Protein 2XRC (pdb70)

B-factor: mean 49.87, std 14.48, range [16.08, 115.89]

Organism: Homo sapiens (NCBI:txid9606)

Radius of gyration: 74.89 Å; Cα contacts (8 Å, |Δi|>4): 4421; chains: 4; bounding box: 112×272×56 Å

Sequence (1864 aa):
EDLVEKKCLAKKYTHLSCDKVFCQPWQRCIEGTCVCKLPYQCPKNGTAVCATNRRSFPTYCQQKSLECLHPGTKFLNNGTCTAEGKFSVSLKHGNTDSEGIVEVKLVDQDKTMFICKSSWSMREANVACLDLGFQQGADTQRRFKLSDLSINSTECLHVHCRGLETSLAECTFTKRRTMGYQDFADVVCYTQFQCVNGKYISQMKACDGINDCGDQSDELCCKACQGKGFHCKSGVCIPSQYQCNGEVDCITGEDEVGCAMDAERRRIKSLLPKLSCGVDLPWQVAIKDASGITCGGIYIGGCWILTAAHCLRASKTHRYQIWTVIEYVDRIIFHENYNAGTYQNDIALIEMKKDGNKKDCELPRSIPACVPWSPYLFQPNDTCIVSGQWGEVKLISNCSKFYGNRFYEKEMECAGTYSGGPLVCMDANNVTYVWGVVSWPEFPGVYTKVANYFDWISYHVDLVEKKCLAKKYTHLSCDKVFCQPWQRCIEGTCVCKLPYQCPKNGTAVCATNRRSFPTYCQQKSLECLHPGTKFLNNGTCTAEGKFSVSLKHGNTDSEGIVEVKLVDQDKTMFICKSSWSMREANVACLDLGFQQGADTQRRFKLSDLSINSTECLHVHCRGLETSLAECTFTKRRTMGYQDFADVVCYTFFQCVNGKYISQMKACDGINDCGDQSDELCCKACQGKGFHCKSGVCIPSQYQCNGEVDCITGEDEVGCLTADMDAERRRIKSLLPKLSCIVGGKRAQLGDLPWQVAIKDASGITCGGIYIGGCWILTAAHCLRASKTHRYQIWTRIVIEYVDRIIFHENYNAGTYQNDIALIEMKCELPRSIPACVPWSPYLFQPNDTCIVSGWLQWGEVKLISNCSKFYGNRFYEKEMECAGTYDSGGPLVCMDANNVTYVWGVVSWGENCGKPEFPGVYTKVANYFDWISYHVGRPFISQYNVEDLVEKKCLAKKYTHLSCDKVFCQPWQRCIEGTCVCKLPYQCPKNGTAVCATNRRSFPTYCQQKSLECLHPGTKFLNNGTCTAEGKFSVSLKHGNTDSEGIVEVKLVDQDKTMFICKSSWSMREANVACLDLGFQQGADTQRRFKLSDLSCLHVHCRGLETSLAECTFTKRRTMGYQDFADVVCYTDFFQCVNGKYISQMKACDGINDCGDQSDELCCKACQGKGFHCKSGVCIPSQYQCNGEVDCITGEDEVGCAGMDAERRRIKSLLPKLSCGVPWQVAIKDAITCGGIYIGGCWILTAAHCLTHRYQIWTTVRIVIEYVDRIIFHENYNAGTYQNDIALIEMKKDGNKKDCELPRSIPACVPWSPYLFQPNDTCIVSGWLQWGEVKLISNCSKFYGNRFYEKEMECAGTPLVCMDANNVTYVWGVVSWGENEFPGVYTKVANYFDWISYHVLVEKKCLAKKYTHLSCDKVFCQPWQRCIEGTCVCKLPYQCPKNGTAVCATNRRSFPTYCQQKSLECLHPGTKFLNNGTCTAEGKFSVSLKHGNTDSEGIVEVKLVDQDKTMFICKSSWSMREANVACLDLGFQQGADTQRRFKLSECLHVHCRGLETSLAECTFTKRRDFADVVCYTQKFFQCVNGKYISQMKACDGINDCGDQSDELCCKACQGKGFHCKSGVCIPSQYQCNGEVDCITGEDEVGCAGMDAERRRIKSLLPKLSCGVKNGDLPWQVAIKDASGITCGGIYIGGCWILTAAHCLRASKTHRYQIWTTIVIEYVDRIIFHENYNAGTYQNDIALIEMKKDGNKKDCELPPACVPWSPYLFQPNDTCIVSGWGEVKLISNCSKFYGNRFYEKEMECAGTYDGSIDACSGGPLVCMDANNVTYVWGVVSWGENCGKPEFPGVYTKVANYFDWISYHV

Foldseek 3Di:
DCFFDDVCVVVADFCQFQQQWDAFLQWDDAPRGTAGDALVVFDQDAPKFAWQVQDIDRHPSNQVSCCRVPPPTAGAGGHHGDPQFHWDWAAPDDPDRQWHFIKIDRRVHNDIFFAWAPQDDQLLQQLRVLLVPQVFGFDDPDWDDDDDDPQPDQWHKYWDHPRLGNHSNLTDIDTDGDDDPPITDITGRDDDVAHPVGDDDDLLPAFAQDDNGNGPRSFRRTPDHDHQWDAALLRGTHHLVCACPQDQIGPLRVSNFPHCVVVVSSVSVVPDDDDQAQPLQLQWKWKADPVGFIFTWGFADFFKIKFFAPRQVVDPVNWTWIDVPIWGFDDKAADPPQDVPLRFRRMIMTGTPLDPVPDGNDDPDGGHAHEAQHPSNDDFQAWWWWDVVIFTWTWHPPLCQQVNPSADPLFKTFTHGCQRHFTWHAGSVSGIYRQFTQGQPSDTTMTGGRSSCVNVVVVVD/DWFDPVCLVVQDFLQFQQFWDEFQQFDQAPRGTAGDALVVFDQDAPWFAWPVQDIDRHPSNQVSVCRVPPPGAGAARHRGDPDFDWDWDAPPADDHLWHWIWIDHRPDNDIAFAFAVQDAQQLQQQSVLVVPQPQGFARPDWDDDPPDDDDDFWHKYWDGPQQHNHSNLIDIDTPRHDDRHRGHITRGDVCDAHSSGDNHHLLPAQQQDCNRRTQRRFRGGPHHHHQWDADLLRGTHHLVVQCPLDAIGPLRCSNFPHVGDNCVVVSVVSVVVDDDDQFCAADDDPPDDDLLQWKWKADPPGQIATWGAADDQKIKWFQPSQVPDDPSFIWIKRVTDTWGFDDKDADPPQDPVLRFRRIIMTGTPDDDPDGGHAHEAQHPSSHDFQAKKKWDEDNDIFIWTWHDDLCVVPNPSDDPLFKTWTFGCSFITFIWGAGSPRHTHGQFTFRAAAVVHDPPRTGMTGGRSSCPLVVVCPPDDDPRDDDPD/DAFFDPVCLVVQDFQQFPQQWDDFQQWDDDPGGTAGDALVVFDPDADKFAKPVLAIDGHPSNVVSVCRVDPDMFTQGGHRGDDQFDKDWFAPPDPDRQWHFIWIDGRPHPDIFFDWQVQDDLQLQQQRSLLVVQVQGFADPDDDDDPDQDYKYWDDPRQGNHSNLTDIDDDDADDRNITDITGGDPVWDAHSVGHIGHPLPQQAADQNRSRSRSFRRGPHHDYQWGDALLRGTHRPVLALPLDQTGPLRQSPFPNVHSVVRSSVSVVVDDDPPAQLQFWKWWADCDTFTWGFADFQKIKAFQVVDVQWIKIWDDPVIDIWTFPDKAQDPPQDPVLRFSRIIMTGTDDDDVCPGRDDPPDTGAHAAQHPRNDDFQAWKWDDDPVDIFTKTWDPDLCVPVNPSDDPLFKTWIGSCIKHAGSVRHIYSQFHFGAWPVVHTGITGGGNSCVNVVVVVD/DFDPPCVVVQDFQQAPQWWDHFLQFDDDPRGGAGDALVVADQDDAKFAKDVQDIDSHPSNQVRVCRVPPDIFTAATHHDDPDFDKDWAAPPDDPLQKHFTWIDHGPHDDIAFEAQVADDQQLQQQSLQVSPAPQGFAADDWDDDVNYKYWDGLQQGNHSNLIDIDDDPNTDITGTDDDCCPARSSGDHHDPLVAQAAHDNRSRQRRFRGAPHHPDQWDDDLLRGIHHNVQACDQAATTPQRPSNFPNVHNVVVRSVSVVVPDDDDAQAPVVPQQFWKWKADPVGQIATWGAADWQKIKGFAQRQVVDPVSWIWMCRVHDIWGFPDKDQDDPQDDPLRFSRIIMTGTDDDDPPPGDDDCHHHFAQHLSNDDFQAKWAKDDCGIWTWHPDLCVVPNPSDDVLFKTWIWQDPHDDDVCAHIFIWHAGSVRGIHGQFHQGADPCNVPPGRIGMTTGRNSCPNVVVVVD

Nearest PDB structures (foldseek):
  2xrc-assembly3_C  TM=1.002E+00  e=5.896E-100  Homo sapiens
  2xrc-assembly1_A  TM=9.662E-01  e=7.017E-79  Homo sapiens
  2xrc-assembly2_B  TM=9.590E-01  e=3.078E-75  Homo sapiens
  2xrc-assembly4_D  TM=9.545E-01  e=1.823E-73  Homo sapiens
  5o32-assembly1_H  TM=9.735E-01  e=1.118E-42  Homo sapiens

GO terms:
  GO:0030451 regulation of complement activation, alternative pathway (P, IDA)
  GO:0006508 proteolysis (P, IDA)
  GO:0005576 extracellular region (C, EXP)
  GO:0004252 serine-type endopeptidase activity (F, TAS)
  GO:0005515 protein binding (F, IPI)
  GO:0005576 extracellular region (C, TAS)
  GO:0070062 extracellular exosome (C, HDA)
  GO:0005576 extracellular region (C, HDA)

InterPro domains:
  IPR001190 SRCR domain [PF00530] (118-214)
  IPR001190 SRCR domain [PS50287] (114-215)
  IPR001190 SRCR domain [SM00202] (114-215)
  IPR001254 Serine proteases, trypsin domain [PF00089] (340-569)
  IPR001254 Serine proteases, trypsin domain [PS50240] (340-574)
  IPR001254 Serine proteases, trypsin domain [SM00020] (339-569)
  IPR001254 Serine proteases, trypsin domain [cd00190] (340-572)
  IPR001314 Peptidase S1A, chymotrypsin family [PR00722] (366-381)
  IPR001314 Peptidase S1A, chymotrypsin family [PR00722] (425-439)
  IPR001314 Peptidase S1A, chymotrypsin family [PR00722] (518-530)
  IPR002172 Low-density lipoprotein (LDL) receptor class A repeat [PF00057] (226-256)
  IPR002172 Low-density lipoprotein (LDL) receptor class A repeat [PF00057] (258-293)
  IPR002172 Low-density lipoprotein (LDL) receptor class A repeat [PS50068] (213-257)
  IPR002172 Low-density lipoprotein (LDL) receptor class A repeat [PS50068] (258-294)
  IPR002172 Low-density lipoprotein (LDL) receptor class A repeat [SM00192] (220-257)
  IPR002172 Low-density lipoprotein (LDL) receptor class A repeat [SM00192] (258-295)
  IPR002172 Low-density lipoprotein (LDL) receptor class A repeat [cd00112] (224-256)
  IPR002172 Low-density lipoprotein (LDL) receptor class A repeat [cd00112] (259-293)
  IPR002350 Kazal domain [PS51465] (60-108)
  IPR003884 Factor I / membrane attack complex [SM00057] (42-108)

Structure (mmCIF, N/CA/C/O backbone):
data_2XRC
#
_entry.id   2XRC
#
_cell.length_a   71.317
_cell.length_b   234.721
_cell.length_c   40.300
_cell.angle_alpha   89.98
_cell.angle_beta   90.18
_cell.angle_gamma   90.03
#
_symmetry.space_group_name_H-M   'P 1'
#
loop_
_entity.id
_entity.type
_entity.pdbx_description
1 polymer 'HUMAN COMPLEMENT FACTOR I'
2 non-polymer 'CALCIUM ION'
3 non-polymer 2-acetamido-2-deoxy-beta-D-glucopyranose
#
loop_
_atom_site.group_PDB
_atom_site.id
_atom_site.type_symbol
_atom_site.label_atom_id
_atom_site.label_alt_id
_atom_site.label_comp_id
_atom_site.label_asym_id
_atom_site.label_entity_id
_atom_site.label_seq_id
_atom_site.pdbx_PDB_ins_code
_atom_site.Cartn_x
_atom_site.Cartn_y
_atom_site.Cartn_z
_atom_site.occupancy
_atom_site.B_iso_or_equiv
_atom_site.auth_seq_id
_atom_site.auth_comp_id
_atom_site.auth_asym_id
_atom_site.auth_atom_id
_atom_site.pdbx_PDB_model_num
ATOM 1 N N . GLU A 1 8 ? 42.813 144.743 -15.367 1.00 67.20 8 GLU A N 1
ATOM 2 C CA . GLU A 1 8 ? 44.255 144.504 -15.070 1.00 66.09 8 GLU A CA 1
ATOM 3 C C . GLU A 1 8 ? 44.400 143.552 -13.881 1.00 65.68 8 GLU A C 1
ATOM 4 O O . GLU A 1 8 ? 43.961 143.861 -12.772 1.00 63.92 8 GLU A O 1
ATOM 10 N N . ASP A 1 9 ? 45.019 142.400 -14.130 1.00 64.45 9 ASP A N 1
ATOM 11 C CA . ASP A 1 9 ? 45.145 141.331 -13.137 1.00 62.70 9 ASP A CA 1
ATOM 12 C C . ASP A 1 9 ? 46.626 141.016 -12.892 1.00 60.23 9 ASP A C 1
ATOM 13 O O . ASP A 1 9 ? 47.093 139.896 -13.125 1.00 57.85 9 ASP A O 1
ATOM 18 N N . LEU A 1 10 ? 47.360 142.019 -12.421 1.00 57.16 10 LEU A N 1
ATOM 19 C CA . LEU A 1 10 ? 48.791 141.868 -12.151 1.00 56.08 10 LEU A CA 1
ATOM 20 C C . LEU A 1 10 ? 49.056 141.040 -10.896 1.00 54.09 10 LEU A C 1
ATOM 21 O O . LEU A 1 10 ? 49.972 140.216 -10.877 1.00 53.18 10 LEU A O 1
ATOM 26 N N . VAL A 1 11 ? 48.251 141.257 -9.859 1.00 53.17 11 VAL A N 1
ATOM 27 C CA . VAL A 1 11 ? 48.486 140.630 -8.555 1.00 53.24 11 VAL A CA 1
ATOM 28 C C . VAL A 1 11 ? 47.973 139.191 -8.501 1.00 51.46 11 VAL A C 1
ATOM 29 O O . VAL A 1 11 ? 46.890 138.894 -9.000 1.00 50.91 11 VAL A O 1
ATOM 33 N N . GLU A 1 12 ? 48.772 138.310 -7.900 1.00 52.68 12 GLU A N 1
ATOM 34 C CA . GLU A 1 12 ? 48.372 136.929 -7.627 1.00 52.66 12 GLU A CA 1
ATOM 35 C C . GLU A 1 12 ? 47.631 136.867 -6.292 1.00 54.87 12 GLU A C 1
ATOM 36 O O . GLU A 1 12 ? 47.948 137.618 -5.367 1.00 58.01 12 GLU A O 1
ATOM 42 N N . LYS A 1 13 ? 46.659 135.961 -6.198 1.00 56.07 13 LYS A N 1
ATOM 43 C CA . LYS A 1 13 ? 45.792 135.850 -5.019 1.00 57.79 13 LYS A CA 1
ATOM 44 C C . LYS A 1 13 ? 46.192 134.730 -4.056 1.00 57.46 13 LYS A C 1
ATOM 45 O O . LYS A 1 13 ? 45.986 134.847 -2.847 1.00 60.71 13 LYS A O 1
ATOM 51 N N . LYS A 1 14 ? 46.752 133.649 -4.590 1.00 57.45 14 LYS A N 1
ATOM 52 C CA . LYS A 1 14 ? 47.056 132.458 -3.789 1.00 57.74 14 LYS A CA 1
ATOM 53 C C . LYS A 1 14 ? 48.216 132.648 -2.797 1.00 56.84 14 LYS A C 1
ATOM 54 O O . LYS A 1 14 ? 48.313 131.916 -1.809 1.00 58.34 14 LYS A O 1
ATOM 60 N N . CYS A 1 15 ? 49.081 133.625 -3.058 1.00 55.32 15 CYS A N 1
ATOM 61 C CA . CYS A 1 15 ? 50.138 134.004 -2.112 1.00 55.54 15 CYS A CA 1
ATOM 62 C C . CYS A 1 15 ? 49.576 134.741 -0.896 1.00 54.69 15 CYS A C 1
ATOM 63 O O . CYS A 1 15 ? 49.945 134.448 0.243 1.00 55.77 15 CYS A O 1
ATOM 66 N N . LEU A 1 16 ? 48.690 135.704 -1.160 1.00 52.63 16 LEU A N 1
ATOM 67 C CA . LEU A 1 16 ? 48.209 136.666 -0.156 1.00 55.10 16 LEU A CA 1
ATOM 68 C C . LEU A 1 16 ? 47.808 136.058 1.191 1.00 56.46 16 LEU A C 1
ATOM 69 O O . LEU A 1 16 ? 47.812 136.753 2.208 1.00 58.85 16 LEU A O 1
ATOM 74 N N . ALA A 1 17 ? 47.443 134.778 1.190 1.00 55.68 17 ALA A N 1
ATOM 75 C CA . ALA A 1 17 ? 47.184 134.050 2.432 1.00 57.45 17 ALA A CA 1
ATOM 76 C C . ALA A 1 17 ? 48.440 133.948 3.303 1.00 57.73 17 ALA A C 1
ATOM 77 O O . ALA A 1 17 ? 48.363 134.085 4.524 1.00 58.98 17 ALA A O 1
ATOM 79 N N . LYS A 1 18 ? 49.586 133.708 2.669 1.00 57.17 18 LYS A N 1
ATOM 80 C CA . LYS A 1 18 ? 50.856 133.508 3.380 1.00 57.57 18 LYS A CA 1
ATOM 81 C C . LYS A 1 18 ? 51.595 134.815 3.711 1.00 59.35 18 LYS A C 1
ATOM 82 O O . LYS A 1 18 ? 52.597 134.794 4.429 1.00 56.89 18 LYS A O 1
ATOM 88 N N . LYS A 1 19 ? 51.106 135.932 3.169 1.00 60.90 19 LYS A N 1
ATOM 89 C CA . LYS A 1 19 ? 51.538 137.287 3.560 1.00 60.38 19 LYS A CA 1
ATOM 90 C C . LYS A 1 19 ? 53.053 137.471 3.682 1.00 59.06 19 LYS A C 1
ATOM 91 O O . LYS A 1 19 ? 53.593 137.523 4.789 1.00 60.65 19 LYS A O 1
ATOM 97 N N . TYR A 1 20 ? 53.727 137.584 2.540 1.00 58.89 20 TYR A N 1
ATOM 98 C CA . TYR A 1 20 ? 55.182 137.754 2.508 1.00 55.81 20 TYR A CA 1
ATOM 99 C C . TYR A 1 20 ? 55.546 139.229 2.619 1.00 52.18 20 TYR A C 1
ATOM 100 O O . TYR A 1 20 ? 55.187 140.030 1.752 1.00 49.18 20 TYR A O 1
ATOM 109 N N . THR A 1 21 ? 56.257 139.579 3.687 1.00 49.47 21 THR A N 1
ATOM 110 C CA . THR A 1 21 ? 56.796 140.931 3.860 1.00 45.44 21 THR A CA 1
ATOM 111 C C . THR A 1 21 ? 58.287 140.927 3.525 1.00 41.97 21 THR A C 1
ATOM 112 O O . THR A 1 21 ? 58.837 139.905 3.117 1.00 44.17 21 THR A O 1
ATOM 116 N N . HIS A 1 22 ? 58.939 142.070 3.688 1.00 38.44 22 HIS A N 1
ATOM 117 C CA . HIS A 1 22 ? 60.383 142.156 3.483 1.00 37.81 22 HIS A CA 1
ATOM 118 C C . HIS A 1 22 ? 61.179 141.228 4.414 1.00 35.85 22 HIS A C 1
ATOM 119 O O . HIS A 1 22 ? 62.361 140.992 4.170 1.00 38.94 22 HIS A O 1
ATOM 126 N N . LEU A 1 23 ? 60.537 140.708 5.465 1.00 31.94 23 LEU A N 1
ATOM 127 C CA . LEU A 1 23 ? 61.167 139.731 6.360 1.00 30.46 23 LEU A CA 1
ATOM 128 C C . LEU A 1 23 ? 61.038 138.279 5.865 1.00 31.69 23 LEU A C 1
ATOM 129 O O . LEU A 1 23 ? 61.374 137.346 6.595 1.00 31.83 23 LEU A O 1
ATOM 134 N N . SER A 1 24 ? 60.551 138.085 4.641 1.00 32.86 24 SER A N 1
ATOM 135 C CA . SER A 1 24 ? 60.317 136.748 4.092 1.00 33.35 24 SER A CA 1
ATOM 136 C C . SER A 1 24 ? 61.374 136.357 3.057 1.00 35.33 24 SER A C 1
ATOM 137 O O . SER A 1 24 ? 61.419 136.922 1.962 1.00 34.73 24 SER A O 1
ATOM 140 N N . CYS A 1 25 ? 62.208 135.379 3.415 1.00 37.98 25 CYS A N 1
ATOM 141 C CA . CYS A 1 25 ? 63.307 134.903 2.557 1.00 39.75 25 CYS A CA 1
ATOM 142 C C . CYS A 1 25 ? 62.842 134.426 1.185 1.00 40.13 25 CYS A C 1
ATOM 143 O O . CYS A 1 25 ? 63.422 134.793 0.162 1.00 41.74 25 CYS A O 1
ATOM 146 N N . ASP A 1 26 ? 61.804 133.594 1.177 1.00 38.01 26 ASP A N 1
ATOM 147 C CA . ASP A 1 26 ? 61.295 132.982 -0.055 1.00 36.84 26 ASP A CA 1
ATOM 148 C C . ASP A 1 26 ? 61.115 133.979 -1.205 1.00 35.08 26 ASP A C 1
ATOM 149 O O . ASP A 1 26 ? 61.278 133.614 -2.366 1.00 35.17 26 ASP A O 1
ATOM 154 N N . LYS A 1 27 ? 60.795 135.231 -0.876 1.00 33.44 27 LYS A N 1
ATOM 155 C CA . LYS A 1 27 ? 60.567 136.281 -1.877 1.00 31.58 27 LYS A CA 1
ATOM 156 C C . LYS A 1 27 ? 61.608 137.414 -1.899 1.00 30.68 27 LYS A C 1
ATOM 157 O O . LYS A 1 27 ? 61.527 138.301 -2.750 1.00 29.87 27 LYS A O 1
ATOM 163 N N . VAL A 1 28 ? 62.574 137.402 -0.982 1.00 30.55 28 VAL A N 1
ATOM 164 C CA . VAL A 1 28 ? 63.477 138.553 -0.824 1.00 29.83 28 VAL A CA 1
ATOM 165 C C . VAL A 1 28 ? 64.750 138.207 -0.042 1.00 30.28 28 VAL A C 1
ATOM 166 O O . VAL A 1 28 ? 64.782 137.233 0.710 1.00 31.12 28 VAL A O 1
ATOM 170 N N . PHE A 1 29 ? 65.799 139.007 -0.232 1.00 30.08 29 PHE A N 1
ATOM 171 C CA . PHE A 1 29 ? 67.065 138.806 0.483 1.00 29.06 29 PHE A CA 1
ATOM 172 C C . PHE A 1 29 ? 67.028 139.472 1.853 1.00 30.12 29 PHE A C 1
ATOM 173 O O . PHE A 1 29 ? 66.610 140.627 1.979 1.00 30.85 29 PHE A O 1
ATOM 181 N N . CYS A 1 30 ? 67.488 138.749 2.871 1.00 30.41 30 CYS A N 1
ATOM 182 C CA . CYS A 1 30 ? 67.625 139.320 4.203 1.00 31.42 30 CYS A CA 1
ATOM 183 C C . CYS A 1 30 ? 68.761 140.334 4.224 1.00 30.71 30 CYS A C 1
ATOM 184 O O . CYS A 1 30 ? 69.811 140.115 3.614 1.00 34.12 30 CYS A O 1
ATOM 187 N N . GLN A 1 31 ? 68.538 141.440 4.929 1.00 28.50 31 GLN A N 1
ATOM 188 C CA . GLN A 1 31 ? 69.550 142.480 5.109 1.00 25.78 31 GLN A CA 1
ATOM 189 C C . GLN A 1 31 ? 70.772 141.932 5.840 1.00 23.57 31 GLN A C 1
ATOM 190 O O . GLN A 1 31 ? 70.639 141.039 6.672 1.00 24.27 31 GLN A O 1
ATOM 196 N N . PRO A 1 32 ? 71.967 142.475 5.545 1.00 21.38 32 PRO A N 1
ATOM 197 C CA . PRO A 1 32 ? 73.218 141.896 6.059 1.00 20.54 32 PRO A CA 1
ATOM 198 C C . PRO A 1 32 ? 73.327 141.795 7.593 1.00 20.29 32 PRO A C 1
ATOM 199 O O . PRO A 1 32 ? 74.147 141.029 8.104 1.00 20.92 32 PRO A O 1
ATOM 203 N N . TRP A 1 33 ? 72.499 142.542 8.314 1.00 20.08 33 TRP A N 1
ATOM 204 C CA . TRP A 1 33 ? 72.371 142.375 9.777 1.00 19.78 33 TRP A CA 1
ATOM 205 C C . TRP A 1 33 ? 71.222 141.426 10.121 1.00 20.80 33 TRP A C 1
ATOM 206 O O . TRP A 1 33 ? 70.536 141.610 11.127 1.00 22.49 33 TRP A O 1
ATOM 217 N N . GLN A 1 34 ? 71.015 140.418 9.275 1.00 22.07 34 GLN A N 1
ATOM 218 C CA . GLN A 1 34 ? 69.988 139.396 9.489 1.00 22.25 34 GLN A CA 1
ATOM 219 C C . GLN A 1 34 ? 70.453 138.062 8.913 1.00 23.40 34 GLN A C 1
ATOM 220 O O . GLN A 1 34 ? 71.358 138.025 8.086 1.00 23.79 34 GLN A O 1
ATOM 226 N N . ARG A 1 35 ? 69.831 136.974 9.359 1.00 26.49 35 ARG A N 1
ATOM 227 C CA . ARG A 1 35 ? 70.108 135.633 8.825 1.00 29.09 35 ARG A CA 1
ATOM 228 C C . ARG A 1 35 ? 68.807 134.880 8.575 1.00 32.12 35 ARG A C 1
ATOM 229 O O . ARG A 1 35 ? 67.857 134.980 9.350 1.00 34.13 35 ARG A O 1
ATOM 237 N N . CYS A 1 36 ? 68.783 134.133 7.479 1.00 36.58 36 CYS A N 1
ATOM 238 C CA . CYS A 1 36 ? 67.603 133.401 7.049 1.00 38.49 36 CYS A CA 1
ATOM 239 C C . CYS A 1 36 ? 67.441 132.131 7.878 1.00 38.09 36 CYS A C 1
ATOM 240 O O . CYS A 1 36 ? 68.360 131.310 7.957 1.00 38.19 36 CYS A O 1
ATOM 243 N N . ILE A 1 37 ? 66.275 131.990 8.503 1.00 36.45 37 ILE A N 1
ATOM 244 C CA . ILE A 1 37 ? 65.932 130.799 9.281 1.00 35.78 37 ILE A CA 1
ATOM 245 C C . ILE A 1 37 ? 64.431 130.516 9.153 1.00 34.29 37 ILE A C 1
ATOM 246 O O . ILE A 1 37 ? 63.600 131.325 9.570 1.00 32.91 37 ILE A O 1
ATOM 251 N N . GLU A 1 38 ? 64.108 129.371 8.557 1.00 33.66 38 GLU A N 1
ATOM 252 C CA . GLU A 1 38 ? 62.721 128.943 8.326 1.00 32.42 38 GLU A CA 1
ATOM 253 C C . GLU A 1 38 ? 61.904 129.988 7.567 1.00 30.22 38 GLU A C 1
ATOM 254 O O . GLU A 1 38 ? 60.784 130.333 7.960 1.00 30.35 38 GLU A O 1
ATOM 260 N N . GLY A 1 39 ? 62.485 130.497 6.487 1.00 28.40 39 GLY A N 1
ATOM 261 C CA . GLY A 1 39 ? 61.780 131.381 5.562 1.00 28.73 39 GLY A CA 1
ATOM 262 C C . GLY A 1 39 ? 61.608 132.826 6.000 1.00 29.81 39 GLY A C 1
ATOM 263 O O . GLY A 1 39 ? 60.942 133.599 5.309 1.00 29.46 39 GLY A O 1
ATOM 264 N N . THR A 1 40 ? 62.216 133.201 7.126 1.00 31.32 40 THR A N 1
ATOM 265 C CA . THR A 1 40 ? 61.992 134.521 7.723 1.00 31.03 40 THR A CA 1
ATOM 266 C C . THR A 1 40 ? 63.290 135.131 8.240 1.00 31.43 40 THR A C 1
ATOM 267 O O . THR A 1 40 ? 64.107 134.450 8.865 1.00 31.54 40 THR A O 1
ATOM 271 N N . CYS A 1 41 ? 63.461 136.425 7.988 1.00 30.90 41 CYS A N 1
ATOM 272 C CA . CYS A 1 41 ? 64.656 137.143 8.410 1.00 30.98 41 CYS A CA 1
ATOM 273 C C . CYS A 1 41 ? 64.661 137.362 9.928 1.00 31.98 41 CYS A C 1
ATOM 274 O O . CYS A 1 41 ? 63.725 137.924 10.502 1.00 31.08 41 CYS A O 1
ATOM 277 N N . VAL A 1 42 ? 65.731 136.890 10.557 1.00 32.84 42 VAL A N 1
ATOM 278 C CA . VAL A 1 42 ? 65.918 136.946 12.002 1.00 32.19 42 VAL A CA 1
ATOM 279 C C . VAL A 1 42 ? 67.161 137.793 12.275 1.00 33.97 42 VAL A C 1
ATOM 280 O O . VAL A 1 42 ? 67.972 138.007 11.372 1.00 34.45 42 VAL A O 1
ATOM 284 N N . CYS A 1 43 ? 67.298 138.288 13.504 1.00 33.82 43 CYS A N 1
ATOM 285 C CA . CYS A 1 43 ? 68.483 139.045 13.903 1.00 32.90 43 CYS A CA 1
ATOM 286 C C . CYS A 1 43 ? 69.687 138.136 14.078 1.00 31.24 43 CYS A C 1
ATOM 287 O O . CYS A 1 43 ? 69.581 137.090 14.707 1.00 29.42 43 CYS A O 1
ATOM 290 N N . LYS A 1 44 ? 70.830 138.542 13.528 1.00 31.21 44 LYS A N 1
ATOM 291 C CA . LYS A 1 44 ? 72.104 137.925 13.884 1.00 32.31 44 LYS A CA 1
ATOM 292 C C . LYS A 1 44 ? 72.769 138.830 14.922 1.00 33.82 44 LYS A C 1
ATOM 293 O O . LYS A 1 44 ? 72.529 140.033 14.931 1.00 35.58 44 LYS A O 1
ATOM 299 N N . LEU A 1 45 ? 73.579 138.246 15.802 1.00 34.70 45 LEU A N 1
ATOM 300 C CA . LEU A 1 45 ? 74.224 138.999 16.877 1.00 35.58 45 LEU A CA 1
ATOM 301 C C . LEU A 1 45 ? 75.354 139.869 16.310 1.00 36.60 45 LEU A C 1
ATOM 302 O O . LEU A 1 45 ? 76.070 139.429 15.408 1.00 35.42 45 LEU A O 1
ATOM 307 N N . PRO A 1 46 ? 75.528 141.097 16.849 1.00 38.12 46 PRO A N 1
ATOM 308 C CA . PRO A 1 46 ? 76.534 142.070 16.389 1.00 38.64 46 PRO A CA 1
ATOM 309 C C . PRO A 1 46 ? 77.924 141.488 16.097 1.00 39.83 46 PRO A C 1
ATOM 310 O O . PRO A 1 46 ? 78.600 141.949 15.176 1.00 39.44 46 PRO A O 1
ATOM 314 N N . TYR A 1 47 ? 78.338 140.483 16.869 1.00 40.27 47 TYR A N 1
ATOM 315 C CA . TYR A 1 47 ? 79.645 139.843 16.678 1.00 40.35 47 TYR A CA 1
ATOM 316 C C . TYR A 1 47 ? 79.694 138.881 15.484 1.00 40.90 47 TYR A C 1
ATOM 317 O O . TYR A 1 47 ? 80.689 138.183 15.301 1.00 42.19 47 TYR A O 1
ATOM 326 N N . GLN A 1 48 ? 78.626 138.837 14.688 1.00 41.65 48 GLN A N 1
ATOM 327 C CA . GLN A 1 48 ? 78.593 138.045 13.451 1.00 42.60 48 GLN A CA 1
ATOM 328 C C . GLN A 1 48 ? 78.690 138.921 12.198 1.00 43.98 48 GLN A C 1
ATOM 329 O O . GLN A 1 48 ? 78.827 138.405 11.085 1.00 45.07 48 GLN A O 1
ATOM 335 N N . CYS A 1 49 ? 78.607 140.236 12.378 1.00 44.37 49 CYS A N 1
ATOM 336 C CA . CYS A 1 49 ? 78.746 141.179 11.272 1.00 45.39 49 CYS A CA 1
ATOM 337 C C . CYS A 1 49 ? 80.190 141.231 10.761 1.00 45.14 49 CYS A C 1
ATOM 338 O O . CYS A 1 49 ? 81.125 140.988 11.528 1.00 45.21 49 CYS A O 1
ATOM 341 N N . PRO A 1 50 ? 80.375 141.547 9.463 1.00 43.64 50 PRO A N 1
ATOM 342 C CA . PRO A 1 50 ? 81.718 141.775 8.925 1.00 43.72 50 PRO A CA 1
ATOM 343 C C . PRO A 1 50 ? 82.449 142.892 9.673 1.00 43.93 50 PRO A C 1
ATOM 344 O O . PRO A 1 50 ? 81.864 143.943 9.926 1.00 44.69 50 PRO A O 1
ATOM 348 N N . LYS A 1 51 ? 83.713 142.656 10.018 1.00 43.63 51 LYS A N 1
ATOM 349 C CA . LYS A 1 51 ? 84.489 143.598 10.832 1.00 44.67 51 LYS A CA 1
ATOM 350 C C . LYS A 1 51 ? 84.725 144.951 10.159 1.00 46.46 51 LYS A C 1
ATOM 351 O O . LYS A 1 51 ? 84.623 145.993 10.811 1.00 48.33 51 LYS A O 1
ATOM 357 N N . ASN A 1 52 ? 85.051 144.933 8.869 1.00 47.30 52 ASN A N 1
ATOM 358 C CA . ASN A 1 52 ? 85.438 146.160 8.153 1.00 48.33 52 ASN A CA 1
ATOM 359 C C . ASN A 1 52 ? 84.297 147.156 7.943 1.00 46.97 52 ASN A C 1
ATOM 360 O O . ASN A 1 52 ? 83.392 146.927 7.142 1.00 46.75 52 ASN A O 1
ATOM 365 N N . GLY A 1 53 ? 84.362 148.269 8.664 1.00 47.96 53 GLY A N 1
ATOM 366 C CA . GLY A 1 53 ? 83.390 149.348 8.521 1.00 47.51 53 GLY A CA 1
ATOM 367 C C . GLY A 1 53 ? 83.752 150.560 9.359 1.00 48.77 53 GLY A C 1
ATOM 368 O O . GLY A 1 53 ? 84.517 150.454 10.323 1.00 46.33 53 GLY A O 1
ATOM 369 N N . THR A 1 54 ? 83.200 151.712 8.984 1.00 52.27 54 THR A N 1
ATOM 370 C CA . THR A 1 54 ? 83.400 152.964 9.722 1.00 52.28 54 THR A CA 1
ATOM 371 C C . THR A 1 54 ? 82.332 153.134 10.804 1.00 51.96 54 THR A C 1
ATOM 372 O O . THR A 1 54 ? 81.232 152.592 10.693 1.00 54.40 54 THR A O 1
ATOM 376 N N . ALA A 1 55 ? 82.661 153.897 11.842 1.00 51.66 55 ALA A N 1
ATOM 377 C CA . ALA A 1 55 ? 81.821 153.987 13.043 1.00 48.96 55 ALA A CA 1
ATOM 378 C C . ALA A 1 55 ? 80.529 154.775 12.824 1.00 47.30 55 ALA A C 1
ATOM 379 O O . ALA A 1 55 ? 80.444 155.605 11.919 1.00 43.89 55 ALA A O 1
ATOM 381 N N . VAL A 1 56 ? 79.530 154.499 13.666 1.00 45.89 56 VAL A N 1
ATOM 382 C CA . VAL A 1 56 ? 78.226 155.175 13.596 1.00 44.41 56 VAL A CA 1
ATOM 383 C C . VAL A 1 56 ? 77.664 155.501 14.982 1.00 43.52 56 VAL A C 1
ATOM 384 O O . VAL A 1 56 ? 78.148 155.002 15.999 1.00 43.42 56 VAL A O 1
ATOM 388 N N . CYS A 1 57 ? 76.622 156.328 14.991 1.00 42.54 57 CYS A N 1
ATOM 389 C CA . CYS A 1 57 ? 76.028 156.861 16.217 1.00 42.92 57 CYS A CA 1
ATOM 390 C C . CYS A 1 57 ? 74.548 156.470 16.349 1.00 40.22 57 CYS A C 1
ATOM 391 O O . CYS A 1 57 ? 73.764 156.654 15.414 1.00 38.27 57 CYS A O 1
ATOM 394 N N . ALA A 1 58 ? 74.178 155.939 17.514 1.00 38.13 58 ALA A N 1
ATOM 395 C CA . ALA A 1 58 ? 72.780 155.614 17.828 1.00 37.15 58 ALA A CA 1
ATOM 396 C C . ALA A 1 58 ? 72.181 156.653 18.776 1.00 37.63 58 ALA A C 1
ATOM 397 O O . ALA A 1 58 ? 72.895 157.277 19.560 1.00 36.96 58 ALA A O 1
ATOM 399 N N . THR A 1 59 ? 70.859 156.801 18.714 1.00 37.69 59 THR A N 1
ATOM 400 C CA . THR A 1 59 ? 70.134 157.867 19.423 1.00 36.25 59 THR A CA 1
ATOM 401 C C . THR A 1 59 ? 70.374 157.938 20.935 1.00 36.27 59 THR A C 1
ATOM 402 O O . THR A 1 59 ? 70.154 158.989 21.544 1.00 34.64 59 THR A O 1
ATOM 406 N N . ASN A 1 60 ? 70.819 156.829 21.529 1.00 35.48 60 ASN A N 1
ATOM 407 C CA . ASN A 1 60 ? 71.212 156.790 22.949 1.00 34.58 60 ASN A CA 1
ATOM 408 C C . ASN A 1 60 ? 72.660 157.252 23.189 1.00 34.91 60 ASN A C 1
ATOM 409 O O . ASN A 1 60 ? 73.282 156.887 24.187 1.00 33.84 60 ASN A O 1
ATOM 414 N N . ARG A 1 61 ? 73.185 158.049 22.260 1.00 36.66 61 ARG A N 1
ATOM 415 C CA . ARG A 1 61 ? 74.541 158.604 22.326 1.00 38.35 61 ARG A CA 1
ATOM 416 C C . ARG A 1 61 ? 75.648 157.546 22.371 1.00 38.03 61 ARG A C 1
ATOM 417 O O . ARG A 1 61 ? 76.786 157.857 22.724 1.00 37.81 61 ARG A O 1
ATOM 425 N N . ARG A 1 62 ? 75.327 156.313 21.986 1.00 39.10 62 ARG A N 1
ATOM 426 C CA . ARG A 1 62 ? 76.313 155.235 21.980 1.00 39.59 62 ARG A CA 1
ATOM 427 C C . ARG A 1 62 ? 76.946 155.118 20.597 1.00 41.06 62 ARG A C 1
ATOM 428 O O . ARG A 1 62 ? 76.317 155.438 19.589 1.00 42.20 62 ARG A O 1
ATOM 436 N N . SER A 1 63 ? 78.197 154.663 20.568 1.00 42.08 63 SER A N 1
ATOM 437 C CA . SER A 1 63 ? 78.981 154.599 19.340 1.00 42.52 63 SER A CA 1
ATOM 438 C C . SER A 1 63 ? 79.287 153.144 18.992 1.00 43.65 63 SER A C 1
ATOM 439 O O . SER A 1 63 ? 79.584 152.336 19.880 1.00 46.85 63 SER A O 1
ATOM 442 N N . PHE A 1 64 ? 79.210 152.823 17.701 1.00 40.99 64 PHE A N 1
ATOM 443 C CA . PHE A 1 64 ? 79.405 151.456 17.211 1.00 39.10 64 PHE A CA 1
ATOM 444 C C . PHE A 1 64 ? 80.473 151.412 16.111 1.00 39.42 64 PHE A C 1
ATOM 445 O O . PHE A 1 64 ? 80.432 152.228 15.189 1.00 40.68 64 PHE A O 1
ATOM 453 N N . PRO A 1 65 ? 81.427 150.462 16.199 1.00 38.06 65 PRO A N 1
ATOM 454 C CA . PRO A 1 65 ? 82.487 150.363 15.187 1.00 38.40 65 PRO A CA 1
ATOM 455 C C . PRO A 1 65 ? 81.972 150.195 13.754 1.00 40.21 65 PRO A C 1
ATOM 456 O O . PRO A 1 65 ? 82.451 150.876 12.848 1.00 41.76 65 PRO A O 1
ATOM 460 N N . THR A 1 66 ? 81.015 149.292 13.559 1.00 40.36 66 THR A N 1
ATOM 461 C CA . THR A 1 66 ? 80.407 149.075 12.245 1.00 40.77 66 THR A CA 1
ATOM 462 C C . THR A 1 66 ? 78.920 149.428 12.236 1.00 42.36 66 THR A C 1
ATOM 463 O O . THR A 1 66 ? 78.253 149.416 13.277 1.00 43.72 66 THR A O 1
ATOM 467 N N . TYR A 1 67 ? 78.423 149.749 11.044 1.00 41.95 67 TYR A N 1
ATOM 468 C CA . TYR A 1 67 ? 77.015 150.090 10.819 1.00 43.18 67 TYR A CA 1
ATOM 469 C C . TYR A 1 67 ? 76.110 148.860 10.933 1.00 44.56 67 TYR A C 1
ATOM 470 O O . TYR A 1 67 ? 74.977 148.953 11.415 1.00 48.36 67 TYR A O 1
ATOM 479 N N . CYS A 1 68 ? 76.618 147.716 10.483 1.00 42.78 68 CYS A N 1
ATOM 480 C CA . CYS A 1 68 ? 75.936 146.432 10.658 1.00 41.75 68 CYS A CA 1
ATOM 481 C C . CYS A 1 68 ? 75.632 146.188 12.135 1.00 41.46 68 CYS A C 1
ATOM 482 O O . CYS A 1 68 ? 74.492 145.902 12.504 1.00 43.55 68 CYS A O 1
ATOM 485 N N . GLN A 1 69 ? 76.665 146.314 12.967 1.00 38.74 69 GLN A N 1
ATOM 486 C CA . GLN A 1 69 ? 76.561 146.074 14.411 1.00 36.02 69 GLN A CA 1
ATOM 487 C C . GLN A 1 69 ? 75.488 146.922 15.096 1.00 35.59 69 GLN A C 1
ATOM 488 O O . GLN A 1 69 ? 74.822 146.453 16.020 1.00 34.65 69 GLN A O 1
ATOM 494 N N . GLN A 1 70 ? 75.333 148.165 14.649 1.00 33.97 70 GLN A N 1
ATOM 495 C CA . GLN A 1 70 ? 74.289 149.043 15.170 1.00 33.82 70 GLN A CA 1
ATOM 496 C C . GLN A 1 70 ? 72.927 148.475 14.798 1.00 32.16 70 GLN A C 1
ATOM 497 O O . GLN A 1 70 ? 72.102 148.182 15.664 1.00 31.93 70 GLN A O 1
ATOM 503 N N . LYS A 1 71 ? 72.717 148.296 13.498 1.00 31.71 71 LYS A N 1
ATOM 504 C CA . LYS A 1 71 ? 71.464 147.757 12.967 1.00 29.44 71 LYS A CA 1
ATOM 505 C C . LYS A 1 71 ? 71.115 146.366 13.517 1.00 28.29 71 LYS A C 1
ATOM 506 O O . LYS A 1 71 ? 69.945 146.010 13.573 1.00 29.64 71 LYS A O 1
ATOM 512 N N . SER A 1 72 ? 72.115 145.588 13.918 1.00 27.07 72 SER A N 1
ATOM 513 C CA . SER A 1 72 ? 71.863 144.279 14.522 1.00 28.30 72 SER A CA 1
ATOM 514 C C . SER A 1 72 ? 71.443 144.391 15.995 1.00 28.80 72 SER A C 1
ATOM 515 O O . SER A 1 72 ? 70.736 143.525 16.507 1.00 28.33 72 SER A O 1
ATOM 518 N N . LEU A 1 73 ? 71.908 145.441 16.671 1.00 29.91 73 LEU A N 1
ATOM 519 C CA . LEU A 1 73 ? 71.489 145.740 18.040 1.00 30.25 73 LEU A CA 1
ATOM 520 C C . LEU A 1 73 ? 70.077 146.324 18.038 1.00 31.14 73 LEU A C 1
ATOM 521 O O . LEU A 1 73 ? 69.261 145.983 18.892 1.00 31.69 73 LEU A O 1
ATOM 526 N N . GLU A 1 74 ? 69.796 147.211 17.085 1.00 30.94 74 GLU A N 1
ATOM 527 C CA . GLU A 1 74 ? 68.439 147.734 16.898 1.00 30.68 74 GLU A CA 1
ATOM 528 C C . GLU A 1 74 ? 67.469 146.594 16.591 1.00 32.47 74 GLU A C 1
ATOM 529 O O . GLU A 1 74 ? 66.336 146.585 17.072 1.00 34.62 74 GLU A O 1
ATOM 535 N N . CYS A 1 75 ? 67.929 145.641 15.785 1.00 33.40 75 CYS A N 1
ATOM 536 C CA . CYS A 1 75 ? 67.156 144.445 15.451 1.00 34.23 75 CYS A CA 1
ATOM 537 C C . CYS A 1 75 ? 66.776 143.672 16.710 1.00 33.48 75 CYS A C 1
ATOM 538 O O . CYS A 1 75 ? 65.612 143.304 16.899 1.00 35.43 75 CYS A O 1
ATOM 541 N N . LEU A 1 76 ? 67.772 143.425 17.556 1.00 30.57 76 LEU A N 1
ATOM 542 C CA . LEU A 1 76 ? 67.588 142.653 18.783 1.00 29.66 76 LEU A CA 1
ATOM 543 C C . LEU A 1 76 ? 66.944 143.474 19.896 1.00 30.45 76 LEU A C 1
ATOM 544 O O . LEU A 1 76 ? 66.139 142.955 20.671 1.00 30.55 76 LEU A O 1
ATOM 549 N N . HIS A 1 77 ? 67.305 144.751 19.967 1.00 30.34 77 HIS A N 1
ATOM 550 C CA . HIS A 1 77 ? 66.961 145.602 21.102 1.00 29.30 77 HIS A CA 1
ATOM 551 C C . HIS A 1 77 ? 66.251 146.878 20.664 1.00 30.67 77 HIS A C 1
ATOM 552 O O . HIS A 1 77 ? 66.887 147.917 20.543 1.00 33.88 77 HIS A O 1
ATOM 559 N N . PRO A 1 78 ? 64.928 146.805 20.428 1.00 33.55 78 PRO A N 1
ATOM 560 C CA . PRO A 1 78 ? 64.120 147.947 19.991 1.00 34.35 78 PRO A CA 1
ATOM 561 C C . PRO A 1 78 ? 64.293 149.224 20.813 1.00 35.92 78 PRO A C 1
ATOM 562 O O . PRO A 1 78 ? 64.584 149.163 22.009 1.00 39.28 78 PRO A O 1
ATOM 566 N N . GLY A 1 79 ? 64.090 150.364 20.155 1.00 36.83 79 GLY A N 1
ATOM 567 C CA . GLY A 1 79 ? 64.286 151.687 20.756 1.00 37.56 79 GLY A CA 1
ATOM 568 C C . GLY A 1 79 ? 65.537 152.356 20.213 1.00 38.46 79 GLY A C 1
ATOM 569 O O . GLY A 1 79 ? 65.501 153.496 19.745 1.00 36.95 79 GLY A O 1
ATOM 570 N N . THR A 1 80 ? 66.645 151.622 20.266 1.00 39.30 80 THR A N 1
ATOM 571 C CA . THR A 1 80 ? 67.949 152.118 19.825 1.00 38.07 80 THR A CA 1
ATOM 572 C C . THR A 1 80 ? 67.966 152.410 18.317 1.00 36.40 80 THR A C 1
ATOM 573 O O . THR A 1 80 ? 68.294 151.537 17.515 1.00 37.71 80 THR A O 1
ATOM 577 N N . LYS A 1 81 ? 67.608 153.639 17.946 1.00 33.71 81 LYS A N 1
ATOM 578 C CA . LYS A 1 81 ? 67.593 154.077 16.530 1.00 32.77 81 LYS A CA 1
ATOM 579 C C . LYS A 1 81 ? 68.976 154.535 16.041 1.00 31.73 81 LYS A C 1
ATOM 580 O O . LYS A 1 81 ? 69.964 154.422 16.767 1.00 33.67 81 LYS A O 1
ATOM 586 N N . PHE A 1 82 ? 69.031 155.032 14.803 1.00 30.15 82 PHE A N 1
ATOM 587 C CA . PHE A 1 82 ? 70.255 155.571 14.191 1.00 28.25 82 PHE A CA 1
ATOM 588 C C . PHE A 1 82 ? 70.205 157.095 14.202 1.00 29.17 82 PHE A C 1
ATOM 589 O O . PHE A 1 82 ? 69.122 157.693 14.168 1.00 29.21 82 PHE A O 1
ATOM 597 N N . LEU A 1 83 ? 71.382 157.716 14.240 1.00 29.61 83 LEU A N 1
ATOM 598 C CA . LEU A 1 83 ? 71.491 159.164 14.412 1.00 30.21 83 LEU A CA 1
ATOM 599 C C . LEU A 1 83 ? 72.413 159.821 13.386 1.00 31.89 83 LEU A C 1
ATOM 600 O O . LEU A 1 83 ? 72.030 160.794 12.736 1.00 32.63 83 LEU A O 1
ATOM 605 N N . ASN A 1 84 ? 73.624 159.288 13.243 1.00 33.97 84 ASN A N 1
ATOM 606 C CA . ASN A 1 84 ? 74.692 159.982 12.526 1.00 33.63 84 ASN A CA 1
ATOM 607 C C . ASN A 1 84 ? 75.811 159.040 12.099 1.00 33.02 84 ASN A C 1
ATOM 608 O O . ASN A 1 84 ? 76.113 158.072 12.799 1.00 30.63 84 ASN A O 1
ATOM 613 N N . ASN A 1 85 ? 76.418 159.332 10.949 1.00 34.90 85 ASN A N 1
ATOM 614 C CA . ASN A 1 85 ? 77.672 158.685 10.550 1.00 38.11 85 ASN A CA 1
ATOM 615 C C . ASN A 1 85 ? 78.812 159.199 11.427 1.00 37.61 85 ASN A C 1
ATOM 616 O O . ASN A 1 85 ? 78.793 160.350 11.860 1.00 39.18 85 ASN A O 1
ATOM 621 N N . GLY A 1 86 ? 79.798 158.349 11.690 1.00 37.75 86 GLY A N 1
ATOM 622 C CA . GLY A 1 86 ? 80.900 158.704 12.583 1.00 40.20 86 GLY A CA 1
ATOM 623 C C . GLY A 1 86 ? 80.457 158.722 14.036 1.00 42.23 86 GLY A C 1
ATOM 624 O O . GLY A 1 86 ? 79.279 158.524 14.337 1.00 43.58 86 GLY A O 1
ATOM 625 N N . THR A 1 87 ? 81.402 158.970 14.938 1.00 44.40 87 THR A N 1
ATOM 626 C CA . THR A 1 87 ? 81.136 158.936 16.381 1.00 46.00 87 THR A CA 1
ATOM 627 C C . THR A 1 87 ? 80.064 159.944 16.798 1.00 46.30 87 THR A C 1
ATOM 628 O O . THR A 1 87 ? 79.806 160.923 16.093 1.00 44.78 87 THR A O 1
ATOM 632 N N . CYS A 1 88 ? 79.436 159.691 17.943 1.00 47.68 88 CYS A N 1
ATOM 633 C CA . CYS A 1 88 ? 78.422 160.602 18.467 1.00 49.82 88 CYS A CA 1
ATOM 634 C C . CYS A 1 88 ? 79.072 161.892 18.945 1.00 50.88 88 CYS A C 1
ATOM 635 O O . CYS A 1 88 ? 80.073 161.861 19.652 1.00 52.38 88 CYS A O 1
ATOM 638 N N . THR A 1 89 ? 78.506 163.023 18.543 1.00 49.48 89 THR A N 1
ATOM 639 C CA . THR A 1 89 ? 78.848 164.297 19.151 1.00 51.49 89 THR A CA 1
ATOM 640 C C . THR A 1 89 ? 78.072 164.414 20.462 1.00 54.60 89 THR A C 1
ATOM 641 O O . THR A 1 89 ? 77.130 163.657 20.705 1.00 57.16 89 THR A O 1
ATOM 645 N N . ALA A 1 90 ? 78.475 165.355 21.307 1.00 56.94 90 ALA A N 1
ATOM 646 C CA . ALA A 1 90 ? 77.765 165.617 22.556 1.00 56.29 90 ALA A CA 1
ATOM 647 C C . ALA A 1 90 ? 76.489 166.405 22.267 1.00 57.32 90 ALA A C 1
ATOM 648 O O . ALA A 1 90 ? 75.407 166.047 22.737 1.00 57.97 90 ALA A O 1
ATOM 650 N N . GLU A 1 91 ? 76.630 167.468 21.477 1.00 57.12 91 GLU A N 1
ATOM 651 C CA . GLU A 1 91 ? 75.521 168.377 21.173 1.00 56.66 91 GLU A CA 1
ATOM 652 C C . GLU A 1 91 ? 74.560 167.835 20.111 1.00 55.92 91 GLU A C 1
ATOM 653 O O . GLU A 1 91 ? 73.357 168.096 20.175 1.00 53.43 91 GLU A O 1
ATOM 659 N N . GLY A 1 92 ? 75.095 167.095 19.140 1.00 56.10 92 GLY A N 1
ATOM 660 C CA . GLY A 1 92 ? 74.309 166.597 18.007 1.00 52.64 92 GLY A CA 1
ATOM 661 C C . GLY A 1 92 ? 73.112 165.746 18.396 1.00 51.55 92 GLY A C 1
ATOM 662 O O . GLY A 1 92 ? 73.233 164.808 19.185 1.00 49.75 92 GLY A O 1
ATOM 663 N N . LYS A 1 93 ? 71.956 166.085 17.829 1.00 50.23 93 LYS A N 1
ATOM 664 C CA . LYS A 1 93 ? 70.702 165.384 18.097 1.00 50.02 93 LYS A CA 1
ATOM 665 C C . LYS A 1 93 ? 69.736 165.607 16.933 1.00 50.36 93 LYS A C 1
ATOM 666 O O . LYS A 1 93 ? 69.498 166.747 16.530 1.00 54.99 93 LYS A O 1
ATOM 672 N N . PHE A 1 94 ? 69.185 164.515 16.406 1.00 47.17 94 PHE A N 1
ATOM 673 C CA . PHE A 1 94 ? 68.327 164.549 15.217 1.00 45.24 94 PHE A CA 1
ATOM 674 C C . PHE A 1 94 ? 66.868 164.783 15.599 1.00 46.52 94 PHE A C 1
ATOM 675 O O . PHE A 1 94 ? 66.433 164.400 16.690 1.00 47.76 94 PHE A O 1
ATOM 683 N N . SER A 1 95 ? 66.117 165.415 14.699 1.00 46.02 95 SER A N 1
ATOM 684 C CA . SER A 1 95 ? 64.689 165.665 14.918 1.00 45.71 95 SER A CA 1
ATOM 685 C C . SER A 1 95 ? 63.930 165.881 13.609 1.00 45.32 95 SER A C 1
ATOM 686 O O . SER A 1 95 ? 64.392 166.606 12.725 1.00 44.40 95 SER A O 1
ATOM 689 N N . VAL A 1 96 ? 62.767 165.239 13.500 1.00 45.01 96 VAL A N 1
ATOM 690 C CA . VAL A 1 96 ? 61.813 165.486 12.417 1.00 44.23 96 VAL A CA 1
ATOM 691 C C . VAL A 1 96 ? 60.489 165.905 13.042 1.00 43.08 96 VAL A C 1
ATOM 692 O O . VAL A 1 96 ? 60.160 165.469 14.145 1.00 40.64 96 VAL A O 1
ATOM 696 N N . SER A 1 97 ? 59.733 166.748 12.341 1.00 43.87 97 SER A N 1
ATOM 697 C CA . SER A 1 97 ? 58.467 167.259 12.867 1.00 45.04 97 SER A CA 1
ATOM 698 C C . SER A 1 97 ? 57.492 167.685 11.774 1.00 46.29 97 SER A C 1
ATOM 699 O O . SER A 1 97 ? 57.897 168.034 10.663 1.00 44.75 97 SER A O 1
ATOM 702 N N . LEU A 1 98 ? 56.205 167.654 12.116 1.00 48.62 98 LEU A N 1
ATOM 703 C CA . LEU A 1 98 ? 55.131 168.071 11.216 1.00 50.07 98 LEU A CA 1
ATOM 704 C C . LEU A 1 98 ? 54.549 169.396 11.700 1.00 51.44 98 LEU A C 1
ATOM 705 O O . LEU A 1 98 ? 53.833 169.440 12.701 1.00 54.55 98 LEU A O 1
ATOM 710 N N . LYS A 1 99 ? 54.866 170.472 10.988 1.00 53.71 99 LYS A N 1
ATOM 711 C CA . LYS A 1 99 ? 54.400 171.810 11.350 1.00 56.66 99 LYS A CA 1
ATOM 712 C C . LYS A 1 99 ? 53.414 172.354 10.326 1.00 60.60 99 LYS A C 1
ATOM 713 O O . LYS A 1 99 ? 53.378 171.901 9.180 1.00 61.33 99 LYS A O 1
ATOM 719 N N . HIS A 1 100 ? 52.627 173.336 10.764 1.00 64.77 100 HIS A N 1
ATOM 720 C CA . HIS A 1 100 ? 51.537 173.908 9.970 1.00 67.67 100 HIS A CA 1
ATOM 721 C C . HIS A 1 100 ? 50.598 172.805 9.493 1.00 67.44 100 HIS A C 1
ATOM 722 O O . HIS A 1 100 ? 50.584 172.452 8.315 1.00 73.25 100 HIS A O 1
ATOM 729 N N . GLY A 1 101 ? 49.829 172.258 10.430 1.00 65.21 101 GLY A N 1
ATOM 730 C CA . GLY A 1 101 ? 48.941 171.132 10.155 1.00 62.94 101 GLY A CA 1
ATOM 731 C C . GLY A 1 101 ? 47.751 171.100 11.093 1.00 60.82 101 GLY A C 1
ATOM 732 O O . GLY A 1 101 ? 47.873 171.426 12.273 1.00 61.14 101 GLY A O 1
ATOM 733 N N . ASN A 1 102 ? 46.602 170.692 10.564 1.00 60.44 102 ASN A N 1
ATOM 734 C CA . ASN A 1 102 ? 45.355 170.657 11.332 1.00 58.95 102 ASN A CA 1
ATOM 735 C C . ASN A 1 102 ? 45.313 169.519 12.352 1.00 58.71 102 ASN A C 1
ATOM 736 O O . ASN A 1 102 ? 44.553 169.583 13.316 1.00 61.41 102 ASN A O 1
ATOM 741 N N . THR A 1 103 ? 46.122 168.483 12.131 1.00 59.36 103 THR A N 1
ATOM 742 C CA . THR A 1 103 ? 46.218 167.347 13.054 1.00 59.16 103 THR A CA 1
ATOM 743 C C . THR A 1 103 ? 47.673 166.971 13.343 1.00 56.65 103 THR A C 1
ATOM 744 O O . THR A 1 103 ? 48.595 167.443 12.679 1.00 52.50 103 THR A O 1
ATOM 748 N N . ASP A 1 104 ? 47.860 166.109 14.340 1.00 57.05 104 ASP A N 1
ATOM 749 C CA . ASP A 1 104 ? 49.199 165.685 14.775 1.00 57.01 104 ASP A CA 1
ATOM 750 C C . ASP A 1 104 ? 49.894 164.732 13.797 1.00 55.95 104 ASP A C 1
ATOM 751 O O . ASP A 1 104 ? 51.122 164.631 13.796 1.00 57.62 104 ASP A O 1
ATOM 756 N N . SER A 1 105 ? 49.109 164.045 12.969 1.00 53.90 105 SER A N 1
ATOM 757 C CA . SER A 1 105 ? 49.630 163.050 12.027 1.00 51.18 105 SER A CA 1
ATOM 758 C C . SER A 1 105 ? 49.744 163.590 10.591 1.00 49.65 105 SER A C 1
ATOM 759 O O . SER A 1 105 ? 49.633 162.829 9.621 1.00 50.27 105 SER A O 1
ATOM 762 N N . GLU A 1 106 ? 49.980 164.895 10.463 1.00 44.72 106 GLU A N 1
ATOM 763 C CA . GLU A 1 106 ? 50.088 165.548 9.158 1.00 43.20 106 GLU A CA 1
ATOM 764 C C . GLU A 1 106 ? 50.756 166.924 9.262 1.00 43.93 106 GLU A C 1
ATOM 765 O O . GLU A 1 106 ? 50.781 167.536 10.334 1.00 42.83 106 GLU A O 1
ATOM 771 N N . GLY A 1 107 ? 51.282 167.402 8.137 1.00 43.50 107 GLY A N 1
ATOM 772 C CA . GLY A 1 107 ? 51.835 168.752 8.044 1.00 44.55 107 GLY A CA 1
ATOM 773 C C . GLY A 1 107 ? 52.927 168.882 7.001 1.00 45.52 107 GLY A C 1
ATOM 774 O O . GLY A 1 107 ? 53.020 168.074 6.077 1.00 45.21 107 GLY A O 1
ATOM 775 N N . ILE A 1 108 ? 53.743 169.923 7.149 1.00 46.75 108 ILE A N 1
ATOM 776 C CA . ILE A 1 108 ? 54.925 170.124 6.313 1.00 46.28 108 ILE A CA 1
ATOM 777 C C . ILE A 1 108 ? 56.132 169.608 7.088 1.00 47.61 108 ILE A C 1
ATOM 778 O O . ILE A 1 108 ? 56.346 169.996 8.239 1.00 51.07 108 ILE A O 1
ATOM 783 N N . VAL A 1 109 ? 56.912 168.731 6.461 1.00 45.52 109 VAL A N 1
ATOM 784 C CA . VAL A 1 109 ? 58.013 168.057 7.149 1.00 44.46 109 VAL A CA 1
ATOM 785 C C . VAL A 1 109 ? 59.145 169.030 7.449 1.00 44.20 109 VAL A C 1
ATOM 786 O O . VAL A 1 109 ? 59.568 169.784 6.576 1.00 46.94 109 VAL A O 1
ATOM 790 N N . GLU A 1 110 ? 59.616 169.006 8.694 1.00 44.57 110 GLU A N 1
ATOM 791 C CA . GLU A 1 110 ? 60.734 169.835 9.141 1.00 45.54 110 GLU A CA 1
ATOM 792 C C . GLU A 1 110 ? 61.822 168.933 9.691 1.00 45.96 110 GLU A C 1
ATOM 793 O O . GLU A 1 110 ? 61.560 168.129 10.583 1.00 44.39 110 GLU A O 1
ATOM 799 N N . VAL A 1 111 ? 63.038 169.077 9.167 1.00 47.43 111 VAL A N 1
ATOM 800 C CA . VAL A 1 111 ? 64.174 168.260 9.597 1.00 47.52 111 VAL A CA 1
ATOM 801 C C . VAL A 1 111 ? 65.221 169.101 10.331 1.00 48.27 111 VAL A C 1
ATOM 802 O O . VAL A 1 111 ? 65.529 170.224 9.926 1.00 47.01 111 VAL A O 1
ATOM 806 N N . LYS A 1 112 ? 65.751 168.545 11.418 1.00 48.51 112 LYS A N 1
ATOM 807 C CA . LYS A 1 112 ? 66.854 169.154 12.156 1.00 50.01 112 LYS A CA 1
ATOM 808 C C . LYS A 1 112 ? 68.046 168.207 12.080 1.00 51.31 112 LYS A C 1
ATOM 809 O O . LYS A 1 112 ? 68.162 167.271 12.876 1.00 50.50 112 LYS A O 1
ATOM 815 N N . LEU A 1 113 ? 68.918 168.448 11.103 1.00 52.12 113 LEU A N 1
ATOM 816 C CA . LEU A 1 113 ? 70.070 167.579 10.859 1.00 51.82 113 LEU A CA 1
ATOM 817 C C . LEU A 1 113 ? 71.046 167.645 12.027 1.00 52.33 113 LEU A C 1
ATOM 818 O O . LEU A 1 113 ? 71.642 168.687 12.283 1.00 52.04 113 LEU A O 1
ATOM 823 N N . VAL A 1 114 ? 71.195 166.517 12.718 1.00 53.51 114 VAL A N 1
ATOM 824 C CA . VAL A 1 114 ? 72.017 166.392 13.933 1.00 54.15 114 VAL A CA 1
ATOM 825 C C . VAL A 1 114 ? 73.137 167.434 14.072 1.00 56.94 114 VAL A C 1
ATOM 826 O O . VAL A 1 114 ? 73.247 168.088 15.110 1.00 56.46 114 VAL A O 1
ATOM 830 N N . ASP A 1 115 ? 73.948 167.599 13.030 1.00 60.13 115 ASP A N 1
ATOM 831 C CA . ASP A 1 115 ? 75.069 168.547 13.066 1.00 63.07 115 ASP A CA 1
ATOM 832 C C . ASP A 1 115 ? 74.639 170.008 12.896 1.00 65.39 115 ASP A C 1
ATOM 833 O O . ASP A 1 115 ? 75.080 170.878 13.650 1.00 67.85 115 ASP A O 1
ATOM 838 N N . GLN A 1 116 ? 73.790 170.274 11.906 1.00 66.22 116 GLN A N 1
ATOM 839 C CA . GLN A 1 116 ? 73.309 171.636 11.648 1.00 66.25 116 GLN A CA 1
ATOM 840 C C . GLN A 1 116 ? 72.282 172.080 12.695 1.00 68.71 116 GLN A C 1
ATOM 841 O O . GLN A 1 116 ? 71.243 171.439 12.873 1.00 68.50 116 GLN A O 1
ATOM 847 N N . ASP A 1 117 ? 72.581 173.182 13.382 1.00 69.70 117 ASP A N 1
ATOM 848 C CA . ASP A 1 117 ? 71.660 173.769 14.364 1.00 66.70 117 ASP A CA 1
ATOM 849 C C . ASP A 1 117 ? 70.444 174.409 13.691 1.00 64.28 117 ASP A C 1
ATOM 850 O O . ASP A 1 117 ? 69.397 174.582 14.321 1.00 58.39 117 ASP A O 1
ATOM 855 N N . LYS A 1 118 ? 70.597 174.765 12.418 1.00 66.04 118 LYS A N 1
ATOM 856 C CA . LYS A 1 118 ? 69.504 175.328 11.626 1.00 68.03 118 LYS A CA 1
ATOM 857 C C . LYS A 1 118 ? 68.476 174.253 11.268 1.00 67.10 118 LYS A C 1
ATOM 858 O O . LYS A 1 118 ? 68.812 173.073 11.156 1.00 63.94 118 LYS A O 1
ATOM 864 N N . THR A 1 119 ? 67.226 174.682 11.100 1.00 66.57 119 THR A N 1
ATOM 865 C CA . THR A 1 119 ? 66.110 173.789 10.780 1.00 65.42 119 THR A CA 1
ATOM 866 C C . THR A 1 119 ? 65.538 174.146 9.409 1.00 63.74 119 THR A C 1
ATOM 867 O O . THR A 1 119 ? 65.264 175.314 9.134 1.00 64.53 119 THR A O 1
ATOM 871 N N . MET A 1 120 ? 65.353 173.137 8.561 1.00 62.11 120 MET A N 1
ATOM 872 C CA . MET A 1 120 ? 64.901 173.351 7.185 1.00 61.62 120 MET A CA 1
ATOM 873 C C . MET A 1 120 ? 63.775 172.408 6.773 1.00 61.64 120 MET A C 1
ATOM 874 O O . MET A 1 120 ? 63.478 171.433 7.465 1.00 62.38 120 MET A O 1
ATOM 879 N N . PHE A 1 121 ? 63.163 172.723 5.633 1.00 62.12 121 PHE A N 1
ATOM 880 C CA . PHE A 1 121 ? 62.072 171.933 5.062 1.00 64.26 121 PHE A CA 1
ATOM 881 C C . PHE A 1 121 ? 62.574 171.032 3.932 1.00 65.11 121 PHE A C 1
ATOM 882 O O . PHE A 1 121 ? 63.697 171.193 3.450 1.00 67.81 121 PHE A O 1
ATOM 890 N N . ILE A 1 122 ? 61.723 170.096 3.514 1.00 62.82 122 ILE A N 1
ATOM 891 C CA . ILE A 1 122 ? 62.025 169.169 2.417 1.00 61.85 122 ILE A CA 1
ATOM 892 C C . ILE A 1 122 ? 61.339 169.624 1.124 1.00 63.41 122 ILE A C 1
ATOM 893 O O . ILE A 1 122 ? 60.269 170.231 1.170 1.00 65.56 122 ILE A O 1
ATOM 898 N N . CYS A 1 123 ? 61.956 169.328 -0.020 1.00 64.58 123 CYS A N 1
ATOM 899 C CA . CYS A 1 123 ? 61.393 169.673 -1.333 1.00 67.12 123 CYS A CA 1
ATOM 900 C C . CYS A 1 123 ? 60.562 168.520 -1.906 1.00 67.38 123 CYS A C 1
ATOM 901 O O . CYS A 1 123 ? 60.998 167.367 -1.893 1.00 69.43 123 CYS A O 1
ATOM 904 N N . LYS A 1 124 ? 59.378 168.840 -2.430 1.00 66.64 124 LYS A N 1
ATOM 905 C CA . LYS A 1 124 ? 58.419 167.815 -2.880 1.00 66.16 124 LYS A CA 1
ATOM 906 C C . LYS A 1 124 ? 58.702 167.229 -4.269 1.00 66.14 124 LYS A C 1
ATOM 907 O O . LYS A 1 124 ? 58.080 166.239 -4.658 1.00 69.51 124 LYS A O 1
ATOM 913 N N . SER A 1 125 ? 59.630 167.830 -5.009 1.00 62.93 125 SER A N 1
ATOM 914 C CA . SER A 1 125 ? 59.948 167.371 -6.368 1.00 60.04 125 SER A CA 1
ATOM 915 C C . SER A 1 125 ? 60.616 165.990 -6.399 1.00 57.23 125 SER A C 1
ATOM 916 O O . SER A 1 125 ? 60.601 165.319 -7.432 1.00 57.53 125 SER A O 1
ATOM 919 N N . SER A 1 126 ? 61.205 165.576 -5.278 1.00 54.19 126 SER A N 1
ATOM 920 C CA . SER A 1 126 ? 61.812 164.242 -5.155 1.00 51.72 126 SER A CA 1
ATOM 921 C C . SER A 1 126 ? 61.219 163.407 -4.011 1.00 47.78 126 SER A C 1
ATOM 922 O O . SER A 1 126 ? 61.717 162.322 -3.705 1.00 44.91 126 SER A O 1
ATOM 925 N N . TRP A 1 127 ? 60.145 163.905 -3.404 1.00 46.21 127 TRP A N 1
ATOM 926 C CA . TRP A 1 127 ? 59.546 163.283 -2.222 1.00 45.43 127 TRP A CA 1
ATOM 927 C C . TRP A 1 127 ? 58.609 162.151 -2.651 1.00 45.19 127 TRP A C 1
ATOM 928 O O . TRP A 1 127 ? 57.608 162.398 -3.326 1.00 44.95 127 TRP A O 1
ATOM 939 N N . SER A 1 128 ? 58.950 160.919 -2.270 1.00 43.29 128 SER A N 1
ATOM 940 C CA . SER A 1 128 ? 58.146 159.742 -2.609 1.00 43.05 128 SER A CA 1
ATOM 941 C C . SER A 1 128 ? 57.740 158.964 -1.360 1.00 42.31 128 SER A C 1
ATOM 942 O O . SER A 1 128 ? 57.995 159.399 -0.234 1.00 43.04 128 SER A O 1
ATOM 945 N N . MET A 1 129 ? 57.112 157.807 -1.576 1.00 40.16 129 MET A N 1
ATOM 946 C CA . MET A 1 129 ? 56.706 156.916 -0.486 1.00 38.05 129 MET A CA 1
ATOM 947 C C . MET A 1 129 ? 57.897 156.317 0.267 1.00 37.77 129 MET A C 1
ATOM 948 O O . MET A 1 129 ? 57.774 155.975 1.447 1.00 36.56 129 MET A O 1
ATOM 953 N N . ARG A 1 130 ? 59.031 156.173 -0.417 1.00 37.24 130 ARG A N 1
ATOM 954 C CA . ARG A 1 130 ? 60.263 155.691 0.216 1.00 37.94 130 ARG A CA 1
ATOM 955 C C . ARG A 1 130 ? 60.641 156.564 1.410 1.00 37.83 130 ARG A C 1
ATOM 956 O O . ARG A 1 130 ? 60.947 156.065 2.492 1.00 35.37 130 ARG A O 1
ATOM 964 N N . GLU A 1 131 ? 60.615 157.875 1.193 1.00 39.32 131 GLU A N 1
ATOM 965 C CA . GLU A 1 131 ? 60.974 158.843 2.223 1.00 39.29 131 GLU A CA 1
ATOM 966 C C . GLU A 1 131 ? 59.809 159.046 3.189 1.00 39.12 131 GLU A C 1
ATOM 967 O O . GLU A 1 131 ? 59.999 159.077 4.407 1.00 39.61 131 GLU A O 1
ATOM 973 N N . ALA A 1 132 ? 58.608 159.181 2.630 1.00 38.44 132 ALA A N 1
ATOM 974 C CA . ALA A 1 132 ? 57.386 159.394 3.409 1.00 37.35 132 ALA A CA 1
ATOM 975 C C . ALA A 1 132 ? 57.191 158.325 4.487 1.00 38.38 132 ALA A C 1
ATOM 976 O O . ALA A 1 132 ? 57.003 158.651 5.661 1.00 41.35 132 ALA A O 1
ATOM 978 N N . ASN A 1 133 ? 57.244 157.056 4.084 1.00 38.22 133 ASN A N 1
ATOM 979 C CA . ASN A 1 133 ? 57.130 155.935 5.026 1.00 38.22 133 ASN A CA 1
ATOM 980 C C . ASN A 1 133 ? 58.170 156.003 6.139 1.00 37.13 133 ASN A C 1
ATOM 981 O O . ASN A 1 133 ? 57.832 155.893 7.310 1.00 37.38 133 ASN A O 1
ATOM 986 N N . VAL A 1 134 ? 59.432 156.175 5.754 1.00 38.39 134 VAL A N 1
ATOM 987 C CA . VAL A 1 134 ? 60.550 156.290 6.701 1.00 37.70 134 VAL A CA 1
ATOM 988 C C . VAL A 1 134 ? 60.333 157.442 7.685 1.00 38.86 134 VAL A C 1
ATOM 989 O O . VAL A 1 134 ? 60.599 157.308 8.881 1.00 37.94 134 VAL A O 1
ATOM 993 N N . ALA A 1 135 ? 59.842 158.567 7.169 1.00 40.85 135 ALA A N 1
ATOM 994 C CA . ALA A 1 135 ? 59.530 159.737 7.990 1.00 41.12 135 ALA A CA 1
ATOM 995 C C . ALA A 1 135 ? 58.495 159.395 9.061 1.00 42.26 135 ALA A C 1
ATOM 996 O O . ALA A 1 135 ? 58.744 159.574 10.254 1.00 42.79 135 ALA A O 1
ATOM 998 N N . CYS A 1 136 ? 57.338 158.898 8.627 1.00 42.34 136 CYS A N 1
ATOM 999 C CA . CYS A 1 136 ? 56.256 158.533 9.549 1.00 41.78 136 CYS A CA 1
ATOM 1000 C C . CYS A 1 136 ? 56.693 157.458 10.542 1.00 41.04 136 CYS A C 1
ATOM 1001 O O . CYS A 1 136 ? 56.247 157.451 11.693 1.00 39.60 136 CYS A O 1
ATOM 1004 N N . LEU A 1 137 ? 57.570 156.562 10.092 1.00 41.11 137 LEU A N 1
ATOM 1005 C CA . LEU A 1 137 ? 58.016 155.427 10.905 1.00 43.70 137 LEU A CA 1
ATOM 1006 C C . LEU A 1 137 ? 58.778 155.859 12.162 1.00 46.28 137 LEU A C 1
ATOM 1007 O O . LEU A 1 137 ? 58.610 155.253 13.220 1.00 46.99 137 LEU A O 1
ATOM 1012 N N . ASP A 1 138 ? 59.612 156.891 12.042 1.00 49.25 138 ASP A N 1
ATOM 1013 C CA . ASP A 1 138 ? 60.315 157.447 13.210 1.00 51.62 138 ASP A CA 1
ATOM 1014 C C . ASP A 1 138 ? 59.433 158.433 13.981 1.00 49.94 138 ASP A C 1
ATOM 1015 O O . ASP A 1 138 ? 59.693 158.722 15.149 1.00 49.13 138 ASP A O 1
ATOM 1020 N N . LEU A 1 139 ? 58.395 158.944 13.321 1.00 48.40 139 LEU A N 1
ATOM 1021 C CA . LEU A 1 139 ? 57.380 159.777 13.978 1.00 46.14 139 LEU A CA 1
ATOM 1022 C C . LEU A 1 139 ? 56.383 158.967 14.823 1.00 43.33 139 LEU A C 1
ATOM 1023 O O . LEU A 1 139 ? 55.454 159.538 15.393 1.00 43.31 139 LEU A O 1
ATOM 1028 N N . GLY A 1 140 ? 56.566 157.650 14.898 1.00 42.01 140 GLY A N 1
ATOM 1029 C CA . GLY A 1 140 ? 55.736 156.793 15.754 1.00 41.23 140 GLY A CA 1
ATOM 1030 C C . GLY A 1 140 ? 54.712 155.956 15.006 1.00 40.92 140 GLY A C 1
ATOM 1031 O O . GLY A 1 140 ? 54.348 154.871 15.459 1.00 43.25 140 GLY A O 1
ATOM 1032 N N . PHE A 1 141 ? 54.250 156.459 13.862 1.00 39.73 141 PHE A N 1
ATOM 1033 C CA . PHE A 1 141 ? 53.252 155.767 13.042 1.00 38.01 141 PHE A CA 1
ATOM 1034 C C . PHE A 1 141 ? 53.901 154.592 12.303 1.00 37.84 141 PHE A C 1
ATOM 1035 O O . PHE A 1 141 ? 54.651 154.793 11.347 1.00 39.23 141 PHE A O 1
ATOM 1043 N N . GLN A 1 142 ? 53.594 153.368 12.736 1.00 36.73 142 GLN A N 1
ATOM 1044 C CA . GLN A 1 142 ? 54.306 152.168 12.266 1.00 36.32 142 GLN A CA 1
ATOM 1045 C C . GLN A 1 142 ? 53.880 151.673 10.875 1.00 35.59 142 GLN A C 1
ATOM 1046 O O . GLN A 1 142 ? 54.467 150.729 10.350 1.00 36.33 142 GLN A O 1
ATOM 1052 N N . GLN A 1 143 ? 52.870 152.303 10.283 1.00 34.72 143 GLN A N 1
ATOM 1053 C CA . GLN A 1 143 ? 52.334 151.872 8.989 1.00 34.15 143 GLN A CA 1
ATOM 1054 C C . GLN A 1 143 ? 52.795 152.755 7.821 1.00 34.51 143 GLN A C 1
ATOM 1055 O O . GLN A 1 143 ? 52.351 152.576 6.685 1.00 34.30 143 GLN A O 1
ATOM 1061 N N . GLY A 1 144 ? 53.684 153.702 8.099 1.00 33.82 144 GLY A N 1
ATOM 1062 C CA . GLY A 1 144 ? 54.241 154.559 7.060 1.00 32.99 144 GLY A CA 1
ATOM 1063 C C . GLY A 1 144 ? 53.281 155.645 6.621 1.00 32.48 144 GLY A C 1
ATOM 1064 O O . GLY A 1 144 ? 52.365 156.009 7.353 1.00 32.92 144 GLY A O 1
ATOM 1065 N N . ALA A 1 145 ? 53.489 156.149 5.411 1.00 32.95 145 ALA A N 1
ATOM 1066 C CA . ALA A 1 145 ? 52.742 157.295 4.903 1.00 34.49 145 ALA A CA 1
ATOM 1067 C C . ALA A 1 145 ? 51.416 156.884 4.272 1.00 36.98 145 ALA A C 1
ATOM 1068 O O . ALA A 1 145 ? 51.242 155.735 3.840 1.00 37.52 145 ALA A O 1
ATOM 1070 N N . ASP A 1 146 ? 50.487 157.835 4.225 1.00 37.75 146 ASP A N 1
ATOM 1071 C CA . ASP A 1 146 ? 49.238 157.662 3.500 1.00 38.98 146 ASP A CA 1
ATOM 1072 C C . ASP A 1 146 ? 49.479 157.974 2.028 1.00 41.62 146 ASP A C 1
ATOM 1073 O O . ASP A 1 146 ? 50.205 158.908 1.682 1.00 43.14 146 ASP A O 1
ATOM 1078 N N . THR A 1 147 ? 48.851 157.179 1.171 1.00 44.38 147 THR A N 1
ATOM 1079 C CA . THR A 1 147 ? 49.066 157.234 -0.272 1.00 45.08 147 THR A CA 1
ATOM 1080 C C . THR A 1 147 ? 47.929 157.948 -1.005 1.00 47.29 147 THR A C 1
ATOM 1081 O O . THR A 1 147 ? 48.149 158.578 -2.040 1.00 47.03 147 THR A O 1
ATOM 1085 N N . GLN A 1 148 ? 46.718 157.837 -0.462 1.00 49.26 148 GLN A N 1
ATOM 1086 C CA . GLN A 1 148 ? 45.516 158.395 -1.084 1.00 48.79 148 GLN A CA 1
ATOM 1087 C C . GLN A 1 148 ? 45.273 159.832 -0.621 1.00 51.55 148 GLN A C 1
ATOM 1088 O O . GLN A 1 148 ? 44.739 160.653 -1.372 1.00 51.32 148 GLN A O 1
ATOM 1094 N N . ARG A 1 149 ? 45.665 160.126 0.617 1.00 54.92 149 ARG A N 1
ATOM 1095 C CA . ARG A 1 149 ? 45.422 161.437 1.223 1.00 54.48 149 ARG A CA 1
ATOM 1096 C C . ARG A 1 149 ? 46.639 162.356 1.116 1.00 53.58 149 ARG A C 1
ATOM 1097 O O . ARG A 1 149 ? 47.766 161.899 0.915 1.00 49.31 149 ARG A O 1
ATOM 1105 N N . ARG A 1 150 ? 46.383 163.654 1.258 1.00 54.65 150 ARG A N 1
ATOM 1106 C CA . ARG A 1 150 ? 47.386 164.699 1.058 1.00 55.17 150 ARG A CA 1
ATOM 1107 C C . ARG A 1 150 ? 47.228 165.812 2.094 1.00 58.92 150 ARG A C 1
ATOM 1108 O O . ARG A 1 150 ? 46.310 165.786 2.915 1.00 59.27 150 ARG A O 1
ATOM 1116 N N . PHE A 1 151 ? 48.138 166.779 2.054 1.00 62.57 151 PHE A N 1
ATOM 1117 C CA . PHE A 1 151 ? 47.997 168.014 2.824 1.00 66.79 151 PHE A CA 1
ATOM 1118 C C . PHE A 1 151 ? 48.298 169.213 1.922 1.00 70.46 151 PHE A C 1
ATOM 1119 O O . PHE A 1 151 ? 49.457 169.571 1.715 1.00 73.26 151 PHE A O 1
ATOM 1127 N N . LYS A 1 152 ? 47.241 169.824 1.390 1.00 74.80 152 LYS A N 1
ATOM 1128 C CA . LYS A 1 152 ? 47.365 170.924 0.429 1.00 78.65 152 LYS A CA 1
ATOM 1129 C C . LYS A 1 152 ? 47.469 172.277 1.135 1.00 82.84 152 LYS A C 1
ATOM 1130 O O . LYS A 1 152 ? 46.665 172.590 2.015 1.00 86.57 152 LYS A O 1
ATOM 1136 N N . LEU A 1 153 ? 48.457 173.074 0.732 1.00 85.14 153 LEU A N 1
ATOM 1137 C CA . LEU A 1 153 ? 48.720 174.380 1.341 1.00 86.53 153 LEU A CA 1
ATOM 1138 C C . LEU A 1 153 ? 48.131 175.517 0.508 1.00 89.25 153 LEU A C 1
ATOM 1139 O O . LEU A 1 153 ? 47.636 175.299 -0.600 1.00 92.84 153 LEU A O 1
ATOM 1144 N N . SER A 1 154 ? 48.189 176.727 1.060 1.00 92.01 154 SER A N 1
ATOM 1145 C CA . SER A 1 154 ? 47.739 177.940 0.373 1.00 92.21 154 SER A CA 1
ATOM 1146 C C . SER A 1 154 ? 48.683 179.105 0.688 1.00 92.69 154 SER A C 1
ATOM 1147 O O . SER A 1 154 ? 48.294 180.081 1.334 1.00 91.80 154 SER A O 1
ATOM 1150 N N . ASP A 1 155 ? 49.926 178.981 0.222 1.00 92.69 155 ASP A N 1
ATOM 1151 C CA . ASP A 1 155 ? 50.984 179.973 0.468 1.00 92.96 155 ASP A CA 1
ATOM 1152 C C . ASP A 1 155 ? 51.362 179.995 1.960 1.00 93.51 155 ASP A C 1
ATOM 1153 O O . ASP A 1 155 ? 51.128 179.013 2.667 1.00 92.36 155 ASP A O 1
ATOM 1158 N N . LEU A 1 156 ? 51.959 181.098 2.417 1.00 96.11 156 LEU A N 1
ATOM 1159 C CA . LEU A 1 156 ? 52.338 181.308 3.827 1.00 97.43 156 LEU A CA 1
ATOM 1160 C C . LEU A 1 156 ? 53.542 180.449 4.229 1.00 95.18 156 LEU A C 1
ATOM 1161 O O . LEU A 1 156 ? 53.530 179.230 4.060 1.00 97.21 156 LEU A O 1
ATOM 1166 N N . SER A 1 157 ? 54.574 181.105 4.764 1.00 91.58 157 SER A N 1
ATOM 1167 C CA . SER A 1 157 ? 55.866 180.470 5.080 1.00 89.63 157 SER A CA 1
ATOM 1168 C C . SER A 1 157 ? 56.607 179.974 3.830 1.00 86.36 157 SER A C 1
ATOM 1169 O O . SER A 1 157 ? 57.463 179.090 3.919 1.00 82.78 157 SER A O 1
ATOM 1172 N N . ILE A 1 158 ? 56.284 180.561 2.678 1.00 84.40 158 ILE A N 1
ATOM 1173 C CA . ILE A 1 158 ? 56.918 180.217 1.404 1.00 84.22 158 ILE A CA 1
ATOM 1174 C C . ILE A 1 158 ? 57.835 181.370 0.985 1.00 84.79 158 ILE A C 1
ATOM 1175 O O . ILE A 1 158 ? 57.839 181.798 -0.173 1.00 87.65 158 ILE A O 1
ATOM 1180 N N . ASN A 1 159 ? 58.617 181.860 1.943 1.00 82.23 159 ASN A N 1
ATOM 1181 C CA . ASN A 1 159 ? 59.474 183.024 1.740 1.00 80.64 159 ASN A CA 1
ATOM 1182 C C . ASN A 1 159 ? 60.890 182.602 1.366 1.00 81.94 159 ASN A C 1
ATOM 1183 O O . ASN A 1 159 ? 61.401 182.978 0.309 1.00 81.71 159 ASN A O 1
ATOM 1188 N N . SER A 1 160 ? 61.507 181.805 2.233 1.00 82.17 160 SER A N 1
ATOM 1189 C CA . SER A 1 160 ? 62.922 181.456 2.093 1.00 79.14 160 SER A CA 1
ATOM 1190 C C . SER A 1 160 ? 63.198 180.498 0.934 1.00 75.06 160 SER A C 1
ATOM 1191 O O . SER A 1 160 ? 62.301 179.811 0.438 1.00 70.52 160 SER A O 1
ATOM 1194 N N . THR A 1 161 ? 64.463 180.475 0.522 1.00 71.01 161 THR A N 1
ATOM 1195 C CA . THR A 1 161 ? 64.934 179.644 -0.587 1.00 66.07 161 THR A CA 1
ATOM 1196 C C . THR A 1 161 ? 65.482 178.298 -0.104 1.00 66.03 161 THR A C 1
ATOM 1197 O O . THR A 1 161 ? 65.821 177.434 -0.914 1.00 65.54 161 THR A O 1
ATOM 1201 N N . GLU A 1 162 ? 65.570 178.139 1.216 1.00 66.78 162 GLU A N 1
ATOM 1202 C CA . GLU A 1 162 ? 66.075 176.909 1.848 1.00 65.86 162 GLU A CA 1
ATOM 1203 C C . GLU A 1 162 ? 65.328 175.648 1.415 1.00 64.30 162 GLU A C 1
ATOM 1204 O O . GLU A 1 162 ? 64.146 175.698 1.079 1.00 64.63 162 GLU A O 1
ATOM 1210 N N . CYS A 1 163 ? 66.034 174.519 1.445 1.00 65.17 163 CYS A N 1
ATOM 1211 C CA . CYS A 1 163 ? 65.467 173.223 1.064 1.00 62.61 163 CYS A CA 1
ATOM 1212 C C . CYS A 1 163 ? 66.406 172.068 1.394 1.00 58.83 163 CYS A C 1
ATOM 1213 O O . CYS A 1 163 ? 67.626 172.237 1.413 1.00 58.14 163 CYS A O 1
ATOM 1216 N N . LEU A 1 164 ? 65.819 170.897 1.642 1.00 54.94 164 LEU A N 1
ATOM 1217 C CA . LEU A 1 164 ? 66.570 169.652 1.813 1.00 50.87 164 LEU A CA 1
ATOM 1218 C C . LEU A 1 164 ? 65.982 168.539 0.947 1.00 48.36 164 LEU A C 1
ATOM 1219 O O . LEU A 1 164 ? 64.916 168.009 1.258 1.00 47.99 164 LEU A O 1
ATOM 1224 N N . HIS A 1 165 ? 66.673 168.197 -0.140 1.00 45.72 165 HIS A N 1
ATOM 1225 C CA . HIS A 1 165 ? 66.357 166.987 -0.908 1.00 43.47 165 HIS A CA 1
ATOM 1226 C C . HIS A 1 165 ? 66.762 165.790 -0.058 1.00 39.73 165 HIS A C 1
ATOM 1227 O O . HIS A 1 165 ? 67.811 165.813 0.582 1.00 39.86 165 HIS A O 1
ATOM 1234 N N . VAL A 1 166 ? 65.924 164.758 -0.051 1.00 36.77 166 VAL A N 1
ATOM 1235 C CA . VAL A 1 166 ? 66.192 163.532 0.705 1.00 34.59 166 VAL A CA 1
ATOM 1236 C C . VAL A 1 166 ? 65.988 162.329 -0.203 1.00 34.87 166 VAL A C 1
ATOM 1237 O O . VAL A 1 166 ? 65.205 162.398 -1.154 1.00 37.67 166 VAL A O 1
ATOM 1241 N N . HIS A 1 167 ? 66.701 161.240 0.079 1.00 33.75 167 HIS A N 1
ATOM 1242 C CA . HIS A 1 167 ? 66.422 159.946 -0.551 1.00 33.78 167 HIS A CA 1
ATOM 1243 C C . HIS A 1 167 ? 66.680 158.787 0.413 1.00 34.40 167 HIS A C 1
ATOM 1244 O O . HIS A 1 167 ? 67.722 158.729 1.069 1.00 32.69 167 HIS A O 1
ATOM 1251 N N . CYS A 1 168 ? 65.720 157.868 0.471 1.00 35.22 168 CYS A N 1
ATOM 1252 C CA . CYS A 1 168 ? 65.832 156.649 1.267 1.00 36.54 168 CYS A CA 1
ATOM 1253 C C . CYS A 1 168 ? 65.611 155.443 0.369 1.00 35.46 168 CYS A C 1
ATOM 1254 O O . CYS A 1 168 ? 64.937 155.542 -0.658 1.00 36.29 168 CYS A O 1
ATOM 1257 N N . ARG A 1 169 ? 66.187 154.310 0.754 1.00 33.72 169 ARG A N 1
ATOM 1258 C CA . ARG A 1 169 ? 65.860 153.036 0.125 1.00 32.75 169 ARG A CA 1
ATOM 1259 C C . ARG A 1 169 ? 64.362 152.807 0.303 1.00 33.00 169 ARG A C 1
ATOM 1260 O O . ARG A 1 169 ? 63.639 152.615 -0.671 1.00 36.70 169 ARG A O 1
ATOM 1268 N N . GLY A 1 170 ? 63.907 152.861 1.552 1.00 31.51 170 GLY A N 1
ATOM 1269 C CA . GLY A 1 170 ? 62.482 152.752 1.874 1.00 29.93 170 GLY A CA 1
ATOM 1270 C C . GLY A 1 170 ? 62.171 151.881 3.079 1.00 29.34 170 GLY A C 1
ATOM 1271 O O . GLY A 1 170 ? 61.099 152.012 3.676 1.00 28.51 170 GLY A O 1
ATOM 1272 N N . LEU A 1 171 ? 63.093 150.979 3.421 1.00 28.22 171 LEU A N 1
ATOM 1273 C CA . LEU A 1 171 ? 62.928 150.075 4.562 1.00 27.86 171 LEU A CA 1
ATOM 1274 C C . LEU A 1 171 ? 63.626 150.573 5.837 1.00 28.76 171 LEU A C 1
ATOM 1275 O O . LEU A 1 171 ? 63.632 149.870 6.855 1.00 29.56 171 LEU A O 1
ATOM 1280 N N . GLU A 1 172 ? 64.209 151.771 5.788 1.00 28.30 172 GLU A N 1
ATOM 1281 C CA . GLU A 1 172 ? 64.952 152.304 6.930 1.00 28.92 172 GLU A CA 1
ATOM 1282 C C . GLU A 1 172 ? 64.029 152.641 8.106 1.00 28.74 172 GLU A C 1
ATOM 1283 O O . GLU A 1 172 ? 62.875 153.032 7.906 1.00 27.99 172 GLU A O 1
ATOM 1289 N N . THR A 1 173 ? 64.555 152.500 9.323 1.00 28.08 173 THR A N 1
ATOM 1290 C CA . THR A 1 173 ? 63.770 152.737 10.546 1.00 28.46 173 THR A CA 1
ATOM 1291 C C . THR A 1 173 ? 63.959 154.148 11.102 1.00 29.21 173 THR A C 1
ATOM 1292 O O . THR A 1 173 ? 63.614 154.404 12.251 1.00 29.66 173 THR A O 1
ATOM 1296 N N . SER A 1 174 ? 64.495 155.056 10.283 1.00 31.09 174 SER A N 1
ATOM 1297 C CA . SER A 1 174 ? 64.724 156.453 10.680 1.00 30.59 174 SER A CA 1
ATOM 1298 C C . SER A 1 174 ? 65.187 157.299 9.493 1.00 29.92 174 SER A C 1
ATOM 1299 O O . SER A 1 174 ? 65.929 156.818 8.638 1.00 29.89 174 SER A O 1
ATOM 1302 N N . LEU A 1 175 ? 64.760 158.560 9.446 1.00 29.53 175 LEU A N 1
ATOM 1303 C CA . LEU A 1 175 ? 65.240 159.481 8.411 1.00 29.98 175 LEU A CA 1
ATOM 1304 C C . LEU A 1 175 ? 66.735 159.779 8.579 1.00 31.98 175 LEU A C 1
ATOM 1305 O O . LEU A 1 175 ? 67.433 160.059 7.602 1.00 34.49 175 LEU A O 1
ATOM 1310 N N . ALA A 1 176 ? 67.220 159.707 9.815 1.00 31.75 176 ALA A N 1
ATOM 1311 C CA . ALA A 1 176 ? 68.651 159.836 10.099 1.00 31.82 176 ALA A CA 1
ATOM 1312 C C . ALA A 1 176 ? 69.526 158.955 9.196 1.00 32.42 176 ALA A C 1
ATOM 1313 O O . ALA A 1 176 ? 70.612 159.373 8.792 1.00 32.86 176 ALA A O 1
ATOM 1315 N N . GLU A 1 177 ? 69.047 157.747 8.887 1.00 32.93 177 GLU A N 1
ATOM 1316 C CA . GLU A 1 177 ? 69.787 156.781 8.055 1.00 33.11 177 GLU A CA 1
ATOM 1317 C C . GLU A 1 177 ? 69.876 157.181 6.586 1.00 34.28 177 GLU A C 1
ATOM 1318 O O . GLU A 1 177 ? 70.772 156.729 5.876 1.00 36.41 177 GLU A O 1
ATOM 1324 N N . CYS A 1 178 ? 68.942 158.011 6.131 1.00 34.90 178 CYS A N 1
ATOM 1325 C CA . CYS A 1 178 ? 68.848 158.377 4.717 1.00 35.81 178 CYS A CA 1
ATOM 1326 C C . CYS A 1 178 ? 69.941 159.372 4.324 1.00 37.31 178 CYS A C 1
ATOM 1327 O O . CYS A 1 178 ? 70.738 159.795 5.165 1.00 37.50 178 CYS A O 1
ATOM 1330 N N . THR A 1 179 ? 69.975 159.733 3.042 1.00 38.77 179 THR A N 1
ATOM 1331 C CA . THR A 1 179 ? 70.959 160.683 2.515 1.00 39.81 179 THR A CA 1
ATOM 1332 C C . THR A 1 179 ? 70.303 162.030 2.192 1.00 40.33 179 THR A C 1
ATOM 1333 O O . THR A 1 179 ? 69.313 162.084 1.467 1.00 40.64 179 THR A O 1
ATOM 1337 N N . PHE A 1 180 ? 70.864 163.108 2.742 1.00 41.43 180 PHE A N 1
ATOM 1338 C CA . PHE A 1 180 ? 70.353 164.467 2.536 1.00 41.35 180 PHE A CA 1
ATOM 1339 C C . PHE A 1 180 ? 71.298 165.295 1.667 1.00 43.79 180 PHE A C 1
ATOM 1340 O O . PHE A 1 180 ? 72.518 165.174 1.774 1.00 43.23 180 PHE A O 1
ATOM 1348 N N . THR A 1 181 ? 70.719 166.145 0.822 1.00 47.30 181 THR A N 1
ATOM 1349 C CA . THR A 1 181 ? 71.482 167.048 -0.044 1.00 50.81 181 THR A CA 1
ATOM 1350 C C . THR A 1 181 ? 70.693 168.333 -0.293 1.00 52.37 181 THR A C 1
ATOM 1351 O O . THR A 1 181 ? 69.600 168.288 -0.849 1.00 52.01 181 THR A O 1
ATOM 1355 N N . LYS A 1 182 ? 71.240 169.474 0.118 1.00 55.79 182 LYS A N 1
ATOM 1356 C CA . LYS A 1 182 ? 70.592 170.766 -0.137 1.00 56.64 182 LYS A CA 1
ATOM 1357 C C . LYS A 1 182 ? 70.508 171.039 -1.641 1.00 58.07 182 LYS A C 1
ATOM 1358 O O . LYS A 1 182 ? 71.506 170.930 -2.359 1.00 55.26 182 LYS A O 1
ATOM 1364 N N . ARG A 1 183 ? 69.308 171.384 -2.103 1.00 61.55 183 ARG A N 1
ATOM 1365 C CA . ARG A 1 183 ? 69.048 171.637 -3.522 1.00 63.64 183 ARG A CA 1
ATOM 1366 C C . ARG A 1 183 ? 68.697 173.108 -3.727 1.00 65.45 183 ARG A C 1
ATOM 1367 O O . ARG A 1 183 ? 68.401 173.825 -2.768 1.00 65.17 183 ARG A O 1
ATOM 1375 N N . ARG A 1 184 ? 68.733 173.542 -4.983 1.00 69.19 184 ARG A N 1
ATOM 1376 C CA . ARG A 1 184 ? 68.381 174.911 -5.356 1.00 70.78 184 ARG A CA 1
ATOM 1377 C C . ARG A 1 184 ? 66.918 174.932 -5.798 1.00 72.11 184 ARG A C 1
ATOM 1378 O O . ARG A 1 184 ? 66.589 174.525 -6.913 1.00 73.86 184 ARG A O 1
ATOM 1386 N N . THR A 1 185 ? 66.048 175.404 -4.910 1.00 73.16 185 THR A N 1
ATOM 1387 C CA . THR A 1 185 ? 64.600 175.278 -5.087 1.00 74.50 185 THR A CA 1
ATOM 1388 C C . THR A 1 185 ? 64.026 176.234 -6.133 1.00 77.38 185 THR A C 1
ATOM 1389 O O . THR A 1 185 ? 64.320 177.430 -6.124 1.00 76.22 185 THR A O 1
ATOM 1393 N N . MET A 1 186 ? 63.206 175.682 -7.028 1.00 79.65 186 MET A N 1
ATOM 1394 C CA . MET A 1 186 ? 62.419 176.472 -7.973 1.00 81.56 186 MET A CA 1
ATOM 1395 C C . MET A 1 186 ? 61.030 176.705 -7.371 1.00 81.80 186 MET A C 1
ATOM 1396 O O . MET A 1 186 ? 60.810 176.439 -6.189 1.00 82.82 186 MET A O 1
ATOM 1401 N N . GLY A 1 187 ? 60.096 177.206 -8.172 1.00 80.89 187 GLY A N 1
ATOM 1402 C CA . GLY A 1 187 ? 58.723 177.367 -7.707 1.00 78.98 187 GLY A CA 1
ATOM 1403 C C . GLY A 1 187 ? 57.754 177.821 -8.784 1.00 77.99 187 GLY A C 1
ATOM 1404 O O . GLY A 1 187 ? 58.177 178.214 -9.873 1.00 76.84 187 GLY A O 1
ATOM 1405 N N . TYR A 1 188 ? 56.452 177.788 -8.493 1.00 76.47 188 TYR A N 1
ATOM 1406 C CA . TYR A 1 188 ? 55.915 177.388 -7.184 1.00 76.36 188 TYR A CA 1
ATOM 1407 C C . TYR A 1 188 ? 54.877 176.274 -7.355 1.00 76.17 188 TYR A C 1
ATOM 1408 O O . TYR A 1 188 ? 54.325 176.124 -8.446 1.00 76.73 188 TYR A O 1
ATOM 1417 N N . GLN A 1 189 ? 54.596 175.484 -6.315 1.00 74.81 189 GLN A N 1
ATOM 1418 C CA . GLN A 1 189 ? 55.228 175.555 -4.987 1.00 72.42 189 GLN A CA 1
ATOM 1419 C C . GLN A 1 189 ? 56.036 174.276 -4.752 1.00 72.85 189 GLN A C 1
ATOM 1420 O O . GLN A 1 189 ? 55.713 173.220 -5.301 1.00 71.92 189 GLN A O 1
ATOM 1426 N N . ASP A 1 190 ? 57.083 174.377 -3.934 1.00 74.03 190 ASP A N 1
ATOM 1427 C CA . ASP A 1 190 ? 57.987 173.249 -3.691 1.00 71.61 190 ASP A CA 1
ATOM 1428 C C . ASP A 1 190 ? 58.301 173.071 -2.199 1.00 69.90 190 ASP A C 1
ATOM 1429 O O . ASP A 1 190 ? 59.339 173.519 -1.709 1.00 70.83 190 ASP A O 1
ATOM 1434 N N . PHE A 1 191 ? 57.384 172.413 -1.492 1.00 67.26 191 PHE A N 1
ATOM 1435 C CA . PHE A 1 191 ? 57.575 172.033 -0.089 1.00 64.83 191 PHE A CA 1
ATOM 1436 C C . PHE A 1 191 ? 56.909 170.681 0.184 1.00 60.00 191 PHE A C 1
ATOM 1437 O O . PHE A 1 191 ? 55.724 170.499 -0.095 1.00 58.33 191 PHE A O 1
ATOM 1445 N N . ALA A 1 192 ? 57.679 169.747 0.739 1.00 55.55 192 ALA A N 1
ATOM 1446 C CA . ALA A 1 192 ? 57.249 168.354 0.892 1.00 52.39 192 ALA A CA 1
ATOM 1447 C C . ALA A 1 192 ? 56.317 168.150 2.086 1.00 50.34 192 ALA A C 1
ATOM 1448 O O . ALA A 1 192 ? 56.740 168.252 3.236 1.00 49.99 192 ALA A O 1
ATOM 1450 N N . ASP A 1 193 ? 55.053 167.847 1.796 1.00 48.65 193 ASP A N 1
ATOM 1451 C CA . ASP A 1 193 ? 54.055 167.551 2.826 1.00 48.91 193 ASP A CA 1
ATOM 1452 C C . ASP A 1 193 ? 53.892 166.042 3.019 1.00 48.48 193 ASP A C 1
ATOM 1453 O O . ASP A 1 193 ? 54.463 165.242 2.273 1.00 49.15 193 ASP A O 1
ATOM 1458 N N . VAL A 1 194 ? 53.111 165.665 4.027 1.00 46.97 194 VAL A N 1
ATOM 1459 C CA . VAL A 1 194 ? 52.837 164.256 4.306 1.00 45.96 194 VAL A CA 1
ATOM 1460 C C . VAL A 1 194 ? 51.596 164.085 5.179 1.00 45.87 194 VAL A C 1
ATOM 1461 O O . VAL A 1 194 ? 51.267 164.958 5.985 1.00 44.69 194 VAL A O 1
ATOM 1465 N N . VAL A 1 195 ? 50.902 162.968 4.976 1.00 44.80 195 VAL A N 1
ATOM 1466 C CA . VAL A 1 195 ? 49.859 162.506 5.884 1.00 44.71 195 VAL A CA 1
ATOM 1467 C C . VAL A 1 195 ? 50.245 161.098 6.320 1.00 44.78 195 VAL A C 1
ATOM 1468 O O . VAL A 1 195 ? 50.340 160.198 5.491 1.00 43.89 195 VAL A O 1
ATOM 1472 N N . CYS A 1 196 ? 50.491 160.917 7.613 1.00 46.09 196 CYS A N 1
ATOM 1473 C CA . CYS A 1 196 ? 50.824 159.600 8.151 1.00 46.83 196 CYS A CA 1
ATOM 1474 C C . CYS A 1 196 ? 49.545 158.791 8.366 1.00 48.28 196 CYS A C 1
ATOM 1475 O O . CYS A 1 196 ? 48.502 159.346 8.710 1.00 51.64 196 CYS A O 1
ATOM 1478 N N . TYR A 1 197 ? 49.632 157.481 8.154 1.00 51.42 197 TYR A N 1
ATOM 1479 C CA . TYR A 1 197 ? 48.445 156.620 8.095 1.00 52.12 197 TYR A CA 1
ATOM 1480 C C . TYR A 1 197 ? 47.876 156.258 9.471 1.00 52.96 197 TYR A C 1
ATOM 1481 O O . TYR A 1 197 ? 48.482 155.495 10.225 1.00 51.09 197 TYR A O 1
ATOM 1490 N N . THR A 1 198 ? 46.700 156.807 9.772 1.00 55.38 198 THR A N 1
ATOM 1491 C CA . THR A 1 198 ? 45.947 156.465 10.981 1.00 58.25 198 THR A CA 1
ATOM 1492 C C . THR A 1 198 ? 44.601 155.850 10.591 1.00 61.09 198 THR A C 1
ATOM 1493 O O . THR A 1 198 ? 43.563 156.512 10.656 1.00 62.01 198 THR A O 1
ATOM 1497 N N . GLN A 1 199 ? 44.643 154.583 10.183 1.00 65.10 199 GLN A N 1
ATOM 1498 C CA . GLN A 1 199 ? 43.460 153.845 9.715 1.00 67.63 199 GLN A CA 1
ATOM 1499 C C . GLN A 1 199 ? 42.829 154.507 8.484 1.00 67.35 199 GLN A C 1
ATOM 1500 O O . GLN A 1 199 ? 41.867 155.271 8.587 1.00 67.36 199 GLN A O 1
ATOM 1506 N N . PHE A 1 209 ? 44.174 147.106 -2.498 1.00 55.79 209 PHE A N 1
ATOM 1507 C CA . PHE A 1 209 ? 45.191 146.208 -1.959 1.00 54.77 209 PHE A CA 1
ATOM 1508 C C . PHE A 1 209 ? 45.468 146.511 -0.490 1.00 53.35 209 PHE A C 1
ATOM 1509 O O . PHE A 1 209 ? 45.831 147.635 -0.145 1.00 53.75 209 PHE A O 1
ATOM 1517 N N . GLN A 1 210 ? 45.290 145.511 0.367 1.00 51.40 210 GLN A N 1
ATOM 1518 C CA . GLN A 1 210 ? 45.669 145.624 1.772 1.00 49.99 210 GLN A CA 1
ATOM 1519 C C . GLN A 1 210 ? 47.107 145.143 1.950 1.00 50.16 210 GLN A C 1
ATOM 1520 O O . GLN A 1 210 ? 47.515 144.149 1.347 1.00 47.74 210 GLN A O 1
ATOM 1526 N N . CYS A 1 211 ? 47.871 145.860 2.770 1.00 48.99 211 CYS A N 1
ATOM 1527 C CA . CYS A 1 211 ? 49.230 145.453 3.111 1.00 47.05 211 CYS A CA 1
ATOM 1528 C C . CYS A 1 211 ? 49.190 144.483 4.284 1.00 46.39 211 CYS A C 1
ATOM 1529 O O . CYS A 1 211 ? 48.176 144.367 4.971 1.00 45.65 211 CYS A O 1
ATOM 1532 N N . VAL A 1 212 ? 50.306 143.799 4.510 1.00 46.92 212 VAL A N 1
ATOM 1533 C CA . VAL A 1 212 ? 50.438 142.859 5.625 1.00 44.88 212 VAL A CA 1
ATOM 1534 C C . VAL A 1 212 ? 50.413 143.581 6.972 1.00 44.51 212 VAL A C 1
ATOM 1535 O O . VAL A 1 212 ? 49.927 143.033 7.962 1.00 45.61 212 VAL A O 1
ATOM 1539 N N . ASN A 1 213 ? 50.929 144.810 7.003 1.00 44.54 213 ASN A N 1
ATOM 1540 C CA . ASN A 1 213 ? 50.944 145.613 8.236 1.00 43.63 213 ASN A CA 1
ATOM 1541 C C . ASN A 1 213 ? 49.567 146.156 8.637 1.00 43.93 213 ASN A C 1
ATOM 1542 O O . ASN A 1 213 ? 49.393 146.646 9.752 1.00 42.66 213 ASN A O 1
ATOM 1547 N N . GLY A 1 214 ? 48.607 146.082 7.717 1.00 44.73 214 GLY A N 1
ATOM 1548 C CA . GLY A 1 214 ? 47.229 146.503 7.976 1.00 43.97 214 GLY A CA 1
ATOM 1549 C C . GLY A 1 214 ? 46.813 147.754 7.227 1.00 43.82 214 GLY A C 1
ATOM 1550 O O . GLY A 1 214 ? 45.722 148.279 7.457 1.00 44.91 214 GLY A O 1
ATOM 1551 N N . LYS A 1 215 ? 47.669 148.232 6.326 1.00 42.95 215 LYS A N 1
ATOM 1552 C CA . LYS A 1 215 ? 47.389 149.453 5.578 1.00 44.09 215 LYS A CA 1
ATOM 1553 C C . LYS A 1 215 ? 46.654 149.160 4.274 1.00 45.95 215 LYS A C 1
ATOM 1554 O O . LYS A 1 215 ? 47.133 148.392 3.440 1.00 45.86 215 LYS A O 1
ATOM 1560 N N . TYR A 1 216 ? 45.488 149.779 4.110 1.00 48.07 216 TYR A N 1
ATOM 1561 C CA . TYR A 1 216 ? 44.756 149.729 2.849 1.00 49.40 216 TYR A CA 1
ATOM 1562 C C . TYR A 1 216 ? 45.340 150.747 1.874 1.00 51.65 216 TYR A C 1
ATOM 1563 O O . TYR A 1 216 ? 45.621 151.883 2.253 1.00 55.57 216 TYR A O 1
ATOM 1572 N N . ILE A 1 217 ? 45.524 150.326 0.626 1.00 54.06 217 ILE A N 1
ATOM 1573 C CA . ILE A 1 217 ? 45.844 151.237 -0.475 1.00 54.31 217 ILE A CA 1
ATOM 1574 C C . ILE A 1 217 ? 45.031 150.833 -1.699 1.00 56.12 217 ILE A C 1
ATOM 1575 O O . ILE A 1 217 ? 44.478 149.735 -1.744 1.00 58.65 217 ILE A O 1
ATOM 1580 N N . SER A 1 218 ? 44.958 151.722 -2.684 1.00 58.21 218 SER A N 1
ATOM 1581 C CA . SER A 1 218 ? 44.227 151.439 -3.918 1.00 60.54 218 SER A CA 1
ATOM 1582 C C . SER A 1 218 ? 44.985 150.414 -4.759 1.00 62.69 218 SER A C 1
ATOM 1583 O O . SER A 1 218 ? 46.201 150.264 -4.620 1.00 64.50 218 SER A O 1
ATOM 1586 N N . GLN A 1 219 ? 44.259 149.724 -5.635 1.00 63.15 219 GLN A N 1
ATOM 1587 C CA . GLN A 1 219 ? 44.814 148.611 -6.419 1.00 62.23 219 GLN A CA 1
ATOM 1588 C C . GLN A 1 219 ? 45.776 149.073 -7.522 1.00 63.28 219 GLN A C 1
ATOM 1589 O O . GLN A 1 219 ? 46.590 148.284 -8.008 1.00 63.78 219 GLN A O 1
ATOM 1595 N N . MET A 1 220 ? 45.682 150.343 -7.912 1.00 64.01 220 MET A N 1
ATOM 1596 C CA . MET A 1 220 ? 46.564 150.911 -8.936 1.00 66.94 220 MET A CA 1
ATOM 1597 C C . MET A 1 220 ? 48.007 151.067 -8.438 1.00 65.54 220 MET A C 1
ATOM 1598 O O . MET A 1 220 ? 48.945 151.106 -9.239 1.00 62.06 220 MET A O 1
ATOM 1603 N N . LYS A 1 221 ? 48.173 151.164 -7.120 1.00 65.06 221 LYS A N 1
ATOM 1604 C CA . LYS A 1 221 ? 49.499 151.248 -6.501 1.00 62.98 221 LYS A CA 1
ATOM 1605 C C . LYS A 1 221 ? 50.165 149.875 -6.372 1.00 60.43 221 LYS A C 1
ATOM 1606 O O . LYS A 1 221 ? 51.388 149.785 -6.245 1.00 58.13 221 LYS A O 1
ATOM 1612 N N . ALA A 1 222 ? 49.362 148.814 -6.404 1.00 58.15 222 ALA A N 1
ATOM 1613 C CA . ALA A 1 222 ? 49.870 147.446 -6.264 1.00 57.67 222 ALA A CA 1
ATOM 1614 C C . ALA A 1 222 ? 50.707 147.015 -7.473 1.00 56.37 222 ALA A C 1
ATOM 1615 O O . ALA A 1 222 ? 50.319 147.242 -8.617 1.00 54.72 222 ALA A O 1
ATOM 1617 N N . CYS A 1 223 ? 51.855 146.398 -7.196 1.00 57.69 223 CYS A N 1
ATOM 1618 C CA . CYS A 1 223 ? 52.771 145.885 -8.222 1.00 58.94 223 CYS A CA 1
ATOM 1619 C C . CYS A 1 223 ? 53.201 146.939 -9.253 1.00 58.65 223 CYS A C 1
ATOM 1620 O O . CYS A 1 223 ? 52.932 146.787 -10.446 1.00 58.08 223 CYS A O 1
ATOM 1623 N N . ASP A 1 224 ? 53.869 147.996 -8.788 1.00 56.93 224 ASP A N 1
ATOM 1624 C CA . ASP A 1 224 ? 54.438 149.020 -9.689 1.00 55.39 224 ASP A CA 1
ATOM 1625 C C . ASP A 1 224 ? 55.936 149.300 -9.471 1.00 54.76 224 ASP A C 1
ATOM 1626 O O . ASP A 1 224 ? 56.507 150.176 -10.127 1.00 52.92 224 ASP A O 1
ATOM 1631 N N . GLY A 1 225 ? 56.568 148.556 -8.566 1.00 54.99 225 GLY A N 1
ATOM 1632 C CA . GLY A 1 225 ? 57.991 148.744 -8.254 1.00 55.48 225 GLY A CA 1
ATOM 1633 C C . GLY A 1 225 ? 58.245 149.573 -7.003 1.00 55.47 225 GLY A C 1
ATOM 1634 O O . GLY A 1 225 ? 59.333 149.510 -6.427 1.00 58.25 225 GLY A O 1
ATOM 1635 N N . ILE A 1 226 ? 57.244 150.349 -6.588 1.00 52.18 226 ILE A N 1
ATOM 1636 C CA . ILE A 1 226 ? 57.352 151.227 -5.424 1.00 48.64 226 ILE A CA 1
ATOM 1637 C C . ILE A 1 226 ? 56.770 150.570 -4.176 1.00 47.83 226 ILE A C 1
ATOM 1638 O O . ILE A 1 226 ? 55.646 150.069 -4.197 1.00 48.97 226 ILE A O 1
ATOM 1643 N N . ASN A 1 227 ? 57.542 150.589 -3.093 1.00 46.67 227 ASN A N 1
ATOM 1644 C CA . ASN A 1 227 ? 57.063 150.171 -1.774 1.00 44.78 227 ASN A CA 1
ATOM 1645 C C . ASN A 1 227 ? 56.137 151.237 -1.187 1.00 43.28 227 ASN A C 1
ATOM 1646 O O . ASN A 1 227 ? 56.601 152.199 -0.584 1.00 44.90 227 ASN A O 1
ATOM 1651 N N . ASP A 1 228 ? 54.833 151.068 -1.385 1.00 43.70 228 ASP A N 1
ATOM 1652 C CA . ASP A 1 228 ? 53.829 151.942 -0.768 1.00 44.20 228 ASP A CA 1
ATOM 1653 C C . ASP A 1 228 ? 53.486 151.463 0.647 1.00 45.16 228 ASP A C 1
ATOM 1654 O O . ASP A 1 228 ? 53.083 152.259 1.498 1.00 43.11 228 ASP A O 1
ATOM 1659 N N . CYS A 1 229 ? 53.647 150.163 0.888 1.00 45.95 229 CYS A N 1
ATOM 1660 C CA . CYS A 1 229 ? 53.216 149.536 2.142 1.00 47.25 229 CYS A CA 1
ATOM 1661 C C . CYS A 1 229 ? 54.123 149.839 3.336 1.00 45.68 229 CYS A C 1
ATOM 1662 O O . CYS A 1 229 ? 53.635 150.122 4.433 1.00 43.55 229 CYS A O 1
ATOM 1665 N N . GLY A 1 230 ? 55.433 149.770 3.116 1.00 44.08 230 GLY A N 1
ATOM 1666 C CA . GLY A 1 230 ? 56.419 149.941 4.187 1.00 43.15 230 GLY A CA 1
ATOM 1667 C C . GLY A 1 230 ? 57.155 148.651 4.518 1.00 43.19 230 GLY A C 1
ATOM 1668 O O . GLY A 1 230 ? 58.295 148.687 4.991 1.00 43.21 230 GLY A O 1
ATOM 1669 N N . ASP A 1 231 ? 56.498 147.515 4.283 1.00 41.18 231 ASP A N 1
ATOM 1670 C CA . ASP A 1 231 ? 57.113 146.200 4.490 1.00 41.13 231 ASP A CA 1
ATOM 1671 C C . ASP A 1 231 ? 57.052 145.306 3.241 1.00 38.75 231 ASP A C 1
ATOM 1672 O O . ASP A 1 231 ? 57.242 144.093 3.328 1.00 36.15 231 ASP A O 1
ATOM 1677 N N . GLN A 1 232 ? 56.809 145.927 2.088 1.00 37.95 232 GLN A N 1
ATOM 1678 C CA . GLN A 1 232 ? 56.697 145.230 0.806 1.00 37.57 232 GLN A CA 1
ATOM 1679 C C . GLN A 1 232 ? 55.676 144.090 0.822 1.00 38.72 232 GLN A C 1
ATOM 1680 O O . GLN A 1 232 ? 56.032 142.910 0.871 1.00 39.09 232 GLN A O 1
ATOM 1686 N N . SER A 1 233 ? 54.403 144.467 0.807 1.00 39.50 233 SER A N 1
ATOM 1687 C CA . SER A 1 233 ? 53.312 143.533 0.548 1.00 40.48 233 SER A CA 1
ATOM 1688 C C . SER A 1 233 ? 52.834 143.709 -0.889 1.00 41.18 233 SER A C 1
ATOM 1689 O O . SER A 1 233 ? 52.543 142.737 -1.586 1.00 42.51 233 SER A O 1
ATOM 1692 N N . ASP A 1 234 ? 52.775 144.962 -1.328 1.00 41.49 234 ASP A N 1
ATOM 1693 C CA . ASP A 1 234 ? 52.247 145.314 -2.649 1.00 40.63 234 ASP A CA 1
ATOM 1694 C C . ASP A 1 234 ? 53.183 145.003 -3.823 1.00 40.86 234 ASP A C 1
ATOM 1695 O O . ASP A 1 234 ? 52.827 145.268 -4.970 1.00 43.94 234 ASP A O 1
ATOM 1700 N N . GLU A 1 235 ? 54.354 144.430 -3.548 1.00 39.67 235 GLU A N 1
ATOM 1701 C CA . GLU A 1 235 ? 55.367 144.197 -4.584 1.00 38.65 235 GLU A CA 1
ATOM 1702 C C . GLU A 1 235 ? 55.862 142.751 -4.705 1.00 37.95 235 GLU A C 1
ATOM 1703 O O . GLU A 1 235 ? 56.501 142.407 -5.697 1.00 37.84 235 GLU A O 1
ATOM 1709 N N . LEU A 1 236 ? 55.572 141.910 -3.718 1.00 38.36 236 LEU A N 1
ATOM 1710 C CA . LEU A 1 236 ? 56.154 140.565 -3.660 1.00 39.37 236 LEU A CA 1
ATOM 1711 C C . LEU A 1 236 ? 55.299 139.501 -4.355 1.00 42.64 236 LEU A C 1
ATOM 1712 O O . LEU A 1 236 ? 55.773 138.394 -4.609 1.00 42.33 236 LEU A O 1
ATOM 1717 N N . CYS A 1 237 ? 54.050 139.842 -4.668 1.00 47.14 237 CYS A N 1
ATOM 1718 C CA . CYS A 1 237 ? 53.118 138.914 -5.314 1.00 49.23 237 CYS A CA 1
ATOM 1719 C C . CYS A 1 237 ? 52.665 139.456 -6.660 1.00 51.50 237 CYS A C 1
ATOM 1720 O O . CYS A 1 237 ? 51.504 139.828 -6.833 1.00 52.55 237 CYS A O 1
ATOM 1723 N N . CYS A 1 238 ? 53.588 139.484 -7.614 1.00 54.26 238 CYS A N 1
ATOM 1724 C CA . CYS A 1 238 ? 53.350 140.144 -8.894 1.00 57.50 238 CYS A CA 1
ATOM 1725 C C . CYS A 1 238 ? 53.723 139.263 -10.084 1.00 57.95 238 CYS A C 1
ATOM 1726 O O . CYS A 1 238 ? 54.881 138.883 -10.246 1.00 59.39 238 CYS A O 1
ATOM 1729 N N . LYS A 1 239 ? 52.728 138.942 -10.908 1.00 57.51 239 LYS A N 1
ATOM 1730 C CA . LYS A 1 239 ? 52.945 138.221 -12.162 1.00 56.15 239 LYS A CA 1
ATOM 1731 C C . LYS A 1 239 ? 53.573 139.132 -13.220 1.00 55.29 239 LYS A C 1
ATOM 1732 O O . LYS A 1 239 ? 54.293 138.661 -14.101 1.00 55.20 239 LYS A O 1
ATOM 1738 N N . ALA A 1 240 ? 53.286 140.429 -13.128 1.00 54.04 240 ALA A N 1
ATOM 1739 C CA . ALA A 1 240 ? 53.859 141.429 -14.035 1.00 54.28 240 ALA A CA 1
ATOM 1740 C C . ALA A 1 240 ? 53.738 142.828 -13.433 1.00 55.18 240 ALA A C 1
ATOM 1741 O O . ALA A 1 240 ? 52.718 143.161 -12.833 1.00 57.01 240 ALA A O 1
ATOM 1743 N N . CYS A 1 241 ? 54.776 143.642 -13.602 1.00 55.41 241 CYS A N 1
ATOM 1744 C CA . CYS A 1 241 ? 54.794 144.993 -13.037 1.00 58.05 241 CYS A CA 1
ATOM 1745 C C . CYS A 1 241 ? 53.859 145.939 -13.787 1.00 59.24 241 CYS A C 1
ATOM 1746 O O . CYS A 1 241 ? 53.511 145.700 -14.944 1.00 58.32 241 CYS A O 1
ATOM 1749 N N . GLN A 1 242 ? 53.463 147.014 -13.107 1.00 62.31 242 GLN A N 1
ATOM 1750 C CA . GLN A 1 242 ? 52.544 148.007 -13.659 1.00 63.45 242 GLN A CA 1
ATOM 1751 C C . GLN A 1 242 ? 53.298 149.015 -14.526 1.00 65.18 242 GLN A C 1
ATOM 1752 O O . GLN A 1 242 ? 53.273 148.923 -15.754 1.00 65.09 242 GLN A O 1
ATOM 1758 N N . GLY A 1 243 ? 53.976 149.963 -13.882 1.00 66.36 243 GLY A N 1
ATOM 1759 C CA . GLY A 1 243 ? 54.650 151.051 -14.586 1.00 65.03 243 GLY A CA 1
ATOM 1760 C C . GLY A 1 243 ? 56.055 150.673 -15.017 1.00 64.40 243 GLY A C 1
ATOM 1761 O O . GLY A 1 243 ? 56.246 149.711 -15.766 1.00 62.14 243 GLY A O 1
ATOM 1762 N N . LYS A 1 244 ? 57.037 151.430 -14.532 1.00 62.11 244 LYS A N 1
ATOM 1763 C CA . LYS A 1 244 ? 58.437 151.241 -14.917 1.00 59.10 244 LYS A CA 1
ATOM 1764 C C . LYS A 1 244 ? 59.129 150.097 -14.167 1.00 57.16 244 LYS A C 1
ATOM 1765 O O . LYS A 1 244 ? 60.222 149.681 -14.549 1.00 57.23 244 LYS A O 1
ATOM 1771 N N . GLY A 1 245 ? 58.497 149.592 -13.109 1.00 53.47 245 GLY A N 1
ATOM 1772 C CA . GLY A 1 245 ? 59.049 148.476 -12.334 1.00 52.16 245 GLY A CA 1
ATOM 1773 C C . GLY A 1 245 ? 59.443 147.280 -13.188 1.00 49.72 245 GLY A C 1
ATOM 1774 O O . GLY A 1 245 ? 58.817 147.007 -14.212 1.00 52.09 245 GLY A O 1
ATOM 1775 N N . PHE A 1 246 ? 60.484 146.572 -12.756 1.00 47.12 246 PHE A N 1
ATOM 1776 C CA . PHE A 1 246 ? 61.037 145.433 -13.491 1.00 45.96 246 PHE A CA 1
ATOM 1777 C C . PHE A 1 246 ? 60.663 144.130 -12.797 1.00 44.55 246 PHE A C 1
ATOM 1778 O O . PHE A 1 246 ? 60.918 143.965 -11.608 1.00 41.84 246 PHE A O 1
ATOM 1786 N N . HIS A 1 247 ? 60.080 143.205 -13.555 1.00 45.64 247 HIS A N 1
ATOM 1787 C CA . HIS A 1 247 ? 59.549 141.958 -13.005 1.00 45.28 247 HIS A CA 1
ATOM 1788 C C . HIS A 1 247 ? 60.630 140.897 -12.808 1.00 45.14 247 HIS A C 1
ATOM 1789 O O . HIS A 1 247 ? 61.234 140.431 -13.775 1.00 44.83 247 HIS A O 1
ATOM 1796 N N . CYS A 1 248 ? 60.868 140.526 -11.552 1.00 45.64 248 CYS A N 1
ATOM 1797 C CA . CYS A 1 248 ? 61.717 139.380 -11.232 1.00 46.62 248 CYS A CA 1
ATOM 1798 C C . CYS A 1 248 ? 60.913 138.116 -11.511 1.00 47.29 248 CYS A C 1
ATOM 1799 O O . CYS A 1 248 ? 59.712 138.073 -11.230 1.00 46.83 248 CYS A O 1
ATOM 1802 N N . LYS A 1 249 ? 61.572 137.089 -12.045 1.00 48.92 249 LYS A N 1
ATOM 1803 C CA . LYS A 1 249 ? 60.919 135.801 -12.315 1.00 48.89 249 LYS A CA 1
ATOM 1804 C C . LYS A 1 249 ? 60.330 135.202 -11.041 1.00 48.90 249 LYS A C 1
ATOM 1805 O O . LYS A 1 249 ? 59.332 134.487 -11.087 1.00 53.66 249 LYS A O 1
ATOM 1811 N N . SER A 1 250 ? 60.943 135.529 -9.907 1.00 48.74 250 SER A N 1
ATOM 1812 C CA . SER A 1 250 ? 60.451 135.136 -8.583 1.00 47.80 250 SER A CA 1
ATOM 1813 C C . SER A 1 250 ? 59.064 135.683 -8.225 1.00 47.24 250 SER A C 1
ATOM 1814 O O . SER A 1 250 ? 58.510 135.323 -7.187 1.00 47.55 250 SER A O 1
ATOM 1817 N N . GLY A 1 251 ? 58.524 136.564 -9.064 1.00 46.72 251 GLY A N 1
ATOM 1818 C CA . GLY A 1 251 ? 57.194 137.135 -8.857 1.00 46.30 251 GLY A CA 1
ATOM 1819 C C . GLY A 1 251 ? 57.217 138.439 -8.075 1.00 47.36 251 GLY A C 1
ATOM 1820 O O . GLY A 1 251 ? 56.217 138.814 -7.459 1.00 48.49 251 GLY A O 1
ATOM 1821 N N . VAL A 1 252 ? 58.356 139.133 -8.109 1.00 45.87 252 VAL A N 1
ATOM 1822 C CA . VAL A 1 252 ? 58.535 140.392 -7.385 1.00 45.52 252 VAL A CA 1
ATOM 1823 C C . VAL A 1 252 ? 58.947 141.497 -8.351 1.00 46.68 252 VAL A C 1
ATOM 1824 O O . VAL A 1 252 ? 59.618 141.232 -9.347 1.00 49.24 252 VAL A O 1
ATOM 1828 N N . CYS A 1 253 ? 58.541 142.730 -8.049 1.00 46.84 253 CYS A N 1
ATOM 1829 C CA . CYS A 1 253 ? 58.918 143.902 -8.845 1.00 47.17 253 CYS A CA 1
ATOM 1830 C C . CYS A 1 253 ? 60.006 144.714 -8.137 1.00 46.15 253 CYS A C 1
ATOM 1831 O O . CYS A 1 253 ? 60.022 144.801 -6.906 1.00 44.79 253 CYS A O 1
ATOM 1834 N N . ILE A 1 254 ? 60.914 145.296 -8.920 1.00 44.09 254 ILE A N 1
ATOM 1835 C CA . ILE A 1 254 ? 61.951 146.187 -8.393 1.00 44.53 254 ILE A CA 1
ATOM 1836 C C . ILE A 1 254 ? 62.058 147.460 -9.244 1.00 45.64 254 ILE A C 1
ATOM 1837 O O . ILE A 1 254 ? 61.714 147.444 -10.426 1.00 48.00 254 ILE A O 1
ATOM 1842 N N . PRO A 1 255 ? 62.518 148.574 -8.645 1.00 46.33 255 PRO A N 1
ATOM 1843 C CA . PRO A 1 255 ? 62.691 149.801 -9.428 1.00 45.98 255 PRO A CA 1
ATOM 1844 C C . PRO A 1 255 ? 63.659 149.612 -10.596 1.00 46.16 255 PRO A C 1
ATOM 1845 O O . PRO A 1 255 ? 64.723 149.030 -10.416 1.00 47.60 255 PRO A O 1
ATOM 1849 N N . SER A 1 256 ? 63.294 150.105 -11.778 1.00 44.55 256 SER A N 1
ATOM 1850 C CA . SER A 1 256 ? 64.130 149.962 -12.980 1.00 42.93 256 SER A CA 1
ATOM 1851 C C . SER A 1 256 ? 65.608 150.250 -12.719 1.00 43.84 256 SER A C 1
ATOM 1852 O O . SER A 1 256 ? 66.473 149.538 -13.216 1.00 43.93 256 SER A O 1
ATOM 1855 N N . GLN A 1 257 ? 65.894 151.292 -11.939 1.00 45.30 257 GLN A N 1
ATOM 1856 C CA . GLN A 1 257 ? 67.293 151.657 -11.629 1.00 46.13 257 GLN A CA 1
ATOM 1857 C C . GLN A 1 257 ? 67.989 150.647 -10.707 1.00 44.90 257 GLN A C 1
ATOM 1858 O O . GLN A 1 257 ? 69.197 150.732 -10.489 1.00 45.46 257 GLN A O 1
ATOM 1864 N N . TYR A 1 258 ? 67.226 149.697 -10.175 1.00 44.15 258 TYR A N 1
ATOM 1865 C CA . TYR A 1 258 ? 67.795 148.529 -9.502 1.00 44.05 258 TYR A CA 1
ATOM 1866 C C . TYR A 1 258 ? 68.399 147.532 -10.503 1.00 44.65 258 TYR A C 1
ATOM 1867 O O . TYR A 1 258 ? 68.992 146.531 -10.088 1.00 42.27 258 TYR A O 1
ATOM 1876 N N . GLN A 1 259 ? 68.240 147.797 -11.805 1.00 43.19 259 GLN A N 1
ATOM 1877 C CA . GLN A 1 259 ? 68.915 147.020 -12.854 1.00 42.22 259 GLN A CA 1
ATOM 1878 C C . GLN A 1 259 ? 70.368 147.460 -13.023 1.00 41.95 259 GLN A C 1
ATOM 1879 O O . GLN A 1 259 ? 70.653 148.643 -13.213 1.00 40.24 259 GLN A O 1
ATOM 1885 N N . CYS A 1 260 ? 71.278 146.493 -12.959 1.00 44.75 260 CYS A N 1
ATOM 1886 C CA . CYS A 1 260 ? 72.712 146.734 -13.140 1.00 46.33 260 CYS A CA 1
ATOM 1887 C C . CYS A 1 260 ? 73.242 147.839 -12.222 1.00 45.52 260 CYS A C 1
ATOM 1888 O O . CYS A 1 260 ? 73.925 148.762 -12.678 1.00 42.73 260 CYS A O 1
ATOM 1891 N N . ASN A 1 261 ? 72.916 147.739 -10.932 1.00 44.68 261 ASN A N 1
ATOM 1892 C CA . ASN A 1 261 ? 73.382 148.711 -9.930 1.00 42.27 261 ASN A CA 1
ATOM 1893 C C . ASN A 1 261 ? 74.365 148.106 -8.919 1.00 41.20 261 ASN A C 1
ATOM 1894 O O . ASN A 1 261 ? 74.659 148.714 -7.889 1.00 43.44 261 ASN A O 1
ATOM 1899 N N . GLY A 1 262 ? 74.870 146.912 -9.225 1.00 39.95 262 GLY A N 1
ATOM 1900 C CA . GLY A 1 262 ? 75.882 146.252 -8.399 1.00 39.26 262 GLY A CA 1
ATOM 1901 C C . GLY A 1 262 ? 75.330 145.577 -7.158 1.00 40.17 262 GLY A C 1
ATOM 1902 O O . GLY A 1 262 ? 76.078 145.273 -6.224 1.00 39.99 262 GLY A O 1
ATOM 1903 N N . GLU A 1 263 ? 74.020 145.340 -7.148 1.00 40.03 263 GLU A N 1
ATOM 1904 C CA . GLU A 1 263 ? 73.369 144.618 -6.062 1.00 38.77 263 GLU A CA 1
ATOM 1905 C C . GLU A 1 263 ? 72.351 143.633 -6.632 1.00 37.86 263 GLU A C 1
ATOM 1906 O O . GLU A 1 263 ? 71.420 144.026 -7.345 1.00 36.10 263 GLU A O 1
ATOM 1912 N N . VAL A 1 264 ? 72.537 142.357 -6.316 1.00 35.77 264 VAL A N 1
ATOM 1913 C CA . VAL A 1 264 ? 71.573 141.333 -6.677 1.00 36.39 264 VAL A CA 1
ATOM 1914 C C . VAL A 1 264 ? 70.320 141.531 -5.824 1.00 36.24 264 VAL A C 1
ATOM 1915 O O . VAL A 1 264 ? 70.306 141.172 -4.646 1.00 35.22 264 VAL A O 1
ATOM 1919 N N . ASP A 1 265 ? 69.285 142.121 -6.421 1.00 36.51 265 ASP A N 1
ATOM 1920 C CA . ASP A 1 265 ? 68.019 142.372 -5.727 1.00 38.08 265 ASP A CA 1
ATOM 1921 C C . ASP A 1 265 ? 67.074 141.181 -5.801 1.00 40.26 265 ASP A C 1
ATOM 1922 O O . ASP A 1 265 ? 66.669 140.646 -4.768 1.00 43.57 265 ASP A O 1
ATOM 1927 N N . CYS A 1 266 ? 66.711 140.776 -7.016 1.00 41.83 266 CYS A N 1
ATOM 1928 C CA . CYS A 1 266 ? 65.838 139.617 -7.209 1.00 41.79 266 CYS A CA 1
ATOM 1929 C C . CYS A 1 266 ? 66.540 138.364 -6.698 1.00 40.45 266 CYS A C 1
ATOM 1930 O O . CYS A 1 266 ? 67.732 138.182 -6.936 1.00 42.37 266 CYS A O 1
ATOM 1933 N N . ILE A 1 267 ? 65.810 137.510 -5.986 1.00 39.92 267 ILE A N 1
ATOM 1934 C CA . ILE A 1 267 ? 66.359 136.218 -5.542 1.00 39.34 267 ILE A CA 1
ATOM 1935 C C . ILE A 1 267 ? 66.780 135.337 -6.729 1.00 37.90 267 ILE A C 1
ATOM 1936 O O . ILE A 1 267 ? 67.682 134.510 -6.609 1.00 37.46 267 ILE A O 1
ATOM 1941 N N . THR A 1 268 ? 66.114 135.527 -7.864 1.00 37.76 268 THR A N 1
ATOM 1942 C CA . THR A 1 268 ? 66.475 134.864 -9.118 1.00 37.08 268 THR A CA 1
ATOM 1943 C C . THR A 1 268 ? 67.818 135.375 -9.649 1.00 37.90 268 THR A C 1
ATOM 1944 O O . THR A 1 268 ? 68.633 134.591 -10.139 1.00 37.60 268 THR A O 1
ATOM 1948 N N . GLY A 1 269 ? 68.026 136.690 -9.553 1.00 38.23 269 GLY A N 1
ATOM 1949 C CA . GLY A 1 269 ? 69.328 137.327 -9.826 1.00 37.52 269 GLY A CA 1
ATOM 1950 C C . GLY A 1 269 ? 69.475 137.951 -11.205 1.00 38.48 269 GLY A C 1
ATOM 1951 O O . GLY A 1 269 ? 70.588 138.245 -11.647 1.00 37.06 269 GLY A O 1
ATOM 1952 N N . GLU A 1 270 ? 68.349 138.187 -11.867 1.00 40.33 270 GLU A N 1
ATOM 1953 C CA . GLU A 1 270 ? 68.333 138.495 -13.295 1.00 42.62 270 GLU A CA 1
ATOM 1954 C C . GLU A 1 270 ? 68.582 139.965 -13.606 1.00 43.61 270 GLU A C 1
ATOM 1955 O O . GLU A 1 270 ? 68.906 140.311 -14.740 1.00 48.27 270 GLU A O 1
ATOM 1961 N N . ASP A 1 271 ? 68.404 140.828 -12.610 1.00 43.37 271 ASP A N 1
ATOM 1962 C CA . ASP A 1 271 ? 68.616 142.267 -12.791 1.00 41.60 271 ASP A CA 1
ATOM 1963 C C . ASP A 1 271 ? 70.094 142.622 -12.977 1.00 41.49 271 ASP A C 1
ATOM 1964 O O . ASP A 1 271 ? 70.420 143.613 -13.631 1.00 43.76 271 ASP A O 1
ATOM 1969 N N . GLU A 1 272 ? 70.979 141.807 -12.406 1.00 41.01 272 GLU A N 1
ATOM 1970 C CA . GLU A 1 272 ? 72.426 142.032 -12.498 1.00 41.29 272 GLU A CA 1
ATOM 1971 C C . GLU A 1 272 ? 73.119 141.192 -13.579 1.00 41.79 272 GLU A C 1
ATOM 1972 O O . GLU A 1 272 ? 74.324 141.346 -13.801 1.00 41.97 272 GLU A O 1
ATOM 1978 N N . VAL A 1 273 ? 72.375 140.313 -14.249 1.00 41.09 273 VAL A N 1
ATOM 1979 C CA . VAL A 1 273 ? 72.932 139.556 -15.371 1.00 42.36 273 VAL A CA 1
ATOM 1980 C C . VAL A 1 273 ? 72.744 140.337 -16.674 1.00 40.76 273 VAL A C 1
ATOM 1981 O O . VAL A 1 273 ? 71.648 140.821 -16.968 1.00 39.51 273 VAL A O 1
ATOM 1985 N N . GLY A 1 274 ? 73.826 140.459 -17.439 1.00 40.23 274 GLY A N 1
ATOM 1986 C CA . GLY A 1 274 ? 73.820 141.193 -18.701 1.00 42.21 274 GLY A CA 1
ATOM 1987 C C . GLY A 1 274 ? 74.091 142.670 -18.494 1.00 44.33 274 GLY A C 1
ATOM 1988 O O . GLY A 1 274 ? 73.359 143.527 -19.001 1.00 44.13 274 GLY A O 1
ATOM 1989 N N . CYS A 1 275 ? 75.152 142.962 -17.748 1.00 47.28 275 CYS A N 1
ATOM 1990 C CA . CYS A 1 275 ? 75.530 144.337 -17.416 1.00 49.60 275 CYS A CA 1
ATOM 1991 C C . CYS A 1 275 ? 77.008 144.583 -17.741 1.00 50.57 275 CYS A C 1
ATOM 1992 O O . CYS A 1 275 ? 77.895 144.256 -16.944 1.00 48.78 275 CYS A O 1
ATOM 1995 N N . ALA A 1 276 ? 77.256 145.147 -18.924 1.00 50.96 276 ALA A N 1
ATOM 1996 C CA . ALA A 1 276 ? 78.612 145.480 -19.389 1.00 53.20 276 ALA A CA 1
ATOM 1997 C C . ALA A 1 276 ? 79.551 144.272 -19.391 1.00 54.96 276 ALA A C 1
ATOM 1998 O O . ALA A 1 276 ? 80.762 144.411 -19.592 1.00 55.83 276 ALA A O 1
ATOM 2000 N N . MET A 1 293 ? 73.670 156.195 4.085 1.00 31.49 293 MET A N 1
ATOM 2001 C CA . MET A 1 293 ? 73.943 154.843 4.592 1.00 32.70 293 MET A CA 1
ATOM 2002 C C . MET A 1 293 ? 73.319 153.700 3.769 1.00 32.53 293 MET A C 1
ATOM 2003 O O . MET A 1 293 ? 73.430 152.533 4.145 1.00 32.17 293 MET A O 1
ATOM 2008 N N . ASP A 1 294 ? 72.671 154.038 2.656 1.00 33.33 294 ASP A N 1
ATOM 2009 C CA . ASP A 1 294 ? 72.181 153.050 1.697 1.00 33.55 294 ASP A CA 1
ATOM 2010 C C . ASP A 1 294 ? 73.363 152.374 1.009 1.00 33.84 294 ASP A C 1
ATOM 2011 O O . ASP A 1 294 ? 73.375 151.157 0.826 1.00 36.89 294 ASP A O 1
ATOM 2016 N N . ALA A 1 295 ? 74.356 153.177 0.633 1.00 33.24 295 ALA A N 1
ATOM 2017 C CA . ALA A 1 295 ? 75.597 152.671 0.049 1.00 32.37 295 ALA A CA 1
ATOM 2018 C C . ALA A 1 295 ? 76.373 151.781 1.016 1.00 32.71 295 ALA A C 1
ATOM 2019 O O . ALA A 1 295 ? 77.120 150.905 0.585 1.00 34.60 295 ALA A O 1
ATOM 2021 N N . GLU A 1 296 ? 76.194 151.999 2.318 1.00 33.51 296 GLU A N 1
ATOM 2022 C CA . GLU A 1 296 ? 76.897 151.213 3.332 1.00 34.47 296 GLU A CA 1
ATOM 2023 C C . GLU A 1 296 ? 76.351 149.792 3.470 1.00 35.66 296 GLU A C 1
ATOM 2024 O O . GLU A 1 296 ? 77.128 148.868 3.708 1.00 35.96 296 GLU A O 1
ATOM 2030 N N . ARG A 1 297 ? 75.036 149.608 3.331 1.00 36.42 297 ARG A N 1
ATOM 2031 C CA . ARG A 1 297 ? 74.449 148.259 3.460 1.00 35.63 297 ARG A CA 1
ATOM 2032 C C . ARG A 1 297 ? 74.836 147.370 2.281 1.00 33.99 297 ARG A C 1
ATOM 2033 O O . ARG A 1 297 ? 75.117 146.183 2.459 1.00 33.58 297 ARG A O 1
ATOM 2041 N N . ARG A 1 298 ? 74.864 147.950 1.083 1.00 34.20 298 ARG A N 1
ATOM 2042 C CA . ARG A 1 298 ? 75.355 147.241 -0.104 1.00 32.58 298 ARG A CA 1
ATOM 2043 C C . ARG A 1 298 ? 76.788 146.772 0.119 1.00 33.13 298 ARG A C 1
ATOM 2044 O O . ARG A 1 298 ? 77.118 145.615 -0.143 1.00 34.70 298 ARG A O 1
ATOM 2052 N N . ARG A 1 299 ? 77.625 147.668 0.630 1.00 34.71 299 ARG A N 1
ATOM 2053 C CA . ARG A 1 299 ? 79.003 147.333 0.983 1.00 37.96 299 ARG A CA 1
ATOM 2054 C C . ARG A 1 299 ? 79.077 146.133 1.928 1.00 40.14 299 ARG A C 1
ATOM 2055 O O . ARG A 1 299 ? 79.968 145.295 1.802 1.00 44.64 299 ARG A O 1
ATOM 2063 N N . ILE A 1 300 ? 78.138 146.050 2.868 1.00 43.25 300 ILE A N 1
ATOM 2064 C CA . ILE A 1 300 ? 78.136 144.980 3.876 1.00 42.76 300 ILE A CA 1
ATOM 2065 C C . ILE A 1 300 ? 77.773 143.615 3.276 1.00 42.89 300 ILE A C 1
ATOM 2066 O O . ILE A 1 300 ? 78.223 142.583 3.774 1.00 42.30 300 ILE A O 1
ATOM 2071 N N . LYS A 1 301 ? 76.969 143.612 2.214 1.00 44.33 301 LYS A N 1
ATOM 2072 C CA . LYS A 1 301 ? 76.640 142.371 1.493 1.00 45.09 301 LYS A CA 1
ATOM 2073 C C . LYS A 1 301 ? 77.869 141.777 0.811 1.00 46.27 301 LYS A C 1
ATOM 2074 O O . LYS A 1 301 ? 78.215 140.617 1.036 1.00 47.35 301 LYS A O 1
ATOM 2080 N N . SER A 1 302 ? 78.532 142.591 -0.006 1.00 49.44 302 SER A N 1
ATOM 2081 C CA . SER A 1 302 ? 79.684 142.154 -0.813 1.00 50.28 302 SER A CA 1
ATOM 2082 C C . SER A 1 302 ? 80.836 141.526 -0.013 1.00 51.67 302 SER A C 1
ATOM 2083 O O . SER A 1 302 ? 81.750 140.948 -0.607 1.00 52.36 302 SER A O 1
ATOM 2086 N N . LEU A 1 303 ? 80.793 141.651 1.315 1.00 51.20 303 LEU A N 1
ATOM 2087 C CA . LEU A 1 303 ? 81.785 141.038 2.210 1.00 51.52 303 LEU A CA 1
ATOM 2088 C C . LEU A 1 303 ? 81.302 139.740 2.872 1.00 52.28 303 LEU A C 1
ATOM 2089 O O . LEU A 1 303 ? 82.095 139.036 3.501 1.00 53.37 303 LEU A O 1
ATOM 2094 N N . LEU A 1 304 ? 80.014 139.431 2.746 1.00 53.56 304 LEU A N 1
ATOM 2095 C CA . LEU A 1 304 ? 79.462 138.197 3.315 1.00 53.92 304 LEU A CA 1
ATOM 2096 C C . LEU A 1 304 ? 79.974 136.974 2.547 1.00 55.76 304 LEU A C 1
ATOM 2097 O O . LEU A 1 304 ? 80.128 137.031 1.324 1.00 56.59 304 LEU A O 1
ATOM 2102 N N . PRO A 1 305 ? 80.247 135.866 3.263 1.00 56.29 305 PRO A N 1
ATOM 2103 C CA . PRO A 1 305 ? 80.779 134.667 2.619 1.00 57.70 305 PRO A CA 1
ATOM 2104 C C . PRO A 1 305 ? 79.736 133.952 1.763 1.00 58.37 305 PRO A C 1
ATOM 2105 O O . PRO A 1 305 ? 78.815 133.334 2.299 1.00 61.74 305 PRO A O 1
ATOM 2109 N N . LYS A 1 306 ? 79.890 134.053 0.444 1.00 59.42 306 LYS A N 1
ATOM 2110 C CA . LYS A 1 306 ? 78.973 133.427 -0.514 1.00 56.99 306 LYS A CA 1
ATOM 2111 C C . LYS A 1 306 ? 79.159 131.907 -0.529 1.00 55.68 306 LYS A C 1
ATOM 2112 O O . LYS A 1 306 ? 80.268 131.410 -0.338 1.00 56.65 306 LYS A O 1
ATOM 2118 N N . LEU A 1 307 ? 78.067 131.179 -0.754 1.00 56.05 307 LEU A N 1
ATOM 2119 C CA . LEU A 1 307 ? 78.103 129.714 -0.807 1.00 54.36 307 LEU A CA 1
ATOM 2120 C C . LEU A 1 307 ? 78.819 129.217 -2.063 1.00 52.92 307 LEU A C 1
ATOM 2121 O O . LEU A 1 307 ? 78.592 129.729 -3.161 1.00 50.20 307 LEU A O 1
ATOM 2126 N N . SER A 1 308 ? 79.679 128.217 -1.886 1.00 53.52 308 SER A N 1
ATOM 2127 C CA . SER A 1 308 ? 80.404 127.598 -2.996 1.00 55.33 308 SER A CA 1
ATOM 2128 C C . SER A 1 308 ? 79.636 126.386 -3.530 1.00 56.46 308 SER A C 1
ATOM 2129 O O . SER A 1 308 ? 79.988 125.236 -3.245 1.00 56.10 308 SER A O 1
ATOM 2132 N N . CYS A 1 309 ? 78.589 126.661 -4.308 1.00 57.64 309 CYS A N 1
ATOM 2133 C CA . CYS A 1 309 ? 77.699 125.623 -4.842 1.00 58.11 309 CYS A CA 1
ATOM 2134 C C . CYS A 1 309 ? 77.619 125.686 -6.365 1.00 57.99 309 CYS A C 1
ATOM 2135 O O . CYS A 1 309 ? 77.810 126.749 -6.962 1.00 55.75 309 CYS A O 1
ATOM 2138 N N . GLY A 1 310 ? 77.332 124.536 -6.975 1.00 56.96 310 GLY A N 1
ATOM 2139 C CA . GLY A 1 310 ? 77.054 124.432 -8.413 1.00 56.29 310 GLY A CA 1
ATOM 2140 C C . GLY A 1 310 ? 77.977 125.234 -9.312 1.00 58.25 310 GLY A C 1
ATOM 2141 O O . GLY A 1 310 ? 77.537 126.156 -10.004 1.00 58.36 310 GLY A O 1
ATOM 2142 N N . VAL A 1 311 ? 79.259 124.877 -9.293 1.00 58.83 311 VAL A N 1
ATOM 2143 C CA . VAL A 1 311 ? 80.285 125.571 -10.071 1.00 57.86 311 VAL A CA 1
ATOM 2144 C C . VAL A 1 311 ? 80.184 125.222 -11.555 1.00 59.20 311 VAL A C 1
ATOM 2145 O O . VAL A 1 311 ? 80.618 124.152 -11.987 1.00 60.16 311 VAL A O 1
ATOM 2149 N N . ASP A 1 332 ? 80.601 117.255 -17.198 1.00 62.12 332 ASP A N 1
ATOM 2150 C CA . ASP A 1 332 ? 79.246 117.000 -17.683 1.00 61.68 332 ASP A CA 1
ATOM 2151 C C . ASP A 1 332 ? 78.224 117.017 -16.546 1.00 61.24 332 ASP A C 1
ATOM 2152 O O . ASP A 1 332 ? 77.245 117.765 -16.594 1.00 58.50 332 ASP A O 1
ATOM 2157 N N . LEU A 1 333 ? 78.458 116.183 -15.533 1.00 60.48 333 LEU A N 1
ATOM 2158 C CA . LEU A 1 333 ? 77.572 116.086 -14.367 1.00 60.76 333 LEU A CA 1
ATOM 2159 C C . LEU A 1 333 ? 78.364 115.755 -13.094 1.00 58.98 333 LEU A C 1
ATOM 2160 O O . LEU A 1 333 ? 78.262 114.646 -12.571 1.00 57.44 333 LEU A O 1
ATOM 2165 N N . PRO A 1 334 ? 79.155 116.720 -12.589 1.00 59.67 334 PRO A N 1
ATOM 2166 C CA . PRO A 1 334 ? 79.998 116.491 -11.406 1.00 58.94 334 PRO A CA 1
ATOM 2167 C C . PRO A 1 334 ? 79.210 116.087 -10.155 1.00 61.58 334 PRO A C 1
ATOM 2168 O O . PRO A 1 334 ? 79.687 115.282 -9.350 1.00 61.89 334 PRO A O 1
ATOM 2172 N N . TRP A 1 335 ? 78.018 116.657 -10.004 1.00 60.84 335 TRP A N 1
ATOM 2173 C CA . TRP A 1 335 ? 77.140 116.362 -8.865 1.00 58.39 335 TRP A CA 1
ATOM 2174 C C . TRP A 1 335 ? 76.536 114.950 -8.900 1.00 55.41 335 TRP A C 1
ATOM 2175 O O . TRP A 1 335 ? 76.159 114.416 -7.856 1.00 57.73 335 TRP A O 1
ATOM 2186 N N . GLN A 1 336 ? 76.452 114.358 -10.092 1.00 49.86 336 GLN A N 1
ATOM 2187 C CA . GLN A 1 336 ? 75.824 113.042 -10.291 1.00 46.07 336 GLN A CA 1
ATOM 2188 C C . GLN A 1 336 ? 76.462 111.943 -9.434 1.00 44.60 336 GLN A C 1
ATOM 2189 O O . GLN A 1 336 ? 77.674 111.728 -9.475 1.00 44.36 336 GLN A O 1
ATOM 2195 N N . VAL A 1 337 ? 75.620 111.245 -8.677 1.00 42.28 337 VAL A N 1
ATOM 2196 C CA . VAL A 1 337 ? 76.036 110.107 -7.863 1.00 40.65 337 VAL A CA 1
ATOM 2197 C C . VAL A 1 337 ? 75.176 108.897 -8.239 1.00 38.60 337 VAL A C 1
ATOM 2198 O O . VAL A 1 337 ? 74.130 109.052 -8.874 1.00 37.52 337 VAL A O 1
ATOM 2202 N N . ALA A 1 338 ? 75.633 107.701 -7.872 1.00 37.73 338 ALA A N 1
ATOM 2203 C CA . ALA A 1 338 ? 74.872 106.464 -8.088 1.00 36.99 338 ALA A CA 1
ATOM 2204 C C . ALA A 1 338 ? 74.916 105.564 -6.853 1.00 36.26 338 ALA A C 1
ATOM 2205 O O . ALA A 1 338 ? 75.975 105.036 -6.502 1.00 33.94 338 ALA A O 1
ATOM 2207 N N . ILE A 1 339 ? 73.764 105.386 -6.206 1.00 37.38 339 ILE A N 1
ATOM 2208 C CA . ILE A 1 339 ? 73.672 104.593 -4.972 1.00 38.75 339 ILE A CA 1
ATOM 2209 C C . ILE A 1 339 ? 73.404 103.118 -5.285 1.00 41.55 339 ILE A C 1
ATOM 2210 O O . ILE A 1 339 ? 72.255 102.696 -5.420 1.00 43.48 339 ILE A O 1
ATOM 2215 N N . LYS A 1 340 ? 74.482 102.346 -5.398 1.00 45.62 340 LYS A N 1
ATOM 2216 C CA . LYS A 1 340 ? 74.409 100.920 -5.726 1.00 48.39 340 LYS A CA 1
ATOM 2217 C C . LYS A 1 340 ? 74.475 100.059 -4.466 1.00 51.23 340 LYS A C 1
ATOM 2218 O O . LYS A 1 340 ? 75.345 100.263 -3.617 1.00 54.86 340 LYS A O 1
ATOM 2224 N N . ASP A 1 341 ? 73.559 99.101 -4.352 1.00 52.59 341 ASP A N 1
ATOM 2225 C CA . ASP A 1 341 ? 73.590 98.125 -3.257 1.00 54.73 341 ASP A CA 1
ATOM 2226 C C . ASP A 1 341 ? 74.271 96.828 -3.703 1.00 57.51 341 ASP A C 1
ATOM 2227 O O . ASP A 1 341 ? 74.574 96.644 -4.886 1.00 59.02 341 ASP A O 1
ATOM 2232 N N . ALA A 1 342 ? 74.508 95.935 -2.747 1.00 59.84 342 ALA A N 1
ATOM 2233 C CA . ALA A 1 342 ? 75.161 94.651 -3.021 1.00 60.98 342 ALA A CA 1
ATOM 2234 C C . ALA A 1 342 ? 74.257 93.682 -3.794 1.00 62.04 342 ALA A C 1
ATOM 2235 O O . ALA A 1 342 ? 74.733 92.673 -4.314 1.00 62.68 342 ALA A O 1
ATOM 2237 N N . SER A 1 343 ? 72.961 93.985 -3.854 1.00 62.56 343 SER A N 1
ATOM 2238 C CA . SER A 1 343 ? 72.018 93.216 -4.666 1.00 61.99 343 SER A CA 1
ATOM 2239 C C . SER A 1 343 ? 72.237 93.516 -6.147 1.00 61.30 343 SER A C 1
ATOM 2240 O O . SER A 1 343 ? 72.560 92.620 -6.925 1.00 66.74 343 SER A O 1
ATOM 2243 N N . GLY A 1 344 ? 72.066 94.780 -6.522 1.00 60.31 344 GLY A N 1
ATOM 2244 C CA . GLY A 1 344 ? 72.309 95.230 -7.897 1.00 58.93 344 GLY A CA 1
ATOM 2245 C C . GLY A 1 344 ? 71.205 96.094 -8.479 1.00 58.92 344 GLY A C 1
ATOM 2246 O O . GLY A 1 344 ? 70.772 95.875 -9.612 1.00 60.57 344 GLY A O 1
ATOM 2247 N N . ILE A 1 345 ? 70.759 97.082 -7.707 1.00 57.96 345 ILE A N 1
ATOM 2248 C CA . ILE A 1 345 ? 69.738 98.036 -8.155 1.00 58.20 345 ILE A CA 1
ATOM 2249 C C . ILE A 1 345 ? 70.184 99.459 -7.807 1.00 54.88 345 ILE A C 1
ATOM 2250 O O . ILE A 1 345 ? 70.558 99.742 -6.669 1.00 53.34 345 ILE A O 1
ATOM 2255 N N . THR A 1 346 ? 70.138 100.343 -8.801 1.00 52.19 346 THR A N 1
ATOM 2256 C CA . THR A 1 346 ? 70.798 101.648 -8.734 1.00 51.54 346 THR A CA 1
ATOM 2257 C C . THR A 1 346 ? 69.808 102.800 -8.562 1.00 50.87 346 THR A C 1
ATOM 2258 O O . THR A 1 346 ? 68.683 102.741 -9.057 1.00 53.75 346 THR A O 1
ATOM 2262 N N . CYS A 1 347 ? 70.242 103.839 -7.851 1.00 49.85 347 CYS A N 1
ATOM 2263 C CA . CYS A 1 347 ? 69.494 105.095 -7.732 1.00 49.56 347 CYS A CA 1
ATOM 2264 C C . CYS A 1 347 ? 70.402 106.252 -8.149 1.00 46.87 347 CYS A C 1
ATOM 2265 O O . CYS A 1 347 ? 71.620 106.160 -8.021 1.00 44.55 347 CYS A O 1
ATOM 2268 N N . GLY A 1 348 ? 69.805 107.336 -8.640 1.00 46.23 348 GLY A N 1
ATOM 2269 C CA . GLY A 1 348 ? 70.562 108.483 -9.155 1.00 47.75 348 GLY A CA 1
ATOM 2270 C C . GLY A 1 348 ? 70.733 109.614 -8.157 1.00 48.13 348 GLY A C 1
ATOM 2271 O O . GLY A 1 348 ? 69.995 110.598 -8.191 1.00 52.50 348 GLY A O 1
ATOM 2272 N N . GLY A 1 349 ? 71.723 109.485 -7.281 1.00 46.32 349 GLY A N 1
ATOM 2273 C CA . GLY A 1 349 ? 71.984 110.498 -6.255 1.00 46.18 349 GLY A CA 1
ATOM 2274 C C . GLY A 1 349 ? 72.523 111.814 -6.789 1.00 45.71 349 GLY A C 1
ATOM 2275 O O . GLY A 1 349 ? 72.978 111.894 -7.931 1.00 45.95 349 GLY A O 1
ATOM 2276 N N . ILE A 1 350 ? 72.477 112.845 -5.947 1.00 46.15 350 ILE A N 1
ATOM 2277 C CA . ILE A 1 350 ? 72.997 114.170 -6.299 1.00 47.23 350 ILE A CA 1
ATOM 2278 C C . ILE A 1 350 ? 73.736 114.811 -5.119 1.00 46.35 350 ILE A C 1
ATOM 2279 O O . ILE A 1 350 ? 73.157 115.036 -4.059 1.00 47.65 350 ILE A O 1
ATOM 2284 N N . TYR A 1 351 ? 75.019 115.100 -5.328 1.00 46.04 351 TYR A N 1
ATOM 2285 C CA . TYR A 1 351 ? 75.903 115.620 -4.283 1.00 45.04 351 TYR A CA 1
ATOM 2286 C C . TYR A 1 351 ? 75.584 117.082 -3.972 1.00 44.18 351 TYR A C 1
ATOM 2287 O O . TYR A 1 351 ? 75.658 117.938 -4.854 1.00 44.88 351 TYR A O 1
ATOM 2296 N N . ILE A 1 352 ? 75.229 117.357 -2.717 1.00 43.49 352 ILE A N 1
ATOM 2297 C CA . ILE A 1 352 ? 74.843 118.713 -2.288 1.00 41.48 352 ILE A CA 1
ATOM 2298 C C . ILE A 1 352 ? 75.862 119.398 -1.364 1.00 41.76 352 ILE A C 1
ATOM 2299 O O . ILE A 1 352 ? 75.924 120.628 -1.322 1.00 41.65 352 ILE A O 1
ATOM 2304 N N . GLY A 1 353 ? 76.642 118.620 -0.616 1.00 41.63 353 GLY A N 1
ATOM 2305 C CA . GLY A 1 353 ? 77.708 119.200 0.199 1.00 44.10 353 GLY A CA 1
ATOM 2306 C C . GLY A 1 353 ? 78.299 118.291 1.263 1.00 46.33 353 GL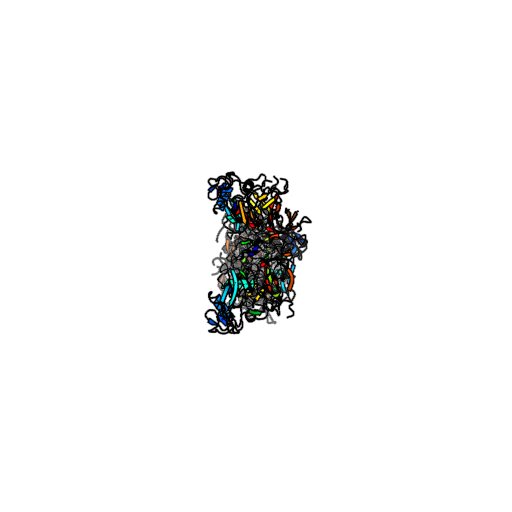Y A C 1
ATOM 2307 O O . GLY A 1 353 ? 77.572 117.709 2.074 1.00 47.14 353 GLY A O 1
ATOM 2308 N N . GLY A 1 354 ? 79.626 118.184 1.255 1.00 46.89 354 GLY A N 1
ATOM 2309 C CA . GLY A 1 354 ? 80.368 117.524 2.323 1.00 48.18 354 GLY A CA 1
ATOM 2310 C C . GLY A 1 354 ? 80.163 116.024 2.372 1.00 49.47 354 GLY A C 1
ATOM 2311 O O . GLY A 1 354 ? 80.708 115.290 1.549 1.00 48.95 354 GLY A O 1
ATOM 2312 N N . CYS A 1 355 ? 79.373 115.581 3.347 1.00 52.41 355 CYS A N 1
ATOM 2313 C CA . CYS A 1 355 ? 79.104 114.158 3.573 1.00 54.61 355 CYS A CA 1
ATOM 2314 C C . CYS A 1 355 ? 77.777 113.719 2.969 1.00 52.15 355 CYS A C 1
ATOM 2315 O O . CYS A 1 355 ? 77.443 112.531 2.986 1.00 52.78 355 CYS A O 1
ATOM 2318 N N . TRP A 1 356 ? 77.029 114.677 2.433 1.00 48.26 356 TRP A N 1
ATOM 2319 C CA . TRP A 1 356 ? 75.617 114.467 2.155 1.00 46.40 356 TRP A CA 1
ATOM 2320 C C . TRP A 1 356 ? 75.313 114.235 0.684 1.00 44.94 356 TRP A C 1
ATOM 2321 O O . TRP A 1 356 ? 75.849 114.910 -0.199 1.00 44.67 356 TRP A O 1
ATOM 2332 N N . ILE A 1 357 ? 74.446 113.255 0.448 1.00 43.06 357 ILE A N 1
ATOM 2333 C CA . ILE A 1 357 ? 73.906 112.967 -0.870 1.00 41.41 357 ILE A CA 1
ATOM 2334 C C . ILE A 1 357 ? 72.385 112.922 -0.751 1.00 39.90 357 ILE A C 1
ATOM 2335 O O . ILE A 1 357 ? 71.841 112.365 0.208 1.00 36.56 357 ILE A O 1
ATOM 2340 N N . LEU A 1 358 ? 71.714 113.528 -1.726 1.00 39.39 358 LEU A N 1
ATOM 2341 C CA . LEU A 1 358 ? 70.258 113.657 -1.723 1.00 39.91 358 LEU A CA 1
ATOM 2342 C C . LEU A 1 358 ? 69.661 112.765 -2.805 1.00 42.10 358 LEU A C 1
ATOM 2343 O O . LEU A 1 358 ? 70.149 112.751 -3.933 1.00 45.21 358 LEU A O 1
ATOM 2348 N N . THR A 1 359 ? 68.621 112.009 -2.457 1.00 44.39 359 THR A N 1
ATOM 2349 C CA . THR A 1 359 ? 67.945 111.126 -3.416 1.00 44.26 359 THR A CA 1
ATOM 2350 C C . THR A 1 359 ? 66.458 110.996 -3.095 1.00 43.40 359 THR A C 1
ATOM 2351 O O . THR A 1 359 ? 65.944 111.673 -2.202 1.00 42.95 359 THR A O 1
ATOM 2355 N N . ALA A 1 360 ? 65.778 110.126 -3.840 1.00 43.14 360 ALA A N 1
ATOM 2356 C CA . ALA A 1 360 ? 64.376 109.804 -3.590 1.00 42.52 360 ALA A CA 1
ATOM 2357 C C . ALA A 1 360 ? 64.307 108.596 -2.672 1.00 43.13 360 ALA A C 1
ATOM 2358 O O . ALA A 1 360 ? 65.181 107.731 -2.715 1.00 46.12 360 ALA A O 1
ATOM 2360 N N . ALA A 1 361 ? 63.267 108.545 -1.844 1.00 42.70 361 ALA A N 1
ATOM 2361 C CA . ALA A 1 361 ? 63.116 107.483 -0.850 1.00 42.56 361 ALA A CA 1
ATOM 2362 C C . ALA A 1 361 ? 62.855 106.117 -1.478 1.00 44.38 361 ALA A C 1
ATOM 2363 O O . ALA A 1 361 ? 63.586 105.159 -1.214 1.00 46.29 361 ALA A O 1
ATOM 2365 N N . HIS A 1 362 ? 61.821 106.034 -2.315 1.00 45.40 362 HIS A N 1
ATOM 2366 C CA . HIS A 1 362 ? 61.340 104.745 -2.835 1.00 43.90 362 HIS A CA 1
ATOM 2367 C C . HIS A 1 362 ? 62.441 103.810 -3.352 1.00 46.30 362 HIS A C 1
ATOM 2368 O O . HIS A 1 362 ? 62.408 102.612 -3.078 1.00 47.66 362 HIS A O 1
ATOM 2375 N N . CYS A 1 363 ? 63.414 104.358 -4.080 1.00 50.44 363 CYS A N 1
ATOM 2376 C CA . CYS A 1 363 ? 64.498 103.554 -4.665 1.00 51.01 363 CYS A CA 1
ATOM 2377 C C . CYS A 1 363 ? 65.428 102.983 -3.594 1.00 51.63 363 CYS A C 1
ATOM 2378 O O . CYS A 1 363 ? 65.886 101.846 -3.710 1.00 54.99 363 CYS A O 1
ATOM 2381 N N . LEU A 1 364 ? 65.708 103.770 -2.560 1.00 50.63 364 LEU A N 1
ATOM 2382 C CA . LEU A 1 364 ? 66.571 103.319 -1.470 1.00 49.99 364 LEU A CA 1
ATOM 2383 C C . LEU A 1 364 ? 65.929 102.143 -0.746 1.00 49.92 364 LEU A C 1
ATOM 2384 O O . LEU A 1 364 ? 66.557 101.102 -0.561 1.00 49.32 364 LEU A O 1
ATOM 2389 N N . ARG A 1 365 ? 64.663 102.306 -0.368 1.00 51.16 365 ARG A N 1
ATOM 2390 C CA . ARG A 1 365 ? 63.929 101.262 0.355 1.00 52.53 365 ARG A CA 1
ATOM 2391 C C . ARG A 1 365 ? 63.496 100.082 -0.523 1.00 54.74 365 ARG A C 1
ATOM 2392 O O . ARG A 1 365 ? 62.771 99.206 -0.058 1.00 59.42 365 ARG A O 1
ATOM 2400 N N . ALA A 1 366 ? 63.925 100.068 -1.783 1.00 55.74 366 ALA A N 1
ATOM 2401 C CA . ALA A 1 366 ? 63.753 98.903 -2.653 1.00 56.02 366 ALA A CA 1
ATOM 2402 C C . ALA A 1 366 ? 64.765 97.797 -2.327 1.00 56.63 366 ALA A C 1
ATOM 2403 O O . ALA A 1 366 ? 64.577 96.644 -2.714 1.00 57.64 366 ALA A O 1
ATOM 2405 N N . SER A 1 367 ? 65.835 98.155 -1.621 1.00 57.37 367 SER A N 1
ATOM 2406 C CA . SER A 1 367 ? 66.868 97.199 -1.226 1.00 58.07 367 SER A CA 1
ATOM 2407 C C . SER A 1 367 ? 66.441 96.375 -0.013 1.00 61.33 367 SER A C 1
ATOM 2408 O O . SER A 1 367 ? 65.767 96.881 0.885 1.00 63.22 367 SER A O 1
ATOM 2411 N N . LYS A 1 368 ? 66.850 95.108 0.004 1.00 63.82 368 LYS A N 1
ATOM 2412 C CA . LYS A 1 368 ? 66.614 94.216 1.144 1.00 67.20 368 LYS A CA 1
ATOM 2413 C C . LYS A 1 368 ? 67.783 94.240 2.133 1.00 68.69 368 LYS A C 1
ATOM 2414 O O . LYS A 1 368 ? 67.589 94.080 3.338 1.00 67.59 368 LYS A O 1
ATOM 2420 N N . THR A 1 369 ? 68.992 94.430 1.610 1.00 72.22 369 THR A N 1
ATOM 2421 C CA . THR A 1 369 ? 70.217 94.387 2.412 1.00 73.07 369 THR A CA 1
ATOM 2422 C C . THR A 1 369 ? 70.412 95.630 3.286 1.00 75.64 369 THR A C 1
ATOM 2423 O O . THR A 1 369 ? 70.998 95.545 4.367 1.00 75.22 369 THR A O 1
ATOM 2427 N N . HIS A 1 370 ? 69.929 96.774 2.801 1.00 77.05 370 HIS A N 1
ATOM 2428 C CA . HIS A 1 370 ? 70.084 98.074 3.474 1.00 77.21 370 HIS A CA 1
ATOM 2429 C C . HIS A 1 370 ? 71.548 98.520 3.632 1.00 73.56 370 HIS A C 1
ATOM 2430 O O . HIS A 1 370 ? 71.879 99.264 4.558 1.00 75.21 370 HIS A O 1
ATOM 2437 N N . ARG A 1 371 ? 72.413 98.073 2.723 1.00 67.26 371 ARG A N 1
ATOM 2438 C CA . ARG A 1 371 ? 73.814 98.502 2.704 1.00 65.08 371 ARG A CA 1
ATOM 2439 C C . ARG A 1 371 ? 74.230 98.880 1.283 1.00 63.35 371 ARG A C 1
ATOM 2440 O O . ARG A 1 371 ? 74.079 98.089 0.348 1.00 58.86 371 ARG A O 1
ATOM 2448 N N . TYR A 1 372 ? 74.760 100.093 1.139 1.00 60.83 372 TYR A N 1
ATOM 2449 C CA . TYR A 1 372 ? 75.029 100.680 -0.173 1.00 58.79 372 TYR A CA 1
ATOM 2450 C C . TYR A 1 372 ? 76.488 101.097 -0.328 1.00 57.69 372 TYR A C 1
ATOM 2451 O O . TYR A 1 372 ? 77.288 100.996 0.602 1.00 56.80 372 TYR A O 1
ATOM 2460 N N . GLN A 1 373 ? 76.810 101.554 -1.533 1.00 57.49 373 GLN A N 1
ATOM 2461 C CA . GLN A 1 373 ? 78.090 102.186 -1.842 1.00 54.82 373 GLN A CA 1
ATOM 2462 C C . GLN A 1 373 ? 77.810 103.330 -2.806 1.00 52.81 373 GLN A C 1
ATOM 2463 O O . GLN A 1 373 ? 77.022 103.177 -3.743 1.00 55.14 373 GLN A O 1
ATOM 2469 N N . ILE A 1 374 ? 78.450 104.472 -2.575 1.00 48.74 374 ILE A N 1
ATOM 2470 C CA . ILE A 1 374 ? 78.258 105.645 -3.426 1.00 47.38 374 ILE A CA 1
ATOM 2471 C C . ILE A 1 374 ? 79.328 105.701 -4.518 1.00 45.80 374 ILE A C 1
ATOM 2472 O O . ILE A 1 374 ? 80.518 105.831 -4.230 1.00 44.70 374 ILE A O 1
ATOM 2477 N N . TRP A 1 375 ? 78.879 105.579 -5.766 1.00 45.12 375 TRP A N 1
ATOM 2478 C CA . TRP A 1 375 ? 79.751 105.559 -6.943 1.00 43.71 375 TRP A CA 1
ATOM 2479 C C . TRP A 1 375 ? 79.613 106.866 -7.722 1.00 44.23 375 TRP A C 1
ATOM 2480 O O . TRP A 1 375 ? 78.539 107.469 -7.750 1.00 43.41 375 TRP A O 1
ATOM 2491 N N . THR A 1 376 ? 80.702 107.296 -8.353 1.00 46.14 376 THR A N 1
ATOM 2492 C CA . THR A 1 376 ? 80.688 108.482 -9.215 1.00 47.63 376 THR A CA 1
ATOM 2493 C C . THR A 1 376 ? 81.917 108.524 -10.126 1.00 49.22 376 THR A C 1
ATOM 2494 O O . THR A 1 376 ? 82.503 107.487 -10.446 1.00 50.13 376 THR A O 1
ATOM 2498 N N . VAL A 1 390 ? 85.182 106.792 -8.272 1.00 52.91 390 VAL A N 1
ATOM 2499 C CA . VAL A 1 390 ? 85.383 106.913 -6.830 1.00 54.42 390 VAL A CA 1
ATOM 2500 C C . VAL A 1 390 ? 84.276 106.189 -6.063 1.00 57.35 390 VAL A C 1
ATOM 2501 O O . VAL A 1 390 ? 83.109 106.235 -6.458 1.00 58.08 390 VAL A O 1
ATOM 2505 N N . ILE A 1 391 ? 84.649 105.536 -4.964 1.00 60.13 391 ILE A N 1
ATOM 2506 C CA . ILE A 1 391 ? 83.705 104.776 -4.140 1.00 59.87 391 ILE A CA 1
ATOM 2507 C C . ILE A 1 391 ? 83.779 105.185 -2.666 1.00 62.41 391 ILE A C 1
ATOM 2508 O O . ILE A 1 391 ? 84.799 104.972 -2.006 1.00 61.83 391 ILE A O 1
ATOM 2513 N N . GLU A 1 392 ? 82.698 105.780 -2.164 1.00 63.50 392 GLU A N 1
ATOM 2514 C CA . GLU A 1 392 ? 82.527 106.011 -0.727 1.00 63.74 392 GLU A CA 1
ATOM 2515 C C . GLU A 1 392 ? 81.532 105.004 -0.154 1.00 63.94 392 GLU A C 1
ATOM 2516 O O . GLU A 1 392 ? 80.824 104.322 -0.897 1.00 63.83 392 GLU A O 1
ATOM 2522 N N . TYR A 1 393 ? 81.488 104.927 1.173 1.00 62.60 393 TYR A N 1
ATOM 2523 C CA . TYR A 1 393 ? 80.551 104.058 1.884 1.00 63.08 393 TYR A CA 1
ATOM 2524 C C . TYR A 1 393 ? 79.517 104.893 2.635 1.00 62.35 393 TYR A C 1
ATOM 2525 O O . TYR A 1 393 ? 79.814 106.000 3.084 1.00 61.56 393 TYR A O 1
ATOM 2534 N N . VAL A 1 394 ? 78.308 104.353 2.768 1.00 60.19 394 VAL A N 1
ATOM 2535 C CA . VAL A 1 394 ? 77.202 105.057 3.416 1.00 59.14 394 VAL A CA 1
ATOM 2536 C C . VAL A 1 394 ? 77.037 104.585 4.857 1.00 59.42 394 VAL A C 1
ATOM 2537 O O . VAL A 1 394 ? 76.728 103.417 5.104 1.00 59.24 394 VAL A O 1
ATOM 2541 N N . ASP A 1 395 ? 77.241 105.501 5.800 1.00 59.95 395 ASP A N 1
ATOM 2542 C CA . ASP A 1 395 ? 77.145 105.187 7.223 1.00 59.24 395 ASP A CA 1
ATOM 2543 C C . ASP A 1 395 ? 75.697 104.996 7.644 1.00 60.00 395 ASP A C 1
ATOM 2544 O O . ASP A 1 395 ? 75.337 103.971 8.223 1.00 64.52 395 ASP A O 1
ATOM 2549 N N . ARG A 1 396 ? 74.880 106.003 7.358 1.00 58.40 396 ARG A N 1
ATOM 2550 C CA . ARG A 1 396 ? 73.487 106.010 7.779 1.00 56.09 396 ARG A CA 1
ATOM 2551 C C . ARG A 1 396 ? 72.613 106.757 6.778 1.00 55.61 396 ARG A C 1
ATOM 2552 O O . ARG A 1 396 ? 73.092 107.601 6.013 1.00 53.35 396 ARG A O 1
ATOM 2560 N N . ILE A 1 397 ? 71.326 106.429 6.798 1.00 54.99 397 ILE A N 1
ATOM 2561 C CA . ILE A 1 397 ? 70.356 106.980 5.864 1.00 52.73 397 ILE A CA 1
ATOM 2562 C C . ILE A 1 397 ? 69.171 107.519 6.648 1.00 48.80 397 ILE A C 1
ATOM 2563 O O . ILE A 1 397 ? 68.651 106.845 7.537 1.00 48.42 397 ILE A O 1
ATOM 2568 N N . ILE A 1 398 ? 68.752 108.734 6.309 1.00 46.13 398 ILE A N 1
ATOM 2569 C CA . ILE A 1 398 ? 67.592 109.364 6.928 1.00 45.55 398 ILE A CA 1
ATOM 2570 C C . ILE A 1 398 ? 66.523 109.606 5.867 1.00 44.15 398 ILE A C 1
ATOM 2571 O O . ILE A 1 398 ? 66.741 110.355 4.915 1.00 43.01 398 ILE A O 1
ATOM 2576 N N . PHE A 1 399 ? 65.379 108.948 6.029 1.00 43.29 399 PHE A N 1
ATOM 2577 C CA . PHE A 1 399 ? 64.214 109.183 5.186 1.00 40.83 399 PHE A CA 1
ATOM 2578 C C . PHE A 1 399 ? 63.356 110.256 5.839 1.00 39.69 399 PHE A C 1
ATOM 2579 O O . PHE A 1 399 ? 63.335 110.377 7.066 1.00 38.62 399 PHE A O 1
ATOM 2587 N N . HIS A 1 400 ? 62.645 111.022 5.018 1.00 37.89 400 HIS A N 1
ATOM 2588 C CA . HIS A 1 400 ? 61.663 111.978 5.515 1.00 37.93 400 HIS A CA 1
ATOM 2589 C C . HIS A 1 400 ? 60.560 111.218 6.270 1.00 38.87 400 HIS A C 1
ATOM 2590 O O . HIS A 1 400 ? 60.096 110.172 5.819 1.00 38.40 400 HIS A O 1
ATOM 2597 N N . GLU A 1 401 ? 60.146 111.761 7.412 1.00 39.82 401 GLU A N 1
ATOM 2598 C CA . GLU A 1 401 ? 59.281 111.041 8.364 1.00 39.26 401 GLU A CA 1
ATOM 2599 C C . GLU A 1 401 ? 57.869 110.847 7.820 1.00 39.61 401 GLU A C 1
ATOM 2600 O O . GLU A 1 401 ? 57.244 109.811 8.052 1.00 39.37 401 GLU A O 1
ATOM 2606 N N . ASN A 1 402 ? 57.378 111.855 7.101 1.00 38.88 402 ASN A N 1
ATOM 2607 C CA . ASN A 1 402 ? 56.026 111.846 6.546 1.00 38.55 402 ASN A CA 1
ATOM 2608 C C . ASN A 1 402 ? 55.976 111.370 5.088 1.00 38.57 402 ASN A C 1
ATOM 2609 O O . ASN A 1 402 ? 55.248 111.929 4.267 1.00 39.72 402 ASN A O 1
ATOM 2614 N N . TYR A 1 403 ? 56.745 110.331 4.772 1.00 37.34 403 TYR A N 1
ATOM 2615 C CA . TYR A 1 403 ? 56.701 109.723 3.446 1.00 36.90 403 TYR A CA 1
ATOM 2616 C C . TYR A 1 403 ? 55.417 108.909 3.321 1.00 37.59 403 TYR A C 1
ATOM 2617 O O . TYR A 1 403 ? 55.118 108.073 4.181 1.00 39.36 403 TYR A O 1
ATOM 2626 N N . ASN A 1 404 ? 54.665 109.181 2.254 1.00 34.96 404 ASN A N 1
ATOM 2627 C CA . ASN A 1 404 ? 53.400 108.516 1.967 1.00 32.79 404 ASN A CA 1
ATOM 2628 C C . ASN A 1 404 ? 53.563 107.697 0.689 1.00 32.90 404 ASN A C 1
ATOM 2629 O O . ASN A 1 404 ? 53.543 108.246 -0.415 1.00 32.73 404 ASN A O 1
ATOM 2634 N N . ALA A 1 405 ? 53.717 106.384 0.858 1.00 32.97 405 ALA A N 1
ATOM 2635 C CA . ALA A 1 405 ? 54.091 105.458 -0.223 1.00 32.96 405 ALA A CA 1
ATOM 2636 C C . ALA A 1 405 ? 53.283 105.594 -1.512 1.00 34.28 405 ALA A C 1
ATOM 2637 O O . ALA A 1 405 ? 53.848 105.593 -2.606 1.00 37.80 405 ALA A O 1
ATOM 2639 N N . GLY A 1 406 ? 51.968 105.709 -1.377 1.00 34.43 406 GLY A N 1
ATOM 2640 C CA . GLY A 1 406 ? 51.061 105.674 -2.520 1.00 33.40 406 GLY A CA 1
ATOM 2641 C C . GLY A 1 406 ? 51.003 106.998 -3.249 1.00 33.43 406 GLY A C 1
ATOM 2642 O O . GLY A 1 406 ? 51.068 107.041 -4.479 1.00 33.29 406 GLY A O 1
ATOM 2643 N N . THR A 1 407 ? 50.869 108.078 -2.484 1.00 34.84 407 THR A N 1
ATOM 2644 C CA . THR A 1 407 ? 50.814 109.436 -3.043 1.00 34.75 407 THR A CA 1
ATOM 2645 C C . THR A 1 407 ? 52.193 110.009 -3.396 1.00 34.79 407 THR A C 1
ATOM 2646 O O . THR A 1 407 ? 52.271 110.995 -4.121 1.00 36.04 407 THR A O 1
ATOM 2650 N N . TYR A 1 408 ? 53.263 109.399 -2.878 1.00 35.56 408 TYR A N 1
ATOM 2651 C CA . TYR A 1 408 ? 54.659 109.841 -3.117 1.00 36.20 408 TYR A CA 1
ATOM 2652 C C . TYR A 1 408 ? 55.019 111.220 -2.522 1.00 37.06 408 TYR A C 1
ATOM 2653 O O . TYR A 1 408 ? 56.085 111.766 -2.817 1.00 36.82 408 TYR A O 1
ATOM 2662 N N . GLN A 1 409 ? 54.147 111.774 -1.682 1.00 37.72 409 GLN A N 1
ATOM 2663 C CA . GLN A 1 409 ? 54.451 113.014 -0.966 1.00 37.53 409 GLN A CA 1
ATOM 2664 C C . GLN A 1 409 ? 55.645 112.790 -0.051 1.00 37.52 409 GLN A C 1
ATOM 2665 O O . GLN A 1 409 ? 55.722 111.768 0.635 1.00 37.37 409 GLN A O 1
ATOM 2671 N N . ASN A 1 410 ? 56.566 113.750 -0.043 1.00 37.57 410 ASN A N 1
ATOM 2672 C CA . ASN A 1 410 ? 57.758 113.694 0.808 1.00 37.51 410 ASN A CA 1
ATOM 2673 C C . ASN A 1 410 ? 58.655 112.497 0.460 1.00 36.90 410 ASN A C 1
ATOM 2674 O O . ASN A 1 410 ? 59.232 111.851 1.340 1.00 36.62 410 ASN A O 1
ATOM 2679 N N . ASP A 1 411 ? 58.761 112.226 -0.839 1.00 36.25 411 ASP A N 1
ATOM 2680 C CA . ASP A 1 411 ? 59.615 111.162 -1.371 1.00 36.48 411 ASP A CA 1
ATOM 2681 C C . ASP A 1 411 ? 61.040 111.699 -1.479 1.00 36.81 411 ASP A C 1
ATOM 2682 O O . ASP A 1 411 ? 61.522 112.029 -2.568 1.00 37.93 411 ASP A O 1
ATOM 2687 N N . ILE A 1 412 ? 61.698 111.794 -0.329 1.00 35.77 412 ILE A N 1
ATOM 2688 C CA . ILE A 1 412 ? 63.031 112.382 -0.240 1.00 34.63 412 ILE A CA 1
ATOM 2689 C C . ILE A 1 412 ? 63.793 111.806 0.953 1.00 34.34 412 ILE A C 1
ATOM 2690 O O . ILE A 1 412 ? 63.201 111.482 1.984 1.00 33.20 412 ILE A O 1
ATOM 2695 N N . ALA A 1 413 ? 65.108 111.681 0.801 1.00 35.19 413 ALA A N 1
ATOM 2696 C CA . ALA A 1 413 ? 65.952 111.071 1.829 1.00 34.58 413 ALA A CA 1
ATOM 2697 C C . ALA A 1 413 ? 67.398 111.552 1.733 1.00 33.92 413 ALA A C 1
ATOM 2698 O O . ALA A 1 413 ? 67.898 111.825 0.640 1.00 33.55 413 ALA A O 1
ATOM 2700 N N . LEU A 1 414 ? 68.054 111.646 2.888 1.00 33.60 414 LEU A N 1
ATOM 2701 C CA . LEU A 1 414 ? 69.456 112.054 2.978 1.00 32.85 414 LEU A CA 1
ATOM 2702 C C . LEU A 1 414 ? 70.341 110.849 3.261 1.00 33.90 414 LEU A C 1
ATOM 2703 O O . LEU A 1 414 ? 70.049 110.055 4.156 1.00 34.45 414 LEU A O 1
ATOM 2708 N N . ILE A 1 415 ? 71.423 110.734 2.495 1.00 35.67 415 ILE A N 1
ATOM 2709 C CA . ILE A 1 415 ? 72.447 109.710 2.699 1.00 36.18 415 ILE A CA 1
ATOM 2710 C C . ILE A 1 415 ? 73.669 110.356 3.348 1.00 37.86 415 ILE A C 1
ATOM 2711 O O . ILE A 1 415 ? 74.132 111.395 2.883 1.00 38.39 415 ILE A O 1
ATOM 2716 N N . GLU A 1 416 ? 74.188 109.736 4.409 1.00 40.21 416 GLU A N 1
ATOM 2717 C CA . GLU A 1 416 ? 75.351 110.258 5.142 1.00 42.53 416 GLU A CA 1
ATOM 2718 C C . GLU A 1 416 ? 76.529 109.298 5.005 1.00 44.60 416 GLU A C 1
ATOM 2719 O O . GLU A 1 416 ? 76.466 108.157 5.473 1.00 44.61 416 GLU A O 1
ATOM 2725 N N . MET A 1 417 ? 77.604 109.777 4.383 1.00 46.58 417 MET A N 1
ATOM 2726 C CA . MET A 1 417 ? 78.746 108.932 4.031 1.00 49.27 417 MET A CA 1
ATOM 2727 C C . MET A 1 417 ? 79.693 108.696 5.210 1.00 51.32 417 MET A C 1
ATOM 2728 O O . MET A 1 417 ? 79.833 109.547 6.084 1.00 52.41 417 MET A O 1
ATOM 2733 N N . LYS A 1 418 ? 80.343 107.532 5.213 1.00 56.71 418 LYS A N 1
ATOM 2734 C CA . LYS A 1 418 ? 81.267 107.137 6.283 1.00 59.81 418 LYS A CA 1
ATOM 2735 C C . LYS A 1 418 ? 82.552 107.960 6.296 1.00 65.70 418 LYS A C 1
ATOM 2736 O O . LYS A 1 418 ? 83.303 107.909 7.271 1.00 65.44 418 LYS A O 1
ATOM 2742 N N . LYS A 1 419 ? 82.819 108.686 5.209 1.00 73.49 419 LYS A N 1
ATOM 2743 C CA . LYS A 1 419 ? 83.983 109.582 5.104 1.00 79.71 419 LYS A CA 1
ATOM 2744 C C . LYS A 1 419 ? 85.289 108.814 4.868 1.00 84.72 419 LYS A C 1
ATOM 2745 O O . LYS A 1 419 ? 85.953 109.016 3.847 1.00 84.85 419 LYS A O 1
ATOM 2751 N N . ASP A 1 420 ? 85.640 107.937 5.806 1.00 88.98 420 ASP A N 1
ATOM 2752 C CA . ASP A 1 420 ? 86.870 107.138 5.742 1.00 92.23 420 ASP A CA 1
ATOM 2753 C C . ASP A 1 420 ? 88.126 108.023 5.726 1.00 96.82 420 ASP A C 1
ATOM 2754 O O . ASP A 1 420 ? 88.036 109.253 5.703 1.00 94.86 420 ASP A O 1
ATOM 2759 N N . GLY A 1 421 ? 89.294 107.386 5.750 1.00 100.35 421 GLY A N 1
ATOM 2760 C CA . GLY A 1 421 ? 90.572 108.094 5.834 1.00 99.86 421 GLY A CA 1
ATOM 2761 C C . GLY A 1 421 ? 91.124 108.068 7.248 1.00 99.83 421 GLY A C 1
ATOM 2762 O O . GLY A 1 421 ? 92.334 107.947 7.445 1.00 101.69 421 GLY A O 1
ATOM 2763 N N . ASN A 1 422 ? 90.226 108.184 8.227 1.00 98.86 422 ASN A N 1
ATOM 2764 C CA . ASN A 1 422 ? 90.572 108.153 9.653 1.00 97.71 422 ASN A CA 1
ATOM 2765 C C . ASN A 1 422 ? 91.502 109.300 10.053 1.00 94.91 422 ASN A C 1
ATOM 2766 O O . ASN A 1 422 ? 92.411 109.118 10.867 1.00 96.57 422 ASN A O 1
ATOM 2771 N N . LYS A 1 423 ? 91.267 110.480 9.481 1.00 91.74 423 LYS A N 1
ATOM 2772 C CA . LYS A 1 423 ? 92.111 111.653 9.758 1.00 91.50 423 LYS A CA 1
ATOM 2773 C C . LYS A 1 423 ? 91.498 113.027 9.439 1.00 90.47 423 LYS A C 1
ATOM 2774 O O . LYS A 1 423 ? 91.942 114.028 10.005 1.00 89.77 423 LYS A O 1
ATOM 2780 N N . LYS A 1 424 ? 90.504 113.092 8.551 1.00 89.15 424 LYS A N 1
ATOM 2781 C CA . LYS A 1 424 ? 89.922 114.384 8.148 1.00 89.91 424 LYS A CA 1
ATOM 2782 C C . LYS A 1 424 ? 88.383 114.359 8.018 1.00 89.04 424 LYS A C 1
ATOM 2783 O O . LYS A 1 424 ? 87.685 114.250 9.030 1.00 86.71 424 LYS A O 1
ATOM 2789 N N . ASP A 1 425 ? 87.863 114.453 6.792 1.00 88.05 425 ASP A N 1
ATOM 2790 C CA . ASP A 1 425 ? 86.435 114.710 6.550 1.00 85.84 425 ASP A CA 1
ATOM 2791 C C . ASP A 1 425 ? 85.925 114.028 5.275 1.00 83.79 425 ASP A C 1
ATOM 2792 O O . ASP A 1 425 ? 86.708 113.509 4.476 1.00 83.41 425 ASP A O 1
ATOM 2797 N N . CYS A 1 426 ? 84.604 114.040 5.106 1.00 80.29 426 CYS A N 1
ATOM 2798 C CA . CYS A 1 426 ? 83.921 113.276 4.050 1.00 77.32 426 CYS A CA 1
ATOM 2799 C C . CYS A 1 426 ? 84.227 113.746 2.631 1.00 74.58 426 CYS A C 1
ATOM 2800 O O . CYS A 1 426 ? 84.284 112.936 1.704 1.00 73.87 426 CYS A O 1
ATOM 2803 N N . GLU A 1 427 ? 84.411 115.053 2.471 1.00 70.47 427 GLU A N 1
ATOM 2804 C CA . GLU A 1 427 ? 84.530 115.677 1.149 1.00 68.46 427 GLU A CA 1
ATOM 2805 C C . GLU A 1 427 ? 85.559 114.976 0.257 1.00 68.95 427 GLU A C 1
ATOM 2806 O O . GLU A 1 427 ? 86.640 114.603 0.715 1.00 67.06 427 GLU A O 1
ATOM 2812 N N . LEU A 1 428 ? 85.203 114.795 -1.012 1.00 71.73 428 LEU A N 1
ATOM 2813 C CA . LEU A 1 428 ? 86.078 114.152 -1.992 1.00 73.27 428 LEU A CA 1
ATOM 2814 C C . LEU A 1 428 ? 87.077 115.197 -2.505 1.00 75.62 428 LEU A C 1
ATOM 2815 O O . LEU A 1 428 ? 86.705 116.357 -2.689 1.00 80.27 428 LEU A O 1
ATOM 2820 N N . PRO A 1 429 ? 88.347 114.800 -2.723 1.00 74.46 429 PRO A N 1
ATOM 2821 C CA . PRO A 1 429 ? 89.389 115.715 -3.209 1.00 74.24 429 PRO A CA 1
ATOM 2822 C C . PRO A 1 429 ? 88.996 116.622 -4.383 1.00 75.33 429 PRO A C 1
ATOM 2823 O O . PRO A 1 429 ? 89.453 117.764 -4.452 1.00 75.75 429 PRO A O 1
ATOM 2827 N N . ARG A 1 430 ? 88.165 116.111 -5.289 1.00 75.38 430 ARG A N 1
ATOM 2828 C CA . ARG A 1 430 ? 87.790 116.826 -6.513 1.00 73.79 430 ARG A CA 1
ATOM 2829 C C . ARG A 1 430 ? 86.354 116.490 -6.930 1.00 75.30 430 ARG A C 1
ATOM 2830 O O . ARG A 1 430 ? 86.123 115.667 -7.823 1.00 71.34 430 ARG A O 1
ATOM 2838 N N . SER A 1 431 ? 85.399 117.138 -6.263 1.00 74.92 431 SER A N 1
ATOM 2839 C CA . SER A 1 431 ? 83.967 116.934 -6.512 1.00 72.99 431 SER A CA 1
ATOM 2840 C C . SER A 1 431 ? 83.176 118.209 -6.213 1.00 70.92 431 SER A C 1
ATOM 2841 O O . SER A 1 431 ? 83.377 118.842 -5.174 1.00 72.66 431 SER A O 1
ATOM 2844 N N . ILE A 1 432 ? 82.268 118.567 -7.118 1.00 65.89 432 ILE A N 1
ATOM 2845 C CA . ILE A 1 432 ? 81.524 119.826 -7.033 1.00 63.50 432 ILE A CA 1
ATOM 2846 C C . ILE A 1 432 ? 80.087 119.604 -6.545 1.00 60.06 432 ILE A C 1
ATOM 2847 O O . ILE A 1 432 ? 79.299 118.945 -7.227 1.00 59.86 432 ILE A O 1
ATOM 2852 N N . PRO A 1 433 ? 79.739 120.156 -5.366 1.00 54.38 433 PRO A N 1
ATOM 2853 C CA . PRO A 1 433 ? 78.369 120.033 -4.876 1.00 51.83 433 PRO A CA 1
ATOM 2854 C C . PRO A 1 433 ? 77.397 120.956 -5.602 1.00 49.38 433 PRO A C 1
ATOM 2855 O O . PRO A 1 433 ? 77.751 122.079 -5.956 1.00 49.78 433 PRO A O 1
ATOM 2859 N N . ALA A 1 434 ? 76.180 120.471 -5.816 1.00 48.71 434 ALA A N 1
ATOM 2860 C CA . ALA A 1 434 ? 75.122 121.274 -6.410 1.00 47.30 434 ALA A CA 1
ATOM 2861 C C . ALA A 1 434 ? 74.514 122.191 -5.358 1.00 46.64 434 ALA A C 1
ATOM 2862 O O . ALA A 1 434 ? 74.720 122.014 -4.156 1.00 43.93 434 ALA A O 1
ATOM 2864 N N . CYS A 1 435 ? 73.764 123.177 -5.826 1.00 47.80 435 CYS A N 1
ATOM 2865 C CA . CYS A 1 435 ? 73.166 124.171 -4.951 1.00 47.13 435 CYS A CA 1
ATOM 2866 C C . CYS A 1 435 ? 71.754 123.734 -4.579 1.00 44.92 435 CYS A C 1
ATOM 2867 O O . CYS A 1 435 ? 71.004 123.243 -5.421 1.00 43.89 435 CYS A O 1
ATOM 2870 N N . VAL A 1 436 ? 71.403 123.906 -3.311 1.00 41.18 436 VAL A N 1
ATOM 2871 C CA . VAL A 1 436 ? 70.095 123.503 -2.813 1.00 38.71 436 VAL A CA 1
ATOM 2872 C C . VAL A 1 436 ? 69.214 124.745 -2.718 1.00 38.30 436 VAL A C 1
ATOM 2873 O O . VAL A 1 436 ? 69.563 125.696 -2.022 1.00 38.82 436 VAL A O 1
ATOM 2877 N N . PRO A 1 437 ? 68.073 124.753 -3.430 1.00 38.37 437 PRO A N 1
ATOM 2878 C CA . PRO A 1 437 ? 67.253 125.957 -3.448 1.00 37.73 437 PRO A CA 1
ATOM 2879 C C . PRO A 1 437 ? 66.595 126.207 -2.095 1.00 39.38 437 PRO A C 1
ATOM 2880 O O . PRO A 1 437 ? 66.031 125.290 -1.491 1.00 37.89 437 PRO A O 1
ATOM 2884 N N . TRP A 1 438 ? 66.698 127.446 -1.626 1.00 40.56 438 TRP A N 1
ATOM 2885 C CA . TRP A 1 438 ? 66.124 127.855 -0.340 1.00 40.11 438 TRP A CA 1
ATOM 2886 C C . TRP A 1 438 ? 64.694 128.372 -0.514 1.00 41.07 438 TRP A C 1
ATOM 2887 O O . TRP A 1 438 ? 63.937 128.459 0.455 1.00 42.48 438 TRP A O 1
ATOM 2898 N N . SER A 1 439 ? 64.339 128.710 -1.753 1.00 41.03 439 SER A N 1
ATOM 2899 C CA . SER A 1 439 ? 63.022 129.261 -2.079 1.00 40.67 439 SER A CA 1
ATOM 2900 C C . SER A 1 439 ? 62.313 128.440 -3.154 1.00 40.47 439 SER A C 1
ATOM 2901 O O . SER A 1 439 ? 62.957 127.959 -4.090 1.00 44.07 439 SER A O 1
ATOM 2904 N N . PRO A 1 440 ? 60.979 128.290 -3.035 1.00 37.22 440 PRO A N 1
ATOM 2905 C CA . PRO A 1 440 ? 60.197 127.670 -4.099 1.00 35.24 440 PRO A CA 1
ATOM 2906 C C . PRO A 1 440 ? 59.901 128.611 -5.273 1.00 35.10 440 PRO A C 1
ATOM 2907 O O . PRO A 1 440 ? 59.316 128.177 -6.261 1.00 36.83 440 PRO A O 1
ATOM 2911 N N . TYR A 1 441 ? 60.307 129.876 -5.167 1.00 35.17 441 TYR A N 1
ATOM 2912 C CA . TYR A 1 441 ? 60.109 130.862 -6.237 1.00 33.05 441 TYR A CA 1
ATOM 2913 C C . TYR A 1 441 ? 61.375 131.121 -7.073 1.00 31.41 441 TYR A C 1
ATOM 2914 O O . TYR A 1 441 ? 61.438 132.099 -7.817 1.00 30.48 441 TYR A O 1
ATOM 2923 N N . LEU A 1 442 ? 62.376 130.250 -6.961 1.00 29.75 442 LEU A N 1
ATOM 2924 C CA . LEU A 1 442 ? 63.616 130.415 -7.729 1.00 30.07 442 LEU A CA 1
ATOM 2925 C C . LEU A 1 442 ? 63.401 130.102 -9.212 1.00 31.24 442 LEU A C 1
ATOM 2926 O O . LEU A 1 442 ? 63.734 130.919 -10.076 1.00 32.61 442 LEU A O 1
ATOM 2931 N N . PHE A 1 443 ? 62.837 128.927 -9.493 1.00 31.14 443 PHE A N 1
ATOM 2932 C CA . PHE A 1 443 ? 62.512 128.518 -10.862 1.00 30.89 443 PHE A CA 1
ATOM 2933 C C . PHE A 1 443 ? 61.010 128.321 -11.051 1.00 31.57 443 PHE A C 1
ATOM 2934 O O . PHE A 1 443 ? 60.324 127.802 -10.172 1.00 30.95 443 PHE A O 1
ATOM 2942 N N . GLN A 1 444 ? 60.525 128.742 -12.218 1.00 33.51 444 GLN A N 1
ATOM 2943 C CA . GLN A 1 444 ? 59.096 128.867 -12.513 1.00 35.64 444 GLN A CA 1
ATOM 2944 C C . GLN A 1 444 ? 58.767 128.110 -13.804 1.00 37.74 444 GLN A C 1
ATOM 2945 O O . GLN A 1 444 ? 59.664 127.524 -14.410 1.00 39.03 444 GLN A O 1
ATOM 2951 N N . PRO A 1 445 ? 57.484 128.109 -14.231 1.00 39.26 445 PRO A N 1
ATOM 2952 C CA . PRO A 1 445 ? 57.126 127.437 -15.489 1.00 39.52 445 PRO A CA 1
ATOM 2953 C C . PRO A 1 445 ? 57.888 127.914 -16.730 1.00 39.17 445 PRO A C 1
ATOM 2954 O O . PRO A 1 445 ? 58.388 129.036 -16.761 1.00 38.62 445 PRO A O 1
ATOM 2958 N N . ASN A 1 446 ? 57.968 127.039 -17.731 1.00 41.06 446 ASN A N 1
ATOM 2959 C CA . ASN A 1 446 ? 58.707 127.280 -18.984 1.00 42.60 446 ASN A CA 1
ATOM 2960 C C . ASN A 1 446 ? 60.228 127.473 -18.830 1.00 40.70 446 ASN A C 1
ATOM 2961 O O . ASN A 1 446 ? 60.928 127.710 -19.815 1.00 39.68 446 ASN A O 1
ATOM 2966 N N . ASP A 1 447 ? 60.730 127.366 -17.602 1.00 39.85 447 ASP A N 1
ATOM 2967 C CA . ASP A 1 447 ? 62.166 127.289 -17.361 1.00 38.38 447 ASP A CA 1
ATOM 2968 C C . ASP A 1 447 ? 62.659 125.936 -17.848 1.00 37.64 447 ASP A C 1
ATOM 2969 O O . ASP A 1 447 ? 61.962 124.927 -17.708 1.00 36.54 447 ASP A O 1
ATOM 2974 N N . THR A 1 448 ? 63.860 125.921 -18.416 1.00 36.78 448 THR A N 1
ATOM 2975 C CA . THR A 1 448 ? 64.465 124.689 -18.906 1.00 36.80 448 THR A CA 1
ATOM 2976 C C . THR A 1 448 ? 65.357 124.086 -17.828 1.00 38.16 448 THR A C 1
ATOM 2977 O O . THR A 1 448 ? 66.076 124.804 -17.143 1.00 38.57 448 THR A O 1
ATOM 2981 N N . CYS A 1 449 ? 65.301 122.765 -17.684 1.00 41.18 449 CYS A N 1
ATOM 2982 C CA . CYS A 1 449 ? 66.098 122.054 -16.682 1.00 43.86 449 CYS A CA 1
ATOM 2983 C C . CYS A 1 449 ? 66.666 120.761 -17.261 1.00 42.15 449 CYS A C 1
ATOM 2984 O O . CYS A 1 449 ? 66.092 120.180 -18.178 1.00 42.03 449 CYS A O 1
ATOM 2987 N N . ILE A 1 450 ? 67.792 120.321 -16.708 1.00 40.70 450 ILE A N 1
ATOM 2988 C CA . ILE A 1 450 ? 68.493 119.134 -17.187 1.00 40.71 450 ILE A CA 1
ATOM 2989 C C . ILE A 1 450 ? 68.158 117.911 -16.331 1.00 43.12 450 ILE A C 1
ATOM 2990 O O . ILE A 1 450 ? 68.633 117.784 -15.199 1.00 41.82 450 ILE A O 1
ATOM 2995 N N . VAL A 1 451 ? 67.334 117.021 -16.882 1.00 45.74 451 VAL A N 1
ATOM 2996 C CA . VAL A 1 451 ? 67.023 115.735 -16.254 1.00 45.97 451 VAL A CA 1
ATOM 2997 C C . VAL A 1 451 ? 68.128 114.723 -16.556 1.00 47.04 451 VAL A C 1
ATOM 2998 O O . VAL A 1 451 ? 68.678 114.712 -17.657 1.00 45.17 451 VAL A O 1
ATOM 3002 N N . SER A 1 452 ? 68.441 113.881 -15.573 1.00 48.93 452 SER A N 1
ATOM 3003 C CA . SER A 1 452 ? 69.456 112.832 -15.718 1.00 50.92 452 SER A CA 1
ATOM 3004 C C . SER A 1 452 ? 69.028 111.553 -15.005 1.00 53.56 452 SER A C 1
ATOM 3005 O O . SER A 1 452 ? 68.201 111.589 -14.090 1.00 57.11 452 SER A O 1
ATOM 3008 N N . GLY A 1 453 ? 69.601 110.428 -15.427 1.00 54.04 453 GLY A N 1
ATOM 3009 C CA . GLY A 1 453 ? 69.289 109.128 -14.830 1.00 53.95 453 GLY A CA 1
ATOM 3010 C C . GLY A 1 453 ? 70.169 107.999 -15.338 1.00 55.24 453 GLY A C 1
ATOM 3011 O O . GLY A 1 453 ? 71.331 108.212 -15.691 1.00 60.13 453 GLY A O 1
ATOM 3012 N N . GLN A 1 467 ? 73.132 109.396 -20.033 1.00 40.25 467 GLN A N 1
ATOM 3013 C CA . GLN A 1 467 ? 72.896 110.643 -20.754 1.00 40.57 467 GLN A CA 1
ATOM 3014 C C . GLN A 1 467 ? 72.056 111.606 -19.901 1.00 41.05 467 GLN A C 1
ATOM 3015 O O . GLN A 1 467 ? 71.811 111.351 -18.722 1.00 39.88 467 GLN A O 1
ATOM 3021 N N . TRP A 1 468 ? 71.629 112.710 -20.507 1.00 42.07 468 TRP A N 1
ATOM 3022 C CA . TRP A 1 468 ? 70.820 113.716 -19.830 1.00 42.30 468 TRP A CA 1
ATOM 3023 C C . TRP A 1 468 ? 69.865 114.385 -20.818 1.00 45.13 468 TRP A C 1
ATOM 3024 O O . TRP A 1 468 ? 70.249 114.711 -21.945 1.00 46.53 468 TRP A O 1
ATOM 3035 N N . GLY A 1 469 ? 68.624 114.586 -20.383 1.00 47.86 469 GLY A N 1
ATOM 3036 C CA . GLY A 1 469 ? 67.584 115.176 -21.224 1.00 50.24 469 GLY A CA 1
ATOM 3037 C C . GLY A 1 469 ? 67.149 116.543 -20.732 1.00 51.85 469 GLY A C 1
ATOM 3038 O O . GLY A 1 469 ? 66.888 116.728 -19.542 1.00 52.01 469 GLY A O 1
ATOM 3039 N N . GLU A 1 470 ? 67.072 117.500 -21.652 1.00 53.32 470 GLU A N 1
ATOM 3040 C CA . GLU A 1 470 ? 66.604 118.845 -21.335 1.00 55.22 470 GLU A CA 1
ATOM 3041 C C . GLU A 1 470 ? 65.084 118.858 -21.224 1.00 54.57 470 GLU A C 1
ATOM 3042 O O . GLU A 1 470 ? 64.378 118.900 -22.232 1.00 55.25 470 GLU A O 1
ATOM 3048 N N . VAL A 1 471 ? 64.594 118.805 -19.991 1.00 54.36 471 VAL A N 1
ATOM 3049 C CA . VAL A 1 471 ? 63.166 118.901 -19.706 1.00 52.24 471 VAL A CA 1
ATOM 3050 C C . VAL A 1 471 ? 62.793 120.361 -19.426 1.00 51.24 471 VAL A C 1
ATOM 3051 O O . VAL A 1 471 ? 63.664 121.189 -19.157 1.00 50.65 471 VAL A O 1
ATOM 3055 N N . LYS A 1 472 ? 61.500 120.668 -19.498 1.00 49.59 472 LYS A N 1
ATOM 3056 C CA . LYS A 1 472 ? 60.984 122.002 -19.167 1.00 47.89 472 LYS A CA 1
ATOM 3057 C C . LYS A 1 472 ? 59.934 121.915 -18.070 1.00 49.31 472 LYS A C 1
ATOM 3058 O O . LYS A 1 472 ? 59.162 120.963 -18.018 1.00 53.37 472 LYS A O 1
ATOM 3064 N N . LEU A 1 473 ? 59.907 122.920 -17.200 1.00 50.48 473 LEU A N 1
ATOM 3065 C CA . LEU A 1 473 ? 58.958 122.959 -16.090 1.00 49.39 473 LEU A CA 1
ATOM 3066 C C . LEU A 1 473 ? 57.602 123.424 -16.605 1.00 49.39 473 LEU A C 1
ATOM 3067 O O . LEU A 1 473 ? 57.510 124.458 -17.268 1.00 48.32 473 LEU A O 1
ATOM 3072 N N . ILE A 1 474 ? 56.555 122.660 -16.296 1.00 51.18 474 ILE A N 1
ATOM 3073 C CA . ILE A 1 474 ? 55.210 122.926 -16.823 1.00 52.56 474 ILE A CA 1
ATOM 3074 C C . ILE A 1 474 ? 54.259 123.471 -15.754 1.00 51.85 474 ILE A C 1
ATOM 3075 O O . ILE A 1 474 ? 54.345 123.100 -14.583 1.00 52.88 474 ILE A O 1
ATOM 3080 N N . SER A 1 475 ? 53.355 124.349 -16.181 1.00 52.01 475 SER A N 1
ATOM 3081 C CA . SER A 1 475 ? 52.400 125.006 -15.292 1.00 51.96 475 SER A CA 1
ATOM 3082 C C . SER A 1 475 ? 51.087 124.238 -15.208 1.00 52.99 475 SER A C 1
ATOM 3083 O O . SER A 1 475 ? 50.781 123.415 -16.072 1.00 51.66 475 SER A O 1
ATOM 3086 N N . ASN A 1 476 ? 50.320 124.527 -14.160 1.00 55.29 476 ASN A N 1
ATOM 3087 C CA . ASN A 1 476 ? 48.952 124.022 -14.005 1.00 56.86 476 ASN A CA 1
ATOM 3088 C C . ASN A 1 476 ? 48.868 122.504 -14.169 1.00 56.64 476 ASN A C 1
ATOM 3089 O O . ASN A 1 476 ? 48.043 121.990 -14.929 1.00 57.17 476 ASN A O 1
ATOM 3094 N N . CYS A 1 477 ? 49.719 121.789 -13.438 1.00 56.17 477 CYS A N 1
ATOM 3095 C CA . CYS A 1 477 ? 49.830 120.337 -13.589 1.00 54.81 477 CYS A CA 1
ATOM 3096 C C . CYS A 1 477 ? 48.617 119.565 -13.043 1.00 56.16 477 CYS A C 1
ATOM 3097 O O . CYS A 1 477 ? 48.586 118.333 -13.102 1.00 57.02 477 CYS A O 1
ATOM 3100 N N . SER A 1 478 ? 47.626 120.281 -12.513 1.00 57.68 478 SER A N 1
ATOM 3101 C CA . SER A 1 478 ? 46.313 119.692 -12.215 1.00 58.94 478 SER A CA 1
ATOM 3102 C C . SER A 1 478 ? 45.640 119.150 -13.483 1.00 58.53 478 SER A C 1
ATOM 3103 O O . SER A 1 478 ? 44.962 118.123 -13.446 1.00 55.47 478 SER A O 1
ATOM 3106 N N . LYS A 1 479 ? 45.843 119.849 -14.598 1.00 59.23 479 LYS A N 1
ATOM 3107 C CA . LYS A 1 479 ? 45.302 119.449 -15.903 1.00 58.97 479 LYS A CA 1
ATOM 3108 C C . LYS A 1 479 ? 45.671 118.012 -16.289 1.00 57.63 479 LYS A C 1
ATOM 3109 O O . LYS A 1 479 ? 44.885 117.325 -16.943 1.00 61.31 479 LYS A O 1
ATOM 3115 N N . PHE A 1 480 ? 46.859 117.566 -15.881 1.00 54.23 480 PHE A N 1
ATOM 3116 C CA . PHE A 1 480 ? 47.369 116.244 -16.260 1.00 52.62 480 PHE A CA 1
ATOM 3117 C C . PHE A 1 480 ? 47.051 115.156 -15.231 1.00 52.67 480 PHE A C 1
ATOM 3118 O O . PHE A 1 480 ? 46.633 114.061 -15.605 1.00 54.52 480 PHE A O 1
ATOM 3126 N N . TYR A 1 481 ? 47.245 115.460 -13.947 1.00 53.49 481 TYR A N 1
ATOM 3127 C CA . TYR A 1 481 ? 47.104 114.463 -12.867 1.00 52.21 481 TYR A CA 1
ATOM 3128 C C . TYR A 1 481 ? 46.059 114.791 -11.791 1.00 49.93 481 TYR A C 1
ATOM 3129 O O . TYR A 1 481 ? 45.629 113.904 -11.060 1.00 50.36 481 TYR A O 1
ATOM 3138 N N . GLY A 1 482 ? 45.680 116.059 -11.674 1.00 49.72 482 GLY A N 1
ATOM 3139 C CA . GLY A 1 482 ? 44.601 116.470 -10.770 1.00 50.60 482 GLY A CA 1
ATOM 3140 C C . GLY A 1 482 ? 44.967 116.480 -9.294 1.00 50.72 482 GLY A C 1
ATOM 3141 O O . GLY A 1 482 ? 45.717 117.347 -8.834 1.00 49.85 482 GLY A O 1
ATOM 3142 N N . ASN A 1 483 ? 44.422 115.519 -8.551 1.00 51.00 483 ASN A N 1
ATOM 3143 C CA . ASN A 1 483 ? 44.635 115.428 -7.099 1.00 51.05 483 ASN A CA 1
ATOM 3144 C C . ASN A 1 483 ? 45.720 114.421 -6.715 1.00 50.01 483 ASN A C 1
ATOM 3145 O O . ASN A 1 483 ? 45.964 114.182 -5.532 1.00 49.04 483 ASN A O 1
ATOM 3150 N N . ARG A 1 484 ? 46.364 113.840 -7.724 1.00 50.88 484 ARG A N 1
ATOM 3151 C CA . ARG A 1 484 ? 47.552 113.009 -7.530 1.00 52.16 484 ARG A CA 1
ATOM 3152 C C . ARG A 1 484 ? 48.835 113.850 -7.552 1.00 51.32 484 ARG A C 1
ATOM 3153 O O . ARG A 1 484 ? 49.922 113.321 -7.319 1.00 51.29 484 ARG A O 1
ATOM 3161 N N . PHE A 1 485 ? 48.692 115.150 -7.830 1.00 51.21 485 PHE A N 1
ATOM 3162 C CA . PHE A 1 485 ? 49.810 116.106 -7.849 1.00 50.23 485 PHE A CA 1
ATOM 3163 C C . PHE A 1 485 ? 49.590 117.221 -6.822 1.00 49.51 485 PHE A C 1
ATOM 3164 O O . PHE A 1 485 ? 48.715 118.071 -6.993 1.00 48.68 485 PHE A O 1
ATOM 3172 N N . TYR A 1 486 ? 50.407 117.216 -5.772 1.00 49.92 486 TYR A N 1
ATOM 3173 C CA . TYR A 1 486 ? 50.279 118.158 -4.660 1.00 49.12 486 TYR A CA 1
ATOM 3174 C C . TYR A 1 486 ? 51.234 119.344 -4.853 1.00 49.39 486 TYR A C 1
ATOM 3175 O O . TYR A 1 486 ? 52.402 119.286 -4.460 1.00 48.19 486 TYR A O 1
ATOM 3184 N N . GLU A 1 487 ? 50.709 120.422 -5.440 1.00 48.62 487 GLU A N 1
ATOM 3185 C CA . GLU A 1 487 ? 51.520 121.530 -5.978 1.00 49.28 487 GLU A CA 1
ATOM 3186 C C . GLU A 1 487 ? 52.566 122.125 -5.031 1.00 49.34 487 GLU A C 1
ATOM 3187 O O . GLU A 1 487 ? 53.577 122.672 -5.489 1.00 49.28 487 GLU A O 1
ATOM 3193 N N . LYS A 1 488 ? 52.315 122.038 -3.727 1.00 46.62 488 LYS A N 1
ATOM 3194 C CA . LYS A 1 488 ? 53.264 122.518 -2.724 1.00 45.26 488 LYS A CA 1
ATOM 3195 C C . LYS A 1 488 ? 54.486 121.600 -2.616 1.00 44.84 488 LYS A C 1
ATOM 3196 O O . LYS A 1 488 ? 55.612 122.073 -2.452 1.00 46.36 488 LYS A O 1
ATOM 3202 N N . GLU A 1 489 ? 54.253 120.293 -2.720 1.00 43.61 489 GLU A N 1
ATOM 3203 C CA . GLU A 1 489 ? 55.290 119.284 -2.465 1.00 42.41 489 GLU A CA 1
ATOM 3204 C C . GLU A 1 489 ? 55.861 118.621 -3.725 1.00 40.57 489 GLU A C 1
ATOM 3205 O O . GLU A 1 489 ? 56.855 117.895 -3.643 1.00 39.86 489 GLU A O 1
ATOM 3211 N N . MET A 1 490 ? 55.242 118.866 -4.880 1.00 38.62 490 MET A N 1
ATOM 3212 C CA . MET A 1 490 ? 55.645 118.208 -6.124 1.00 38.15 490 MET A CA 1
ATOM 3213 C C . MET A 1 490 ? 55.783 119.187 -7.292 1.00 38.83 490 MET A C 1
ATOM 3214 O O . MET A 1 490 ? 55.144 120.240 -7.318 1.00 39.50 490 MET A O 1
ATOM 3219 N N . GLU A 1 491 ? 56.626 118.814 -8.252 1.00 39.15 491 GLU A N 1
ATOM 3220 C CA . GLU A 1 491 ? 56.867 119.600 -9.461 1.00 41.18 491 GLU A CA 1
ATOM 3221 C C . GLU A 1 491 ? 56.792 118.686 -10.684 1.00 41.64 491 GLU A C 1
ATOM 3222 O O . GLU A 1 491 ? 57.319 117.575 -10.662 1.00 39.82 491 GLU A O 1
ATOM 3228 N N . CYS A 1 492 ? 56.134 119.163 -11.739 1.00 43.94 492 CYS A N 1
ATOM 3229 C CA . CYS A 1 492 ? 56.037 118.439 -13.006 1.00 46.44 492 CYS A CA 1
ATOM 3230 C C . CYS A 1 492 ? 56.992 119.033 -14.034 1.00 46.59 492 CYS A C 1
ATOM 3231 O O . CYS A 1 492 ? 57.007 120.243 -14.240 1.00 47.06 492 CYS A O 1
ATOM 3234 N N . ALA A 1 493 ? 57.776 118.179 -14.683 1.00 48.30 493 ALA A N 1
ATOM 3235 C CA . ALA A 1 493 ? 58.653 118.601 -15.773 1.00 49.95 493 ALA A CA 1
ATOM 3236 C C . ALA A 1 493 ? 58.253 117.902 -17.074 1.00 53.65 493 ALA A C 1
ATOM 3237 O O . ALA A 1 493 ? 58.374 116.680 -17.198 1.00 52.12 493 ALA A O 1
ATOM 3239 N N . GLY A 1 494 ? 57.774 118.686 -18.036 1.00 58.07 494 GLY A N 1
ATOM 3240 C CA . GLY A 1 494 ? 57.350 118.167 -19.338 1.00 61.47 494 GLY A CA 1
ATOM 3241 C C . GLY A 1 494 ? 58.513 118.032 -20.306 1.00 63.70 494 GLY A C 1
ATOM 3242 O O . GLY A 1 494 ? 59.282 118.975 -20.497 1.00 62.20 494 GLY A O 1
ATOM 3243 N N . THR A 1 495 ? 58.629 116.860 -20.925 1.00 68.00 495 THR A N 1
ATOM 3244 C CA . THR A 1 495 ? 59.757 116.546 -21.805 1.00 71.40 495 THR A CA 1
ATOM 3245 C C . THR A 1 495 ? 59.647 117.272 -23.147 1.00 75.48 495 THR A C 1
ATOM 3246 O O . THR A 1 495 ? 58.546 117.512 -23.647 1.00 77.75 495 THR A O 1
ATOM 3250 N N . TYR A 1 496 ? 60.797 117.622 -23.716 1.00 76.01 496 TYR A N 1
ATOM 3251 C CA . TYR A 1 496 ? 60.852 118.222 -25.051 1.00 76.77 496 TYR A CA 1
ATOM 3252 C C . TYR A 1 496 ? 62.226 117.998 -25.683 1.00 76.90 496 TYR A C 1
ATOM 3253 O O . TYR A 1 496 ? 62.813 116.922 -25.549 1.00 75.08 496 TYR A O 1
ATOM 3262 N N . SER A 1 507 ? 66.514 105.275 -10.835 1.00 74.31 507 SER A N 1
ATOM 3263 C CA . SER A 1 507 ? 65.438 105.979 -10.144 1.00 73.65 507 SER A CA 1
ATOM 3264 C C . SER A 1 507 ? 65.978 107.024 -9.167 1.00 73.49 507 SER A C 1
ATOM 3265 O O . SER A 1 507 ? 67.156 107.007 -8.812 1.00 73.74 507 SER A O 1
ATOM 3268 N N . GLY A 1 508 ? 65.101 107.932 -8.744 1.00 72.61 508 GLY A N 1
ATOM 3269 C CA . GLY A 1 508 ? 65.462 109.012 -7.822 1.00 68.43 508 GLY A CA 1
ATOM 3270 C C . GLY A 1 508 ? 66.469 109.997 -8.395 1.00 67.37 508 GLY A C 1
ATOM 3271 O O . GLY A 1 508 ? 67.174 110.677 -7.647 1.00 65.87 508 GLY A O 1
ATOM 3272 N N . GLY A 1 509 ? 66.519 110.082 -9.723 1.00 64.82 509 GLY A N 1
ATOM 3273 C CA . GLY A 1 509 ? 67.499 110.910 -10.424 1.00 62.23 509 GLY A CA 1
ATOM 3274 C C . GLY A 1 509 ? 67.239 112.396 -10.266 1.00 58.89 509 GLY A C 1
ATOM 3275 O O . GLY A 1 509 ? 66.132 112.795 -9.915 1.00 56.84 509 GLY A O 1
ATOM 3276 N N . PRO A 1 510 ? 68.261 113.228 -10.537 1.00 57.20 510 PRO A N 1
ATOM 3277 C CA . PRO A 1 510 ? 68.166 114.664 -10.298 1.00 56.21 510 PRO A CA 1
ATOM 3278 C C . PRO A 1 510 ? 67.461 115.439 -11.408 1.00 54.17 510 PRO A C 1
ATOM 3279 O O . PRO A 1 510 ? 67.544 115.068 -12.578 1.00 53.79 510 PRO A O 1
ATOM 3283 N N . LEU A 1 511 ? 66.767 116.503 -11.013 1.00 52.04 511 LEU A N 1
ATOM 3284 C CA . LEU A 1 511 ? 66.239 117.500 -11.935 1.00 50.31 511 LEU A CA 1
ATOM 3285 C C . LEU A 1 511 ? 66.983 118.804 -11.666 1.00 50.91 511 LEU A C 1
ATOM 3286 O O . LEU A 1 511 ? 66.551 119.626 -10.855 1.00 52.78 511 LEU A O 1
ATOM 3291 N N . VAL A 1 512 ? 68.116 118.976 -12.335 1.00 48.89 512 VAL A N 1
ATOM 3292 C CA . VAL A 1 512 ? 68.986 120.121 -12.090 1.00 47.40 512 VAL A CA 1
ATOM 3293 C C . VAL A 1 512 ? 68.624 121.301 -12.993 1.00 47.61 512 VAL A C 1
ATOM 3294 O O . VAL A 1 512 ? 68.357 121.125 -14.179 1.00 46.28 512 VAL A O 1
ATOM 3298 N N . CYS A 1 513 ? 68.607 122.498 -12.413 1.00 49.84 513 CYS A N 1
ATOM 3299 C CA . CYS A 1 513 ? 68.348 123.733 -13.157 1.00 51.92 513 CYS A CA 1
ATOM 3300 C C . CYS A 1 513 ? 69.434 124.759 -12.845 1.00 52.33 513 CYS A C 1
ATOM 3301 O O . CYS A 1 513 ? 70.031 124.727 -11.768 1.00 53.74 513 CYS A O 1
ATOM 3304 N N . MET A 1 514 ? 69.683 125.666 -13.788 1.00 51.03 514 MET A N 1
ATOM 3305 C CA . MET A 1 514 ? 70.693 126.712 -13.612 1.00 51.08 514 MET A CA 1
ATOM 3306 C C . MET A 1 514 ? 70.091 128.105 -13.761 1.00 49.95 514 MET A C 1
ATOM 3307 O O . MET A 1 514 ? 69.262 128.338 -14.637 1.00 50.39 514 MET A O 1
ATOM 3312 N N . ASP A 1 515 ? 70.520 129.023 -12.898 1.00 50.13 515 ASP A N 1
ATOM 3313 C CA . ASP A 1 515 ? 70.103 130.428 -12.975 1.00 48.89 515 ASP A CA 1
ATOM 3314 C C . ASP A 1 515 ? 71.046 131.209 -13.892 1.00 47.85 515 ASP A C 1
ATOM 3315 O O . ASP A 1 515 ? 72.013 130.651 -14.415 1.00 48.98 515 ASP A O 1
ATOM 3320 N N . ALA A 1 516 ? 70.765 132.498 -14.070 1.00 46.41 516 ALA A N 1
ATOM 3321 C CA . ALA A 1 516 ? 71.502 133.344 -15.024 1.00 46.34 516 ALA A CA 1
ATOM 3322 C C . ALA A 1 516 ? 73.012 133.440 -14.759 1.00 46.69 516 ALA A C 1
ATOM 3323 O O . ALA A 1 516 ? 73.790 133.640 -15.692 1.00 47.58 516 ALA A O 1
ATOM 3325 N N . ASN A 1 517 ? 73.415 133.290 -13.497 1.00 47.71 517 ASN A N 1
ATOM 3326 C CA . ASN A 1 517 ? 74.830 133.368 -13.099 1.00 47.37 517 ASN A CA 1
ATOM 3327 C C . ASN A 1 517 ? 75.548 132.009 -13.094 1.00 50.20 517 ASN A C 1
ATOM 3328 O O . ASN A 1 517 ? 76.607 131.870 -12.481 1.00 49.60 517 ASN A O 1
ATOM 3333 N N . ASN A 1 518 ? 74.968 131.021 -13.779 1.00 52.61 518 ASN A N 1
ATOM 3334 C CA . ASN A 1 518 ? 75.518 129.657 -13.864 1.00 53.84 518 ASN A CA 1
ATOM 3335 C C . ASN A 1 518 ? 75.599 128.909 -12.523 1.00 53.40 518 ASN A C 1
ATOM 3336 O O . ASN A 1 518 ? 76.565 128.184 -12.274 1.00 54.17 518 ASN A O 1
ATOM 3341 N N . VAL A 1 519 ? 74.593 129.073 -11.668 1.00 52.85 519 VAL A N 1
ATOM 3342 C CA . VAL A 1 519 ? 74.521 128.306 -10.419 1.00 52.01 519 VAL A CA 1
ATOM 3343 C C . VAL A 1 519 ? 73.628 127.080 -10.617 1.00 52.98 519 VAL A C 1
ATOM 3344 O O . VAL A 1 519 ? 72.440 127.215 -10.901 1.00 55.28 519 VAL A O 1
ATOM 3348 N N . THR A 1 520 ? 74.212 125.893 -10.474 1.00 53.02 520 THR A N 1
ATOM 3349 C CA . THR A 1 520 ? 73.479 124.634 -10.616 1.00 52.26 520 THR A CA 1
ATOM 3350 C C . THR A 1 520 ? 72.661 124.329 -9.359 1.00 51.71 520 THR A C 1
ATOM 3351 O O . THR A 1 520 ? 73.221 124.042 -8.301 1.00 49.85 520 THR A O 1
ATOM 3355 N N . TYR A 1 521 ? 71.335 124.386 -9.497 1.00 51.12 521 TYR A N 1
ATOM 3356 C CA . TYR A 1 521 ? 70.398 124.101 -8.401 1.00 47.85 521 TYR A CA 1
ATOM 3357 C C . TYR A 1 521 ? 69.748 122.719 -8.534 1.00 45.32 521 TYR A C 1
ATOM 3358 O O . TYR A 1 521 ? 69.225 122.382 -9.589 1.00 46.33 521 TYR A O 1
ATOM 3367 N N . VAL A 1 522 ? 69.766 121.938 -7.457 1.00 44.53 522 VAL A N 1
ATOM 3368 C CA . VAL A 1 522 ? 69.002 120.690 -7.386 1.00 44.60 522 VAL A CA 1
ATOM 3369 C C . VAL A 1 522 ? 67.527 121.019 -7.132 1.00 43.15 522 VAL A C 1
ATOM 3370 O O . VAL A 1 522 ? 67.091 121.118 -5.983 1.00 42.56 522 VAL A O 1
ATOM 3374 N N . TRP A 1 523 ? 66.765 121.189 -8.209 1.00 40.42 523 TRP A N 1
ATOM 3375 C CA . TRP A 1 523 ? 65.370 121.629 -8.109 1.00 37.17 523 TRP A CA 1
ATOM 3376 C C . TRP A 1 523 ? 64.406 120.516 -7.702 1.00 35.88 523 TRP A C 1
ATOM 3377 O O . TRP A 1 523 ? 63.471 120.753 -6.941 1.00 36.49 523 TRP A O 1
ATOM 3388 N N . GLY A 1 524 ? 64.629 119.310 -8.215 1.00 36.27 524 GLY A N 1
ATOM 3389 C CA . GLY A 1 524 ? 63.736 118.184 -7.940 1.00 35.77 524 GLY A CA 1
ATOM 3390 C C . GLY A 1 524 ? 64.420 116.840 -8.048 1.00 35.98 524 GLY A C 1
ATOM 3391 O O . GLY A 1 524 ? 65.534 116.738 -8.557 1.00 35.72 524 GLY A O 1
ATOM 3392 N N . VAL A 1 525 ? 63.744 115.807 -7.553 1.00 37.26 525 VAL A N 1
ATOM 3393 C CA . VAL A 1 525 ? 64.215 114.426 -7.684 1.00 37.78 525 VAL A CA 1
ATOM 3394 C C . VAL A 1 525 ? 63.093 113.563 -8.268 1.00 40.07 525 VAL A C 1
ATOM 3395 O O . VAL A 1 525 ? 61.916 113.806 -8.000 1.00 42.36 525 VAL A O 1
ATOM 3399 N N . VAL A 1 526 ? 63.464 112.566 -9.070 1.00 41.45 526 VAL A N 1
ATOM 3400 C CA . VAL A 1 526 ? 62.490 111.802 -9.861 1.00 41.02 526 VAL A CA 1
ATOM 3401 C C . VAL A 1 526 ? 61.626 110.912 -8.972 1.00 40.26 526 VAL A C 1
ATOM 3402 O O . VAL A 1 526 ? 62.131 109.994 -8.327 1.00 40.75 526 VAL A O 1
ATOM 3406 N N . SER A 1 527 ? 60.322 111.182 -8.976 1.00 39.72 527 SER A N 1
ATOM 3407 C CA . SER A 1 527 ? 59.387 110.609 -8.006 1.00 39.04 527 SER A CA 1
ATOM 3408 C C . SER A 1 527 ? 58.468 109.550 -8.626 1.00 38.77 527 SER A C 1
ATOM 3409 O O . SER A 1 527 ? 58.452 108.400 -8.188 1.00 36.06 527 SER A O 1
ATOM 3412 N N . TRP A 1 528 ? 57.703 109.947 -9.638 1.00 40.67 528 TRP A N 1
ATOM 3413 C CA . TRP A 1 528 ? 56.788 109.029 -10.328 1.00 43.11 528 TRP A CA 1
ATOM 3414 C C . TRP A 1 528 ? 56.357 109.568 -11.694 1.00 44.10 528 TRP A C 1
ATOM 3415 O O . TRP A 1 528 ? 57.175 110.076 -12.466 1.00 44.73 528 TRP A O 1
ATOM 3426 N N . PRO A 1 535 ? 53.494 113.276 -23.671 1.00 71.81 535 PRO A N 1
ATOM 3427 C CA . PRO A 1 535 ? 52.754 114.441 -24.141 1.00 74.42 535 PRO A CA 1
ATOM 3428 C C . PRO A 1 535 ? 51.756 114.953 -23.102 1.00 77.21 535 PRO A C 1
ATOM 3429 O O . PRO A 1 535 ? 51.756 116.147 -22.785 1.00 77.78 535 PRO A O 1
ATOM 3433 N N . GLU A 1 536 ? 50.917 114.056 -22.587 1.00 76.66 536 GLU A N 1
ATOM 3434 C CA . GLU A 1 536 ? 50.023 114.371 -21.469 1.00 77.45 536 GLU A CA 1
ATOM 3435 C C . GLU A 1 536 ? 50.400 113.527 -20.240 1.00 76.56 536 GLU A C 1
ATOM 3436 O O . GLU A 1 536 ? 49.547 113.179 -19.418 1.00 78.34 536 GLU A O 1
ATOM 3442 N N . PHE A 1 537 ? 51.689 113.210 -20.134 1.00 70.81 537 PHE A N 1
ATOM 3443 C CA . PHE A 1 537 ? 52.242 112.470 -19.001 1.00 65.00 537 PHE A CA 1
ATOM 3444 C C . PHE A 1 537 ? 53.638 113.013 -18.667 1.00 60.21 537 PHE A C 1
ATOM 3445 O O . PHE A 1 537 ? 54.645 112.354 -18.931 1.00 63.50 537 PHE A O 1
ATOM 3453 N N . PRO A 1 538 ? 53.705 114.230 -18.099 1.00 55.41 538 PRO A N 1
ATOM 3454 C CA . PRO A 1 538 ? 54.991 114.827 -17.745 1.00 50.38 538 PRO A CA 1
ATOM 3455 C C . PRO A 1 538 ? 55.556 114.255 -16.449 1.00 46.88 538 PRO A C 1
ATOM 3456 O O . PRO A 1 538 ? 54.804 113.998 -15.508 1.00 46.67 538 PRO A O 1
ATOM 3460 N N . GLY A 1 539 ? 56.872 114.059 -16.413 1.00 42.90 539 GLY A N 1
ATOM 3461 C CA . GLY A 1 539 ? 57.551 113.518 -15.238 1.00 40.31 539 GLY A CA 1
ATOM 3462 C C . GLY A 1 539 ? 57.272 114.336 -13.992 1.00 39.43 539 GLY A C 1
ATOM 3463 O O . GLY A 1 539 ? 57.263 115.567 -14.041 1.00 39.56 539 GLY A O 1
ATOM 3464 N N . VAL A 1 540 ? 57.032 113.650 -12.876 1.00 37.91 540 VAL A N 1
ATOM 3465 C CA . VAL A 1 540 ? 56.722 114.313 -11.611 1.00 36.44 540 VAL A CA 1
ATOM 3466 C C . VAL A 1 540 ? 57.918 114.220 -10.672 1.00 35.97 540 VAL A C 1
ATOM 3467 O O . VAL A 1 540 ? 58.506 113.147 -10.507 1.00 36.55 540 VAL A O 1
ATOM 3471 N N . TYR A 1 541 ? 58.260 115.353 -10.061 1.00 34.49 541 TYR A N 1
ATOM 3472 C CA . TYR A 1 541 ? 59.452 115.476 -9.223 1.00 34.20 541 TYR A CA 1
ATOM 3473 C C . TYR A 1 541 ? 59.108 116.059 -7.852 1.00 33.30 541 TYR A C 1
ATOM 3474 O O . TYR A 1 541 ? 58.451 117.099 -7.762 1.00 33.54 541 TYR A O 1
ATOM 3483 N N . THR A 1 542 ? 59.556 115.393 -6.790 1.00 31.27 542 THR A N 1
ATOM 3484 C CA . THR A 1 542 ? 59.443 115.952 -5.439 1.00 31.24 542 THR A CA 1
ATOM 3485 C C . THR A 1 542 ? 60.251 117.250 -5.370 1.00 31.36 542 THR A C 1
ATOM 3486 O O . THR A 1 542 ? 61.468 117.241 -5.555 1.00 33.16 542 THR A O 1
ATOM 3490 N N . LYS A 1 543 ? 59.558 118.357 -5.110 1.00 30.55 543 LYS A N 1
ATOM 3491 C CA . LYS A 1 543 ? 60.139 119.701 -5.212 1.00 29.69 543 LYS A CA 1
ATOM 3492 C C . LYS A 1 543 ? 61.011 120.035 -4.000 1.00 29.40 543 LYS A C 1
ATOM 3493 O O . LYS A 1 543 ? 60.498 120.379 -2.936 1.00 30.11 543 LYS A O 1
ATOM 3499 N N . VAL A 1 544 ? 62.328 119.952 -4.184 1.00 28.99 544 VAL A N 1
ATOM 3500 C CA . VAL A 1 544 ? 63.295 120.033 -3.076 1.00 28.63 544 VAL A CA 1
ATOM 3501 C C . VAL A 1 544 ? 63.270 121.351 -2.292 1.00 28.86 544 VAL A C 1
ATOM 3502 O O . VAL A 1 544 ? 63.482 121.351 -1.080 1.00 29.11 544 VAL A O 1
ATOM 3506 N N . ALA A 1 545 ? 63.002 122.467 -2.967 1.00 29.91 545 ALA A N 1
ATOM 3507 C CA . ALA A 1 545 ? 62.957 123.779 -2.295 1.00 30.60 545 ALA A CA 1
ATOM 3508 C C . ALA A 1 545 ? 62.045 123.770 -1.067 1.00 31.31 545 ALA A C 1
ATOM 3509 O O . ALA A 1 545 ? 62.318 124.448 -0.080 1.00 32.18 545 ALA A O 1
ATOM 3511 N N . ASN A 1 546 ? 60.980 122.976 -1.124 1.00 34.10 546 ASN A N 1
ATOM 3512 C CA . ASN A 1 546 ? 60.052 122.829 0.002 1.00 35.68 546 ASN A CA 1
ATOM 3513 C C . ASN A 1 546 ? 60.594 121.952 1.139 1.00 36.73 546 ASN A C 1
ATOM 3514 O O . ASN A 1 546 ? 59.851 121.592 2.058 1.00 36.28 546 ASN A O 1
ATOM 3519 N N . TYR A 1 547 ? 61.877 121.598 1.069 1.00 38.13 547 TYR A N 1
ATOM 3520 C CA . TYR A 1 547 ? 62.521 120.763 2.086 1.00 38.25 547 TYR A CA 1
ATOM 3521 C C . TYR A 1 547 ? 63.876 121.324 2.509 1.00 39.39 547 TYR A C 1
ATOM 3522 O O . TYR A 1 547 ? 64.731 120.583 2.989 1.00 40.38 547 TYR A O 1
ATOM 3531 N N . PHE A 1 548 ? 64.066 122.633 2.351 1.00 42.29 548 PHE A N 1
ATOM 3532 C CA . PHE A 1 548 ? 65.323 123.278 2.746 1.00 42.65 548 PHE A CA 1
ATOM 3533 C C . PHE A 1 548 ? 65.466 123.307 4.268 1.00 42.41 548 PHE A C 1
ATOM 3534 O O . PHE A 1 548 ? 66.551 123.058 4.797 1.00 44.31 548 PHE A O 1
ATOM 3542 N N . ASP A 1 549 ? 64.377 123.619 4.967 1.00 40.11 549 ASP A N 1
ATOM 3543 C CA . ASP A 1 549 ? 64.364 123.545 6.429 1.00 38.55 549 ASP A CA 1
ATOM 3544 C C . ASP A 1 549 ? 64.704 122.130 6.873 1.00 37.08 549 ASP A C 1
ATOM 3545 O O . ASP A 1 549 ? 65.584 121.923 7.709 1.00 36.76 549 ASP A O 1
ATOM 3550 N N . TRP A 1 550 ? 63.998 121.160 6.303 1.00 35.57 550 TRP A N 1
ATOM 3551 C CA . TRP A 1 550 ? 64.242 119.752 6.606 1.00 35.53 550 TRP A CA 1
ATOM 3552 C C . TRP A 1 550 ? 65.702 119.403 6.315 1.00 35.35 550 TRP A C 1
ATOM 3553 O O . TRP A 1 550 ? 66.404 118.894 7.187 1.00 36.06 550 TRP A O 1
ATOM 3564 N N . ILE A 1 551 ? 66.155 119.697 5.098 1.00 34.13 551 ILE A N 1
ATOM 3565 C CA . ILE A 1 551 ? 67.566 119.523 4.737 1.00 33.39 551 ILE A CA 1
ATOM 3566 C C . ILE A 1 551 ? 68.463 120.143 5.808 1.00 33.90 551 ILE A C 1
ATOM 3567 O O . ILE A 1 551 ? 69.287 119.450 6.403 1.00 31.87 551 ILE A O 1
ATOM 3572 N N . SER A 1 552 ? 68.271 121.440 6.057 1.00 35.67 552 SER A N 1
ATOM 3573 C CA . SER A 1 552 ? 69.063 122.192 7.042 1.00 37.49 552 SER A CA 1
ATOM 3574 C C . SER A 1 552 ? 69.126 121.513 8.407 1.00 39.56 552 SER A C 1
ATOM 3575 O O . SER A 1 552 ? 70.192 121.437 9.015 1.00 39.63 552 SER A O 1
ATOM 3578 N N . TYR A 1 553 ? 67.982 121.021 8.876 1.00 42.76 553 TYR A N 1
ATOM 3579 C CA . TYR A 1 553 ? 67.885 120.351 10.180 1.00 44.88 553 TYR A CA 1
ATOM 3580 C C . TYR A 1 553 ? 68.928 119.235 10.340 1.00 46.13 553 TYR A C 1
ATOM 3581 O O . TYR A 1 553 ? 69.471 119.042 11.426 1.00 47.57 553 TYR A O 1
ATOM 3590 N N . HIS A 1 554 ? 69.195 118.503 9.261 1.00 46.34 554 HIS A N 1
ATOM 3591 C CA . HIS A 1 554 ? 70.165 117.403 9.290 1.00 47.64 554 HIS A CA 1
ATOM 3592 C C . HIS A 1 554 ? 71.543 117.825 8.774 1.00 50.29 554 HIS A C 1
ATOM 3593 O O . HIS A 1 554 ? 72.566 117.362 9.279 1.00 51.27 554 HIS A O 1
ATOM 3600 N N . VAL A 1 555 ? 71.560 118.701 7.771 1.00 52.93 555 VAL A N 1
ATOM 3601 C CA . VAL A 1 555 ? 72.807 119.197 7.188 1.00 53.27 555 VAL A CA 1
ATOM 3602 C C . VAL A 1 555 ? 73.481 120.202 8.124 1.00 55.70 555 VAL A C 1
ATOM 3603 O O . VAL A 1 555 ? 73.003 121.326 8.304 1.00 58.18 555 VAL A O 1
ATOM 3607 N N . ASP B 1 9 ? 61.821 66.642 -7.873 1.00 69.69 9 ASP B N 1
ATOM 3608 C CA . ASP B 1 9 ? 61.708 67.629 -6.761 1.00 72.09 9 ASP B CA 1
ATOM 3609 C C . ASP B 1 9 ? 60.450 68.475 -6.951 1.00 71.83 9 ASP B C 1
ATOM 3610 O O . ASP B 1 9 ? 60.251 69.063 -8.016 1.00 71.77 9 ASP B O 1
ATOM 3615 N N . LEU B 1 10 ? 59.607 68.526 -5.920 1.00 70.73 10 LEU B N 1
ATOM 3616 C CA . LEU B 1 10 ? 58.276 69.148 -6.028 1.00 67.91 10 LEU B CA 1
ATOM 3617 C C . LEU B 1 10 ? 57.827 70.020 -4.841 1.00 65.42 10 LEU B C 1
ATOM 3618 O O . LEU B 1 10 ? 56.785 70.675 -4.924 1.00 63.17 10 LEU B O 1
ATOM 3623 N N . VAL B 1 11 ? 58.603 70.044 -3.759 1.00 64.57 11 VAL B N 1
ATOM 3624 C CA . VAL B 1 11 ? 58.196 70.729 -2.525 1.00 64.86 11 VAL B CA 1
ATOM 3625 C C . VAL B 1 11 ? 58.808 72.125 -2.403 1.00 65.37 11 VAL B C 1
ATOM 3626 O O . VAL B 1 11 ? 59.902 72.373 -2.912 1.00 69.36 11 VAL B O 1
ATOM 3630 N N . GLU B 1 12 ? 58.093 73.027 -1.727 1.00 64.34 12 GLU B N 1
ATOM 3631 C CA . GLU B 1 12 ? 58.577 74.388 -1.475 1.00 64.99 12 GLU B CA 1
ATOM 3632 C C . GLU B 1 12 ? 59.127 74.511 -0.052 1.00 66.78 12 GLU B C 1
ATOM 3633 O O . GLU B 1 12 ? 58.481 74.095 0.913 1.00 66.64 12 GLU B O 1
ATOM 3639 N N . LYS B 1 13 ? 60.317 75.095 0.063 1.00 68.49 13 LYS B N 1
ATOM 3640 C CA . LYS B 1 13 ? 61.017 75.209 1.346 1.00 70.59 13 LYS B CA 1
ATOM 3641 C C . LYS B 1 13 ? 60.354 76.218 2.285 1.00 70.00 13 LYS B C 1
ATOM 3642 O O . LYS B 1 13 ? 60.334 76.020 3.502 1.00 70.55 13 LYS B O 1
ATOM 3648 N N . LYS B 1 14 ? 59.813 77.293 1.717 1.00 69.50 14 LYS B N 1
ATOM 3649 C CA . LYS B 1 14 ? 59.247 78.387 2.508 1.00 70.59 14 LYS B CA 1
ATOM 3650 C C . LYS B 1 14 ? 57.933 78.045 3.220 1.00 68.91 14 LYS B C 1
ATOM 3651 O O . LYS B 1 14 ? 57.532 78.766 4.134 1.00 67.29 14 LYS B O 1
ATOM 3657 N N . CYS B 1 15 ? 57.269 76.965 2.804 1.00 68.64 15 CYS B N 1
ATOM 3658 C CA . CYS B 1 15 ? 56.061 76.483 3.496 1.00 68.08 15 CYS B CA 1
ATOM 3659 C C . CYS B 1 15 ? 56.294 75.210 4.322 1.00 64.87 15 CYS B C 1
ATOM 3660 O O . CYS B 1 15 ? 55.362 74.704 4.946 1.00 69.93 15 CYS B O 1
ATOM 3663 N N . LEU B 1 16 ? 57.521 74.690 4.317 1.00 60.20 16 LEU B N 1
ATOM 3664 C CA . LEU B 1 16 ? 57.897 73.601 5.228 1.00 58.13 16 LEU B CA 1
ATOM 3665 C C . LEU B 1 16 ? 58.189 74.161 6.616 1.00 57.36 16 LEU B C 1
ATOM 3666 O O . LEU B 1 16 ? 57.988 73.482 7.624 1.00 56.97 16 LEU B O 1
ATOM 3671 N N . ALA B 1 17 ? 58.665 75.403 6.658 1.00 56.30 17 ALA B N 1
ATOM 3672 C CA . ALA B 1 17 ? 58.902 76.106 7.920 1.00 55.02 17 ALA B CA 1
ATOM 3673 C C . ALA B 1 17 ? 57.587 76.471 8.615 1.00 54.55 17 ALA B C 1
ATOM 3674 O O . ALA B 1 17 ? 57.560 76.668 9.831 1.00 55.17 17 ALA B O 1
ATOM 3676 N N . LYS B 1 18 ? 56.508 76.572 7.837 1.00 52.81 18 LYS B N 1
ATOM 3677 C CA . LYS B 1 18 ? 55.159 76.747 8.390 1.00 51.11 18 LYS B CA 1
ATOM 3678 C C . LYS B 1 18 ? 54.712 75.500 9.156 1.00 48.65 18 LYS B C 1
ATOM 3679 O O . LYS B 1 18 ? 53.939 75.596 10.108 1.00 47.46 18 LYS B O 1
ATOM 3685 N N . LYS B 1 19 ? 55.206 74.339 8.726 1.00 47.88 19 LYS B N 1
ATOM 3686 C CA . LYS B 1 19 ? 54.921 73.049 9.373 1.00 46.09 19 LYS B CA 1
ATOM 3687 C C . LYS B 1 19 ? 53.415 72.762 9.416 1.00 43.31 19 LYS B C 1
ATOM 3688 O O . LYS B 1 19 ? 52.855 72.409 10.457 1.00 44.79 19 LYS B O 1
ATOM 3694 N N . TYR B 1 20 ? 52.774 72.927 8.262 1.00 40.96 20 TYR B N 1
ATOM 3695 C CA . TYR B 1 20 ? 51.344 72.691 8.123 1.00 38.84 20 TYR B CA 1
ATOM 3696 C C . TYR B 1 20 ? 51.036 71.202 8.253 1.00 38.46 20 TYR B C 1
ATOM 3697 O O . TYR B 1 20 ? 51.771 70.366 7.732 1.00 39.47 20 TYR B O 1
ATOM 3706 N N . THR B 1 21 ? 49.950 70.883 8.955 1.00 37.24 21 THR B N 1
ATOM 3707 C CA . THR B 1 21 ? 49.469 69.506 9.087 1.00 34.87 21 THR B CA 1
ATOM 3708 C C . THR B 1 21 ? 47.970 69.475 8.799 1.00 33.73 21 THR B C 1
ATOM 3709 O O . THR B 1 21 ? 47.413 70.449 8.294 1.00 35.03 21 THR B O 1
ATOM 3713 N N . HIS B 1 22 ? 47.310 68.366 9.117 1.00 33.37 22 HIS B N 1
ATOM 3714 C CA . HIS B 1 22 ? 45.858 68.269 8.933 1.00 33.48 22 HIS B CA 1
ATOM 3715 C C . HIS B 1 22 ? 45.070 69.301 9.755 1.00 32.62 22 HIS B C 1
ATOM 3716 O O . HIS B 1 22 ? 43.933 69.613 9.413 1.00 33.06 22 HIS B O 1
ATOM 3723 N N . LEU B 1 23 ? 45.678 69.835 10.817 1.00 30.90 23 LEU B N 1
ATOM 3724 C CA . LEU B 1 23 ? 45.047 70.878 11.631 1.00 30.87 23 LEU B CA 1
ATOM 3725 C C . LEU B 1 23 ? 45.204 72.292 11.049 1.00 32.71 23 LEU B C 1
ATOM 3726 O O . LEU B 1 23 ? 44.596 73.236 11.541 1.00 31.00 23 LEU B O 1
ATOM 3731 N N . SER B 1 24 ? 46.013 72.428 10.001 1.00 36.19 24 SER B N 1
ATOM 3732 C CA . SER B 1 24 ? 46.271 73.724 9.372 1.00 36.09 24 SER B CA 1
ATOM 3733 C C . SER B 1 24 ? 45.129 74.170 8.468 1.00 36.83 24 SER B C 1
ATOM 3734 O O . SER B 1 24 ? 44.936 73.629 7.384 1.00 37.67 24 SER B O 1
ATOM 3737 N N . CYS B 1 25 ? 44.388 75.173 8.925 1.00 38.97 25 CYS B N 1
ATOM 3738 C CA . CYS B 1 25 ? 43.258 75.741 8.174 1.00 39.87 25 CYS B CA 1
ATOM 3739 C C . CYS B 1 25 ? 43.636 76.437 6.870 1.00 39.82 25 CYS B C 1
ATOM 3740 O O . CYS B 1 25 ? 42.783 76.643 6.006 1.00 41.61 25 CYS B O 1
ATOM 3743 N N . ASP B 1 26 ? 44.894 76.837 6.742 1.00 40.06 26 ASP B N 1
ATOM 3744 C CA . ASP B 1 26 ? 45.349 77.525 5.538 1.00 39.79 26 ASP B CA 1
ATOM 3745 C C . ASP B 1 26 ? 45.581 76.568 4.371 1.00 39.11 26 ASP B C 1
ATOM 3746 O O . ASP B 1 26 ? 45.679 77.010 3.231 1.00 38.95 26 ASP B O 1
ATOM 3751 N N . LYS B 1 27 ? 45.655 75.268 4.657 1.00 39.66 27 LYS B N 1
ATOM 3752 C CA . LYS B 1 27 ? 45.836 74.244 3.619 1.00 38.19 27 LYS B CA 1
ATOM 3753 C C . LYS B 1 27 ? 44.619 73.329 3.438 1.00 37.33 27 LYS B C 1
ATOM 3754 O O . LYS B 1 27 ? 44.164 73.113 2.315 1.00 35.93 27 LYS B O 1
ATOM 3760 N N . VAL B 1 28 ? 44.100 72.796 4.542 1.00 36.24 28 VAL B N 1
ATOM 3761 C CA . VAL B 1 28 ? 43.027 71.796 4.494 1.00 34.63 28 VAL B CA 1
ATOM 3762 C C . VAL B 1 28 ? 41.726 72.317 5.112 1.00 33.49 28 VAL B C 1
ATOM 3763 O O . VAL B 1 28 ? 41.707 73.387 5.722 1.00 33.10 28 VAL B O 1
ATOM 3767 N N . PHE B 1 29 ? 40.645 71.561 4.918 1.00 32.43 29 PHE B N 1
ATOM 3768 C CA . PHE B 1 29 ? 39.359 71.811 5.581 1.00 31.68 29 PHE B CA 1
ATOM 3769 C C . PHE B 1 29 ? 39.338 71.066 6.914 1.00 32.93 29 PHE B C 1
ATOM 3770 O O . PHE B 1 29 ? 39.864 69.951 7.012 1.00 33.14 29 PHE B O 1
ATOM 3778 N N . CYS B 1 30 ? 38.719 71.667 7.929 1.00 34.07 30 CYS B N 1
ATOM 3779 C CA . CYS B 1 30 ? 38.636 71.040 9.256 1.00 34.29 30 CYS B CA 1
ATOM 3780 C C . CYS B 1 30 ? 37.680 69.851 9.255 1.00 31.64 30 CYS B C 1
ATOM 3781 O O . CYS B 1 30 ? 36.760 69.770 8.439 1.00 31.50 30 CYS B O 1
ATOM 3784 N N . GLN B 1 31 ? 37.907 68.948 10.199 1.00 29.50 31 GLN B N 1
ATOM 3785 C CA . GLN B 1 31 ? 37.000 67.839 10.470 1.00 28.73 31 GLN B CA 1
ATOM 3786 C C . GLN B 1 31 ? 35.682 68.412 10.991 1.00 27.71 31 GLN B C 1
ATOM 3787 O O . GLN B 1 31 ? 35.676 69.470 11.624 1.00 28.53 31 GLN B O 1
ATOM 3793 N N . PRO B 1 32 ? 34.559 67.716 10.749 1.00 27.07 32 PRO B N 1
ATOM 3794 C CA . PRO B 1 32 ? 33.248 68.300 11.099 1.00 26.97 32 PRO B CA 1
ATOM 3795 C C . PRO B 1 32 ? 33.083 68.600 12.589 1.00 26.74 32 PRO B C 1
ATOM 3796 O O . PRO B 1 32 ? 32.359 69.523 12.955 1.00 27.80 32 PRO B O 1
ATOM 3800 N N . TRP B 1 33 ? 33.779 67.835 13.425 1.00 26.94 33 TRP B N 1
ATOM 3801 C CA . TRP B 1 33 ? 33.809 68.045 14.883 1.00 26.04 33 TRP B CA 1
ATOM 3802 C C . TRP B 1 33 ? 34.898 69.037 15.317 1.00 26.26 33 TRP B C 1
ATOM 3803 O O . TRP B 1 33 ? 35.445 68.930 16.420 1.00 25.57 33 TRP B O 1
ATOM 3814 N N . GLN B 1 34 ? 35.205 70.000 14.448 1.00 26.24 34 GLN B N 1
ATOM 3815 C CA . GLN B 1 34 ? 36.195 71.033 14.733 1.00 25.81 34 GLN B CA 1
ATOM 3816 C C . GLN B 1 34 ? 35.771 72.326 14.061 1.00 27.30 34 GLN B C 1
ATOM 3817 O O . GLN B 1 34 ? 34.917 72.310 13.180 1.00 28.44 34 GLN B O 1
ATOM 3823 N N . ARG B 1 35 ? 36.369 73.439 14.477 1.00 30.20 35 ARG B N 1
ATOM 3824 C CA . ARG B 1 35 ? 36.091 74.746 13.869 1.00 32.50 35 ARG B CA 1
ATOM 3825 C C . ARG B 1 35 ? 37.368 75.543 13.620 1.00 33.91 35 ARG B C 1
ATOM 3826 O O . ARG B 1 35 ? 38.338 75.447 14.374 1.00 34.30 35 ARG B O 1
ATOM 3834 N N . CYS B 1 36 ? 37.344 76.329 12.548 1.00 35.67 36 CYS B N 1
ATOM 3835 C CA . CYS B 1 36 ? 38.520 77.041 12.067 1.00 36.96 36 CYS B CA 1
ATOM 3836 C C . CYS B 1 36 ? 38.732 78.331 12.846 1.00 37.31 36 CYS B C 1
ATOM 3837 O O . CYS B 1 36 ? 37.971 79.288 12.690 1.00 37.04 36 CYS B O 1
ATOM 3840 N N . ILE B 1 37 ? 39.769 78.349 13.682 1.00 36.53 37 ILE B N 1
ATOM 3841 C CA . ILE B 1 37 ? 40.101 79.524 14.482 1.00 36.16 37 ILE B CA 1
ATOM 3842 C C . ILE B 1 37 ? 41.595 79.832 14.419 1.00 36.81 37 ILE B C 1
ATOM 3843 O O . ILE B 1 37 ? 42.426 78.976 14.729 1.00 37.57 37 ILE B O 1
ATOM 3848 N N . GLU B 1 38 ? 41.923 81.059 14.020 1.00 37.27 38 GLU B N 1
ATOM 3849 C CA . GLU B 1 38 ? 43.314 81.534 13.954 1.00 39.35 38 GLU B CA 1
ATOM 3850 C C . GLU B 1 38 ? 44.204 80.600 13.122 1.00 40.32 38 GLU B C 1
ATOM 3851 O O . GLU B 1 38 ? 45.352 80.321 13.482 1.00 43.89 38 GLU B O 1
ATOM 3857 N N . GLY B 1 39 ? 43.658 80.107 12.015 1.00 38.85 39 GLY B N 1
ATOM 3858 C CA . GLY B 1 39 ? 44.388 79.212 11.121 1.00 40.54 39 GLY B CA 1
ATOM 3859 C C . GLY B 1 39 ? 44.633 77.807 11.649 1.00 41.25 39 GLY B C 1
ATOM 3860 O O . GLY B 1 39 ? 45.406 77.051 11.055 1.00 42.00 39 GLY B O 1
ATOM 3861 N N . THR B 1 40 ? 43.966 77.449 12.746 1.00 41.20 40 THR B N 1
ATOM 3862 C CA . THR B 1 40 ? 44.139 76.143 13.384 1.00 39.67 40 THR B CA 1
ATOM 3863 C C . THR B 1 40 ? 42.780 75.500 13.639 1.00 38.11 40 THR B C 1
ATOM 3864 O O . THR B 1 40 ? 41.824 76.186 14.004 1.00 37.15 40 THR B O 1
ATOM 3868 N N . CYS B 1 41 ? 42.700 74.185 13.446 1.00 36.97 41 CYS B N 1
ATOM 3869 C CA . CYS B 1 41 ? 41.469 73.442 13.707 1.00 36.22 41 CYS B CA 1
ATOM 3870 C C . CYS B 1 41 ? 41.366 73.129 15.199 1.00 35.17 41 CYS B C 1
ATOM 3871 O O . CYS B 1 41 ? 42.196 72.408 15.761 1.00 33.27 41 CYS B O 1
ATOM 3874 N N . VAL B 1 42 ? 40.332 73.680 15.822 1.00 34.58 42 VAL B N 1
ATOM 3875 C CA . VAL B 1 42 ? 40.111 73.548 17.255 1.00 35.16 42 VAL B CA 1
ATOM 3876 C C . VAL B 1 42 ? 38.839 72.742 17.504 1.00 36.51 42 VAL B C 1
ATOM 3877 O O . VAL B 1 42 ? 37.896 72.800 16.715 1.00 37.71 42 VAL B O 1
ATOM 3881 N N . CYS B 1 43 ? 38.825 71.993 18.603 1.00 37.65 43 CYS B N 1
ATOM 3882 C CA . CYS B 1 43 ? 37.653 71.231 19.024 1.00 36.43 43 CYS B CA 1
ATOM 3883 C C . CYS B 1 43 ? 36.410 72.106 19.086 1.00 34.50 43 CYS B C 1
ATOM 3884 O O . CYS B 1 43 ? 36.475 73.233 19.564 1.00 36.04 43 CYS B O 1
ATOM 3887 N N . LYS B 1 44 ? 35.293 71.590 18.584 1.00 32.88 44 LYS B N 1
ATOM 3888 C CA . LYS B 1 44 ? 33.972 72.132 18.903 1.00 31.38 44 LYS B CA 1
ATOM 3889 C C . LYS B 1 44 ? 33.533 71.517 20.224 1.00 32.11 44 LYS B C 1
ATOM 3890 O O . LYS B 1 44 ? 34.034 70.459 20.615 1.00 30.32 44 LYS B O 1
ATOM 3896 N N . LEU B 1 45 ? 32.596 72.173 20.905 1.00 33.95 45 LEU B N 1
ATOM 3897 C CA . LEU B 1 45 ? 31.928 71.563 22.058 1.00 35.25 45 LEU B CA 1
ATOM 3898 C C . LEU B 1 45 ? 30.826 70.649 21.533 1.00 36.23 45 LEU B C 1
ATOM 3899 O O . LEU B 1 45 ? 30.096 71.038 20.620 1.00 35.11 45 LEU B O 1
ATOM 3904 N N . PRO B 1 46 ? 30.689 69.443 22.113 1.00 37.60 46 PRO B N 1
ATOM 3905 C CA . PRO B 1 46 ? 29.675 68.466 21.709 1.00 38.11 46 PRO B CA 1
ATOM 3906 C C . PRO B 1 46 ? 28.324 69.067 21.288 1.00 39.79 46 PRO B C 1
ATOM 3907 O O . PRO B 1 46 ? 27.744 68.630 20.296 1.00 42.93 46 PRO B O 1
ATOM 3911 N N . TYR B 1 47 ? 27.846 70.063 22.028 1.00 40.30 47 TYR B N 1
ATOM 3912 C CA . TYR B 1 47 ? 26.559 70.718 21.738 1.00 39.66 47 TYR B CA 1
ATOM 3913 C C . TYR B 1 47 ? 26.600 71.737 20.591 1.00 40.65 47 TYR B C 1
ATOM 3914 O O . TYR B 1 47 ? 25.582 72.351 20.285 1.00 42.43 47 TYR B O 1
ATOM 3923 N N . GLN B 1 48 ? 27.760 71.934 19.969 1.00 42.70 48 GLN B N 1
ATOM 3924 C CA . GLN B 1 48 ? 27.858 72.769 18.759 1.00 44.41 48 GLN B CA 1
ATOM 3925 C C . GLN B 1 48 ? 27.673 71.945 17.484 1.00 46.80 48 GLN B C 1
ATOM 3926 O O . GLN B 1 48 ? 27.467 72.500 16.405 1.00 47.25 48 GLN B O 1
ATOM 3932 N N . CYS B 1 49 ? 27.740 70.623 17.619 1.00 50.90 49 CYS B N 1
ATOM 3933 C CA . CYS B 1 49 ? 27.595 69.716 16.482 1.00 53.78 49 CYS B CA 1
ATOM 3934 C C . CYS B 1 49 ? 26.169 69.715 15.931 1.00 55.90 49 CYS B C 1
ATOM 3935 O O . CYS B 1 49 ? 25.239 70.138 16.620 1.00 61.40 49 CYS B O 1
ATOM 3938 N N . PRO B 1 50 ? 25.994 69.248 14.679 1.00 55.35 50 PRO B N 1
ATOM 3939 C CA . PRO B 1 50 ? 24.649 68.973 14.179 1.00 55.79 50 PRO B CA 1
ATOM 3940 C C . PRO B 1 50 ? 23.997 67.844 14.977 1.00 56.76 50 PRO B C 1
ATOM 3941 O O . PRO B 1 50 ? 24.622 66.806 15.201 1.00 55.73 50 PRO B O 1
ATOM 3945 N N . LYS B 1 51 ? 22.751 68.055 15.394 1.00 59.21 51 LYS B N 1
ATOM 3946 C CA . LYS B 1 51 ? 22.075 67.159 16.342 1.00 59.91 51 LYS B CA 1
ATOM 3947 C C . LYS B 1 51 ? 21.700 65.786 15.770 1.00 60.81 51 LYS B C 1
ATOM 3948 O O . LYS B 1 51 ? 21.759 64.785 16.484 1.00 62.01 51 LYS B O 1
ATOM 3954 N N . ASN B 1 52 ? 21.322 65.737 14.494 1.00 61.45 52 ASN B N 1
ATOM 3955 C CA . ASN B 1 52 ? 20.868 64.485 13.873 1.00 63.11 52 ASN B CA 1
ATOM 3956 C C . ASN B 1 52 ? 22.000 63.471 13.673 1.00 60.44 52 ASN B C 1
ATOM 3957 O O . ASN B 1 52 ? 23.043 63.798 13.107 1.00 61.01 52 ASN B O 1
ATOM 3962 N N . GLY B 1 53 ? 21.781 62.244 14.141 1.00 57.67 53 GLY B N 1
ATOM 3963 C CA . GLY B 1 53 ? 22.747 61.154 13.976 1.00 54.33 53 GLY B CA 1
ATOM 3964 C C . GLY B 1 53 ? 22.408 59.935 14.821 1.00 52.51 53 GLY B C 1
ATOM 3965 O O . GLY B 1 53 ? 21.615 60.023 15.762 1.00 53.25 53 GLY B O 1
ATOM 3966 N N . THR B 1 54 ? 23.014 58.799 14.482 1.00 48.23 54 THR B N 1
ATOM 3967 C CA . THR B 1 54 ? 22.773 57.538 15.188 1.00 46.24 54 THR B CA 1
ATOM 3968 C C . THR B 1 54 ? 23.777 57.328 16.321 1.00 44.62 54 THR B C 1
ATOM 3969 O O . THR B 1 54 ? 24.905 57.816 16.260 1.00 43.88 54 THR B O 1
ATOM 3973 N N . ALA B 1 55 ? 23.357 56.583 17.343 1.00 43.39 55 ALA B N 1
ATOM 3974 C CA . ALA B 1 55 ? 24.154 56.379 18.559 1.00 40.65 55 ALA B CA 1
ATOM 3975 C C . ALA B 1 55 ? 25.498 55.714 18.278 1.00 40.17 55 ALA B C 1
ATOM 3976 O O . ALA B 1 55 ? 25.695 55.122 17.218 1.00 40.33 55 ALA B O 1
ATOM 3978 N N . VAL B 1 56 ? 26.410 55.819 19.244 1.00 39.07 56 VAL B N 1
ATOM 3979 C CA . VAL B 1 56 ? 27.786 55.347 19.079 1.00 38.44 56 VAL B CA 1
ATOM 3980 C C . VAL B 1 56 ? 28.495 55.150 20.416 1.00 39.41 56 VAL B C 1
ATOM 3981 O O . VAL B 1 56 ? 28.130 55.760 21.421 1.00 41.56 56 VAL B O 1
ATOM 3985 N N . CYS B 1 57 ? 29.520 54.300 20.393 1.00 40.92 57 CYS B N 1
ATOM 3986 C CA . CYS B 1 57 ? 30.240 53.854 21.587 1.00 41.83 57 CYS B CA 1
ATOM 3987 C C . CYS B 1 57 ? 31.704 54.326 21.589 1.00 40.67 57 CYS B C 1
ATOM 3988 O O . CYS B 1 57 ? 32.302 54.534 20.531 1.00 38.10 57 CYS B O 1
ATOM 3991 N N . ALA B 1 58 ? 32.268 54.486 22.786 1.00 40.39 58 ALA B N 1
ATOM 3992 C CA . ALA B 1 58 ? 33.690 54.822 22.957 1.00 37.98 58 ALA B CA 1
ATOM 3993 C C . ALA B 1 58 ? 34.347 53.913 23.996 1.00 37.04 58 ALA B C 1
ATOM 3994 O O . ALA B 1 58 ? 33.661 53.270 24.790 1.00 34.58 58 ALA B O 1
ATOM 3996 N N . THR B 1 59 ? 35.678 53.890 23.988 1.00 37.41 59 THR B N 1
ATOM 3997 C CA . THR B 1 59 ? 36.476 52.946 24.788 1.00 38.92 59 THR B CA 1
ATOM 3998 C C . THR B 1 59 ? 36.209 52.990 26.294 1.00 40.86 59 THR B C 1
ATOM 3999 O O . THR B 1 59 ? 36.367 51.979 26.982 1.00 42.07 59 THR B O 1
ATOM 4003 N N . ASN B 1 60 ? 35.806 54.158 26.794 1.00 41.99 60 ASN B N 1
ATOM 4004 C CA . ASN B 1 60 ? 35.391 54.319 28.193 1.00 43.52 60 ASN B CA 1
ATOM 4005 C C . ASN B 1 60 ? 34.070 53.593 28.527 1.00 45.14 60 ASN B C 1
ATOM 4006 O O . ASN B 1 60 ? 33.603 53.646 29.667 1.00 44.48 60 ASN B O 1
ATOM 4011 N N . ARG B 1 61 ? 33.488 52.913 27.535 1.00 45.93 61 ARG B N 1
ATOM 4012 C CA . ARG B 1 61 ? 32.160 52.292 27.638 1.00 46.93 61 ARG B CA 1
ATOM 4013 C C . ARG B 1 61 ? 31.093 53.327 27.991 1.00 45.43 61 ARG B C 1
ATOM 4014 O O . ARG B 1 61 ? 30.513 53.308 29.076 1.00 46.26 61 ARG B O 1
ATOM 4022 N N . ARG B 1 62 ? 30.864 54.237 27.051 1.00 45.23 62 ARG B N 1
ATOM 4023 C CA . ARG B 1 62 ? 29.846 55.277 27.178 1.00 44.96 62 ARG B CA 1
ATOM 4024 C C . ARG B 1 62 ? 29.116 55.420 25.852 1.00 44.00 62 ARG B C 1
ATOM 4025 O O . ARG B 1 62 ? 29.719 55.281 24.790 1.00 46.60 62 ARG B O 1
ATOM 4033 N N . SER B 1 63 ? 27.820 55.705 25.927 1.00 44.50 63 SER B N 1
ATOM 4034 C CA . SER B 1 63 ? 26.987 55.882 24.741 1.00 44.42 63 SER B CA 1
ATOM 4035 C C . SER B 1 63 ? 26.862 57.366 24.411 1.00 43.80 63 SER B C 1
ATOM 4036 O O . SER B 1 63 ? 26.704 58.195 25.309 1.00 43.83 63 SER B O 1
ATOM 4039 N N . PHE B 1 64 ? 26.941 57.685 23.119 1.00 41.90 64 PHE B N 1
ATOM 4040 C CA . PHE B 1 64 ? 26.825 59.061 22.629 1.00 39.96 64 PHE B CA 1
ATOM 4041 C C . PHE B 1 64 ? 25.739 59.145 21.556 1.00 41.90 64 PHE B C 1
ATOM 4042 O O . PHE B 1 64 ? 25.690 58.288 20.676 1.00 43.74 64 PHE B O 1
ATOM 4050 N N . PRO B 1 65 ? 24.872 60.178 21.621 1.00 41.94 65 PRO B N 1
ATOM 4051 C CA . PRO B 1 65 ? 23.804 60.403 20.642 1.00 42.42 65 PRO B CA 1
ATOM 4052 C C . PRO B 1 65 ? 24.224 60.292 19.174 1.00 42.54 65 PRO B C 1
ATOM 4053 O O . PRO B 1 65 ? 23.543 59.635 18.389 1.00 46.80 65 PRO B O 1
ATOM 4057 N N . THR B 1 66 ? 25.324 60.946 18.815 1.00 40.69 66 THR B N 1
ATOM 4058 C CA . THR B 1 66 ? 25.800 60.974 17.430 1.00 37.35 66 THR B CA 1
ATOM 4059 C C . THR B 1 66 ? 27.310 60.766 17.367 1.00 36.36 66 THR B C 1
ATOM 4060 O O . THR B 1 66 ? 27.979 60.694 18.398 1.00 37.57 66 THR B O 1
ATOM 4064 N N . TYR B 1 67 ? 27.833 60.651 16.150 1.00 35.00 67 TYR B N 1
ATOM 4065 C CA . TYR B 1 67 ? 29.268 60.434 15.930 1.00 34.16 67 TYR B CA 1
ATOM 4066 C C . TYR B 1 67 ? 30.094 61.706 16.170 1.00 35.41 67 TYR B C 1
ATOM 4067 O O . TYR B 1 67 ? 31.227 61.631 16.644 1.00 33.93 67 TYR B O 1
ATOM 4076 N N . CYS B 1 68 ? 29.523 62.864 15.842 1.00 37.20 68 CYS B N 1
ATOM 4077 C CA . CYS B 1 68 ? 30.191 64.149 16.065 1.00 39.89 68 CYS B CA 1
ATOM 4078 C C . CYS B 1 68 ? 30.603 64.309 17.527 1.00 39.02 68 CYS B C 1
ATOM 4079 O O . CYS B 1 68 ? 31.760 64.599 17.827 1.00 40.07 68 CYS B O 1
ATOM 4082 N N . GLN B 1 69 ? 29.648 64.084 18.426 1.00 37.36 69 GLN B N 1
ATOM 4083 C CA . GLN B 1 69 ? 29.824 64.354 19.856 1.00 33.62 69 GLN B CA 1
ATOM 4084 C C . GLN B 1 69 ? 30.924 63.518 20.509 1.00 31.72 69 GLN B C 1
ATOM 4085 O O . GLN B 1 69 ? 31.666 64.030 21.341 1.00 31.57 69 GLN B O 1
ATOM 4091 N N . GLN B 1 70 ? 31.025 62.239 20.144 1.00 29.64 70 GLN B N 1
ATOM 4092 C CA . GLN B 1 70 ? 32.099 61.377 20.655 1.00 28.84 70 GLN B CA 1
ATOM 4093 C C . GLN B 1 70 ? 33.468 61.807 20.116 1.00 29.03 70 GLN B C 1
ATOM 4094 O O . GLN B 1 70 ? 34.458 61.815 20.854 1.00 30.29 70 GLN B O 1
ATOM 4100 N N . LYS B 1 71 ? 33.521 62.152 18.832 1.00 28.14 71 LYS B N 1
ATOM 4101 C CA . LYS B 1 71 ? 34.751 62.661 18.216 1.00 27.33 71 LYS B CA 1
ATOM 4102 C C . LYS B 1 71 ? 35.088 64.064 18.732 1.00 28.07 71 LYS B C 1
ATOM 4103 O O . LYS B 1 71 ? 36.259 64.436 18.815 1.00 28.41 71 LYS B O 1
ATOM 4109 N N . SER B 1 72 ? 34.054 64.829 19.078 1.00 29.45 72 SER B N 1
ATOM 4110 C CA . SER B 1 72 ? 34.208 66.157 19.685 1.00 29.59 72 SER B CA 1
ATOM 4111 C C . SER B 1 72 ? 34.789 66.049 21.098 1.00 30.19 72 SER B C 1
ATOM 4112 O O . SER B 1 72 ? 35.657 66.828 21.479 1.00 31.43 72 SER B O 1
ATOM 4115 N N . LEU B 1 73 ? 34.304 65.077 21.864 1.00 30.93 73 LEU B N 1
ATOM 4116 C CA . LEU B 1 73 ? 34.828 64.799 23.203 1.00 30.98 73 LEU B CA 1
ATOM 4117 C C . LEU B 1 73 ? 36.226 64.163 23.148 1.00 31.55 73 LEU B C 1
ATOM 4118 O O . LEU B 1 73 ? 36.996 64.265 24.097 1.00 31.39 73 LEU B O 1
ATOM 4123 N N . GLU B 1 74 ? 36.547 63.497 22.043 1.00 33.22 74 GLU B N 1
ATOM 4124 C CA . GLU B 1 74 ? 37.900 62.960 21.841 1.00 33.79 74 GLU B CA 1
ATOM 4125 C C . GLU B 1 74 ? 38.949 64.062 21.610 1.00 35.31 74 GLU B C 1
ATOM 4126 O O . GLU B 1 74 ? 40.096 63.929 22.038 1.00 33.96 74 GLU B O 1
ATOM 4132 N N . CYS B 1 75 ? 38.544 65.143 20.945 1.00 37.64 75 CYS B N 1
ATOM 4133 C CA . CYS B 1 75 ? 39.420 66.299 20.711 1.00 40.55 75 CYS B CA 1
ATOM 4134 C C . CYS B 1 75 ? 39.696 67.071 22.004 1.00 40.15 75 CYS B C 1
ATOM 4135 O O . CYS B 1 75 ? 40.835 67.427 22.294 1.00 38.78 75 CYS B O 1
ATOM 4138 N N . LEU B 1 76 ? 38.634 67.347 22.755 1.00 42.14 76 LEU B N 1
ATOM 4139 C CA . LEU B 1 76 ? 38.729 68.031 24.049 1.00 41.70 76 LEU B CA 1
ATOM 4140 C C . LEU B 1 76 ? 39.341 67.144 25.132 1.00 44.98 76 LEU B C 1
ATOM 4141 O O . LEU B 1 76 ? 40.026 67.639 26.026 1.00 51.40 76 LEU B O 1
ATOM 4146 N N . HIS B 1 77 ? 39.075 65.841 25.059 1.00 45.71 77 HIS B N 1
ATOM 4147 C CA . HIS B 1 77 ? 39.607 64.874 26.021 1.00 47.33 77 HIS B CA 1
ATOM 4148 C C . HIS B 1 77 ? 40.119 63.628 25.294 1.00 49.10 77 HIS B C 1
ATOM 4149 O O . HIS B 1 77 ? 39.345 62.707 25.034 1.00 50.95 77 HIS B O 1
ATOM 4156 N N . PRO B 1 78 ? 41.422 63.600 24.946 1.00 50.52 78 PRO B N 1
ATOM 4157 C CA . PRO B 1 78 ? 41.983 62.426 24.262 1.00 50.73 78 PRO B CA 1
ATOM 4158 C C . PRO B 1 78 ? 42.043 61.193 25.165 1.00 51.88 78 PRO B C 1
ATOM 4159 O O . PRO B 1 78 ? 42.067 61.322 26.391 1.00 51.98 78 PRO B O 1
ATOM 4163 N N . GLY B 1 79 ? 42.065 60.015 24.549 1.00 51.46 79 GLY B N 1
ATOM 4164 C CA . GLY B 1 79 ? 42.008 58.745 25.277 1.00 51.65 79 GLY B CA 1
ATOM 4165 C C . GLY B 1 79 ? 40.699 58.021 25.021 1.00 52.43 79 GLY B C 1
ATOM 4166 O O . GLY B 1 79 ? 40.680 56.803 24.842 1.00 51.76 79 GLY B O 1
ATOM 4167 N N . THR B 1 80 ? 39.602 58.778 25.008 1.00 53.36 80 THR B N 1
ATOM 4168 C CA . THR B 1 80 ? 38.279 58.232 24.707 1.00 52.61 80 THR B CA 1
ATOM 4169 C C . THR B 1 80 ? 38.187 57.901 23.219 1.00 51.28 80 THR B C 1
ATOM 4170 O O . THR B 1 80 ? 37.707 58.707 22.416 1.00 52.95 80 THR B O 1
ATOM 4174 N N . LYS B 1 81 ? 38.666 56.710 22.867 1.00 47.96 81 LYS B N 1
ATOM 4175 C CA . LYS B 1 81 ? 38.698 56.254 21.475 1.00 45.09 81 LYS B CA 1
ATOM 4176 C C . LYS B 1 81 ? 37.440 55.485 21.088 1.00 42.31 81 LYS B C 1
ATOM 4177 O O . LYS B 1 81 ? 36.738 54.951 21.943 1.00 44.63 81 LYS B O 1
ATOM 4183 N N . PHE B 1 82 ? 37.172 55.436 19.787 1.00 39.84 82 PHE B N 1
ATOM 4184 C CA . PHE B 1 82 ? 35.996 54.758 19.234 1.00 37.00 82 PHE B CA 1
ATOM 4185 C C . PHE B 1 82 ? 36.078 53.253 19.488 1.00 38.06 82 PHE B C 1
ATOM 4186 O O . PHE B 1 82 ? 37.177 52.696 19.582 1.00 38.68 82 PHE B O 1
ATOM 4194 N N . LEU B 1 83 ? 34.916 52.609 19.608 1.00 37.73 83 LEU B N 1
ATOM 4195 C CA . LEU B 1 83 ? 34.837 51.167 19.881 1.00 36.80 83 LEU B CA 1
ATOM 4196 C C . LEU B 1 83 ? 33.911 50.421 18.912 1.00 36.94 83 LEU B C 1
ATOM 4197 O O . LEU B 1 83 ? 34.288 49.373 18.389 1.00 38.11 83 LEU B O 1
ATOM 4202 N N . ASN B 1 84 ? 32.702 50.943 18.693 1.00 36.75 84 ASN B N 1
ATOM 4203 C CA . ASN B 1 84 ? 31.761 50.360 17.718 1.00 36.59 84 ASN B CA 1
ATOM 4204 C C . ASN B 1 84 ? 30.648 51.322 17.293 1.00 37.29 84 ASN B C 1
ATOM 4205 O O . ASN B 1 84 ? 30.364 52.303 17.987 1.00 34.89 84 ASN B O 1
ATOM 4210 N N . ASN B 1 85 ? 30.024 51.028 16.149 1.00 39.00 85 ASN B N 1
ATOM 4211 C CA . ASN B 1 85 ? 28.963 51.884 15.586 1.00 40.97 85 ASN B CA 1
ATOM 4212 C C . ASN B 1 85 ? 27.693 51.919 16.432 1.00 41.05 85 ASN B C 1
ATOM 4213 O O . ASN B 1 85 ? 27.102 52.977 16.635 1.00 41.65 85 ASN B O 1
ATOM 4218 N N . GLY B 1 86 ? 27.262 50.758 16.901 1.00 40.43 86 GLY B N 1
ATOM 4219 C CA . GLY B 1 86 ? 26.014 50.670 17.644 1.00 43.04 86 GLY B CA 1
ATOM 4220 C C . GLY B 1 86 ? 26.172 51.182 19.059 1.00 43.20 86 GLY B C 1
ATOM 4221 O O . GLY B 1 86 ? 27.217 51.720 19.422 1.00 44.45 86 GLY B O 1
ATOM 4222 N N . THR B 1 87 ? 25.127 51.012 19.860 1.00 43.20 87 THR B N 1
ATOM 4223 C CA . THR B 1 87 ? 25.212 51.284 21.290 1.00 42.17 87 THR B CA 1
ATOM 4224 C C . THR B 1 87 ? 26.257 50.339 21.864 1.00 43.87 87 THR B C 1
ATOM 4225 O O . THR B 1 87 ? 26.583 49.320 21.247 1.00 45.65 87 THR B O 1
ATOM 4229 N N . CYS B 1 88 ? 26.786 50.668 23.036 1.00 45.46 88 CYS B N 1
ATOM 4230 C CA . CYS B 1 88 ? 27.825 49.842 23.645 1.00 47.38 88 CYS B CA 1
ATOM 4231 C C . CYS B 1 88 ? 27.287 48.466 24.031 1.00 48.75 88 CYS B C 1
ATOM 4232 O O . CYS B 1 88 ? 26.082 48.268 24.180 1.00 49.07 88 CYS B O 1
ATOM 4235 N N . THR B 1 89 ? 28.208 47.521 24.170 1.00 52.18 89 THR B N 1
ATOM 4236 C CA . THR B 1 89 ? 27.914 46.187 24.679 1.00 53.05 89 THR B CA 1
ATOM 4237 C C . THR B 1 89 ? 28.633 46.010 26.012 1.00 55.36 89 THR B C 1
ATOM 4238 O O . THR B 1 89 ? 29.732 46.528 26.207 1.00 57.53 89 THR B O 1
ATOM 4242 N N . ALA B 1 90 ? 28.006 45.280 26.927 1.00 59.87 90 ALA B N 1
ATOM 4243 C CA . ALA B 1 90 ? 28.581 45.036 28.252 1.00 60.69 90 ALA B CA 1
ATOM 4244 C C . ALA B 1 90 ? 29.787 44.094 28.189 1.00 64.73 90 ALA B C 1
ATOM 4245 O O . ALA B 1 90 ? 30.648 44.119 29.069 1.00 68.38 90 ALA B O 1
ATOM 4247 N N . GLU B 1 91 ? 29.839 43.269 27.145 1.00 66.21 91 GLU B N 1
ATOM 4248 C CA . GLU B 1 91 ? 30.907 42.284 26.965 1.00 67.89 91 GLU B CA 1
ATOM 4249 C C . GLU B 1 91 ? 31.933 42.715 25.917 1.00 68.17 91 GLU B C 1
ATOM 4250 O O . GLU B 1 91 ? 33.141 42.618 26.142 1.00 67.41 91 GLU B O 1
ATOM 4256 N N . GLY B 1 92 ? 31.433 43.185 24.775 1.00 68.19 92 GLY B N 1
ATOM 4257 C CA . GLY B 1 92 ? 32.237 43.394 23.567 1.00 66.56 92 GLY B CA 1
ATOM 4258 C C . GLY B 1 92 ? 33.542 44.153 23.728 1.00 65.32 92 GLY B C 1
ATOM 4259 O O . GLY B 1 92 ? 33.564 45.281 24.224 1.00 63.14 92 GLY B O 1
ATOM 4260 N N . LYS B 1 93 ? 34.626 43.517 23.286 1.00 63.25 93 LYS B N 1
ATOM 4261 C CA . LYS B 1 93 ? 35.970 44.090 23.328 1.00 61.74 93 LYS B CA 1
ATOM 4262 C C . LYS B 1 93 ? 36.506 44.324 21.917 1.00 59.60 93 LYS B C 1
ATOM 4263 O O . LYS B 1 93 ? 36.284 43.505 21.023 1.00 62.70 93 LYS B O 1
ATOM 4269 N N . PHE B 1 94 ? 37.204 45.442 21.724 1.00 54.54 94 PHE B N 1
ATOM 4270 C CA . PHE B 1 94 ? 37.973 45.678 20.500 1.00 52.09 94 PHE B CA 1
ATOM 4271 C C . PHE B 1 94 ? 39.456 45.543 20.822 1.00 52.11 94 PHE B C 1
ATOM 4272 O O . PHE B 1 94 ? 39.949 46.150 21.776 1.00 52.50 94 PHE B O 1
ATOM 4280 N N . SER B 1 95 ? 40.160 44.751 20.019 1.00 51.36 95 SER B N 1
ATOM 4281 C CA . SER B 1 95 ? 41.580 44.492 20.237 1.00 51.16 95 SER B CA 1
ATOM 4282 C C . SER B 1 95 ? 42.365 44.590 18.938 1.00 50.97 95 SER B C 1
ATOM 4283 O O . SER B 1 95 ? 41.927 44.094 17.899 1.00 51.18 95 SER B O 1
ATOM 4286 N N . VAL B 1 96 ? 43.520 45.243 19.009 1.00 49.46 96 VAL B N 1
ATOM 4287 C CA . VAL B 1 96 ? 44.516 45.185 17.948 1.00 47.60 96 VAL B CA 1
ATOM 4288 C C . VAL B 1 96 ? 45.818 44.709 18.569 1.00 47.45 96 VAL B C 1
ATOM 4289 O O . VAL B 1 96 ? 46.161 45.108 19.682 1.00 45.01 96 VAL B O 1
ATOM 4293 N N . SER B 1 97 ? 46.536 43.854 17.850 1.00 47.39 97 SER B N 1
ATOM 4294 C CA . SER B 1 97 ? 47.830 43.365 18.313 1.00 46.97 97 SER B CA 1
ATOM 4295 C C . SER B 1 97 ? 48.664 42.844 17.149 1.00 47.86 97 SER B C 1
ATOM 4296 O O . SER B 1 97 ? 48.132 42.249 16.208 1.00 47.62 97 SER B O 1
ATOM 4299 N N . LEU B 1 98 ? 49.970 43.081 17.223 1.00 47.80 98 LEU B N 1
ATOM 4300 C CA . LEU B 1 98 ? 50.915 42.578 16.231 1.00 47.29 98 LEU B CA 1
ATOM 4301 C C . LEU B 1 98 ? 51.460 41.243 16.729 1.00 48.94 98 LEU B C 1
ATOM 4302 O O . LEU B 1 98 ? 52.078 41.179 17.792 1.00 49.18 98 LEU B O 1
ATOM 4307 N N . LYS B 1 99 ? 51.217 40.183 15.961 1.00 50.08 99 LYS B N 1
ATOM 4308 C CA . LYS B 1 99 ? 51.585 38.825 16.360 1.00 52.20 99 LYS B CA 1
ATOM 4309 C C . LYS B 1 99 ? 52.656 38.247 15.443 1.00 57.12 99 LYS B C 1
ATOM 4310 O O . LYS B 1 99 ? 52.999 38.842 14.419 1.00 59.14 99 LYS B O 1
ATOM 4316 N N . HIS B 1 100 ? 53.185 37.087 15.834 1.00 61.16 100 HIS B N 1
ATOM 4317 C CA . HIS B 1 100 ? 54.295 36.428 15.133 1.00 63.30 100 HIS B CA 1
ATOM 4318 C C . HIS B 1 100 ? 55.461 37.394 14.896 1.00 63.81 100 HIS B C 1
ATOM 4319 O O . HIS B 1 100 ? 56.246 37.219 13.965 1.00 62.29 100 HIS B O 1
ATOM 4326 N N . GLY B 1 101 ? 55.572 38.396 15.765 1.00 65.78 101 GLY B N 1
ATOM 4327 C CA . GLY B 1 101 ? 56.486 39.517 15.565 1.00 67.27 101 GLY B CA 1
ATOM 4328 C C . GLY B 1 101 ? 57.621 39.500 16.566 1.00 67.48 101 GLY B C 1
ATOM 4329 O O . GLY B 1 101 ? 57.399 39.355 17.770 1.00 66.46 101 GLY B O 1
ATOM 4330 N N . ASN B 1 102 ? 58.842 39.660 16.065 1.00 66.49 102 ASN B N 1
ATOM 4331 C CA . ASN B 1 102 ? 60.032 39.547 16.899 1.00 64.35 102 ASN B CA 1
ATOM 4332 C C . ASN B 1 102 ? 60.100 40.638 17.965 1.00 61.05 102 ASN B C 1
ATOM 4333 O O . ASN B 1 102 ? 59.996 40.350 19.157 1.00 63.58 102 ASN B O 1
ATOM 4338 N N . THR B 1 103 ? 60.258 41.884 17.528 1.00 56.88 103 THR B N 1
ATOM 4339 C CA . THR B 1 103 ? 60.313 43.025 18.439 1.00 54.21 103 THR B CA 1
ATOM 4340 C C . THR B 1 103 ? 58.903 43.524 18.741 1.00 50.97 103 THR B C 1
ATOM 4341 O O . THR B 1 103 ? 57.919 42.991 18.228 1.00 47.02 103 THR B O 1
ATOM 4345 N N . ASP B 1 104 ? 58.811 44.544 19.585 1.00 50.68 104 ASP B N 1
ATOM 4346 C CA . ASP B 1 104 ? 57.569 45.295 19.727 1.00 51.49 104 ASP B CA 1
ATOM 4347 C C . ASP B 1 104 ? 57.525 46.261 18.546 1.00 52.14 104 ASP B C 1
ATOM 4348 O O . ASP B 1 104 ? 58.553 46.512 17.914 1.00 54.45 104 ASP B O 1
ATOM 4353 N N . SER B 1 105 ? 56.344 46.782 18.232 1.00 49.83 105 SER B N 1
ATOM 4354 C CA . SER B 1 105 ? 56.172 47.665 17.073 1.00 48.56 105 SER B CA 1
ATOM 4355 C C . SER B 1 105 ? 56.436 46.934 15.748 1.00 49.53 105 SER B C 1
ATOM 4356 O O . SER B 1 105 ? 56.850 47.553 14.764 1.00 53.48 105 SER B O 1
ATOM 4359 N N . GLU B 1 106 ? 56.182 45.627 15.730 1.00 46.99 106 GLU B N 1
ATOM 4360 C CA . GLU B 1 106 ? 56.493 44.779 14.576 1.00 46.28 106 GLU B CA 1
ATOM 4361 C C . GLU B 1 106 ? 55.700 43.473 14.629 1.00 45.90 106 GLU B C 1
ATOM 4362 O O . GLU B 1 106 ? 55.620 42.839 15.680 1.00 47.13 106 GLU B O 1
ATOM 4368 N N . GLY B 1 107 ? 55.116 43.081 13.499 1.00 45.88 107 GLY B N 1
ATOM 4369 C CA . GLY B 1 107 ? 54.500 41.757 13.371 1.00 46.64 107 GLY B CA 1
ATOM 4370 C C . GLY B 1 107 ? 53.305 41.691 12.438 1.00 46.26 107 GLY B C 1
ATOM 4371 O O . GLY B 1 107 ? 53.010 42.637 11.710 1.00 43.81 107 GLY B O 1
ATOM 4372 N N . ILE B 1 108 ? 52.624 40.548 12.471 1.00 47.21 108 ILE B N 1
ATOM 4373 C CA . ILE B 1 108 ? 51.414 40.328 11.685 1.00 47.73 108 ILE B CA 1
ATOM 4374 C C . ILE B 1 108 ? 50.215 40.923 12.416 1.00 47.98 108 ILE B C 1
ATOM 4375 O O . ILE B 1 108 ? 49.993 40.633 13.592 1.00 48.14 108 ILE B O 1
ATOM 4380 N N . VAL B 1 109 ? 49.438 41.741 11.711 1.00 48.48 109 VAL B N 1
ATOM 4381 C CA . VAL B 1 109 ? 48.305 42.444 12.312 1.00 49.52 109 VAL B CA 1
ATOM 4382 C C . VAL B 1 109 ? 47.135 41.497 12.579 1.00 52.02 109 VAL B C 1
ATOM 4383 O O . VAL B 1 109 ? 46.579 40.913 11.646 1.00 52.41 109 VAL B O 1
ATOM 4387 N N . GLU B 1 110 ? 46.773 41.354 13.852 1.00 54.21 110 GLU B N 1
ATOM 4388 C CA . GLU B 1 110 ? 45.602 40.570 14.256 1.00 55.41 110 GLU B CA 1
ATOM 4389 C C . GLU B 1 110 ? 44.575 41.469 14.941 1.00 55.42 110 GLU B C 1
ATOM 4390 O O . GLU B 1 110 ? 44.864 42.075 15.973 1.00 54.66 110 GLU B O 1
ATOM 4396 N N . VAL B 1 111 ? 43.379 41.537 14.359 1.00 55.21 111 VAL B N 1
ATOM 4397 C CA . VAL B 1 111 ? 42.290 42.366 14.876 1.00 53.97 111 VAL B CA 1
ATOM 4398 C C . VAL B 1 111 ? 41.147 41.488 15.389 1.00 53.47 111 VAL B C 1
ATOM 4399 O O . VAL B 1 111 ? 40.691 40.586 14.687 1.00 54.57 111 VAL B O 1
ATOM 4403 N N . LYS B 1 112 ? 40.696 41.762 16.612 1.00 52.33 112 LYS B N 1
ATOM 4404 C CA . LYS B 1 112 ? 39.559 41.058 17.216 1.00 52.65 112 LYS B CA 1
ATOM 4405 C C . LYS B 1 112 ? 38.388 42.026 17.377 1.00 52.94 112 LYS B C 1
ATOM 4406 O O . LYS B 1 112 ? 38.379 42.854 18.289 1.00 54.52 112 LYS B O 1
ATOM 4412 N N . LEU B 1 113 ? 37.404 41.912 16.488 1.00 52.37 113 LEU B N 1
ATOM 4413 C CA . LEU B 1 113 ? 36.282 42.856 16.435 1.00 53.20 113 LEU B CA 1
ATOM 4414 C C . LEU B 1 113 ? 35.319 42.695 17.613 1.00 53.41 113 LEU B C 1
ATOM 4415 O O . LEU B 1 113 ? 35.371 41.706 18.341 1.00 54.48 113 LEU B O 1
ATOM 4420 N N . VAL B 1 114 ? 34.437 43.679 17.779 1.00 54.02 114 VAL B N 1
ATOM 4421 C CA . VAL B 1 114 ? 33.467 43.703 18.882 1.00 55.52 114 VAL B CA 1
ATOM 4422 C C . VAL B 1 114 ? 32.268 42.765 18.653 1.00 58.07 114 VAL B C 1
ATOM 4423 O O . VAL B 1 114 ? 31.452 42.565 19.556 1.00 57.62 114 VAL B O 1
ATOM 4427 N N . ASP B 1 115 ? 32.172 42.195 17.452 1.00 61.13 115 ASP B N 1
ATOM 4428 C CA . ASP B 1 115 ? 31.068 41.299 17.088 1.00 63.33 115 ASP B CA 1
ATOM 4429 C C . ASP B 1 115 ? 31.578 40.056 16.348 1.00 64.77 115 ASP B C 1
ATOM 4430 O O . ASP B 1 115 ? 31.053 39.686 15.294 1.00 65.68 115 ASP B O 1
ATOM 4435 N N . GLN B 1 116 ? 32.597 39.412 16.914 1.00 65.63 116 GLN B N 1
ATOM 4436 C CA . GLN B 1 116 ? 33.221 38.236 16.285 1.00 67.49 116 GLN B CA 1
ATOM 4437 C C . GLN B 1 116 ? 33.577 37.112 17.264 1.00 69.00 116 GLN B C 1
ATOM 4438 O O . GLN B 1 116 ? 33.320 35.939 16.975 1.00 70.56 116 GLN B O 1
ATOM 4444 N N . ASP B 1 117 ? 34.177 37.469 18.401 1.00 68.56 117 ASP B N 1
ATOM 4445 C CA . ASP B 1 117 ? 34.715 36.494 19.365 1.00 68.58 117 ASP B CA 1
ATOM 4446 C C . ASP B 1 117 ? 35.787 35.622 18.704 1.00 67.60 117 ASP B C 1
ATOM 4447 O O . ASP B 1 117 ? 35.956 34.454 19.055 1.00 67.02 117 ASP B O 1
ATOM 4452 N N . LYS B 1 118 ? 36.509 36.203 17.746 1.00 67.15 118 LYS B N 1
ATOM 4453 C CA . LYS B 1 118 ? 37.446 35.450 16.916 1.00 64.67 118 LYS B CA 1
ATOM 4454 C C . LYS B 1 118 ? 38.475 36.385 16.283 1.00 63.14 118 LYS B C 1
ATOM 4455 O O . LYS B 1 118 ? 38.126 37.263 15.492 1.00 64.50 118 LYS B O 1
ATOM 4461 N N . THR B 1 119 ? 39.741 36.189 16.640 1.00 60.38 119 THR B N 1
ATOM 4462 C CA . THR B 1 119 ? 40.828 37.017 16.128 1.00 58.00 119 THR B CA 1
ATOM 4463 C C . THR B 1 119 ? 41.168 36.603 14.699 1.00 56.39 119 THR B C 1
ATOM 4464 O O . THR B 1 119 ? 41.309 35.413 14.412 1.00 57.71 119 THR B O 1
ATOM 4468 N N . MET B 1 120 ? 41.295 37.589 13.813 1.00 55.28 120 MET B N 1
ATOM 4469 C CA . MET B 1 120 ? 41.556 37.350 12.388 1.00 52.98 120 MET B CA 1
ATOM 4470 C C . MET B 1 120 ? 42.709 38.205 11.873 1.00 50.40 120 MET B C 1
ATOM 4471 O O . MET B 1 120 ? 43.029 39.245 12.449 1.00 52.22 120 MET B O 1
ATOM 4476 N N . PHE B 1 121 ? 43.312 37.761 10.774 1.00 48.10 121 PHE B N 1
ATOM 4477 C CA . PHE B 1 121 ? 44.378 38.506 10.099 1.00 46.83 121 PHE B CA 1
ATOM 4478 C C . PHE B 1 121 ? 43.779 39.558 9.163 1.00 47.72 121 PHE B C 1
ATOM 4479 O O . PHE B 1 121 ? 42.556 39.680 9.058 1.00 50.13 121 PHE B O 1
ATOM 4487 N N . ILE B 1 122 ? 44.649 40.311 8.491 1.00 46.06 122 ILE B N 1
ATOM 4488 C CA . ILE B 1 122 ? 44.245 41.378 7.573 1.00 46.78 122 ILE B CA 1
ATOM 4489 C C . ILE B 1 122 ? 44.899 41.168 6.208 1.00 47.46 122 ILE B C 1
ATOM 4490 O O . ILE B 1 122 ? 46.056 40.765 6.133 1.00 47.66 122 ILE B O 1
ATOM 4495 N N . CYS B 1 123 ? 44.167 41.466 5.136 1.00 49.35 123 CYS B N 1
ATOM 4496 C CA . CYS B 1 123 ? 44.647 41.198 3.773 1.00 53.14 123 CYS B CA 1
ATOM 4497 C C . CYS B 1 123 ? 45.782 42.146 3.363 1.00 54.35 123 CYS B C 1
ATOM 4498 O O . CYS B 1 123 ? 45.605 43.365 3.321 1.00 55.16 123 CYS B O 1
ATOM 4501 N N . LYS B 1 124 ? 46.940 41.566 3.055 1.00 55.71 124 LYS B N 1
ATOM 4502 C CA . LYS B 1 124 ? 48.147 42.321 2.703 1.00 56.83 124 LYS B CA 1
ATOM 4503 C C . LYS B 1 124 ? 48.000 43.064 1.378 1.00 57.23 124 LYS B C 1
ATOM 4504 O O . LYS B 1 124 ? 48.404 44.222 1.260 1.00 56.97 124 LYS B O 1
ATOM 4510 N N . SER B 1 125 ? 47.427 42.384 0.387 1.00 58.45 125 SER B N 1
ATOM 4511 C CA . SER B 1 125 ? 47.247 42.936 -0.963 1.00 58.38 125 SER B CA 1
ATOM 4512 C C . SER B 1 125 ? 46.655 44.345 -0.965 1.00 56.76 125 SER B C 1
ATOM 4513 O O . SER B 1 125 ? 47.056 45.184 -1.766 1.00 58.32 125 SER B O 1
ATOM 4516 N N . SER B 1 126 ? 45.699 44.585 -0.071 1.00 57.97 126 SER B N 1
ATOM 4517 C CA . SER B 1 126 ? 45.082 45.902 0.096 1.00 58.29 126 SER B CA 1
ATOM 4518 C C . SER B 1 126 ? 45.329 46.412 1.519 1.00 60.13 126 SER B C 1
ATOM 4519 O O . SER B 1 126 ? 44.513 46.210 2.424 1.00 62.49 126 SER B O 1
ATOM 4522 N N . TRP B 1 127 ? 46.470 47.069 1.701 1.00 57.84 127 TRP B N 1
ATOM 4523 C CA . TRP B 1 127 ? 46.910 47.538 3.013 1.00 56.22 127 TRP B CA 1
ATOM 4524 C C . TRP B 1 127 ? 47.919 48.672 2.835 1.00 57.61 127 TRP B C 1
ATOM 4525 O O . TRP B 1 127 ? 49.127 48.438 2.743 1.00 58.01 127 TRP B O 1
ATOM 4536 N N . SER B 1 128 ? 47.408 49.898 2.768 1.00 57.43 128 SER B N 1
ATOM 4537 C CA . SER B 1 128 ? 48.240 51.074 2.531 1.00 57.82 128 SER B CA 1
ATOM 4538 C C . SER B 1 128 ? 48.681 51.703 3.849 1.00 56.11 128 SER B C 1
ATOM 4539 O O . SER B 1 128 ? 48.423 51.162 4.924 1.00 59.41 128 SER B O 1
ATOM 4542 N N . MET B 1 129 ? 49.352 52.847 3.756 1.00 54.57 129 MET B N 1
ATOM 4543 C CA . MET B 1 129 ? 49.751 53.607 4.939 1.00 51.29 129 MET B CA 1
ATOM 4544 C C . MET B 1 129 ? 48.547 54.154 5.707 1.00 50.12 129 MET B C 1
ATOM 4545 O O . MET B 1 129 ? 48.625 54.349 6.920 1.00 51.51 129 MET B O 1
ATOM 4550 N N . ARG B 1 130 ? 47.441 54.391 5.004 1.00 48.95 130 ARG B N 1
ATOM 4551 C CA . ARG B 1 130 ? 46.213 54.901 5.624 1.00 47.94 130 ARG B CA 1
ATOM 4552 C C . ARG B 1 130 ? 45.816 54.097 6.860 1.00 46.20 130 ARG B C 1
ATOM 4553 O O . ARG B 1 130 ? 45.572 54.661 7.928 1.00 46.54 130 ARG B O 1
ATOM 4561 N N . GLU B 1 131 ? 45.767 52.778 6.704 1.00 43.85 131 GLU B N 1
ATOM 4562 C CA . GLU B 1 131 ? 45.358 51.880 7.797 1.00 41.85 131 GLU B CA 1
ATOM 4563 C C . GLU B 1 131 ? 46.546 51.405 8.646 1.00 39.67 131 GLU B C 1
ATOM 4564 O O . GLU B 1 131 ? 46.356 50.855 9.736 1.00 38.93 131 GLU B O 1
ATOM 4570 N N . ALA B 1 132 ? 47.759 51.625 8.143 1.00 37.01 132 ALA B N 1
ATOM 4571 C CA . ALA B 1 132 ? 48.989 51.279 8.860 1.00 34.73 132 ALA B CA 1
ATOM 4572 C C . ALA B 1 132 ? 49.324 52.323 9.926 1.00 33.36 132 ALA B C 1
ATOM 4573 O O . ALA B 1 132 ? 49.731 51.973 11.036 1.00 33.44 132 ALA B O 1
ATOM 4575 N N . ASN B 1 133 ? 49.166 53.599 9.577 1.00 31.66 133 ASN B N 1
ATOM 4576 C CA . ASN B 1 133 ? 49.333 54.700 10.532 1.00 31.46 133 ASN B CA 1
ATOM 4577 C C . ASN B 1 133 ? 48.288 54.646 11.643 1.00 31.93 133 ASN B C 1
ATOM 4578 O O . ASN B 1 133 ? 48.616 54.801 12.816 1.00 34.79 133 ASN B O 1
ATOM 4583 N N . VAL B 1 134 ? 47.031 54.438 11.261 1.00 31.07 134 VAL B N 1
ATOM 4584 C CA . VAL B 1 134 ? 45.931 54.302 12.216 1.00 30.04 134 VAL B CA 1
ATOM 4585 C C . VAL B 1 134 ? 46.101 53.075 13.118 1.00 30.83 134 VAL B C 1
ATOM 4586 O O . VAL B 1 134 ? 45.737 53.110 14.291 1.00 30.72 134 VAL B O 1
ATOM 4590 N N . ALA B 1 135 ? 46.658 51.998 12.568 1.00 32.38 135 ALA B N 1
ATOM 4591 C CA . ALA B 1 135 ? 46.879 50.765 13.332 1.00 33.28 135 ALA B CA 1
ATOM 4592 C C . ALA B 1 135 ? 47.912 50.985 14.434 1.00 34.60 135 ALA B C 1
ATOM 4593 O O . ALA B 1 135 ? 47.708 50.583 15.581 1.00 35.28 135 ALA B O 1
ATOM 4595 N N . CYS B 1 136 ? 49.016 51.631 14.075 1.00 35.43 136 CYS B N 1
ATOM 4596 C CA . CYS B 1 136 ? 50.072 51.962 15.035 1.00 35.17 136 CYS B CA 1
ATOM 4597 C C . CYS B 1 136 ? 49.590 52.963 16.083 1.00 35.84 136 CYS B C 1
ATOM 4598 O O . CYS B 1 136 ? 50.065 52.956 17.218 1.00 37.14 136 CYS B O 1
ATOM 4601 N N . LEU B 1 137 ? 48.646 53.816 15.697 1.00 36.41 137 LEU B N 1
ATOM 4602 C CA . LEU B 1 137 ? 48.123 54.853 16.583 1.00 38.45 137 LEU B CA 1
ATOM 4603 C C . LEU B 1 137 ? 47.357 54.252 17.767 1.00 41.77 137 LEU B C 1
ATOM 4604 O O . LEU B 1 137 ? 47.551 54.679 18.905 1.00 45.76 137 LEU B O 1
ATOM 4609 N N . ASP B 1 138 ? 46.513 53.251 17.512 1.00 45.00 138 ASP B N 1
ATOM 4610 C CA . ASP B 1 138 ? 45.817 52.550 18.608 1.00 46.30 138 ASP B CA 1
ATOM 4611 C C . ASP B 1 138 ? 46.657 51.431 19.234 1.00 45.94 138 ASP B C 1
ATOM 4612 O O . ASP B 1 138 ? 46.224 50.802 20.197 1.00 46.04 138 ASP B O 1
ATOM 4617 N N . LEU B 1 139 ? 47.844 51.183 18.681 1.00 46.36 139 LEU B N 1
ATOM 4618 C CA . LEU B 1 139 ? 48.864 50.375 19.356 1.00 46.57 139 LEU B CA 1
ATOM 4619 C C . LEU B 1 139 ? 49.734 51.256 20.263 1.00 49.28 139 LEU B C 1
ATOM 4620 O O . LEU B 1 139 ? 50.440 50.746 21.134 1.00 51.85 139 LEU B O 1
ATOM 4625 N N . GLY B 1 140 ? 49.684 52.571 20.047 1.00 50.01 140 GLY B N 1
ATOM 4626 C CA . GLY B 1 140 ? 50.327 53.541 20.944 1.00 50.18 140 GLY B CA 1
ATOM 4627 C C . GLY B 1 140 ? 51.446 54.382 20.350 1.00 51.84 140 GLY B C 1
ATOM 4628 O O . GLY B 1 140 ? 52.100 55.136 21.074 1.00 52.59 140 GLY B O 1
ATOM 4629 N N . PHE B 1 141 ? 51.664 54.266 19.042 1.00 52.41 141 PHE B N 1
ATOM 4630 C CA . PHE B 1 141 ? 52.717 55.015 18.353 1.00 52.35 141 PHE B CA 1
ATOM 4631 C C . PHE B 1 141 ? 52.106 56.170 17.548 1.00 53.80 141 PHE B C 1
ATOM 4632 O O . PHE B 1 141 ? 51.671 55.981 16.410 1.00 58.11 141 PHE B O 1
ATOM 4640 N N . GLN B 1 142 ? 52.080 57.364 18.141 1.00 53.56 142 GLN B N 1
ATOM 4641 C CA . GLN B 1 142 ? 51.449 58.537 17.513 1.00 53.91 142 GLN B CA 1
ATOM 4642 C C . GLN B 1 142 ? 52.167 59.005 16.249 1.00 52.30 142 GLN B C 1
ATOM 4643 O O . GLN B 1 142 ? 51.581 59.698 15.417 1.00 51.94 142 GLN B O 1
ATOM 4649 N N . GLN B 1 143 ? 53.432 58.626 16.114 1.00 52.00 143 GLN B N 1
ATOM 4650 C CA . GLN B 1 143 ? 54.254 59.053 14.987 1.00 50.28 143 GLN B CA 1
ATOM 4651 C C . GLN B 1 143 ? 53.773 58.439 13.669 1.00 49.14 143 GLN B C 1
ATOM 4652 O O . GLN B 1 143 ? 53.859 59.078 12.617 1.00 51.37 143 GLN B O 1
ATOM 4658 N N . GLY B 1 144 ? 53.258 57.212 13.739 1.00 46.12 144 GLY B N 1
ATOM 4659 C CA . GLY B 1 144 ? 52.700 56.520 12.576 1.00 44.37 144 GLY B CA 1
ATOM 4660 C C . GLY B 1 144 ? 53.362 55.177 12.326 1.00 44.41 144 GLY B C 1
ATOM 4661 O O . GLY B 1 144 ? 53.931 54.575 13.239 1.00 44.43 144 GLY B O 1
ATOM 4662 N N . ALA B 1 145 ? 53.275 54.708 11.083 1.00 43.34 145 ALA B N 1
ATOM 4663 C CA . ALA B 1 145 ? 53.935 53.474 10.660 1.00 44.22 145 ALA B CA 1
ATOM 4664 C C . ALA B 1 145 ? 55.181 53.789 9.830 1.00 47.55 145 ALA B C 1
ATOM 4665 O O . ALA B 1 145 ? 55.326 54.895 9.299 1.00 45.33 145 ALA B O 1
ATOM 4667 N N . ASP B 1 146 ? 56.077 52.812 9.724 1.00 51.16 146 ASP B N 1
ATOM 4668 C CA . ASP B 1 146 ? 57.274 52.955 8.899 1.00 53.53 146 ASP B CA 1
ATOM 4669 C C . ASP B 1 146 ? 56.919 52.765 7.426 1.00 56.04 146 ASP B C 1
ATOM 4670 O O . ASP B 1 146 ? 56.411 51.718 7.023 1.00 58.82 146 ASP B O 1
ATOM 4675 N N . THR B 1 147 ? 57.200 53.788 6.628 1.00 59.05 147 THR B N 1
ATOM 4676 C CA . THR B 1 147 ? 56.845 53.793 5.210 1.00 59.60 147 THR B CA 1
ATOM 4677 C C . THR B 1 147 ? 57.808 52.964 4.357 1.00 62.03 147 THR B C 1
ATOM 4678 O O . THR B 1 147 ? 57.397 52.358 3.364 1.00 60.74 147 THR B O 1
ATOM 4682 N N . GLN B 1 148 ? 59.082 52.939 4.750 1.00 63.72 148 GLN B N 1
ATOM 4683 C CA . GLN B 1 148 ? 60.124 52.247 3.985 1.00 63.46 148 GLN B CA 1
ATOM 4684 C C . GLN B 1 148 ? 60.796 51.130 4.789 1.00 63.29 148 GLN B C 1
ATOM 4685 O O . GLN B 1 148 ? 62.026 51.047 4.851 1.00 61.87 148 GLN B O 1
ATOM 4691 N N . ARG B 1 149 ? 59.978 50.273 5.396 1.00 62.79 149 ARG B N 1
ATOM 4692 C CA . ARG B 1 149 ? 60.472 49.090 6.107 1.00 60.22 149 ARG B CA 1
ATOM 4693 C C . ARG B 1 149 ? 59.351 48.075 6.322 1.00 60.05 149 ARG B C 1
ATOM 4694 O O . ARG B 1 149 ? 58.245 48.442 6.721 1.00 57.98 149 ARG B O 1
ATOM 4702 N N . ARG B 1 150 ? 59.651 46.803 6.064 1.00 62.30 150 ARG B N 1
ATOM 4703 C CA . ARG B 1 150 ? 58.660 45.726 6.136 1.00 61.66 150 ARG B CA 1
ATOM 4704 C C . ARG B 1 150 ? 59.119 44.603 7.065 1.00 59.17 150 ARG B C 1
ATOM 4705 O O . ARG B 1 150 ? 60.315 44.444 7.318 1.00 58.13 150 ARG B O 1
ATOM 4713 N N . PHE B 1 151 ? 58.155 43.826 7.558 1.00 55.68 151 PHE B N 1
ATOM 4714 C CA . PHE B 1 151 ? 58.432 42.631 8.359 1.00 55.49 151 PHE B CA 1
ATOM 4715 C C . PHE B 1 151 ? 58.248 41.355 7.527 1.00 56.85 151 PHE B C 1
ATOM 4716 O O . PHE B 1 151 ? 57.319 41.261 6.724 1.00 56.79 151 PHE B O 1
ATOM 4724 N N . LYS B 1 152 ? 59.136 40.383 7.735 1.00 58.43 152 LYS B N 1
ATOM 4725 C CA . LYS B 1 152 ? 59.012 39.047 7.131 1.00 62.44 152 LYS B CA 1
ATOM 4726 C C . LYS B 1 152 ? 60.033 38.077 7.737 1.00 66.30 152 LYS B C 1
ATOM 4727 O O . LYS B 1 152 ? 61.242 38.279 7.608 1.00 70.44 152 LYS B O 1
ATOM 4733 N N . LEU B 1 153 ? 59.540 37.028 8.394 1.00 69.25 153 LEU B N 1
ATOM 4734 C CA . LEU B 1 153 ? 60.398 36.079 9.113 1.00 72.86 153 LEU B CA 1
ATOM 4735 C C . LEU B 1 153 ? 60.683 34.824 8.269 1.00 76.27 153 LEU B C 1
ATOM 4736 O O . LEU B 1 153 ? 60.254 33.717 8.603 1.00 75.49 153 LEU B O 1
ATOM 4741 N N . SER B 1 154 ? 61.397 35.031 7.164 1.00 80.48 154 SER B N 1
ATOM 4742 C CA . SER B 1 154 ? 61.989 33.953 6.351 1.00 82.32 154 SER B CA 1
ATOM 4743 C C . SER B 1 154 ? 61.034 32.826 5.918 1.00 83.10 154 SER B C 1
ATOM 4744 O O . SER B 1 154 ? 60.544 32.829 4.787 1.00 83.59 154 SER B O 1
ATOM 4747 N N . ASP B 1 155 ? 60.781 31.871 6.813 1.00 81.85 155 ASP B N 1
ATOM 4748 C CA . ASP B 1 155 ? 60.024 30.660 6.476 1.00 80.39 155 ASP B CA 1
ATOM 4749 C C . ASP B 1 155 ? 58.512 30.887 6.453 1.00 80.59 155 ASP B C 1
ATOM 4750 O O . ASP B 1 155 ? 57.823 30.385 5.565 1.00 80.52 155 ASP B O 1
ATOM 4755 N N . LEU B 1 156 ? 58.009 31.629 7.439 1.00 81.30 156 LEU B N 1
ATOM 4756 C CA . LEU B 1 156 ? 56.569 31.904 7.591 1.00 82.14 156 LEU B CA 1
ATOM 4757 C C . LEU B 1 156 ? 55.780 30.649 7.988 1.00 84.65 156 LEU B C 1
ATOM 4758 O O . LEU B 1 156 ? 56.314 29.537 7.992 1.00 81.00 156 LEU B O 1
ATOM 4763 N N . SER B 1 157 ? 54.508 30.847 8.327 1.00 88.35 157 SER B N 1
ATOM 4764 C CA . SER B 1 157 ? 53.620 29.757 8.752 1.00 89.96 157 SER B CA 1
ATOM 4765 C C . SER B 1 157 ? 52.493 29.498 7.754 1.00 92.92 157 SER B C 1
ATOM 4766 O O . SER B 1 157 ? 52.245 28.351 7.377 1.00 97.54 157 SER B O 1
ATOM 4769 N N . ILE B 1 158 ? 51.820 30.570 7.337 1.00 94.26 158 ILE B N 1
ATOM 4770 C CA . ILE B 1 158 ? 50.685 30.508 6.400 1.00 95.77 158 ILE B CA 1
ATOM 4771 C C . ILE B 1 158 ? 49.471 29.824 7.075 1.00 95.41 158 ILE B C 1
ATOM 4772 O O . ILE B 1 158 ? 49.344 29.870 8.301 1.00 93.41 158 ILE B O 1
ATOM 4777 N N . ASN B 1 159 ? 48.588 29.215 6.280 1.00 95.21 159 ASN B N 1
ATOM 4778 C CA . ASN B 1 159 ? 47.350 28.572 6.760 1.00 94.08 159 ASN B CA 1
ATOM 4779 C C . ASN B 1 159 ? 46.321 29.579 7.293 1.00 90.85 159 ASN B C 1
ATOM 4780 O O . ASN B 1 159 ? 46.653 30.733 7.573 1.00 88.59 159 ASN B O 1
ATOM 4785 N N . SER B 1 160 ? 45.075 29.123 7.422 1.00 86.40 160 SER B N 1
ATOM 4786 C CA . SER B 1 160 ? 43.938 29.973 7.796 1.00 83.20 160 SER B CA 1
ATOM 4787 C C . SER B 1 160 ? 43.809 31.149 6.833 1.00 82.56 160 SER B C 1
ATOM 4788 O O . SER B 1 160 ? 44.207 32.273 7.147 1.00 82.62 160 SER B O 1
ATOM 4791 N N . THR B 1 161 ? 43.250 30.868 5.659 1.00 80.99 161 THR B N 1
ATOM 4792 C CA . THR B 1 161 ? 43.126 31.853 4.585 1.00 81.25 161 THR B CA 1
ATOM 4793 C C . THR B 1 161 ? 42.484 33.150 5.079 1.00 82.91 161 THR B C 1
ATOM 4794 O O . THR B 1 161 ? 43.043 34.231 4.895 1.00 85.44 161 THR B O 1
ATOM 4798 N N . GLU B 1 162 ? 41.313 33.020 5.703 1.00 80.13 162 GLU B N 1
ATOM 4799 C CA . GLU B 1 162 ? 40.572 34.139 6.312 1.00 76.00 162 GLU B CA 1
ATOM 4800 C C . GLU B 1 162 ? 41.380 35.426 6.508 1.00 72.33 162 GLU B C 1
ATOM 4801 O O . GLU B 1 162 ? 42.277 35.471 7.353 1.00 77.29 162 GLU B O 1
ATOM 4807 N N . CYS B 1 163 ? 41.058 36.465 5.738 1.00 64.55 163 CYS B N 1
ATOM 4808 C CA . CYS B 1 163 ? 41.609 37.802 5.986 1.00 59.92 163 CYS B CA 1
ATOM 4809 C C . CYS B 1 163 ? 40.533 38.884 5.855 1.00 57.34 163 CYS B C 1
ATOM 4810 O O . CYS B 1 163 ? 39.691 38.832 4.953 1.00 53.35 163 CYS B O 1
ATOM 4813 N N . LEU B 1 164 ? 40.571 39.849 6.777 1.00 54.30 164 LEU B N 1
ATOM 4814 C CA . LEU B 1 164 ? 39.656 40.990 6.777 1.00 50.73 164 LEU B CA 1
ATOM 4815 C C . LEU B 1 164 ? 40.212 42.094 5.892 1.00 49.37 164 LEU B C 1
ATOM 4816 O O . LEU B 1 164 ? 41.418 42.333 5.886 1.00 51.71 164 LEU B O 1
ATOM 4821 N N . HIS B 1 165 ? 39.338 42.765 5.147 1.00 46.88 165 HIS B N 1
ATOM 4822 C CA . HIS B 1 165 ? 39.751 43.904 4.329 1.00 46.05 165 HIS B CA 1
ATOM 4823 C C . HIS B 1 165 ? 39.353 45.216 5.000 1.00 43.59 165 HIS B C 1
ATOM 4824 O O . HIS B 1 165 ? 38.179 45.596 5.004 1.00 43.15 165 HIS B O 1
ATOM 4831 N N . VAL B 1 166 ? 40.347 45.901 5.558 1.00 41.13 166 VAL B N 1
ATOM 4832 C CA . VAL B 1 166 ? 40.140 47.170 6.249 1.00 38.95 166 VAL B CA 1
ATOM 4833 C C . VAL B 1 166 ? 40.416 48.328 5.299 1.00 37.24 166 VAL B C 1
ATOM 4834 O O . VAL B 1 166 ? 41.379 48.290 4.537 1.00 37.39 166 VAL B O 1
ATOM 4838 N N . HIS B 1 167 ? 39.560 49.345 5.335 1.00 37.60 167 HIS B N 1
ATOM 4839 C CA . HIS B 1 167 ? 39.835 50.607 4.645 1.00 38.12 167 HIS B CA 1
ATOM 4840 C C . HIS B 1 167 ? 39.649 51.789 5.585 1.00 37.20 167 HIS B C 1
ATOM 4841 O O . HIS B 1 167 ? 38.547 52.036 6.076 1.00 36.04 167 HIS B O 1
ATOM 4848 N N . CYS B 1 168 ? 40.742 52.511 5.818 1.00 37.13 168 CYS B N 1
ATOM 4849 C CA . CYS B 1 168 ? 40.733 53.753 6.586 1.00 37.05 168 CYS B CA 1
ATOM 4850 C C . CYS B 1 168 ? 41.046 54.916 5.654 1.00 35.88 168 CYS B C 1
ATOM 4851 O O . CYS B 1 168 ? 41.746 54.743 4.660 1.00 37.31 168 CYS B O 1
ATOM 4854 N N . ARG B 1 169 ? 40.524 56.095 5.977 1.00 35.04 169 ARG B N 1
ATOM 4855 C CA . ARG B 1 169 ? 40.868 57.321 5.255 1.00 33.77 169 ARG B CA 1
ATOM 4856 C C . ARG B 1 169 ? 42.296 57.762 5.577 1.00 34.72 169 ARG B C 1
ATOM 4857 O O . ARG B 1 169 ? 43.024 58.222 4.693 1.00 36.04 169 ARG B O 1
ATOM 4865 N N . GLY B 1 170 ? 42.685 57.636 6.845 1.00 34.41 170 GLY B N 1
ATOM 4866 C CA . GLY B 1 170 ? 44.045 57.971 7.278 1.00 35.08 170 GLY B CA 1
ATOM 4867 C C . GLY B 1 170 ? 44.127 58.628 8.646 1.00 35.87 170 GLY B C 1
ATOM 4868 O O . GLY B 1 170 ? 44.982 58.273 9.456 1.00 38.53 170 GLY B O 1
ATOM 4869 N N . LEU B 1 171 ? 43.236 59.584 8.902 1.00 34.75 171 LEU B N 1
ATOM 4870 C CA . LEU B 1 171 ? 43.242 60.356 10.149 1.00 35.01 171 LEU B CA 1
ATOM 4871 C C . LEU B 1 171 ? 42.424 59.742 11.308 1.00 35.57 171 LEU B C 1
ATOM 4872 O O . LEU B 1 171 ? 42.203 60.403 12.329 1.00 34.79 171 LEU B O 1
ATOM 4877 N N . GLU B 1 172 ? 41.992 58.488 11.166 1.00 34.36 172 GLU B N 1
ATOM 4878 C CA . GLU B 1 172 ? 41.255 57.806 12.236 1.00 34.07 172 GLU B CA 1
ATOM 4879 C C . GLU B 1 172 ? 42.135 57.604 13.476 1.00 34.71 172 GLU B C 1
ATOM 4880 O O . GLU B 1 172 ? 43.304 57.230 13.356 1.00 34.88 172 GLU B O 1
ATOM 4886 N N . THR B 1 173 ? 41.564 57.848 14.658 1.00 34.54 173 THR B N 1
ATOM 4887 C CA . THR B 1 173 ? 42.281 57.694 15.931 1.00 34.13 173 THR B CA 1
ATOM 4888 C C . THR B 1 173 ? 42.375 56.234 16.360 1.00 34.31 173 THR B C 1
ATOM 4889 O O . THR B 1 173 ? 43.297 55.859 17.087 1.00 36.50 173 THR B O 1
ATOM 4893 N N . SER B 1 174 ? 41.409 55.427 15.921 1.00 34.43 174 SER B N 1
ATOM 4894 C CA . SER B 1 174 ? 41.398 53.979 16.165 1.00 33.46 174 SER B CA 1
ATOM 4895 C C . SER B 1 174 ? 41.003 53.230 14.894 1.00 32.82 174 SER B C 1
ATOM 4896 O O . SER B 1 174 ? 40.329 53.785 14.026 1.00 32.22 174 SER B O 1
ATOM 4899 N N . LEU B 1 175 ? 41.420 51.969 14.787 1.00 32.87 175 LEU B N 1
ATOM 4900 C CA . LEU B 1 175 ? 41.013 51.125 13.650 1.00 32.08 175 LEU B CA 1
ATOM 4901 C C . LEU B 1 175 ? 39.524 50.802 13.721 1.00 33.04 175 LEU B C 1
ATOM 4902 O O . LEU B 1 175 ? 38.890 50.552 12.700 1.00 34.90 175 LEU B O 1
ATOM 4907 N N . ALA B 1 176 ? 38.973 50.817 14.929 1.00 33.69 176 ALA B N 1
ATOM 4908 C CA . ALA B 1 176 ? 37.542 50.607 15.142 1.00 33.48 176 ALA B CA 1
ATOM 4909 C C . ALA B 1 176 ? 36.677 51.617 14.385 1.00 34.16 176 ALA B C 1
ATOM 4910 O O . ALA B 1 176 ? 35.498 51.359 14.143 1.00 36.16 176 ALA B O 1
ATOM 4912 N N . GLU B 1 177 ? 37.256 52.763 14.028 1.00 34.98 177 GLU B N 1
ATOM 4913 C CA . GLU B 1 177 ? 36.583 53.757 13.186 1.00 36.52 177 GLU B CA 1
ATOM 4914 C C . GLU B 1 177 ? 36.488 53.350 11.712 1.00 37.51 177 GLU B C 1
ATOM 4915 O O . GLU B 1 177 ? 35.716 53.941 10.963 1.00 39.76 177 GLU B O 1
ATOM 4921 N N . CYS B 1 178 ? 37.273 52.360 11.296 1.00 38.93 178 CYS B N 1
ATOM 4922 C CA . CYS B 1 178 ? 37.392 52.005 9.878 1.00 41.61 178 CYS B CA 1
ATOM 4923 C C . CYS B 1 178 ? 36.394 50.938 9.442 1.00 44.72 178 CYS B C 1
ATOM 4924 O O . CYS B 1 178 ? 35.868 50.192 10.268 1.00 46.66 178 CYS B O 1
ATOM 4927 N N . THR B 1 179 ? 36.156 50.871 8.134 1.00 46.22 179 THR B N 1
ATOM 4928 C CA . THR B 1 179 ? 35.206 49.922 7.560 1.00 48.26 179 THR B CA 1
ATOM 4929 C C . THR B 1 179 ? 35.863 48.554 7.290 1.00 48.72 179 THR B C 1
ATOM 4930 O O . THR B 1 179 ? 36.871 48.460 6.582 1.00 47.44 179 THR B O 1
ATOM 4934 N N . PHE B 1 180 ? 35.285 47.506 7.874 1.00 46.99 180 PHE B N 1
ATOM 4935 C CA . PHE B 1 180 ? 35.793 46.141 7.736 1.00 46.72 180 PHE B CA 1
ATOM 4936 C C . PHE B 1 180 ? 34.919 45.328 6.776 1.00 48.77 180 PHE B C 1
ATOM 4937 O O . PHE B 1 180 ? 33.736 45.622 6.600 1.00 51.55 180 PHE B O 1
ATOM 4945 N N . THR B 1 181 ? 35.511 44.314 6.152 1.00 48.56 181 THR B N 1
ATOM 4946 C CA . THR B 1 181 ? 34.768 43.388 5.289 1.00 49.96 181 THR B CA 1
ATOM 4947 C C . THR B 1 181 ? 35.414 42.001 5.284 1.00 48.90 181 THR B C 1
ATOM 4948 O O . THR B 1 181 ? 36.468 41.790 5.884 1.00 45.36 181 THR B O 1
ATOM 4952 N N . LYS B 1 182 ? 34.747 41.059 4.623 1.00 52.26 182 LYS B N 1
ATOM 4953 C CA . LYS B 1 182 ? 35.278 39.715 4.409 1.00 54.61 182 LYS B CA 1
ATOM 4954 C C . LYS B 1 182 ? 35.654 39.571 2.940 1.00 56.40 182 LYS B C 1
ATOM 4955 O O . LYS B 1 182 ? 34.786 39.596 2.071 1.00 56.77 182 LYS B O 1
ATOM 4961 N N . ARG B 1 183 ? 36.949 39.445 2.668 1.00 62.87 183 ARG B N 1
ATOM 4962 C CA . ARG B 1 183 ? 37.445 39.232 1.304 1.00 67.76 183 ARG B CA 1
ATOM 4963 C C . ARG B 1 183 ? 37.704 37.747 1.051 1.00 72.83 183 ARG B C 1
ATOM 4964 O O . ARG B 1 183 ? 37.503 37.251 -0.059 1.00 76.37 183 ARG B O 1
ATOM 4972 N N . ARG B 1 184 ? 38.164 37.057 2.092 1.00 78.38 184 ARG B N 1
ATOM 4973 C CA . ARG B 1 184 ? 38.368 35.601 2.084 1.00 82.42 184 ARG B CA 1
ATOM 4974 C C . ARG B 1 184 ? 39.514 35.121 1.173 1.00 85.74 184 ARG B C 1
ATOM 4975 O O . ARG B 1 184 ? 39.526 33.977 0.716 1.00 88.61 184 ARG B O 1
ATOM 4983 N N . THR B 1 185 ? 40.459 36.023 0.911 1.00 89.38 185 THR B N 1
ATOM 4984 C CA . THR B 1 185 ? 41.886 35.672 0.789 1.00 91.36 185 THR B CA 1
ATOM 4985 C C . THR B 1 185 ? 42.526 35.594 -0.614 1.00 92.07 185 THR B C 1
ATOM 4986 O O . THR B 1 185 ? 42.443 36.539 -1.398 1.00 90.34 185 THR B O 1
ATOM 4990 N N . MET B 1 186 ? 43.116 34.437 -0.911 1.00 92.43 186 MET B N 1
ATOM 4991 C CA . MET B 1 186 ? 44.419 34.314 -1.587 1.00 93.08 186 MET B CA 1
ATOM 4992 C C . MET B 1 186 ? 44.991 33.021 -0.961 1.00 91.71 186 MET B C 1
ATOM 4993 O O . MET B 1 186 ? 44.240 32.354 -0.249 1.00 91.94 186 MET B O 1
ATOM 4998 N N . GLY B 1 187 ? 46.244 32.599 -1.171 1.00 92.52 187 GLY B N 1
ATOM 4999 C CA . GLY B 1 187 ? 47.322 33.272 -1.916 1.00 95.53 187 GLY B CA 1
ATOM 5000 C C . GLY B 1 187 ? 48.690 33.137 -1.239 1.00 97.30 187 GLY B C 1
ATOM 5001 O O . GLY B 1 187 ? 49.575 33.965 -1.459 1.00 96.53 187 GLY B O 1
ATOM 5002 N N . TYR B 1 188 ? 48.847 32.107 -0.402 1.00 100.12 188 TYR B N 1
ATOM 5003 C CA . TYR B 1 188 ? 50.112 31.763 0.294 1.00 103.24 188 TYR B CA 1
ATOM 5004 C C . TYR B 1 188 ? 50.564 32.715 1.414 1.00 99.35 188 TYR B C 1
ATOM 5005 O O . TYR B 1 188 ? 51.487 32.393 2.165 1.00 97.49 188 TYR B O 1
ATOM 5014 N N . GLN B 1 189 ? 49.925 33.876 1.515 1.00 94.72 189 GLN B N 1
ATOM 5015 C CA . GLN B 1 189 ? 50.040 34.741 2.690 1.00 90.25 189 GLN B CA 1
ATOM 5016 C C . GLN B 1 189 ? 48.794 35.620 2.783 1.00 88.55 189 GLN B C 1
ATOM 5017 O O . GLN B 1 189 ? 47.814 35.250 3.432 1.00 89.91 189 GLN B O 1
ATOM 5023 N N . ASP B 1 190 ? 48.828 36.764 2.103 1.00 84.56 190 ASP B N 1
ATOM 5024 C CA . ASP B 1 190 ? 47.769 37.767 2.194 1.00 79.14 190 ASP B CA 1
ATOM 5025 C C . ASP B 1 190 ? 47.460 38.093 3.662 1.00 76.16 190 ASP B C 1
ATOM 5026 O O . ASP B 1 190 ? 46.300 38.172 4.068 1.00 75.46 190 ASP B O 1
ATOM 5031 N N . PHE B 1 191 ? 48.523 38.269 4.445 1.00 72.90 191 PHE B N 1
ATOM 5032 C CA . PHE B 1 191 ? 48.423 38.667 5.849 1.00 71.54 191 PHE B CA 1
ATOM 5033 C C . PHE B 1 191 ? 49.284 39.911 6.064 1.00 66.38 191 PHE B C 1
ATOM 5034 O O . PHE B 1 191 ? 50.473 39.907 5.743 1.00 67.33 191 PHE B O 1
ATOM 5042 N N . ALA B 1 192 ? 48.681 40.969 6.603 1.00 59.49 192 ALA B N 1
ATOM 5043 C CA . ALA B 1 192 ? 49.364 42.256 6.756 1.00 55.30 192 ALA B CA 1
ATOM 5044 C C . ALA B 1 192 ? 50.552 42.158 7.709 1.00 52.88 192 ALA B C 1
ATOM 5045 O O . ALA B 1 192 ? 50.511 41.410 8.685 1.00 56.27 192 ALA B O 1
ATOM 5047 N N . ASP B 1 193 ? 51.605 42.916 7.413 1.00 49.86 193 ASP B N 1
ATOM 5048 C CA . ASP B 1 193 ? 52.824 42.924 8.229 1.00 47.52 193 ASP B CA 1
ATOM 5049 C C . ASP B 1 193 ? 53.379 44.341 8.380 1.00 46.60 193 ASP B C 1
ATOM 5050 O O . ASP B 1 193 ? 54.214 44.792 7.589 1.00 47.01 193 ASP B O 1
ATOM 5055 N N . VAL B 1 194 ? 52.896 45.034 9.406 1.00 43.63 194 VAL B N 1
ATOM 5056 C CA . VAL B 1 194 ? 53.324 46.397 9.697 1.00 41.94 194 VAL B CA 1
ATOM 5057 C C . VAL B 1 194 ? 54.472 46.381 10.701 1.00 42.24 194 VAL B C 1
ATOM 5058 O O . VAL B 1 194 ? 54.571 45.470 11.525 1.00 43.36 194 VAL B O 1
ATOM 5062 N N . VAL B 1 195 ? 55.346 47.380 10.605 1.00 41.97 195 VAL B N 1
ATOM 5063 C CA . VAL B 1 195 ? 56.361 47.632 11.624 1.00 42.09 195 VAL B CA 1
ATOM 5064 C C . VAL B 1 195 ? 56.358 49.128 11.942 1.00 41.40 195 VAL B C 1
ATOM 5065 O O . VAL B 1 195 ? 56.782 49.947 11.126 1.00 43.60 195 VAL B O 1
ATOM 5069 N N . CYS B 1 196 ? 55.862 49.472 13.127 1.00 40.29 196 CYS B N 1
ATOM 5070 C CA . CYS B 1 196 ? 55.599 50.867 13.491 1.00 39.38 196 CYS B CA 1
ATOM 5071 C C . CYS B 1 196 ? 56.873 51.687 13.667 1.00 40.61 196 CYS B C 1
ATOM 5072 O O . CYS B 1 196 ? 57.902 51.165 14.092 1.00 40.80 196 CYS B O 1
ATOM 5075 N N . TYR B 1 197 ? 56.784 52.974 13.333 1.00 44.82 197 TYR B N 1
ATOM 5076 C CA . TYR B 1 197 ? 57.907 53.903 13.462 1.00 47.43 197 TYR B CA 1
ATOM 5077 C C . TYR B 1 197 ? 57.999 54.392 14.897 1.00 50.21 197 TYR B C 1
ATOM 5078 O O . TYR B 1 197 ? 57.082 55.048 15.392 1.00 55.12 197 TYR B O 1
ATOM 5087 N N . THR B 1 198 ? 59.109 54.069 15.555 1.00 53.14 198 THR B N 1
ATOM 5088 C CA . THR B 1 198 ? 59.323 54.423 16.957 1.00 54.11 198 THR B CA 1
ATOM 5089 C C . THR B 1 198 ? 60.195 55.669 17.077 1.00 56.57 198 THR B C 1
ATOM 5090 O O . THR B 1 198 ? 60.001 56.494 17.972 1.00 59.30 198 THR B O 1
ATOM 5094 N N . PHE B 1 208 ? 66.631 63.562 3.904 1.00 63.31 208 PHE B N 1
ATOM 5095 C CA . PHE B 1 208 ? 65.438 62.849 4.349 1.00 65.39 208 PHE B CA 1
ATOM 5096 C C . PHE B 1 208 ? 64.295 63.821 4.633 1.00 64.13 208 PHE B C 1
ATOM 5097 O O . PHE B 1 208 ? 64.477 64.799 5.359 1.00 64.64 208 PHE B O 1
ATOM 5105 N N . PHE B 1 209 ? 63.122 63.543 4.066 1.00 63.99 209 PHE B N 1
ATOM 5106 C CA . PHE B 1 209 ? 61.932 64.363 4.302 1.00 63.44 209 PHE B CA 1
ATOM 5107 C C . PHE B 1 209 ? 61.368 64.101 5.696 1.00 63.12 209 PHE B C 1
ATOM 5108 O O . PHE B 1 209 ? 60.833 63.022 5.965 1.00 62.34 209 PHE B O 1
ATOM 5116 N N . GLN B 1 210 ? 61.486 65.096 6.571 1.00 61.12 210 GLN B N 1
ATOM 5117 C CA . GLN B 1 210 ? 60.975 64.991 7.933 1.00 60.94 210 GLN B CA 1
ATOM 5118 C C . GLN B 1 210 ? 59.500 65.378 7.981 1.00 59.72 210 GLN B C 1
ATOM 5119 O O . GLN B 1 210 ? 59.102 66.400 7.419 1.00 63.34 210 GLN B O 1
ATOM 5125 N N . CYS B 1 211 ? 58.696 64.559 8.651 1.00 55.24 211 CYS B N 1
ATOM 5126 C CA . CYS B 1 211 ? 57.288 64.878 8.880 1.00 51.93 211 CYS B CA 1
ATOM 5127 C C . CYS B 1 211 ? 57.174 65.807 10.082 1.00 50.44 211 CYS B C 1
ATOM 5128 O O . CYS B 1 211 ? 58.116 65.950 10.862 1.00 50.32 211 CYS B O 1
ATOM 5131 N N . VAL B 1 212 ? 56.011 66.429 10.232 1.00 48.67 212 VAL B N 1
ATOM 5132 C CA . VAL B 1 212 ? 55.785 67.396 11.311 1.00 47.91 212 VAL B CA 1
ATOM 5133 C C . VAL B 1 212 ? 55.777 66.726 12.692 1.00 46.90 212 VAL B C 1
ATOM 5134 O O . VAL B 1 212 ? 56.067 67.373 13.696 1.00 45.73 212 VAL B O 1
ATOM 5138 N N . ASN B 1 213 ? 55.460 65.431 12.732 1.00 48.38 213 ASN B N 1
ATOM 5139 C CA . ASN B 1 213 ? 55.503 64.651 13.981 1.00 50.56 213 ASN B CA 1
ATOM 5140 C C . ASN B 1 213 ? 56.903 64.137 14.354 1.00 53.02 213 ASN B C 1
ATOM 5141 O O . ASN B 1 213 ? 57.086 63.542 15.420 1.00 53.68 213 ASN B O 1
ATOM 5146 N N . GLY B 1 214 ? 57.875 64.362 13.473 1.00 54.88 214 GLY B N 1
ATOM 5147 C CA . GLY B 1 214 ? 59.268 63.972 13.712 1.00 56.68 214 GLY B CA 1
ATOM 5148 C C . GLY B 1 214 ? 59.657 62.646 13.084 1.00 58.94 214 GLY B C 1
ATOM 5149 O O . GLY B 1 214 ? 60.541 61.954 13.591 1.00 63.62 214 GLY B O 1
ATOM 5150 N N . LYS B 1 215 ? 59.003 62.297 11.976 1.00 59.42 215 LYS B N 1
ATOM 5151 C CA . LYS B 1 215 ? 59.263 61.042 11.268 1.00 57.54 215 LYS B CA 1
ATOM 5152 C C . LYS B 1 215 ? 60.039 61.326 9.984 1.00 58.81 215 LYS B C 1
ATOM 5153 O O . LYS B 1 215 ? 59.621 62.154 9.174 1.00 56.10 215 LYS B O 1
ATOM 5159 N N . TYR B 1 216 ? 61.167 60.639 9.807 1.00 61.06 216 TYR B N 1
ATOM 5160 C CA . TYR B 1 216 ? 62.028 60.830 8.635 1.00 62.68 216 TYR B CA 1
ATOM 5161 C C . TYR B 1 216 ? 61.713 59.817 7.528 1.00 62.53 216 TYR B C 1
ATOM 5162 O O . TYR B 1 216 ? 62.415 58.815 7.371 1.00 61.89 216 TYR B O 1
ATOM 5171 N N . ILE B 1 217 ? 60.661 60.090 6.760 1.00 62.06 217 ILE B N 1
ATOM 5172 C CA . ILE B 1 217 ? 60.302 59.244 5.618 1.00 62.20 217 ILE B CA 1
ATOM 5173 C C . ILE B 1 217 ? 61.214 59.553 4.433 1.00 66.77 217 ILE B C 1
ATOM 5174 O O . ILE B 1 217 ? 62.003 60.503 4.472 1.00 72.43 217 ILE B O 1
ATOM 5179 N N . SER B 1 218 ? 61.096 58.750 3.381 1.00 65.86 218 SER B N 1
ATOM 5180 C CA . SER B 1 218 ? 61.849 58.975 2.151 1.00 65.63 218 SER B CA 1
ATOM 5181 C C . SER B 1 218 ? 61.306 60.201 1.423 1.00 66.62 218 SER B C 1
ATOM 5182 O O . SER B 1 218 ? 60.094 60.420 1.385 1.00 68.72 218 SER B O 1
ATOM 5185 N N . GLN B 1 219 ? 62.211 60.991 0.847 1.00 65.87 219 GLN B N 1
ATOM 5186 C CA . GLN B 1 219 ? 61.841 62.174 0.061 1.00 63.49 219 GLN B CA 1
ATOM 5187 C C . GLN B 1 219 ? 61.025 61.783 -1.180 1.00 62.07 219 GLN B C 1
ATOM 5188 O O . GLN B 1 219 ? 60.235 62.582 -1.683 1.00 62.35 219 GLN B O 1
ATOM 5194 N N . MET B 1 220 ? 61.217 60.553 -1.657 1.00 62.29 220 MET B N 1
ATOM 5195 C CA . MET B 1 220 ? 60.487 60.026 -2.818 1.00 62.47 220 MET B CA 1
ATOM 5196 C C . MET B 1 220 ? 58.993 59.824 -2.543 1.00 59.64 220 MET B C 1
ATOM 5197 O O . MET B 1 220 ? 58.182 59.849 -3.467 1.00 57.52 220 MET B O 1
ATOM 5202 N N . LYS B 1 221 ? 58.637 59.620 -1.276 1.00 59.08 221 LYS B N 1
ATOM 5203 C CA . LYS B 1 221 ? 57.237 59.424 -0.880 1.00 55.75 221 LYS B CA 1
ATOM 5204 C C . LYS B 1 221 ? 56.411 60.718 -0.906 1.00 56.45 221 LYS B C 1
ATOM 5205 O O . LYS B 1 221 ? 55.183 60.665 -0.995 1.00 54.52 221 LYS B O 1
ATOM 5211 N N . ALA B 1 222 ? 57.084 61.868 -0.835 1.00 55.47 222 ALA B N 1
ATOM 5212 C CA . ALA B 1 222 ? 56.413 63.172 -0.738 1.00 56.14 222 ALA B CA 1
ATOM 5213 C C . ALA B 1 222 ? 55.596 63.529 -1.982 1.00 58.43 222 ALA B C 1
ATOM 5214 O O . ALA B 1 222 ? 55.957 63.163 -3.101 1.00 62.18 222 ALA B O 1
ATOM 5216 N N . CYS B 1 223 ? 54.495 64.246 -1.763 1.00 58.72 223 CYS B N 1
ATOM 5217 C CA . CYS B 1 223 ? 53.614 64.735 -2.837 1.00 58.32 223 CYS B CA 1
ATOM 5218 C C . CYS B 1 223 ? 53.017 63.637 -3.734 1.00 56.37 223 CYS B C 1
ATOM 5219 O O . CYS B 1 223 ? 52.703 63.890 -4.897 1.00 55.43 223 CYS B O 1
ATOM 5222 N N . ASP B 1 224 ? 52.834 62.434 -3.192 1.00 55.72 224 ASP B N 1
ATOM 5223 C CA . ASP B 1 224 ? 52.245 61.326 -3.961 1.00 56.49 224 ASP B CA 1
ATOM 5224 C C . ASP B 1 224 ? 50.744 61.129 -3.699 1.00 54.90 224 ASP B C 1
ATOM 5225 O O . ASP B 1 224 ? 50.148 60.172 -4.190 1.00 55.85 224 ASP B O 1
ATOM 5230 N N . GLY B 1 225 ? 50.142 62.030 -2.929 1.00 54.41 225 GLY B N 1
ATOM 5231 C CA . GLY B 1 225 ? 48.714 61.953 -2.606 1.00 55.15 225 GLY B CA 1
ATOM 5232 C C . GLY B 1 225 ? 48.372 60.870 -1.593 1.00 54.93 225 GLY B C 1
ATOM 5233 O O . GLY B 1 225 ? 47.245 60.366 -1.566 1.00 52.55 225 GLY B O 1
ATOM 5234 N N . ILE B 1 226 ? 49.351 60.520 -0.760 1.00 51.69 226 ILE B N 1
ATOM 5235 C CA . ILE B 1 226 ? 49.191 59.501 0.273 1.00 46.10 226 ILE B CA 1
ATOM 5236 C C . ILE B 1 226 ? 49.725 60.057 1.589 1.00 44.94 226 ILE B C 1
ATOM 5237 O O . ILE B 1 226 ? 50.853 60.546 1.652 1.00 44.43 226 ILE B O 1
ATOM 5242 N N . ASN B 1 227 ? 48.914 59.969 2.636 1.00 44.72 227 ASN B N 1
ATOM 5243 C CA . ASN B 1 227 ? 49.308 60.407 3.971 1.00 44.60 227 ASN B CA 1
ATOM 5244 C C . ASN B 1 227 ? 50.304 59.421 4.595 1.00 44.57 227 ASN B C 1
ATOM 5245 O O . ASN B 1 227 ? 49.930 58.589 5.423 1.00 45.25 227 ASN B O 1
ATOM 5250 N N . ASP B 1 228 ? 51.570 59.522 4.193 1.00 45.52 228 ASP B N 1
ATOM 5251 C CA . ASP B 1 228 ? 52.630 58.658 4.735 1.00 45.85 228 ASP B CA 1
ATOM 5252 C C . ASP B 1 228 ? 52.987 59.026 6.173 1.00 45.84 228 ASP B C 1
ATOM 5253 O O . ASP B 1 228 ? 53.304 58.153 6.984 1.00 45.80 228 ASP B O 1
ATOM 5258 N N . CYS B 1 229 ? 52.949 60.321 6.473 1.00 46.29 229 CYS B N 1
ATOM 5259 C CA . CYS B 1 229 ? 53.307 60.829 7.800 1.00 45.93 229 CYS B CA 1
ATOM 5260 C C . CYS B 1 229 ? 52.295 60.422 8.871 1.00 46.22 229 CYS B C 1
ATOM 5261 O O . CYS B 1 229 ? 52.671 59.924 9.934 1.00 45.48 229 CYS B O 1
ATOM 5264 N N . GLY B 1 230 ? 51.015 60.632 8.571 1.00 45.51 230 GLY B N 1
ATOM 5265 C CA . GLY B 1 230 ? 49.929 60.393 9.522 1.00 44.82 230 GLY B CA 1
ATOM 5266 C C . GLY B 1 230 ? 49.152 61.659 9.838 1.00 46.12 230 GLY B C 1
ATOM 5267 O O . GLY B 1 230 ? 48.068 61.597 10.422 1.00 48.35 230 GLY B O 1
ATOM 5268 N N . ASP B 1 231 ? 49.709 62.807 9.455 1.00 44.86 231 ASP B N 1
ATOM 5269 C CA . ASP B 1 231 ? 49.094 64.111 9.726 1.00 45.11 231 ASP B CA 1
ATOM 5270 C C . ASP B 1 231 ? 49.148 65.065 8.521 1.00 44.74 231 ASP B C 1
ATOM 5271 O O . ASP B 1 231 ? 49.040 66.279 8.681 1.00 42.82 231 ASP B O 1
ATOM 5276 N N . GLN B 1 232 ? 49.309 64.499 7.325 1.00 44.64 232 GLN B N 1
ATOM 5277 C CA . GLN B 1 232 ? 49.345 65.253 6.066 1.00 45.15 232 GLN B CA 1
ATOM 5278 C C . GLN B 1 232 ? 50.516 66.237 5.936 1.00 47.46 232 GLN B C 1
ATOM 5279 O O . GLN B 1 232 ? 50.405 67.231 5.220 1.00 49.06 232 GLN B O 1
ATOM 5285 N N . SER B 1 233 ? 51.635 65.969 6.606 1.00 49.39 233 SER B N 1
ATOM 5286 C CA . SER B 1 233 ? 52.820 66.830 6.473 1.00 50.62 233 SER B CA 1
ATOM 5287 C C . SER B 1 233 ? 53.387 66.755 5.056 1.00 51.35 233 SER B C 1
ATOM 5288 O O . SER B 1 233 ? 53.749 67.769 4.459 1.00 53.11 233 SER B O 1
ATOM 5291 N N . ASP B 1 234 ? 53.446 65.538 4.527 1.00 50.99 234 ASP B N 1
ATOM 5292 C CA . ASP B 1 234 ? 54.103 65.270 3.244 1.00 51.14 234 ASP B CA 1
ATOM 5293 C C . ASP B 1 234 ? 53.264 65.594 2.000 1.00 48.66 234 ASP B C 1
ATOM 5294 O O . ASP B 1 234 ? 53.739 65.414 0.878 1.00 50.56 234 ASP B O 1
ATOM 5299 N N . GLU B 1 235 ? 52.039 66.077 2.188 1.00 45.87 235 GLU B N 1
ATOM 5300 C CA . GLU B 1 235 ? 51.133 66.323 1.061 1.00 44.74 235 GLU B CA 1
ATOM 5301 C C . GLU B 1 235 ? 50.555 67.734 1.002 1.00 44.45 235 GLU B C 1
ATOM 5302 O O . GLU B 1 235 ? 49.761 68.029 0.109 1.00 45.23 235 GLU B O 1
ATOM 5308 N N . LEU B 1 236 ? 50.952 68.603 1.930 1.00 46.12 236 LEU B N 1
ATOM 5309 C CA . LEU B 1 236 ? 50.386 69.956 2.026 1.00 47.65 236 LEU B CA 1
ATOM 5310 C C . LEU B 1 236 ? 51.386 71.048 1.626 1.00 51.28 236 LEU B C 1
ATOM 5311 O O . LEU B 1 236 ? 51.303 72.179 2.102 1.00 52.18 236 LEU B O 1
ATOM 5316 N N . CYS B 1 237 ? 52.316 70.708 0.738 1.00 57.83 237 CYS B N 1
ATOM 5317 C CA . CYS B 1 237 ? 53.313 71.663 0.244 1.00 62.21 237 CYS B CA 1
ATOM 5318 C C . CYS B 1 237 ? 53.925 71.157 -1.060 1.00 61.84 237 CYS B C 1
ATOM 5319 O O . CYS B 1 237 ? 55.061 70.678 -1.088 1.00 62.81 237 CYS B O 1
ATOM 5322 N N . CYS B 1 238 ? 53.153 71.267 -2.138 1.00 62.43 238 CYS B N 1
ATOM 5323 C CA . CYS B 1 238 ? 53.534 70.707 -3.433 1.00 61.57 238 CYS B CA 1
ATOM 5324 C C . CYS B 1 238 ? 53.111 71.608 -4.588 1.00 59.56 238 CYS B C 1
ATOM 5325 O O . CYS B 1 238 ? 51.938 71.961 -4.706 1.00 54.65 238 CYS B O 1
ATOM 5328 N N . LYS B 1 239 ? 54.073 71.971 -5.435 1.00 59.21 239 LYS B N 1
ATOM 5329 C CA . LYS B 1 239 ? 53.792 72.667 -6.694 1.00 57.77 239 LYS B CA 1
ATOM 5330 C C . LYS B 1 239 ? 53.366 71.673 -7.774 1.00 58.19 239 LYS B C 1
ATOM 5331 O O . LYS B 1 239 ? 52.763 72.055 -8.778 1.00 57.92 239 LYS B O 1
ATOM 5337 N N . ALA B 1 240 ? 53.687 70.399 -7.553 1.00 58.86 240 ALA B N 1
ATOM 5338 C CA . ALA B 1 240 ? 53.272 69.311 -8.438 1.00 59.54 240 ALA B CA 1
ATOM 5339 C C . ALA B 1 240 ? 53.331 67.979 -7.689 1.00 61.92 240 ALA B C 1
ATOM 5340 O O . ALA B 1 240 ? 54.089 67.839 -6.731 1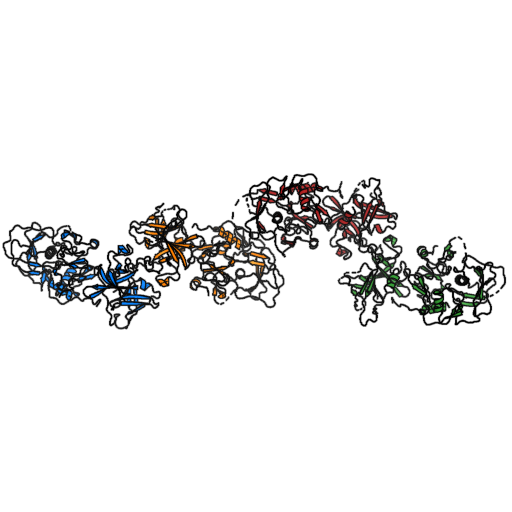.00 62.25 240 ALA B O 1
ATOM 5342 N N . CYS B 1 241 ? 52.528 67.010 -8.123 1.00 64.87 241 CYS B N 1
ATOM 5343 C CA . CYS B 1 241 ? 52.460 65.706 -7.453 1.00 67.57 241 CYS B CA 1
ATOM 5344 C C . CYS B 1 241 ? 53.361 64.666 -8.121 1.00 68.05 241 CYS B C 1
ATOM 5345 O O . CYS B 1 241 ? 53.775 64.833 -9.269 1.00 67.77 241 CYS B O 1
ATOM 5348 N N . GLN B 1 242 ? 53.643 63.589 -7.388 1.00 67.60 242 GLN B N 1
ATOM 5349 C CA . GLN B 1 242 ? 54.611 62.571 -7.813 1.00 67.18 242 GLN B CA 1
ATOM 5350 C C . GLN B 1 242 ? 53.949 61.403 -8.552 1.00 65.52 242 GLN B C 1
ATOM 5351 O O . GLN B 1 242 ? 54.045 61.307 -9.776 1.00 65.24 242 GLN B O 1
ATOM 5357 N N . GLY B 1 243 ? 53.285 60.523 -7.805 1.00 63.01 243 GLY B N 1
ATOM 5358 C CA . GLY B 1 243 ? 52.730 59.287 -8.359 1.00 59.67 243 GLY B CA 1
ATOM 5359 C C . GLY B 1 243 ? 51.352 59.501 -8.952 1.00 57.68 243 GLY B C 1
ATOM 5360 O O . GLY B 1 243 ? 51.210 60.145 -9.993 1.00 56.65 243 GLY B O 1
ATOM 5361 N N . LYS B 1 244 ? 50.335 58.965 -8.281 1.00 55.34 244 LYS B N 1
ATOM 5362 C CA . LYS B 1 244 ? 48.945 59.095 -8.723 1.00 52.86 244 LYS B CA 1
ATOM 5363 C C . LYS B 1 244 ? 48.228 60.149 -7.876 1.00 50.14 244 LYS B C 1
ATOM 5364 O O . LYS B 1 244 ? 47.146 59.906 -7.333 1.00 50.20 244 LYS B O 1
ATOM 5370 N N . GLY B 1 245 ? 48.842 61.326 -7.778 1.00 47.40 245 GLY B N 1
ATOM 5371 C CA . GLY B 1 245 ? 48.342 62.408 -6.931 1.00 47.04 245 GLY B CA 1
ATOM 5372 C C . GLY B 1 245 ? 47.763 63.560 -7.729 1.00 46.90 245 GLY B C 1
ATOM 5373 O O . GLY B 1 245 ? 48.339 63.980 -8.730 1.00 49.93 245 GLY B O 1
ATOM 5374 N N . PHE B 1 246 ? 46.623 64.073 -7.272 1.00 46.95 246 PHE B N 1
ATOM 5375 C CA . PHE B 1 246 ? 45.947 65.208 -7.903 1.00 46.72 246 PHE B CA 1
ATOM 5376 C C . PHE B 1 246 ? 46.367 66.517 -7.228 1.00 45.71 246 PHE B C 1
ATOM 5377 O O . PHE B 1 246 ? 46.162 66.690 -6.029 1.00 45.24 246 PHE B O 1
ATOM 5385 N N . HIS B 1 247 ? 46.944 67.430 -8.008 1.00 45.00 247 HIS B N 1
ATOM 5386 C CA . HIS B 1 247 ? 47.447 68.707 -7.497 1.00 45.89 247 HIS B CA 1
ATOM 5387 C C . HIS B 1 247 ? 46.389 69.812 -7.548 1.00 47.25 247 HIS B C 1
ATOM 5388 O O . HIS B 1 247 ? 46.037 70.294 -8.630 1.00 48.30 247 HIS B O 1
ATOM 5395 N N . CYS B 1 248 ? 45.897 70.217 -6.379 1.00 46.97 248 CYS B N 1
ATOM 5396 C CA . CYS B 1 248 ? 44.934 71.316 -6.285 1.00 48.00 248 CYS B CA 1
ATOM 5397 C C . CYS B 1 248 ? 45.662 72.650 -6.398 1.00 49.00 248 CYS B C 1
ATOM 5398 O O . CYS B 1 248 ? 46.877 72.718 -6.206 1.00 50.54 248 CYS B O 1
ATOM 5401 N N . LYS B 1 249 ? 44.910 73.710 -6.682 1.00 50.93 249 LYS B N 1
ATOM 5402 C CA . LYS B 1 249 ? 45.478 75.059 -6.830 1.00 51.72 249 LYS B CA 1
ATOM 5403 C C . LYS B 1 249 ? 45.994 75.659 -5.515 1.00 53.15 249 LYS B C 1
ATOM 5404 O O . LYS B 1 249 ? 46.668 76.691 -5.528 1.00 58.42 249 LYS B O 1
ATOM 5410 N N . SER B 1 250 ? 45.672 75.021 -4.391 1.00 51.49 250 SER B N 1
ATOM 5411 C CA . SER B 1 250 ? 46.154 75.454 -3.079 1.00 50.05 250 SER B CA 1
ATOM 5412 C C . SER B 1 250 ? 47.494 74.819 -2.677 1.00 50.96 250 SER B C 1
ATOM 5413 O O . SER B 1 250 ? 47.955 74.996 -1.545 1.00 50.82 250 SER B O 1
ATOM 5416 N N . GLY B 1 251 ? 48.115 74.087 -3.598 1.00 50.32 251 GLY B N 1
ATOM 5417 C CA . GLY B 1 251 ? 49.410 73.455 -3.345 1.00 50.52 251 GLY B CA 1
ATOM 5418 C C . GLY B 1 251 ? 49.297 72.213 -2.479 1.00 49.28 251 GLY B C 1
ATOM 5419 O O . GLY B 1 251 ? 50.059 72.037 -1.527 1.00 47.93 251 GLY B O 1
ATOM 5420 N N . VAL B 1 252 ? 48.351 71.346 -2.828 1.00 49.59 252 VAL B N 1
ATOM 5421 C CA . VAL B 1 252 ? 48.043 70.156 -2.036 1.00 50.37 252 VAL B CA 1
ATOM 5422 C C . VAL B 1 252 ? 47.829 68.945 -2.941 1.00 52.06 252 VAL B C 1
ATOM 5423 O O . VAL B 1 252 ? 47.057 69.010 -3.898 1.00 51.53 252 VAL B O 1
ATOM 5427 N N . CYS B 1 253 ? 48.511 67.847 -2.625 1.00 55.13 253 CYS B N 1
ATOM 5428 C CA . CYS B 1 253 ? 48.326 66.574 -3.327 1.00 54.95 253 CYS B CA 1
ATOM 5429 C C . CYS B 1 253 ? 47.388 65.673 -2.526 1.00 52.73 253 CYS B C 1
ATOM 5430 O O . CYS B 1 253 ? 47.529 65.549 -1.311 1.00 52.18 253 CYS B O 1
ATOM 5433 N N . ILE B 1 254 ? 46.432 65.058 -3.217 1.00 50.44 254 ILE B N 1
ATOM 5434 C CA . ILE B 1 254 ? 45.449 64.169 -2.594 1.00 50.12 254 ILE B CA 1
ATOM 5435 C C . ILE B 1 254 ? 45.227 62.942 -3.485 1.00 50.55 254 ILE B C 1
ATOM 5436 O O . ILE B 1 254 ? 45.609 62.960 -4.653 1.00 46.99 254 ILE B O 1
ATOM 5441 N N . PRO B 1 255 ? 44.628 61.866 -2.936 1.00 53.98 255 PRO B N 1
ATOM 5442 C CA . PRO B 1 255 ? 44.331 60.690 -3.761 1.00 55.60 255 PRO B CA 1
ATOM 5443 C C . PRO B 1 255 ? 43.500 61.028 -5.004 1.00 57.53 255 PRO B C 1
ATOM 5444 O O . PRO B 1 255 ? 42.599 61.868 -4.938 1.00 58.49 255 PRO B O 1
ATOM 5448 N N . SER B 1 256 ? 43.812 60.380 -6.123 1.00 56.78 256 SER B N 1
ATOM 5449 C CA . SER B 1 256 ? 43.128 60.651 -7.389 1.00 55.20 256 SER B CA 1
ATOM 5450 C C . SER B 1 256 ? 41.658 60.236 -7.374 1.00 53.65 256 SER B C 1
ATOM 5451 O O . SER B 1 256 ? 40.825 60.907 -7.979 1.00 53.50 256 SER B O 1
ATOM 5454 N N . GLN B 1 257 ? 41.342 59.138 -6.685 1.00 52.38 257 GLN B N 1
ATOM 5455 C CA . GLN B 1 257 ? 39.954 58.654 -6.606 1.00 51.06 257 GLN B CA 1
ATOM 5456 C C . GLN B 1 257 ? 39.032 59.630 -5.864 1.00 51.11 257 GLN B C 1
ATOM 5457 O O . GLN B 1 257 ? 37.824 59.646 -6.102 1.00 55.29 257 GLN B O 1
ATOM 5463 N N . TYR B 1 258 ? 39.607 60.445 -4.979 1.00 48.41 258 TYR B N 1
ATOM 5464 C CA . TYR B 1 258 ? 38.857 61.491 -4.274 1.00 45.89 258 TYR B CA 1
ATOM 5465 C C . TYR B 1 258 ? 38.284 62.560 -5.212 1.00 44.81 258 TYR B C 1
ATOM 5466 O O . TYR B 1 258 ? 37.446 63.357 -4.789 1.00 46.39 258 TYR B O 1
ATOM 5475 N N . GLN B 1 259 ? 38.754 62.601 -6.460 1.00 41.70 259 GLN B N 1
ATOM 5476 C CA . GLN B 1 259 ? 38.110 63.403 -7.504 1.00 39.06 259 GLN B CA 1
ATOM 5477 C C . GLN B 1 259 ? 36.683 62.913 -7.722 1.00 37.66 259 GLN B C 1
ATOM 5478 O O . GLN B 1 259 ? 36.432 61.709 -7.727 1.00 38.30 259 GLN B O 1
ATOM 5484 N N . CYS B 1 260 ? 35.759 63.852 -7.900 1.00 37.51 260 CYS B N 1
ATOM 5485 C CA . CYS B 1 260 ? 34.334 63.541 -8.063 1.00 37.42 260 CYS B CA 1
ATOM 5486 C C . CYS B 1 260 ? 33.866 62.437 -7.116 1.00 36.03 260 CYS B C 1
ATOM 5487 O O . CYS B 1 260 ? 33.397 61.392 -7.569 1.00 33.11 260 CYS B O 1
ATOM 5490 N N . ASN B 1 261 ? 34.016 62.659 -5.811 1.00 36.15 261 ASN B N 1
ATOM 5491 C CA . ASN B 1 261 ? 33.515 61.701 -4.809 1.00 36.66 261 ASN B CA 1
ATOM 5492 C C . ASN B 1 261 ? 32.454 62.285 -3.869 1.00 36.71 261 ASN B C 1
ATOM 5493 O O . ASN B 1 261 ? 32.078 61.645 -2.887 1.00 35.80 261 ASN B O 1
ATOM 5498 N N . GLY B 1 262 ? 31.982 63.494 -4.177 1.00 36.99 262 GLY B N 1
ATOM 5499 C CA . GLY B 1 262 ? 30.934 64.150 -3.394 1.00 37.55 262 GLY B CA 1
ATOM 5500 C C . GLY B 1 262 ? 31.474 65.160 -2.402 1.00 38.48 262 GLY B C 1
ATOM 5501 O O . GLY B 1 262 ? 30.991 66.293 -2.337 1.00 39.92 262 GLY B O 1
ATOM 5502 N N . GLU B 1 263 ? 32.466 64.744 -1.619 1.00 38.89 263 GLU B N 1
ATOM 5503 C CA . GLU B 1 263 ? 33.123 65.626 -0.656 1.00 38.88 263 GLU B CA 1
ATOM 5504 C C . GLU B 1 263 ? 34.179 66.492 -1.343 1.00 39.72 263 GLU B C 1
ATOM 5505 O O . GLU B 1 263 ? 34.907 66.020 -2.219 1.00 38.43 263 GLU B O 1
ATOM 5511 N N . VAL B 1 264 ? 34.257 67.755 -0.927 1.00 39.98 264 VAL B N 1
ATOM 5512 C CA . VAL B 1 264 ? 35.283 68.681 -1.404 1.00 39.69 264 VAL B CA 1
ATOM 5513 C C . VAL B 1 264 ? 36.522 68.537 -0.525 1.00 39.88 264 VAL B C 1
ATOM 5514 O O . VAL B 1 264 ? 36.423 68.634 0.700 1.00 41.04 264 VAL B O 1
ATOM 5518 N N . ASP B 1 265 ? 37.677 68.302 -1.150 1.00 39.82 265 ASP B N 1
ATOM 5519 C CA . ASP B 1 265 ? 38.951 68.129 -0.431 1.00 39.01 265 ASP B CA 1
ATOM 5520 C C . ASP B 1 265 ? 39.900 69.313 -0.600 1.00 40.39 265 ASP B C 1
ATOM 5521 O O . ASP B 1 265 ? 40.568 69.710 0.354 1.00 43.24 265 ASP B O 1
ATOM 5526 N N . CYS B 1 266 ? 39.990 69.844 -1.818 1.00 42.18 266 CYS B N 1
ATOM 5527 C CA . CYS B 1 266 ? 40.795 71.038 -2.079 1.00 42.60 266 CYS B CA 1
ATOM 5528 C C . CYS B 1 266 ? 40.052 72.264 -1.556 1.00 41.34 266 CYS B C 1
ATOM 5529 O O . CYS B 1 266 ? 38.860 72.424 -1.818 1.00 41.80 266 CYS B O 1
ATOM 5532 N N . ILE B 1 267 ? 40.752 73.130 -0.828 1.00 41.08 267 ILE B N 1
ATOM 5533 C CA . ILE B 1 267 ? 40.163 74.405 -0.374 1.00 41.26 267 ILE B CA 1
ATOM 5534 C C . ILE B 1 267 ? 39.773 75.321 -1.539 1.00 41.54 267 ILE B C 1
ATOM 5535 O O . ILE B 1 267 ? 38.989 76.249 -1.363 1.00 42.06 267 ILE B O 1
ATOM 5540 N N . THR B 1 268 ? 40.333 75.062 -2.717 1.00 45.30 268 THR B N 1
ATOM 5541 C CA . THR B 1 268 ? 39.920 75.730 -3.959 1.00 46.77 268 THR B CA 1
ATOM 5542 C C . THR B 1 268 ? 38.653 75.100 -4.555 1.00 47.81 268 THR B C 1
ATOM 5543 O O . THR B 1 268 ? 37.871 75.777 -5.226 1.00 48.60 268 THR B O 1
ATOM 5547 N N . GLY B 1 269 ? 38.475 73.801 -4.322 1.00 48.08 269 GLY B N 1
ATOM 5548 C CA . GLY B 1 269 ? 37.228 73.093 -4.642 1.00 48.50 269 GLY B CA 1
ATOM 5549 C C . GLY B 1 269 ? 37.070 72.620 -6.079 1.00 50.64 269 GLY B C 1
ATOM 5550 O O . GLY B 1 269 ? 35.949 72.368 -6.532 1.00 52.37 269 GLY B O 1
ATOM 5551 N N . GLU B 1 270 ? 38.189 72.473 -6.787 1.00 49.00 270 GLU B N 1
ATOM 5552 C CA . GLU B 1 270 ? 38.164 72.145 -8.216 1.00 47.60 270 GLU B CA 1
ATOM 5553 C C . GLU B 1 270 ? 38.270 70.639 -8.491 1.00 45.58 270 GLU B C 1
ATOM 5554 O O . GLU B 1 270 ? 38.319 70.225 -9.648 1.00 43.42 270 GLU B O 1
ATOM 5560 N N . ASP B 1 271 ? 38.309 69.829 -7.434 1.00 43.11 271 ASP B N 1
ATOM 5561 C CA . ASP B 1 271 ? 38.237 68.372 -7.575 1.00 40.29 271 ASP B CA 1
ATOM 5562 C C . ASP B 1 271 ? 36.785 67.887 -7.637 1.00 37.80 271 ASP B C 1
ATOM 5563 O O . ASP B 1 271 ? 36.538 66.702 -7.862 1.00 39.05 271 ASP B O 1
ATOM 5568 N N . GLU B 1 272 ? 35.838 68.799 -7.423 1.00 35.33 272 GLU B N 1
ATOM 5569 C CA . GLU B 1 272 ? 34.414 68.516 -7.625 1.00 34.88 272 GLU B CA 1
ATOM 5570 C C . GLU B 1 272 ? 33.800 69.438 -8.680 1.00 34.28 272 GLU B C 1
ATOM 5571 O O . GLU B 1 272 ? 32.585 69.656 -8.683 1.00 36.30 272 GLU B O 1
ATOM 5577 N N . VAL B 1 273 ? 34.629 69.979 -9.570 1.00 33.09 273 VAL B N 1
ATOM 5578 C CA . VAL B 1 273 ? 34.124 70.808 -10.670 1.00 33.49 273 VAL B CA 1
ATOM 5579 C C . VAL B 1 273 ? 34.047 69.978 -11.944 1.00 33.96 273 VAL B C 1
ATOM 5580 O O . VAL B 1 273 ? 35.019 69.324 -12.332 1.00 35.05 273 VAL B O 1
ATOM 5584 N N . GLY B 1 274 ? 32.880 70.003 -12.581 1.00 34.06 274 GLY B N 1
ATOM 5585 C CA . GLY B 1 274 ? 32.594 69.126 -13.707 1.00 35.16 274 GLY B CA 1
ATOM 5586 C C . GLY B 1 274 ? 32.628 67.665 -13.299 1.00 36.58 274 GLY B C 1
ATOM 5587 O O . GLY B 1 274 ? 33.613 66.970 -13.555 1.00 37.50 274 GLY B O 1
ATOM 5588 N N . CYS B 1 275 ? 31.559 67.211 -12.645 1.00 37.16 275 CYS B N 1
ATOM 5589 C CA . CYS B 1 275 ? 31.413 65.797 -12.262 1.00 38.52 275 CYS B CA 1
ATOM 5590 C C . CYS B 1 275 ? 30.018 65.264 -12.596 1.00 38.23 275 CYS B C 1
ATOM 5591 O O . CYS B 1 275 ? 29.875 64.195 -13.194 1.00 36.65 275 CYS B O 1
ATOM 5594 N N . LEU B 1 289 ? 31.335 44.339 8.142 1.00 51.58 289 LEU B N 1
ATOM 5595 C CA . LEU B 1 289 ? 30.742 44.157 9.462 1.00 51.10 289 LEU B CA 1
ATOM 5596 C C . LEU B 1 289 ? 30.465 45.501 10.121 1.00 51.91 289 LEU B C 1
ATOM 5597 O O . LEU B 1 289 ? 29.332 45.795 10.506 1.00 56.26 289 LEU B O 1
ATOM 5602 N N . THR B 1 290 ? 31.513 46.311 10.237 1.00 50.54 290 THR B N 1
ATOM 5603 C CA . THR B 1 290 ? 31.421 47.643 10.829 1.00 45.67 290 THR B CA 1
ATOM 5604 C C . THR B 1 290 ? 30.659 48.597 9.909 1.00 44.85 290 THR B C 1
ATOM 5605 O O . THR B 1 290 ? 30.459 48.310 8.724 1.00 43.66 290 THR B O 1
ATOM 5609 N N . ALA B 1 291 ? 30.251 49.736 10.462 1.00 42.85 291 ALA B N 1
ATOM 5610 C CA . ALA B 1 291 ? 29.307 50.636 9.789 1.00 41.73 291 ALA B CA 1
ATOM 5611 C C . ALA B 1 291 ? 29.909 51.577 8.744 1.00 40.99 291 ALA B C 1
ATOM 5612 O O . ALA B 1 291 ? 29.162 52.225 8.007 1.00 42.57 291 ALA B O 1
ATOM 5614 N N . ASP B 1 292 ? 31.236 51.647 8.671 1.00 39.05 292 ASP B N 1
ATOM 5615 C CA . ASP B 1 292 ? 31.929 52.693 7.907 1.00 39.59 292 ASP B CA 1
ATOM 5616 C C . ASP B 1 292 ? 31.587 54.069 8.480 1.00 38.32 292 ASP B C 1
ATOM 5617 O O . ASP B 1 292 ? 30.633 54.719 8.044 1.00 38.25 292 ASP B O 1
ATOM 5622 N N . MET B 1 293 ? 32.371 54.498 9.466 1.00 37.38 293 MET B N 1
ATOM 5623 C CA . MET B 1 293 ? 32.200 55.819 10.069 1.00 37.58 293 MET B CA 1
ATOM 5624 C C . MET B 1 293 ? 32.703 56.942 9.154 1.00 37.67 293 MET B C 1
ATOM 5625 O O . MET B 1 293 ? 32.295 58.096 9.304 1.00 37.12 293 MET B O 1
ATOM 5630 N N . ASP B 1 294 ? 33.585 56.600 8.213 1.00 38.25 294 ASP B N 1
ATOM 5631 C CA . ASP B 1 294 ? 34.025 57.533 7.166 1.00 37.54 294 ASP B CA 1
ATOM 5632 C C . ASP B 1 294 ? 32.843 58.045 6.337 1.00 37.03 294 ASP B C 1
ATOM 5633 O O . ASP B 1 294 ? 32.849 59.182 5.872 1.00 39.98 294 ASP B O 1
ATOM 5638 N N . ALA B 1 295 ? 31.835 57.200 6.149 1.00 35.19 295 ALA B N 1
ATOM 5639 C CA . ALA B 1 295 ? 30.606 57.607 5.476 1.00 34.14 295 ALA B CA 1
ATOM 5640 C C . ALA B 1 295 ? 29.819 58.581 6.348 1.00 33.74 295 ALA B C 1
ATOM 5641 O O . ALA B 1 295 ? 29.273 59.557 5.839 1.00 33.62 295 ALA B O 1
ATOM 5643 N N . GLU B 1 296 ? 29.775 58.312 7.655 1.00 33.61 296 GLU B N 1
ATOM 5644 C CA . GLU B 1 296 ? 29.010 59.136 8.600 1.00 34.49 296 GLU B CA 1
ATOM 5645 C C . GLU B 1 296 ? 29.589 60.541 8.804 1.00 35.28 296 GLU B C 1
ATOM 5646 O O . GLU B 1 296 ? 28.833 61.501 8.938 1.00 35.16 296 GLU B O 1
ATOM 5652 N N . ARG B 1 297 ? 30.913 60.666 8.835 1.00 36.74 297 ARG B N 1
ATOM 5653 C CA . ARG B 1 297 ? 31.540 61.993 8.936 1.00 39.14 297 ARG B CA 1
ATOM 5654 C C . ARG B 1 297 ? 31.231 62.891 7.733 1.00 41.20 297 ARG B C 1
ATOM 5655 O O . ARG B 1 297 ? 31.211 64.114 7.865 1.00 40.44 297 ARG B O 1
ATOM 5663 N N . ARG B 1 298 ? 30.999 62.283 6.569 1.00 43.90 298 ARG B N 1
ATOM 5664 C CA . ARG B 1 298 ? 30.591 63.026 5.375 1.00 44.97 298 ARG B CA 1
ATOM 5665 C C . ARG B 1 298 ? 29.147 63.515 5.485 1.00 46.14 298 ARG B C 1
ATOM 5666 O O . ARG B 1 298 ? 28.815 64.600 5.002 1.00 44.28 298 ARG B O 1
ATOM 5674 N N . ARG B 1 299 ? 28.290 62.710 6.109 1.00 47.77 299 ARG B N 1
ATOM 5675 C CA . ARG B 1 299 ? 26.907 63.118 6.382 1.00 51.31 299 ARG B CA 1
ATOM 5676 C C . ARG B 1 299 ? 26.874 64.383 7.240 1.00 52.80 299 ARG B C 1
ATOM 5677 O O . ARG B 1 299 ? 26.038 65.263 7.025 1.00 57.19 299 ARG B O 1
ATOM 5685 N N . ILE B 1 300 ? 27.791 64.468 8.203 1.00 51.05 300 ILE B N 1
ATOM 5686 C CA . ILE B 1 300 ? 27.831 65.592 9.143 1.00 50.32 300 ILE B CA 1
ATOM 5687 C C . ILE B 1 300 ? 28.206 66.900 8.439 1.00 50.45 300 ILE B C 1
ATOM 5688 O O . ILE B 1 300 ? 27.708 67.965 8.801 1.00 52.63 300 ILE B O 1
ATOM 5693 N N . LYS B 1 301 ? 29.079 66.810 7.437 1.00 51.92 301 LYS B N 1
ATOM 5694 C CA . LYS B 1 301 ? 29.456 67.972 6.620 1.00 51.23 301 LYS B CA 1
ATOM 5695 C C . LYS B 1 301 ? 28.264 68.579 5.881 1.00 52.72 301 LYS B C 1
ATOM 5696 O O . LYS B 1 301 ? 28.141 69.799 5.795 1.00 58.72 301 LYS B O 1
ATOM 5702 N N . SER B 1 302 ? 27.398 67.730 5.335 1.00 52.44 302 SER B N 1
ATOM 5703 C CA . SER B 1 302 ? 26.220 68.206 4.607 1.00 51.11 302 SER B CA 1
ATOM 5704 C C . SER B 1 302 ? 25.283 68.982 5.530 1.00 49.46 302 SER B C 1
ATOM 5705 O O . SER B 1 302 ? 24.611 69.913 5.090 1.00 51.57 302 SER B O 1
ATOM 5708 N N . LEU B 1 303 ? 25.247 68.590 6.804 1.00 47.72 303 LEU B N 1
ATOM 5709 C CA . LEU B 1 303 ? 24.427 69.268 7.814 1.00 46.85 303 LEU B CA 1
ATOM 5710 C C . LEU B 1 303 ? 25.024 70.605 8.257 1.00 47.67 303 LEU B C 1
ATOM 5711 O O . LEU B 1 303 ? 24.299 71.473 8.747 1.00 50.24 303 LEU B O 1
ATOM 5716 N N . LEU B 1 304 ? 26.340 70.759 8.111 1.00 48.05 304 LEU B N 1
ATOM 5717 C CA . LEU B 1 304 ? 27.007 72.033 8.403 1.00 49.71 304 LEU B CA 1
ATOM 5718 C C . LEU B 1 304 ? 26.419 73.138 7.531 1.00 51.85 304 LEU B C 1
ATOM 5719 O O . LEU B 1 304 ? 26.288 72.956 6.319 1.00 53.87 304 LEU B O 1
ATOM 5724 N N . PRO B 1 305 ? 26.067 74.288 8.136 1.00 52.51 305 PRO B N 1
ATOM 5725 C CA . PRO B 1 305 ? 25.525 75.385 7.335 1.00 54.89 305 PRO B CA 1
ATOM 5726 C C . PRO B 1 305 ? 26.569 76.009 6.404 1.00 57.07 305 PRO B C 1
ATOM 5727 O O . PRO B 1 305 ? 27.712 76.228 6.807 1.00 56.46 305 PRO B O 1
ATOM 5731 N N . LYS B 1 306 ? 26.160 76.278 5.167 1.00 61.10 306 LYS B N 1
ATOM 5732 C CA . LYS B 1 306 ? 27.024 76.892 4.159 1.00 64.42 306 LYS B CA 1
ATOM 5733 C C . LYS B 1 306 ? 27.089 78.405 4.383 1.00 66.32 306 LYS B C 1
ATOM 5734 O O . LYS B 1 306 ? 26.233 78.980 5.064 1.00 67.64 306 LYS B O 1
ATOM 5740 N N . LEU B 1 307 ? 28.115 79.041 3.824 1.00 65.71 307 LEU B N 1
ATOM 5741 C CA . LEU B 1 307 ? 28.234 80.501 3.854 1.00 64.04 307 LEU B CA 1
ATOM 5742 C C . LEU B 1 307 ? 27.186 81.131 2.937 1.00 62.14 307 LEU B C 1
ATOM 5743 O O . LEU B 1 307 ? 26.813 80.547 1.920 1.00 62.29 307 LEU B O 1
ATOM 5748 N N . SER B 1 308 ? 26.719 82.321 3.309 1.00 61.03 308 SER B N 1
ATOM 5749 C CA . SER B 1 308 ? 25.672 83.026 2.564 1.00 62.38 308 SER B CA 1
ATOM 5750 C C . SER B 1 308 ? 26.268 84.049 1.590 1.00 62.47 308 SER B C 1
ATOM 5751 O O . SER B 1 308 ? 25.962 85.241 1.664 1.00 62.49 308 SER B O 1
ATOM 5754 N N . CYS B 1 309 ? 27.113 83.575 0.677 1.00 61.79 309 CYS B N 1
ATOM 5755 C CA . CYS B 1 309 ? 27.787 84.450 -0.287 1.00 61.06 309 CYS B CA 1
ATOM 5756 C C . CYS B 1 309 ? 28.009 83.750 -1.622 1.00 60.58 309 CYS B C 1
ATOM 5757 O O . CYS B 1 309 ? 28.135 84.405 -2.658 1.00 60.85 309 CYS B O 1
ATOM 5760 N N . ILE B 1 322 ? 36.767 103.016 -20.435 1.00 70.72 322 ILE B N 1
ATOM 5761 C CA . ILE B 1 322 ? 37.492 101.749 -20.499 1.00 69.67 322 ILE B CA 1
ATOM 5762 C C . ILE B 1 322 ? 36.620 100.609 -19.975 1.00 69.71 322 ILE B C 1
ATOM 5763 O O . ILE B 1 322 ? 36.340 100.536 -18.775 1.00 68.96 322 ILE B O 1
ATOM 5768 N N . VAL B 1 323 ? 36.199 99.728 -20.885 1.00 69.80 323 VAL B N 1
ATOM 5769 C CA . VAL B 1 323 ? 35.277 98.623 -20.576 1.00 70.05 323 VAL B CA 1
ATOM 5770 C C . VAL B 1 323 ? 33.928 99.189 -20.089 1.00 71.11 323 VAL B C 1
ATOM 5771 O O . VAL B 1 323 ? 33.692 100.398 -20.180 1.00 71.96 323 VAL B O 1
ATOM 5775 N N . GLY B 1 324 ? 33.040 98.330 -19.593 1.00 70.53 324 GLY B N 1
ATOM 5776 C CA . GLY B 1 324 ? 31.738 98.787 -19.112 1.00 69.96 324 GLY B CA 1
ATOM 5777 C C . GLY B 1 324 ? 30.899 97.740 -18.404 1.00 70.21 324 GLY B C 1
ATOM 5778 O O . GLY B 1 324 ? 31.199 96.546 -18.440 1.00 68.00 324 GLY B O 1
ATOM 5779 N N . GLY B 1 325 ? 29.839 98.214 -17.757 1.00 73.13 325 GLY B N 1
ATOM 5780 C CA . GLY B 1 325 ? 28.893 97.361 -17.039 1.00 75.35 325 GLY B CA 1
ATOM 5781 C C . GLY B 1 325 ? 27.532 98.036 -16.938 1.00 77.67 325 GLY B C 1
ATOM 5782 O O . GLY B 1 325 ? 27.335 99.110 -17.507 1.00 76.32 325 GLY B O 1
ATOM 5783 N N . LYS B 1 326 ? 26.579 97.432 -16.227 1.00 80.93 326 LYS B N 1
ATOM 5784 C CA . LYS B 1 326 ? 26.749 96.147 -15.547 1.00 84.42 326 LYS B CA 1
ATOM 5785 C C . LYS B 1 326 ? 26.090 95.028 -16.369 1.00 87.34 326 LYS B C 1
ATOM 5786 O O . LYS B 1 326 ? 26.626 94.635 -17.406 1.00 87.09 326 LYS B O 1
ATOM 5792 N N . ARG B 1 327 ? 24.939 94.527 -15.916 1.00 90.74 327 ARG B N 1
ATOM 5793 C CA . ARG B 1 327 ? 24.180 93.496 -16.638 1.00 93.78 327 ARG B CA 1
ATOM 5794 C C . ARG B 1 327 ? 22.673 93.680 -16.448 1.00 96.01 327 ARG B C 1
ATOM 5795 O O . ARG B 1 327 ? 21.933 93.830 -17.421 1.00 96.81 327 ARG B O 1
ATOM 5803 N N . ALA B 1 328 ? 22.243 93.661 -15.186 1.00 97.67 328 ALA B N 1
ATOM 5804 C CA . ALA B 1 328 ? 20.826 93.744 -14.796 1.00 96.63 328 ALA B CA 1
ATOM 5805 C C . ALA B 1 328 ? 20.270 92.352 -14.498 1.00 97.39 328 ALA B C 1
ATOM 5806 O O . ALA B 1 328 ? 20.789 91.351 -14.994 1.00 98.29 328 ALA B O 1
ATOM 5808 N N . GLN B 1 329 ? 19.213 92.309 -13.686 1.00 97.65 329 GLN B N 1
ATOM 5809 C CA . GLN B 1 329 ? 18.591 91.056 -13.219 1.00 97.06 329 GLN B CA 1
ATOM 5810 C C . GLN B 1 329 ? 19.559 90.209 -12.376 1.00 96.82 329 GLN B C 1
ATOM 5811 O O . GLN B 1 329 ? 19.448 90.178 -11.149 1.00 99.78 329 GLN B O 1
ATOM 5817 N N . LEU B 1 330 ? 20.496 89.532 -13.040 1.00 95.22 330 LEU B N 1
ATOM 5818 C CA . LEU B 1 330 ? 21.532 88.741 -12.374 1.00 93.54 330 LEU B CA 1
ATOM 5819 C C . LEU B 1 330 ? 22.891 89.363 -12.681 1.00 92.06 330 LEU B C 1
ATOM 5820 O O . LEU B 1 330 ? 23.353 89.322 -13.822 1.00 94.62 330 LEU B O 1
ATOM 5825 N N . GLY B 1 331 ? 23.524 89.943 -11.665 1.00 90.56 331 GLY B N 1
ATOM 5826 C CA . GLY B 1 331 ? 24.770 90.688 -11.857 1.00 88.63 331 GLY B CA 1
ATOM 5827 C C . GLY B 1 331 ? 24.470 92.070 -12.420 1.00 85.98 331 GLY B C 1
ATOM 5828 O O . GLY B 1 331 ? 23.304 92.459 -12.497 1.00 85.43 331 GLY B O 1
ATOM 5829 N N . ASP B 1 332 ? 25.488 92.835 -12.813 1.00 84.08 332 ASP B N 1
ATOM 5830 C CA . ASP B 1 332 ? 26.903 92.478 -12.682 1.00 82.41 332 ASP B CA 1
ATOM 5831 C C . ASP B 1 332 ? 27.525 93.317 -11.574 1.00 79.00 332 ASP B C 1
ATOM 5832 O O . ASP B 1 332 ? 27.147 94.472 -11.379 1.00 80.45 332 ASP B O 1
ATOM 5837 N N . LEU B 1 333 ? 28.485 92.737 -10.861 1.00 74.02 333 LEU B N 1
ATOM 5838 C CA . LEU B 1 333 ? 29.119 93.399 -9.720 1.00 69.36 333 LEU B CA 1
ATOM 5839 C C . LEU B 1 333 ? 28.088 94.007 -8.756 1.00 68.21 333 LEU B C 1
ATOM 5840 O O . LEU B 1 333 ? 28.100 95.216 -8.521 1.00 66.27 333 LEU B O 1
ATOM 5845 N N . PRO B 1 334 ? 27.184 93.172 -8.202 1.00 68.41 334 PRO B N 1
ATOM 5846 C CA . PRO B 1 334 ? 26.205 93.693 -7.238 1.00 66.81 334 PRO B CA 1
ATOM 5847 C C . PRO B 1 334 ? 26.829 94.081 -5.893 1.00 65.64 334 PRO B C 1
ATOM 5848 O O . PRO B 1 334 ? 26.287 94.930 -5.185 1.00 66.76 334 PRO B O 1
ATOM 5852 N N . TRP B 1 335 ? 27.957 93.456 -5.557 1.00 63.87 335 TRP B N 1
ATOM 5853 C CA . TRP B 1 335 ? 28.718 93.786 -4.342 1.00 63.12 335 TRP B CA 1
ATOM 5854 C C . TRP B 1 335 ? 29.397 95.162 -4.405 1.00 60.03 335 TRP B C 1
ATOM 5855 O O . TRP B 1 335 ? 29.758 95.722 -3.370 1.00 58.49 335 TRP B O 1
ATOM 5866 N N . GLN B 1 336 ? 29.570 95.689 -5.617 1.00 57.71 336 GLN B N 1
ATOM 5867 C CA . GLN B 1 336 ? 30.275 96.956 -5.855 1.00 55.18 336 GLN B CA 1
ATOM 5868 C C . GLN B 1 336 ? 29.678 98.105 -5.045 1.00 54.19 336 GLN B C 1
ATOM 5869 O O . GLN B 1 336 ? 28.470 98.323 -5.073 1.00 55.41 336 GLN B O 1
ATOM 5875 N N . VAL B 1 337 ? 30.540 98.836 -4.338 1.00 55.24 337 VAL B N 1
ATOM 5876 C CA . VAL B 1 337 ? 30.124 99.930 -3.455 1.00 54.43 337 VAL B CA 1
ATOM 5877 C C . VAL B 1 337 ? 30.885 101.216 -3.775 1.00 54.37 337 VAL B C 1
ATOM 5878 O O . VAL B 1 337 ? 32.101 101.194 -3.962 1.00 54.38 337 VAL B O 1
ATOM 5882 N N . ALA B 1 338 ? 30.159 102.331 -3.826 1.00 55.95 338 ALA B N 1
ATOM 5883 C CA . ALA B 1 338 ? 30.744 103.638 -4.125 1.00 57.93 338 ALA B CA 1
ATOM 5884 C C . ALA B 1 338 ? 30.661 104.553 -2.905 1.00 61.99 338 ALA B C 1
ATOM 5885 O O . ALA B 1 338 ? 29.575 104.995 -2.527 1.00 66.10 338 ALA B O 1
ATOM 5887 N N . ILE B 1 339 ? 31.811 104.830 -2.295 1.00 60.71 339 ILE B N 1
ATOM 5888 C CA . ILE B 1 339 ? 31.889 105.707 -1.129 1.00 58.56 339 ILE B CA 1
ATOM 5889 C C . ILE B 1 339 ? 32.344 107.093 -1.582 1.00 59.86 339 ILE B C 1
ATOM 5890 O O . ILE B 1 339 ? 33.461 107.251 -2.077 1.00 58.79 339 ILE B O 1
ATOM 5895 N N . LYS B 1 340 ? 31.473 108.086 -1.415 1.00 62.42 340 LYS B N 1
ATOM 5896 C CA . LYS B 1 340 ? 31.746 109.458 -1.861 1.00 65.05 340 LYS B CA 1
ATOM 5897 C C . LYS B 1 340 ? 31.874 110.437 -0.692 1.00 66.42 340 LYS B C 1
ATOM 5898 O O . LYS B 1 340 ? 31.572 110.097 0.454 1.00 63.03 340 LYS B O 1
ATOM 5904 N N . ASP B 1 341 ? 32.317 111.653 -1.007 1.00 69.48 341 ASP B N 1
ATOM 5905 C CA . ASP B 1 341 ? 32.631 112.675 -0.004 1.00 71.93 341 ASP B CA 1
ATOM 5906 C C . ASP B 1 341 ? 32.021 114.028 -0.390 1.00 72.19 341 ASP B C 1
ATOM 5907 O O . ASP B 1 341 ? 31.493 114.186 -1.492 1.00 71.88 341 ASP B O 1
ATOM 5912 N N . ALA B 1 342 ? 32.084 114.993 0.526 1.00 75.98 342 ALA B N 1
ATOM 5913 C CA . ALA B 1 342 ? 31.659 116.371 0.245 1.00 77.14 342 ALA B CA 1
ATOM 5914 C C . ALA B 1 342 ? 32.538 116.948 -0.862 1.00 78.65 342 ALA B C 1
ATOM 5915 O O . ALA B 1 342 ? 32.058 117.238 -1.961 1.00 79.18 342 ALA B O 1
ATOM 5917 N N . SER B 1 343 ? 33.825 117.114 -0.556 1.00 78.14 343 SER B N 1
ATOM 5918 C CA . SER B 1 343 ? 34.843 117.277 -1.586 1.00 77.67 343 SER B CA 1
ATOM 5919 C C . SER B 1 343 ? 34.714 116.062 -2.488 1.00 78.39 343 SER B C 1
ATOM 5920 O O . SER B 1 343 ? 34.909 114.939 -2.034 1.00 81.23 343 SER B O 1
ATOM 5923 N N . GLY B 1 344 ? 34.377 116.282 -3.755 1.00 76.81 344 GLY B N 1
ATOM 5924 C CA . GLY B 1 344 ? 34.082 115.186 -4.680 1.00 77.22 344 GLY B CA 1
ATOM 5925 C C . GLY B 1 344 ? 35.228 114.222 -4.936 1.00 76.50 344 GLY B C 1
ATOM 5926 O O . GLY B 1 344 ? 35.553 113.932 -6.088 1.00 75.98 344 GLY B O 1
ATOM 5927 N N . ILE B 1 345 ? 35.845 113.736 -3.860 1.00 76.04 345 ILE B N 1
ATOM 5928 C CA . ILE B 1 345 ? 36.772 112.615 -3.928 1.00 76.81 345 ILE B CA 1
ATOM 5929 C C . ILE B 1 345 ? 35.905 111.373 -3.786 1.00 76.28 345 ILE B C 1
ATOM 5930 O O . ILE B 1 345 ? 34.748 111.464 -3.366 1.00 80.08 345 ILE B O 1
ATOM 5935 N N . THR B 1 346 ? 36.456 110.218 -4.130 1.00 71.52 346 THR B N 1
ATOM 5936 C CA . THR B 1 346 ? 35.685 108.984 -4.108 1.00 67.66 346 THR B CA 1
ATOM 5937 C C . THR B 1 346 ? 36.600 107.773 -3.993 1.00 67.27 346 THR B C 1
ATOM 5938 O O . THR B 1 346 ? 37.586 107.659 -4.722 1.00 69.63 346 THR B O 1
ATOM 5942 N N . CYS B 1 347 ? 36.264 106.876 -3.070 1.00 64.49 347 CYS B N 1
ATOM 5943 C CA . CYS B 1 347 ? 36.997 105.629 -2.894 1.00 63.19 347 CYS B CA 1
ATOM 5944 C C . CYS B 1 347 ? 36.097 104.441 -3.221 1.00 60.84 347 CYS B C 1
ATOM 5945 O O . CYS B 1 347 ? 34.924 104.418 -2.840 1.00 61.81 347 CYS B O 1
ATOM 5948 N N . GLY B 1 348 ? 36.657 103.460 -3.923 1.00 56.79 348 GLY B N 1
ATOM 5949 C CA . GLY B 1 348 ? 35.945 102.223 -4.235 1.00 55.67 348 GLY B CA 1
ATOM 5950 C C . GLY B 1 348 ? 35.865 101.309 -3.024 1.00 54.49 348 GLY B C 1
ATOM 5951 O O . GLY B 1 348 ? 36.756 101.317 -2.172 1.00 56.41 348 GLY B O 1
ATOM 5952 N N . GLY B 1 349 ? 34.794 100.523 -2.950 1.00 52.14 349 GLY B N 1
ATOM 5953 C CA . GLY B 1 349 ? 34.574 99.601 -1.832 1.00 48.77 349 GLY B CA 1
ATOM 5954 C C . GLY B 1 349 ? 33.917 98.308 -2.271 1.00 46.29 349 GLY B C 1
ATOM 5955 O O . GLY B 1 349 ? 33.593 98.134 -3.448 1.00 46.51 349 GLY B O 1
ATOM 5956 N N . ILE B 1 350 ? 33.722 97.402 -1.318 1.00 44.79 350 ILE B N 1
ATOM 5957 C CA . ILE B 1 350 ? 33.127 96.093 -1.591 1.00 43.27 350 ILE B CA 1
ATOM 5958 C C . ILE B 1 350 ? 32.321 95.589 -0.391 1.00 44.12 350 ILE B C 1
ATOM 5959 O O . ILE B 1 350 ? 32.864 95.383 0.694 1.00 45.58 350 ILE B O 1
ATOM 5964 N N . TYR B 1 351 ? 31.025 95.387 -0.609 1.00 44.79 351 TYR B N 1
ATOM 5965 C CA . TYR B 1 351 ? 30.131 94.833 0.405 1.00 45.40 351 TYR B CA 1
ATOM 5966 C C . TYR B 1 351 ? 30.533 93.392 0.720 1.00 45.13 351 TYR B C 1
ATOM 5967 O O . TYR B 1 351 ? 30.695 92.585 -0.196 1.00 45.60 351 TYR B O 1
ATOM 5976 N N . ILE B 1 352 ? 30.701 93.084 2.008 1.00 44.78 352 ILE B N 1
ATOM 5977 C CA . ILE B 1 352 ? 31.183 91.761 2.451 1.00 44.15 352 ILE B CA 1
ATOM 5978 C C . ILE B 1 352 ? 30.171 90.938 3.262 1.00 45.99 352 ILE B C 1
ATOM 5979 O O . ILE B 1 352 ? 30.464 89.805 3.651 1.00 45.76 352 ILE B O 1
ATOM 5984 N N . GLY B 1 353 ? 28.993 91.503 3.513 1.00 48.78 353 GLY B N 1
ATOM 5985 C CA . GLY B 1 353 ? 27.950 90.821 4.278 1.00 50.28 353 GLY B CA 1
ATOM 5986 C C . GLY B 1 353 ? 27.467 91.657 5.448 1.00 52.30 353 GLY B C 1
ATOM 5987 O O . GLY B 1 353 ? 28.241 92.407 6.048 1.00 53.69 353 GLY B O 1
ATOM 5988 N N . GLY B 1 354 ? 26.184 91.521 5.771 1.00 52.46 354 GLY B N 1
ATOM 5989 C CA . GLY B 1 354 ? 25.582 92.250 6.882 1.00 53.26 354 GLY B CA 1
ATOM 5990 C C . GLY B 1 354 ? 25.472 93.734 6.592 1.00 54.13 354 GLY B C 1
ATOM 5991 O O . GLY B 1 354 ? 24.793 94.139 5.649 1.00 55.03 354 GLY B O 1
ATOM 5992 N N . CYS B 1 355 ? 26.141 94.542 7.409 1.00 56.49 355 CYS B N 1
ATOM 5993 C CA . CYS B 1 355 ? 26.162 95.996 7.233 1.00 57.94 355 CYS B CA 1
ATOM 5994 C C . CYS B 1 355 ? 27.595 96.516 7.090 1.00 55.12 355 CYS B C 1
ATOM 5995 O O . CYS B 1 355 ? 27.879 97.685 7.369 1.00 54.16 355 CYS B O 1
ATOM 5998 N N . TRP B 1 356 ? 28.482 95.642 6.621 1.00 51.55 356 TRP B N 1
ATOM 5999 C CA . TRP B 1 356 ? 29.909 95.940 6.533 1.00 50.53 356 TRP B CA 1
ATOM 6000 C C . TRP B 1 356 ? 30.356 96.176 5.096 1.00 50.35 356 TRP B C 1
ATOM 6001 O O . TRP B 1 356 ? 29.875 95.521 4.170 1.00 51.69 356 TRP B O 1
ATOM 6012 N N . ILE B 1 357 ? 31.289 97.109 4.927 1.00 46.91 357 ILE B N 1
ATOM 6013 C CA . ILE B 1 357 ? 31.879 97.400 3.627 1.00 44.94 357 ILE B CA 1
ATOM 6014 C C . ILE B 1 357 ? 33.397 97.403 3.747 1.00 45.46 357 ILE B C 1
ATOM 6015 O O . ILE B 1 357 ? 33.957 98.180 4.520 1.00 46.85 357 ILE B O 1
ATOM 6020 N N . LEU B 1 358 ? 34.054 96.534 2.982 1.00 44.56 358 LEU B N 1
ATOM 6021 C CA . LEU B 1 358 ? 35.517 96.447 2.985 1.00 44.19 358 LEU B CA 1
ATOM 6022 C C . LEU B 1 358 ? 36.114 97.530 2.090 1.00 43.09 358 LEU B C 1
ATOM 6023 O O . LEU B 1 358 ? 35.564 97.850 1.032 1.00 43.86 358 LEU B O 1
ATOM 6028 N N . THR B 1 359 ? 37.241 98.087 2.525 1.00 41.46 359 THR B N 1
ATOM 6029 C CA . THR B 1 359 ? 37.894 99.193 1.819 1.00 41.42 359 THR B CA 1
ATOM 6030 C C . THR B 1 359 ? 39.373 99.312 2.190 1.00 41.11 359 THR B C 1
ATOM 6031 O O . THR B 1 359 ? 39.882 98.562 3.023 1.00 43.10 359 THR B O 1
ATOM 6035 N N . ALA B 1 360 ? 40.055 100.250 1.545 1.00 41.76 360 ALA B N 1
ATOM 6036 C CA . ALA B 1 360 ? 41.449 100.561 1.850 1.00 41.51 360 ALA B CA 1
ATOM 6037 C C . ALA B 1 360 ? 41.513 101.717 2.847 1.00 42.38 360 ALA B C 1
ATOM 6038 O O . ALA B 1 360 ? 40.597 102.536 2.917 1.00 43.30 360 ALA B O 1
ATOM 6040 N N . ALA B 1 361 ? 42.599 101.775 3.612 1.00 43.44 361 ALA B N 1
ATOM 6041 C CA . ALA B 1 361 ? 42.772 102.793 4.649 1.00 43.84 361 ALA B CA 1
ATOM 6042 C C . ALA B 1 361 ? 43.109 104.168 4.076 1.00 46.56 361 ALA B C 1
ATOM 6043 O O . ALA B 1 361 ? 42.531 105.174 4.491 1.00 46.64 361 ALA B O 1
ATOM 6045 N N . HIS B 1 362 ? 44.035 104.204 3.119 1.00 49.97 362 HIS B N 1
ATOM 6046 C CA . HIS B 1 362 ? 44.576 105.471 2.600 1.00 50.90 362 HIS B CA 1
ATOM 6047 C C . HIS B 1 362 ? 43.563 106.366 1.877 1.00 53.24 362 HIS B C 1
ATOM 6048 O O . HIS B 1 362 ? 43.720 107.588 1.850 1.00 55.84 362 HIS B O 1
ATOM 6055 N N . CYS B 1 363 ? 42.538 105.761 1.286 1.00 57.18 363 CYS B N 1
ATOM 6056 C CA . CYS B 1 363 ? 41.563 106.503 0.482 1.00 59.73 363 CYS B CA 1
ATOM 6057 C C . CYS B 1 363 ? 40.501 107.204 1.329 1.00 60.44 363 CYS B C 1
ATOM 6058 O O . CYS B 1 363 ? 39.710 107.987 0.803 1.00 60.54 363 CYS B O 1
ATOM 6061 N N . LEU B 1 364 ? 40.479 106.911 2.628 1.00 62.60 364 LEU B N 1
ATOM 6062 C CA . LEU B 1 364 ? 39.499 107.485 3.551 1.00 63.76 364 LEU B CA 1
ATOM 6063 C C . LEU B 1 364 ? 40.123 108.607 4.374 1.00 67.48 364 LEU B C 1
ATOM 6064 O O . LEU B 1 364 ? 39.585 109.714 4.437 1.00 69.76 364 LEU B O 1
ATOM 6069 N N . ARG B 1 365 ? 41.259 108.309 5.002 1.00 69.79 365 ARG B N 1
ATOM 6070 C CA . ARG B 1 365 ? 41.976 109.280 5.843 1.00 73.18 365 ARG B CA 1
ATOM 6071 C C . ARG B 1 365 ? 42.347 110.580 5.114 1.00 75.43 365 ARG B C 1
ATOM 6072 O O . ARG B 1 365 ? 42.370 111.649 5.727 1.00 74.28 365 ARG B O 1
ATOM 6080 N N . ALA B 1 366 ? 42.640 110.479 3.818 1.00 77.02 366 ALA B N 1
ATOM 6081 C CA . ALA B 1 366 ? 42.988 111.640 2.999 1.00 79.11 366 ALA B CA 1
ATOM 6082 C C . ALA B 1 366 ? 41.734 112.447 2.665 1.00 81.08 366 ALA B C 1
ATOM 6083 O O . ALA B 1 366 ? 41.176 112.328 1.572 1.00 80.20 366 ALA B O 1
ATOM 6085 N N . SER B 1 367 ? 41.300 113.264 3.621 1.00 83.79 367 SER B N 1
ATOM 6086 C CA . SER B 1 367 ? 40.077 114.056 3.479 1.00 84.64 367 SER B CA 1
ATOM 6087 C C . SER B 1 367 ? 40.017 115.198 4.494 1.00 85.63 367 SER B C 1
ATOM 6088 O O . SER B 1 367 ? 40.841 115.281 5.408 1.00 83.81 367 SER B O 1
ATOM 6091 N N . LYS B 1 368 ? 39.028 116.069 4.312 1.00 87.18 368 LYS B N 1
ATOM 6092 C CA . LYS B 1 368 ? 38.800 117.221 5.187 1.00 85.73 368 LYS B CA 1
ATOM 6093 C C . LYS B 1 368 ? 37.583 117.007 6.088 1.00 85.00 368 LYS B C 1
ATOM 6094 O O . LYS B 1 368 ? 37.657 117.215 7.300 1.00 85.20 368 LYS B O 1
ATOM 6100 N N . THR B 1 369 ? 36.469 116.595 5.487 1.00 82.10 369 THR B N 1
ATOM 6101 C CA . THR B 1 369 ? 35.177 116.542 6.177 1.00 79.53 369 THR B CA 1
ATOM 6102 C C . THR B 1 369 ? 35.025 115.365 7.147 1.00 77.58 369 THR B C 1
ATOM 6103 O O . THR B 1 369 ? 34.462 115.530 8.232 1.00 76.12 369 THR B O 1
ATOM 6107 N N . HIS B 1 370 ? 35.523 114.193 6.749 1.00 71.83 370 HIS B N 1
ATOM 6108 C CA . HIS B 1 370 ? 35.337 112.938 7.499 1.00 67.93 370 HIS B CA 1
ATOM 6109 C C . HIS B 1 370 ? 33.857 112.537 7.569 1.00 65.46 370 HIS B C 1
ATOM 6110 O O . HIS B 1 370 ? 33.402 111.986 8.575 1.00 64.23 370 HIS B O 1
ATOM 6117 N N . ARG B 1 371 ? 33.121 112.813 6.494 1.00 62.66 371 ARG B N 1
ATOM 6118 C CA . ARG B 1 371 ? 31.679 112.555 6.438 1.00 62.19 371 ARG B CA 1
ATOM 6119 C C . ARG B 1 371 ? 31.331 111.945 5.080 1.00 59.17 371 ARG B C 1
ATOM 6120 O O . ARG B 1 371 ? 31.279 112.648 4.069 1.00 57.92 371 ARG B O 1
ATOM 6128 N N . TYR B 1 372 ? 31.093 110.635 5.066 1.00 56.25 372 TYR B N 1
ATOM 6129 C CA . TYR B 1 372 ? 30.974 109.877 3.815 1.00 53.08 372 TYR B CA 1
ATOM 6130 C C . TYR B 1 372 ? 29.535 109.500 3.459 1.00 53.13 372 TYR B C 1
ATOM 6131 O O . TYR B 1 372 ? 28.612 109.655 4.262 1.00 52.21 372 TYR B O 1
ATOM 6140 N N . GLN B 1 373 ? 29.369 109.006 2.234 1.00 52.93 373 GLN B N 1
ATOM 6141 C CA . GLN B 1 373 ? 28.064 108.638 1.686 1.00 54.08 373 GLN B CA 1
ATOM 6142 C C . GLN B 1 373 ? 28.241 107.404 0.800 1.00 56.04 373 GLN B C 1
ATOM 6143 O O . GLN B 1 373 ? 29.009 107.438 -0.163 1.00 60.80 373 GLN B O 1
ATOM 6149 N N . ILE B 1 374 ? 27.541 106.319 1.126 1.00 54.58 374 ILE B N 1
ATOM 6150 C CA . ILE B 1 374 ? 27.722 105.040 0.429 1.00 54.26 374 ILE B CA 1
ATOM 6151 C C . ILE B 1 374 ? 26.695 104.851 -0.692 1.00 56.77 374 ILE B C 1
ATOM 6152 O O . ILE B 1 374 ? 25.547 104.476 -0.448 1.00 57.79 374 ILE B O 1
ATOM 6157 N N . TRP B 1 375 ? 27.131 105.113 -1.922 1.00 59.95 375 TRP B N 1
ATOM 6158 C CA . TRP B 1 375 ? 26.291 104.971 -3.107 1.00 60.09 375 TRP B CA 1
ATOM 6159 C C . TRP B 1 375 ? 26.288 103.511 -3.553 1.00 61.22 375 TRP B C 1
ATOM 6160 O O . TRP B 1 375 ? 27.334 102.963 -3.904 1.00 62.51 375 TRP B O 1
ATOM 6171 N N . THR B 1 376 ? 25.112 102.890 -3.529 1.00 60.80 376 THR B N 1
ATOM 6172 C CA . THR B 1 376 ? 24.951 101.493 -3.930 1.00 60.68 376 THR B CA 1
ATOM 6173 C C . THR B 1 376 ? 23.609 101.279 -4.621 1.00 60.17 376 THR B C 1
ATOM 6174 O O . THR B 1 376 ? 23.556 100.821 -5.764 1.00 60.07 376 THR B O 1
ATOM 6178 N N . ARG B 1 388 ? 18.318 102.572 -10.098 1.00 55.31 388 ARG B N 1
ATOM 6179 C CA . ARG B 1 388 ? 18.121 102.355 -8.670 1.00 57.82 388 ARG B CA 1
ATOM 6180 C C . ARG B 1 388 ? 19.427 102.543 -7.903 1.00 59.03 388 ARG B C 1
ATOM 6181 O O . ARG B 1 388 ? 20.318 101.692 -7.960 1.00 61.14 388 ARG B O 1
ATOM 6189 N N . ILE B 1 389 ? 19.523 103.659 -7.185 1.00 58.35 389 ILE B N 1
ATOM 6190 C CA . ILE B 1 389 ? 20.679 103.957 -6.344 1.00 57.40 389 ILE B CA 1
ATOM 6191 C C . ILE B 1 389 ? 20.198 104.342 -4.948 1.00 55.65 389 ILE B C 1
ATOM 6192 O O . ILE B 1 389 ? 19.471 105.323 -4.786 1.00 53.94 389 ILE B O 1
ATOM 6197 N N . VAL B 1 390 ? 20.601 103.560 -3.949 1.00 55.12 390 VAL B N 1
ATOM 6198 C CA . VAL B 1 390 ? 20.250 103.832 -2.553 1.00 56.48 390 VAL B CA 1
ATOM 6199 C C . VAL B 1 390 ? 21.340 104.650 -1.867 1.00 58.34 390 VAL B C 1
ATOM 6200 O O . VAL B 1 390 ? 22.460 104.757 -2.371 1.00 59.05 390 VAL B O 1
ATOM 6204 N N . ILE B 1 391 ? 20.998 105.220 -0.714 1.00 59.76 391 ILE B N 1
ATOM 6205 C CA . ILE B 1 391 ? 21.925 106.042 0.061 1.00 60.57 391 ILE B CA 1
ATOM 6206 C C . ILE B 1 391 ? 22.035 105.532 1.498 1.00 61.10 391 ILE B C 1
ATOM 6207 O O . ILE B 1 391 ? 21.291 105.964 2.380 1.00 65.16 391 ILE B O 1
ATOM 6212 N N . GLU B 1 392 ? 22.958 104.601 1.722 1.00 59.52 392 GLU B N 1
ATOM 6213 C CA . GLU B 1 392 ? 23.299 104.168 3.080 1.00 58.98 392 GLU B CA 1
ATOM 6214 C C . GLU B 1 392 ? 24.420 105.055 3.616 1.00 56.95 392 GLU B C 1
ATOM 6215 O O . GLU B 1 392 ? 25.289 105.486 2.859 1.00 57.19 392 GLU B O 1
ATOM 6221 N N . TYR B 1 393 ? 24.390 105.329 4.917 1.00 54.71 393 TYR B N 1
ATOM 6222 C CA . TYR B 1 393 ? 25.378 106.207 5.551 1.00 53.20 393 TYR B CA 1
ATOM 6223 C C . TYR B 1 393 ? 26.278 105.435 6.509 1.00 52.18 393 TYR B C 1
ATOM 6224 O O . TYR B 1 393 ? 25.957 104.318 6.911 1.00 52.17 393 TYR B O 1
ATOM 6233 N N . VAL B 1 394 ? 27.407 106.042 6.866 1.00 52.26 394 VAL B N 1
ATOM 6234 C CA . VAL B 1 394 ? 28.448 105.361 7.642 1.00 54.08 394 VAL B CA 1
ATOM 6235 C C . VAL B 1 394 ? 28.306 105.599 9.148 1.00 53.63 394 VAL B C 1
ATOM 6236 O O . VAL B 1 394 ? 28.185 106.739 9.598 1.00 50.52 394 VAL B O 1
ATOM 6240 N N . ASP B 1 395 ? 28.338 104.509 9.912 1.00 53.56 395 ASP B N 1
ATOM 6241 C CA . ASP B 1 395 ? 28.183 104.552 11.368 1.00 53.80 395 ASP B CA 1
ATOM 6242 C C . ASP B 1 395 ? 29.539 104.652 12.066 1.00 52.90 395 ASP B C 1
ATOM 6243 O O . ASP B 1 395 ? 29.729 105.482 12.957 1.00 53.73 395 ASP B O 1
ATOM 6248 N N . ARG B 1 396 ? 30.464 103.785 11.664 1.00 50.60 396 ARG B N 1
ATOM 6249 C CA . ARG B 1 396 ? 31.819 103.754 12.219 1.00 49.53 396 ARG B CA 1
ATOM 6250 C C . ARG B 1 396 ? 32.830 103.426 11.128 1.00 48.81 396 ARG B C 1
ATOM 6251 O O . ARG B 1 396 ? 32.474 102.854 10.098 1.00 51.59 396 ARG B O 1
ATOM 6259 N N . ILE B 1 397 ? 34.090 103.784 11.362 1.00 46.81 397 ILE B N 1
ATOM 6260 C CA . ILE B 1 397 ? 35.170 103.491 10.418 1.00 45.98 397 ILE B CA 1
ATOM 6261 C C . ILE B 1 397 ? 36.400 102.969 11.157 1.00 45.59 397 ILE B C 1
ATOM 6262 O O . ILE B 1 397 ? 37.160 103.747 11.741 1.00 47.03 397 ILE B O 1
ATOM 6267 N N . ILE B 1 398 ? 36.594 101.652 11.111 1.00 42.41 398 ILE B N 1
ATOM 6268 C CA . ILE B 1 398 ? 37.713 101.001 11.793 1.00 40.93 398 ILE B CA 1
ATOM 6269 C C . ILE B 1 398 ? 38.908 100.848 10.848 1.00 42.63 398 ILE B C 1
ATOM 6270 O O . ILE B 1 398 ? 38.774 100.312 9.744 1.00 43.78 398 ILE B O 1
ATOM 6275 N N . PHE B 1 399 ? 40.069 101.325 11.294 1.00 42.22 399 PHE B N 1
ATOM 6276 C CA . PHE B 1 399 ? 41.311 101.237 10.528 1.00 40.97 399 PHE B CA 1
ATOM 6277 C C . PHE B 1 399 ? 42.245 100.253 11.213 1.00 41.22 399 PHE B C 1
ATOM 6278 O O . PHE B 1 399 ? 42.148 100.041 12.422 1.00 41.94 399 PHE B O 1
ATOM 6286 N N . HIS B 1 400 ? 43.157 99.663 10.445 1.00 40.85 400 HIS B N 1
ATOM 6287 C CA . HIS B 1 400 ? 44.078 98.668 10.989 1.00 40.50 400 HIS B CA 1
ATOM 6288 C C . HIS B 1 400 ? 45.151 99.347 11.838 1.00 41.33 400 HIS B C 1
ATOM 6289 O O . HIS B 1 400 ? 45.784 100.306 11.400 1.00 40.64 400 HIS B O 1
ATOM 6296 N N . GLU B 1 401 ? 45.344 98.826 13.048 1.00 43.41 401 GLU B N 1
ATOM 6297 C CA . GLU B 1 401 ? 46.243 99.417 14.051 1.00 43.57 401 GLU B CA 1
ATOM 6298 C C . GLU B 1 401 ? 47.696 99.476 13.586 1.00 42.80 401 GLU B C 1
ATOM 6299 O O . GLU B 1 401 ? 48.439 100.379 13.964 1.00 44.13 401 GLU B O 1
ATOM 6305 N N . ASN B 1 402 ? 48.092 98.498 12.776 1.00 41.66 402 ASN B N 1
ATOM 6306 C CA . ASN B 1 402 ? 49.447 98.422 12.239 1.00 40.61 402 ASN B CA 1
ATOM 6307 C C . ASN B 1 402 ? 49.610 99.139 10.891 1.00 39.80 402 ASN B C 1
ATOM 6308 O O . ASN B 1 402 ? 50.622 98.952 10.208 1.00 42.45 402 ASN B O 1
ATOM 6313 N N . TYR B 1 403 ? 48.633 99.962 10.506 1.00 36.55 403 TYR B N 1
ATOM 6314 C CA . TYR B 1 403 ? 48.718 100.688 9.237 1.00 35.68 403 TYR B CA 1
ATOM 6315 C C . TYR B 1 403 ? 49.920 101.626 9.247 1.00 36.44 403 TYR B C 1
ATOM 6316 O O . TYR B 1 403 ? 50.114 102.399 10.191 1.00 39.53 403 TYR B O 1
ATOM 6325 N N . ASN B 1 404 ? 50.718 101.547 8.188 1.00 34.87 404 ASN B N 1
ATOM 6326 C CA . ASN B 1 404 ? 51.944 102.328 8.065 1.00 33.93 404 ASN B CA 1
ATOM 6327 C C . ASN B 1 404 ? 51.993 102.976 6.684 1.00 32.94 404 ASN B C 1
ATOM 6328 O O . ASN B 1 404 ? 52.162 102.288 5.681 1.00 35.92 404 ASN B O 1
ATOM 6333 N N . ALA B 1 405 ? 51.846 104.297 6.648 1.00 31.05 405 ALA B N 1
ATOM 6334 C CA . ALA B 1 405 ? 51.789 105.063 5.394 1.00 29.89 405 ALA B CA 1
ATOM 6335 C C . ALA B 1 405 ? 53.090 105.066 4.587 1.00 29.88 405 ALA B C 1
ATOM 6336 O O . ALA B 1 405 ? 53.075 105.362 3.392 1.00 30.70 405 ALA B O 1
ATOM 6338 N N . GLY B 1 406 ? 54.211 104.766 5.236 1.00 29.18 406 GLY B N 1
ATOM 6339 C CA . GLY B 1 406 ? 55.504 104.744 4.559 1.00 29.44 406 GLY B CA 1
ATOM 6340 C C . GLY B 1 406 ? 55.661 103.514 3.694 1.00 30.95 406 GLY B C 1
ATOM 6341 O O . GLY B 1 406 ? 56.160 103.587 2.569 1.00 33.27 406 GLY B O 1
ATOM 6342 N N . THR B 1 407 ? 55.225 102.382 4.235 1.00 31.07 407 THR B N 1
ATOM 6343 C CA . THR B 1 407 ? 55.319 101.095 3.569 1.00 31.09 407 THR B CA 1
ATOM 6344 C C . THR B 1 407 ? 53.957 100.562 3.096 1.00 31.97 407 THR B C 1
ATOM 6345 O O . THR B 1 407 ? 53.889 99.510 2.448 1.00 35.16 407 THR B O 1
ATOM 6349 N N . TYR B 1 408 ? 52.878 101.277 3.425 1.00 30.19 408 TYR B N 1
ATOM 6350 C CA . TYR B 1 408 ? 51.497 100.856 3.102 1.00 28.84 408 TYR B CA 1
ATOM 6351 C C . TYR B 1 408 ? 51.078 99.463 3.625 1.00 28.45 408 TYR B C 1
ATOM 6352 O O . TYR B 1 408 ? 50.046 98.931 3.210 1.00 27.14 408 TYR B O 1
ATOM 6361 N N . GLN B 1 409 ? 51.848 98.902 4.558 1.00 28.83 409 GLN B N 1
ATOM 6362 C CA . GLN B 1 409 ? 51.527 97.601 5.160 1.00 28.99 409 GLN B CA 1
ATOM 6363 C C . GLN B 1 409 ? 50.221 97.708 5.937 1.00 29.42 409 GLN B C 1
ATOM 6364 O O . GLN B 1 409 ? 49.957 98.722 6.574 1.00 30.56 409 GLN B O 1
ATOM 6370 N N . ASN B 1 410 ? 49.410 96.659 5.884 1.00 30.32 410 ASN B N 1
ATOM 6371 C CA . ASN B 1 410 ? 48.131 96.630 6.594 1.00 30.89 410 ASN B CA 1
ATOM 6372 C C . ASN B 1 410 ? 47.203 97.782 6.189 1.00 30.99 410 ASN B C 1
ATOM 6373 O O . ASN B 1 410 ? 46.446 98.304 7.009 1.00 31.32 410 ASN B O 1
ATOM 6378 N N . ASP B 1 411 ? 47.266 98.158 4.915 1.00 30.60 411 ASP B N 1
ATOM 6379 C CA . ASP B 1 411 ? 46.370 99.161 4.344 1.00 31.38 411 ASP B CA 1
ATOM 6380 C C . ASP B 1 411 ? 44.982 98.554 4.148 1.00 32.45 411 ASP B C 1
ATOM 6381 O O . ASP B 1 411 ? 44.577 98.247 3.025 1.00 34.67 411 ASP B O 1
ATOM 6386 N N . ILE B 1 412 ? 44.256 98.375 5.245 1.00 31.89 412 ILE B N 1
ATOM 6387 C CA . ILE B 1 412 ? 42.897 97.853 5.174 1.00 31.37 412 ILE B CA 1
ATOM 6388 C C . ILE B 1 412 ? 41.998 98.571 6.173 1.00 31.98 412 ILE B C 1
ATOM 6389 O O . ILE B 1 412 ? 42.452 99.015 7.233 1.00 31.29 412 ILE B O 1
ATOM 6394 N N . ALA B 1 413 ? 40.726 98.705 5.811 1.00 32.52 413 ALA B N 1
ATOM 6395 C CA . ALA B 1 413 ? 39.762 99.400 6.655 1.00 32.80 413 ALA B CA 1
ATOM 6396 C C . ALA B 1 413 ? 38.338 98.943 6.374 1.00 32.95 413 ALA B C 1
ATOM 6397 O O . ALA B 1 413 ? 37.898 98.924 5.226 1.00 30.36 413 ALA B O 1
ATOM 6399 N N . LEU B 1 414 ? 37.636 98.569 7.441 1.00 34.65 414 LEU B N 1
ATOM 6400 C CA . LEU B 1 414 ? 36.220 98.233 7.378 1.00 34.86 414 LEU B CA 1
ATOM 6401 C C . LEU B 1 414 ? 35.392 99.491 7.562 1.00 36.94 414 LEU B C 1
ATOM 6402 O O . LEU B 1 414 ? 35.750 100.365 8.348 1.00 41.04 414 LEU B O 1
ATOM 6407 N N . ILE B 1 415 ? 34.289 99.572 6.828 1.00 39.33 415 ILE B N 1
ATOM 6408 C CA . ILE B 1 415 ? 33.292 100.621 7.005 1.00 40.88 415 ILE B CA 1
ATOM 6409 C C . ILE B 1 415 ? 32.039 99.951 7.561 1.00 43.86 415 ILE B C 1
ATOM 6410 O O . ILE B 1 415 ? 31.614 98.915 7.047 1.00 44.84 415 ILE B O 1
ATOM 6415 N N . GLU B 1 416 ? 31.458 100.528 8.612 1.00 47.29 416 GLU B N 1
ATOM 6416 C CA . GLU B 1 416 ? 30.206 100.013 9.178 1.00 49.58 416 GLU B CA 1
ATOM 6417 C C . GLU B 1 416 ? 29.044 100.915 8.774 1.00 49.37 416 GLU B C 1
ATOM 6418 O O . GLU B 1 416 ? 29.048 102.108 9.063 1.00 51.59 416 GLU B O 1
ATOM 6424 N N . MET B 1 417 ? 28.051 100.336 8.109 1.00 51.17 417 MET B N 1
ATOM 6425 C CA . MET B 1 417 ? 26.906 101.094 7.611 1.00 53.14 417 MET B CA 1
ATOM 6426 C C . MET B 1 417 ? 25.886 101.349 8.723 1.00 54.23 417 MET B C 1
ATOM 6427 O O . MET B 1 417 ? 25.932 100.718 9.781 1.00 54.55 417 MET B O 1
ATOM 6432 N N . LYS B 1 418 ? 24.975 102.287 8.473 1.00 54.64 418 LYS B N 1
ATOM 6433 C CA . LYS B 1 418 ? 23.925 102.635 9.432 1.00 53.84 418 LYS B CA 1
ATOM 6434 C C . LYS B 1 418 ? 22.711 101.739 9.235 1.00 54.60 418 LYS B C 1
ATOM 6435 O O . LYS B 1 418 ? 22.047 101.802 8.199 1.00 57.69 418 LYS B O 1
ATOM 6441 N N . CYS B 1 426 ? 20.943 96.872 9.260 1.00 75.96 426 CYS B N 1
ATOM 6442 C CA . CYS B 1 426 ? 20.519 97.683 8.121 1.00 77.37 426 CYS B CA 1
ATOM 6443 C C . CYS B 1 426 ? 20.061 96.810 6.952 1.00 78.32 426 CYS B C 1
ATOM 6444 O O . CYS B 1 426 ? 20.533 95.682 6.784 1.00 79.98 426 CYS B O 1
ATOM 6447 N N . GLU B 1 427 ? 19.149 97.350 6.149 1.00 78.90 427 GLU B N 1
ATOM 6448 C CA . GLU B 1 427 ? 18.517 96.606 5.059 1.00 80.28 427 GLU B CA 1
ATOM 6449 C C . GLU B 1 427 ? 19.107 96.995 3.704 1.00 78.80 427 GLU B C 1
ATOM 6450 O O . GLU B 1 427 ? 18.874 98.102 3.211 1.00 79.93 427 GLU B O 1
ATOM 6456 N N . LEU B 1 428 ? 19.871 96.079 3.112 1.00 75.63 428 LEU B N 1
ATOM 6457 C CA . LEU B 1 428 ? 20.459 96.283 1.789 1.00 74.40 428 LEU B CA 1
ATOM 6458 C C . LEU B 1 428 ? 19.523 95.695 0.723 1.00 74.64 428 LEU B C 1
ATOM 6459 O O . LEU B 1 428 ? 19.216 94.503 0.764 1.00 77.54 428 LEU B O 1
ATOM 6464 N N . PRO B 1 429 ? 19.056 96.533 -0.225 1.00 73.27 429 PRO B N 1
ATOM 6465 C CA . PRO B 1 429 ? 18.157 96.059 -1.279 1.00 73.66 429 PRO B CA 1
ATOM 6466 C C . PRO B 1 429 ? 18.877 95.491 -2.508 1.00 71.16 429 PRO B C 1
ATOM 6467 O O . PRO B 1 429 ? 19.553 96.231 -3.228 1.00 68.26 429 PRO B O 1
ATOM 6471 N N . ARG B 1 430 ? 18.714 94.187 -2.729 1.00 69.14 430 ARG B N 1
ATOM 6472 C CA . ARG B 1 430 ? 19.238 93.490 -3.915 1.00 70.67 430 ARG B CA 1
ATOM 6473 C C . ARG B 1 430 ? 20.746 93.673 -4.119 1.00 71.93 430 ARG B C 1
ATOM 6474 O O . ARG B 1 430 ? 21.182 94.477 -4.947 1.00 74.58 430 ARG B O 1
ATOM 6482 N N . SER B 1 431 ? 21.532 92.914 -3.359 1.00 70.91 431 SER B N 1
ATOM 6483 C CA . SER B 1 431 ? 22.993 92.971 -3.449 1.00 68.12 431 SER B CA 1
ATOM 6484 C C . SER B 1 431 ? 23.617 91.752 -2.778 1.00 64.65 431 SER B C 1
ATOM 6485 O O . SER B 1 431 ? 23.320 91.458 -1.619 1.00 65.96 431 SER B O 1
ATOM 6488 N N . ILE B 1 432 ? 24.472 91.044 -3.512 1.00 59.36 432 ILE B N 1
ATOM 6489 C CA . ILE B 1 432 ? 25.194 89.898 -2.967 1.00 57.71 432 ILE B CA 1
ATOM 6490 C C . ILE B 1 432 ? 26.464 90.377 -2.263 1.00 56.26 432 ILE B C 1
ATOM 6491 O O . ILE B 1 432 ? 27.106 91.322 -2.724 1.00 57.91 432 ILE B O 1
ATOM 6496 N N . PRO B 1 433 ? 26.814 89.750 -1.127 1.00 53.58 433 PRO B N 1
ATOM 6497 C CA . PRO B 1 433 ? 28.099 90.011 -0.487 1.00 51.16 433 PRO B CA 1
ATOM 6498 C C . PRO B 1 433 ? 29.192 89.104 -1.037 1.00 47.59 433 PRO B C 1
ATOM 6499 O O . PRO B 1 433 ? 28.938 87.936 -1.312 1.00 48.96 433 PRO B O 1
ATOM 6503 N N . ALA B 1 434 ? 30.396 89.643 -1.191 1.00 46.07 434 ALA B N 1
ATOM 6504 C CA . ALA B 1 434 ? 31.534 88.869 -1.680 1.00 44.49 434 ALA B CA 1
ATOM 6505 C C . ALA B 1 434 ? 32.158 88.069 -0.540 1.00 44.08 434 ALA B C 1
ATOM 6506 O O . ALA B 1 434 ? 32.397 88.604 0.542 1.00 43.36 434 ALA B O 1
ATOM 6508 N N . CYS B 1 435 ? 32.421 86.788 -0.787 1.00 44.39 435 CYS B N 1
ATOM 6509 C CA . CYS B 1 435 ? 33.040 85.930 0.219 1.00 45.54 435 CYS B CA 1
ATOM 6510 C C . CYS B 1 435 ? 34.423 86.473 0.599 1.00 45.19 435 CYS B C 1
ATOM 6511 O O . CYS B 1 435 ? 35.133 87.043 -0.234 1.00 43.96 435 CYS B O 1
ATOM 6514 N N . VAL B 1 436 ? 34.788 86.312 1.868 1.00 42.80 436 VAL B N 1
ATOM 6515 C CA . VAL B 1 436 ? 36.086 86.762 2.365 1.00 41.15 436 VAL B CA 1
ATOM 6516 C C . VAL B 1 436 ? 36.998 85.549 2.530 1.00 41.24 436 VAL B C 1
ATOM 6517 O O . VAL B 1 436 ? 36.619 84.585 3.200 1.00 43.26 436 VAL B O 1
ATOM 6521 N N . PRO B 1 437 ? 38.201 85.590 1.922 1.00 39.95 437 PRO B N 1
ATOM 6522 C CA . PRO B 1 437 ? 39.098 84.433 1.925 1.00 39.21 437 PRO B CA 1
ATOM 6523 C C . PRO B 1 437 ? 39.751 84.191 3.281 1.00 38.30 437 PRO B C 1
ATOM 6524 O O . PRO B 1 437 ? 40.177 85.136 3.943 1.00 38.75 437 PRO B O 1
ATOM 6528 N N . TRP B 1 438 ? 39.836 82.919 3.661 1.00 37.01 438 TRP B N 1
ATOM 6529 C CA . TRP B 1 438 ? 40.345 82.502 4.971 1.00 37.37 438 TRP B CA 1
ATOM 6530 C C . TRP B 1 438 ? 41.713 81.836 4.862 1.00 38.82 438 TRP B C 1
ATOM 6531 O O . TRP B 1 438 ? 42.246 81.322 5.851 1.00 40.35 438 TRP B O 1
ATOM 6542 N N . SER B 1 439 ? 42.269 81.845 3.658 1.00 40.02 439 SER B N 1
ATOM 6543 C CA . SER B 1 439 ? 43.562 81.234 3.397 1.00 40.09 439 SER B CA 1
ATOM 6544 C C . SER B 1 439 ? 44.288 82.011 2.305 1.00 40.19 439 SER B C 1
ATOM 6545 O O . SER B 1 439 ? 43.649 82.507 1.369 1.00 40.77 439 SER B O 1
ATOM 6548 N N . PRO B 1 440 ? 45.623 82.130 2.421 1.00 39.25 440 PRO B N 1
ATOM 6549 C CA . PRO B 1 440 ? 46.412 82.778 1.377 1.00 38.95 440 PRO B CA 1
ATOM 6550 C C . PRO B 1 440 ? 46.571 81.920 0.125 1.00 40.42 440 PRO B C 1
ATOM 6551 O O . PRO B 1 440 ? 46.871 82.447 -0.946 1.00 43.58 440 PRO B O 1
ATOM 6555 N N . TYR B 1 441 ? 46.362 80.611 0.266 1.00 40.81 441 TYR B N 1
ATOM 6556 C CA . TYR B 1 441 ? 46.541 79.663 -0.834 1.00 40.31 441 TYR B CA 1
ATOM 6557 C C . TYR B 1 441 ? 45.268 79.399 -1.652 1.00 41.07 441 TYR B C 1
ATOM 6558 O O . TYR B 1 441 ? 45.256 78.511 -2.505 1.00 41.35 441 TYR B O 1
ATOM 6567 N N . LEU B 1 442 ? 44.202 80.158 -1.405 1.00 40.28 442 LEU B N 1
ATOM 6568 C CA . LEU B 1 442 ? 42.983 80.032 -2.209 1.00 39.48 442 LEU B CA 1
ATOM 6569 C C . LEU B 1 442 ? 43.271 80.339 -3.682 1.00 41.51 442 LEU B C 1
ATOM 6570 O O . LEU B 1 442 ? 42.823 79.614 -4.567 1.00 44.04 442 LEU B O 1
ATOM 6575 N N . PHE B 1 443 ? 44.029 81.405 -3.932 1.00 41.58 443 PHE B N 1
ATOM 6576 C CA . PHE B 1 443 ? 44.430 81.774 -5.291 1.00 41.02 443 PHE B CA 1
ATOM 6577 C C . PHE B 1 443 ? 45.945 81.887 -5.412 1.00 42.26 443 PHE B C 1
ATOM 6578 O O . PHE B 1 443 ? 46.641 82.105 -4.424 1.00 43.40 443 PHE B O 1
ATOM 6586 N N . GLN B 1 444 ? 46.438 81.732 -6.639 1.00 44.45 444 GLN B N 1
ATOM 6587 C CA . GLN B 1 444 ? 47.874 81.690 -6.921 1.00 46.18 444 GLN B CA 1
ATOM 6588 C C . GLN B 1 444 ? 48.200 82.481 -8.188 1.00 45.68 444 GLN B C 1
ATOM 6589 O O . GLN B 1 444 ? 47.291 82.917 -8.896 1.00 44.49 444 GLN B O 1
ATOM 6595 N N . PRO B 1 445 ? 49.503 82.687 -8.466 1.00 45.20 445 PRO B N 1
ATOM 6596 C CA . PRO B 1 445 ? 49.968 83.237 -9.732 1.00 45.10 445 PRO B CA 1
ATOM 6597 C C . PRO B 1 445 ? 49.255 82.702 -10.973 1.00 44.82 445 PRO B C 1
ATOM 6598 O O . PRO B 1 445 ? 48.853 81.537 -11.013 1.00 44.52 445 PRO B O 1
ATOM 6602 N N . ASN B 1 446 ? 49.116 83.573 -11.971 1.00 45.51 446 ASN B N 1
ATOM 6603 C CA . ASN B 1 446 ? 48.490 83.266 -13.271 1.00 46.18 446 ASN B CA 1
ATOM 6604 C C . ASN B 1 446 ? 46.954 83.148 -13.241 1.00 44.20 446 ASN B C 1
ATOM 6605 O O . ASN B 1 446 ? 46.315 83.237 -14.289 1.00 40.47 446 ASN B O 1
ATOM 6610 N N . ASP B 1 447 ? 46.370 82.958 -12.054 1.00 43.24 447 ASP B N 1
ATOM 6611 C CA . ASP B 1 447 ? 44.910 82.957 -11.895 1.00 42.10 447 ASP B CA 1
ATOM 6612 C C . ASP B 1 447 ? 44.334 84.330 -12.233 1.00 40.75 447 ASP B C 1
ATOM 6613 O O . ASP B 1 447 ? 44.910 85.357 -11.869 1.00 40.41 447 ASP B O 1
ATOM 6618 N N . THR B 1 448 ? 43.194 84.332 -12.923 1.00 39.21 448 THR B N 1
ATOM 6619 C CA . THR B 1 448 ? 42.596 85.562 -13.449 1.00 38.74 448 THR B CA 1
ATOM 6620 C C . THR B 1 448 ? 41.649 86.200 -12.436 1.00 39.82 448 THR B C 1
ATOM 6621 O O . THR B 1 448 ? 40.838 85.514 -11.820 1.00 40.57 448 THR B O 1
ATOM 6625 N N . CYS B 1 449 ? 41.769 87.517 -12.276 1.00 41.99 449 CYS B N 1
ATOM 6626 C CA . CYS B 1 449 ? 40.978 88.277 -11.306 1.00 43.17 449 CYS B CA 1
ATOM 6627 C C . CYS B 1 449 ? 40.444 89.559 -11.929 1.00 43.92 449 CYS B C 1
ATOM 6628 O O . CYS B 1 449 ? 40.911 89.992 -12.985 1.00 42.87 449 CYS B O 1
ATOM 6631 N N . ILE B 1 450 ? 39.471 90.165 -11.255 1.00 44.67 450 ILE B N 1
ATOM 6632 C CA . ILE B 1 450 ? 38.780 91.351 -11.760 1.00 46.38 450 ILE B CA 1
ATOM 6633 C C . ILE B 1 450 ? 38.956 92.545 -10.815 1.00 47.50 450 ILE B C 1
ATOM 6634 O O . ILE B 1 450 ? 38.700 92.436 -9.618 1.00 47.82 450 ILE B O 1
ATOM 6639 N N . VAL B 1 451 ? 39.398 93.674 -11.368 1.00 51.48 451 VAL B N 1
ATOM 6640 C CA . VAL B 1 451 ? 39.595 94.916 -10.614 1.00 52.69 451 VAL B CA 1
ATOM 6641 C C . VAL B 1 451 ? 38.528 95.931 -11.013 1.00 55.12 451 VAL B C 1
ATOM 6642 O O . VAL B 1 451 ? 38.260 96.117 -12.200 1.00 54.33 451 VAL B O 1
ATOM 6646 N N . SER B 1 452 ? 37.930 96.588 -10.024 1.00 58.46 452 SER B N 1
ATOM 6647 C CA . SER B 1 452 ? 36.864 97.559 -10.270 1.00 60.97 452 SER B CA 1
ATOM 6648 C C . SER B 1 452 ? 37.024 98.792 -9.383 1.00 63.76 452 SER B C 1
ATOM 6649 O O . SER B 1 452 ? 37.133 98.673 -8.165 1.00 60.83 452 SER B O 1
ATOM 6652 N N . GLY B 1 453 ? 37.030 99.971 -9.997 1.00 69.64 453 GLY B N 1
ATOM 6653 C CA . GLY B 1 453 ? 37.153 101.223 -9.250 1.00 75.76 453 GLY B CA 1
ATOM 6654 C C . GLY B 1 453 ? 37.175 102.450 -10.145 1.00 79.86 453 GLY B C 1
ATOM 6655 O O . GLY B 1 453 ? 37.799 102.439 -11.207 1.00 80.65 453 GLY B O 1
ATOM 6656 N N . TRP B 1 454 ? 36.491 103.507 -9.709 1.00 84.33 454 TRP B N 1
ATOM 6657 C CA . TRP B 1 454 ? 36.427 104.767 -10.453 1.00 88.16 454 TRP B CA 1
ATOM 6658 C C . TRP B 1 454 ? 36.520 105.963 -9.511 1.00 87.81 454 TRP B C 1
ATOM 6659 O O . TRP B 1 454 ? 36.105 105.890 -8.354 1.00 87.68 454 TRP B O 1
ATOM 6670 N N . LEU B 1 466 ? 32.666 104.793 -13.687 1.00 89.42 466 LEU B N 1
ATOM 6671 C CA . LEU B 1 466 ? 31.888 103.582 -13.931 1.00 88.51 466 LEU B CA 1
ATOM 6672 C C . LEU B 1 466 ? 32.629 102.639 -14.880 1.00 89.53 466 LEU B C 1
ATOM 6673 O O . LEU B 1 466 ? 32.457 102.714 -16.098 1.00 92.24 466 LEU B O 1
ATOM 6678 N N . GLN B 1 467 ? 33.457 101.763 -14.314 1.00 88.95 467 GLN B N 1
ATOM 6679 C CA . GLN B 1 467 ? 34.235 100.803 -15.106 1.00 89.00 467 GLN B CA 1
ATOM 6680 C C . GLN B 1 467 ? 34.799 99.647 -14.275 1.00 87.08 467 GLN B C 1
ATOM 6681 O O . GLN B 1 467 ? 34.902 99.732 -13.050 1.00 88.73 467 GLN B O 1
ATOM 6687 N N . TRP B 1 468 ? 35.158 98.570 -14.970 1.00 83.25 468 TRP B N 1
ATOM 6688 C CA . TRP B 1 468 ? 35.817 97.410 -14.365 1.00 80.35 468 TRP B CA 1
ATOM 6689 C C . TRP B 1 468 ? 36.670 96.698 -15.414 1.00 74.20 468 TRP B C 1
ATOM 6690 O O . TRP B 1 468 ? 36.296 96.642 -16.585 1.00 78.89 468 TRP B O 1
ATOM 6701 N N . GLY B 1 469 ? 37.806 96.151 -14.991 1.00 67.42 469 GLY B N 1
ATOM 6702 C CA . GLY B 1 469 ? 38.750 95.514 -15.914 1.00 64.64 469 GLY B CA 1
ATOM 6703 C C . GLY B 1 469 ? 39.205 94.139 -15.469 1.00 60.86 469 GLY B C 1
ATOM 6704 O O . GLY B 1 469 ? 38.824 93.660 -14.401 1.00 60.47 469 GLY B O 1
ATOM 6705 N N . GLU B 1 470 ? 40.023 93.507 -16.306 1.00 57.41 470 GLU B N 1
ATOM 6706 C CA . GLU B 1 470 ? 40.623 92.213 -15.989 1.00 56.03 470 GLU B CA 1
ATOM 6707 C C . GLU B 1 470 ? 42.117 92.345 -15.747 1.00 52.80 470 GLU B C 1
ATOM 6708 O O . GLU B 1 470 ? 42.745 93.328 -16.142 1.00 53.38 470 GLU B O 1
ATOM 6714 N N . VAL B 1 471 ? 42.674 91.325 -15.106 1.00 49.52 471 VAL B N 1
ATOM 6715 C CA . VAL B 1 471 ? 44.046 91.359 -14.621 1.00 47.26 471 VAL B CA 1
ATOM 6716 C C . VAL B 1 471 ? 44.456 89.943 -14.219 1.00 46.58 471 VAL B C 1
ATOM 6717 O O . VAL B 1 471 ? 43.599 89.092 -13.991 1.00 48.23 471 VAL B O 1
ATOM 6721 N N . LYS B 1 472 ? 45.759 89.692 -14.152 1.00 47.07 472 LYS B N 1
ATOM 6722 C CA . LYS B 1 472 ? 46.287 88.377 -13.782 1.00 48.38 472 LYS B CA 1
ATOM 6723 C C . LYS B 1 472 ? 47.216 88.466 -12.580 1.00 47.29 472 LYS B C 1
ATOM 6724 O O . LYS B 1 472 ? 48.132 89.285 -12.564 1.00 45.97 472 LYS B O 1
ATOM 6730 N N . LEU B 1 473 ? 46.984 87.610 -11.586 1.00 47.14 473 LEU B N 1
ATOM 6731 C CA . LEU B 1 473 ? 47.879 87.510 -10.437 1.00 47.39 473 LEU B CA 1
ATOM 6732 C C . LEU B 1 473 ? 49.242 87.057 -10.930 1.00 49.12 473 LEU B C 1
ATOM 6733 O O . LEU B 1 473 ? 49.328 86.231 -11.835 1.00 50.61 473 LEU B O 1
ATOM 6738 N N . ILE B 1 474 ? 50.299 87.602 -10.337 1.00 53.70 474 ILE B N 1
ATOM 6739 C CA . ILE B 1 474 ? 51.662 87.372 -10.823 1.00 55.93 474 ILE B CA 1
ATOM 6740 C C . ILE B 1 474 ? 52.517 86.616 -9.811 1.00 56.89 474 ILE B C 1
ATOM 6741 O O . ILE B 1 474 ? 52.161 86.502 -8.637 1.00 56.97 474 ILE B O 1
ATOM 6746 N N . SER B 1 475 ? 53.646 86.106 -10.291 1.00 58.11 475 SER B N 1
ATOM 6747 C CA . SER B 1 475 ? 54.594 85.372 -9.460 1.00 57.89 475 SER B CA 1
ATOM 6748 C C . SER B 1 475 ? 55.810 86.247 -9.173 1.00 56.93 475 SER B C 1
ATOM 6749 O O . SER B 1 475 ? 56.371 86.855 -10.084 1.00 56.64 475 SER B O 1
ATOM 6752 N N . ASN B 1 476 ? 56.197 86.313 -7.901 1.00 57.00 476 ASN B N 1
ATOM 6753 C CA . ASN B 1 476 ? 57.400 87.029 -7.473 1.00 57.54 476 ASN B CA 1
ATOM 6754 C C . ASN B 1 476 ? 57.369 88.511 -7.870 1.00 57.69 476 ASN B C 1
ATOM 6755 O O . ASN B 1 476 ? 58.047 88.929 -8.813 1.00 59.01 476 ASN B O 1
ATOM 6760 N N . CYS B 1 477 ? 56.570 89.296 -7.148 1.00 56.71 477 CYS B N 1
ATOM 6761 C CA . CYS B 1 477 ? 56.433 90.731 -7.426 1.00 54.91 477 CYS B CA 1
ATOM 6762 C C . CYS B 1 477 ? 57.660 91.529 -6.987 1.00 55.36 477 CYS B C 1
ATOM 6763 O O . CYS B 1 477 ? 57.913 92.615 -7.510 1.00 56.43 477 CYS B O 1
ATOM 6766 N N . SER B 1 478 ? 58.423 90.986 -6.039 1.00 56.28 478 SER B N 1
ATOM 6767 C CA . SER B 1 478 ? 59.680 91.603 -5.597 1.00 57.16 478 SER B CA 1
ATOM 6768 C C . SER B 1 478 ? 60.666 91.862 -6.746 1.00 58.89 478 SER B C 1
ATOM 6769 O O . SER B 1 478 ? 61.614 92.631 -6.593 1.00 59.79 478 SER B O 1
ATOM 6772 N N . LYS B 1 479 ? 60.447 91.204 -7.881 1.00 59.61 479 LYS B N 1
ATOM 6773 C CA . LYS B 1 479 ? 61.224 91.459 -9.094 1.00 59.04 479 LYS B CA 1
ATOM 6774 C C . LYS B 1 479 ? 60.966 92.877 -9.616 1.00 56.33 479 LYS B C 1
ATOM 6775 O O . LYS B 1 479 ? 61.862 93.513 -10.173 1.00 55.38 479 LYS B O 1
ATOM 6781 N N . PHE B 1 480 ? 59.739 93.359 -9.428 1.00 52.60 480 PHE B N 1
ATOM 6782 C CA . PHE B 1 480 ? 59.334 94.692 -9.891 1.00 51.38 480 PHE B CA 1
ATOM 6783 C C . PHE B 1 480 ? 59.586 95.814 -8.879 1.00 49.36 480 PHE B C 1
ATOM 6784 O O . PHE B 1 480 ? 59.582 96.986 -9.249 1.00 47.73 480 PHE B O 1
ATOM 6792 N N . TYR B 1 481 ? 59.791 95.463 -7.610 1.00 49.60 481 TYR B N 1
ATOM 6793 C CA . TYR B 1 481 ? 59.888 96.466 -6.541 1.00 49.06 481 TYR B CA 1
ATOM 6794 C C . TYR B 1 481 ? 60.949 96.159 -5.484 1.00 48.70 481 TYR B C 1
ATOM 6795 O O . TYR B 1 481 ? 61.723 97.038 -5.100 1.00 51.22 481 TYR B O 1
ATOM 6804 N N . GLY B 1 482 ? 60.957 94.921 -5.002 1.00 46.46 482 GLY B N 1
ATOM 6805 C CA . GLY B 1 482 ? 61.904 94.476 -3.982 1.00 46.99 482 GLY B CA 1
ATOM 6806 C C . GLY B 1 482 ? 61.310 94.548 -2.585 1.00 47.21 482 GLY B C 1
ATOM 6807 O O . GLY B 1 482 ? 60.242 93.994 -2.328 1.00 49.33 482 GLY B O 1
ATOM 6808 N N . ASN B 1 483 ? 62.005 95.243 -1.686 1.00 46.78 483 ASN B N 1
ATOM 6809 C CA . ASN B 1 483 ? 61.576 95.402 -0.292 1.00 45.41 483 ASN B CA 1
ATOM 6810 C C . ASN B 1 483 ? 60.348 96.320 -0.151 1.00 44.66 483 ASN B C 1
ATOM 6811 O O . ASN B 1 483 ? 59.768 96.438 0.932 1.00 46.32 483 ASN B O 1
ATOM 6816 N N . ARG B 1 484 ? 59.969 96.976 -1.247 1.00 42.13 484 ARG B N 1
ATOM 6817 C CA . ARG B 1 484 ? 58.701 97.711 -1.336 1.00 40.40 484 ARG B CA 1
ATOM 6818 C C . ARG B 1 484 ? 57.482 96.777 -1.263 1.00 40.87 484 ARG B C 1
ATOM 6819 O O . ARG B 1 484 ? 56.392 97.209 -0.888 1.00 41.22 484 ARG B O 1
ATOM 6827 N N . PHE B 1 485 ? 57.676 95.508 -1.629 1.00 41.32 485 PHE B N 1
ATOM 6828 C CA . PHE B 1 485 ? 56.601 94.508 -1.646 1.00 40.50 485 PHE B CA 1
ATOM 6829 C C . PHE B 1 485 ? 56.779 93.494 -0.516 1.00 41.50 485 PHE B C 1
ATOM 6830 O O . PHE B 1 485 ? 57.843 92.884 -0.380 1.00 40.09 485 PHE B O 1
ATOM 6838 N N . TYR B 1 486 ? 55.724 93.316 0.278 1.00 42.22 486 TYR B N 1
ATOM 6839 C CA . TYR B 1 486 ? 55.715 92.364 1.384 1.00 43.59 486 TYR B CA 1
ATOM 6840 C C . TYR B 1 486 ? 54.870 91.146 1.017 1.00 44.78 486 TYR B C 1
ATOM 6841 O O . TYR B 1 486 ? 53.672 91.273 0.768 1.00 49.01 486 TYR B O 1
ATOM 6850 N N . GLU B 1 487 ? 55.496 89.971 0.997 1.00 44.10 487 GLU B N 1
ATOM 6851 C CA . GLU B 1 487 ? 54.839 88.739 0.539 1.00 44.67 487 GLU B CA 1
ATOM 6852 C C . GLU B 1 487 ? 53.548 88.404 1.303 1.00 45.30 487 GLU B C 1
ATOM 6853 O O . GLU B 1 487 ? 52.515 88.128 0.688 1.00 46.57 487 GLU B O 1
ATOM 6859 N N . LYS B 1 488 ? 53.608 88.439 2.631 1.00 44.18 488 LYS B N 1
ATOM 6860 C CA . LYS B 1 488 ? 52.478 88.027 3.471 1.00 42.40 488 LYS B CA 1
ATOM 6861 C C . LYS B 1 488 ? 51.293 88.992 3.391 1.00 41.76 488 LYS B C 1
ATOM 6862 O O . LYS B 1 488 ? 50.136 88.569 3.424 1.00 40.37 488 LYS B O 1
ATOM 6868 N N . GLU B 1 489 ? 51.592 90.281 3.271 1.00 42.00 489 GLU B N 1
ATOM 6869 C CA . GLU B 1 489 ? 50.587 91.333 3.406 1.00 42.63 489 GLU B CA 1
ATOM 6870 C C . GLU B 1 489 ? 50.035 91.851 2.076 1.00 41.43 489 GLU B C 1
ATOM 6871 O O . GLU B 1 489 ? 48.887 92.295 2.016 1.00 41.77 489 GLU B O 1
ATOM 6877 N N . MET B 1 490 ? 50.840 91.784 1.015 1.00 39.55 490 MET B N 1
ATOM 6878 C CA . MET B 1 490 ? 50.473 92.377 -0.276 1.00 37.38 490 MET B CA 1
ATOM 6879 C C . MET B 1 490 ? 50.478 91.363 -1.420 1.00 37.99 490 MET B C 1
ATOM 6880 O O . MET B 1 490 ? 51.096 90.302 -1.317 1.00 39.07 490 MET B O 1
ATOM 6885 N N . GLU B 1 491 ? 49.777 91.713 -2.500 1.00 38.40 491 GLU B N 1
ATOM 6886 C CA . GLU B 1 491 ? 49.648 90.875 -3.699 1.00 39.73 491 GLU B CA 1
ATOM 6887 C C . GLU B 1 491 ? 49.651 91.744 -4.960 1.00 40.73 491 GLU B C 1
ATOM 6888 O O . GLU B 1 491 ? 49.034 92.809 -4.984 1.00 39.44 491 GLU B O 1
ATOM 6894 N N . CYS B 1 492 ? 50.328 91.274 -6.008 1.00 42.34 492 CYS B N 1
ATOM 6895 C CA . CYS B 1 492 ? 50.420 92.004 -7.279 1.00 42.70 492 CYS B CA 1
ATOM 6896 C C . CYS B 1 492 ? 49.599 91.354 -8.395 1.00 40.73 492 CYS B C 1
ATOM 6897 O O . CYS B 1 492 ? 49.445 90.135 -8.436 1.00 37.68 492 CYS B O 1
ATOM 6900 N N . ALA B 1 493 ? 49.098 92.180 -9.311 1.00 40.91 493 ALA B N 1
ATOM 6901 C CA . ALA B 1 493 ? 48.293 91.706 -10.436 1.00 42.77 493 ALA B CA 1
ATOM 6902 C C . ALA B 1 493 ? 48.607 92.479 -11.720 1.00 43.24 493 ALA B C 1
ATOM 6903 O O . ALA B 1 493 ? 48.573 93.708 -11.734 1.00 42.23 493 ALA B O 1
ATOM 6905 N N . GLY B 1 494 ? 48.898 91.748 -12.797 1.00 47.29 494 GLY B N 1
ATOM 6906 C CA . GLY B 1 494 ? 49.240 92.344 -14.097 1.00 50.50 494 GLY B CA 1
ATOM 6907 C C . GLY B 1 494 ? 48.033 92.456 -15.013 1.00 54.19 494 GLY B C 1
ATOM 6908 O O . GLY B 1 494 ? 47.402 91.450 -15.336 1.00 55.96 494 GLY B O 1
ATOM 6909 N N . THR B 1 495 ? 47.720 93.678 -15.442 1.00 57.77 495 THR B N 1
ATOM 6910 C CA . THR B 1 495 ? 46.471 93.962 -16.158 1.00 62.45 495 THR B CA 1
ATOM 6911 C C . THR B 1 495 ? 46.394 93.316 -17.544 1.00 68.92 495 THR B C 1
ATOM 6912 O O . THR B 1 495 ? 47.411 92.927 -18.126 1.00 68.94 495 THR B O 1
ATOM 6916 N N . TYR B 1 496 ? 45.168 93.207 -18.049 1.00 73.35 496 TYR B N 1
ATOM 6917 C CA . TYR B 1 496 ? 44.906 92.734 -19.411 1.00 76.89 496 TYR B CA 1
ATOM 6918 C C . TYR B 1 496 ? 44.568 93.905 -20.332 1.00 79.36 496 TYR B C 1
ATOM 6919 O O . TYR B 1 496 ? 43.608 94.640 -20.094 1.00 81.62 496 TYR B O 1
ATOM 6928 N N . ASP B 1 506 ? 41.360 108.069 -7.844 1.00 80.08 506 ASP B N 1
ATOM 6929 C CA . ASP B 1 506 ? 40.185 107.495 -7.192 1.00 80.13 506 ASP B CA 1
ATOM 6930 C C . ASP B 1 506 ? 40.432 106.025 -6.843 1.00 80.19 506 ASP B C 1
ATOM 6931 O O . ASP B 1 506 ? 39.808 105.118 -7.400 1.00 80.02 506 ASP B O 1
ATOM 6936 N N . SER B 1 507 ? 41.343 105.817 -5.897 1.00 76.62 507 SER B N 1
ATOM 6937 C CA . SER B 1 507 ? 41.864 104.488 -5.569 1.00 73.44 507 SER B CA 1
ATOM 6938 C C . SER B 1 507 ? 40.942 103.697 -4.631 1.00 73.72 507 SER B C 1
ATOM 6939 O O . SER B 1 507 ? 39.790 104.076 -4.407 1.00 75.38 507 SER B O 1
ATOM 6942 N N . GLY B 1 508 ? 41.460 102.584 -4.109 1.00 71.99 508 GLY B N 1
ATOM 6943 C CA . GLY B 1 508 ? 40.791 101.801 -3.067 1.00 67.44 508 GLY B CA 1
ATOM 6944 C C . GLY B 1 508 ? 39.844 100.706 -3.530 1.00 65.83 508 GLY B C 1
ATOM 6945 O O . GLY B 1 508 ? 39.255 100.010 -2.701 1.00 68.55 508 GLY B O 1
ATOM 6946 N N . GLY B 1 509 ? 39.701 100.538 -4.843 1.00 60.90 509 GLY B N 1
ATOM 6947 C CA . GLY B 1 509 ? 38.765 99.557 -5.402 1.00 57.43 509 GLY B CA 1
ATOM 6948 C C . GLY B 1 509 ? 39.127 98.118 -5.063 1.00 54.20 509 GLY B C 1
ATOM 6949 O O . GLY B 1 509 ? 40.286 97.827 -4.778 1.00 53.63 509 GLY B O 1
ATOM 6950 N N . PRO B 1 510 ? 38.134 97.205 -5.084 1.00 51.35 510 PRO B N 1
ATOM 6951 C CA . PRO B 1 510 ? 38.386 95.793 -4.765 1.00 48.39 510 PRO B CA 1
ATOM 6952 C C . PRO B 1 510 ? 39.051 94.993 -5.887 1.00 45.01 510 PRO B C 1
ATOM 6953 O O . PRO B 1 510 ? 39.173 95.474 -7.016 1.00 46.45 510 PRO B O 1
ATOM 6957 N N . LEU B 1 511 ? 39.474 93.777 -5.548 1.00 40.67 511 LEU B N 1
ATOM 6958 C CA . LEU B 1 511 ? 40.113 92.854 -6.487 1.00 38.73 511 LEU B CA 1
ATOM 6959 C C . LEU B 1 511 ? 39.451 91.481 -6.353 1.00 39.00 511 LEU B C 1
ATOM 6960 O O . LEU B 1 511 ? 39.822 90.675 -5.492 1.00 37.20 511 LEU B O 1
ATOM 6965 N N . VAL B 1 512 ? 38.464 91.233 -7.208 1.00 40.20 512 VAL B N 1
ATOM 6966 C CA . VAL B 1 512 ? 37.660 90.014 -7.145 1.00 40.44 512 VAL B CA 1
ATOM 6967 C C . VAL B 1 512 ? 38.314 88.873 -7.917 1.00 40.80 512 VAL B C 1
ATOM 6968 O O . VAL B 1 512 ? 38.769 89.058 -9.045 1.00 40.20 512 VAL B O 1
ATOM 6972 N N . CYS B 1 513 ? 38.356 87.699 -7.292 1.00 42.25 513 CYS B N 1
ATOM 6973 C CA . CYS B 1 513 ? 38.855 86.483 -7.924 1.00 43.29 513 CYS B CA 1
ATOM 6974 C C . CYS B 1 513 ? 37.832 85.361 -7.742 1.00 45.76 513 CYS B C 1
ATOM 6975 O O . CYS B 1 513 ? 37.493 84.994 -6.619 1.00 43.37 513 CYS B O 1
ATOM 6978 N N . MET B 1 514 ? 37.338 84.837 -8.861 1.00 50.20 514 MET B N 1
ATOM 6979 C CA . MET B 1 514 ? 36.302 83.806 -8.875 1.00 51.12 514 MET B CA 1
ATOM 6980 C C . MET B 1 514 ? 36.958 82.433 -8.933 1.00 51.57 514 MET B C 1
ATOM 6981 O O . MET B 1 514 ? 37.970 82.261 -9.615 1.00 53.86 514 MET B O 1
ATOM 6986 N N . ASP B 1 515 ? 36.384 81.466 -8.219 1.00 50.98 515 ASP B N 1
ATOM 6987 C CA . ASP B 1 515 ? 36.917 80.092 -8.184 1.00 50.77 515 ASP B CA 1
ATOM 6988 C C . ASP B 1 515 ? 36.047 79.122 -9.003 1.00 50.58 515 ASP B C 1
ATOM 6989 O O . ASP B 1 515 ? 35.130 79.545 -9.709 1.00 53.20 515 ASP B O 1
ATOM 6994 N N . ALA B 1 516 ? 36.347 77.828 -8.902 1.00 49.85 516 ALA B N 1
ATOM 6995 C CA . ALA B 1 516 ? 35.744 76.784 -9.747 1.00 50.42 516 ALA B CA 1
ATOM 6996 C C . ALA B 1 516 ? 34.226 76.871 -9.947 1.00 51.09 516 ALA B C 1
ATOM 6997 O O . ALA B 1 516 ? 33.731 76.578 -11.034 1.00 52.68 516 ALA B O 1
ATOM 6999 N N . ASN B 1 517 ? 33.500 77.275 -8.907 1.00 53.12 517 ASN B N 1
ATOM 7000 C CA . ASN B 1 517 ? 32.028 77.214 -8.905 1.00 53.26 517 ASN B CA 1
ATOM 7001 C C . ASN B 1 517 ? 31.343 78.576 -8.729 1.00 53.73 517 ASN B C 1
ATOM 7002 O O . ASN B 1 517 ? 30.410 78.718 -7.935 1.00 57.14 517 ASN B O 1
ATOM 7007 N N . ASN B 1 518 ? 31.817 79.567 -9.483 1.00 51.47 518 ASN B N 1
ATOM 7008 C CA . ASN B 1 518 ? 31.164 80.882 -9.599 1.00 49.41 518 ASN B CA 1
ATOM 7009 C C . ASN B 1 518 ? 31.075 81.710 -8.304 1.00 48.81 518 ASN B C 1
ATOM 7010 O O . ASN B 1 518 ? 30.258 82.633 -8.212 1.00 49.53 518 ASN B O 1
ATOM 7015 N N . VAL B 1 519 ? 31.916 81.401 -7.319 1.00 45.34 519 VAL B N 1
ATOM 7016 C CA . VAL B 1 519 ? 31.902 82.121 -6.045 1.00 43.97 519 VAL B CA 1
ATOM 7017 C C . VAL B 1 519 ? 32.887 83.297 -6.073 1.00 44.60 519 VAL B C 1
ATOM 7018 O O . VAL B 1 519 ? 34.102 83.101 -6.116 1.00 44.11 519 VAL B O 1
ATOM 7022 N N . THR B 1 520 ? 32.344 84.515 -6.050 1.00 43.49 520 THR B N 1
ATOM 7023 C CA . THR B 1 520 ? 33.145 85.741 -6.068 1.00 41.95 520 THR B CA 1
ATOM 7024 C C . THR B 1 520 ? 33.759 86.038 -4.696 1.00 42.64 520 THR B C 1
ATOM 7025 O O . THR B 1 520 ? 33.038 86.286 -3.730 1.00 43.13 520 THR B O 1
ATOM 7029 N N . TYR B 1 521 ? 35.091 86.017 -4.626 1.00 41.97 521 TYR B N 1
ATOM 7030 C CA . TYR B 1 521 ? 35.823 86.341 -3.394 1.00 41.43 521 TYR B CA 1
ATOM 7031 C C . TYR B 1 521 ? 36.296 87.797 -3.379 1.00 41.74 521 TYR B C 1
ATOM 7032 O O . TYR B 1 521 ? 36.193 88.507 -4.380 1.00 44.28 521 TYR B O 1
ATOM 7041 N N . VAL B 1 522 ? 36.806 88.220 -2.223 1.00 39.56 522 VAL B N 1
ATOM 7042 C CA . VAL B 1 522 ? 37.447 89.522 -2.055 1.00 37.45 522 VAL B CA 1
ATOM 7043 C C . VAL B 1 522 ? 38.926 89.269 -1.805 1.00 35.60 522 VAL B C 1
ATOM 7044 O O . VAL B 1 522 ? 39.351 89.093 -0.659 1.00 35.51 522 VAL B O 1
ATOM 7048 N N . TRP B 1 523 ? 39.710 89.233 -2.875 1.00 31.91 523 TRP B N 1
ATOM 7049 C CA . TRP B 1 523 ? 41.111 88.850 -2.760 1.00 29.73 523 TRP B CA 1
ATOM 7050 C C . TRP B 1 523 ? 41.991 90.023 -2.343 1.00 29.91 523 TRP B C 1
ATOM 7051 O O . TRP B 1 523 ? 43.025 89.828 -1.705 1.00 30.21 523 TRP B O 1
ATOM 7062 N N . GLY B 1 524 ? 41.580 91.235 -2.705 1.00 29.04 524 GLY B N 1
ATOM 7063 C CA . GLY B 1 524 ? 42.335 92.427 -2.346 1.00 28.28 524 GLY B CA 1
ATOM 7064 C C . GLY B 1 524 ? 41.587 93.723 -2.583 1.00 28.32 524 GLY B C 1
ATOM 7065 O O . GLY B 1 524 ? 40.542 93.742 -3.231 1.00 27.35 524 GLY B O 1
ATOM 7066 N N . VAL B 1 525 ? 42.127 94.803 -2.029 1.00 29.45 525 VAL B N 1
ATOM 7067 C CA . VAL B 1 525 ? 41.693 96.160 -2.359 1.00 30.36 525 VAL B CA 1
ATOM 7068 C C . VAL B 1 525 ? 42.922 96.923 -2.837 1.00 32.92 525 VAL B C 1
ATOM 7069 O O . VAL B 1 525 ? 44.053 96.557 -2.501 1.00 34.54 525 VAL B O 1
ATOM 7073 N N . VAL B 1 526 ? 42.705 97.966 -3.634 1.00 34.80 526 VAL B N 1
ATOM 7074 C CA . VAL B 1 526 ? 43.812 98.681 -4.264 1.00 35.05 526 VAL B CA 1
ATOM 7075 C C . VAL B 1 526 ? 44.640 99.406 -3.207 1.00 35.80 526 VAL B C 1
ATOM 7076 O O . VAL B 1 526 ? 44.097 100.132 -2.377 1.00 37.65 526 VAL B O 1
ATOM 7080 N N . SER B 1 527 ? 45.951 99.179 -3.251 1.00 35.73 527 SER B N 1
ATOM 7081 C CA . SER B 1 527 ? 46.896 99.745 -2.296 1.00 34.79 527 SER B CA 1
ATOM 7082 C C . SER B 1 527 ? 47.765 100.790 -2.993 1.00 36.16 527 SER B C 1
ATOM 7083 O O . SER B 1 527 ? 47.656 101.980 -2.708 1.00 36.84 527 SER B O 1
ATOM 7086 N N . TRP B 1 528 ? 48.609 100.345 -3.919 1.00 36.60 528 TRP B N 1
ATOM 7087 C CA . TRP B 1 528 ? 49.498 101.250 -4.648 1.00 36.62 528 TRP B CA 1
ATOM 7088 C C . TRP B 1 528 ? 50.048 100.622 -5.928 1.00 38.81 528 TRP B C 1
ATOM 7089 O O . TRP B 1 528 ? 50.022 99.406 -6.103 1.00 38.39 528 TRP B O 1
ATOM 7100 N N . GLY B 1 529 ? 50.553 101.473 -6.811 1.00 42.09 529 GLY B N 1
ATOM 7101 C CA . GLY B 1 529 ? 51.102 101.035 -8.090 1.00 44.84 529 GLY B CA 1
ATOM 7102 C C . GLY B 1 529 ? 51.215 102.180 -9.078 1.00 48.86 529 GLY B C 1
ATOM 7103 O O . GLY B 1 529 ? 51.222 103.352 -8.690 1.00 46.82 529 GLY B O 1
ATOM 7104 N N . GLU B 1 530 ? 51.281 101.840 -10.362 1.00 53.84 530 GLU B N 1
ATOM 7105 C CA . GLU B 1 530 ? 51.497 102.840 -11.408 1.00 56.96 530 GLU B CA 1
ATOM 7106 C C . GLU B 1 530 ? 50.158 103.462 -11.796 1.00 62.13 530 GLU B C 1
ATOM 7107 O O . GLU B 1 530 ? 49.945 104.660 -11.598 1.00 65.07 530 GLU B O 1
ATOM 7113 N N . ASN B 1 531 ? 49.264 102.635 -12.337 1.00 66.49 531 ASN B N 1
ATOM 7114 C CA . ASN B 1 531 ? 47.893 103.042 -12.665 1.00 67.60 531 ASN B CA 1
ATOM 7115 C C . ASN B 1 531 ? 47.826 104.316 -13.521 1.00 69.93 531 ASN B C 1
ATOM 7116 O O . ASN B 1 531 ? 47.008 105.207 -13.266 1.00 70.29 531 ASN B O 1
ATOM 7121 N N . CYS B 1 532 ? 48.686 104.390 -14.537 1.00 69.12 532 CYS B N 1
ATOM 7122 C CA . CYS B 1 532 ? 48.794 105.590 -15.384 1.00 67.87 532 CYS B CA 1
ATOM 7123 C C . CYS B 1 532 ? 49.540 105.359 -16.717 1.00 66.57 532 CYS B C 1
ATOM 7124 O O . CYS B 1 532 ? 48.978 105.654 -17.771 1.00 66.23 532 CYS B O 1
ATOM 7127 N N . GLY B 1 533 ? 50.778 104.855 -16.714 1.00 65.71 533 GLY B N 1
ATOM 7128 C CA . GLY B 1 533 ? 51.551 104.499 -15.516 1.00 68.27 533 GLY B CA 1
ATOM 7129 C C . GLY B 1 533 ? 52.999 104.200 -15.862 1.00 70.13 533 GLY B C 1
ATOM 7130 O O . GLY B 1 533 ? 53.717 105.068 -16.360 1.00 68.76 533 GLY B O 1
ATOM 7131 N N . LYS B 1 534 ? 53.422 102.966 -15.596 1.00 72.84 534 LYS B N 1
ATOM 7132 C CA . LYS B 1 534 ? 54.781 102.507 -15.900 1.00 73.20 534 LYS B CA 1
ATOM 7133 C C . LYS B 1 534 ? 54.742 101.032 -16.304 1.00 75.01 534 LYS B C 1
ATOM 7134 O O . LYS B 1 534 ? 55.372 100.193 -15.655 1.00 76.11 534 LYS B O 1
ATOM 7140 N N . PRO B 1 535 ? 54.001 100.707 -17.381 1.00 76.22 535 PRO B N 1
ATOM 7141 C CA . PRO B 1 535 ? 53.856 99.306 -17.776 1.00 74.34 535 PRO B CA 1
ATOM 7142 C C . PRO B 1 535 ? 55.187 98.668 -18.202 1.00 73.38 535 PRO B C 1
ATOM 7143 O O . PRO B 1 535 ? 56.050 99.369 -18.734 1.00 72.35 535 PRO B O 1
ATOM 7147 N N . GLU B 1 536 ? 55.363 97.364 -17.982 1.00 70.22 536 GLU B N 1
ATOM 7148 C CA . GLU B 1 536 ? 54.339 96.481 -17.410 1.00 67.04 536 GLU B CA 1
ATOM 7149 C C . GLU B 1 536 ? 54.650 96.150 -15.952 1.00 64.40 536 GLU B C 1
ATOM 7150 O O . GLU B 1 536 ? 55.099 95.046 -15.634 1.00 62.12 536 GLU B O 1
ATOM 7156 N N . PHE B 1 537 ? 54.412 97.126 -15.077 1.00 60.18 537 PHE B N 1
ATOM 7157 C CA . PHE B 1 537 ? 54.579 96.956 -13.634 1.00 54.33 537 PHE B CA 1
ATOM 7158 C C . PHE B 1 537 ? 53.202 96.783 -12.995 1.00 49.06 537 PHE B C 1
ATOM 7159 O O . PHE B 1 537 ? 52.268 97.518 -13.326 1.00 47.40 537 PHE B O 1
ATOM 7167 N N . PRO B 1 538 ? 53.070 95.811 -12.075 1.00 44.49 538 PRO B N 1
ATOM 7168 C CA . PRO B 1 538 ? 51.751 95.426 -11.600 1.00 41.57 538 PRO B CA 1
ATOM 7169 C C . PRO B 1 538 ? 51.226 96.347 -10.508 1.00 38.98 538 PRO B C 1
ATOM 7170 O O . PRO B 1 538 ? 52.009 96.901 -9.735 1.00 39.54 538 PRO B O 1
ATOM 7174 N N . GLY B 1 539 ? 49.910 96.515 -10.460 1.00 35.37 539 GLY B N 1
ATOM 7175 C CA . GLY B 1 539 ? 49.279 97.190 -9.339 1.00 33.86 539 GLY B CA 1
ATOM 7176 C C . GLY B 1 539 ? 49.493 96.341 -8.102 1.00 32.59 539 GLY B C 1
ATOM 7177 O O . GLY B 1 539 ? 49.426 95.111 -8.173 1.00 32.02 539 GLY B O 1
ATOM 7178 N N . VAL B 1 540 ? 49.787 96.983 -6.978 1.00 31.04 540 VAL B N 1
ATOM 7179 C CA . VAL B 1 540 ? 49.946 96.256 -5.720 1.00 30.91 540 VAL B CA 1
ATOM 7180 C C . VAL B 1 540 ? 48.657 96.353 -4.915 1.00 30.47 540 VAL B C 1
ATOM 7181 O O . VAL B 1 540 ? 48.040 97.418 -4.830 1.00 31.76 540 VAL B O 1
ATOM 7185 N N . TYR B 1 541 ? 48.256 95.226 -4.340 1.00 29.22 541 TYR B N 1
ATOM 7186 C CA . TYR B 1 541 ? 47.001 95.118 -3.613 1.00 28.36 541 TYR B CA 1
ATOM 7187 C C . TYR B 1 541 ? 47.299 94.581 -2.227 1.00 27.04 541 TYR B C 1
ATOM 7188 O O . TYR B 1 541 ? 48.159 93.719 -2.060 1.00 26.13 541 TYR B O 1
ATOM 7197 N N . THR B 1 542 ? 46.595 95.099 -1.230 1.00 26.82 542 THR B N 1
ATOM 7198 C CA . THR B 1 542 ? 46.668 94.533 0.118 1.00 26.45 542 THR B CA 1
ATOM 7199 C C . THR B 1 542 ? 45.917 93.202 0.127 1.00 25.74 542 THR B C 1
ATOM 7200 O O . THR B 1 542 ? 44.723 93.165 -0.157 1.00 25.31 542 THR B O 1
ATOM 7204 N N . LYS B 1 543 ? 46.631 92.124 0.446 1.00 25.55 543 LYS B N 1
ATOM 7205 C CA . LYS B 1 543 ? 46.080 90.769 0.395 1.00 25.99 543 LYS B CA 1
ATOM 7206 C C . LYS B 1 543 ? 45.099 90.505 1.544 1.00 27.34 543 LYS B C 1
ATOM 7207 O O . LYS B 1 543 ? 45.504 90.170 2.659 1.00 26.95 543 LYS B O 1
ATOM 7213 N N . VAL B 1 544 ? 43.806 90.623 1.247 1.00 28.79 544 VAL B N 1
ATOM 7214 C CA . VAL B 1 544 ? 42.749 90.534 2.268 1.00 30.25 544 VAL B CA 1
ATOM 7215 C C . VAL B 1 544 ? 42.704 89.183 3.006 1.00 31.69 544 VAL B C 1
ATOM 7216 O O . VAL B 1 544 ? 42.226 89.112 4.139 1.00 30.84 544 VAL B O 1
ATOM 7220 N N . ALA B 1 545 ? 43.201 88.120 2.375 1.00 33.98 545 ALA B N 1
ATOM 7221 C CA . ALA B 1 545 ? 43.291 86.805 3.036 1.00 36.00 545 ALA B CA 1
ATOM 7222 C C . ALA B 1 545 ? 44.278 86.821 4.215 1.00 37.76 545 ALA B C 1
ATOM 7223 O O . ALA B 1 545 ? 44.200 85.980 5.114 1.00 38.16 545 ALA B O 1
ATOM 7225 N N . ASN B 1 546 ? 45.204 87.778 4.201 1.00 40.26 546 ASN B N 1
ATOM 7226 C CA . ASN B 1 546 ? 46.097 88.022 5.341 1.00 41.30 546 ASN B CA 1
ATOM 7227 C C . ASN B 1 546 ? 45.339 88.522 6.578 1.00 41.94 546 ASN B C 1
ATOM 7228 O O . ASN B 1 546 ? 45.805 88.358 7.708 1.00 42.12 546 ASN B O 1
ATOM 7233 N N . TYR B 1 547 ? 44.177 89.135 6.348 1.00 41.28 547 TYR B N 1
ATOM 7234 C CA . TYR B 1 547 ? 43.357 89.716 7.410 1.00 39.28 547 TYR B CA 1
ATOM 7235 C C . TYR B 1 547 ? 41.981 89.057 7.442 1.00 38.23 547 TYR B C 1
ATOM 7236 O O . TYR B 1 547 ? 40.960 89.727 7.310 1.00 38.20 547 TYR B O 1
ATOM 7245 N N . PHE B 1 548 ? 41.959 87.736 7.599 1.00 37.41 548 PHE B N 1
ATOM 7246 C CA . PHE B 1 548 ? 40.706 87.025 7.846 1.00 36.31 548 PHE B CA 1
ATOM 7247 C C . PHE B 1 548 ? 40.387 87.129 9.334 1.00 35.68 548 PHE B C 1
ATOM 7248 O O . PHE B 1 548 ? 39.290 87.537 9.712 1.00 36.94 548 PHE B O 1
ATOM 7256 N N . ASP B 1 549 ? 41.360 86.763 10.166 1.00 34.38 549 ASP B N 1
ATOM 7257 C CA . ASP B 1 549 ? 41.256 86.919 11.617 1.00 34.05 549 ASP B CA 1
ATOM 7258 C C . ASP B 1 549 ? 40.772 88.326 11.970 1.00 35.16 549 ASP B C 1
ATOM 7259 O O . ASP B 1 549 ? 39.728 88.498 12.605 1.00 35.96 549 ASP B O 1
ATOM 7264 N N . TRP B 1 550 ? 41.539 89.327 11.544 1.00 34.04 550 TRP B N 1
ATOM 7265 C CA . TRP B 1 550 ? 41.244 90.722 11.865 1.00 33.84 550 TRP B CA 1
ATOM 7266 C C . TRP B 1 550 ? 39.827 91.092 11.444 1.00 34.83 550 TRP B C 1
ATOM 7267 O O . TRP B 1 550 ? 39.055 91.606 12.247 1.00 37.04 550 TRP B O 1
ATOM 7278 N N . ILE B 1 551 ? 39.491 90.823 10.186 1.00 35.87 551 ILE B N 1
ATOM 7279 C CA . ILE B 1 551 ? 38.141 91.084 9.679 1.00 35.85 551 ILE B CA 1
ATOM 7280 C C . ILE B 1 551 ? 37.082 90.358 10.514 1.00 37.59 551 ILE B C 1
ATOM 7281 O O . ILE B 1 551 ? 36.048 90.934 10.836 1.00 35.99 551 ILE B O 1
ATOM 7286 N N . SER B 1 552 ? 37.353 89.103 10.869 1.00 41.60 552 SER B N 1
ATOM 7287 C CA . SER B 1 552 ? 36.403 88.287 11.633 1.00 44.41 552 SER B CA 1
ATOM 7288 C C . SER B 1 552 ? 36.329 88.707 13.106 1.00 49.40 552 SER B C 1
ATOM 7289 O O . SER B 1 552 ? 35.339 88.437 13.788 1.00 48.54 552 SER B O 1
ATOM 7292 N N . TYR B 1 553 ? 37.384 89.359 13.587 1.00 55.01 553 TYR B N 1
ATOM 7293 C CA . TYR B 1 553 ? 37.440 89.844 14.966 1.00 57.65 553 TYR B CA 1
ATOM 7294 C C . TYR B 1 553 ? 36.436 90.971 15.169 1.00 58.72 553 TYR B C 1
ATOM 7295 O O . TYR B 1 553 ? 35.646 90.948 16.114 1.00 60.56 553 TYR B O 1
ATOM 7304 N N . HIS B 1 554 ? 36.477 91.950 14.272 1.00 59.55 554 HIS B N 1
ATOM 7305 C CA . HIS B 1 554 ? 35.616 93.131 14.363 1.00 60.01 554 HIS B CA 1
ATOM 7306 C C . HIS B 1 554 ? 34.212 92.910 13.792 1.00 60.05 554 HIS B C 1
ATOM 7307 O O . HIS B 1 554 ? 33.291 93.661 14.112 1.00 63.47 554 HIS B O 1
ATOM 7314 N N . VAL B 1 555 ? 34.053 91.892 12.948 1.00 60.21 555 VAL B N 1
ATOM 7315 C CA . VAL B 1 555 ? 32.766 91.603 12.309 1.00 63.02 555 VAL B CA 1
ATOM 7316 C C . VAL B 1 555 ? 32.251 90.227 12.738 1.00 66.03 555 VAL B C 1
ATOM 7317 O O . VAL B 1 555 ? 33.041 89.293 12.841 1.00 68.32 555 VAL B O 1
ATOM 7321 N N . GLY B 1 556 ? 30.950 90.071 12.990 1.00 67.34 556 GLY B N 1
ATOM 7322 C CA . GLY B 1 556 ? 29.956 91.150 12.977 1.00 70.22 556 GLY B CA 1
ATOM 7323 C C . GLY B 1 556 ? 29.571 91.527 14.394 1.00 73.01 556 GLY B C 1
ATOM 7324 O O . GLY B 1 556 ? 29.592 92.704 14.763 1.00 76.12 556 GLY B O 1
ATOM 7325 N N . ARG B 1 557 ? 29.208 90.515 15.181 1.00 72.47 557 ARG B N 1
ATOM 7326 C CA . ARG B 1 557 ? 28.887 90.689 16.600 1.00 70.77 557 ARG B CA 1
ATOM 7327 C C . ARG B 1 557 ? 29.464 89.520 17.427 1.00 71.33 557 ARG B C 1
ATOM 7328 O O . ARG B 1 557 ? 28.743 88.900 18.214 1.00 74.07 557 ARG B O 1
ATOM 7336 N N . PRO B 1 558 ? 30.772 89.225 17.265 1.00 69.73 558 PRO B N 1
ATOM 7337 C CA . PRO B 1 558 ? 31.351 88.057 17.919 1.00 69.21 558 PRO B CA 1
ATOM 7338 C C . PRO B 1 558 ? 31.972 88.364 19.281 1.00 68.99 558 PRO B C 1
ATOM 7339 O O . PRO B 1 558 ? 32.334 89.511 19.554 1.00 71.31 558 PRO B O 1
ATOM 7343 N N . PHE B 1 559 ? 32.084 87.338 20.121 1.00 67.48 559 PHE B N 1
ATOM 7344 C CA . PHE B 1 559 ? 32.894 87.414 21.348 1.00 67.51 559 PHE B CA 1
ATOM 7345 C C . PHE B 1 559 ? 34.329 86.961 21.055 1.00 69.17 559 PHE B C 1
ATOM 7346 O O . PHE B 1 559 ? 35.240 87.191 21.854 1.00 68.93 559 PHE B O 1
ATOM 7354 N N . ILE B 1 560 ? 34.495 86.289 19.914 1.00 69.07 560 ILE B N 1
ATOM 7355 C CA . ILE B 1 560 ? 35.790 86.112 19.223 1.00 71.80 560 ILE B CA 1
ATOM 7356 C C . ILE B 1 560 ? 36.650 84.901 19.599 1.00 74.73 560 ILE B C 1
ATOM 7357 O O . ILE B 1 560 ? 37.473 84.469 18.785 1.00 75.61 560 ILE B O 1
ATOM 7362 N N . SER B 1 561 ? 36.488 84.352 20.799 1.00 74.44 561 SER B N 1
ATOM 7363 C CA . SER B 1 561 ? 37.175 83.101 21.119 1.00 75.01 561 SER B CA 1
ATOM 7364 C C . SER B 1 561 ? 36.782 82.104 20.022 1.00 74.04 561 SER B C 1
ATOM 7365 O O . SER B 1 561 ? 35.590 82.016 19.719 1.00 72.97 561 SER B O 1
ATOM 7368 N N . GLN B 1 562 ? 37.694 81.335 19.414 1.00 71.96 562 GLN B N 1
ATOM 7369 C CA . GLN B 1 562 ? 38.992 80.830 19.925 1.00 70.15 562 GLN B CA 1
ATOM 7370 C C . GLN B 1 562 ? 38.683 79.455 20.531 1.00 72.08 562 GLN B C 1
ATOM 7371 O O . GLN B 1 562 ? 38.190 78.581 19.818 1.00 72.74 562 GLN B O 1
ATOM 7377 N N . TYR B 1 563 ? 38.956 79.253 21.816 1.00 77.59 563 TYR B N 1
ATOM 7378 C CA . TYR B 1 563 ? 38.533 78.039 22.513 1.00 77.97 563 TYR B CA 1
ATOM 7379 C C . TYR B 1 563 ? 37.406 78.425 23.475 1.00 79.23 563 TYR B C 1
ATOM 7380 O O . TYR B 1 563 ? 37.426 79.520 24.042 1.00 79.70 563 TYR B O 1
ATOM 7389 N N . ASN B 1 564 ? 36.410 77.554 23.636 1.00 78.87 564 ASN B N 1
ATOM 7390 C CA . ASN B 1 564 ? 35.353 77.791 24.632 1.00 78.18 564 ASN B CA 1
ATOM 7391 C C . ASN B 1 564 ? 34.598 76.561 25.185 1.00 79.23 564 ASN B C 1
ATOM 7392 O O . ASN B 1 564 ? 33.386 76.647 25.395 1.00 81.31 564 ASN B O 1
ATOM 7397 N N . VAL B 1 565 ? 35.259 75.437 25.474 1.00 77.09 565 VAL B N 1
ATOM 7398 C CA . VAL B 1 565 ? 36.715 75.249 25.448 1.00 75.80 565 VAL B CA 1
ATOM 7399 C C . VAL B 1 565 ? 37.186 74.720 24.088 1.00 75.22 565 VAL B C 1
ATOM 7400 O O . VAL B 1 565 ? 38.320 74.277 23.904 1.00 74.12 565 VAL B O 1
ATOM 7405 N N . GLU C 1 8 ? 7.347 -51.196 10.713 1.00 69.91 8 GLU C N 1
ATOM 7406 C CA . GLU C 1 8 ? 8.662 -50.658 10.260 1.00 72.34 8 GLU C CA 1
ATOM 7407 C C . GLU C 1 8 ? 8.600 -50.191 8.806 1.00 72.75 8 GLU C C 1
ATOM 7408 O O . GLU C 1 8 ? 7.910 -50.793 7.981 1.00 73.00 8 GLU C O 1
ATOM 7414 N N . ASP C 1 9 ? 9.327 -49.117 8.505 1.00 73.81 9 ASP C N 1
ATOM 7415 C CA . ASP C 1 9 ? 9.393 -48.566 7.149 1.00 73.42 9 ASP C CA 1
ATOM 7416 C C . ASP C 1 9 ? 10.792 -48.006 6.876 1.00 72.03 9 ASP C C 1
ATOM 7417 O O . ASP C 1 9 ? 11.062 -46.827 7.111 1.00 70.77 9 ASP C O 1
ATOM 7422 N N . LEU C 1 10 ? 11.675 -48.869 6.377 1.00 69.39 10 LEU C N 1
ATOM 7423 C CA . LEU C 1 10 ? 13.081 -48.519 6.161 1.00 68.33 10 LEU C CA 1
ATOM 7424 C C . LEU C 1 10 ? 13.311 -47.660 4.919 1.00 68.42 10 LEU C C 1
ATOM 7425 O O . LEU C 1 10 ? 14.203 -46.810 4.908 1.00 71.06 10 LEU C O 1
ATOM 7430 N N . VAL C 1 11 ? 12.514 -47.890 3.879 1.00 68.30 11 VAL C N 1
ATOM 7431 C CA . VAL C 1 11 ? 12.720 -47.226 2.590 1.00 65.93 11 VAL C CA 1
ATOM 7432 C C . VAL C 1 11 ? 12.382 -45.738 2.656 1.00 64.27 11 VAL C C 1
ATOM 7433 O O . VAL C 1 11 ? 11.485 -45.328 3.394 1.00 62.89 11 VAL C O 1
ATOM 7437 N N . GLU C 1 12 ? 13.114 -44.945 1.877 1.00 65.00 12 GLU C N 1
ATOM 7438 C CA . GLU C 1 12 ? 12.948 -43.491 1.839 1.00 65.70 12 GLU C CA 1
ATOM 7439 C C . GLU C 1 12 ? 12.398 -43.085 0.473 1.00 65.52 12 GLU C C 1
ATOM 7440 O O . GLU C 1 12 ? 13.082 -43.217 -0.544 1.00 65.86 12 GLU C O 1
ATOM 7446 N N . LYS C 1 13 ? 11.162 -42.592 0.459 1.00 66.90 13 LYS C N 1
ATOM 7447 C CA . LYS C 1 13 ? 10.397 -42.431 -0.786 1.00 67.88 13 LYS C CA 1
ATOM 7448 C C . LYS C 1 13 ? 10.881 -41.302 -1.700 1.00 66.59 13 LYS C C 1
ATOM 7449 O O . LYS C 1 13 ? 10.698 -41.372 -2.916 1.00 67.78 13 LYS C O 1
ATOM 7455 N N . LYS C 1 14 ? 11.492 -40.271 -1.121 1.00 65.90 14 LYS C N 1
ATOM 7456 C CA . LYS C 1 14 ? 11.922 -39.101 -1.895 1.00 65.67 14 LYS C CA 1
ATOM 7457 C C . LYS C 1 14 ? 13.073 -39.403 -2.865 1.00 62.25 14 LYS C C 1
ATOM 7458 O O . LYS C 1 14 ? 13.130 -38.824 -3.953 1.00 62.07 14 LYS C O 1
ATOM 7464 N N . CYS C 1 15 ? 13.980 -40.297 -2.474 1.00 58.77 15 CYS C N 1
ATOM 7465 C CA . CYS C 1 15 ? 15.114 -40.672 -3.329 1.00 57.99 15 CYS C CA 1
ATOM 7466 C C . CYS C 1 15 ? 14.820 -41.866 -4.237 1.00 55.92 15 CYS C C 1
ATOM 7467 O O . CYS C 1 15 ? 15.596 -42.149 -5.151 1.00 57.70 15 CYS C O 1
ATOM 7470 N N . LEU C 1 16 ? 13.721 -42.573 -3.978 1.00 51.72 16 LEU C N 1
ATOM 7471 C CA . LEU C 1 16 ? 13.291 -43.669 -4.853 1.00 48.63 16 LEU C CA 1
ATOM 7472 C C . LEU C 1 16 ? 12.819 -43.148 -6.211 1.00 45.54 16 LEU C C 1
ATOM 7473 O O . LEU C 1 16 ? 12.804 -43.890 -7.193 1.00 43.04 16 LEU C O 1
ATOM 7478 N N . ALA C 1 17 ? 12.436 -41.873 -6.256 1.00 42.77 17 ALA C N 1
ATOM 7479 C CA . ALA C 1 17 ? 12.072 -41.210 -7.506 1.00 42.71 17 ALA C CA 1
ATOM 7480 C C . ALA C 1 17 ? 13.290 -40.724 -8.305 1.00 42.33 17 ALA C C 1
ATOM 7481 O O . ALA C 1 17 ? 13.134 -40.182 -9.400 1.00 41.72 17 ALA C O 1
ATOM 7483 N N . LYS C 1 18 ? 14.491 -40.916 -7.761 1.00 42.45 18 LYS C N 1
ATOM 7484 C CA . LYS C 1 18 ? 15.735 -40.554 -8.453 1.00 42.57 18 LYS C CA 1
ATOM 7485 C C . LYS C 1 18 ? 16.292 -41.700 -9.307 1.00 42.81 18 LYS C C 1
ATOM 7486 O O . LYS C 1 18 ? 17.202 -41.483 -10.113 1.00 41.76 18 LYS C O 1
ATOM 7492 N N . LYS C 1 19 ? 15.749 -42.907 -9.121 1.00 41.84 19 LYS C N 1
ATOM 7493 C CA . LYS C 1 19 ? 16.140 -44.103 -9.891 1.00 41.35 19 LYS C CA 1
ATOM 7494 C C . LYS C 1 19 ? 17.624 -44.432 -9.724 1.00 40.14 19 LYS C C 1
ATOM 7495 O O . LYS C 1 19 ? 18.352 -44.612 -10.708 1.00 39.44 19 LYS C O 1
ATOM 7501 N N . TYR C 1 20 ? 18.063 -44.507 -8.471 1.00 38.23 20 TYR C N 1
ATOM 7502 C CA . TYR C 1 20 ? 19.467 -44.770 -8.167 1.00 37.58 20 TYR C CA 1
ATOM 7503 C C . TYR C 1 20 ? 19.790 -46.232 -8.432 1.00 37.26 20 TYR C C 1
ATOM 7504 O O . TYR C 1 20 ? 18.991 -47.115 -8.124 1.00 38.29 20 TYR C O 1
ATOM 7513 N N . THR C 1 21 ? 20.957 -46.470 -9.026 1.00 36.66 21 THR C N 1
ATOM 7514 C CA . THR C 1 21 ? 21.451 -47.822 -9.296 1.00 36.01 21 THR C CA 1
ATOM 7515 C C . THR C 1 21 ? 22.880 -47.929 -8.772 1.00 35.52 21 THR C C 1
ATOM 7516 O O . THR C 1 21 ? 23.332 -47.066 -8.018 1.00 38.10 21 THR C O 1
ATOM 7520 N N . HIS C 1 22 ? 23.594 -48.977 -9.175 1.00 34.09 22 HIS C N 1
ATOM 7521 C CA . HIS C 1 22 ? 25.024 -49.090 -8.871 1.00 33.05 22 HIS C CA 1
ATOM 7522 C C . HIS C 1 22 ? 25.883 -48.199 -9.779 1.00 32.53 22 HIS C C 1
ATOM 7523 O O . HIS C 1 22 ? 27.088 -48.089 -9.560 1.00 32.73 22 HIS C O 1
ATOM 7530 N N . LEU C 1 23 ? 25.269 -47.579 -10.791 1.00 31.59 23 LEU C N 1
ATOM 7531 C CA . LEU C 1 23 ? 25.968 -46.642 -11.682 1.00 31.94 23 LEU C CA 1
ATOM 7532 C C . LEU C 1 23 ? 25.655 -45.182 -11.344 1.00 32.73 23 LEU C C 1
ATOM 7533 O O . LEU C 1 23 ? 25.569 -44.337 -12.232 1.00 32.86 23 LEU C O 1
ATOM 7538 N N . SER C 1 24 ? 25.505 -44.895 -10.053 1.00 34.08 24 SER C N 1
ATOM 7539 C CA . SER C 1 24 ? 25.152 -43.562 -9.574 1.00 33.31 24 SER C CA 1
ATOM 7540 C C . SER C 1 24 ? 26.251 -43.004 -8.665 1.00 34.69 24 SER C C 1
ATOM 7541 O O . SER C 1 24 ? 26.503 -43.537 -7.579 1.00 33.77 24 SER C O 1
ATOM 7544 N N . CYS C 1 25 ? 26.896 -41.934 -9.132 1.00 35.28 25 CYS C N 1
ATOM 7545 C CA . CYS C 1 25 ? 27.973 -41.248 -8.405 1.00 37.22 25 CYS C CA 1
ATOM 7546 C C . CYS C 1 25 ? 27.593 -40.813 -6.994 1.00 37.73 25 CYS C C 1
ATOM 7547 O O . CYS C 1 25 ? 28.423 -40.823 -6.081 1.00 37.68 25 CYS C O 1
ATOM 7550 N N . ASP C 1 26 ? 26.342 -40.394 -6.843 1.00 36.94 26 ASP C N 1
ATOM 7551 C CA . ASP C 1 26 ? 25.862 -39.815 -5.594 1.00 37.03 26 ASP C CA 1
ATOM 7552 C C . ASP C 1 26 ? 25.845 -40.822 -4.444 1.00 35.09 26 ASP C C 1
ATOM 7553 O O . ASP C 1 26 ? 26.199 -40.485 -3.317 1.00 33.88 26 ASP C O 1
ATOM 7558 N N . LYS C 1 27 ? 25.454 -42.059 -4.735 1.00 34.40 27 LYS C N 1
ATOM 7559 C CA . LYS C 1 27 ? 25.197 -43.053 -3.685 1.00 33.63 27 LYS C CA 1
ATOM 7560 C C . LYS C 1 27 ? 26.296 -44.099 -3.461 1.00 32.24 27 LYS C C 1
ATOM 7561 O O . LYS C 1 27 ? 26.270 -44.809 -2.458 1.00 31.61 27 LYS C O 1
ATOM 7567 N N . VAL C 1 28 ? 27.253 -44.204 -4.376 1.00 31.71 28 VAL C N 1
ATOM 7568 C CA . VAL C 1 28 ? 28.285 -45.235 -4.261 1.00 32.11 28 VAL C CA 1
ATOM 7569 C C . VAL C 1 28 ? 29.458 -44.964 -5.193 1.00 32.15 28 VAL C C 1
ATOM 7570 O O . VAL C 1 28 ? 29.297 -44.328 -6.231 1.00 32.63 28 VAL C O 1
ATOM 7574 N N . PHE C 1 29 ? 30.637 -45.445 -4.805 1.00 32.21 29 PHE C N 1
ATOM 7575 C CA . PHE C 1 29 ? 31.821 -45.345 -5.647 1.00 31.85 29 PHE C CA 1
ATOM 7576 C C . PHE C 1 29 ? 31.646 -46.177 -6.907 1.00 32.70 29 PHE C C 1
ATOM 7577 O O . PHE C 1 29 ? 31.133 -47.300 -6.860 1.00 33.06 29 PHE C O 1
ATOM 7585 N N . CYS C 1 30 ? 32.085 -45.614 -8.029 1.00 32.32 30 CYS C N 1
ATOM 7586 C CA . CYS C 1 30 ? 32.135 -46.334 -9.288 1.00 31.31 30 CYS C CA 1
ATOM 7587 C C . CYS C 1 30 ? 33.275 -47.335 -9.258 1.00 29.84 30 CYS C C 1
ATOM 7588 O O . CYS C 1 30 ? 34.197 -47.212 -8.452 1.00 30.04 30 CYS C O 1
ATOM 7591 N N . GLN C 1 31 ? 33.203 -48.322 -10.143 1.00 28.77 31 GLN C N 1
ATOM 7592 C CA . GLN C 1 31 ? 34.263 -49.315 -10.283 1.00 28.56 31 GLN C CA 1
ATOM 7593 C C . GLN C 1 31 ? 35.471 -48.696 -10.990 1.00 27.23 31 GLN C C 1
ATOM 7594 O O . GLN C 1 31 ? 35.327 -47.679 -11.671 1.00 28.05 31 GLN C O 1
ATOM 7600 N N . PRO C 1 32 ? 36.665 -49.303 -10.839 1.00 25.40 32 PRO C N 1
ATOM 7601 C CA . PRO C 1 32 ? 37.881 -48.685 -11.388 1.00 25.53 32 PRO C CA 1
ATOM 7602 C C . PRO C 1 32 ? 37.829 -48.431 -12.894 1.00 25.99 32 PRO C C 1
ATOM 7603 O O . PRO C 1 32 ? 38.245 -47.367 -13.356 1.00 26.87 32 PRO C O 1
ATOM 7607 N N . TRP C 1 33 ? 37.292 -49.394 -13.638 1.00 26.13 33 TRP C N 1
ATOM 7608 C CA . TRP C 1 33 ? 37.152 -49.283 -15.099 1.00 26.00 33 TRP C CA 1
ATOM 7609 C C . TRP C 1 33 ? 36.094 -48.261 -15.539 1.00 27.30 33 TRP C C 1
ATOM 7610 O O . TRP C 1 33 ? 35.844 -48.101 -16.733 1.00 27.92 33 TRP C O 1
ATOM 7621 N N . GLN C 1 34 ? 35.483 -47.573 -14.579 1.00 29.73 34 GLN C N 1
ATOM 7622 C CA . GLN C 1 34 ? 34.520 -46.512 -14.865 1.00 30.97 34 GLN C CA 1
ATOM 7623 C C . GLN C 1 34 ? 34.999 -45.208 -14.237 1.00 32.64 34 GLN C C 1
ATOM 7624 O O . GLN C 1 34 ? 36.055 -45.172 -13.608 1.00 33.82 34 GLN C O 1
ATOM 7630 N N . ARG C 1 35 ? 34.238 -44.134 -14.435 1.00 35.33 35 ARG C N 1
ATOM 7631 C CA . ARG C 1 35 ? 34.533 -42.844 -13.800 1.00 35.34 35 ARG C CA 1
ATOM 7632 C C . ARG C 1 35 ? 33.285 -41.969 -13.714 1.00 34.13 35 ARG C C 1
ATOM 7633 O O . ARG C 1 35 ? 32.336 -42.146 -14.474 1.00 33.07 35 ARG C O 1
ATOM 7641 N N . CYS C 1 36 ? 33.303 -41.019 -12.786 1.00 34.75 36 CYS C N 1
ATOM 7642 C CA . CYS C 1 36 ? 32.132 -40.196 -12.493 1.00 33.95 36 CYS C CA 1
ATOM 7643 C C . CYS C 1 36 ? 32.023 -38.965 -13.385 1.00 32.01 36 CYS C C 1
ATOM 7644 O O . CYS C 1 36 ? 32.962 -38.177 -13.486 1.00 30.68 36 CYS C O 1
ATOM 7647 N N . ILE C 1 37 ? 30.860 -38.811 -14.013 1.00 31.39 37 ILE C N 1
ATOM 7648 C CA . ILE C 1 37 ? 30.549 -37.662 -14.861 1.00 31.80 37 ILE C CA 1
ATOM 7649 C C . ILE C 1 37 ? 29.064 -37.322 -14.721 1.00 32.54 37 ILE C C 1
ATOM 7650 O O . ILE C 1 37 ? 28.203 -38.109 -15.115 1.00 33.25 37 ILE C O 1
ATOM 7655 N N . GLU C 1 38 ? 28.781 -36.157 -14.147 1.00 33.48 38 GLU C N 1
ATOM 7656 C CA . GLU C 1 38 ? 27.416 -35.622 -14.031 1.00 35.16 38 GLU C CA 1
ATOM 7657 C C . GLU C 1 38 ? 26.405 -36.543 -13.334 1.00 35.58 38 GLU C C 1
ATOM 7658 O O . GLU C 1 38 ? 25.228 -36.559 -13.700 1.00 38.73 38 GLU C O 1
ATOM 7664 N N . GLY C 1 39 ? 26.858 -37.293 -12.333 1.00 35.90 39 GLY C N 1
ATOM 7665 C CA . GLY C 1 39 ? 25.965 -38.132 -11.522 1.00 36.94 39 GLY C CA 1
ATOM 7666 C C . GLY C 1 39 ? 25.926 -39.608 -11.893 1.00 40.36 39 GLY C C 1
ATOM 7667 O O . GLY C 1 39 ? 25.410 -40.423 -11.124 1.00 41.47 39 GLY C O 1
ATOM 7668 N N . THR C 1 40 ? 26.466 -39.958 -13.062 1.00 40.67 40 THR C N 1
ATOM 7669 C CA . THR C 1 40 ? 26.483 -41.345 -13.528 1.00 38.93 40 THR C CA 1
ATOM 7670 C C . THR C 1 40 ? 27.910 -41.853 -13.687 1.00 38.09 40 THR C C 1
ATOM 7671 O O . THR C 1 40 ? 28.779 -41.129 -14.170 1.00 37.44 40 THR C O 1
ATOM 7675 N N . CYS C 1 41 ? 28.143 -43.102 -13.285 1.00 37.85 41 CYS C N 1
ATOM 7676 C CA . CYS C 1 41 ? 29.369 -43.805 -13.639 1.00 35.74 41 CYS C CA 1
ATOM 7677 C C . CYS C 1 41 ? 29.328 -44.084 -15.134 1.00 35.71 41 CYS C C 1
ATOM 7678 O O . CYS C 1 41 ? 28.505 -44.871 -15.608 1.00 35.99 41 CYS C O 1
ATOM 7681 N N . VAL C 1 42 ? 30.199 -43.413 -15.873 1.00 35.01 42 VAL C N 1
ATOM 7682 C CA . VAL C 1 42 ? 30.380 -43.669 -17.293 1.00 33.24 42 VAL C CA 1
ATOM 7683 C C . VAL C 1 42 ? 31.637 -44.515 -17.418 1.00 33.12 42 VAL C C 1
ATOM 7684 O O . VAL C 1 42 ? 32.433 -44.578 -16.481 1.00 32.51 42 VAL C O 1
ATOM 7688 N N . CYS C 1 43 ? 31.799 -45.195 -18.550 1.00 33.94 43 CYS C N 1
ATOM 7689 C CA . CYS C 1 43 ? 32.997 -45.999 -18.789 1.00 33.81 43 CYS C CA 1
ATOM 7690 C C . CYS C 1 43 ? 34.198 -45.100 -19.048 1.00 31.64 43 CYS C C 1
ATOM 7691 O O . CYS C 1 43 ? 34.047 -43.959 -19.483 1.00 30.73 43 CYS C O 1
ATOM 7694 N N . LYS C 1 44 ? 35.387 -45.624 -18.774 1.00 30.80 44 LYS C N 1
ATOM 7695 C CA . LYS C 1 44 ? 36.621 -45.020 -19.267 1.00 30.57 44 LYS C CA 1
ATOM 7696 C C . LYS C 1 44 ? 37.224 -45.900 -20.360 1.00 30.60 44 LYS C C 1
ATOM 7697 O O . LYS C 1 44 ? 36.792 -47.036 -20.569 1.00 29.74 44 LYS C O 1
ATOM 7703 N N . LEU C 1 45 ? 38.218 -45.355 -21.050 1.00 31.06 45 LEU C N 1
ATOM 7704 C CA . LEU C 1 45 ? 38.912 -46.061 -22.119 1.00 31.33 45 LEU C CA 1
ATOM 7705 C C . LEU C 1 45 ? 39.977 -46.943 -21.480 1.00 32.34 45 LEU C C 1
ATOM 7706 O O . LEU C 1 45 ? 40.416 -46.662 -20.368 1.00 32.62 45 LEU C O 1
ATOM 7711 N N . PRO C 1 46 ? 40.389 -48.024 -22.165 1.00 33.64 46 PRO C N 1
ATOM 7712 C CA . PRO C 1 46 ? 41.295 -48.989 -21.533 1.00 35.28 46 PRO C CA 1
ATOM 7713 C C . PRO C 1 46 ? 42.645 -48.411 -21.082 1.00 37.38 46 PRO C C 1
ATOM 7714 O O . PRO C 1 46 ? 43.097 -48.719 -19.983 1.00 40.28 46 PRO C O 1
ATOM 7718 N N . TYR C 1 47 ? 43.276 -47.585 -21.911 1.00 37.49 47 TYR C N 1
ATOM 7719 C CA . TYR C 1 47 ? 44.548 -46.947 -21.533 1.00 37.85 47 TYR C CA 1
ATOM 7720 C C . TYR C 1 47 ? 44.426 -46.100 -20.259 1.00 39.30 47 TYR C C 1
ATOM 7721 O O . TYR C 1 47 ? 45.392 -45.968 -19.502 1.00 39.47 47 TYR C O 1
ATOM 7730 N N . GLN C 1 48 ? 43.237 -45.553 -20.013 1.00 39.15 48 GLN C N 1
ATOM 7731 C CA . GLN C 1 48 ? 42.976 -44.787 -18.788 1.00 39.22 48 GLN C CA 1
ATOM 7732 C C . GLN C 1 48 ? 42.887 -45.656 -17.518 1.00 39.85 48 GLN C C 1
ATOM 7733 O O . GLN C 1 48 ? 42.570 -45.150 -16.446 1.00 42.68 48 GLN C O 1
ATOM 7739 N N . CYS C 1 49 ? 43.163 -46.954 -17.645 1.00 41.11 49 CYS C N 1
ATOM 7740 C CA . CYS C 1 49 ? 43.387 -47.827 -16.490 1.00 42.57 49 CYS C CA 1
ATOM 7741 C C . CYS C 1 49 ? 44.850 -47.749 -16.064 1.00 45.48 49 CYS C C 1
ATOM 7742 O O . CYS C 1 49 ? 45.695 -47.285 -16.833 1.00 48.62 49 CYS C O 1
ATOM 7745 N N . PRO C 1 50 ? 45.161 -48.212 -14.837 1.00 47.39 50 PRO C N 1
ATOM 7746 C CA . PRO C 1 50 ? 46.555 -48.326 -14.411 1.00 49.33 50 PRO C CA 1
ATOM 7747 C C . PRO C 1 50 ? 47.387 -49.220 -15.335 1.00 53.15 50 PRO C C 1
ATOM 7748 O O . PRO C 1 50 ? 46.841 -50.085 -16.022 1.00 53.05 50 PRO C O 1
ATOM 7752 N N . LYS C 1 51 ? 48.698 -49.002 -15.336 1.00 57.26 51 LYS C N 1
ATOM 7753 C CA . LYS C 1 51 ? 49.622 -49.755 -16.191 1.00 59.34 51 LYS C CA 1
ATOM 7754 C C . LYS C 1 51 ? 49.864 -51.171 -15.660 1.00 62.82 51 LYS C C 1
ATOM 7755 O O . LYS C 1 51 ? 50.078 -52.106 -16.433 1.00 64.59 51 LYS C O 1
ATOM 7761 N N . ASN C 1 52 ? 49.823 -51.313 -14.338 1.00 64.83 52 ASN C N 1
ATOM 7762 C CA . ASN C 1 52 ? 50.156 -52.569 -13.662 1.00 64.69 52 ASN C CA 1
ATOM 7763 C C . ASN C 1 52 ? 48.999 -53.568 -13.756 1.00 65.92 52 ASN C C 1
ATOM 7764 O O . ASN C 1 52 ? 47.843 -53.170 -13.918 1.00 65.70 52 ASN C O 1
ATOM 7769 N N . GLY C 1 53 ? 49.315 -54.860 -13.658 1.00 65.59 53 GLY C N 1
ATOM 7770 C CA . GLY C 1 53 ? 48.295 -55.918 -13.670 1.00 64.00 53 GLY C CA 1
ATOM 7771 C C . GLY C 1 53 ? 48.795 -57.272 -14.144 1.00 64.39 53 GLY C C 1
ATOM 7772 O O . GLY C 1 53 ? 50.001 -57.513 -14.213 1.00 68.72 53 GLY C O 1
ATOM 7773 N N . THR C 1 54 ? 47.852 -58.160 -14.456 1.00 62.72 54 THR C N 1
ATOM 7774 C CA . THR C 1 54 ? 48.150 -59.473 -15.041 1.00 61.03 54 THR C CA 1
ATOM 7775 C C . THR C 1 54 ? 47.136 -59.810 -16.138 1.00 57.75 54 THR C C 1
ATOM 7776 O O . THR C 1 54 ? 46.117 -59.136 -16.280 1.00 57.40 54 THR C O 1
ATOM 7780 N N . ALA C 1 55 ? 47.424 -60.860 -16.904 1.00 57.15 55 ALA C N 1
ATOM 7781 C CA . ALA C 1 55 ? 46.668 -61.176 -18.125 1.00 54.06 55 ALA C CA 1
ATOM 7782 C C . ALA C 1 55 ? 45.263 -61.730 -17.866 1.00 50.58 55 ALA C C 1
ATOM 7783 O O . ALA C 1 55 ? 45.023 -62.399 -16.863 1.00 45.23 55 ALA C O 1
ATOM 7785 N N . VAL C 1 56 ? 44.347 -61.433 -18.789 1.00 51.28 56 VAL C N 1
ATOM 7786 C CA . VAL C 1 56 ? 42.989 -61.996 -18.786 1.00 51.47 56 VAL C CA 1
ATOM 7787 C C . VAL C 1 56 ? 42.546 -62.331 -20.213 1.00 50.88 56 VAL C C 1
ATOM 7788 O O . VAL C 1 56 ? 43.208 -61.953 -21.180 1.00 54.08 56 VAL C O 1
ATOM 7792 N N . CYS C 1 57 ? 41.425 -63.042 -20.327 1.00 50.59 57 CYS C N 1
ATOM 7793 C CA . CYS C 1 57 ? 40.868 -63.449 -21.622 1.00 49.42 57 CYS C CA 1
ATOM 7794 C C . CYS C 1 57 ? 39.354 -63.223 -21.671 1.00 46.75 57 CYS C C 1
ATOM 7795 O O . CYS C 1 57 ? 38.655 -63.402 -20.670 1.00 44.82 57 CYS C O 1
ATOM 7798 N N . ALA C 1 58 ? 38.865 -62.822 -22.842 1.00 45.35 58 ALA C N 1
ATOM 7799 C CA . ALA C 1 58 ? 37.443 -62.545 -23.054 1.00 44.42 58 ALA C CA 1
ATOM 7800 C C . ALA C 1 58 ? 36.805 -63.552 -24.015 1.00 45.01 58 ALA C C 1
ATOM 7801 O O . ALA C 1 58 ? 37.489 -64.402 -24.586 1.00 44.95 58 ALA C O 1
ATOM 7803 N N . THR C 1 59 ? 35.491 -63.429 -24.193 1.00 45.63 59 THR C N 1
ATOM 7804 C CA . THR C 1 59 ? 34.700 -64.377 -24.988 1.00 46.31 59 THR C CA 1
ATOM 7805 C C . THR C 1 59 ? 35.057 -64.391 -26.478 1.00 49.30 59 THR C C 1
ATOM 7806 O O . THR C 1 59 ? 34.776 -65.369 -27.173 1.00 52.13 59 THR C O 1
ATOM 7810 N N . ASN C 1 60 ? 35.675 -63.314 -26.961 1.00 50.67 60 ASN C N 1
ATOM 7811 C CA . ASN C 1 60 ? 36.288 -63.299 -28.297 1.00 51.26 60 ASN C CA 1
ATOM 7812 C C . ASN C 1 60 ? 37.452 -64.283 -28.416 1.00 50.98 60 ASN C C 1
ATOM 7813 O O . ASN C 1 60 ? 37.977 -64.495 -29.505 1.00 52.21 60 ASN C O 1
ATOM 7818 N N . ARG C 1 61 ? 37.858 -64.862 -27.289 1.00 52.72 61 ARG C N 1
ATOM 7819 C CA . ARG C 1 61 ? 39.146 -65.542 -27.156 1.00 53.60 61 ARG C CA 1
ATOM 7820 C C . ARG C 1 61 ? 40.288 -64.605 -27.566 1.00 51.20 61 ARG C C 1
ATOM 7821 O O . ARG C 1 61 ? 41.322 -65.033 -28.077 1.00 52.04 61 ARG C O 1
ATOM 7829 N N . ARG C 1 62 ? 40.071 -63.319 -27.298 1.00 48.40 62 ARG C N 1
ATOM 7830 C CA . ARG C 1 62 ? 41.051 -62.266 -27.493 1.00 45.56 62 ARG C CA 1
ATOM 7831 C C . ARG C 1 62 ? 41.540 -61.862 -26.105 1.00 45.38 62 ARG C C 1
ATOM 7832 O O . ARG C 1 62 ? 40.735 -61.509 -25.238 1.00 43.92 62 ARG C O 1
ATOM 7840 N N . SER C 1 63 ? 42.852 -61.916 -25.895 1.00 44.67 63 SER C N 1
ATOM 7841 C CA . SER C 1 63 ? 43.424 -61.645 -24.580 1.00 42.99 63 SER C CA 1
ATOM 7842 C C . SER C 1 63 ? 43.696 -60.164 -24.376 1.00 43.12 63 SER C C 1
ATOM 7843 O O . SER C 1 63 ? 43.781 -59.395 -25.338 1.00 44.79 63 SER C O 1
ATOM 7846 N N . PHE C 1 64 ? 43.830 -59.788 -23.105 1.00 40.83 64 PHE C N 1
ATOM 7847 C CA . PHE C 1 64 ? 44.117 -58.412 -22.696 1.00 38.34 64 PHE C CA 1
ATOM 7848 C C . PHE C 1 64 ? 45.297 -58.397 -21.720 1.00 37.40 64 PHE C C 1
ATOM 7849 O O . PHE C 1 64 ? 45.613 -59.430 -21.117 1.00 36.82 64 PHE C O 1
ATOM 7857 N N . PRO C 1 65 ? 45.950 -57.228 -21.555 1.00 35.46 65 PRO C N 1
ATOM 7858 C CA . PRO C 1 65 ? 47.053 -57.105 -20.600 1.00 34.75 65 PRO C CA 1
ATOM 7859 C C . PRO C 1 65 ? 46.584 -57.031 -19.147 1.00 34.22 65 PRO C C 1
ATOM 7860 O O . PRO C 1 65 ? 47.152 -57.696 -18.282 1.00 34.60 65 PRO C O 1
ATOM 7864 N N . THR C 1 66 ? 45.564 -56.218 -18.890 1.00 33.36 66 THR C N 1
ATOM 7865 C CA . THR C 1 66 ? 44.999 -56.076 -17.548 1.00 32.58 66 THR C CA 1
ATOM 7866 C C . THR C 1 66 ? 43.542 -56.518 -17.529 1.00 32.73 66 THR C C 1
ATOM 7867 O O . THR C 1 66 ? 42.882 -56.575 -18.569 1.00 33.12 66 THR C O 1
ATOM 7871 N N . TYR C 1 67 ? 43.052 -56.841 -16.338 1.00 33.20 67 TYR C N 1
ATOM 7872 C CA . TYR C 1 67 ? 41.625 -57.090 -16.128 1.00 32.23 67 TYR C CA 1
ATOM 7873 C C . TYR C 1 67 ? 40.830 -55.789 -16.326 1.00 34.11 67 TYR C C 1
ATOM 7874 O O . TYR C 1 67 ? 39.753 -55.800 -16.927 1.00 36.24 67 TYR C O 1
ATOM 7883 N N . CYS C 1 68 ? 41.380 -54.676 -15.837 1.00 34.11 68 CYS C N 1
ATOM 7884 C CA . CYS C 1 68 ? 40.762 -53.349 -15.989 1.00 34.81 68 CYS C CA 1
ATOM 7885 C C . CYS C 1 68 ? 40.501 -52.983 -17.447 1.00 34.58 68 CYS C C 1
ATOM 7886 O O . CYS C 1 68 ? 39.463 -52.400 -17.765 1.00 35.06 68 CYS C O 1
ATOM 7889 N N . GLN C 1 69 ? 41.455 -53.299 -18.319 1.00 34.39 69 GLN C N 1
ATOM 7890 C CA . GLN C 1 69 ? 41.331 -52.965 -19.740 1.00 33.23 69 GLN C CA 1
ATOM 7891 C C . GLN C 1 69 ? 40.184 -53.744 -20.370 1.00 31.78 69 GLN C C 1
ATOM 7892 O O . GLN C 1 69 ? 39.333 -53.168 -21.038 1.00 30.39 69 GLN C O 1
ATOM 7898 N N . GLN C 1 70 ? 40.152 -55.049 -20.128 1.00 31.98 70 GLN C N 1
ATOM 7899 C CA . GLN C 1 70 ? 39.060 -55.891 -20.612 1.00 32.46 70 GLN C CA 1
ATOM 7900 C C . GLN C 1 70 ? 37.709 -55.300 -20.200 1.00 33.16 70 GLN C C 1
ATOM 7901 O O . GLN C 1 70 ? 36.895 -54.942 -21.055 1.00 34.32 70 GLN C O 1
ATOM 7907 N N . LYS C 1 71 ? 37.501 -55.151 -18.894 1.00 33.37 71 LYS C N 1
ATOM 7908 C CA . LYS C 1 71 ? 36.237 -54.624 -18.356 1.00 32.76 71 LYS C CA 1
ATOM 7909 C C . LYS C 1 71 ? 35.925 -53.196 -18.837 1.00 33.27 71 LYS C C 1
ATOM 7910 O O . LYS C 1 71 ? 34.773 -52.763 -18.800 1.00 35.57 71 LYS C O 1
ATOM 7916 N N . SER C 1 72 ? 36.947 -52.468 -19.278 1.00 32.43 72 SER C N 1
ATOM 7917 C CA . SER C 1 72 ? 36.746 -51.172 -19.924 1.00 31.59 72 SER C CA 1
ATOM 7918 C C . SER C 1 72 ? 36.150 -51.348 -21.319 1.00 30.66 72 SER C C 1
ATOM 7919 O O . SER C 1 72 ? 35.295 -50.568 -21.741 1.00 28.93 72 SER C O 1
ATOM 7922 N N . LEU C 1 73 ? 36.619 -52.370 -22.033 1.00 30.51 73 LEU C N 1
ATOM 7923 C CA . LEU C 1 73 ? 36.146 -52.644 -23.391 1.00 30.16 73 LEU C CA 1
ATOM 7924 C C . LEU C 1 73 ? 34.715 -53.177 -23.345 1.00 29.28 73 LEU C C 1
ATOM 7925 O O . LEU C 1 73 ? 33.848 -52.717 -24.084 1.00 28.77 73 LEU C O 1
ATOM 7930 N N . GLU C 1 74 ? 34.475 -54.142 -22.464 1.00 28.96 74 GLU C N 1
ATOM 7931 C CA . GLU C 1 74 ? 33.121 -54.646 -22.221 1.00 29.34 74 GLU C CA 1
ATOM 7932 C C . GLU C 1 74 ? 32.142 -53.514 -21.906 1.00 30.85 74 GLU C C 1
ATOM 7933 O O . GLU C 1 74 ? 30.987 -53.546 -22.330 1.00 31.30 74 GLU C O 1
ATOM 7939 N N . CYS C 1 75 ? 32.619 -52.527 -21.152 1.00 32.41 75 CYS C N 1
ATOM 7940 C CA . CYS C 1 75 ? 31.833 -51.351 -20.797 1.00 33.57 75 CYS C CA 1
ATOM 7941 C C . CYS C 1 75 ? 31.551 -50.482 -22.021 1.00 32.97 75 CYS C C 1
ATOM 7942 O O . CYS C 1 75 ? 30.407 -50.116 -22.280 1.00 33.12 75 CYS C O 1
ATOM 7945 N N . LEU C 1 76 ? 32.603 -50.145 -22.761 1.00 33.84 76 LEU C N 1
ATOM 7946 C CA . LEU C 1 76 ? 32.475 -49.335 -23.985 1.00 33.42 76 LEU C CA 1
ATOM 7947 C C . LEU C 1 76 ? 31.761 -50.065 -25.126 1.00 34.36 76 LEU C C 1
ATOM 7948 O O . LEU C 1 76 ? 31.189 -49.421 -26.006 1.00 35.61 76 LEU C O 1
ATOM 7953 N N . HIS C 1 77 ? 31.817 -51.397 -25.108 1.00 35.47 77 HIS C N 1
ATOM 7954 C CA . HIS C 1 77 ? 31.234 -52.236 -26.155 1.00 35.89 77 HIS C CA 1
ATOM 7955 C C . HIS C 1 77 ? 30.515 -53.439 -25.546 1.00 36.86 77 HIS C C 1
ATOM 7956 O O . HIS C 1 77 ? 31.161 -54.414 -25.171 1.00 37.21 77 HIS C O 1
ATOM 7963 N N . PRO C 1 78 ? 29.174 -53.378 -25.451 1.00 38.61 78 PRO C N 1
ATOM 7964 C CA . PRO C 1 78 ? 28.418 -54.453 -24.820 1.00 39.98 78 PRO C CA 1
ATOM 7965 C C . PRO C 1 78 ? 28.224 -55.648 -25.757 1.00 40.49 78 PRO C C 1
ATOM 7966 O O . PRO C 1 78 ? 27.596 -55.519 -26.808 1.00 43.68 78 PRO C O 1
ATOM 7970 N N . GLY C 1 79 ? 28.759 -56.799 -25.366 1.00 39.40 79 GLY C N 1
ATOM 7971 C CA . GLY C 1 79 ? 28.719 -57.992 -26.208 1.00 38.71 79 GLY C CA 1
ATOM 7972 C C . GLY C 1 79 ? 29.721 -59.054 -25.793 1.00 38.74 79 GLY C C 1
ATOM 7973 O O . GLY C 1 79 ? 29.420 -60.247 -25.825 1.00 39.99 79 GLY C O 1
ATOM 7974 N N . THR C 1 80 ? 30.918 -58.611 -25.415 1.00 38.46 80 THR C N 1
ATOM 7975 C CA . THR C 1 80 ? 31.999 -59.504 -24.994 1.00 36.38 80 THR C CA 1
ATOM 7976 C C . THR C 1 80 ? 32.226 -59.415 -23.488 1.00 35.82 80 THR C C 1
ATOM 7977 O O . THR C 1 80 ? 32.049 -58.358 -22.887 1.00 35.85 80 THR C O 1
ATOM 7981 N N . LYS C 1 81 ? 32.634 -60.533 -22.893 1.00 34.82 81 LYS C N 1
ATOM 7982 C CA . LYS C 1 81 ? 32.695 -60.674 -21.437 1.00 34.15 81 LYS C CA 1
ATOM 7983 C C . LYS C 1 81 ? 33.902 -61.490 -20.987 1.00 34.00 81 LYS C C 1
ATOM 7984 O O . LYS C 1 81 ? 34.611 -62.078 -21.800 1.00 34.42 81 LYS C O 1
ATOM 7990 N N . PHE C 1 82 ? 34.117 -61.521 -19.677 1.00 34.77 82 PHE C N 1
ATOM 7991 C CA . PHE C 1 82 ? 35.261 -62.210 -19.086 1.00 34.44 82 PHE C CA 1
ATOM 7992 C C . PHE C 1 82 ? 35.096 -63.718 -19.217 1.00 38.86 82 PHE C C 1
ATOM 7993 O O . PHE C 1 82 ? 34.114 -64.288 -18.738 1.00 41.75 82 PHE C O 1
ATOM 8001 N N . LEU C 1 83 ? 36.066 -64.348 -19.874 1.00 41.39 83 LEU C N 1
ATOM 8002 C CA . LEU C 1 83 ? 36.112 -65.798 -19.995 1.00 41.07 83 LEU C CA 1
ATOM 8003 C C . LEU C 1 83 ? 37.015 -66.386 -18.916 1.00 43.45 83 LEU C C 1
ATOM 8004 O O . LEU C 1 83 ? 36.570 -67.190 -18.094 1.00 44.77 83 LEU C O 1
ATOM 8009 N N . ASN C 1 84 ? 38.277 -65.962 -18.914 1.00 44.30 84 ASN C N 1
ATOM 8010 C CA . ASN C 1 84 ? 39.321 -66.671 -18.176 1.00 46.03 84 ASN C CA 1
ATOM 8011 C C . ASN C 1 84 ? 40.508 -65.795 -17.761 1.00 44.59 84 ASN C C 1
ATOM 8012 O O . ASN C 1 84 ? 40.907 -64.888 -18.491 1.00 43.03 84 ASN C O 1
ATOM 8017 N N . ASN C 1 85 ? 41.062 -66.083 -16.584 1.00 43.94 85 ASN C N 1
ATOM 8018 C CA . ASN C 1 85 ? 42.309 -65.462 -16.132 1.00 46.21 85 ASN C CA 1
ATOM 8019 C C . ASN C 1 85 ? 43.510 -66.019 -16.904 1.00 45.17 85 ASN C C 1
ATOM 8020 O O . ASN C 1 85 ? 43.620 -67.229 -17.101 1.00 45.47 85 ASN C O 1
ATOM 8025 N N . GLY C 1 86 ? 44.412 -65.129 -17.313 1.00 45.10 86 GLY C N 1
ATOM 8026 C CA . GLY C 1 86 ? 45.557 -65.490 -18.155 1.00 45.23 86 GLY C CA 1
ATOM 8027 C C . GLY C 1 86 ? 45.214 -65.331 -19.623 1.00 46.91 86 GLY C C 1
ATOM 8028 O O . GLY C 1 86 ? 44.050 -65.118 -19.973 1.00 47.57 86 GLY C O 1
ATOM 8029 N N . THR C 1 87 ? 46.222 -65.425 -20.488 1.00 48.69 87 THR C N 1
ATOM 8030 C CA . THR C 1 87 ? 45.990 -65.375 -21.937 1.00 50.27 87 THR C CA 1
ATOM 8031 C C . THR C 1 87 ? 45.104 -66.551 -22.350 1.00 51.92 87 THR C C 1
ATOM 8032 O O . THR C 1 87 ? 45.018 -67.556 -21.638 1.00 50.70 87 THR C O 1
ATOM 8036 N N . CYS C 1 88 ? 44.447 -66.419 -23.499 1.00 53.64 88 CYS C N 1
ATOM 8037 C CA . CYS C 1 88 ? 43.438 -67.395 -23.917 1.00 53.32 88 CYS C CA 1
ATOM 8038 C C . CYS C 1 88 ? 44.028 -68.761 -24.251 1.00 52.72 88 CYS C C 1
ATOM 8039 O O . CYS C 1 88 ? 45.207 -68.882 -24.583 1.00 51.08 88 CYS C O 1
ATOM 8042 N N . THR C 1 89 ? 43.181 -69.781 -24.140 1.00 54.81 89 THR C N 1
ATOM 8043 C CA . THR C 1 89 ? 43.511 -71.147 -24.534 1.00 55.40 89 THR C CA 1
ATOM 8044 C C . THR C 1 89 ? 42.651 -71.555 -25.727 1.00 56.58 89 THR C C 1
ATOM 8045 O O . THR C 1 89 ? 41.749 -70.820 -26.140 1.00 55.75 89 THR C O 1
ATOM 8049 N N . ALA C 1 90 ? 42.948 -72.726 -26.281 1.00 60.30 90 ALA C N 1
ATOM 8050 C CA . ALA C 1 90 ? 42.180 -73.288 -27.393 1.00 59.48 90 ALA C CA 1
ATOM 8051 C C . ALA C 1 90 ? 41.138 -74.278 -26.875 1.00 58.64 90 ALA C C 1
ATOM 8052 O O . ALA C 1 90 ? 39.980 -74.248 -27.292 1.00 59.78 90 ALA C O 1
ATOM 8054 N N . GLU C 1 91 ? 41.563 -75.145 -25.961 1.00 58.45 91 GLU C N 1
ATOM 8055 C CA . GLU C 1 91 ? 40.695 -76.172 -25.377 1.00 59.87 91 GLU C CA 1
ATOM 8056 C C . GLU C 1 91 ? 39.563 -75.586 -24.529 1.00 60.38 91 GLU C C 1
ATOM 8057 O O . GLU C 1 91 ? 38.437 -76.084 -24.567 1.00 60.58 91 GLU C O 1
ATOM 8063 N N . GLY C 1 92 ? 39.867 -74.529 -23.778 1.00 61.80 92 GLY C N 1
ATOM 8064 C CA . GLY C 1 92 ? 38.951 -73.989 -22.769 1.00 61.69 92 GLY C CA 1
ATOM 8065 C C . GLY C 1 92 ? 37.692 -73.316 -23.297 1.00 61.27 92 GLY C C 1
ATOM 8066 O O . GLY C 1 92 ? 37.745 -72.546 -24.256 1.00 59.81 92 GLY C O 1
ATOM 8067 N N . LYS C 1 93 ? 36.561 -73.610 -22.654 1.00 60.11 93 LYS C N 1
ATOM 8068 C CA . LYS C 1 93 ? 35.267 -73.004 -22.996 1.00 58.54 93 LYS C CA 1
ATOM 8069 C C . LYS C 1 93 ? 34.351 -72.986 -21.769 1.00 56.79 93 LYS C C 1
ATOM 8070 O O . LYS C 1 93 ? 34.391 -73.906 -20.948 1.00 58.82 93 LYS C O 1
ATOM 8076 N N . PHE C 1 94 ? 33.527 -71.943 -21.659 1.00 52.18 94 PHE C N 1
ATOM 8077 C CA . PHE C 1 94 ? 32.632 -71.753 -20.509 1.00 48.85 94 PHE C CA 1
ATOM 8078 C C . PHE C 1 94 ? 31.154 -71.866 -20.896 1.00 49.17 94 PHE C C 1
ATOM 8079 O O . PHE C 1 94 ? 30.739 -71.358 -21.939 1.00 50.86 94 PHE C O 1
ATOM 8087 N N . SER C 1 95 ? 30.365 -72.516 -20.041 1.00 48.20 95 SER C N 1
ATOM 8088 C CA . SER C 1 95 ? 28.922 -72.668 -20.266 1.00 47.35 95 SER C CA 1
ATOM 8089 C C . SER C 1 95 ? 28.129 -72.747 -18.960 1.00 46.82 95 SER C C 1
ATOM 8090 O O . SER C 1 95 ? 28.605 -73.290 -17.962 1.00 45.22 95 SER C O 1
ATOM 8093 N N . VAL C 1 96 ? 26.917 -72.195 -18.987 1.00 47.84 96 VAL C N 1
ATOM 8094 C CA . VAL C 1 96 ? 25.970 -72.282 -17.873 1.00 50.20 96 VAL C CA 1
ATOM 8095 C C . VAL C 1 96 ? 24.595 -72.640 -18.432 1.00 52.52 96 VAL C C 1
ATOM 8096 O O . VAL C 1 96 ? 24.165 -72.050 -19.423 1.00 53.19 96 VAL C O 1
ATOM 8100 N N . SER C 1 97 ? 23.906 -73.589 -17.798 1.00 53.38 97 SER C N 1
ATOM 8101 C CA . SER C 1 97 ? 22.600 -74.046 -18.289 1.00 54.66 97 SER C CA 1
ATOM 8102 C C . SER C 1 97 ? 21.648 -74.519 -17.185 1.00 57.01 97 SER C C 1
ATOM 8103 O O . SER C 1 97 ? 22.068 -74.825 -16.065 1.00 56.83 97 SER C O 1
ATOM 8106 N N . LEU C 1 98 ? 20.364 -74.587 -17.536 1.00 56.94 98 LEU C N 1
ATOM 8107 C CA . LEU C 1 98 ? 19.296 -74.959 -16.604 1.00 56.90 98 LEU C CA 1
ATOM 8108 C C . LEU C 1 98 ? 18.751 -76.358 -16.928 1.00 58.98 98 LEU C C 1
ATOM 8109 O O . LEU C 1 98 ? 17.733 -76.508 -17.610 1.00 61.17 98 LEU C O 1
ATOM 8114 N N . LYS C 1 99 ? 19.443 -77.372 -16.418 1.00 58.74 99 LYS C N 1
ATOM 8115 C CA . LYS C 1 99 ? 19.124 -78.776 -16.691 1.00 58.83 99 LYS C CA 1
ATOM 8116 C C . LYS C 1 99 ? 17.870 -79.221 -15.936 1.00 60.20 99 LYS C C 1
ATOM 8117 O O . LYS C 1 99 ? 17.590 -78.732 -14.841 1.00 61.09 99 LYS C O 1
ATOM 8123 N N . HIS C 1 100 ? 17.125 -80.151 -16.536 1.00 60.51 100 HIS C N 1
ATOM 8124 C CA . HIS C 1 100 ? 15.877 -80.684 -15.964 1.00 59.56 100 HIS C CA 1
ATOM 8125 C C . HIS C 1 100 ? 14.815 -79.595 -15.753 1.00 57.96 100 HIS C C 1
ATOM 8126 O O . HIS C 1 100 ? 13.904 -79.750 -14.939 1.00 56.23 100 HIS C O 1
ATOM 8133 N N . GLY C 1 101 ? 14.927 -78.507 -16.509 1.00 56.81 101 GLY C N 1
ATOM 8134 C CA . GLY C 1 101 ? 14.011 -77.381 -16.377 1.00 57.75 101 GLY C CA 1
ATOM 8135 C C . GLY C 1 101 ? 12.672 -77.649 -17.036 1.00 57.83 101 GLY C C 1
ATOM 8136 O O . GLY C 1 101 ? 12.613 -78.158 -18.156 1.00 56.83 101 GLY C O 1
ATOM 8137 N N . ASN C 1 102 ? 11.594 -77.310 -16.333 1.00 58.32 102 ASN C N 1
ATOM 8138 C CA . ASN C 1 102 ? 10.246 -77.361 -16.906 1.00 57.61 102 ASN C CA 1
ATOM 8139 C C . ASN C 1 102 ? 10.065 -76.180 -17.862 1.00 55.14 102 ASN C C 1
ATOM 8140 O O . ASN C 1 102 ? 9.240 -76.219 -18.776 1.00 54.45 102 ASN C O 1
ATOM 8145 N N . THR C 1 103 ? 10.845 -75.128 -17.614 1.00 53.82 103 THR C N 1
ATOM 8146 C CA . THR C 1 103 ? 11.023 -74.002 -18.530 1.00 51.02 103 THR C CA 1
ATOM 8147 C C . THR C 1 103 ? 12.531 -73.789 -18.688 1.00 48.71 103 THR C C 1
ATOM 8148 O O . THR C 1 103 ? 13.312 -74.296 -17.885 1.00 49.81 103 THR C O 1
ATOM 8152 N N . ASP C 1 104 ? 12.946 -73.067 -19.725 1.00 47.19 104 ASP C N 1
ATOM 8153 C CA . ASP C 1 104 ? 14.373 -72.757 -19.922 1.00 47.80 104 ASP C CA 1
ATOM 8154 C C . ASP C 1 104 ? 14.829 -71.478 -19.189 1.00 48.03 104 ASP C C 1
ATOM 8155 O O . ASP C 1 104 ? 15.915 -70.952 -19.453 1.00 47.57 104 ASP C O 1
ATOM 8160 N N . SER C 1 105 ? 13.989 -70.990 -18.277 1.00 46.55 105 SER C N 1
ATOM 8161 C CA . SER C 1 105 ? 14.309 -69.854 -17.417 1.00 44.27 105 SER C CA 1
ATOM 8162 C C . SER C 1 105 ? 14.256 -70.284 -15.952 1.00 44.56 105 SER C C 1
ATOM 8163 O O . SER C 1 105 ? 14.135 -69.448 -15.052 1.00 44.48 105 SER C O 1
ATOM 8166 N N . GLU C 1 106 ? 14.357 -71.591 -15.720 1.00 43.64 106 GLU C N 1
ATOM 8167 C CA . GLU C 1 106 ? 14.131 -72.168 -14.397 1.00 43.17 106 GLU C CA 1
ATOM 8168 C C . GLU C 1 106 ? 14.708 -73.579 -14.351 1.00 43.95 106 GLU C C 1
ATOM 8169 O O . GLU C 1 106 ? 14.519 -74.355 -15.287 1.00 42.86 106 GLU C O 1
ATOM 8175 N N . GLY C 1 107 ? 15.422 -73.909 -13.277 1.00 45.00 107 GLY C N 1
ATOM 8176 C CA . GLY C 1 107 ? 15.975 -75.259 -13.132 1.00 45.92 107 GLY C CA 1
ATOM 8177 C C . GLY C 1 107 ? 17.192 -75.383 -12.235 1.00 46.81 107 GLY C C 1
ATOM 8178 O O . GLY C 1 107 ? 17.526 -74.467 -11.485 1.00 44.18 107 GLY C O 1
ATOM 8179 N N . ILE C 1 108 ? 17.844 -76.541 -12.327 1.00 49.16 108 ILE C N 1
ATOM 8180 C CA . ILE C 1 108 ? 19.069 -76.841 -11.581 1.00 48.88 108 ILE C CA 1
ATOM 8181 C C . ILE C 1 108 ? 20.282 -76.253 -12.309 1.00 48.48 108 ILE C C 1
ATOM 8182 O O . ILE C 1 108 ? 20.361 -76.302 -13.537 1.00 48.54 108 ILE C O 1
ATOM 8187 N N . VAL C 1 109 ? 21.225 -75.715 -11.540 1.00 47.63 109 VAL C N 1
ATOM 8188 C CA . VAL C 1 109 ? 22.384 -75.010 -12.095 1.00 47.76 109 VAL C CA 1
ATOM 8189 C C . VAL C 1 109 ? 23.558 -75.953 -12.366 1.00 46.19 109 VAL C C 1
ATOM 8190 O O . VAL C 1 109 ? 23.907 -76.787 -11.526 1.00 46.32 109 VAL C O 1
ATOM 8194 N N . GLU C 1 110 ? 24.162 -75.799 -13.542 1.00 44.18 110 GLU C N 1
ATOM 8195 C CA . GLU C 1 110 ? 25.313 -76.601 -13.958 1.00 44.91 110 GLU C CA 1
ATOM 8196 C C . GLU C 1 110 ? 26.278 -75.723 -14.748 1.00 44.50 110 GLU C C 1
ATOM 8197 O O . GLU C 1 110 ? 25.852 -74.948 -15.609 1.00 43.34 110 GLU C O 1
ATOM 8203 N N . VAL C 1 111 ? 27.572 -75.856 -14.463 1.00 43.51 111 VAL C N 1
ATOM 8204 C CA . VAL C 1 111 ? 28.585 -74.956 -15.016 1.00 42.50 111 VAL C CA 1
ATOM 8205 C C . VAL C 1 111 ? 29.809 -75.714 -15.530 1.00 42.21 111 VAL C C 1
ATOM 8206 O O . VAL C 1 111 ? 30.340 -76.592 -14.847 1.00 42.39 111 VAL C O 1
ATOM 8210 N N . LYS C 1 112 ? 30.247 -75.358 -16.735 1.00 42.34 112 LYS C N 1
ATOM 8211 C CA . LYS C 1 112 ? 31.464 -75.917 -17.329 1.00 42.25 112 LYS C CA 1
ATOM 8212 C C . LYS C 1 112 ? 32.619 -74.927 -17.151 1.00 41.78 112 LYS C C 1
ATOM 8213 O O . LYS C 1 112 ? 32.533 -73.773 -17.580 1.00 40.19 112 LYS C O 1
ATOM 8219 N N . LEU C 1 113 ? 33.695 -75.385 -16.517 1.00 41.43 113 LEU C N 1
ATOM 8220 C CA . LEU C 1 113 ? 34.853 -74.531 -16.238 1.00 43.18 113 LEU C CA 1
ATOM 8221 C C . LEU C 1 113 ? 35.941 -74.704 -17.297 1.00 45.40 113 LEU C C 1
ATOM 8222 O O . LEU C 1 113 ? 36.297 -75.824 -17.659 1.00 46.65 113 LEU C O 1
ATOM 8227 N N . VAL C 1 114 ? 36.464 -73.577 -17.776 1.00 49.06 114 VAL C N 1
ATOM 8228 C CA . VAL C 1 114 ? 37.515 -73.545 -18.800 1.00 51.02 114 VAL C CA 1
ATOM 8229 C C . VAL C 1 114 ? 38.678 -74.482 -18.469 1.00 54.93 114 VAL C C 1
ATOM 8230 O O . VAL C 1 114 ? 39.228 -75.137 -19.357 1.00 60.24 114 VAL C O 1
ATOM 8234 N N . ASP C 1 115 ? 39.040 -74.540 -17.189 1.00 56.82 115 ASP C N 1
ATOM 8235 C CA . ASP C 1 115 ? 40.063 -75.462 -16.699 1.00 58.39 115 ASP C CA 1
ATOM 8236 C C . ASP C 1 115 ? 39.388 -76.713 -16.125 1.00 60.62 115 ASP C C 1
ATOM 8237 O O . ASP C 1 115 ? 39.661 -77.113 -14.991 1.00 62.70 115 ASP C O 1
ATOM 8242 N N . GLN C 1 116 ? 38.503 -77.325 -16.910 1.00 60.13 116 GLN C N 1
ATOM 8243 C CA . GLN C 1 116 ? 37.729 -78.479 -16.442 1.00 61.97 116 GLN C CA 1
ATOM 8244 C C . GLN C 1 116 ? 37.154 -79.300 -17.602 1.00 63.42 116 GLN C C 1
ATOM 8245 O O . GLN C 1 116 ? 36.433 -78.774 -18.449 1.00 62.22 116 GLN C O 1
ATOM 8251 N N . ASP C 1 117 ? 37.474 -80.592 -17.620 1.00 63.39 117 ASP C N 1
ATOM 8252 C CA . ASP C 1 117 ? 36.982 -81.511 -18.657 1.00 63.22 117 ASP C CA 1
ATOM 8253 C C . ASP C 1 117 ? 35.490 -81.834 -18.507 1.00 62.04 117 ASP C C 1
ATOM 8254 O O . ASP C 1 117 ? 34.773 -81.953 -19.503 1.00 56.67 117 ASP C O 1
ATOM 8259 N N . LYS C 1 118 ? 35.035 -81.966 -17.263 1.00 63.18 118 LYS C N 1
ATOM 8260 C CA . LYS C 1 118 ? 33.649 -82.340 -16.964 1.00 61.67 118 LYS C CA 1
ATOM 8261 C C . LYS C 1 118 ? 32.787 -81.146 -16.546 1.00 60.08 118 LYS C C 1
ATOM 8262 O O . LYS C 1 118 ? 33.282 -80.181 -15.961 1.00 58.88 118 LYS C O 1
ATOM 8268 N N . THR C 1 119 ? 31.496 -81.226 -16.866 1.00 59.41 119 THR C N 1
ATOM 8269 C CA . THR C 1 119 ? 30.493 -80.298 -16.345 1.00 56.56 119 THR C CA 1
ATOM 8270 C C . THR C 1 119 ? 30.135 -80.732 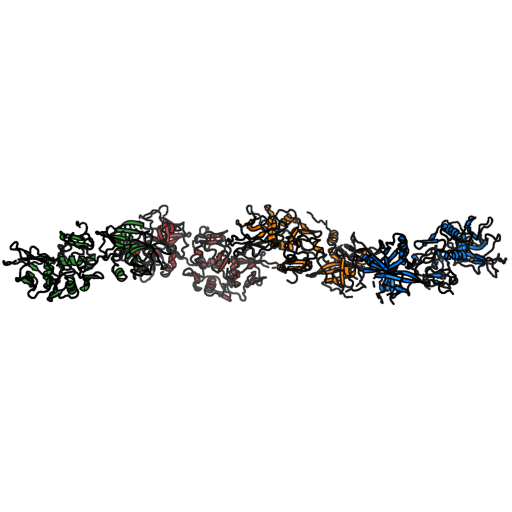-14.927 1.00 54.95 119 THR C C 1
ATOM 8271 O O . THR C 1 119 ? 30.084 -81.929 -14.639 1.00 54.98 119 THR C O 1
ATOM 8275 N N . MET C 1 120 ? 29.894 -79.763 -14.048 1.00 54.17 120 MET C N 1
ATOM 8276 C CA . MET C 1 120 ? 29.537 -80.043 -12.654 1.00 53.58 120 MET C CA 1
ATOM 8277 C C . MET C 1 120 ? 28.370 -79.181 -12.185 1.00 52.21 120 MET C C 1
ATOM 8278 O O . MET C 1 120 ? 27.996 -78.205 -12.837 1.00 48.78 120 MET C O 1
ATOM 8283 N N . PHE C 1 121 ? 27.807 -79.564 -11.042 1.00 55.39 121 PHE C N 1
ATOM 8284 C CA . PHE C 1 121 ? 26.679 -78.863 -10.431 1.00 57.72 121 PHE C CA 1
ATOM 8285 C C . PHE C 1 121 ? 27.183 -77.823 -9.435 1.00 58.39 121 PHE C C 1
ATOM 8286 O O . PHE C 1 121 ? 28.361 -77.817 -9.077 1.00 59.65 121 PHE C O 1
ATOM 8294 N N . ILE C 1 122 ? 26.273 -76.960 -8.990 1.00 57.36 122 ILE C N 1
ATOM 8295 C CA . ILE C 1 122 ? 26.568 -75.925 -7.999 1.00 56.71 122 ILE C CA 1
ATOM 8296 C C . ILE C 1 122 ? 25.922 -76.287 -6.662 1.00 58.66 122 ILE C C 1
ATOM 8297 O O . ILE C 1 122 ? 24.804 -76.794 -6.630 1.00 58.37 122 ILE C O 1
ATOM 8302 N N . CYS C 1 123 ? 26.629 -76.017 -5.565 1.00 61.27 123 CYS C N 1
ATOM 8303 C CA . CYS C 1 123 ? 26.106 -76.262 -4.218 1.00 63.54 123 CYS C CA 1
ATOM 8304 C C . CYS C 1 123 ? 25.015 -75.256 -3.857 1.00 65.66 123 CYS C C 1
ATOM 8305 O O . CYS C 1 123 ? 25.058 -74.104 -4.291 1.00 71.41 123 CYS C O 1
ATOM 8308 N N . LYS C 1 124 ? 24.042 -75.700 -3.064 1.00 65.83 124 LYS C N 1
ATOM 8309 C CA . LYS C 1 124 ? 22.970 -74.828 -2.570 1.00 64.84 124 LYS C CA 1
ATOM 8310 C C . LYS C 1 124 ? 23.399 -74.084 -1.308 1.00 65.11 124 LYS C C 1
ATOM 8311 O O . LYS C 1 124 ? 22.926 -72.977 -1.044 1.00 66.21 124 LYS C O 1
ATOM 8317 N N . SER C 1 125 ? 24.292 -74.700 -0.535 1.00 64.52 125 SER C N 1
ATOM 8318 C CA . SER C 1 125 ? 24.774 -74.135 0.730 1.00 63.83 125 SER C CA 1
ATOM 8319 C C . SER C 1 125 ? 25.274 -72.697 0.584 1.00 60.90 125 SER C C 1
ATOM 8320 O O . SER C 1 125 ? 24.824 -71.802 1.296 1.00 64.10 125 SER C O 1
ATOM 8323 N N . SER C 1 126 ? 26.191 -72.485 -0.353 1.00 59.24 126 SER C N 1
ATOM 8324 C CA . SER C 1 126 ? 26.788 -71.163 -0.583 1.00 56.80 126 SER C CA 1
ATOM 8325 C C . SER C 1 126 ? 26.011 -70.311 -1.595 1.00 54.43 126 SER C C 1
ATOM 8326 O O . SER C 1 126 ? 26.392 -69.174 -1.875 1.00 53.90 126 SER C O 1
ATOM 8329 N N . TRP C 1 127 ? 24.926 -70.866 -2.134 1.00 51.17 127 TRP C N 1
ATOM 8330 C CA . TRP C 1 127 ? 24.121 -70.202 -3.156 1.00 47.21 127 TRP C CA 1
ATOM 8331 C C . TRP C 1 127 ? 23.285 -69.089 -2.539 1.00 48.01 127 TRP C C 1
ATOM 8332 O O . TRP C 1 127 ? 22.593 -69.304 -1.543 1.00 49.09 127 TRP C O 1
ATOM 8343 N N . SER C 1 128 ? 23.357 -67.903 -3.137 1.00 47.21 128 SER C N 1
ATOM 8344 C CA . SER C 1 128 ? 22.632 -66.731 -2.651 1.00 44.52 128 SER C CA 1
ATOM 8345 C C . SER C 1 128 ? 22.162 -65.872 -3.823 1.00 42.97 128 SER C C 1
ATOM 8346 O O . SER C 1 128 ? 22.373 -66.226 -4.985 1.00 43.04 128 SER C O 1
ATOM 8349 N N . MET C 1 129 ? 21.530 -64.741 -3.518 1.00 41.69 129 MET C N 1
ATOM 8350 C CA . MET C 1 129 ? 20.990 -63.862 -4.561 1.00 39.96 129 MET C CA 1
ATOM 8351 C C . MET C 1 129 ? 22.050 -63.093 -5.351 1.00 39.72 129 MET C C 1
ATOM 8352 O O . MET C 1 129 ? 21.713 -62.417 -6.318 1.00 41.88 129 MET C O 1
ATOM 8357 N N . ARG C 1 130 ? 23.317 -63.190 -4.954 1.00 38.81 130 ARG C N 1
ATOM 8358 C CA . ARG C 1 130 ? 24.404 -62.569 -5.716 1.00 37.98 130 ARG C CA 1
ATOM 8359 C C . ARG C 1 130 ? 24.794 -63.457 -6.883 1.00 37.10 130 ARG C C 1
ATOM 8360 O O . ARG C 1 130 ? 24.868 -62.996 -8.023 1.00 35.67 130 ARG C O 1
ATOM 8368 N N . GLU C 1 131 ? 25.046 -64.731 -6.585 1.00 37.72 131 GLU C N 1
ATOM 8369 C CA . GLU C 1 131 ? 25.434 -65.718 -7.602 1.00 36.28 131 GLU C CA 1
ATOM 8370 C C . GLU C 1 131 ? 24.311 -65.939 -8.606 1.00 35.12 131 GLU C C 1
ATOM 8371 O O . GLU C 1 131 ? 24.530 -65.894 -9.816 1.00 35.77 131 GLU C O 1
ATOM 8377 N N . ALA C 1 132 ? 23.112 -66.177 -8.084 1.00 34.82 132 ALA C N 1
ATOM 8378 C CA . ALA C 1 132 ? 21.912 -66.385 -8.899 1.00 34.85 132 ALA C CA 1
ATOM 8379 C C . ALA C 1 132 ? 21.658 -65.227 -9.856 1.00 35.45 132 ALA C C 1
ATOM 8380 O O . ALA C 1 132 ? 21.364 -65.444 -11.032 1.00 38.27 132 ALA C O 1
ATOM 8382 N N . ASN C 1 133 ? 21.757 -64.003 -9.341 1.00 35.51 133 ASN C N 1
ATOM 8383 C CA . ASN C 1 133 ? 21.675 -62.798 -10.170 1.00 35.54 133 ASN C CA 1
ATOM 8384 C C . ASN C 1 133 ? 22.660 -62.822 -11.338 1.00 35.20 133 ASN C C 1
ATOM 8385 O O . ASN C 1 133 ? 22.317 -62.429 -12.453 1.00 35.06 133 ASN C O 1
ATOM 8390 N N . VAL C 1 134 ? 23.881 -63.278 -11.071 1.00 35.28 134 VAL C N 1
ATOM 8391 C CA . VAL C 1 134 ? 24.946 -63.282 -12.074 1.00 35.38 134 VAL C CA 1
ATOM 8392 C C . VAL C 1 134 ? 24.715 -64.356 -13.125 1.00 36.01 134 VAL C C 1
ATOM 8393 O O . VAL C 1 134 ? 24.803 -64.084 -14.322 1.00 37.24 134 VAL C O 1
ATOM 8397 N N . ALA C 1 135 ? 24.419 -65.571 -12.668 1.00 36.66 135 ALA C N 1
ATOM 8398 C CA . ALA C 1 135 ? 24.177 -66.707 -13.564 1.00 37.03 135 ALA C CA 1
ATOM 8399 C C . ALA C 1 135 ? 23.031 -66.430 -14.535 1.00 38.02 135 ALA C C 1
ATOM 8400 O O . ALA C 1 135 ? 23.150 -66.695 -15.730 1.00 38.99 135 ALA C O 1
ATOM 8402 N N . CYS C 1 136 ? 21.928 -65.893 -14.022 1.00 38.60 136 CYS C N 1
ATOM 8403 C CA . CYS C 1 136 ? 20.774 -65.568 -14.863 1.00 39.59 136 CYS C CA 1
ATOM 8404 C C . CYS C 1 136 ? 21.077 -64.436 -15.842 1.00 41.36 136 CYS C C 1
ATOM 8405 O O . CYS C 1 136 ? 20.564 -64.426 -16.962 1.00 43.11 136 CYS C O 1
ATOM 8408 N N . LEU C 1 137 ? 21.909 -63.487 -15.419 1.00 42.85 137 LEU C N 1
ATOM 8409 C CA . LEU C 1 137 ? 22.240 -62.325 -16.248 1.00 44.73 137 LEU C CA 1
ATOM 8410 C C . LEU C 1 137 ? 22.900 -62.721 -17.572 1.00 46.39 137 LEU C C 1
ATOM 8411 O O . LEU C 1 137 ? 22.579 -62.147 -18.612 1.00 48.47 137 LEU C O 1
ATOM 8416 N N . ASP C 1 138 ? 23.804 -63.699 -17.537 1.00 48.50 138 ASP C N 1
ATOM 8417 C CA . ASP C 1 138 ? 24.513 -64.125 -18.753 1.00 52.26 138 ASP C CA 1
ATOM 8418 C C . ASP C 1 138 ? 23.739 -65.188 -19.551 1.00 52.04 138 ASP C C 1
ATOM 8419 O O . ASP C 1 138 ? 24.108 -65.510 -20.684 1.00 51.95 138 ASP C O 1
ATOM 8424 N N . LEU C 1 139 ? 22.676 -65.729 -18.952 1.00 51.10 139 LEU C N 1
ATOM 8425 C CA . LEU C 1 139 ? 21.740 -66.618 -19.655 1.00 49.33 139 LEU C CA 1
ATOM 8426 C C . LEU C 1 139 ? 20.678 -65.836 -20.445 1.00 48.26 139 LEU C C 1
ATOM 8427 O O . LEU C 1 139 ? 19.752 -66.434 -20.992 1.00 49.92 139 LEU C O 1
ATOM 8432 N N . GLY C 1 140 ? 20.810 -64.511 -20.496 1.00 46.49 140 GLY C N 1
ATOM 8433 C CA . GLY C 1 140 ? 19.903 -63.660 -21.274 1.00 44.57 140 GLY C CA 1
ATOM 8434 C C . GLY C 1 140 ? 18.780 -63.030 -20.468 1.00 43.45 140 GLY C C 1
ATOM 8435 O O . GLY C 1 140 ? 17.889 -62.398 -21.033 1.00 43.13 140 GLY C O 1
ATOM 8436 N N . PHE C 1 141 ? 18.822 -63.196 -19.150 1.00 43.52 141 PHE C N 1
ATOM 8437 C CA . PHE C 1 141 ? 17.819 -62.607 -18.263 1.00 43.09 141 PHE C CA 1
ATOM 8438 C C . PHE C 1 141 ? 18.383 -61.368 -17.565 1.00 41.87 141 PHE C C 1
ATOM 8439 O O . PHE C 1 141 ? 18.863 -61.440 -16.436 1.00 41.66 141 PHE C O 1
ATOM 8447 N N . GLN C 1 142 ? 18.300 -60.230 -18.252 1.00 42.14 142 GLN C N 1
ATOM 8448 C CA . GLN C 1 142 ? 18.914 -58.974 -17.797 1.00 43.66 142 GLN C CA 1
ATOM 8449 C C . GLN C 1 142 ? 18.512 -58.546 -16.377 1.00 44.69 142 GLN C C 1
ATOM 8450 O O . GLN C 1 142 ? 19.284 -57.882 -15.681 1.00 44.51 142 GLN C O 1
ATOM 8456 N N . GLN C 1 143 ? 17.312 -58.933 -15.958 1.00 45.02 143 GLN C N 1
ATOM 8457 C CA . GLN C 1 143 ? 16.789 -58.573 -14.638 1.00 44.51 143 GLN C CA 1
ATOM 8458 C C . GLN C 1 143 ? 17.210 -59.556 -13.531 1.00 44.05 143 GLN C C 1
ATOM 8459 O O . GLN C 1 143 ? 16.803 -59.409 -12.378 1.00 44.77 143 GLN C O 1
ATOM 8465 N N . GLY C 1 144 ? 18.020 -60.555 -13.882 1.00 42.09 144 GLY C N 1
ATOM 8466 C CA . GLY C 1 144 ? 18.617 -61.453 -12.895 1.00 41.44 144 GLY C CA 1
ATOM 8467 C C . GLY C 1 144 ? 17.677 -62.534 -12.388 1.00 42.02 144 GLY C C 1
ATOM 8468 O O . GLY C 1 144 ? 16.808 -63.010 -13.120 1.00 41.14 144 GLY C O 1
ATOM 8469 N N . ALA C 1 145 ? 17.862 -62.924 -11.128 1.00 41.17 145 ALA C N 1
ATOM 8470 C CA . ALA C 1 145 ? 17.083 -64.002 -10.520 1.00 41.52 145 ALA C CA 1
ATOM 8471 C C . ALA C 1 145 ? 15.781 -63.483 -9.916 1.00 44.52 145 ALA C C 1
ATOM 8472 O O . ALA C 1 145 ? 15.654 -62.297 -9.604 1.00 42.58 145 ALA C O 1
ATOM 8474 N N . ASP C 1 146 ? 14.812 -64.382 -9.767 1.00 48.46 146 ASP C N 1
ATOM 8475 C CA . ASP C 1 146 ? 13.579 -64.075 -9.052 1.00 50.75 146 ASP C CA 1
ATOM 8476 C C . ASP C 1 146 ? 13.788 -64.392 -7.578 1.00 53.93 146 ASP C C 1
ATOM 8477 O O . ASP C 1 146 ? 14.522 -65.319 -7.223 1.00 54.93 146 ASP C O 1
ATOM 8482 N N . THR C 1 147 ? 13.134 -63.614 -6.727 1.00 57.88 147 THR C N 1
ATOM 8483 C CA . THR C 1 147 ? 13.283 -63.748 -5.281 1.00 59.05 147 THR C CA 1
ATOM 8484 C C . THR C 1 147 ? 12.291 -64.757 -4.695 1.00 60.99 147 THR C C 1
ATOM 8485 O O . THR C 1 147 ? 12.683 -65.640 -3.932 1.00 61.99 147 THR C O 1
ATOM 8489 N N . GLN C 1 148 ? 11.019 -64.635 -5.071 1.00 63.67 148 GLN C N 1
ATOM 8490 C CA . GLN C 1 148 ? 9.944 -65.437 -4.466 1.00 66.43 148 GLN C CA 1
ATOM 8491 C C . GLN C 1 148 ? 9.760 -66.816 -5.106 1.00 70.14 148 GLN C C 1
ATOM 8492 O O . GLN C 1 148 ? 9.301 -67.752 -4.444 1.00 71.81 148 GLN C O 1
ATOM 8498 N N . ARG C 1 149 ? 10.108 -66.935 -6.385 1.00 70.52 149 ARG C N 1
ATOM 8499 C CA . ARG C 1 149 ? 9.881 -68.169 -7.139 1.00 67.71 149 ARG C CA 1
ATOM 8500 C C . ARG C 1 149 ? 10.905 -69.239 -6.755 1.00 66.51 149 ARG C C 1
ATOM 8501 O O . ARG C 1 149 ? 12.065 -68.926 -6.487 1.00 65.06 149 ARG C O 1
ATOM 8509 N N . ARG C 1 150 ? 10.459 -70.494 -6.733 1.00 66.91 150 ARG C N 1
ATOM 8510 C CA . ARG C 1 150 ? 11.293 -71.643 -6.352 1.00 65.09 150 ARG C CA 1
ATOM 8511 C C . ARG C 1 150 ? 11.303 -72.713 -7.447 1.00 66.44 150 ARG C C 1
ATOM 8512 O O . ARG C 1 150 ? 10.620 -72.583 -8.464 1.00 67.04 150 ARG C O 1
ATOM 8520 N N . PHE C 1 151 ? 12.087 -73.767 -7.226 1.00 67.83 151 PHE C N 1
ATOM 8521 C CA . PHE C 1 151 ? 12.129 -74.916 -8.134 1.00 69.45 151 PHE C CA 1
ATOM 8522 C C . PHE C 1 151 ? 12.635 -76.181 -7.426 1.00 71.13 151 PHE C C 1
ATOM 8523 O O . PHE C 1 151 ? 13.841 -76.358 -7.240 1.00 72.46 151 PHE C O 1
ATOM 8531 N N . LYS C 1 152 ? 11.700 -77.051 -7.044 1.00 71.51 152 LYS C N 1
ATOM 8532 C CA . LYS C 1 152 ? 12.015 -78.310 -6.360 1.00 70.57 152 LYS C CA 1
ATOM 8533 C C . LYS C 1 152 ? 11.792 -79.507 -7.288 1.00 71.02 152 LYS C C 1
ATOM 8534 O O . LYS C 1 152 ? 11.008 -79.432 -8.236 1.00 71.24 152 LYS C O 1
ATOM 8540 N N . LEU C 1 153 ? 12.482 -80.610 -6.999 1.00 70.80 153 LEU C N 1
ATOM 8541 C CA . LEU C 1 153 ? 12.351 -81.845 -7.777 1.00 69.89 153 LEU C CA 1
ATOM 8542 C C . LEU C 1 153 ? 12.119 -83.057 -6.881 1.00 68.38 153 LEU C C 1
ATOM 8543 O O . LEU C 1 153 ? 12.339 -83.005 -5.669 1.00 62.56 153 LEU C O 1
ATOM 8548 N N . SER C 1 154 ? 11.674 -84.143 -7.506 1.00 69.62 154 SER C N 1
ATOM 8549 C CA . SER C 1 154 ? 11.584 -85.453 -6.862 1.00 71.95 154 SER C CA 1
ATOM 8550 C C . SER C 1 154 ? 12.615 -86.396 -7.484 1.00 73.51 154 SER C C 1
ATOM 8551 O O . SER C 1 154 ? 12.315 -87.558 -7.770 1.00 73.52 154 SER C O 1
ATOM 8554 N N . ASP C 1 155 ? 13.826 -85.881 -7.691 1.00 77.00 155 ASP C N 1
ATOM 8555 C CA . ASP C 1 155 ? 14.904 -86.629 -8.338 1.00 80.27 155 ASP C CA 1
ATOM 8556 C C . ASP C 1 155 ? 15.937 -87.101 -7.322 1.00 81.88 155 ASP C C 1
ATOM 8557 O O . ASP C 1 155 ? 15.908 -86.703 -6.156 1.00 82.26 155 ASP C O 1
ATOM 8562 N N . LEU C 1 156 ? 16.849 -87.952 -7.784 1.00 83.67 156 LEU C N 1
ATOM 8563 C CA . LEU C 1 156 ? 17.949 -88.448 -6.959 1.00 84.21 156 LEU C CA 1
ATOM 8564 C C . LEU C 1 156 ? 19.171 -88.715 -7.843 1.00 86.59 156 LEU C C 1
ATOM 8565 O O . LEU C 1 156 ? 19.468 -89.861 -8.194 1.00 86.32 156 LEU C O 1
ATOM 8570 N N . SER C 1 157 ? 19.863 -87.636 -8.202 1.00 85.05 157 SER C N 1
ATOM 8571 C CA . SER C 1 157 ? 21.021 -87.699 -9.094 1.00 84.10 157 SER C CA 1
ATOM 8572 C C . SER C 1 157 ? 22.104 -86.719 -8.649 1.00 81.61 157 SER C C 1
ATOM 8573 O O . SER C 1 157 ? 23.295 -87.035 -8.689 1.00 78.50 157 SER C O 1
ATOM 8576 N N . CYS C 1 163 ? 30.642 -81.244 -6.449 1.00 63.10 163 CYS C N 1
ATOM 8577 C CA . CYS C 1 163 ? 29.971 -79.957 -6.299 1.00 61.59 163 CYS C CA 1
ATOM 8578 C C . CYS C 1 163 ? 30.935 -78.798 -6.560 1.00 58.36 163 CYS C C 1
ATOM 8579 O O . CYS C 1 163 ? 32.150 -78.949 -6.419 1.00 57.87 163 CYS C O 1
ATOM 8582 N N . LEU C 1 164 ? 30.382 -77.651 -6.950 1.00 55.48 164 LEU C N 1
ATOM 8583 C CA . LEU C 1 164 ? 31.156 -76.422 -7.139 1.00 53.21 164 LEU C CA 1
ATOM 8584 C C . LEU C 1 164 ? 30.629 -75.330 -6.215 1.00 53.22 164 LEU C C 1
ATOM 8585 O O . LEU C 1 164 ? 29.429 -75.056 -6.198 1.00 54.63 164 LEU C O 1
ATOM 8590 N N . HIS C 1 165 ? 31.533 -74.717 -5.452 1.00 52.20 165 HIS C N 1
ATOM 8591 C CA . HIS C 1 165 ? 31.206 -73.571 -4.601 1.00 52.67 165 HIS C CA 1
ATOM 8592 C C . HIS C 1 165 ? 31.384 -72.285 -5.403 1.00 49.52 165 HIS C C 1
ATOM 8593 O O . HIS C 1 165 ? 32.490 -71.975 -5.836 1.00 50.13 165 HIS C O 1
ATOM 8600 N N . VAL C 1 166 ? 30.296 -71.544 -5.591 1.00 46.17 166 VAL C N 1
ATOM 8601 C CA . VAL C 1 166 ? 30.327 -70.288 -6.339 1.00 44.55 166 VAL C CA 1
ATOM 8602 C C . VAL C 1 166 ? 30.281 -69.105 -5.375 1.00 43.91 166 VAL C C 1
ATOM 8603 O O . VAL C 1 166 ? 29.541 -69.129 -4.390 1.00 47.34 166 VAL C O 1
ATOM 8607 N N . HIS C 1 167 ? 31.074 -68.077 -5.662 1.00 42.81 167 HIS C N 1
ATOM 8608 C CA . HIS C 1 167 ? 31.067 -66.847 -4.872 1.00 41.66 167 HIS C CA 1
ATOM 8609 C C . HIS C 1 167 ? 31.257 -65.636 -5.777 1.00 42.26 167 HIS C C 1
ATOM 8610 O O . HIS C 1 167 ? 32.256 -65.541 -6.493 1.00 42.66 167 HIS C O 1
ATOM 8617 N N . CYS C 1 168 ? 30.291 -64.720 -5.731 1.00 41.90 168 CYS C N 1
ATOM 8618 C CA . CYS C 1 168 ? 30.290 -63.511 -6.555 1.00 40.72 168 CYS C CA 1
ATOM 8619 C C . CYS C 1 168 ? 29.951 -62.295 -5.692 1.00 40.10 168 CYS C C 1
ATOM 8620 O O . CYS C 1 168 ? 29.249 -62.421 -4.687 1.00 41.75 168 CYS C O 1
ATOM 8623 N N . ARG C 1 169 ? 30.441 -61.122 -6.087 1.00 38.93 169 ARG C N 1
ATOM 8624 C CA . ARG C 1 169 ? 30.042 -59.868 -5.441 1.00 37.57 169 ARG C CA 1
ATOM 8625 C C . ARG C 1 169 ? 28.614 -59.494 -5.839 1.00 37.30 169 ARG C C 1
ATOM 8626 O O . ARG C 1 169 ? 27.877 -58.910 -5.045 1.00 37.29 169 ARG C O 1
ATOM 8634 N N . GLY C 1 170 ? 28.239 -59.825 -7.072 1.00 36.56 170 GLY C N 1
ATOM 8635 C CA . GLY C 1 170 ? 26.868 -59.629 -7.555 1.00 35.06 170 GLY C CA 1
ATOM 8636 C C . GLY C 1 170 ? 26.701 -58.527 -8.585 1.00 34.27 170 GLY C C 1
ATOM 8637 O O . GLY C 1 170 ? 25.579 -58.251 -9.020 1.00 37.22 170 GLY C O 1
ATOM 8638 N N . LEU C 1 171 ? 27.808 -57.894 -8.974 1.00 31.07 171 LEU C N 1
ATOM 8639 C CA . LEU C 1 171 ? 27.792 -56.856 -10.005 1.00 28.99 171 LEU C CA 1
ATOM 8640 C C . LEU C 1 171 ? 28.629 -57.228 -11.230 1.00 28.35 171 LEU C C 1
ATOM 8641 O O . LEU C 1 171 ? 28.891 -56.380 -12.086 1.00 29.23 171 LEU C O 1
ATOM 8646 N N . GLU C 1 172 ? 29.033 -58.492 -11.317 1.00 26.50 172 GLU C N 1
ATOM 8647 C CA . GLU C 1 172 ? 29.682 -59.013 -12.514 1.00 25.70 172 GLU C CA 1
ATOM 8648 C C . GLU C 1 172 ? 28.627 -59.255 -13.592 1.00 25.99 172 GLU C C 1
ATOM 8649 O O . GLU C 1 172 ? 27.444 -59.419 -13.287 1.00 26.24 172 GLU C O 1
ATOM 8655 N N . THR C 1 173 ? 29.058 -59.276 -14.851 1.00 26.15 173 THR C N 1
ATOM 8656 C CA . THR C 1 173 ? 28.150 -59.510 -15.974 1.00 25.98 173 THR C CA 1
ATOM 8657 C C . THR C 1 173 ? 28.335 -60.907 -16.560 1.00 26.48 173 THR C C 1
ATOM 8658 O O . THR C 1 173 ? 27.788 -61.215 -17.614 1.00 27.82 173 THR C O 1
ATOM 8662 N N . SER C 1 174 ? 29.107 -61.742 -15.870 1.00 27.60 174 SER C N 1
ATOM 8663 C CA . SER C 1 174 ? 29.270 -63.150 -16.233 1.00 28.58 174 SER C CA 1
ATOM 8664 C C . SER C 1 174 ? 29.608 -63.987 -15.005 1.00 29.60 174 SER C C 1
ATOM 8665 O O . SER C 1 174 ? 30.092 -63.468 -13.998 1.00 30.10 174 SER C O 1
ATOM 8668 N N . LEU C 1 175 ? 29.367 -65.290 -15.105 1.00 31.10 175 LEU C N 1
ATOM 8669 C CA . LEU C 1 175 ? 29.622 -66.209 -13.997 1.00 31.96 175 LEU C CA 1
ATOM 8670 C C . LEU C 1 175 ? 31.022 -66.827 -14.102 1.00 32.36 175 LEU C C 1
ATOM 8671 O O . LEU C 1 175 ? 31.402 -67.661 -13.283 1.00 32.07 175 LEU C O 1
ATOM 8676 N N . ALA C 1 176 ? 31.779 -66.426 -15.119 1.00 33.12 176 ALA C N 1
ATOM 8677 C CA . ALA C 1 176 ? 33.189 -66.795 -15.217 1.00 33.62 176 ALA C CA 1
ATOM 8678 C C . ALA C 1 176 ? 33.988 -66.010 -14.183 1.00 34.71 176 ALA C C 1
ATOM 8679 O O . ALA C 1 176 ? 34.903 -66.543 -13.556 1.00 36.78 176 ALA C O 1
ATOM 8681 N N . GLU C 1 177 ? 33.611 -64.745 -14.001 1.00 35.16 177 GLU C N 1
ATOM 8682 C CA . GLU C 1 177 ? 34.305 -63.817 -13.099 1.00 35.66 177 GLU C CA 1
ATOM 8683 C C . GLU C 1 177 ? 34.257 -64.198 -11.619 1.00 36.85 177 GLU C C 1
ATOM 8684 O O . GLU C 1 177 ? 35.035 -63.676 -10.824 1.00 40.29 177 GLU C O 1
ATOM 8690 N N . CYS C 1 178 ? 33.341 -65.085 -11.248 1.00 37.50 178 CYS C N 1
ATOM 8691 C CA . CYS C 1 178 ? 33.207 -65.513 -9.857 1.00 38.44 178 CYS C CA 1
ATOM 8692 C C . CYS C 1 178 ? 34.309 -66.495 -9.483 1.00 38.38 178 CYS C C 1
ATOM 8693 O O . CYS C 1 178 ? 35.008 -67.012 -10.354 1.00 39.04 178 CYS C O 1
ATOM 8696 N N . THR C 1 179 ? 34.449 -66.747 -8.184 1.00 38.20 179 THR C N 1
ATOM 8697 C CA . THR C 1 179 ? 35.487 -67.650 -7.667 1.00 38.77 179 THR C CA 1
ATOM 8698 C C . THR C 1 179 ? 34.887 -69.024 -7.337 1.00 39.49 179 THR C C 1
ATOM 8699 O O . THR C 1 179 ? 33.807 -69.116 -6.752 1.00 38.71 179 THR C O 1
ATOM 8703 N N . PHE C 1 180 ? 35.605 -70.078 -7.727 1.00 40.64 180 PHE C N 1
ATOM 8704 C CA . PHE C 1 180 ? 35.105 -71.456 -7.690 1.00 40.96 180 PHE C CA 1
ATOM 8705 C C . PHE C 1 180 ? 36.039 -72.376 -6.906 1.00 43.80 180 PHE C C 1
ATOM 8706 O O . PHE C 1 180 ? 37.252 -72.367 -7.123 1.00 44.73 180 PHE C O 1
ATOM 8714 N N . THR C 1 181 ? 35.466 -73.186 -6.017 1.00 46.55 181 THR C N 1
ATOM 8715 C CA . THR C 1 181 ? 36.245 -74.084 -5.161 1.00 48.89 181 THR C CA 1
ATOM 8716 C C . THR C 1 181 ? 35.509 -75.403 -4.910 1.00 52.15 181 THR C C 1
ATOM 8717 O O . THR C 1 181 ? 34.510 -75.432 -4.191 1.00 54.54 181 THR C O 1
ATOM 8721 N N . LYS C 1 182 ? 36.010 -76.489 -5.500 1.00 54.94 182 LYS C N 1
ATOM 8722 C CA . LYS C 1 182 ? 35.434 -77.826 -5.305 1.00 57.00 182 LYS C CA 1
ATOM 8723 C C . LYS C 1 182 ? 35.217 -78.135 -3.825 1.00 58.54 182 LYS C C 1
ATOM 8724 O O . LYS C 1 182 ? 36.159 -78.096 -3.032 1.00 56.79 182 LYS C O 1
ATOM 8730 N N . ARG C 1 183 ? 33.972 -78.440 -3.471 1.00 61.73 183 ARG C N 1
ATOM 8731 C CA . ARG C 1 183 ? 33.591 -78.748 -2.092 1.00 64.56 183 ARG C CA 1
ATOM 8732 C C . ARG C 1 183 ? 32.753 -80.025 -2.084 1.00 67.36 183 ARG C C 1
ATOM 8733 O O . ARG C 1 183 ? 31.923 -80.229 -2.971 1.00 71.59 183 ARG C O 1
ATOM 8741 N N . ARG C 1 184 ? 32.975 -80.884 -1.092 1.00 68.75 184 ARG C N 1
ATOM 8742 C CA . ARG C 1 184 ? 32.242 -82.148 -1.002 1.00 67.25 184 ARG C CA 1
ATOM 8743 C C . ARG C 1 184 ? 30.807 -81.885 -0.546 1.00 68.68 184 ARG C C 1
ATOM 8744 O O . ARG C 1 184 ? 30.562 -81.009 0.287 1.00 67.03 184 ARG C O 1
ATOM 8752 N N . THR C 1 185 ? 29.867 -82.649 -1.097 1.00 71.12 185 THR C N 1
ATOM 8753 C CA . THR C 1 185 ? 28.444 -82.435 -0.828 1.00 73.46 185 THR C CA 1
ATOM 8754 C C . THR C 1 185 ? 28.067 -82.765 0.621 1.00 75.93 185 THR C C 1
ATOM 8755 O O . THR C 1 185 ? 28.644 -83.661 1.241 1.00 75.14 185 THR C O 1
ATOM 8759 N N . MET C 1 186 ? 27.086 -82.030 1.138 1.00 78.07 186 MET C N 1
ATOM 8760 C CA . MET C 1 186 ? 26.714 -82.079 2.558 1.00 78.69 186 MET C CA 1
ATOM 8761 C C . MET C 1 186 ? 25.591 -83.078 2.851 1.00 79.63 186 MET C C 1
ATOM 8762 O O . MET C 1 186 ? 25.648 -83.801 3.848 1.00 75.38 186 MET C O 1
ATOM 8767 N N . GLY C 1 187 ? 24.579 -83.109 1.986 1.00 81.43 187 GLY C N 1
ATOM 8768 C CA . GLY C 1 187 ? 23.444 -84.028 2.130 1.00 80.79 187 GLY C CA 1
ATOM 8769 C C . GLY C 1 187 ? 22.875 -84.429 0.781 1.00 81.04 187 GLY C C 1
ATOM 8770 O O . GLY C 1 187 ? 23.615 -84.538 -0.198 1.00 80.88 187 GLY C O 1
ATOM 8771 N N . TYR C 1 188 ? 21.563 -84.665 0.737 1.00 79.54 188 TYR C N 1
ATOM 8772 C CA . TYR C 1 188 ? 20.859 -84.971 -0.521 1.00 79.16 188 TYR C CA 1
ATOM 8773 C C . TYR C 1 188 ? 19.983 -83.816 -1.021 1.00 76.26 188 TYR C C 1
ATOM 8774 O O . TYR C 1 188 ? 19.639 -83.769 -2.204 1.00 74.57 188 TYR C O 1
ATOM 8783 N N . GLN C 1 189 ? 19.600 -82.913 -0.120 1.00 71.96 189 GLN C N 1
ATOM 8784 C CA . GLN C 1 189 ? 19.111 -81.596 -0.517 1.00 69.94 189 GLN C CA 1
ATOM 8785 C C . GLN C 1 189 ? 20.351 -80.717 -0.610 1.00 67.52 189 GLN C C 1
ATOM 8786 O O . GLN C 1 189 ? 20.726 -80.039 0.351 1.00 69.69 189 GLN C O 1
ATOM 8792 N N . ASP C 1 190 ? 20.985 -80.750 -1.778 1.00 61.82 190 ASP C N 1
ATOM 8793 C CA . ASP C 1 190 ? 22.372 -80.290 -1.925 1.00 59.47 190 ASP C CA 1
ATOM 8794 C C . ASP C 1 190 ? 22.621 -79.329 -3.090 1.00 55.98 190 ASP C C 1
ATOM 8795 O O . ASP C 1 190 ? 23.310 -78.322 -2.922 1.00 58.64 190 ASP C O 1
ATOM 8800 N N . PHE C 1 191 ? 22.067 -79.635 -4.259 1.00 51.92 191 PHE C N 1
ATOM 8801 C CA . PHE C 1 191 ? 22.410 -78.909 -5.486 1.00 48.86 191 PHE C CA 1
ATOM 8802 C C . PHE C 1 191 ? 21.646 -77.591 -5.659 1.00 47.12 191 PHE C C 1
ATOM 8803 O O . PHE C 1 191 ? 20.563 -77.400 -5.103 1.00 48.95 191 PHE C O 1
ATOM 8811 N N . ALA C 1 192 ? 22.228 -76.695 -6.452 1.00 44.81 192 ALA C N 1
ATOM 8812 C CA . ALA C 1 192 ? 21.737 -75.328 -6.590 1.00 43.32 192 ALA C CA 1
ATOM 8813 C C . ALA C 1 192 ? 20.649 -75.212 -7.649 1.00 43.13 192 ALA C C 1
ATOM 8814 O O . ALA C 1 192 ? 20.888 -75.492 -8.826 1.00 44.29 192 ALA C O 1
ATOM 8816 N N . ASP C 1 193 ? 19.460 -74.797 -7.216 1.00 41.15 193 ASP C N 1
ATOM 8817 C CA . ASP C 1 193 ? 18.367 -74.463 -8.120 1.00 39.87 193 ASP C CA 1
ATOM 8818 C C . ASP C 1 193 ? 18.326 -72.957 -8.308 1.00 39.92 193 ASP C C 1
ATOM 8819 O O . ASP C 1 193 ? 18.803 -72.203 -7.458 1.00 41.42 193 ASP C O 1
ATOM 8824 N N . VAL C 1 194 ? 17.749 -72.521 -9.422 1.00 39.01 194 VAL C N 1
ATOM 8825 C CA . VAL C 1 194 ? 17.575 -71.097 -9.680 1.00 37.82 194 VAL C CA 1
ATOM 8826 C C . VAL C 1 194 ? 16.395 -70.849 -10.609 1.00 38.71 194 VAL C C 1
ATOM 8827 O O . VAL C 1 194 ? 16.097 -71.666 -11.478 1.00 40.39 194 VAL C O 1
ATOM 8831 N N . VAL C 1 195 ? 15.729 -69.718 -10.399 1.00 39.65 195 VAL C N 1
ATOM 8832 C CA . VAL C 1 195 ? 14.635 -69.268 -11.255 1.00 39.51 195 VAL C CA 1
ATOM 8833 C C . VAL C 1 195 ? 14.931 -67.841 -11.702 1.00 40.08 195 VAL C C 1
ATOM 8834 O O . VAL C 1 195 ? 14.957 -66.915 -10.888 1.00 40.04 195 VAL C O 1
ATOM 8838 N N . CYS C 1 196 ? 15.170 -67.681 -13.000 1.00 40.11 196 CYS C N 1
ATOM 8839 C CA . CYS C 1 196 ? 15.454 -66.381 -13.584 1.00 39.15 196 CYS C CA 1
ATOM 8840 C C . CYS C 1 196 ? 14.156 -65.606 -13.760 1.00 39.35 196 CYS C C 1
ATOM 8841 O O . CYS C 1 196 ? 13.091 -66.198 -13.931 1.00 41.73 196 CYS C O 1
ATOM 8844 N N . TYR C 1 197 ? 14.252 -64.280 -13.713 1.00 38.33 197 TYR C N 1
ATOM 8845 C CA . TYR C 1 197 ? 13.071 -63.425 -13.689 1.00 37.37 197 TYR C CA 1
ATOM 8846 C C . TYR C 1 197 ? 12.442 -63.268 -15.064 1.00 38.09 197 TYR C C 1
ATOM 8847 O O . TYR C 1 197 ? 13.141 -63.085 -16.063 1.00 39.94 197 TYR C O 1
ATOM 8856 N N . THR C 1 198 ? 11.114 -63.333 -15.098 1.00 38.06 198 THR C N 1
ATOM 8857 C CA . THR C 1 198 ? 10.350 -63.177 -16.333 1.00 37.46 198 THR C CA 1
ATOM 8858 C C . THR C 1 198 ? 9.041 -62.450 -16.049 1.00 35.94 198 THR C C 1
ATOM 8859 O O . THR C 1 198 ? 8.476 -62.587 -14.966 1.00 34.93 198 THR C O 1
ATOM 8863 N N . ASP C 1 207 ? 3.692 -54.161 0.874 1.00 63.16 207 ASP C N 1
ATOM 8864 C CA . ASP C 1 207 ? 3.559 -55.477 0.257 1.00 64.41 207 ASP C CA 1
ATOM 8865 C C . ASP C 1 207 ? 4.810 -55.867 -0.533 1.00 65.82 207 ASP C C 1
ATOM 8866 O O . ASP C 1 207 ? 5.451 -56.875 -0.228 1.00 67.41 207 ASP C O 1
ATOM 8871 N N . PHE C 1 208 ? 5.150 -55.062 -1.538 1.00 65.41 208 PHE C N 1
ATOM 8872 C CA . PHE C 1 208 ? 6.283 -55.343 -2.430 1.00 64.50 208 PHE C CA 1
ATOM 8873 C C . PHE C 1 208 ? 7.167 -54.110 -2.648 1.00 63.27 208 PHE C C 1
ATOM 8874 O O . PHE C 1 208 ? 6.903 -53.038 -2.101 1.00 63.16 208 PHE C O 1
ATOM 8882 N N . PHE C 1 209 ? 8.225 -54.283 -3.441 1.00 61.39 209 PHE C N 1
ATOM 8883 C CA . PHE C 1 209 ? 9.097 -53.181 -3.854 1.00 59.79 209 PHE C CA 1
ATOM 8884 C C . PHE C 1 209 ? 9.634 -53.410 -5.267 1.00 56.87 209 PHE C C 1
ATOM 8885 O O . PHE C 1 209 ? 10.171 -54.477 -5.566 1.00 58.70 209 PHE C O 1
ATOM 8893 N N . GLN C 1 210 ? 9.499 -52.395 -6.119 1.00 52.99 210 GLN C N 1
ATOM 8894 C CA . GLN C 1 210 ? 9.954 -52.465 -7.506 1.00 51.42 210 GLN C CA 1
ATOM 8895 C C . GLN C 1 210 ? 11.349 -51.861 -7.648 1.00 52.83 210 GLN C C 1
ATOM 8896 O O . GLN C 1 210 ? 11.622 -50.778 -7.126 1.00 56.12 210 GLN C O 1
ATOM 8902 N N . CYS C 1 211 ? 12.221 -52.566 -8.364 1.00 51.06 211 CYS C N 1
ATOM 8903 C CA . CYS C 1 211 ? 13.570 -52.080 -8.655 1.00 48.25 211 CYS C CA 1
ATOM 8904 C C . CYS C 1 211 ? 13.532 -51.137 -9.854 1.00 45.97 211 CYS C C 1
ATOM 8905 O O . CYS C 1 211 ? 12.485 -50.957 -10.474 1.00 46.31 211 CYS C O 1
ATOM 8908 N N . VAL C 1 212 ? 14.673 -50.534 -10.173 1.00 45.06 212 VAL C N 1
ATOM 8909 C CA . VAL C 1 212 ? 14.761 -49.593 -11.298 1.00 44.06 212 VAL C CA 1
ATOM 8910 C C . VAL C 1 212 ? 14.810 -50.322 -12.645 1.00 43.96 212 VAL C C 1
ATOM 8911 O O . VAL C 1 212 ? 14.380 -49.774 -13.662 1.00 43.23 212 VAL C O 1
ATOM 8915 N N . ASN C 1 213 ? 15.330 -51.549 -12.649 1.00 44.30 213 ASN C N 1
ATOM 8916 C CA . ASN C 1 213 ? 15.323 -52.379 -13.862 1.00 44.74 213 ASN C CA 1
ATOM 8917 C C . ASN C 1 213 ? 13.910 -52.855 -14.247 1.00 45.88 213 ASN C C 1
ATOM 8918 O O . ASN C 1 213 ? 13.612 -53.037 -15.430 1.00 46.84 213 ASN C O 1
ATOM 8923 N N . GLY C 1 214 ? 13.058 -53.053 -13.242 1.00 44.96 214 GLY C N 1
ATOM 8924 C CA . GLY C 1 214 ? 11.661 -53.449 -13.451 1.00 43.80 214 GLY C CA 1
ATOM 8925 C C . GLY C 1 214 ? 11.216 -54.535 -12.489 1.00 44.03 214 GLY C C 1
ATOM 8926 O O . GLY C 1 214 ? 10.081 -54.520 -12.002 1.00 44.28 214 GLY C O 1
ATOM 8927 N N . LYS C 1 215 ? 12.120 -55.474 -12.215 1.00 43.07 215 LYS C N 1
ATOM 8928 C CA . LYS C 1 215 ? 11.839 -56.627 -11.356 1.00 41.09 215 LYS C CA 1
ATOM 8929 C C . LYS C 1 215 ? 11.204 -56.231 -10.027 1.00 41.60 215 LYS C C 1
ATOM 8930 O O . LYS C 1 215 ? 11.738 -55.397 -9.300 1.00 42.87 215 LYS C O 1
ATOM 8936 N N . TYR C 1 216 ? 10.064 -56.842 -9.723 1.00 42.63 216 TYR C N 1
ATOM 8937 C CA . TYR C 1 216 ? 9.413 -56.665 -8.434 1.00 43.24 216 TYR C CA 1
ATOM 8938 C C . TYR C 1 216 ? 10.030 -57.632 -7.431 1.00 44.87 216 TYR C C 1
ATOM 8939 O O . TYR C 1 216 ? 10.284 -58.790 -7.758 1.00 47.40 216 TYR C O 1
ATOM 8948 N N . ILE C 1 217 ? 10.277 -57.146 -6.217 1.00 46.49 217 ILE C N 1
ATOM 8949 C CA . ILE C 1 217 ? 10.819 -57.972 -5.137 1.00 47.78 217 ILE C CA 1
ATOM 8950 C C . ILE C 1 217 ? 10.101 -57.666 -3.821 1.00 49.55 217 ILE C C 1
ATOM 8951 O O . ILE C 1 217 ? 9.364 -56.685 -3.718 1.00 49.31 217 ILE C O 1
ATOM 8956 N N . SER C 1 218 ? 10.326 -58.515 -2.822 1.00 51.72 218 SER C N 1
ATOM 8957 C CA . SER C 1 218 ? 9.620 -58.427 -1.538 1.00 54.17 218 SER C CA 1
ATOM 8958 C C . SER C 1 218 ? 9.981 -57.166 -0.755 1.00 55.58 218 SER C C 1
ATOM 8959 O O . SER C 1 218 ? 11.035 -56.565 -0.971 1.00 55.61 218 SER C O 1
ATOM 8962 N N . GLN C 1 219 ? 9.093 -56.784 0.160 1.00 58.25 219 GLN C N 1
ATOM 8963 C CA . GLN C 1 219 ? 9.320 -55.640 1.043 1.00 59.87 219 GLN C CA 1
ATOM 8964 C C . GLN C 1 219 ? 10.370 -55.968 2.105 1.00 60.55 219 GLN C C 1
ATOM 8965 O O . GLN C 1 219 ? 11.106 -55.085 2.550 1.00 66.11 219 GLN C O 1
ATOM 8971 N N . MET C 1 220 ? 10.437 -57.236 2.503 1.00 58.29 220 MET C N 1
ATOM 8972 C CA . MET C 1 220 ? 11.476 -57.707 3.423 1.00 56.79 220 MET C CA 1
ATOM 8973 C C . MET C 1 220 ? 12.869 -57.734 2.775 1.00 55.22 220 MET C C 1
ATOM 8974 O O . MET C 1 220 ? 13.877 -57.848 3.478 1.00 55.32 220 MET C O 1
ATOM 8979 N N . LYS C 1 221 ? 12.920 -57.636 1.445 1.00 53.19 221 LYS C N 1
ATOM 8980 C CA . LYS C 1 221 ? 14.186 -57.663 0.694 1.00 50.62 221 LYS C CA 1
ATOM 8981 C C . LYS C 1 221 ? 14.744 -56.271 0.381 1.00 48.10 221 LYS C C 1
ATOM 8982 O O . LYS C 1 221 ? 15.899 -56.149 -0.029 1.00 46.68 221 LYS C O 1
ATOM 8988 N N . ALA C 1 222 ? 13.926 -55.234 0.547 1.00 45.57 222 ALA C N 1
ATOM 8989 C CA . ALA C 1 222 ? 14.403 -53.854 0.432 1.00 45.03 222 ALA C CA 1
ATOM 8990 C C . ALA C 1 222 ? 15.164 -53.465 1.700 1.00 45.02 222 ALA C C 1
ATOM 8991 O O . ALA C 1 222 ? 14.701 -53.724 2.811 1.00 47.25 222 ALA C O 1
ATOM 8993 N N . CYS C 1 223 ? 16.337 -52.861 1.520 1.00 44.01 223 CYS C N 1
ATOM 8994 C CA . CYS C 1 223 ? 17.202 -52.433 2.628 1.00 42.55 223 CYS C CA 1
ATOM 8995 C C . CYS C 1 223 ? 17.613 -53.561 3.584 1.00 39.88 223 CYS C C 1
ATOM 8996 O O . CYS C 1 223 ? 17.675 -53.353 4.796 1.00 40.78 223 CYS C O 1
ATOM 8999 N N . ASP C 1 224 ? 17.910 -54.740 3.041 1.00 37.60 224 ASP C N 1
ATOM 9000 C CA . ASP C 1 224 ? 18.381 -55.873 3.857 1.00 37.28 224 ASP C CA 1
ATOM 9001 C C . ASP C 1 224 ? 19.861 -56.214 3.638 1.00 35.55 224 ASP C C 1
ATOM 9002 O O . ASP C 1 224 ? 20.313 -57.295 4.018 1.00 35.03 224 ASP C O 1
ATOM 9007 N N . GLY C 1 225 ? 20.608 -55.291 3.036 1.00 34.84 225 GLY C N 1
ATOM 9008 C CA . GLY C 1 225 ? 22.047 -55.467 2.814 1.00 34.51 225 GLY C CA 1
ATOM 9009 C C . GLY C 1 225 ? 22.372 -56.144 1.494 1.00 35.39 225 GLY C C 1
ATOM 9010 O O . GLY C 1 225 ? 23.060 -55.569 0.644 1.00 35.00 225 GLY C O 1
ATOM 9011 N N . ILE C 1 226 ? 21.874 -57.370 1.333 1.00 34.29 226 ILE C N 1
ATOM 9012 C CA . ILE C 1 226 ? 22.107 -58.162 0.127 1.00 32.37 226 ILE C CA 1
ATOM 9013 C C . ILE C 1 226 ? 21.452 -57.529 -1.108 1.00 32.52 226 ILE C C 1
ATOM 9014 O O . ILE C 1 226 ? 20.312 -57.068 -1.048 1.00 32.37 226 ILE C O 1
ATOM 9019 N N . ASN C 1 227 ? 22.198 -57.515 -2.212 1.00 33.00 227 ASN C N 1
ATOM 9020 C CA . ASN C 1 227 ? 21.744 -56.996 -3.509 1.00 33.86 227 ASN C CA 1
ATOM 9021 C C . ASN C 1 227 ? 20.805 -57.986 -4.196 1.00 35.94 227 ASN C C 1
ATOM 9022 O O . ASN C 1 227 ? 21.224 -59.085 -4.562 1.00 40.45 227 ASN C O 1
ATOM 9027 N N . ASP C 1 228 ? 19.549 -57.589 -4.388 1.00 36.72 228 ASP C N 1
ATOM 9028 C CA . ASP C 1 228 ? 18.523 -58.486 -4.944 1.00 37.31 228 ASP C CA 1
ATOM 9029 C C . ASP C 1 228 ? 18.093 -58.123 -6.368 1.00 39.12 228 ASP C C 1
ATOM 9030 O O . ASP C 1 228 ? 17.746 -59.003 -7.159 1.00 39.42 228 ASP C O 1
ATOM 9035 N N . CYS C 1 229 ? 18.116 -56.834 -6.687 1.00 42.00 229 CYS C N 1
ATOM 9036 C CA . CYS C 1 229 ? 17.695 -56.348 -8.007 1.00 43.47 229 CYS C CA 1
ATOM 9037 C C . CYS C 1 229 ? 18.685 -56.694 -9.119 1.00 42.95 229 CYS C C 1
ATOM 9038 O O . CYS C 1 229 ? 18.289 -56.923 -10.266 1.00 42.35 229 CYS C O 1
ATOM 9041 N N . GLY C 1 230 ? 19.970 -56.724 -8.773 1.00 41.89 230 GLY C N 1
ATOM 9042 C CA . GLY C 1 230 ? 21.041 -56.843 -9.763 1.00 40.30 230 GLY C CA 1
ATOM 9043 C C . GLY C 1 230 ? 21.700 -55.494 -9.989 1.00 39.67 230 GLY C C 1
ATOM 9044 O O . GLY C 1 230 ? 22.927 -55.404 -10.068 1.00 41.06 230 GLY C O 1
ATOM 9045 N N . ASP C 1 231 ? 20.876 -54.449 -10.089 1.00 37.42 231 ASP C N 1
ATOM 9046 C CA . ASP C 1 231 ? 21.352 -53.068 -10.237 1.00 36.87 231 ASP C CA 1
ATOM 9047 C C . ASP C 1 231 ? 21.521 -52.338 -8.893 1.00 36.35 231 ASP C C 1
ATOM 9048 O O . ASP C 1 231 ? 21.825 -51.147 -8.869 1.00 35.74 231 ASP C O 1
ATOM 9053 N N . GLN C 1 232 ? 21.285 -53.052 -7.792 1.00 36.62 232 GLN C N 1
ATOM 9054 C CA . GLN C 1 232 ? 21.530 -52.558 -6.430 1.00 35.11 232 GLN C CA 1
ATOM 9055 C C . GLN C 1 232 ? 20.555 -51.483 -5.948 1.00 35.90 232 GLN C C 1
ATOM 9056 O O . GLN C 1 232 ? 20.776 -50.892 -4.894 1.00 37.46 232 GLN C O 1
ATOM 9062 N N . SER C 1 233 ? 19.472 -51.248 -6.685 1.00 36.31 233 SER C N 1
ATOM 9063 C CA . SER C 1 233 ? 18.562 -50.132 -6.383 1.00 38.05 233 SER C CA 1
ATOM 9064 C C . SER C 1 233 ? 17.839 -50.260 -5.039 1.00 39.49 233 SER C C 1
ATOM 9065 O O . SER C 1 233 ? 17.507 -49.252 -4.414 1.00 41.10 233 SER C O 1
ATOM 9068 N N . ASP C 1 234 ? 17.602 -51.490 -4.596 1.00 39.94 234 ASP C N 1
ATOM 9069 C CA . ASP C 1 234 ? 16.849 -51.724 -3.360 1.00 41.60 234 ASP C CA 1
ATOM 9070 C C . ASP C 1 234 ? 17.660 -51.474 -2.086 1.00 43.42 234 ASP C C 1
ATOM 9071 O O . ASP C 1 234 ? 17.107 -51.545 -0.984 1.00 46.69 234 ASP C O 1
ATOM 9076 N N . GLU C 1 235 ? 18.949 -51.166 -2.233 1.00 42.45 235 GLU C N 1
ATOM 9077 C CA . GLU C 1 235 ? 19.838 -50.934 -1.083 1.00 40.81 235 GLU C CA 1
ATOM 9078 C C . GLU C 1 235 ? 20.525 -49.571 -1.115 1.00 39.65 235 GLU C C 1
ATOM 9079 O O . GLU C 1 235 ? 21.639 -49.430 -0.615 1.00 38.25 235 GLU C O 1
ATOM 9085 N N . LEU C 1 236 ? 19.863 -48.576 -1.701 1.00 40.04 236 LEU C N 1
ATOM 9086 C CA . LEU C 1 236 ? 20.428 -47.225 -1.818 1.00 41.46 236 LEU C CA 1
ATOM 9087 C C . LEU C 1 236 ? 19.554 -46.115 -1.225 1.00 44.97 236 LEU C C 1
ATOM 9088 O O . LEU C 1 236 ? 20.025 -44.987 -1.043 1.00 45.42 236 LEU C O 1
ATOM 9093 N N . CYS C 1 237 ? 18.293 -46.431 -0.936 1.00 48.76 237 CYS C N 1
ATOM 9094 C CA . CYS C 1 237 ? 17.355 -45.484 -0.334 1.00 49.73 237 CYS C CA 1
ATOM 9095 C C . CYS C 1 237 ? 16.930 -45.993 1.039 1.00 47.16 237 CYS C C 1
ATOM 9096 O O . CYS C 1 237 ? 15.756 -46.268 1.281 1.00 47.22 237 CYS C O 1
ATOM 9099 N N . CYS C 1 238 ? 17.901 -46.092 1.942 1.00 46.69 238 CYS C N 1
ATOM 9100 C CA . CYS C 1 238 ? 17.722 -46.818 3.200 1.00 47.45 238 CYS C CA 1
ATOM 9101 C C . CYS C 1 238 ? 18.079 -46.028 4.461 1.00 48.47 238 CYS C C 1
ATOM 9102 O O . CYS C 1 238 ? 19.249 -45.749 4.731 1.00 44.49 238 CYS C O 1
ATOM 9105 N N . LYS C 1 239 ? 17.046 -45.693 5.233 1.00 51.87 239 LYS C N 1
ATOM 9106 C CA . LYS C 1 239 ? 17.195 -45.044 6.538 1.00 52.50 239 LYS C CA 1
ATOM 9107 C C . LYS C 1 239 ? 17.886 -45.967 7.545 1.00 53.70 239 LYS C C 1
ATOM 9108 O O . LYS C 1 239 ? 18.598 -45.504 8.439 1.00 53.31 239 LYS C O 1
ATOM 9114 N N . ALA C 1 240 ? 17.656 -47.269 7.398 1.00 54.63 240 ALA C N 1
ATOM 9115 C CA . ALA C 1 240 ? 18.261 -48.279 8.266 1.00 55.98 240 ALA C CA 1
ATOM 9116 C C . ALA C 1 240 ? 18.121 -49.664 7.641 1.00 57.53 240 ALA C C 1
ATOM 9117 O O . ALA C 1 240 ? 17.364 -49.847 6.689 1.00 62.84 240 ALA C O 1
ATOM 9119 N N . CYS C 1 241 ? 18.845 -50.633 8.192 1.00 57.58 241 CYS C N 1
ATOM 9120 C CA . CYS C 1 241 ? 18.893 -51.986 7.640 1.00 56.43 241 CYS C CA 1
ATOM 9121 C C . CYS C 1 241 ? 18.085 -52.977 8.480 1.00 59.61 241 CYS C C 1
ATOM 9122 O O . CYS C 1 241 ? 18.014 -52.846 9.705 1.00 57.24 241 CYS C O 1
ATOM 9125 N N . GLN C 1 242 ? 17.481 -53.964 7.812 1.00 61.66 242 GLN C N 1
ATOM 9126 C CA . GLN C 1 242 ? 16.749 -55.046 8.484 1.00 61.97 242 GLN C CA 1
ATOM 9127 C C . GLN C 1 242 ? 17.400 -56.402 8.199 1.00 64.06 242 GLN C C 1
ATOM 9128 O O . GLN C 1 242 ? 17.146 -57.030 7.168 1.00 64.94 242 GLN C O 1
ATOM 9134 N N . GLY C 1 243 ? 18.245 -56.845 9.124 1.00 63.82 243 GLY C N 1
ATOM 9135 C CA . GLY C 1 243 ? 18.938 -58.124 8.988 1.00 63.20 243 GLY C CA 1
ATOM 9136 C C . GLY C 1 243 ? 20.223 -58.148 9.793 1.00 64.88 243 GLY C C 1
ATOM 9137 O O . GLY C 1 243 ? 20.230 -57.797 10.976 1.00 64.66 243 GLY C O 1
ATOM 9138 N N . LYS C 1 244 ? 21.309 -58.559 9.145 1.00 65.13 244 LYS C N 1
ATOM 9139 C CA . LYS C 1 244 ? 22.627 -58.635 9.788 1.00 64.10 244 LYS C CA 1
ATOM 9140 C C . LYS C 1 244 ? 23.652 -57.742 9.084 1.00 61.29 244 LYS C C 1
ATOM 9141 O O . LYS C 1 244 ? 24.859 -57.909 9.265 1.00 63.45 244 LYS C O 1
ATOM 9147 N N . GLY C 1 245 ? 23.163 -56.785 8.298 1.00 56.97 245 GLY C N 1
ATOM 9148 C CA . GLY C 1 245 ? 24.024 -55.856 7.570 1.00 53.61 245 GLY C CA 1
ATOM 9149 C C . GLY C 1 245 ? 24.353 -54.614 8.378 1.00 52.20 245 GLY C C 1
ATOM 9150 O O . GLY C 1 245 ? 24.126 -54.569 9.589 1.00 49.68 245 GLY C O 1
ATOM 9151 N N . PHE C 1 246 ? 24.885 -53.604 7.694 1.00 50.07 246 PHE C N 1
ATOM 9152 C CA . PHE C 1 246 ? 25.326 -52.365 8.326 1.00 48.02 246 PHE C CA 1
ATOM 9153 C C . PHE C 1 246 ? 24.895 -51.151 7.511 1.00 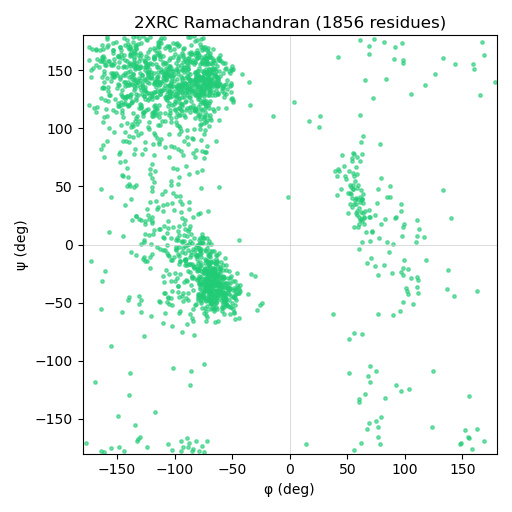43.95 246 PHE C C 1
ATOM 9154 O O . PHE C 1 246 ? 24.924 -51.171 6.284 1.00 41.61 246 PHE C O 1
ATOM 9162 N N . HIS C 1 247 ? 24.510 -50.092 8.215 1.00 41.13 247 HIS C N 1
ATOM 9163 C CA . HIS C 1 247 ? 24.004 -48.875 7.595 1.00 37.10 247 HIS C CA 1
ATOM 9164 C C . HIS C 1 247 ? 25.138 -47.905 7.280 1.00 38.66 247 HIS C C 1
ATOM 9165 O O . HIS C 1 247 ? 25.967 -47.606 8.143 1.00 38.59 247 HIS C O 1
ATOM 9172 N N . CYS C 1 248 ? 25.175 -47.435 6.035 1.00 39.06 248 CYS C N 1
ATOM 9173 C CA . CYS C 1 248 ? 26.047 -46.334 5.6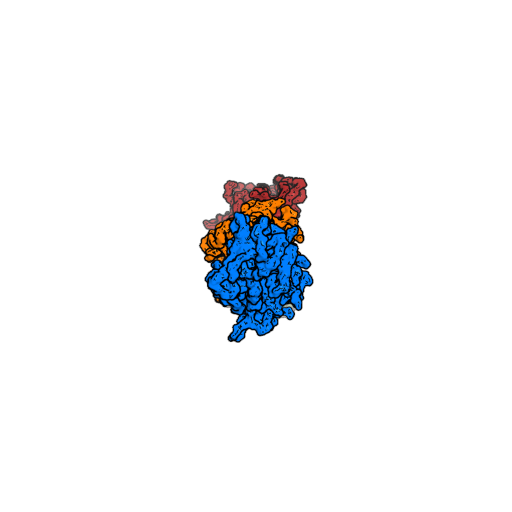48 1.00 39.93 248 CYS C CA 1
ATOM 9174 C C . CYS C 1 248 ? 25.303 -45.035 5.900 1.00 40.21 248 CYS C C 1
ATOM 9175 O O . CYS C 1 248 ? 24.130 -44.904 5.546 1.00 39.20 248 CYS C O 1
ATOM 9178 N N . LYS C 1 249 ? 26.002 -44.073 6.491 1.00 42.31 249 LYS C N 1
ATOM 9179 C CA . LYS C 1 249 ? 25.468 -42.726 6.734 1.00 43.74 249 LYS C CA 1
ATOM 9180 C C . LYS C 1 249 ? 24.897 -42.062 5.464 1.00 43.58 249 LYS C C 1
ATOM 9181 O O . LYS C 1 249 ? 24.050 -41.176 5.555 1.00 45.37 249 LYS C O 1
ATOM 9187 N N . SER C 1 250 ? 25.350 -42.512 4.294 1.00 42.65 250 SER C N 1
ATOM 9188 C CA . SER C 1 250 ? 24.863 -42.012 2.996 1.00 40.85 250 SER C CA 1
ATOM 9189 C C . SER C 1 250 ? 23.426 -42.414 2.642 1.00 39.48 250 SER C C 1
ATOM 9190 O O . SER C 1 250 ? 22.866 -41.911 1.664 1.00 38.68 250 SER C O 1
ATOM 9193 N N . GLY C 1 251 ? 22.846 -43.327 3.416 1.00 38.76 251 GLY C N 1
ATOM 9194 C CA . GLY C 1 251 ? 21.512 -43.869 3.127 1.00 38.20 251 GLY C CA 1
ATOM 9195 C C . GLY C 1 251 ? 21.574 -45.192 2.379 1.00 36.16 251 GLY C C 1
ATOM 9196 O O . GLY C 1 251 ? 20.709 -45.490 1.560 1.00 35.37 251 GLY C O 1
ATOM 9197 N N . VAL C 1 252 ? 22.590 -45.992 2.693 1.00 34.99 252 VAL C N 1
ATOM 9198 C CA . VAL C 1 252 ? 22.906 -47.219 1.964 1.00 34.39 252 VAL C CA 1
ATOM 9199 C C . VAL C 1 252 ? 23.168 -48.343 2.965 1.00 35.17 252 VAL C C 1
ATOM 9200 O O . VAL C 1 252 ? 23.768 -48.115 4.013 1.00 36.00 252 VAL C O 1
ATOM 9204 N N . CYS C 1 253 ? 22.707 -49.549 2.651 1.00 37.20 253 CYS C N 1
ATOM 9205 C CA . CYS C 1 253 ? 22.964 -50.718 3.499 1.00 39.07 253 CYS C CA 1
ATOM 9206 C C . CYS C 1 253 ? 24.027 -51.592 2.854 1.00 37.63 253 CYS C C 1
ATOM 9207 O O . CYS C 1 253 ? 24.125 -51.651 1.630 1.00 37.15 253 CYS C O 1
ATOM 9210 N N . ILE C 1 254 ? 24.836 -52.242 3.687 1.00 36.87 254 ILE C N 1
ATOM 9211 C CA . ILE C 1 254 ? 25.831 -53.205 3.227 1.00 39.48 254 ILE C CA 1
ATOM 9212 C C . ILE C 1 254 ? 25.862 -54.399 4.188 1.00 40.52 254 ILE C C 1
ATOM 9213 O O . ILE C 1 254 ? 25.483 -54.257 5.346 1.00 42.71 254 ILE C O 1
ATOM 9218 N N . PRO C 1 255 ? 26.296 -55.581 3.713 1.00 41.63 255 PRO C N 1
ATOM 9219 C CA . PRO C 1 255 ? 26.440 -56.722 4.627 1.00 42.47 255 PRO C CA 1
ATOM 9220 C C . PRO C 1 255 ? 27.558 -56.534 5.665 1.00 44.25 255 PRO C C 1
ATOM 9221 O O . PRO C 1 255 ? 28.532 -55.833 5.394 1.00 44.91 255 PRO C O 1
ATOM 9225 N N . SER C 1 256 ? 27.402 -57.160 6.835 1.00 43.59 256 SER C N 1
ATOM 9226 C CA . SER C 1 256 ? 28.388 -57.078 7.926 1.00 43.60 256 SER C CA 1
ATOM 9227 C C . SER C 1 256 ? 29.823 -57.302 7.459 1.00 45.62 256 SER C C 1
ATOM 9228 O O . SER C 1 256 ? 30.726 -56.552 7.831 1.00 47.62 256 SER C O 1
ATOM 9231 N N . GLN C 1 257 ? 30.025 -58.338 6.648 1.00 46.53 257 GLN C N 1
ATOM 9232 C CA . GLN C 1 257 ? 31.369 -58.720 6.188 1.00 47.19 257 GLN C CA 1
ATOM 9233 C C . GLN C 1 257 ? 32.058 -57.645 5.327 1.00 48.51 257 GLN C C 1
ATOM 9234 O O . GLN C 1 257 ? 33.274 -57.694 5.120 1.00 50.85 257 GLN C O 1
ATOM 9240 N N . TYR C 1 258 ? 31.284 -56.674 4.841 1.00 46.71 258 TYR C N 1
ATOM 9241 C CA . TYR C 1 258 ? 31.831 -55.534 4.102 1.00 45.51 258 TYR C CA 1
ATOM 9242 C C . TYR C 1 258 ? 32.455 -54.475 5.040 1.00 44.45 258 TYR C C 1
ATOM 9243 O O . TYR C 1 258 ? 32.940 -53.439 4.579 1.00 42.03 258 TYR C O 1
ATOM 9252 N N . GLN C 1 259 ? 32.439 -54.734 6.348 1.00 42.86 259 GLN C N 1
ATOM 9253 C CA . GLN C 1 259 ? 33.128 -53.886 7.327 1.00 39.94 259 GLN C CA 1
ATOM 9254 C C . GLN C 1 259 ? 34.584 -54.312 7.484 1.00 38.97 259 GLN C C 1
ATOM 9255 O O . GLN C 1 259 ? 34.894 -55.502 7.476 1.00 36.35 259 GLN C O 1
ATOM 9261 N N . CYS C 1 260 ? 35.468 -53.329 7.625 1.00 41.83 260 CYS C N 1
ATOM 9262 C CA . CYS C 1 260 ? 36.891 -53.574 7.876 1.00 44.29 260 CYS C CA 1
ATOM 9263 C C . CYS C 1 260 ? 37.436 -54.769 7.079 1.00 43.99 260 CYS C C 1
ATOM 9264 O O . CYS C 1 260 ? 37.859 -55.776 7.655 1.00 40.30 260 CYS C O 1
ATOM 9267 N N . ASN C 1 261 ? 37.408 -54.638 5.753 1.00 44.56 261 ASN C N 1
ATOM 9268 C CA . ASN C 1 261 ? 37.919 -55.669 4.840 1.00 44.70 261 ASN C CA 1
ATOM 9269 C C . ASN C 1 261 ? 38.804 -55.094 3.724 1.00 45.90 261 ASN C C 1
ATOM 9270 O O . ASN C 1 261 ? 38.934 -55.694 2.651 1.00 47.41 261 ASN C O 1
ATOM 9275 N N . GLY C 1 262 ? 39.406 -53.933 3.982 1.00 45.14 262 GLY C N 1
ATOM 9276 C CA . GLY C 1 262 ? 40.369 -53.326 3.058 1.00 44.47 262 GLY C CA 1
ATOM 9277 C C . GLY C 1 262 ? 39.786 -52.486 1.932 1.00 44.75 262 GLY C C 1
ATOM 9278 O O . GLY C 1 262 ? 40.536 -51.965 1.099 1.00 47.08 262 GLY C O 1
ATOM 9279 N N . GLU C 1 263 ? 38.461 -52.343 1.903 1.00 42.01 263 GLU C N 1
ATOM 9280 C CA . GLU C 1 263 ? 37.787 -51.542 0.874 1.00 39.00 263 GLU C CA 1
ATOM 9281 C C . GLU C 1 263 ? 36.736 -50.631 1.490 1.00 36.09 263 GLU C C 1
ATOM 9282 O O . GLU C 1 263 ? 35.984 -51.052 2.372 1.00 34.73 263 GLU C O 1
ATOM 9288 N N . VAL C 1 264 ? 36.672 -49.396 0.998 1.00 32.37 264 VAL C N 1
ATOM 9289 C CA . VAL C 1 264 ? 35.700 -48.418 1.471 1.00 30.85 264 VAL C CA 1
ATOM 9290 C C . VAL C 1 264 ? 34.420 -48.553 0.647 1.00 30.39 264 VAL C C 1
ATOM 9291 O O . VAL C 1 264 ? 34.336 -48.029 -0.469 1.00 30.02 264 VAL C O 1
ATOM 9295 N N . ASP C 1 265 ? 33.429 -49.255 1.194 1.00 29.96 265 ASP C N 1
ATOM 9296 C CA . ASP C 1 265 ? 32.163 -49.485 0.485 1.00 29.89 265 ASP C CA 1
ATOM 9297 C C . ASP C 1 265 ? 31.227 -48.281 0.569 1.00 32.35 265 ASP C C 1
ATOM 9298 O O . ASP C 1 265 ? 30.667 -47.857 -0.446 1.00 34.73 265 ASP C O 1
ATOM 9303 N N . CYS C 1 266 ? 31.047 -47.738 1.771 1.00 34.04 266 CYS C N 1
ATOM 9304 C CA . CYS C 1 266 ? 30.231 -46.531 1.950 1.00 35.67 266 CYS C CA 1
ATOM 9305 C C . CYS C 1 266 ? 31.018 -45.300 1.511 1.00 35.08 266 CYS C C 1
ATOM 9306 O O . CYS C 1 266 ? 32.188 -45.153 1.868 1.00 36.97 266 CYS C O 1
ATOM 9309 N N . ILE C 1 267 ? 30.382 -44.404 0.761 1.00 34.43 267 ILE C N 1
ATOM 9310 C CA . ILE C 1 267 ? 31.020 -43.122 0.416 1.00 33.52 267 ILE C CA 1
ATOM 9311 C C . ILE C 1 267 ? 31.239 -42.256 1.669 1.00 33.97 267 ILE C C 1
ATOM 9312 O O . ILE C 1 267 ? 32.186 -41.473 1.736 1.00 34.04 267 ILE C O 1
ATOM 9317 N N . THR C 1 268 ? 30.357 -42.409 2.654 1.00 35.25 268 THR C N 1
ATOM 9318 C CA . THR C 1 268 ? 30.518 -41.772 3.966 1.00 34.87 268 THR C CA 1
ATOM 9319 C C . THR C 1 268 ? 31.723 -42.349 4.727 1.00 34.99 268 THR C C 1
ATOM 9320 O O . THR C 1 268 ? 32.251 -41.714 5.633 1.00 33.85 268 THR C O 1
ATOM 9324 N N . GLY C 1 269 ? 32.132 -43.562 4.360 1.00 36.53 269 GLY C N 1
ATOM 9325 C CA . GLY C 1 269 ? 33.470 -44.076 4.687 1.00 37.94 269 GLY C CA 1
ATOM 9326 C C . GLY C 1 269 ? 33.680 -44.756 6.027 1.00 39.65 269 GLY C C 1
ATOM 9327 O O . GLY C 1 269 ? 34.750 -45.316 6.270 1.00 40.55 269 GLY C O 1
ATOM 9328 N N . GLU C 1 270 ? 32.668 -44.736 6.889 1.00 42.40 270 GLU C N 1
ATOM 9329 C CA . GLU C 1 270 ? 32.832 -45.184 8.279 1.00 44.83 270 GLU C CA 1
ATOM 9330 C C . GLU C 1 270 ? 33.150 -46.675 8.430 1.00 47.86 270 GLU C C 1
ATOM 9331 O O . GLU C 1 270 ? 33.602 -47.102 9.494 1.00 48.92 270 GLU C O 1
ATOM 9337 N N . ASP C 1 271 ? 32.919 -47.456 7.374 1.00 48.95 271 ASP C N 1
ATOM 9338 C CA . ASP C 1 271 ? 33.233 -48.890 7.383 1.00 48.86 271 ASP C CA 1
ATOM 9339 C C . ASP C 1 271 ? 34.736 -49.171 7.510 1.00 49.98 271 ASP C C 1
ATOM 9340 O O . ASP C 1 271 ? 35.129 -50.246 7.965 1.00 52.01 271 ASP C O 1
ATOM 9345 N N . GLU C 1 272 ? 35.566 -48.211 7.104 1.00 50.29 272 GLU C N 1
ATOM 9346 C CA . GLU C 1 272 ? 37.022 -48.325 7.248 1.00 51.34 272 GLU C CA 1
ATOM 9347 C C . GLU C 1 272 ? 37.593 -47.223 8.155 1.00 52.11 272 GLU C C 1
ATOM 9348 O O . GLU C 1 272 ? 38.504 -46.479 7.767 1.00 47.15 272 GLU C O 1
ATOM 9354 N N . VAL C 1 273 ? 37.033 -47.120 9.359 1.00 52.00 273 VAL C N 1
ATOM 9355 C CA . VAL C 1 273 ? 37.626 -46.323 10.434 1.00 51.20 273 VAL C CA 1
ATOM 9356 C C . VAL C 1 273 ? 37.534 -47.113 11.738 1.00 49.37 273 VAL C C 1
ATOM 9357 O O . VAL C 1 273 ? 36.451 -47.530 12.154 1.00 46.33 273 VAL C O 1
ATOM 9361 N N . GLY C 1 274 ? 38.686 -47.327 12.363 1.00 49.02 274 GLY C N 1
ATOM 9362 C CA . GLY C 1 274 ? 38.775 -48.097 13.597 1.00 49.32 274 GLY C CA 1
ATOM 9363 C C . GLY C 1 274 ? 38.867 -49.583 13.321 1.00 49.79 274 GLY C C 1
ATOM 9364 O O . GLY C 1 274 ? 38.253 -50.390 14.019 1.00 53.37 274 GLY C O 1
ATOM 9365 N N . CYS C 1 275 ? 39.645 -49.943 12.305 1.00 50.44 275 CYS C N 1
ATOM 9366 C CA . CYS C 1 275 ? 39.773 -51.337 11.872 1.00 50.77 275 CYS C CA 1
ATOM 9367 C C . CYS C 1 275 ? 41.154 -51.909 12.187 1.00 51.08 275 CYS C C 1
ATOM 9368 O O . CYS C 1 275 ? 41.672 -52.741 11.438 1.00 53.82 275 CYS C O 1
ATOM 9371 N N . ALA C 1 276 ? 41.737 -51.474 13.302 1.00 50.32 276 ALA C N 1
ATOM 9372 C CA . ALA C 1 276 ? 43.060 -51.936 13.727 1.00 48.34 276 ALA C CA 1
ATOM 9373 C C . ALA C 1 276 ? 44.055 -51.961 12.559 1.00 46.30 276 ALA C C 1
ATOM 9374 O O . ALA C 1 276 ? 44.757 -52.954 12.348 1.00 46.41 276 ALA C O 1
ATOM 9376 N N . GLY C 1 277 ? 44.098 -50.865 11.805 1.00 44.14 277 GLY C N 1
ATOM 9377 C CA . GLY C 1 277 ? 44.950 -50.757 10.621 1.00 43.15 277 GLY C CA 1
ATOM 9378 C C . GLY C 1 277 ? 44.301 -51.381 9.398 1.00 43.22 277 GLY C C 1
ATOM 9379 O O . GLY C 1 277 ? 44.245 -52.606 9.263 1.00 39.37 277 GLY C O 1
ATOM 9380 N N . MET C 1 293 ? 39.327 -62.637 -8.861 1.00 28.14 293 MET C N 1
ATOM 9381 C CA . MET C 1 293 ? 38.966 -61.526 -9.749 1.00 28.34 293 MET C CA 1
ATOM 9382 C C . MET C 1 293 ? 38.294 -60.346 -9.032 1.00 28.61 293 MET C C 1
ATOM 9383 O O . MET C 1 293 ? 38.340 -59.213 -9.523 1.00 27.23 293 MET C O 1
ATOM 9388 N N . ASP C 1 294 ? 37.652 -60.614 -7.894 1.00 29.68 294 ASP C N 1
ATOM 9389 C CA . ASP C 1 294 ? 37.199 -59.548 -7.002 1.00 30.73 294 ASP C CA 1
ATOM 9390 C C . ASP C 1 294 ? 38.414 -58.967 -6.282 1.00 31.33 294 ASP C C 1
ATOM 9391 O O . ASP C 1 294 ? 38.595 -57.749 -6.213 1.00 31.06 294 ASP C O 1
ATOM 9396 N N . ALA C 1 295 ? 39.244 -59.858 -5.748 1.00 31.21 295 ALA C N 1
ATOM 9397 C CA . ALA C 1 295 ? 40.560 -59.495 -5.220 1.00 31.58 295 ALA C CA 1
ATOM 9398 C C . ALA C 1 295 ? 41.329 -58.598 -6.191 1.00 32.11 295 ALA C C 1
ATOM 9399 O O . ALA C 1 295 ? 42.021 -57.678 -5.768 1.00 34.26 295 ALA C O 1
ATOM 9401 N N . GLU C 1 296 ? 41.198 -58.875 -7.488 1.00 33.57 296 GLU C N 1
ATOM 9402 C CA . GLU C 1 296 ? 41.860 -58.099 -8.541 1.00 33.53 296 GLU C CA 1
ATOM 9403 C C . GLU C 1 296 ? 41.240 -56.708 -8.738 1.00 33.65 296 GLU C C 1
ATOM 9404 O O . GLU C 1 296 ? 41.963 -55.760 -9.029 1.00 35.55 296 GLU C O 1
ATOM 9410 N N . ARG C 1 297 ? 39.920 -56.581 -8.595 1.00 33.25 297 ARG C N 1
ATOM 9411 C CA . ARG C 1 297 ? 39.258 -55.276 -8.768 1.00 33.11 297 ARG C CA 1
ATOM 9412 C C . ARG C 1 297 ? 39.537 -54.325 -7.601 1.00 34.23 297 ARG C C 1
ATOM 9413 O O . ARG C 1 297 ? 39.677 -53.120 -7.807 1.00 34.88 297 ARG C O 1
ATOM 9421 N N . ARG C 1 298 ? 39.602 -54.871 -6.386 1.00 35.89 298 ARG C N 1
ATOM 9422 C CA . ARG C 1 298 ? 39.968 -54.095 -5.197 1.00 37.12 298 ARG C CA 1
ATOM 9423 C C . ARG C 1 298 ? 41.414 -53.626 -5.298 1.00 37.97 298 ARG C C 1
ATOM 9424 O O . ARG C 1 298 ? 41.724 -52.467 -5.004 1.00 38.39 298 ARG C O 1
ATOM 9432 N N . ARG C 1 299 ? 42.291 -54.529 -5.729 1.00 38.39 299 ARG C N 1
ATOM 9433 C CA . ARG C 1 299 ? 43.672 -54.170 -6.026 1.00 39.12 299 ARG C CA 1
ATOM 9434 C C . ARG C 1 299 ? 43.722 -53.041 -7.050 1.00 39.72 299 ARG C C 1
ATOM 9435 O O . ARG C 1 299 ? 44.455 -52.069 -6.865 1.00 44.72 299 ARG C O 1
ATOM 9443 N N . ILE C 1 300 ? 42.948 -53.169 -8.127 1.00 39.43 300 ILE C N 1
ATOM 9444 C CA . ILE C 1 300 ? 42.944 -52.158 -9.191 1.00 41.04 300 ILE C CA 1
ATOM 9445 C C . ILE C 1 300 ? 42.474 -50.796 -8.673 1.00 41.81 300 ILE C C 1
ATOM 9446 O O . ILE C 1 300 ? 43.041 -49.771 -9.040 1.00 41.99 300 ILE C O 1
ATOM 9451 N N . LYS C 1 301 ? 41.447 -50.799 -7.823 1.00 43.36 301 LYS C N 1
ATOM 9452 C CA . LYS C 1 301 ? 41.000 -49.582 -7.129 1.00 45.66 301 LYS C CA 1
ATOM 9453 C C . LYS C 1 301 ? 42.140 -48.877 -6.393 1.00 47.90 301 LYS C C 1
ATOM 9454 O O . LYS C 1 301 ? 42.255 -47.653 -6.447 1.00 49.85 301 LYS C O 1
ATOM 9460 N N . SER C 1 302 ? 42.983 -49.658 -5.721 1.00 49.44 302 SER C N 1
ATOM 9461 C CA . SER C 1 302 ? 44.053 -49.113 -4.878 1.00 50.31 302 SER C CA 1
ATOM 9462 C C . SER C 1 302 ? 45.260 -48.562 -5.652 1.00 50.21 302 SER C C 1
ATOM 9463 O O . SER C 1 302 ? 46.262 -48.190 -5.039 1.00 53.29 302 SER C O 1
ATOM 9466 N N . LEU C 1 303 ? 45.171 -48.522 -6.981 1.00 49.34 303 LEU C N 1
ATOM 9467 C CA . LEU C 1 303 ? 46.208 -47.909 -7.824 1.00 47.06 303 LEU C CA 1
ATOM 9468 C C . LEU C 1 303 ? 45.742 -46.606 -8.476 1.00 47.69 303 LEU C C 1
ATOM 9469 O O . LEU C 1 303 ? 46.524 -45.939 -9.157 1.00 49.45 303 LEU C O 1
ATOM 9474 N N . LEU C 1 304 ? 44.474 -46.252 -8.284 1.00 47.86 304 LEU C N 1
ATOM 9475 C CA . LEU C 1 304 ? 43.940 -44.986 -8.794 1.00 48.05 304 LEU C CA 1
ATOM 9476 C C . LEU C 1 304 ? 44.498 -43.818 -7.975 1.00 48.64 304 LEU C C 1
ATOM 9477 O O . LEU C 1 304 ? 44.762 -43.972 -6.778 1.00 48.58 304 LEU C O 1
ATOM 9482 N N . PRO C 1 305 ? 44.672 -42.644 -8.611 1.00 48.07 305 PRO C N 1
ATOM 9483 C CA . PRO C 1 305 ? 45.257 -41.504 -7.906 1.00 48.39 305 PRO C CA 1
ATOM 9484 C C . PRO C 1 305 ? 44.359 -40.974 -6.791 1.00 48.88 305 PRO C C 1
ATOM 9485 O O . PRO C 1 305 ? 43.163 -40.767 -7.009 1.00 52.27 305 PRO C O 1
ATOM 9489 N N . LYS C 1 306 ? 44.941 -40.784 -5.607 1.00 46.77 306 LYS C N 1
ATOM 9490 C CA . LYS C 1 306 ? 44.264 -40.136 -4.485 1.00 43.60 306 LYS C CA 1
ATOM 9491 C C . LYS C 1 306 ? 44.548 -38.639 -4.545 1.00 43.44 306 LYS C C 1
ATOM 9492 O O . LYS C 1 306 ? 45.707 -38.232 -4.666 1.00 42.20 306 LYS C O 1
ATOM 9498 N N . LEU C 1 307 ? 43.499 -37.827 -4.447 1.00 43.48 307 LEU C N 1
ATOM 9499 C CA . LEU C 1 307 ? 43.644 -36.369 -4.506 1.00 45.10 307 LEU C CA 1
ATOM 9500 C C . LEU C 1 307 ? 44.403 -35.809 -3.292 1.00 46.05 307 LEU C C 1
ATOM 9501 O O . LEU C 1 307 ? 44.967 -34.714 -3.368 1.00 44.95 307 LEU C O 1
ATOM 9506 N N . SER C 1 308 ? 44.407 -36.561 -2.189 1.00 45.50 308 SER C N 1
ATOM 9507 C CA . SER C 1 308 ? 45.155 -36.211 -0.973 1.00 47.30 308 SER C CA 1
ATOM 9508 C C . SER C 1 308 ? 45.042 -34.723 -0.645 1.00 49.59 308 SER C C 1
ATOM 9509 O O . SER C 1 308 ? 46.018 -33.967 -0.672 1.00 49.08 308 SER C O 1
ATOM 9512 N N . CYS C 1 309 ? 43.814 -34.331 -0.341 1.00 51.97 309 CYS C N 1
ATOM 9513 C CA . CYS C 1 309 ? 43.457 -32.949 -0.069 1.00 52.82 309 CYS C CA 1
ATOM 9514 C C . CYS C 1 309 ? 42.556 -32.908 1.160 1.00 55.55 309 CYS C C 1
ATOM 9515 O O . CYS C 1 309 ? 41.968 -33.925 1.543 1.00 56.65 309 CYS C O 1
ATOM 9518 N N . GLY C 1 310 ? 42.444 -31.734 1.771 1.00 54.70 310 GLY C N 1
ATOM 9519 C CA . GLY C 1 310 ? 41.708 -31.593 3.024 1.00 54.27 310 GLY C CA 1
ATOM 9520 C C . GLY C 1 310 ? 42.382 -32.393 4.124 1.00 55.15 310 GLY C C 1
ATOM 9521 O O . GLY C 1 310 ? 41.720 -33.094 4.892 1.00 55.17 310 GLY C O 1
ATOM 9522 N N . VAL C 1 311 ? 43.710 -32.291 4.177 1.00 55.41 311 VAL C N 1
ATOM 9523 C CA . VAL C 1 311 ? 44.528 -32.996 5.168 1.00 53.82 311 VAL C CA 1
ATOM 9524 C C . VAL C 1 311 ? 44.636 -32.163 6.445 1.00 51.18 311 VAL C C 1
ATOM 9525 O O . VAL C 1 311 ? 45.218 -32.596 7.440 1.00 49.15 311 VAL C O 1
ATOM 9529 N N . PRO C 1 334 ? 43.314 -24.762 8.276 1.00 60.71 334 PRO C N 1
ATOM 9530 C CA . PRO C 1 334 ? 44.373 -24.335 7.357 1.00 60.74 334 PRO C CA 1
ATOM 9531 C C . PRO C 1 334 ? 43.867 -24.030 5.940 1.00 59.59 334 PRO C C 1
ATOM 9532 O O . PRO C 1 334 ? 44.648 -24.054 4.987 1.00 61.07 334 PRO C O 1
ATOM 9536 N N . TRP C 1 335 ? 42.577 -23.726 5.819 1.00 58.17 335 TRP C N 1
ATOM 9537 C CA . TRP C 1 335 ? 41.940 -23.493 4.511 1.00 57.63 335 TRP C CA 1
ATOM 9538 C C . TRP C 1 335 ? 41.170 -22.166 4.399 1.00 56.40 335 TRP C C 1
ATOM 9539 O O . TRP C 1 335 ? 40.805 -21.759 3.297 1.00 54.34 335 TRP C O 1
ATOM 9550 N N . GLN C 1 336 ? 40.939 -21.495 5.526 1.00 56.36 336 GLN C N 1
ATOM 9551 C CA . GLN C 1 336 ? 40.144 -20.263 5.558 1.00 55.86 336 GLN C CA 1
ATOM 9552 C C . GLN C 1 336 ? 40.872 -19.112 4.865 1.00 53.92 336 GLN C C 1
ATOM 9553 O O . GLN C 1 336 ? 42.103 -19.047 4.873 1.00 52.57 336 GLN C O 1
ATOM 9559 N N . VAL C 1 337 ? 40.094 -18.211 4.269 1.00 53.74 337 VAL C N 1
ATOM 9560 C CA . VAL C 1 337 ? 40.623 -17.085 3.498 1.00 52.02 337 VAL C CA 1
ATOM 9561 C C . VAL C 1 337 ? 39.735 -15.852 3.665 1.00 52.82 337 VAL C C 1
ATOM 9562 O O . VAL C 1 337 ? 38.517 -15.965 3.793 1.00 55.37 337 VAL C O 1
ATOM 9566 N N . ALA C 1 338 ? 40.363 -14.678 3.663 1.00 54.36 338 ALA C N 1
ATOM 9567 C CA . ALA C 1 338 ? 39.658 -13.400 3.759 1.00 54.60 338 ALA C CA 1
ATOM 9568 C C . ALA C 1 338 ? 39.804 -12.636 2.448 1.00 55.91 338 ALA C C 1
ATOM 9569 O O . ALA C 1 338 ? 40.915 -12.468 1.943 1.00 55.42 338 ALA C O 1
ATOM 9571 N N . ILE C 1 339 ? 38.680 -12.175 1.906 1.00 56.78 339 ILE C N 1
ATOM 9572 C CA . ILE C 1 339 ? 38.670 -11.412 0.660 1.00 60.08 339 ILE C CA 1
ATOM 9573 C C . ILE C 1 339 ? 38.546 -9.924 0.995 1.00 62.34 339 ILE C C 1
ATOM 9574 O O . ILE C 1 339 ? 37.447 -9.365 1.006 1.00 63.14 339 ILE C O 1
ATOM 9579 N N . LYS C 1 340 ? 39.685 -9.300 1.291 1.00 65.11 340 LYS C N 1
ATOM 9580 C CA . LYS C 1 340 ? 39.740 -7.870 1.617 1.00 66.25 340 LYS C CA 1
ATOM 9581 C C . LYS C 1 340 ? 39.581 -6.998 0.369 1.00 68.75 340 LYS C C 1
ATOM 9582 O O . LYS C 1 340 ? 39.601 -7.498 -0.757 1.00 72.08 340 LYS C O 1
ATOM 9588 N N . ASP C 1 341 ? 39.417 -5.695 0.580 1.00 71.25 341 ASP C N 1
ATOM 9589 C CA . ASP C 1 341 ? 39.187 -4.756 -0.523 1.00 71.80 341 ASP C CA 1
ATOM 9590 C C . ASP C 1 341 ? 39.543 -3.308 -0.152 1.00 70.96 341 ASP C C 1
ATOM 9591 O O . ASP C 1 341 ? 39.965 -3.028 0.973 1.00 64.88 341 ASP C O 1
ATOM 9596 N N . ALA C 1 342 ? 39.379 -2.403 -1.116 1.00 71.86 342 ALA C N 1
ATOM 9597 C CA . ALA C 1 342 ? 39.660 -0.977 -0.926 1.00 72.61 342 ALA C CA 1
ATOM 9598 C C . ALA C 1 342 ? 38.628 -0.321 -0.014 1.00 73.36 342 ALA C C 1
ATOM 9599 O O . ALA C 1 342 ? 38.970 0.236 1.029 1.00 71.76 342 ALA C O 1
ATOM 9601 N N . ILE C 1 345 ? 35.991 -3.690 4.123 1.00 72.80 345 ILE C N 1
ATOM 9602 C CA . ILE C 1 345 ? 35.273 -4.858 4.633 1.00 74.41 345 ILE C CA 1
ATOM 9603 C C . ILE C 1 345 ? 36.019 -6.159 4.298 1.00 73.80 345 ILE C C 1
ATOM 9604 O O . ILE C 1 345 ? 37.116 -6.123 3.736 1.00 77.83 345 ILE C O 1
ATOM 9609 N N . THR C 1 346 ? 35.426 -7.297 4.654 1.00 70.32 346 THR C N 1
ATOM 9610 C CA . THR C 1 346 ? 36.036 -8.606 4.413 1.00 66.10 346 THR C CA 1
ATOM 9611 C C . THR C 1 346 ? 34.968 -9.693 4.242 1.00 63.17 346 THR C C 1
ATOM 9612 O O . THR C 1 346 ? 34.106 -9.860 5.107 1.00 64.27 346 THR C O 1
ATOM 9616 N N . CYS C 1 347 ? 35.033 -10.421 3.125 1.00 58.21 347 CYS C N 1
ATOM 9617 C CA . CYS C 1 347 ? 34.132 -11.553 2.863 1.00 55.33 347 CYS C CA 1
ATOM 9618 C C . CYS C 1 347 ? 34.824 -12.883 3.156 1.00 50.38 347 CYS C C 1
ATOM 9619 O O . CYS C 1 347 ? 36.030 -13.022 2.955 1.00 49.51 347 CYS C O 1
ATOM 9622 N N . GLY C 1 348 ? 34.047 -13.856 3.623 1.00 46.72 348 GLY C N 1
ATOM 9623 C CA . GLY C 1 348 ? 34.577 -15.167 4.004 1.00 45.65 348 GLY C CA 1
ATOM 9624 C C . GLY C 1 348 ? 34.761 -16.093 2.817 1.00 44.54 348 GLY C C 1
ATOM 9625 O O . GLY C 1 348 ? 33.900 -16.160 1.936 1.00 47.02 348 GLY C O 1
ATOM 9626 N N . GLY C 1 349 ? 35.881 -16.810 2.798 1.00 43.09 349 GLY C N 1
ATOM 9627 C CA . GLY C 1 349 ? 36.209 -17.715 1.695 1.00 42.27 349 GLY C CA 1
ATOM 9628 C C . GLY C 1 349 ? 37.028 -18.916 2.128 1.00 42.13 349 GLY C C 1
ATOM 9629 O O . GLY C 1 349 ? 37.621 -18.917 3.208 1.00 42.93 349 GLY C O 1
ATOM 9630 N N . ILE C 1 350 ? 37.041 -19.946 1.283 1.00 41.93 350 ILE C N 1
ATOM 9631 C CA . ILE C 1 350 ? 37.854 -21.143 1.511 1.00 41.08 350 ILE C CA 1
ATOM 9632 C C . ILE C 1 350 ? 38.595 -21.520 0.223 1.00 41.23 350 ILE C C 1
ATOM 9633 O O . ILE C 1 350 ? 38.166 -21.162 -0.874 1.00 41.49 350 ILE C O 1
ATOM 9638 N N . TYR C 1 351 ? 39.708 -22.235 0.377 1.00 41.71 351 TYR C N 1
ATOM 9639 C CA . TYR C 1 351 ? 40.612 -22.560 -0.726 1.00 42.95 351 TYR C CA 1
ATOM 9640 C C . TYR C 1 351 ? 40.420 -24.001 -1.191 1.00 45.09 351 TYR C C 1
ATOM 9641 O O . TYR C 1 351 ? 40.608 -24.941 -0.415 1.00 44.78 351 TYR C O 1
ATOM 9650 N N . ILE C 1 352 ? 40.060 -24.163 -2.464 1.00 47.00 352 ILE C N 1
ATOM 9651 C CA . ILE C 1 352 ? 39.763 -25.482 -3.033 1.00 46.40 352 ILE C CA 1
ATOM 9652 C C . ILE C 1 352 ? 40.771 -25.897 -4.113 1.00 48.08 352 ILE C C 1
ATOM 9653 O O . ILE C 1 352 ? 40.424 -26.599 -5.067 1.00 48.92 352 ILE C O 1
ATOM 9658 N N . GLY C 1 353 ? 42.018 -25.462 -3.949 1.00 48.84 353 GLY C N 1
ATOM 9659 C CA . GLY C 1 353 ? 43.114 -25.858 -4.836 1.00 48.31 353 GLY C CA 1
ATOM 9660 C C . GLY C 1 353 ? 43.306 -24.918 -6.012 1.00 49.78 353 GLY C C 1
ATOM 9661 O O . GLY C 1 353 ? 42.398 -24.167 -6.381 1.00 51.67 353 GLY C O 1
ATOM 9662 N N . GLY C 1 354 ? 44.499 -24.962 -6.600 1.00 48.73 354 GLY C N 1
ATOM 9663 C CA . GLY C 1 354 ? 44.819 -24.142 -7.762 1.00 47.56 354 GLY C CA 1
ATOM 9664 C C . GLY C 1 354 ? 44.817 -22.661 -7.430 1.00 48.38 354 GLY C C 1
ATOM 9665 O O . GLY C 1 354 ? 45.465 -22.230 -6.475 1.00 46.98 354 GLY C O 1
ATOM 9666 N N . CYS C 1 355 ? 44.080 -21.892 -8.227 1.00 50.34 355 CYS C N 1
ATOM 9667 C CA . CYS C 1 355 ? 43.899 -20.459 -8.013 1.00 51.36 355 CYS C CA 1
ATOM 9668 C C . CYS C 1 355 ? 42.611 -20.174 -7.264 1.00 50.24 355 CYS C C 1
ATOM 9669 O O . CYS C 1 355 ? 42.308 -19.020 -6.954 1.00 53.86 355 CYS C O 1
ATOM 9672 N N . TRP C 1 356 ? 41.852 -21.223 -6.976 1.00 45.37 356 TRP C N 1
ATOM 9673 C CA . TRP C 1 356 ? 40.418 -21.077 -6.792 1.00 41.54 356 TRP C CA 1
ATOM 9674 C C . TRP C 1 356 ? 39.982 -20.843 -5.354 1.00 40.58 356 TRP C C 1
ATOM 9675 O O . TRP C 1 356 ? 40.476 -21.475 -4.416 1.00 40.35 356 TRP C O 1
ATOM 9686 N N . ILE C 1 357 ? 39.046 -19.912 -5.213 1.00 38.42 357 ILE C N 1
ATOM 9687 C CA . ILE C 1 357 ? 38.421 -19.600 -3.942 1.00 37.64 357 ILE C CA 1
ATOM 9688 C C . ILE C 1 357 ? 36.928 -19.791 -4.126 1.00 36.00 357 ILE C C 1
ATOM 9689 O O . ILE C 1 357 ? 36.333 -19.197 -5.025 1.00 34.82 357 ILE C O 1
ATOM 9694 N N . LEU C 1 358 ? 36.328 -20.623 -3.285 1.00 35.04 358 LEU C N 1
ATOM 9695 C CA . LEU C 1 358 ? 34.883 -20.837 -3.321 1.00 35.36 358 LEU C CA 1
ATOM 9696 C C . LEU C 1 358 ? 34.212 -19.995 -2.237 1.00 35.37 358 LEU C C 1
ATOM 9697 O O . LEU C 1 358 ? 34.371 -20.261 -1.045 1.00 35.64 358 LEU C O 1
ATOM 9702 N N . THR C 1 359 ? 33.484 -18.966 -2.659 1.00 34.75 359 THR C N 1
ATOM 9703 C CA . THR C 1 359 ? 32.719 -18.128 -1.742 1.00 35.20 359 THR C CA 1
ATOM 9704 C C . THR C 1 359 ? 31.286 -17.997 -2.228 1.00 34.69 359 THR C C 1
ATOM 9705 O O . THR C 1 359 ? 30.947 -18.451 -3.318 1.00 35.24 359 THR C O 1
ATOM 9709 N N . ALA C 1 360 ? 30.450 -17.367 -1.412 1.00 35.02 360 ALA C N 1
ATOM 9710 C CA . ALA C 1 360 ? 29.118 -16.974 -1.848 1.00 36.43 360 ALA C CA 1
ATOM 9711 C C . ALA C 1 360 ? 29.252 -15.891 -2.922 1.00 38.23 360 ALA C C 1
ATOM 9712 O O . ALA C 1 360 ? 30.342 -15.359 -3.144 1.00 38.60 360 ALA C O 1
ATOM 9714 N N . ALA C 1 361 ? 28.144 -15.592 -3.594 1.00 39.83 361 ALA C N 1
ATOM 9715 C CA . ALA C 1 361 ? 28.110 -14.587 -4.663 1.00 39.75 361 ALA C CA 1
ATOM 9716 C C . ALA C 1 361 ? 27.556 -13.243 -4.189 1.00 41.73 361 ALA C C 1
ATOM 9717 O O . ALA C 1 361 ? 27.851 -12.206 -4.784 1.00 40.99 361 ALA C O 1
ATOM 9719 N N . HIS C 1 362 ? 26.746 -13.266 -3.131 1.00 44.80 362 HIS C N 1
ATOM 9720 C CA . HIS C 1 362 ? 26.088 -12.058 -2.625 1.00 45.42 362 HIS C CA 1
ATOM 9721 C C . HIS C 1 362 ? 27.055 -11.098 -1.930 1.00 46.91 362 HIS C C 1
ATOM 9722 O O . HIS C 1 362 ? 26.934 -9.882 -2.069 1.00 47.62 362 HIS C O 1
ATOM 9729 N N . CYS C 1 363 ? 28.004 -11.652 -1.177 1.00 51.12 363 CYS C N 1
ATOM 9730 C CA . CYS C 1 363 ? 28.981 -10.850 -0.439 1.00 51.57 363 CYS C CA 1
ATOM 9731 C C . CYS C 1 363 ? 29.830 -10.070 -1.430 1.00 51.61 363 CYS C C 1
ATOM 9732 O O . CYS C 1 363 ? 30.090 -8.883 -1.240 1.00 55.76 363 CYS C O 1
ATOM 9735 N N . LEU C 1 364 ? 30.247 -10.753 -2.491 1.00 50.63 364 LEU C N 1
ATOM 9736 C CA . LEU C 1 364 ? 30.991 -10.137 -3.581 1.00 49.65 364 LEU C CA 1
ATOM 9737 C C . LEU C 1 364 ? 30.023 -9.646 -4.652 1.00 48.32 364 LEU C C 1
ATOM 9738 O O . LEU C 1 364 ? 30.416 -8.953 -5.593 1.00 48.44 364 LEU C O 1
ATOM 9743 N N . THR C 1 369 ? 33.071 -1.894 -7.133 1.00 94.09 369 THR C N 1
ATOM 9744 C CA . THR C 1 369 ? 34.525 -1.985 -7.218 1.00 94.98 369 THR C CA 1
ATOM 9745 C C . THR C 1 369 ? 34.964 -3.428 -7.482 1.00 93.98 369 THR C C 1
ATOM 9746 O O . THR C 1 369 ? 35.003 -4.252 -6.565 1.00 91.61 369 THR C O 1
ATOM 9750 N N . HIS C 1 370 ? 35.292 -3.719 -8.739 1.00 92.04 370 HIS C N 1
ATOM 9751 C CA . HIS C 1 370 ? 35.710 -5.063 -9.151 1.00 91.01 370 HIS C CA 1
ATOM 9752 C C . HIS C 1 370 ? 37.224 -5.236 -9.025 1.00 90.30 370 HIS C C 1
ATOM 9753 O O . HIS C 1 370 ? 37.936 -5.375 -10.024 1.00 93.18 370 HIS C O 1
ATOM 9760 N N . ARG C 1 371 ? 37.705 -5.223 -7.786 1.00 87.35 371 ARG C N 1
ATOM 9761 C CA . ARG C 1 371 ? 39.125 -5.437 -7.495 1.00 84.30 371 ARG C CA 1
ATOM 9762 C C . ARG C 1 371 ? 39.335 -5.766 -6.015 1.00 78.68 371 ARG C C 1
ATOM 9763 O O . ARG C 1 371 ? 39.668 -4.898 -5.205 1.00 76.18 371 ARG C O 1
ATOM 9771 N N . TYR C 1 372 ? 39.125 -7.037 -5.683 1.00 72.90 372 TYR C N 1
ATOM 9772 C CA . TYR C 1 372 ? 39.272 -7.529 -4.315 1.00 68.49 372 TYR C CA 1
ATOM 9773 C C . TYR C 1 372 ? 40.666 -8.112 -4.096 1.00 68.50 372 TYR C C 1
ATOM 9774 O O . TYR C 1 372 ? 41.248 -8.714 -5.003 1.00 66.14 372 TYR C O 1
ATOM 9783 N N . GLN C 1 373 ? 41.187 -7.933 -2.885 1.00 68.66 373 GLN C N 1
ATOM 9784 C CA . GLN C 1 373 ? 42.468 -8.514 -2.480 1.00 69.95 373 GLN C CA 1
ATOM 9785 C C . GLN C 1 373 ? 42.214 -9.745 -1.614 1.00 69.99 373 GLN C C 1
ATOM 9786 O O . GLN C 1 373 ? 41.277 -9.764 -0.815 1.00 70.92 373 GLN C O 1
ATOM 9792 N N . ILE C 1 374 ? 43.054 -10.764 -1.773 1.00 68.42 374 ILE C N 1
ATOM 9793 C CA . ILE C 1 374 ? 42.843 -12.059 -1.120 1.00 67.64 374 ILE C CA 1
ATOM 9794 C C . ILE C 1 374 ? 43.887 -12.320 -0.032 1.00 67.48 374 ILE C C 1
ATOM 9795 O O . ILE C 1 374 ? 45.045 -12.613 -0.326 1.00 70.44 374 ILE C O 1
ATOM 9800 N N . TRP C 1 375 ? 43.457 -12.221 1.223 1.00 67.20 375 TRP C N 1
ATOM 9801 C CA . TRP C 1 375 ? 44.329 -12.440 2.376 1.00 66.21 375 TRP C CA 1
ATOM 9802 C C . TRP C 1 375 ? 44.115 -13.827 2.968 1.00 68.36 375 TRP C C 1
ATOM 9803 O O . TRP C 1 375 ? 42.994 -14.339 2.979 1.00 70.99 375 TRP C O 1
ATOM 9814 N N . THR C 1 376 ? 45.196 -14.422 3.464 1.00 67.61 376 THR C N 1
ATOM 9815 C CA . THR C 1 376 ? 45.139 -15.709 4.157 1.00 67.26 376 THR C CA 1
ATOM 9816 C C . THR C 1 376 ? 45.861 -15.589 5.504 1.00 67.54 376 THR C C 1
ATOM 9817 O O . THR C 1 376 ? 46.842 -14.851 5.628 1.00 65.81 376 THR C O 1
ATOM 9821 N N . THR C 1 377 ? 45.367 -16.313 6.506 1.00 66.91 377 THR C N 1
ATOM 9822 C CA . THR C 1 377 ? 45.857 -16.171 7.880 1.00 68.20 377 THR C CA 1
ATOM 9823 C C . THR C 1 377 ? 47.255 -16.762 8.066 1.00 68.47 377 THR C C 1
ATOM 9824 O O . THR C 1 377 ? 48.197 -16.040 8.401 1.00 67.74 377 THR C O 1
ATOM 9828 N N . VAL C 1 378 ? 47.372 -18.070 7.850 1.00 67.67 378 VAL C N 1
ATOM 9829 C CA . VAL C 1 378 ? 48.640 -18.793 8.012 1.00 69.26 378 VAL C CA 1
ATOM 9830 C C . VAL C 1 378 ? 49.271 -18.515 9.378 1.00 67.88 378 VAL C C 1
ATOM 9831 O O . VAL C 1 378 ? 49.924 -19.379 9.961 1.00 68.36 378 VAL C O 1
ATOM 9835 N N . ARG C 1 388 ? 53.342 -15.828 8.951 1.00 80.94 388 ARG C N 1
ATOM 9836 C CA . ARG C 1 388 ? 53.215 -15.029 7.736 1.00 81.94 388 ARG C CA 1
ATOM 9837 C C . ARG C 1 388 ? 51.815 -14.445 7.588 1.00 81.75 388 ARG C C 1
ATOM 9838 O O . ARG C 1 388 ? 50.867 -14.908 8.224 1.00 83.02 388 ARG C O 1
ATOM 9846 N N . ILE C 1 389 ? 51.702 -13.419 6.748 1.00 79.80 389 ILE C N 1
ATOM 9847 C CA . ILE C 1 389 ? 50.409 -12.855 6.355 1.00 78.41 389 ILE C CA 1
ATOM 9848 C C . ILE C 1 389 ? 50.432 -12.635 4.841 1.00 76.39 389 ILE C C 1
ATOM 9849 O O . ILE C 1 389 ? 50.613 -11.513 4.362 1.00 78.62 389 ILE C O 1
ATOM 9854 N N . VAL C 1 390 ? 50.248 -13.724 4.099 1.00 72.28 390 VAL C N 1
ATOM 9855 C CA . VAL C 1 390 ? 50.415 -13.718 2.642 1.00 69.24 390 VAL C CA 1
ATOM 9856 C C . VAL C 1 390 ? 49.184 -13.135 1.945 1.00 68.04 390 VAL C C 1
ATOM 9857 O O . VAL C 1 390 ? 48.058 -13.311 2.411 1.00 69.74 390 VAL C O 1
ATOM 9861 N N . ILE C 1 391 ? 49.415 -12.443 0.831 1.00 66.16 391 ILE C N 1
ATOM 9862 C CA . ILE C 1 391 ? 48.351 -11.793 0.063 1.00 64.67 391 ILE C CA 1
ATOM 9863 C C . ILE C 1 391 ? 48.344 -12.291 -1.379 1.00 66.37 391 ILE C C 1
ATOM 9864 O O . ILE C 1 391 ? 49.393 -12.632 -1.930 1.00 68.11 391 ILE C O 1
ATOM 9869 N N . GLU C 1 392 ? 47.154 -12.342 -1.976 1.00 66.34 392 GLU C N 1
ATOM 9870 C CA . GLU C 1 392 ? 46.994 -12.669 -3.396 1.00 66.33 392 GLU C CA 1
ATOM 9871 C C . GLU C 1 392 ? 45.963 -11.755 -4.055 1.00 65.57 392 GLU C C 1
ATOM 9872 O O . GLU C 1 392 ? 45.173 -11.100 -3.372 1.00 64.77 392 GLU C O 1
ATOM 9878 N N . TYR C 1 393 ? 45.984 -11.722 -5.387 1.00 65.65 393 TYR C N 1
ATOM 9879 C CA . TYR C 1 393 ? 45.122 -10.830 -6.173 1.00 65.27 393 TYR C CA 1
ATOM 9880 C C . TYR C 1 393 ? 44.219 -11.609 -7.130 1.00 63.75 393 TYR C C 1
ATOM 9881 O O . TYR C 1 393 ? 44.537 -12.731 -7.525 1.00 64.48 393 TYR C O 1
ATOM 9890 N N . VAL C 1 394 ? 43.103 -10.987 -7.507 1.00 62.57 394 VAL C N 1
ATOM 9891 C CA . VAL C 1 394 ? 42.042 -11.649 -8.274 1.00 62.56 394 VAL C CA 1
ATOM 9892 C C . VAL C 1 394 ? 42.142 -11.401 -9.781 1.00 61.13 394 VAL C C 1
ATOM 9893 O O . VAL C 1 394 ? 42.164 -10.255 -10.227 1.00 61.20 394 VAL C O 1
ATOM 9897 N N . ASP C 1 395 ? 42.186 -12.487 -10.554 1.00 60.82 395 ASP C N 1
ATOM 9898 C CA . ASP C 1 395 ? 42.141 -12.416 -12.018 1.00 56.91 395 ASP C CA 1
ATOM 9899 C C . ASP C 1 395 ? 40.710 -12.144 -12.464 1.00 53.32 395 ASP C C 1
ATOM 9900 O O . ASP C 1 395 ? 40.450 -11.182 -13.189 1.00 53.31 395 ASP C O 1
ATOM 9905 N N . ARG C 1 396 ? 39.783 -12.990 -12.025 1.00 50.07 396 ARG C N 1
ATOM 9906 C CA . ARG C 1 396 ? 38.373 -12.809 -12.358 1.00 49.12 396 ARG C CA 1
ATOM 9907 C C . ARG C 1 396 ? 37.419 -13.411 -11.331 1.00 48.74 396 ARG C C 1
ATOM 9908 O O . ARG C 1 396 ? 37.807 -14.219 -10.482 1.00 48.04 396 ARG C O 1
ATOM 9916 N N . ILE C 1 397 ? 36.160 -12.999 -11.444 1.00 48.82 397 ILE C N 1
ATOM 9917 C CA . ILE C 1 397 ? 35.088 -13.430 -10.553 1.00 48.85 397 ILE C CA 1
ATOM 9918 C C . ILE C 1 397 ? 34.018 -14.164 -11.361 1.00 46.28 397 ILE C C 1
ATOM 9919 O O . ILE C 1 397 ? 33.320 -13.554 -12.172 1.00 45.06 397 ILE C O 1
ATOM 9924 N N . ILE C 1 398 ? 33.910 -15.474 -11.143 1.00 44.74 398 ILE C N 1
ATOM 9925 C CA . ILE C 1 398 ? 32.892 -16.298 -11.801 1.00 44.83 398 ILE C CA 1
ATOM 9926 C C . ILE C 1 398 ? 31.646 -16.438 -10.919 1.00 44.26 398 ILE C C 1
ATOM 9927 O O . ILE C 1 398 ? 31.613 -17.264 -10.006 1.00 42.20 398 ILE C O 1
ATOM 9932 N N . PHE C 1 399 ? 30.634 -15.615 -11.189 1.00 43.08 399 PHE C N 1
ATOM 9933 C CA . PHE C 1 399 ? 29.325 -15.771 -10.559 1.00 43.59 399 PHE C CA 1
ATOM 9934 C C . PHE C 1 399 ? 28.612 -16.960 -11.188 1.00 46.70 399 PHE C C 1
ATOM 9935 O O . PHE C 1 399 ? 28.889 -17.314 -12.337 1.00 50.07 399 PHE C O 1
ATOM 9943 N N . HIS C 1 400 ? 27.688 -17.564 -10.444 1.00 48.19 400 HIS C N 1
ATOM 9944 C CA . HIS C 1 400 ? 26.798 -18.572 -11.014 1.00 48.98 400 HIS C CA 1
ATOM 9945 C C . HIS C 1 400 ? 25.721 -17.847 -11.816 1.00 50.90 400 HIS C C 1
ATOM 9946 O O . HIS C 1 400 ? 25.098 -16.906 -11.325 1.00 50.89 400 HIS C O 1
ATOM 9953 N N . GLU C 1 401 ? 25.505 -18.306 -13.045 1.00 52.95 401 GLU C N 1
ATOM 9954 C CA . GLU C 1 401 ? 24.731 -17.567 -14.047 1.00 53.42 401 GLU C CA 1
ATOM 9955 C C . GLU C 1 401 ? 23.266 -17.361 -13.657 1.00 51.86 401 GLU C C 1
ATOM 9956 O O . GLU C 1 401 ? 22.635 -16.398 -14.091 1.00 52.83 401 GLU C O 1
ATOM 9962 N N . ASN C 1 402 ? 22.738 -18.273 -12.845 1.00 49.20 402 ASN C N 1
ATOM 9963 C CA . ASN C 1 402 ? 21.342 -18.232 -12.409 1.00 48.12 402 ASN C CA 1
ATOM 9964 C C . ASN C 1 402 ? 21.198 -17.787 -10.948 1.00 50.39 402 ASN C C 1
ATOM 9965 O O . ASN C 1 402 ? 20.166 -18.044 -10.317 1.00 50.98 402 ASN C O 1
ATOM 9970 N N . TYR C 1 403 ? 22.229 -17.127 -10.417 1.00 47.72 403 TYR C N 1
ATOM 9971 C CA . TYR C 1 403 ? 22.201 -16.621 -9.048 1.00 45.01 403 TYR C CA 1
ATOM 9972 C C . TYR C 1 403 ? 21.076 -15.603 -8.914 1.00 45.49 403 TYR C C 1
ATOM 9973 O O . TYR C 1 403 ? 21.168 -14.490 -9.436 1.00 47.87 403 TYR C O 1
ATOM 9982 N N . ASN C 1 404 ? 20.012 -15.999 -8.224 1.00 45.15 404 ASN C N 1
ATOM 9983 C CA . ASN C 1 404 ? 18.840 -15.145 -8.055 1.00 45.94 404 ASN C CA 1
ATOM 9984 C C . ASN C 1 404 ? 18.931 -14.379 -6.737 1.00 44.92 404 ASN C C 1
ATOM 9985 O O . ASN C 1 404 ? 18.850 -14.971 -5.662 1.00 46.14 404 ASN C O 1
ATOM 9990 N N . ALA C 1 405 ? 19.118 -13.066 -6.834 1.00 43.32 405 ALA C N 1
ATOM 9991 C CA . ALA C 1 405 ? 19.195 -12.190 -5.660 1.00 43.89 405 ALA C CA 1
ATOM 9992 C C . ALA C 1 405 ? 17.880 -12.166 -4.875 1.00 44.31 405 ALA C C 1
ATOM 9993 O O . ALA C 1 405 ? 17.885 -12.051 -3.651 1.00 45.75 405 ALA C O 1
ATOM 9995 N N . GLY C 1 406 ? 16.762 -12.278 -5.588 1.00 44.21 406 GLY C N 1
ATOM 9996 C CA . GLY C 1 406 ? 15.432 -12.330 -4.972 1.00 42.92 406 GLY C CA 1
ATOM 9997 C C . GLY C 1 406 ? 15.192 -13.519 -4.056 1.00 42.62 406 GLY C C 1
ATOM 9998 O O . GLY C 1 406 ? 14.354 -13.450 -3.161 1.00 42.37 406 GLY C O 1
ATOM 9999 N N . THR C 1 407 ? 15.917 -14.614 -4.285 1.00 43.20 407 THR C N 1
ATOM 10000 C CA . THR C 1 407 ? 15.781 -15.829 -3.469 1.00 41.91 407 THR C CA 1
ATOM 10001 C C . THR C 1 407 ? 17.095 -16.350 -2.870 1.00 41.27 407 THR C C 1
ATOM 10002 O O . THR C 1 407 ? 17.072 -17.237 -2.016 1.00 42.00 407 THR C O 1
ATOM 10006 N N . TYR C 1 408 ? 18.227 -15.806 -3.321 1.00 39.89 408 TYR C N 1
ATOM 10007 C CA . TYR C 1 408 ? 19.571 -16.317 -2.982 1.00 39.11 408 TYR C CA 1
ATOM 10008 C C . TYR C 1 408 ? 19.780 -17.791 -3.363 1.00 38.64 408 TYR C C 1
ATOM 10009 O O . TYR C 1 408 ? 20.597 -18.493 -2.758 1.00 37.55 408 TYR C O 1
ATOM 10018 N N . GLN C 1 409 ? 19.049 -18.242 -4.380 1.00 38.98 409 GLN C N 1
ATOM 10019 C CA . GLN C 1 409 ? 19.281 -19.551 -4.978 1.00 39.03 409 GLN C CA 1
ATOM 10020 C C . GLN C 1 409 ? 20.567 -19.457 -5.778 1.00 39.91 409 GLN C C 1
ATOM 10021 O O . GLN C 1 409 ? 20.833 -18.432 -6.408 1.00 41.40 409 GLN C O 1
ATOM 10027 N N . ASN C 1 410 ? 21.364 -20.521 -5.742 1.00 40.08 410 ASN C N 1
ATOM 10028 C CA . ASN C 1 410 ? 22.661 -20.546 -6.415 1.00 38.90 410 ASN C CA 1
ATOM 10029 C C . ASN C 1 410 ? 23.535 -19.378 -5.955 1.00 38.29 410 ASN C C 1
ATOM 10030 O O . ASN C 1 410 ? 24.118 -18.656 -6.769 1.00 38.05 410 ASN C O 1
ATOM 10035 N N . ASP C 1 411 ? 23.605 -19.203 -4.639 1.00 37.06 411 ASP C N 1
ATOM 10036 C CA . ASP C 1 411 ? 24.430 -18.169 -4.029 1.00 35.76 411 ASP C CA 1
ATOM 10037 C C . ASP C 1 411 ? 25.851 -18.699 -3.900 1.00 34.60 411 ASP C C 1
ATOM 10038 O O . ASP C 1 411 ? 26.281 -19.118 -2.822 1.00 34.40 411 ASP C O 1
ATOM 10043 N N . ILE C 1 412 ? 26.576 -18.677 -5.015 1.00 32.29 412 ILE C N 1
ATOM 10044 C CA . ILE C 1 412 ? 27.922 -19.239 -5.065 1.00 30.11 412 ILE C CA 1
ATOM 10045 C C . ILE C 1 412 ? 28.741 -18.640 -6.210 1.00 30.28 412 ILE C C 1
ATOM 10046 O O . ILE C 1 412 ? 28.199 -18.101 -7.188 1.00 29.94 412 ILE C O 1
ATOM 10051 N N . ALA C 1 413 ? 30.056 -18.722 -6.067 1.00 28.86 413 ALA C N 1
ATOM 10052 C CA . ALA C 1 413 ? 30.963 -18.171 -7.056 1.00 27.67 413 ALA C CA 1
ATOM 10053 C C . ALA C 1 413 ? 32.371 -18.658 -6.792 1.00 27.59 413 ALA C C 1
ATOM 10054 O O . ALA C 1 413 ? 32.711 -19.017 -5.668 1.00 24.99 413 ALA C O 1
ATOM 10056 N N . LEU C 1 414 ? 33.168 -18.690 -7.855 1.00 29.80 414 LEU C N 1
ATOM 10057 C CA . LEU C 1 414 ? 34.581 -19.024 -7.772 1.00 30.76 414 LEU C CA 1
ATOM 10058 C C . LEU C 1 414 ? 35.370 -17.794 -8.169 1.00 33.11 414 LEU C C 1
ATOM 10059 O O . LEU C 1 414 ? 34.954 -17.052 -9.062 1.00 33.74 414 LEU C O 1
ATOM 10064 N N . ILE C 1 415 ? 36.504 -17.585 -7.507 1.00 36.05 415 ILE C N 1
ATOM 10065 C CA . ILE C 1 415 ? 37.419 -16.498 -7.849 1.00 38.83 415 ILE C CA 1
ATOM 10066 C C . ILE C 1 415 ? 38.750 -17.091 -8.283 1.00 40.97 415 ILE C C 1
ATOM 10067 O O . ILE C 1 415 ? 39.297 -17.962 -7.601 1.00 41.90 415 ILE C O 1
ATOM 10072 N N . GLU C 1 416 ? 39.259 -16.615 -9.418 1.00 43.70 416 GLU C N 1
ATOM 10073 C CA . GLU C 1 416 ? 40.510 -17.114 -9.994 1.00 47.08 416 GLU C CA 1
ATOM 10074 C C . GLU C 1 416 ? 41.681 -16.207 -9.621 1.00 50.18 416 GLU C C 1
ATOM 10075 O O . GLU C 1 416 ? 41.739 -15.051 -10.044 1.00 51.65 416 GLU C O 1
ATOM 10081 N N . MET C 1 417 ? 42.600 -16.734 -8.816 1.00 53.11 417 MET C N 1
ATOM 10082 C CA . MET C 1 417 ? 43.818 -16.008 -8.438 1.00 57.11 417 MET C CA 1
ATOM 10083 C C . MET C 1 417 ? 44.834 -15.942 -9.581 1.00 58.62 417 MET C C 1
ATOM 10084 O O . MET C 1 417 ? 44.915 -16.849 -10.408 1.00 59.11 417 MET C O 1
ATOM 10089 N N . LYS C 1 418 ? 45.611 -14.863 -9.613 1.00 63.48 418 LYS C N 1
ATOM 10090 C CA . LYS C 1 418 ? 46.648 -14.686 -10.631 1.00 66.71 418 LYS C CA 1
ATOM 10091 C C . LYS C 1 418 ? 47.930 -15.429 -10.253 1.00 68.54 418 LYS C C 1
ATOM 10092 O O . LYS C 1 418 ? 48.176 -15.705 -9.076 1.00 67.80 418 LYS C O 1
ATOM 10098 N N . LYS C 1 419 ? 48.741 -15.732 -11.265 1.00 70.21 419 LYS C N 1
ATOM 10099 C CA . LYS C 1 419 ? 50.007 -16.450 -11.088 1.00 72.26 419 LYS C CA 1
ATOM 10100 C C . LYS C 1 419 ? 51.174 -15.520 -11.407 1.00 74.71 419 LYS C C 1
ATOM 10101 O O . LYS C 1 419 ? 50.995 -14.490 -12.060 1.00 75.61 419 LYS C O 1
ATOM 10107 N N . ASP C 1 420 ? 52.367 -15.890 -10.947 1.00 77.17 420 ASP C N 1
ATOM 10108 C CA . ASP C 1 420 ? 53.597 -15.184 -11.324 1.00 79.51 420 ASP C CA 1
ATOM 10109 C C . ASP C 1 420 ? 54.846 -15.959 -10.897 1.00 82.37 420 ASP C C 1
ATOM 10110 O O . ASP C 1 420 ? 54.761 -16.926 -10.135 1.00 79.26 420 ASP C O 1
ATOM 10115 N N . GLY C 1 421 ? 55.998 -15.524 -11.399 1.00 85.02 421 GLY C N 1
ATOM 10116 C CA . GLY C 1 421 ? 57.285 -16.128 -11.048 1.00 86.80 421 GLY C CA 1
ATOM 1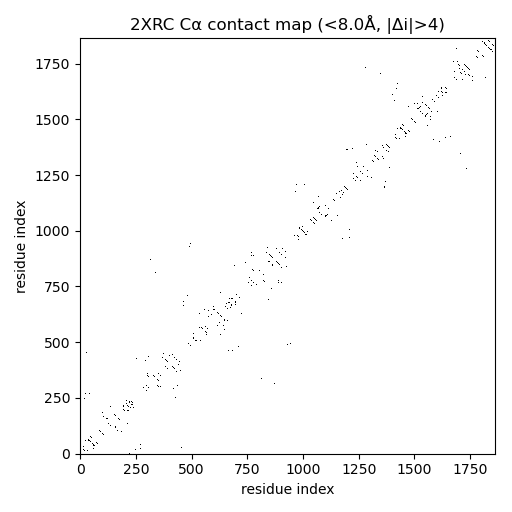0117 C C . GLY C 1 421 ? 57.540 -17.425 -11.793 1.00 87.41 421 GLY C C 1
ATOM 10118 O O . GLY C 1 421 ? 57.215 -18.506 -11.297 1.00 90.75 421 GLY C O 1
ATOM 10119 N N . ASN C 1 422 ? 58.104 -17.306 -12.995 1.00 87.67 422 ASN C N 1
ATOM 10120 C CA . ASN C 1 422 ? 58.422 -18.456 -13.866 1.00 88.88 422 ASN C CA 1
ATOM 10121 C C . ASN C 1 422 ? 57.205 -19.217 -14.416 1.00 90.16 422 ASN C C 1
ATOM 10122 O O . ASN C 1 422 ? 57.340 -19.988 -15.368 1.00 90.65 422 ASN C O 1
ATOM 10127 N N . LYS C 1 423 ? 56.034 -19.001 -13.817 1.00 91.12 423 LYS C N 1
ATOM 10128 C CA . LYS C 1 423 ? 54.774 -19.596 -14.272 1.00 91.40 423 LYS C CA 1
ATOM 10129 C C . LYS C 1 423 ? 54.834 -21.127 -14.323 1.00 93.78 423 LYS C C 1
ATOM 10130 O O . LYS C 1 423 ? 54.566 -21.741 -15.358 1.00 96.95 423 LYS C O 1
ATOM 10136 N N . LYS C 1 424 ? 55.194 -21.726 -13.190 1.00 94.33 424 LYS C N 1
ATOM 10137 C CA . LYS C 1 424 ? 55.207 -23.182 -13.043 1.00 94.73 424 LYS C CA 1
ATOM 10138 C C . LYS C 1 424 ? 53.773 -23.701 -12.958 1.00 96.35 424 LYS C C 1
ATOM 10139 O O . LYS C 1 424 ? 53.306 -24.424 -13.840 1.00 99.86 424 LYS C O 1
ATOM 10145 N N . ASP C 1 425 ? 53.090 -23.318 -11.884 1.00 95.90 425 ASP C N 1
ATOM 10146 C CA . ASP C 1 425 ? 51.708 -23.724 -11.636 1.00 95.28 425 ASP C CA 1
ATOM 10147 C C . ASP C 1 425 ? 51.039 -22.657 -10.776 1.00 92.21 425 ASP C C 1
ATOM 10148 O O . ASP C 1 425 ? 51.707 -21.937 -10.032 1.00 93.56 425 ASP C O 1
ATOM 10153 N N . CYS C 1 426 ? 49.720 -22.563 -10.883 1.00 88.74 426 CYS C N 1
ATOM 10154 C CA . CYS C 1 426 ? 48.966 -21.520 -10.193 1.00 85.70 426 CYS C CA 1
ATOM 10155 C C . CYS C 1 426 ? 48.976 -21.685 -8.678 1.00 83.76 426 CYS C C 1
ATOM 10156 O O . CYS C 1 426 ? 49.171 -20.715 -7.942 1.00 82.00 426 CYS C O 1
ATOM 10159 N N . GLU C 1 427 ? 48.742 -22.911 -8.220 1.00 83.64 427 GLU C N 1
ATOM 10160 C CA . GLU C 1 427 ? 48.776 -23.215 -6.792 1.00 83.75 427 GLU C CA 1
ATOM 10161 C C . GLU C 1 427 ? 50.175 -22.983 -6.229 1.00 85.99 427 GLU C C 1
ATOM 10162 O O . GLU C 1 427 ? 51.175 -23.227 -6.907 1.00 89.70 427 GLU C O 1
ATOM 10168 N N . LEU C 1 428 ? 50.227 -22.510 -4.989 1.00 86.75 428 LEU C N 1
ATOM 10169 C CA . LEU C 1 428 ? 51.487 -22.249 -4.298 1.00 86.75 428 LEU C CA 1
ATOM 10170 C C . LEU C 1 428 ? 51.471 -22.947 -2.939 1.00 87.72 428 LEU C C 1
ATOM 10171 O O . LEU C 1 428 ? 51.245 -22.304 -1.913 1.00 89.75 428 LEU C O 1
ATOM 10176 N N . PRO C 1 429 ? 51.704 -24.275 -2.926 1.00 86.56 429 PRO C N 1
ATOM 10177 C CA . PRO C 1 429 ? 51.656 -25.028 -1.672 1.00 86.47 429 PRO C CA 1
ATOM 10178 C C . PRO C 1 429 ? 52.713 -24.550 -0.671 1.00 87.20 429 PRO C C 1
ATOM 10179 O O . PRO C 1 429 ? 53.880 -24.430 -1.048 1.00 85.64 429 PRO C O 1
ATOM 10183 N N . ARG C 1 430 ? 52.347 -24.265 0.580 1.00 87.39 430 ARG C N 1
ATOM 10184 C CA . ARG C 1 430 ? 50.970 -24.328 1.107 1.00 87.02 430 ARG C CA 1
ATOM 10185 C C . ARG C 1 430 ? 50.438 -22.880 1.152 1.00 83.67 430 ARG C C 1
ATOM 10186 O O . ARG C 1 430 ? 51.222 -21.962 0.911 1.00 82.36 430 ARG C O 1
ATOM 10194 N N . SER C 1 431 ? 49.163 -22.613 1.463 1.00 81.27 431 SER C N 1
ATOM 10195 C CA . SER C 1 431 ? 48.227 -23.470 2.215 1.00 79.74 431 SER C CA 1
ATOM 10196 C C . SER C 1 431 ? 47.702 -24.729 1.520 1.00 76.45 431 SER C C 1
ATOM 10197 O O . SER C 1 431 ? 47.869 -24.913 0.314 1.00 76.97 431 SER C O 1
ATOM 10200 N N . ILE C 1 432 ? 47.049 -25.574 2.320 1.00 73.00 432 ILE C N 1
ATOM 10201 C CA . ILE C 1 432 ? 46.438 -26.830 1.871 1.00 70.83 432 ILE C CA 1
ATOM 10202 C C . ILE C 1 432 ? 44.939 -26.624 1.618 1.00 68.65 432 ILE C C 1
ATOM 10203 O O . ILE C 1 432 ? 44.262 -25.999 2.436 1.00 70.03 432 ILE C O 1
ATOM 10208 N N . PRO C 1 433 ? 44.410 -27.159 0.499 1.00 63.95 433 PRO C N 1
ATOM 10209 C CA . PRO C 1 433 ? 43.015 -26.897 0.151 1.00 61.13 433 PRO C CA 1
ATOM 10210 C C . PRO C 1 433 ? 42.010 -27.879 0.761 1.00 57.71 433 PRO C C 1
ATOM 10211 O O . PRO C 1 433 ? 42.381 -28.982 1.164 1.00 55.37 433 PRO C O 1
ATOM 10215 N N . ALA C 1 434 ? 40.747 -27.460 0.816 1.00 55.03 434 ALA C N 1
ATOM 10216 C CA . ALA C 1 434 ? 39.651 -28.316 1.265 1.00 54.35 434 ALA C CA 1
ATOM 10217 C C . ALA C 1 434 ? 39.001 -28.997 0.062 1.00 55.75 434 ALA C C 1
ATOM 10218 O O . ALA C 1 434 ? 38.759 -28.353 -0.963 1.00 56.66 434 ALA C O 1
ATOM 10220 N N . CYS C 1 435 ? 38.718 -30.292 0.192 1.00 53.57 435 CYS C N 1
ATOM 10221 C CA . CYS C 1 435 ? 38.102 -31.055 -0.893 1.00 52.65 435 CYS C CA 1
ATOM 10222 C C . CYS C 1 435 ? 36.631 -30.677 -1.050 1.00 50.93 435 CYS C C 1
ATOM 10223 O O . CYS C 1 435 ? 35.910 -30.513 -0.065 1.00 49.37 435 CYS C O 1
ATOM 10226 N N . VAL C 1 436 ? 36.202 -30.527 -2.300 1.00 47.98 436 VAL C N 1
ATOM 10227 C CA . VAL C 1 436 ? 34.822 -30.169 -2.612 1.00 45.47 436 VAL C CA 1
ATOM 10228 C C . VAL C 1 436 ? 33.951 -31.422 -2.522 1.00 44.51 436 VAL C C 1
ATOM 10229 O O . VAL C 1 436 ? 34.381 -32.500 -2.939 1.00 46.28 436 VAL C O 1
ATOM 10233 N N . PRO C 1 437 ? 32.732 -31.294 -1.965 1.00 41.39 437 PRO C N 1
ATOM 10234 C CA . PRO C 1 437 ? 31.829 -32.439 -1.919 1.00 39.91 437 PRO C CA 1
ATOM 10235 C C . PRO C 1 437 ? 31.186 -32.701 -3.281 1.00 37.75 437 PRO C C 1
ATOM 10236 O O . PRO C 1 437 ? 30.772 -31.760 -3.954 1.00 37.83 437 PRO C O 1
ATOM 10240 N N . TRP C 1 438 ? 31.114 -33.967 -3.682 1.00 36.11 438 TRP C N 1
ATOM 10241 C CA . TRP C 1 438 ? 30.504 -34.330 -4.967 1.00 35.49 438 TRP C CA 1
ATOM 10242 C C . TRP C 1 438 ? 29.045 -34.763 -4.790 1.00 34.12 438 TRP C C 1
ATOM 10243 O O . TRP C 1 438 ? 28.174 -34.392 -5.582 1.00 33.03 438 TRP C O 1
ATOM 10254 N N . SER C 1 439 ? 28.789 -35.529 -3.734 1.00 33.44 439 SER C N 1
ATOM 10255 C CA . SER C 1 439 ? 27.466 -36.076 -3.472 1.00 32.63 439 SER C CA 1
ATOM 10256 C C . SER C 1 439 ? 26.789 -35.295 -2.366 1.00 31.67 439 SER C C 1
ATOM 10257 O O . SER C 1 439 ? 27.424 -34.994 -1.357 1.00 35.95 439 SER C O 1
ATOM 10260 N N . PRO C 1 440 ? 25.489 -34.985 -2.526 1.00 31.34 440 PRO C N 1
ATOM 10261 C CA . PRO C 1 440 ? 24.747 -34.360 -1.422 1.00 30.58 440 PRO C CA 1
ATOM 10262 C C . PRO C 1 440 ? 24.315 -35.346 -0.330 1.00 29.99 440 PRO C C 1
ATOM 10263 O O . PRO C 1 440 ? 23.318 -35.103 0.347 1.00 31.24 440 PRO C O 1
ATOM 10267 N N . TYR C 1 441 ? 25.060 -36.440 -0.166 1.00 30.39 441 TYR C N 1
ATOM 10268 C CA . TYR C 1 441 ? 24.746 -37.484 0.820 1.00 30.86 441 TYR C CA 1
ATOM 10269 C C . TYR C 1 441 ? 25.926 -37.771 1.757 1.00 32.32 441 TYR C C 1
ATOM 10270 O O . TYR C 1 441 ? 25.894 -38.727 2.536 1.00 30.57 441 TYR C O 1
ATOM 10279 N N . LEU C 1 442 ? 26.963 -36.941 1.683 1.00 34.21 442 LEU C N 1
ATOM 10280 C CA . LEU C 1 442 ? 28.168 -37.142 2.487 1.00 34.67 442 LEU C CA 1
ATOM 10281 C C . LEU C 1 442 ? 27.999 -36.656 3.924 1.00 35.01 442 LEU C C 1
ATOM 10282 O O . LEU C 1 442 ? 28.740 -37.087 4.806 1.00 36.11 442 LEU C O 1
ATOM 10287 N N . PHE C 1 443 ? 27.046 -35.753 4.153 1.00 34.17 443 PHE C N 1
ATOM 10288 C CA . PHE C 1 443 ? 26.740 -35.275 5.508 1.00 33.98 443 PHE C CA 1
ATOM 10289 C C . PHE C 1 443 ? 25.238 -35.042 5.690 1.00 35.77 443 PHE C C 1
ATOM 10290 O O . PHE C 1 443 ? 24.604 -34.332 4.909 1.00 35.42 443 PHE C O 1
ATOM 10298 N N . GLN C 1 444 ? 24.692 -35.654 6.737 1.00 39.13 444 GLN C N 1
ATOM 10299 C CA . GLN C 1 444 ? 23.253 -35.664 7.012 1.00 42.29 444 GLN C CA 1
ATOM 10300 C C . GLN C 1 444 ? 22.995 -34.833 8.269 1.00 44.89 444 GLN C C 1
ATOM 10301 O O . GLN C 1 444 ? 23.946 -34.339 8.878 1.00 46.79 444 GLN C O 1
ATOM 10307 N N . PRO C 1 445 ? 21.716 -34.671 8.669 1.00 48.76 445 PRO C N 1
ATOM 10308 C CA . PRO C 1 445 ? 21.423 -33.897 9.879 1.00 49.84 445 PRO C CA 1
ATOM 10309 C C . PRO C 1 445 ? 22.197 -34.337 11.128 1.00 49.97 445 PRO C C 1
ATOM 10310 O O . PRO C 1 445 ? 22.547 -35.513 11.268 1.00 50.30 445 PRO C O 1
ATOM 10314 N N . ASN C 1 446 ? 22.466 -33.372 12.004 1.00 49.63 446 ASN C N 1
ATOM 10315 C CA . ASN C 1 446 ? 23.137 -33.590 13.297 1.00 49.59 446 ASN C CA 1
ATOM 10316 C C . ASN C 1 446 ? 24.591 -34.079 13.210 1.00 48.29 446 ASN C C 1
ATOM 10317 O O . ASN C 1 446 ? 25.147 -34.565 14.195 1.00 46.67 446 ASN C O 1
ATOM 10322 N N . ASP C 1 447 ? 25.210 -33.922 12.042 1.00 48.86 447 ASP C N 1
ATOM 10323 C CA . ASP C 1 447 ? 26.629 -34.241 11.872 1.00 48.77 447 ASP C CA 1
ATOM 10324 C C . ASP C 1 447 ? 27.497 -33.079 12.370 1.00 48.45 447 ASP C C 1
ATOM 10325 O O . ASP C 1 447 ? 27.132 -31.908 12.221 1.00 45.79 447 ASP C O 1
ATOM 10330 N N . THR C 1 448 ? 28.642 -33.415 12.964 1.00 48.41 448 THR C N 1
ATOM 10331 C CA . THR C 1 448 ? 29.546 -32.417 13.545 1.00 48.90 448 THR C CA 1
ATOM 10332 C C . THR C 1 448 ? 30.305 -31.661 12.462 1.00 48.95 448 THR C C 1
ATOM 10333 O O . THR C 1 448 ? 31.173 -32.220 11.787 1.00 52.59 448 THR C O 1
ATOM 10337 N N . CYS C 1 449 ? 29.961 -30.387 12.302 1.00 48.21 449 CYS C N 1
ATOM 10338 C CA . CYS C 1 449 ? 30.617 -29.511 11.334 1.00 48.30 449 CYS C CA 1
ATOM 10339 C C . CYS C 1 449 ? 30.987 -28.185 12.002 1.00 47.61 449 CYS C C 1
ATOM 10340 O O . CYS C 1 449 ? 30.612 -27.934 13.151 1.00 44.88 449 CYS C O 1
ATOM 10343 N N . ILE C 1 450 ? 31.725 -27.350 11.273 1.00 46.06 450 ILE C N 1
ATOM 10344 C CA . ILE C 1 450 ? 32.354 -26.152 11.830 1.00 44.92 450 ILE C CA 1
ATOM 10345 C C . ILE C 1 450 ? 32.052 -24.926 10.973 1.00 46.64 450 ILE C C 1
ATOM 10346 O O . ILE C 1 450 ? 31.909 -25.033 9.755 1.00 51.10 450 ILE C O 1
ATOM 10351 N N . VAL C 1 451 ? 31.952 -23.767 11.620 1.00 48.02 451 VAL C N 1
ATOM 10352 C CA . VAL C 1 451 ? 31.743 -22.486 10.935 1.00 47.92 451 VAL C CA 1
ATOM 10353 C C . VAL C 1 451 ? 32.757 -21.463 11.442 1.00 47.31 451 VAL C C 1
ATOM 10354 O O . VAL C 1 451 ? 32.989 -21.365 12.645 1.00 45.14 451 VAL C O 1
ATOM 10358 N N . SER C 1 452 ? 33.355 -20.716 10.515 1.00 47.37 452 SER C N 1
ATOM 10359 C CA . SER C 1 452 ? 34.308 -19.654 10.844 1.00 47.36 452 SER C CA 1
ATOM 10360 C C . SER C 1 452 ? 33.839 -18.327 10.254 1.00 50.16 452 SER C C 1
ATOM 10361 O O . SER C 1 452 ? 32.953 -18.298 9.397 1.00 53.41 452 SER C O 1
ATOM 10364 N N . GLY C 1 453 ? 34.437 -17.235 10.721 1.00 50.69 453 GLY C N 1
ATOM 10365 C CA . GLY C 1 453 ? 34.106 -15.897 10.227 1.00 53.10 453 GLY C CA 1
ATOM 10366 C C . GLY C 1 453 ? 34.956 -14.792 10.834 1.00 56.52 453 GLY C C 1
ATOM 10367 O O . GLY C 1 453 ? 35.947 -15.060 11.521 1.00 56.70 453 GLY C O 1
ATOM 10368 N N . TRP C 1 454 ? 34.563 -13.547 10.567 1.00 58.53 454 TRP C N 1
ATOM 10369 C CA . TRP C 1 454 ? 35.218 -12.366 11.142 1.00 60.56 454 TRP C CA 1
ATOM 10370 C C . TRP C 1 454 ? 34.188 -11.294 11.482 1.00 56.97 454 TRP C C 1
ATOM 10371 O O . TRP C 1 454 ? 34.255 -10.674 12.541 1.00 52.96 454 TRP C O 1
ATOM 10382 N N . LEU C 1 466 ? 39.354 -15.301 13.181 1.00 64.90 466 LEU C N 1
ATOM 10383 C CA . LEU C 1 466 ? 40.095 -16.327 13.916 1.00 64.29 466 LEU C CA 1
ATOM 10384 C C . LEU C 1 466 ? 39.268 -16.936 15.056 1.00 63.66 466 LEU C C 1
ATOM 10385 O O . LEU C 1 466 ? 39.781 -17.167 16.154 1.00 63.47 466 LEU C O 1
ATOM 10390 N N . GLN C 1 467 ? 37.989 -17.187 14.788 1.00 63.88 467 GLN C N 1
ATOM 10391 C CA . GLN C 1 467 ? 37.111 -17.884 15.729 1.00 64.14 467 GLN C CA 1
ATOM 10392 C C . GLN C 1 467 ? 36.216 -18.878 14.994 1.00 65.49 467 GLN C C 1
ATOM 10393 O O . GLN C 1 467 ? 36.048 -18.802 13.774 1.00 63.93 467 GLN C O 1
ATOM 10399 N N . TRP C 1 468 ? 35.648 -19.811 15.751 1.00 64.29 468 TRP C N 1
ATOM 10400 C CA . TRP C 1 468 ? 34.749 -20.819 15.194 1.00 62.31 468 TRP C CA 1
ATOM 10401 C C . TRP C 1 468 ? 33.904 -21.474 16.279 1.00 62.72 468 TRP C C 1
ATOM 10402 O O . TRP C 1 468 ? 34.154 -21.295 17.473 1.00 64.91 468 TRP C O 1
ATOM 10413 N N . GLY C 1 469 ? 32.899 -22.229 15.849 1.00 61.59 469 GLY C N 1
ATOM 10414 C CA . GLY C 1 469 ? 32.037 -22.974 16.764 1.00 58.58 469 GLY C CA 1
ATOM 10415 C C . GLY C 1 469 ? 31.396 -24.168 16.083 1.00 58.07 469 GLY C C 1
ATOM 10416 O O . GLY C 1 469 ? 30.990 -24.080 14.922 1.00 58.76 469 GLY C O 1
ATOM 10417 N N . GLU C 1 470 ? 31.308 -25.286 16.802 1.00 57.00 470 GLU C N 1
ATOM 10418 C CA . GLU C 1 470 ? 30.715 -26.507 16.258 1.00 54.70 470 GLU C CA 1
ATOM 10419 C C . GLU C 1 470 ? 29.220 -26.304 16.011 1.00 54.29 470 GLU C C 1
ATOM 10420 O O . GLU C 1 470 ? 28.455 -26.056 16.943 1.00 52.25 470 GLU C O 1
ATOM 10426 N N . VAL C 1 471 ? 28.830 -26.398 14.741 1.00 54.88 471 VAL C N 1
ATOM 10427 C CA . VAL C 1 471 ? 27.446 -26.188 14.314 1.00 54.04 471 VAL C CA 1
ATOM 10428 C C . VAL C 1 471 ? 26.870 -27.483 13.742 1.00 55.13 471 VAL C C 1
ATOM 10429 O O . VAL C 1 471 ? 27.579 -28.255 13.088 1.00 57.61 471 VAL C O 1
ATOM 10433 N N . LYS C 1 472 ? 25.583 -27.711 13.989 1.00 51.66 472 LYS C N 1
ATOM 10434 C CA . LYS C 1 472 ? 24.920 -28.944 13.565 1.00 48.83 472 LYS C CA 1
ATOM 10435 C C . LYS C 1 472 ? 23.945 -28.697 12.418 1.00 47.69 472 LYS C C 1
ATOM 10436 O O . LYS C 1 472 ? 23.293 -27.657 12.354 1.00 46.79 472 LYS C O 1
ATOM 10442 N N . LEU C 1 473 ? 23.857 -29.669 11.515 1.00 47.67 473 LEU C N 1
ATOM 10443 C CA . LEU C 1 473 ? 22.965 -29.584 10.365 1.00 47.72 473 LEU C CA 1
ATOM 10444 C C . LEU C 1 473 ? 21.565 -29.969 10.822 1.00 49.66 473 LEU C C 1
ATOM 10445 O O . LEU C 1 473 ? 21.390 -31.008 11.457 1.00 50.40 473 LEU C O 1
ATOM 10450 N N . ILE C 1 474 ? 20.577 -29.127 10.516 1.00 51.99 474 ILE C N 1
ATOM 10451 C CA . ILE C 1 474 ? 19.198 -29.363 10.961 1.00 54.07 474 ILE C CA 1
ATOM 10452 C C . ILE C 1 474 ? 18.365 -30.037 9.870 1.00 55.07 474 ILE C C 1
ATOM 10453 O O . ILE C 1 474 ? 18.597 -29.833 8.677 1.00 52.73 474 ILE C O 1
ATOM 10458 N N . SER C 1 475 ? 17.400 -30.846 10.298 1.00 58.34 475 SER C N 1
ATOM 10459 C CA . SER C 1 475 ? 16.500 -31.546 9.384 1.00 58.65 475 SER C CA 1
ATOM 10460 C C . SER C 1 475 ? 15.187 -30.778 9.263 1.00 59.24 475 SER C C 1
ATOM 10461 O O . SER C 1 475 ? 14.694 -30.223 10.248 1.00 59.09 475 SER C O 1
ATOM 10464 N N . ASN C 1 476 ? 14.635 -30.752 8.052 1.00 59.29 476 ASN C N 1
ATOM 10465 C CA . ASN C 1 476 ? 13.356 -30.095 7.774 1.00 61.34 476 ASN C CA 1
ATOM 10466 C C . ASN C 1 476 ? 13.408 -28.595 8.078 1.00 63.76 476 ASN C C 1
ATOM 10467 O O . ASN C 1 476 ? 12.825 -28.117 9.058 1.00 64.30 476 ASN C O 1
ATOM 10472 N N . CYS C 1 477 ? 14.115 -27.860 7.224 1.00 64.81 477 CYS C N 1
ATOM 10473 C CA . CYS C 1 477 ? 14.250 -26.412 7.380 1.00 64.08 477 CYS C CA 1
ATOM 10474 C C . CYS C 1 477 ? 13.026 -25.664 6.844 1.00 64.51 477 CYS C C 1
ATOM 10475 O O . CYS C 1 477 ? 12.900 -24.454 7.037 1.00 66.18 477 CYS C O 1
ATOM 10478 N N . SER C 1 478 ? 12.131 -26.388 6.172 1.00 65.36 478 SER C N 1
ATOM 10479 C CA . SER C 1 478 ? 10.840 -25.839 5.745 1.00 66.16 478 SER C CA 1
ATOM 10480 C C . SER C 1 478 ? 9.964 -25.444 6.938 1.00 67.44 478 SER C C 1
ATOM 10481 O O . SER C 1 478 ? 9.106 -24.570 6.816 1.00 68.18 478 SER C O 1
ATOM 10484 N N . LYS C 1 479 ? 10.179 -26.098 8.080 1.00 68.67 479 LYS C N 1
ATOM 10485 C CA . LYS C 1 479 ? 9.456 -25.774 9.317 1.00 68.40 479 LYS C CA 1
ATOM 10486 C C . LYS C 1 479 ? 9.636 -24.305 9.701 1.00 65.03 479 LYS C C 1
ATOM 10487 O O . LYS C 1 479 ? 8.707 -23.672 10.207 1.00 67.33 479 LYS C O 1
ATOM 10493 N N . PHE C 1 480 ? 10.831 -23.775 9.453 1.00 59.68 480 PHE C N 1
ATOM 10494 C CA . PHE C 1 480 ? 11.147 -22.380 9.753 1.00 54.66 480 PHE C CA 1
ATOM 10495 C C . PHE C 1 480 ? 10.815 -21.459 8.580 1.00 50.04 480 PHE C C 1
ATOM 10496 O O . PHE C 1 480 ? 9.885 -20.657 8.661 1.00 48.91 480 PHE C O 1
ATOM 10504 N N . TYR C 1 481 ? 11.562 -21.592 7.486 1.00 47.58 481 TYR C N 1
ATOM 10505 C CA . TYR C 1 481 ? 11.508 -20.620 6.387 1.00 45.19 481 TYR C CA 1
ATOM 10506 C C . TYR C 1 481 ? 10.518 -20.964 5.273 1.00 45.35 481 TYR C C 1
ATOM 10507 O O . TYR C 1 481 ? 10.351 -20.185 4.334 1.00 44.15 481 TYR C O 1
ATOM 10516 N N . GLY C 1 482 ? 9.862 -22.118 5.381 1.00 45.77 482 GLY C N 1
ATOM 10517 C CA . GLY C 1 482 ? 8.834 -22.517 4.418 1.00 45.94 482 GLY C CA 1
ATOM 10518 C C . GLY C 1 482 ? 9.362 -22.621 2.998 1.00 46.76 482 GLY C C 1
ATOM 10519 O O . GLY C 1 482 ? 10.445 -23.160 2.769 1.00 47.15 482 GLY C O 1
ATOM 10520 N N . ASN C 1 483 ? 8.601 -22.079 2.049 1.00 47.10 483 ASN C N 1
ATOM 10521 C CA . ASN C 1 483 ? 8.939 -22.165 0.625 1.00 47.58 483 ASN C CA 1
ATOM 10522 C C . ASN C 1 483 ? 10.035 -21.183 0.180 1.00 49.36 483 ASN C C 1
ATOM 10523 O O . ASN C 1 483 ? 10.320 -21.073 -1.015 1.00 52.37 483 ASN C O 1
ATOM 10528 N N . ARG C 1 484 ? 10.637 -20.465 1.127 1.00 49.13 484 ARG C N 1
ATOM 10529 C CA . ARG C 1 484 ? 11.833 -19.669 0.838 1.00 49.74 484 ARG C CA 1
ATOM 10530 C C . ARG C 1 484 ? 13.035 -20.596 0.662 1.00 50.91 484 ARG C C 1
ATOM 10531 O O . ARG C 1 484 ? 13.896 -20.359 -0.186 1.00 53.41 484 ARG C O 1
ATOM 10539 N N . PHE C 1 485 ? 13.075 -21.657 1.462 1.00 51.05 485 PHE C N 1
ATOM 10540 C CA . PHE C 1 485 ? 14.151 -22.643 1.408 1.00 51.33 485 PHE C CA 1
ATOM 10541 C C . PHE C 1 485 ? 14.013 -23.558 0.186 1.00 52.24 485 PHE C C 1
ATOM 10542 O O . PHE C 1 485 ? 12.908 -23.980 -0.163 1.00 51.09 485 PHE C O 1
ATOM 10550 N N . TYR C 1 486 ? 15.144 -23.846 -0.455 1.00 51.29 486 TYR C N 1
ATOM 10551 C CA . TYR C 1 486 ? 15.210 -24.782 -1.577 1.00 49.07 486 TYR C CA 1
ATOM 10552 C C . TYR C 1 486 ? 16.206 -25.893 -1.246 1.00 50.61 486 TYR C C 1
ATOM 10553 O O . TYR C 1 486 ? 17.415 -25.715 -1.387 1.00 50.63 486 TYR C O 1
ATOM 10562 N N . GLU C 1 487 ? 15.688 -27.041 -0.807 1.00 52.00 487 GLU C N 1
ATOM 10563 C CA . GLU C 1 487 ? 16.521 -28.163 -0.343 1.00 53.42 487 GLU C CA 1
ATOM 10564 C C . GLU C 1 487 ? 17.479 -28.733 -1.400 1.00 52.79 487 GLU C C 1
ATOM 10565 O O . GLU C 1 487 ? 18.447 -29.418 -1.062 1.00 51.22 487 GLU C O 1
ATOM 10571 N N . LYS C 1 488 ? 17.196 -28.466 -2.671 1.00 51.04 488 LYS C N 1
ATOM 10572 C CA . LYS C 1 488 ? 18.115 -28.812 -3.757 1.00 49.47 488 LYS C CA 1
ATOM 10573 C C . LYS C 1 488 ? 19.371 -27.937 -3.697 1.00 46.32 488 LYS C C 1
ATOM 10574 O O . LYS C 1 488 ? 20.497 -28.433 -3.791 1.00 41.87 488 LYS C O 1
ATOM 10580 N N . GLU C 1 489 ? 19.152 -26.639 -3.505 1.00 43.94 489 GLU C N 1
ATOM 10581 C CA . GLU C 1 489 ? 20.186 -25.619 -3.676 1.00 42.53 489 GLU C CA 1
ATOM 10582 C C . GLU C 1 489 ? 20.714 -25.017 -2.368 1.00 40.47 489 GLU C C 1
ATOM 10583 O O . GLU C 1 489 ? 21.681 -24.256 -2.389 1.00 41.29 489 GLU C O 1
ATOM 10589 N N . MET C 1 490 ? 20.089 -25.361 -1.240 1.00 37.30 490 MET C N 1
ATOM 10590 C CA . MET C 1 490 ? 20.428 -24.771 0.057 1.00 34.19 490 MET C CA 1
ATOM 10591 C C . MET C 1 490 ? 20.526 -25.833 1.149 1.00 34.65 490 MET C C 1
ATOM 10592 O O . MET C 1 490 ? 19.998 -26.933 0.998 1.00 39.03 490 MET C O 1
ATOM 10597 N N . GLU C 1 491 ? 21.218 -25.487 2.234 1.00 34.04 491 GLU C N 1
ATOM 10598 C CA . GLU C 1 491 ? 21.406 -26.360 3.401 1.00 35.53 491 GLU C CA 1
ATOM 10599 C C . GLU C 1 491 ? 21.316 -25.518 4.678 1.00 40.13 491 GLU C C 1
ATOM 10600 O O . GLU C 1 491 ? 21.847 -24.412 4.731 1.00 41.67 491 GLU C O 1
ATOM 10606 N N . CYS C 1 492 ? 20.665 -26.058 5.705 1.00 45.57 492 CYS C N 1
ATOM 10607 C CA . CYS C 1 492 ? 20.480 -25.349 6.972 1.00 47.35 492 CYS C CA 1
ATOM 10608 C C . CYS C 1 492 ? 21.340 -25.912 8.100 1.00 45.81 492 CYS C C 1
ATOM 10609 O O . CYS C 1 492 ? 21.523 -27.127 8.211 1.00 40.96 492 CYS C O 1
ATOM 10612 N N . ALA C 1 493 ? 21.851 -25.011 8.935 1.00 45.84 493 ALA C N 1
ATOM 10613 C CA . ALA C 1 493 ? 22.598 -25.386 10.134 1.00 46.71 493 ALA C CA 1
ATOM 10614 C C . ALA C 1 493 ? 22.436 -24.326 11.222 1.00 47.14 493 ALA C C 1
ATOM 10615 O O . ALA C 1 493 ? 22.302 -23.134 10.929 1.00 50.76 493 ALA C O 1
ATOM 10617 N N . GLY C 1 494 ? 22.444 -24.776 12.475 1.00 45.76 494 GLY C N 1
ATOM 10618 C CA . GLY C 1 494 ? 22.343 -23.888 13.635 1.00 44.49 494 GLY C CA 1
ATOM 10619 C C . GLY C 1 494 ? 23.216 -24.380 14.775 1.00 43.24 494 GLY C C 1
ATOM 10620 O O . GLY C 1 494 ? 23.402 -25.585 14.938 1.00 40.54 494 GLY C O 1
ATOM 10621 N N . THR C 1 495 ? 23.748 -23.444 15.562 1.00 42.82 495 THR C N 1
ATOM 10622 C CA . THR C 1 495 ? 24.683 -23.766 16.646 1.00 42.92 495 THR C CA 1
ATOM 10623 C C . THR C 1 495 ? 23.962 -24.385 17.840 1.00 44.01 495 THR C C 1
ATOM 10624 O O . THR C 1 495 ? 23.196 -23.711 18.530 1.00 44.72 495 THR C O 1
ATOM 10628 N N . PRO C 1 510 ? 32.396 -20.087 5.912 1.00 43.09 510 PRO C N 1
ATOM 10629 C CA . PRO C 1 510 ? 31.890 -21.248 5.208 1.00 42.24 510 PRO C CA 1
ATOM 10630 C C . PRO C 1 510 ? 31.695 -22.444 6.132 1.00 42.16 510 PRO C C 1
ATOM 10631 O O . PRO C 1 510 ? 32.528 -22.694 7.006 1.00 43.40 510 PRO C O 1
ATOM 10635 N N . LEU C 1 511 ? 30.599 -23.172 5.929 1.00 39.94 511 LEU C N 1
ATOM 10636 C CA . LEU C 1 511 ? 30.335 -24.404 6.665 1.00 37.91 511 LEU C CA 1
ATOM 10637 C C . LEU C 1 511 ? 31.297 -25.488 6.188 1.00 37.87 511 LEU C C 1
ATOM 10638 O O . LEU C 1 511 ? 31.419 -25.728 4.986 1.00 39.65 511 LEU C O 1
ATOM 10643 N N . VAL C 1 512 ? 31.974 -26.134 7.133 1.00 36.48 512 VAL C N 1
ATOM 10644 C CA . VAL C 1 512 ? 33.026 -27.105 6.823 1.00 35.87 512 VAL C CA 1
ATOM 10645 C C . VAL C 1 512 ? 32.892 -28.330 7.721 1.00 36.39 512 VAL C C 1
ATOM 10646 O O . VAL C 1 512 ? 32.916 -28.213 8.944 1.00 35.49 512 VAL C O 1
ATOM 10650 N N . CYS C 1 513 ? 32.752 -29.499 7.101 1.00 39.80 513 CYS C N 1
ATOM 10651 C CA . CYS C 1 513 ? 32.545 -30.757 7.818 1.00 42.37 513 CYS C CA 1
ATOM 10652 C C . CYS C 1 513 ? 33.770 -31.650 7.703 1.00 45.86 513 CYS C C 1
ATOM 10653 O O . CYS C 1 513 ? 34.556 -31.512 6.767 1.00 47.25 513 CYS C O 1
ATOM 10656 N N . MET C 1 514 ? 33.917 -32.565 8.658 1.00 49.94 514 MET C N 1
ATOM 10657 C CA . MET C 1 514 ? 35.017 -33.529 8.659 1.00 54.42 514 MET C CA 1
ATOM 10658 C C . MET C 1 514 ? 34.461 -34.948 8.721 1.00 57.49 514 MET C C 1
ATOM 10659 O O . MET C 1 514 ? 33.621 -35.251 9.568 1.00 64.51 514 MET C O 1
ATOM 10664 N N . ASP C 1 515 ? 34.932 -35.810 7.822 1.00 59.25 515 ASP C N 1
ATOM 10665 C CA . ASP C 1 515 ? 34.448 -37.190 7.738 1.00 61.48 515 ASP C CA 1
ATOM 10666 C C . ASP C 1 515 ? 35.183 -38.100 8.724 1.00 60.83 515 ASP C C 1
ATOM 10667 O O . ASP C 1 515 ? 36.038 -37.642 9.481 1.00 63.90 515 ASP C O 1
ATOM 10672 N N . ALA C 1 516 ? 34.845 -39.387 8.699 1.00 60.46 516 ALA C N 1
ATOM 10673 C CA . ALA C 1 516 ? 35.419 -40.377 9.617 1.00 58.81 516 ALA C CA 1
ATOM 10674 C C . ALA C 1 516 ? 36.933 -40.546 9.467 1.00 58.19 516 ALA C C 1
ATOM 10675 O O . ALA C 1 516 ? 37.634 -40.765 10.456 1.00 60.24 516 ALA C O 1
ATOM 10677 N N . ASN C 1 517 ? 37.430 -40.436 8.236 1.00 57.42 517 ASN C N 1
ATOM 10678 C CA . ASN C 1 517 ? 38.849 -40.670 7.936 1.00 57.19 517 ASN C CA 1
ATOM 10679 C C . ASN C 1 517 ? 39.694 -39.384 7.910 1.00 57.27 517 ASN C C 1
ATOM 10680 O O . ASN C 1 517 ? 40.599 -39.245 7.086 1.00 59.82 517 ASN C O 1
ATOM 10685 N N . ASN C 1 518 ? 39.391 -38.451 8.813 1.00 56.26 518 ASN C N 1
ATOM 10686 C CA . ASN C 1 518 ? 40.140 -37.186 8.963 1.00 54.19 518 ASN C CA 1
ATOM 10687 C C . ASN C 1 518 ? 40.206 -36.265 7.729 1.00 49.53 518 ASN C C 1
ATOM 10688 O O . ASN C 1 518 ? 41.019 -35.339 7.700 1.00 48.97 518 ASN C O 1
ATOM 10693 N N . VAL C 1 519 ? 39.353 -36.499 6.732 1.00 44.31 519 VAL C N 1
ATOM 10694 C CA . VAL C 1 519 ? 39.275 -35.623 5.555 1.00 42.45 519 VAL C CA 1
ATOM 10695 C C . VAL C 1 519 ? 38.180 -34.577 5.778 1.00 41.37 519 VAL C C 1
ATOM 10696 O O . VAL C 1 519 ? 37.144 -34.877 6.367 1.00 39.34 519 VAL C O 1
ATOM 10700 N N . THR C 1 520 ? 38.414 -33.354 5.304 1.00 42.60 520 THR C N 1
ATOM 10701 C CA . THR C 1 520 ? 37.541 -32.213 5.618 1.00 41.44 520 THR C CA 1
ATOM 10702 C C . THR C 1 520 ? 37.063 -31.496 4.352 1.00 39.74 520 THR C C 1
ATOM 10703 O O . THR C 1 520 ? 37.876 -31.097 3.517 1.00 37.65 520 THR C O 1
ATOM 10707 N N . TYR C 1 521 ? 35.743 -31.318 4.242 1.00 38.74 521 TYR C N 1
ATOM 10708 C CA . TYR C 1 521 ? 35.098 -30.876 2.998 1.00 38.63 521 TYR C CA 1
ATOM 10709 C C . TYR C 1 521 ? 34.320 -29.562 3.140 1.00 38.47 521 TYR C C 1
ATOM 10710 O O . TYR C 1 521 ? 33.682 -29.315 4.164 1.00 37.27 521 TYR C O 1
ATOM 10719 N N . VAL C 1 522 ? 34.361 -28.750 2.083 1.00 38.27 522 VAL C N 1
ATOM 10720 C CA . VAL C 1 522 ? 33.600 -27.501 1.992 1.00 37.49 522 VAL C CA 1
ATOM 10721 C C . VAL C 1 522 ? 32.112 -27.799 1.785 1.00 37.91 522 VAL C C 1
ATOM 10722 O O . VAL C 1 522 ? 31.593 -27.725 0.661 1.00 38.27 522 VAL C O 1
ATOM 10726 N N . TRP C 1 523 ? 31.427 -28.133 2.873 1.00 35.26 523 TRP C N 1
ATOM 10727 C CA . TRP C 1 523 ? 30.027 -28.547 2.796 1.00 32.82 523 TRP C CA 1
ATOM 10728 C C . TRP C 1 523 ? 29.091 -27.387 2.479 1.00 30.33 523 TRP C C 1
ATOM 10729 O O . TRP C 1 523 ? 28.066 -27.570 1.828 1.00 28.18 523 TRP C O 1
ATOM 10740 N N . GLY C 1 524 ? 29.437 -26.194 2.941 1.00 30.36 524 GLY C N 1
ATOM 10741 C CA . GLY C 1 524 ? 28.555 -25.048 2.759 1.00 29.41 524 GLY C CA 1
ATOM 10742 C C . GLY C 1 524 ? 29.267 -23.719 2.737 1.00 28.59 524 GLY C C 1
ATOM 10743 O O . GLY C 1 524 ? 30.436 -23.610 3.103 1.00 28.07 524 GLY C O 1
ATOM 10744 N N . VAL C 1 525 ? 28.523 -22.708 2.309 1.00 29.03 525 VAL C N 1
ATOM 10745 C CA . VAL C 1 525 ? 28.999 -21.337 2.230 1.00 29.80 525 VAL C CA 1
ATOM 10746 C C . VAL C 1 525 ? 27.843 -20.449 2.674 1.00 31.99 525 VAL C C 1
ATOM 10747 O O . VAL C 1 525 ? 26.778 -20.473 2.056 1.00 33.98 525 VAL C O 1
ATOM 10751 N N . VAL C 1 526 ? 28.049 -19.684 3.749 1.00 33.27 526 VAL C N 1
ATOM 10752 C CA . VAL C 1 526 ? 26.979 -18.877 4.351 1.00 32.25 526 VAL C CA 1
ATOM 10753 C C . VAL C 1 526 ? 26.309 -18.046 3.264 1.00 32.25 526 VAL C C 1
ATOM 10754 O O . VAL C 1 526 ? 26.984 -17.530 2.377 1.00 33.72 526 VAL C O 1
ATOM 10758 N N . SER C 1 527 ? 24.982 -17.954 3.319 1.00 32.95 527 SER C N 1
ATOM 10759 C CA . SER C 1 527 ? 24.199 -17.309 2.261 1.00 33.12 527 SER C CA 1
ATOM 10760 C C . SER C 1 527 ? 23.226 -16.272 2.817 1.00 33.44 527 SER C C 1
ATOM 10761 O O . SER C 1 527 ? 23.274 -15.107 2.431 1.00 32.94 527 SER C O 1
ATOM 10764 N N . TRP C 1 528 ? 22.338 -16.705 3.706 1.00 36.59 528 TRP C N 1
ATOM 10765 C CA . TRP C 1 528 ? 21.348 -15.818 4.330 1.00 39.69 528 TRP C CA 1
ATOM 10766 C C . TRP C 1 528 ? 20.747 -16.480 5.574 1.00 41.29 528 TRP C C 1
ATOM 10767 O O . TRP C 1 528 ? 21.150 -17.581 5.947 1.00 41.62 528 TRP C O 1
ATOM 10778 N N . GLY C 1 529 ? 19.800 -15.801 6.219 1.00 44.46 529 GLY C N 1
ATOM 10779 C CA . GLY C 1 529 ? 19.094 -16.354 7.379 1.00 44.57 529 GLY C CA 1
ATOM 10780 C C . GLY C 1 529 ? 18.786 -15.318 8.444 1.00 47.42 529 GLY C C 1
ATOM 10781 O O . GLY C 1 529 ? 19.468 -14.291 8.545 1.00 48.47 529 GLY C O 1
ATOM 10782 N N . GLU C 1 530 ? 17.750 -15.592 9.237 1.00 47.64 530 GLU C N 1
ATOM 10783 C CA . GLU C 1 530 ? 17.383 -14.739 10.370 1.00 46.97 530 GLU C CA 1
ATOM 10784 C C . GLU C 1 530 ? 18.294 -15.052 11.562 1.00 46.23 530 GLU C C 1
ATOM 10785 O O . GLU C 1 530 ? 18.493 -14.206 12.443 1.00 49.64 530 GLU C O 1
ATOM 10791 N N . ASN C 1 531 ? 18.859 -16.259 11.561 1.00 43.16 531 ASN C N 1
ATOM 10792 C CA . ASN C 1 531 ? 19.747 -16.745 12.625 1.00 41.42 531 ASN C CA 1
ATOM 10793 C C . ASN C 1 531 ? 20.627 -15.675 13.263 1.00 41.51 531 ASN C C 1
ATOM 10794 O O . ASN C 1 531 ? 21.252 -15.917 14.294 1.00 42.23 531 ASN C O 1
ATOM 10799 N N . GLU C 1 536 ? 14.579 -20.490 18.054 1.00 64.43 536 GLU C N 1
ATOM 10800 C CA . GLU C 1 536 ? 15.903 -20.433 17.442 1.00 63.73 536 GLU C CA 1
ATOM 10801 C C . GLU C 1 536 ? 15.824 -20.766 15.951 1.00 62.49 536 GLU C C 1
ATOM 10802 O O . GLU C 1 536 ? 15.483 -21.892 15.578 1.00 60.24 536 GLU C O 1
ATOM 10808 N N . PHE C 1 537 ? 16.140 -19.783 15.109 1.00 60.15 537 PHE C N 1
ATOM 10809 C CA . PHE C 1 537 ? 16.122 -19.955 13.652 1.00 57.90 537 PHE C CA 1
ATOM 10810 C C . PHE C 1 537 ? 17.524 -20.301 13.141 1.00 55.04 537 PHE C C 1
ATOM 10811 O O . PHE C 1 537 ? 18.496 -19.660 13.538 1.00 54.91 537 PHE C O 1
ATOM 10819 N N . PRO C 1 538 ? 17.636 -21.316 12.258 1.00 53.04 538 PRO C N 1
ATOM 10820 C CA . PRO C 1 538 ? 18.942 -21.756 11.768 1.00 49.61 538 PRO C CA 1
ATOM 10821 C C . PRO C 1 538 ? 19.397 -20.985 10.534 1.00 46.97 538 PRO C C 1
ATOM 10822 O O . PRO C 1 538 ? 18.566 -20.481 9.780 1.00 44.36 538 PRO C O 1
ATOM 10826 N N . GLY C 1 539 ? 20.710 -20.908 10.337 1.00 43.97 539 GLY C N 1
ATOM 10827 C CA . GLY C 1 539 ? 21.278 -20.201 9.196 1.00 42.29 539 GLY C CA 1
ATOM 10828 C C . GLY C 1 539 ? 21.125 -20.992 7.914 1.00 42.64 539 GLY C C 1
ATOM 10829 O O . GLY C 1 539 ? 21.260 -22.215 7.917 1.00 41.88 539 GLY C O 1
ATOM 10830 N N . VAL C 1 540 ? 20.831 -20.290 6.821 1.00 43.12 540 VAL C N 1
ATOM 10831 C CA . VAL C 1 540 ? 20.730 -20.906 5.499 1.00 43.65 540 VAL C CA 1
ATOM 10832 C C . VAL C 1 540 ? 22.046 -20.751 4.737 1.00 43.76 540 VAL C C 1
ATOM 10833 O O . VAL C 1 540 ? 22.560 -19.641 4.578 1.00 43.03 540 VAL C O 1
ATOM 10837 N N . TYR C 1 541 ? 22.578 -21.877 4.268 1.00 44.63 541 TYR C N 1
ATOM 10838 C CA . TYR C 1 541 ? 23.843 -21.916 3.530 1.00 45.70 541 TYR C CA 1
ATOM 10839 C C . TYR C 1 541 ? 23.585 -22.443 2.126 1.00 46.79 541 TYR C C 1
ATOM 10840 O O . TYR C 1 541 ? 22.696 -23.271 1.923 1.00 48.21 541 TYR C O 1
ATOM 10849 N N . THR C 1 542 ? 24.360 -21.962 1.158 1.00 46.43 542 THR C N 1
ATOM 10850 C CA . THR C 1 542 ? 24.332 -22.526 -0.194 1.00 44.30 542 THR C CA 1
ATOM 10851 C C . THR C 1 542 ? 25.030 -23.891 -0.185 1.00 42.61 542 THR C C 1
ATOM 10852 O O . THR C 1 542 ? 26.233 -23.976 0.055 1.00 42.18 542 THR C O 1
ATOM 10856 N N . LYS C 1 543 ? 24.260 -24.949 -0.438 1.00 42.22 543 LYS C N 1
ATOM 10857 C CA . LYS C 1 543 ? 24.753 -26.334 -0.382 1.00 41.44 543 LYS C CA 1
ATOM 10858 C C . LYS C 1 543 ? 25.667 -26.644 -1.564 1.00 41.11 543 LYS C C 1
ATOM 10859 O O . LYS C 1 543 ? 25.241 -26.546 -2.706 1.00 41.16 543 LYS C O 1
ATOM 10865 N N . VAL C 1 544 ? 26.908 -27.045 -1.281 1.00 40.66 544 VAL C N 1
ATOM 10866 C CA . VAL C 1 544 ? 27.956 -27.167 -2.312 1.00 38.86 544 VAL C CA 1
ATOM 10867 C C . VAL C 1 544 ? 27.862 -28.441 -3.163 1.00 37.01 544 VAL C C 1
ATOM 10868 O O . VAL C 1 544 ? 28.021 -28.383 -4.385 1.00 36.46 544 VAL C O 1
ATOM 10872 N N . ALA C 1 545 ? 27.610 -29.583 -2.529 1.00 35.17 545 ALA C N 1
ATOM 10873 C CA . ALA C 1 545 ? 27.520 -30.872 -3.246 1.00 33.65 545 ALA C CA 1
ATOM 10874 C C . ALA C 1 545 ? 26.722 -30.759 -4.552 1.00 32.95 545 ALA C C 1
ATOM 10875 O O . ALA C 1 545 ? 27.096 -31.329 -5.577 1.00 33.45 545 ALA C O 1
ATOM 10877 N N . ASN C 1 546 ? 25.641 -29.989 -4.501 1.00 32.80 546 ASN C N 1
ATOM 10878 C CA . ASN C 1 546 ? 24.802 -29.691 -5.666 1.00 32.30 546 ASN C CA 1
ATOM 10879 C C . ASN C 1 546 ? 25.496 -28.913 -6.803 1.00 32.50 546 ASN C C 1
ATOM 10880 O O . ASN C 1 546 ? 24.910 -28.734 -7.874 1.00 32.67 546 ASN C O 1
ATOM 10885 N N . TYR C 1 547 ? 26.716 -28.430 -6.565 1.00 32.25 547 TYR C N 1
ATOM 10886 C CA . TYR C 1 547 ? 27.429 -27.587 -7.542 1.00 31.95 547 TYR C CA 1
ATOM 10887 C C . TYR C 1 547 ? 28.823 -28.124 -7.886 1.00 34.18 547 TYR C C 1
ATOM 10888 O O . TYR C 1 547 ? 29.668 -27.394 -8.399 1.00 36.47 547 TYR C O 1
ATOM 10897 N N . PHE C 1 548 ? 29.048 -29.410 -7.636 1.00 36.88 548 PHE C N 1
ATOM 10898 C CA . PHE C 1 548 ? 30.315 -30.057 -7.982 1.00 38.27 548 PHE C CA 1
ATOM 10899 C C . PHE C 1 548 ? 30.570 -30.061 -9.498 1.00 40.42 548 PHE C C 1
ATOM 10900 O O . PHE C 1 548 ? 31.723 -30.009 -9.933 1.00 42.48 548 PHE C O 1
ATOM 10908 N N . ASP C 1 549 ? 29.496 -30.127 -10.286 1.00 39.67 549 ASP C N 1
ATOM 10909 C CA . ASP C 1 549 ? 29.591 -30.139 -11.751 1.00 38.02 549 ASP C CA 1
ATOM 10910 C C . ASP C 1 549 ? 29.854 -28.739 -12.311 1.00 37.58 549 ASP C C 1
ATOM 10911 O O . ASP C 1 549 ? 30.686 -28.566 -13.206 1.00 38.31 549 ASP C O 1
ATOM 10916 N N . TRP C 1 550 ? 29.136 -27.749 -11.789 1.00 36.55 550 TRP C N 1
ATOM 10917 C CA . TRP C 1 550 ? 29.387 -26.340 -12.132 1.00 35.68 550 TRP C CA 1
ATOM 10918 C C . TRP C 1 550 ? 30.805 -25.928 -11.735 1.00 35.63 550 TRP C C 1
ATOM 10919 O O . TRP C 1 550 ? 31.433 -25.113 -12.412 1.00 35.81 550 TRP C O 1
ATOM 10930 N N . ILE C 1 551 ? 31.294 -26.496 -10.633 1.00 35.85 551 ILE C N 1
ATOM 10931 C CA . ILE C 1 551 ? 32.673 -26.284 -10.188 1.00 34.91 551 ILE C CA 1
ATOM 10932 C C . ILE C 1 551 ? 33.655 -26.969 -11.138 1.00 32.72 551 ILE C C 1
ATOM 10933 O O . ILE C 1 551 ? 34.554 -26.323 -11.668 1.00 30.97 551 ILE C O 1
ATOM 10938 N N . SER C 1 552 ? 33.469 -28.274 -11.344 1.00 32.20 552 SER C N 1
ATOM 10939 C CA . SER C 1 552 ? 34.348 -29.084 -12.208 1.00 31.07 552 SER C CA 1
ATOM 10940 C C . SER C 1 552 ? 34.594 -28.437 -13.571 1.00 30.56 552 SER C C 1
ATOM 10941 O O . SER C 1 552 ? 35.720 -28.379 -14.049 1.00 29.29 552 SER C O 1
ATOM 10944 N N . TYR C 1 553 ? 33.516 -27.952 -14.174 1.00 32.03 553 TYR C N 1
ATOM 10945 C CA . TYR C 1 553 ? 33.526 -27.356 -15.515 1.00 32.77 553 TYR C CA 1
ATOM 10946 C C . TYR C 1 553 ? 34.386 -26.093 -15.610 1.00 34.23 553 TYR C C 1
ATOM 10947 O O . TYR C 1 553 ? 35.015 -25.838 -16.644 1.00 35.17 553 TYR C O 1
ATOM 10956 N N . HIS C 1 554 ? 34.392 -25.294 -14.544 1.00 33.84 554 HIS C N 1
ATOM 10957 C CA . HIS C 1 554 ? 35.186 -24.058 -14.509 1.00 32.11 554 HIS C CA 1
ATOM 10958 C C . HIS C 1 554 ? 36.616 -24.309 -14.029 1.00 32.45 554 HIS C C 1
ATOM 10959 O O . HIS C 1 554 ? 37.521 -23.528 -14.334 1.00 33.27 554 HIS C O 1
ATOM 10966 N N . VAL C 1 555 ? 36.810 -25.389 -13.276 1.00 32.33 555 VAL C N 1
ATOM 10967 C CA . VAL C 1 555 ? 38.141 -25.800 -12.830 1.00 33.45 555 VAL C CA 1
ATOM 10968 C C . VAL C 1 555 ? 38.793 -26.750 -13.841 1.00 34.20 555 VAL C C 1
ATOM 10969 O O . VAL C 1 555 ? 38.429 -27.926 -13.945 1.00 35.92 555 VAL C O 1
ATOM 10973 N N . LEU D 1 10 ? 23.366 24.428 12.145 1.00 63.26 10 LEU D N 1
ATOM 10974 C CA . LEU D 1 10 ? 21.898 24.338 11.907 1.00 65.77 10 LEU D CA 1
ATOM 10975 C C . LEU D 1 10 ? 21.585 23.459 10.701 1.00 66.29 10 LEU D C 1
ATOM 10976 O O . LEU D 1 10 ? 20.781 22.531 10.793 1.00 65.86 10 LEU D O 1
ATOM 10981 N N . VAL D 1 11 ? 22.219 23.763 9.571 1.00 67.44 11 VAL D N 1
ATOM 10982 C CA . VAL D 1 11 ? 21.935 23.067 8.311 1.00 67.96 11 VAL D CA 1
ATOM 10983 C C . VAL D 1 11 ? 22.498 21.646 8.290 1.00 68.75 11 VAL D C 1
ATOM 10984 O O . VAL D 1 11 ? 23.622 21.412 8.736 1.00 69.25 11 VAL D O 1
ATOM 10988 N N . GLU D 1 12 ? 21.705 20.708 7.770 1.00 70.68 12 GLU D N 1
ATOM 10989 C CA . GLU D 1 12 ? 22.114 19.307 7.651 1.00 69.96 12 GLU D CA 1
ATOM 10990 C C . GLU D 1 12 ? 22.853 19.095 6.329 1.00 73.63 12 GLU D C 1
ATOM 10991 O O . GLU D 1 12 ? 22.412 19.563 5.277 1.00 73.54 12 GLU D O 1
ATOM 10997 N N . LYS D 1 13 ? 23.972 18.378 6.394 1.00 77.71 13 LYS D N 1
ATOM 10998 C CA . LYS D 1 13 ? 24.883 18.230 5.253 1.00 79.78 13 LYS D CA 1
ATOM 10999 C C . LYS D 1 13 ? 24.384 17.242 4.191 1.00 79.59 13 LYS D C 1
ATOM 11000 O O . LYS D 1 13 ? 24.794 17.314 3.030 1.00 83.43 13 LYS D O 1
ATOM 11006 N N . LYS D 1 14 ? 23.504 16.326 4.588 1.00 77.34 14 LYS D N 1
ATOM 11007 C CA . LYS D 1 14 ? 23.024 15.271 3.693 1.00 74.79 14 LYS D CA 1
ATOM 11008 C C . LYS D 1 14 ? 21.975 15.768 2.697 1.00 71.61 14 LYS D C 1
ATOM 11009 O O . LYS D 1 14 ? 22.105 15.540 1.493 1.00 74.48 14 LYS D O 1
ATOM 11015 N N . CYS D 1 15 ? 20.947 16.452 3.198 1.00 66.49 15 CYS D N 1
ATOM 11016 C CA . CYS D 1 15 ? 19.820 16.887 2.360 1.00 64.57 15 CYS D CA 1
ATOM 11017 C C . CYS D 1 15 ? 20.143 18.051 1.420 1.00 62.32 15 CYS D C 1
ATOM 11018 O O . CYS D 1 15 ? 19.348 18.361 0.529 1.00 64.48 15 CYS D O 1
ATOM 11021 N N . LEU D 1 16 ? 21.284 18.707 1.627 1.00 58.02 16 LEU D N 1
ATOM 11022 C CA . LEU D 1 16 ? 21.776 19.703 0.673 1.00 56.23 16 LEU D CA 1
ATOM 11023 C C . LEU D 1 16 ? 22.208 19.010 -0.617 1.00 54.36 16 LEU D C 1
ATOM 11024 O O . LEU D 1 16 ? 22.080 19.572 -1.705 1.00 53.56 16 LEU D O 1
ATOM 11029 N N . ALA D 1 17 ? 22.709 17.784 -0.483 1.00 51.76 17 ALA D N 1
ATOM 11030 C CA . ALA D 1 17 ? 23.087 16.961 -1.633 1.00 50.69 17 ALA D CA 1
ATOM 11031 C C . ALA D 1 17 ? 21.881 16.582 -2.502 1.00 48.63 17 ALA D C 1
ATOM 11032 O O . ALA D 1 17 ? 22.041 16.259 -3.679 1.00 49.54 17 ALA D O 1
ATOM 11034 N N . LYS D 1 18 ? 20.686 16.617 -1.915 1.00 45.80 18 LYS D N 1
ATOM 11035 C CA . LYS D 1 18 ? 19.444 16.358 -2.646 1.00 43.59 18 LYS D CA 1
ATOM 11036 C C . LYS D 1 18 ? 18.996 17.585 -3.452 1.00 41.23 18 LYS D C 1
ATOM 11037 O O . LYS D 1 18 ? 18.207 17.456 -4.391 1.00 41.25 18 LYS D O 1
ATOM 11043 N N . LYS D 1 19 ? 19.494 18.762 -3.069 1.00 37.39 19 LYS D N 1
ATOM 11044 C CA . LYS D 1 19 ? 19.207 20.032 -3.760 1.00 35.24 19 LYS D CA 1
ATOM 11045 C C . LYS D 1 19 ? 17.715 20.384 -3.757 1.00 33.92 19 LYS D C 1
ATOM 11046 O O . LYS D 1 19 ? 17.176 20.880 -4.751 1.00 35.15 19 LYS D O 1
ATOM 11052 N N . TYR D 1 20 ? 17.061 20.146 -2.624 1.00 32.68 20 TYR D N 1
ATOM 11053 C CA . TYR D 1 20 ? 15.636 20.433 -2.484 1.00 31.02 20 TYR D CA 1
ATOM 11054 C C . TYR D 1 20 ? 15.338 21.922 -2.644 1.00 30.47 20 TYR D C 1
ATOM 11055 O O . TYR D 1 20 ? 16.054 22.768 -2.108 1.00 30.72 20 TYR D O 1
ATOM 11064 N N . THR D 1 21 ? 14.271 22.222 -3.380 1.00 28.85 21 THR D N 1
ATOM 11065 C CA . THR D 1 21 ? 13.815 23.593 -3.589 1.00 27.51 21 THR D CA 1
ATOM 11066 C C . THR D 1 21 ? 12.306 23.654 -3.355 1.00 27.15 21 THR D C 1
ATOM 11067 O O . THR D 1 21 ? 11.713 22.700 -2.848 1.00 27.41 21 THR D O 1
ATOM 11071 N N . HIS D 1 22 ? 11.689 24.772 -3.726 1.00 26.44 22 HIS D N 1
ATOM 11072 C CA . HIS D 1 22 ? 10.241 24.948 -3.564 1.00 26.29 22 HIS D CA 1
ATOM 11073 C C . HIS D 1 22 ? 9.407 23.933 -4.348 1.00 26.61 22 HIS D C 1
ATOM 11074 O O . HIS D 1 22 ? 8.255 23.684 -3.991 1.00 27.23 22 HIS D O 1
ATOM 11081 N N . LEU D 1 23 ? 9.992 23.354 -5.401 1.00 26.29 23 LEU D N 1
ATOM 11082 C CA . LEU D 1 23 ? 9.355 22.288 -6.179 1.00 25.68 23 LEU D CA 1
ATOM 11083 C C . LEU D 1 23 ? 9.744 20.883 -5.685 1.00 27.74 23 LEU D C 1
ATOM 11084 O O . LEU D 1 23 ? 9.661 19.914 -6.441 1.00 28.04 23 LEU D O 1
ATOM 11089 N N . SER D 1 24 ? 10.165 20.772 -4.425 1.00 29.43 24 SER D N 1
ATOM 11090 C CA . SER D 1 24 ? 10.473 19.475 -3.821 1.00 30.18 24 SER D CA 1
ATOM 11091 C C . SER D 1 24 ? 9.278 18.950 -3.032 1.00 32.13 24 SER D C 1
ATOM 11092 O O . SER D 1 24 ? 8.838 19.569 -2.053 1.00 30.93 24 SER D O 1
ATOM 11095 N N . CYS D 1 25 ? 8.762 17.807 -3.477 1.00 32.77 25 CYS D N 1
ATOM 11096 C CA . CYS D 1 25 ? 7.619 17.148 -2.844 1.00 33.12 25 CYS D CA 1
ATOM 11097 C C . CYS D 1 25 ? 7.987 16.541 -1.502 1.00 33.44 25 CYS D C 1
ATOM 11098 O O . CYS D 1 25 ? 7.136 16.395 -0.626 1.00 33.45 25 CYS D O 1
ATOM 11101 N N . ASP D 1 26 ? 9.250 16.154 -1.370 1.00 34.82 26 ASP D N 1
ATOM 11102 C CA . ASP D 1 26 ? 9.769 15.595 -0.126 1.00 35.76 26 ASP D CA 1
ATOM 11103 C C . ASP D 1 26 ? 9.649 16.557 1.055 1.00 34.83 26 ASP D C 1
ATOM 11104 O O . ASP D 1 26 ? 9.372 16.124 2.170 1.00 35.12 26 ASP D O 1
ATOM 11109 N N . LYS D 1 27 ? 9.848 17.850 0.804 1.00 34.56 27 LYS D N 1
ATOM 11110 C CA . LYS D 1 27 ? 9.975 18.848 1.878 1.00 35.15 27 LYS D CA 1
ATOM 11111 C C . LYS D 1 27 ? 8.752 19.748 2.058 1.00 36.00 27 LYS D C 1
ATOM 11112 O O . LYS D 1 27 ? 8.303 19.972 3.182 1.00 37.09 27 LYS D O 1
ATOM 11118 N N . VAL D 1 28 ? 8.231 20.267 0.951 1.00 37.14 28 VAL D N 1
ATOM 11119 C CA . VAL D 1 28 ? 7.186 21.287 0.983 1.00 36.93 28 VAL D CA 1
ATOM 11120 C C . VAL D 1 28 ? 6.039 20.924 0.048 1.00 37.63 28 VAL D C 1
ATOM 11121 O O . VAL D 1 28 ? 6.236 20.233 -0.947 1.00 39.31 28 VAL D O 1
ATOM 11125 N N . PHE D 1 29 ? 4.840 21.395 0.379 1.00 38.10 29 PHE D N 1
ATOM 11126 C CA . PHE D 1 29 ? 3.678 21.231 -0.489 1.00 37.07 29 PHE D CA 1
ATOM 11127 C C . PHE D 1 29 ? 3.865 22.022 -1.774 1.00 38.55 29 PHE D C 1
ATOM 11128 O O . PHE D 1 29 ? 4.570 23.037 -1.793 1.00 39.86 29 PHE D O 1
ATOM 11136 N N . CYS D 1 30 ? 3.227 21.548 -2.841 1.00 37.14 30 CYS D N 1
ATOM 11137 C CA . CYS D 1 30 ? 3.186 22.267 -4.105 1.00 36.73 30 CYS D CA 1
ATOM 11138 C C . CYS D 1 30 ? 2.121 23.342 -4.015 1.00 35.87 30 CYS D C 1
ATOM 11139 O O . CYS D 1 30 ? 1.238 23.280 -3.161 1.00 36.26 30 CYS D O 1
ATOM 11142 N N . GLN D 1 31 ? 2.210 24.329 -4.901 1.00 36.00 31 GLN D N 1
ATOM 11143 C CA . GLN D 1 31 ? 1.190 25.374 -5.007 1.00 34.42 31 GLN D CA 1
ATOM 11144 C C . GLN D 1 31 ? -0.039 24.802 -5.718 1.00 33.16 31 GLN D C 1
ATOM 11145 O O . GLN D 1 31 ? 0.087 23.830 -6.459 1.00 33.50 31 GLN D O 1
ATOM 11151 N N . PRO D 1 32 ? -1.231 25.399 -5.494 1.00 32.46 32 PRO D N 1
ATOM 11152 C CA . PRO D 1 32 ? -2.500 24.793 -5.938 1.00 31.79 32 PRO D CA 1
ATOM 11153 C C . PRO D 1 32 ? -2.612 24.504 -7.443 1.00 31.82 32 PRO D C 1
ATOM 11154 O O . PRO D 1 32 ? -3.326 23.580 -7.839 1.00 33.57 32 PRO D O 1
ATOM 11158 N N . TRP D 1 33 ? -1.900 25.277 -8.260 1.00 30.31 33 TRP D N 1
ATOM 11159 C CA . TRP D 1 33 ? -1.901 25.098 -9.726 1.00 29.02 33 TRP D CA 1
ATOM 11160 C C . TRP D 1 33 ? -0.866 24.069 -10.211 1.00 27.51 33 TRP D C 1
ATOM 11161 O O . TRP D 1 33 ? -0.548 24.020 -11.400 1.00 27.68 33 TRP D O 1
ATOM 11172 N N . GLN D 1 34 ? -0.359 23.250 -9.289 1.00 26.35 34 GLN D N 1
ATOM 11173 C CA . GLN D 1 34 ? 0.636 22.220 -9.582 1.00 25.54 34 GLN D CA 1
ATOM 11174 C C . GLN D 1 34 ? 0.221 20.939 -8.887 1.00 26.71 34 GLN D C 1
ATOM 11175 O O . GLN D 1 34 ? -0.632 20.966 -7.999 1.00 27.20 34 GLN D O 1
ATOM 11181 N N . ARG D 1 35 ? 0.831 19.823 -9.282 1.00 27.90 35 ARG D N 1
ATOM 11182 C CA . ARG D 1 35 ? 0.646 18.551 -8.581 1.00 29.79 35 ARG D CA 1
ATOM 11183 C C . ARG D 1 35 ? 1.975 17.816 -8.469 1.00 30.73 35 ARG D C 1
ATOM 11184 O O . ARG D 1 35 ? 2.894 18.047 -9.251 1.00 33.24 35 ARG D O 1
ATOM 11192 N N . CYS D 1 36 ? 2.064 16.935 -7.484 1.00 31.73 36 CYS D N 1
ATOM 11193 C CA . CYS D 1 36 ? 3.288 16.196 -7.215 1.00 32.76 36 CYS D CA 1
ATOM 11194 C C . CYS D 1 36 ? 3.485 14.998 -8.151 1.00 33.94 36 CYS D C 1
ATOM 11195 O O . CYS D 1 36 ? 2.616 14.124 -8.246 1.00 34.49 36 CYS D O 1
ATOM 11198 N N . ILE D 1 37 ? 4.637 14.953 -8.821 1.00 33.77 37 ILE D N 1
ATOM 11199 C CA . ILE D 1 37 ? 5.012 13.804 -9.648 1.00 34.99 37 ILE D CA 1
ATOM 11200 C C . ILE D 1 37 ? 6.503 13.485 -9.515 1.00 35.78 37 ILE D C 1
ATOM 11201 O O . ILE D 1 37 ? 7.352 14.323 -9.816 1.00 36.53 37 ILE D O 1
ATOM 11206 N N . GLU D 1 38 ? 6.800 12.270 -9.057 1.00 37.16 38 GLU D N 1
ATOM 11207 C CA . GLU D 1 38 ? 8.176 11.740 -8.990 1.00 39.50 38 GLU D CA 1
ATOM 11208 C C . GLU D 1 38 ? 9.155 12.582 -8.145 1.00 37.83 38 GLU D C 1
ATOM 11209 O O . GLU D 1 38 ? 10.370 12.521 -8.353 1.00 40.56 38 GLU D O 1
ATOM 11215 N N . GLY D 1 39 ? 8.633 13.342 -7.186 1.00 34.08 39 GLY D N 1
ATOM 11216 C CA . GLY D 1 39 ? 9.462 14.232 -6.366 1.00 34.00 39 GLY D CA 1
ATOM 11217 C C . GLY D 1 39 ? 9.385 15.701 -6.767 1.00 34.62 39 GLY D C 1
ATOM 11218 O O . GLY D 1 39 ? 9.696 16.583 -5.966 1.00 34.37 39 GLY D O 1
ATOM 11219 N N . THR D 1 40 ? 8.973 15.962 -8.006 1.00 34.31 40 THR D N 1
ATOM 11220 C CA . THR D 1 40 ? 8.887 17.319 -8.536 1.00 32.99 40 THR D CA 1
ATOM 11221 C C . THR D 1 40 ? 7.449 17.811 -8.489 1.00 34.17 40 THR D C 1
ATOM 11222 O O . THR D 1 40 ? 6.520 17.051 -8.758 1.00 33.74 40 THR D O 1
ATOM 11226 N N . CYS D 1 41 ? 7.270 19.084 -8.145 1.00 35.81 41 CYS D N 1
ATOM 11227 C CA . CYS D 1 41 ? 5.973 19.733 -8.278 1.00 36.69 41 CYS D CA 1
ATOM 11228 C C . CYS D 1 41 ? 5.840 20.213 -9.717 1.00 37.25 41 CYS D C 1
ATOM 11229 O O . CYS D 1 41 ? 6.252 21.323 -10.066 1.00 37.83 41 CYS D O 1
ATOM 11232 N N . VAL D 1 42 ? 5.283 19.343 -10.547 1.00 36.15 42 VAL D N 1
ATOM 11233 C CA . VAL D 1 42 ? 5.058 19.628 -11.953 1.00 34.80 42 VAL D CA 1
ATOM 11234 C C . VAL D 1 42 ? 3.679 20.263 -12.080 1.00 36.02 42 VAL D C 1
ATOM 11235 O O . VAL D 1 42 ? 2.829 20.092 -11.204 1.00 36.72 42 VAL D O 1
ATOM 11239 N N . CYS D 1 43 ? 3.472 21.012 -13.160 1.00 37.97 43 CYS D N 1
ATOM 11240 C CA . CYS D 1 43 ? 2.214 21.729 -13.392 1.00 38.80 43 CYS D CA 1
ATOM 11241 C C . CYS D 1 43 ? 1.047 20.790 -13.693 1.00 37.82 43 CYS D C 1
ATOM 11242 O O . CYS D 1 43 ? 1.243 19.631 -14.055 1.00 32.87 43 CYS D O 1
ATOM 11245 N N . LYS D 1 44 ? -0.163 21.319 -13.546 1.00 38.58 44 LYS D N 1
ATOM 11246 C CA . LYS D 1 44 ? -1.371 20.647 -14.001 1.00 39.77 44 LYS D CA 1
ATOM 11247 C C . LYS D 1 44 ? -2.035 21.519 -15.061 1.00 41.93 44 LYS D C 1
ATOM 11248 O O . LYS D 1 44 ? -1.747 22.715 -15.155 1.00 41.80 44 LYS D O 1
ATOM 11254 N N . LEU D 1 45 ? -2.911 20.915 -15.863 1.00 42.78 45 LEU D N 1
ATOM 11255 C CA . LEU D 1 45 ? -3.630 21.642 -16.908 1.00 42.32 45 LEU D CA 1
ATOM 11256 C C . LEU D 1 45 ? -4.596 22.632 -16.261 1.00 42.11 45 LEU D C 1
ATOM 11257 O O . LEU D 1 45 ? -5.086 22.378 -15.160 1.00 43.91 45 LEU D O 1
ATOM 11262 N N . PRO D 1 46 ? -4.878 23.762 -16.937 1.00 42.23 46 PRO D N 1
ATOM 11263 C CA . PRO D 1 46 ? -5.806 24.757 -16.394 1.00 43.60 46 PRO D CA 1
ATOM 11264 C C . PRO D 1 46 ? -7.177 24.192 -16.009 1.00 45.90 46 PRO D C 1
ATOM 11265 O O . PRO D 1 46 ? -7.758 24.627 -15.016 1.00 47.76 46 PRO D O 1
ATOM 11269 N N . TYR D 1 47 ? -7.682 23.229 -16.780 1.00 46.59 47 TYR D N 1
ATOM 11270 C CA . TYR D 1 47 ? -8.973 22.607 -16.470 1.00 45.50 47 TYR D CA 1
ATOM 11271 C C . TYR D 1 47 ? -8.923 21.793 -15.174 1.00 46.07 47 TYR D C 1
ATOM 11272 O O . TYR D 1 47 ? -9.941 21.665 -14.490 1.00 49.47 47 TYR D O 1
ATOM 11281 N N . GLN D 1 48 ? -7.747 21.266 -14.827 1.00 45.25 48 GLN D N 1
ATOM 11282 C CA . GLN D 1 48 ? -7.573 20.539 -13.556 1.00 46.38 48 GLN D CA 1
ATOM 11283 C C . GLN D 1 48 ? -7.652 21.442 -12.318 1.00 46.16 48 GLN D C 1
ATOM 11284 O O . GLN D 1 48 ? -7.642 20.945 -11.191 1.00 46.53 48 GLN D O 1
ATOM 11290 N N . CYS D 1 49 ? -7.703 22.757 -12.520 1.00 48.12 49 CYS D N 1
ATOM 11291 C CA . CYS D 1 49 ? -8.012 23.686 -11.430 1.00 51.31 49 CYS D CA 1
ATOM 11292 C C . CYS D 1 49 ? -9.521 23.715 -11.197 1.00 51.92 49 CYS D C 1
ATOM 11293 O O . CYS D 1 49 ? -10.292 23.518 -12.139 1.00 53.94 49 CYS D O 1
ATOM 11296 N N . PRO D 1 50 ? -9.951 23.965 -9.944 1.00 51.57 50 PRO D N 1
ATOM 11297 C CA . PRO D 1 50 ? -11.375 24.145 -9.672 1.00 51.89 50 PRO D CA 1
ATOM 11298 C C . PRO D 1 50 ? -12.015 25.151 -10.622 1.00 53.97 50 PRO D C 1
ATOM 11299 O O . PRO D 1 50 ? -11.329 26.035 -11.136 1.00 55.02 50 PRO D O 1
ATOM 11303 N N . LYS D 1 51 ? -13.317 25.011 -10.853 1.00 57.12 51 LYS D N 1
ATOM 11304 C CA . LYS D 1 51 ? -14.037 25.884 -11.786 1.00 59.17 51 LYS D CA 1
ATOM 11305 C C . LYS D 1 51 ? -14.832 26.962 -11.044 1.00 61.40 51 LYS D C 1
ATOM 11306 O O . LYS D 1 51 ? -15.985 27.235 -11.385 1.00 61.62 51 LYS D O 1
ATOM 11312 N N . ASN D 1 52 ? -14.200 27.569 -10.039 1.00 62.45 52 ASN D N 1
ATOM 11313 C CA . ASN D 1 52 ? -14.790 28.666 -9.268 1.00 64.87 52 ASN D CA 1
ATOM 11314 C C . ASN D 1 52 ? -13.727 29.679 -8.839 1.00 64.14 52 ASN D C 1
ATOM 11315 O O . ASN D 1 52 ? -12.713 29.309 -8.244 1.00 65.43 52 ASN D O 1
ATOM 11320 N N . GLY D 1 53 ? -13.972 30.953 -9.138 1.00 61.60 53 GLY D N 1
ATOM 11321 C CA . GLY D 1 53 ? -13.076 32.038 -8.729 1.00 59.06 53 GLY D CA 1
ATOM 11322 C C . GLY D 1 53 ? -13.367 33.347 -9.440 1.00 58.87 53 GLY D C 1
ATOM 11323 O O . GLY D 1 53 ? -14.214 33.405 -10.335 1.00 58.34 53 GLY D O 1
ATOM 11324 N N . THR D 1 54 ? -12.661 34.400 -9.033 1.00 59.43 54 THR D N 1
ATOM 11325 C CA . THR D 1 54 ? -12.770 35.710 -9.679 1.00 58.63 54 THR D CA 1
ATOM 11326 C C . THR D 1 54 ? -11.931 35.752 -10.955 1.00 57.29 54 THR D C 1
ATOM 11327 O O . THR D 1 54 ? -11.103 34.874 -11.193 1.00 54.45 54 THR D O 1
ATOM 11331 N N . ALA D 1 55 ? -12.147 36.785 -11.765 1.00 56.75 55 ALA D N 1
ATOM 11332 C CA . ALA D 1 55 ? -11.421 36.947 -13.026 1.00 55.47 55 ALA D CA 1
ATOM 11333 C C . ALA D 1 55 ? -9.971 37.361 -12.789 1.00 54.26 55 ALA D C 1
ATOM 11334 O O . ALA D 1 55 ? -9.627 37.878 -11.727 1.00 55.60 55 ALA D O 1
ATOM 11336 N N . VAL D 1 56 ? -9.130 37.127 -13.791 1.00 53.39 56 VAL D N 1
ATOM 11337 C CA . VAL D 1 56 ? -7.702 37.441 -13.709 1.00 52.27 56 VAL D CA 1
ATOM 11338 C C . VAL D 1 56 ? -7.156 37.799 -15.090 1.00 51.04 56 VAL D C 1
ATOM 11339 O O . VAL D 1 56 ? -7.494 37.154 -16.082 1.00 53.63 56 VAL D O 1
ATOM 11343 N N . CYS D 1 57 ? -6.316 38.831 -15.139 1.00 48.23 57 CYS D N 1
ATOM 11344 C CA . CYS D 1 57 ? -5.715 39.303 -16.390 1.00 46.76 57 CYS D CA 1
ATOM 11345 C C . CYS D 1 57 ? -4.242 38.898 -16.476 1.00 43.86 57 CYS D C 1
ATOM 11346 O O . CYS D 1 57 ? -3.562 38.763 -15.459 1.00 42.98 57 CYS D O 1
ATOM 11349 N N . ALA D 1 58 ? -3.760 38.709 -17.700 1.00 41.73 58 ALA D N 1
ATOM 11350 C CA . ALA D 1 58 ? -2.380 38.278 -17.941 1.00 39.92 58 ALA D CA 1
ATOM 11351 C C . ALA D 1 58 ? -1.587 39.332 -18.714 1.00 38.91 58 ALA D C 1
ATOM 11352 O O . ALA D 1 58 ? -2.155 40.276 -19.271 1.00 35.04 58 ALA D O 1
ATOM 11354 N N . THR D 1 59 ? -0.272 39.148 -18.752 1.00 40.78 59 THR D N 1
ATOM 11355 C CA . THR D 1 59 ? 0.646 40.202 -19.201 1.00 42.47 59 THR D CA 1
ATOM 11356 C C . THR D 1 59 ? 0.521 40.561 -20.684 1.00 43.97 59 THR D C 1
ATOM 11357 O O . THR D 1 59 ? 0.808 41.695 -21.068 1.00 46.58 59 THR D O 1
ATOM 11361 N N . ASN D 1 60 ? 0.089 39.605 -21.507 1.00 45.49 60 ASN D N 1
ATOM 11362 C CA . ASN D 1 60 ? -0.178 39.868 -22.930 1.00 46.49 60 ASN D CA 1
ATOM 11363 C C . ASN D 1 60 ? -1.652 40.212 -23.192 1.00 47.55 60 ASN D C 1
ATOM 11364 O O . ASN D 1 60 ? -2.164 39.991 -24.289 1.00 50.48 60 ASN D O 1
ATOM 11369 N N . ARG D 1 61 ? -2.310 40.775 -22.179 1.00 48.55 61 ARG D N 1
ATOM 11370 C CA . ARG D 1 61 ? -3.739 41.099 -22.222 1.00 46.49 61 ARG D CA 1
ATOM 11371 C C . ARG D 1 61 ? -4.585 39.925 -22.723 1.00 45.65 61 ARG D C 1
ATOM 11372 O O . ARG D 1 61 ? -5.314 40.036 -23.710 1.00 46.98 61 ARG D O 1
ATOM 11380 N N . ARG D 1 62 ? -4.450 38.794 -22.033 1.00 44.86 62 ARG D N 1
ATOM 11381 C CA . ARG D 1 62 ? -5.368 37.667 -22.178 1.00 45.20 62 ARG D CA 1
ATOM 11382 C C . ARG D 1 62 ? -6.028 37.397 -20.825 1.00 45.02 62 ARG D C 1
ATOM 11383 O O . ARG D 1 62 ? -5.367 36.977 -19.874 1.00 44.72 62 ARG D O 1
ATOM 11391 N N . SER D 1 63 ? -7.335 37.627 -20.756 1.00 45.22 63 SER D N 1
ATOM 11392 C CA . SER D 1 63 ? -8.098 37.469 -19.521 1.00 44.23 63 SER D CA 1
ATOM 11393 C C . SER D 1 63 ? -8.405 36.000 -19.270 1.00 43.23 63 SER D C 1
ATOM 11394 O O . SER D 1 63 ? -8.868 35.302 -20.170 1.00 47.98 63 SER D O 1
ATOM 11397 N N . PHE D 1 64 ? -8.140 35.543 -18.048 1.00 41.33 64 PHE D N 1
ATOM 11398 C CA . PHE D 1 64 ? -8.415 34.164 -17.641 1.00 40.23 64 PHE D CA 1
ATOM 11399 C C . PHE D 1 64 ? -9.645 34.100 -16.732 1.00 41.20 64 PHE D C 1
ATOM 11400 O O . PHE D 1 64 ? -9.942 35.067 -16.026 1.00 41.36 64 PHE D O 1
ATOM 11408 N N . PRO D 1 65 ? -10.372 32.964 -16.753 1.00 40.54 65 PRO D N 1
ATOM 11409 C CA . PRO D 1 65 ? -11.511 32.754 -15.855 1.00 39.72 65 PRO D CA 1
ATOM 11410 C C . PRO D 1 65 ? -11.143 32.800 -14.373 1.00 39.64 65 PRO D C 1
ATOM 11411 O O . PRO D 1 65 ? -11.910 33.329 -13.568 1.00 42.11 65 PRO D O 1
ATOM 11415 N N . THR D 1 66 ? -9.991 32.237 -14.019 1.00 38.08 66 THR D N 1
ATOM 11416 C CA . THR D 1 66 ? -9.495 32.306 -12.646 1.00 37.51 66 THR D CA 1
ATOM 11417 C C . THR D 1 66 ? -7.972 32.378 -12.578 1.00 37.92 66 THR D C 1
ATOM 11418 O O . THR D 1 66 ? -7.275 32.150 -13.565 1.00 40.19 66 THR D O 1
ATOM 11422 N N . TYR D 1 67 ? -7.486 32.712 -11.387 1.00 38.11 67 TYR D N 1
ATOM 11423 C CA . TYR D 1 67 ? -6.061 32.830 -11.084 1.00 37.34 67 TYR D CA 1
ATOM 11424 C C . TYR D 1 67 ? -5.320 31.488 -11.183 1.00 38.70 67 TYR D C 1
ATOM 11425 O O . TYR D 1 67 ? -4.149 31.449 -11.562 1.00 38.74 67 TYR D O 1
ATOM 11434 N N . CYS D 1 68 ? -5.999 30.393 -10.845 1.00 41.24 68 CYS D N 1
ATOM 11435 C CA . CYS D 1 68 ? -5.394 29.054 -10.922 1.00 42.25 68 CYS D CA 1
ATOM 11436 C C . CYS D 1 68 ? -5.074 28.657 -12.365 1.00 42.49 68 CYS D C 1
ATOM 11437 O O . CYS D 1 68 ? -4.080 27.977 -12.624 1.00 43.58 68 CYS D O 1
ATOM 11440 N N . GLN D 1 69 ? -5.921 29.088 -13.297 1.00 40.82 69 GLN D N 1
ATOM 11441 C CA . GLN D 1 69 ? -5.742 28.776 -14.713 1.00 38.80 69 GLN D CA 1
ATOM 11442 C C . GLN D 1 69 ? -4.628 29.627 -15.316 1.00 39.38 69 GLN D C 1
ATOM 11443 O O . GLN D 1 69 ? -3.777 29.120 -16.048 1.00 38.03 69 GLN D O 1
ATOM 11449 N N . GLN D 1 70 ? -4.647 30.920 -14.998 1.00 40.54 70 GLN D N 1
ATOM 11450 C CA . GLN D 1 70 ? -3.594 31.854 -15.417 1.00 40.29 70 GLN D CA 1
ATOM 11451 C C . GLN D 1 70 ? -2.217 31.387 -14.951 1.00 39.65 70 GLN D C 1
ATOM 11452 O O . GLN D 1 70 ? -1.249 31.439 -15.709 1.00 43.23 70 GLN D O 1
ATOM 11458 N N . LYS D 1 71 ? -2.139 30.935 -13.703 1.00 38.08 71 LYS D N 1
ATOM 11459 C CA . LYS D 1 71 ? -0.885 30.437 -13.143 1.00 36.43 71 LYS D CA 1
ATOM 11460 C C . LYS D 1 71 ? -0.548 29.037 -13.656 1.00 36.07 71 LYS D C 1
ATOM 11461 O O . LYS D 1 71 ? 0.625 28.716 -13.853 1.00 37.91 71 LYS D O 1
ATOM 11467 N N . SER D 1 72 ? -1.567 28.207 -13.867 1.00 34.73 72 SER D N 1
ATOM 11468 C CA . SER D 1 72 ? -1.368 26.899 -14.498 1.00 34.07 72 SER D CA 1
ATOM 11469 C C . SER D 1 72 ? -0.712 27.070 -15.866 1.00 33.19 72 SER D C 1
ATOM 11470 O O . SER D 1 72 ? 0.382 26.565 -16.106 1.00 31.66 72 SER D O 1
ATOM 11473 N N . LEU D 1 73 ? -1.385 27.804 -16.747 1.00 33.07 73 LEU D N 1
ATOM 11474 C CA . LEU D 1 73 ? -0.873 28.075 -18.088 1.00 34.49 73 LEU D CA 1
ATOM 11475 C C . LEU D 1 73 ? 0.541 28.653 -18.045 1.00 37.08 73 LEU D C 1
ATOM 11476 O O . LEU D 1 73 ? 1.385 28.312 -18.875 1.00 38.31 73 LEU D O 1
ATOM 11481 N N . GLU D 1 74 ? 0.784 29.527 -17.071 1.00 38.85 74 GLU D N 1
ATOM 11482 C CA . GLU D 1 74 ? 2.101 30.134 -16.870 1.00 38.43 74 GLU D CA 1
ATOM 11483 C C . GLU D 1 74 ? 3.183 29.092 -16.564 1.00 39.42 74 GLU D C 1
ATOM 11484 O O . GLU D 1 74 ? 4.302 29.202 -17.063 1.00 42.22 74 GLU D O 1
ATOM 11490 N N . CYS D 1 75 ? 2.857 28.091 -15.750 1.00 40.43 75 CYS D N 1
ATOM 11491 C CA . CYS D 1 75 ? 3.789 26.984 -15.502 1.00 42.43 75 CYS D CA 1
ATOM 11492 C C . CYS D 1 75 ? 4.050 26.223 -16.798 1.00 43.21 75 CYS D C 1
ATOM 11493 O O . CYS D 1 75 ? 5.198 25.952 -17.148 1.00 44.67 75 CYS D O 1
ATOM 11496 N N . LEU D 1 76 ? 2.969 25.897 -17.501 1.00 44.51 76 LEU D N 1
ATOM 11497 C CA . LEU D 1 76 ? 3.034 25.159 -18.768 1.00 43.74 76 LEU D CA 1
ATOM 11498 C C . LEU D 1 76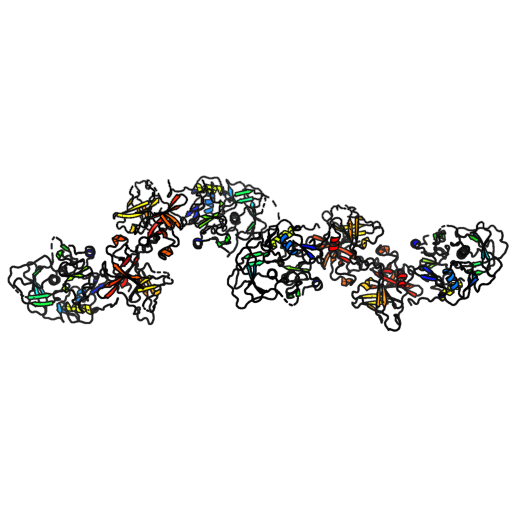 ? 3.717 25.937 -19.894 1.00 45.51 76 LEU D C 1
ATOM 11499 O O . LEU D 1 76 ? 4.351 25.340 -20.765 1.00 47.03 76 LEU D O 1
ATOM 11504 N N . HIS D 1 77 ? 3.573 27.261 -19.882 1.00 46.75 77 HIS D N 1
ATOM 11505 C CA . HIS D 1 77 ? 4.172 28.122 -20.909 1.00 46.85 77 HIS D CA 1
ATOM 11506 C C . HIS D 1 77 ? 4.688 29.427 -20.305 1.00 47.10 77 HIS D C 1
ATOM 11507 O O . HIS D 1 77 ? 3.950 30.410 -20.235 1.00 48.44 77 HIS D O 1
ATOM 11514 N N . PRO D 1 78 ? 5.956 29.436 -19.855 1.00 48.29 78 PRO D N 1
ATOM 11515 C CA . PRO D 1 78 ? 6.604 30.645 -19.348 1.00 50.17 78 PRO D CA 1
ATOM 11516 C C . PRO D 1 78 ? 6.641 31.787 -20.369 1.00 52.15 78 PRO D C 1
ATOM 11517 O O . PRO D 1 78 ? 6.746 31.537 -21.573 1.00 52.91 78 PRO D O 1
ATOM 11521 N N . GLY D 1 79 ? 6.565 33.023 -19.879 1.00 51.20 79 GLY D N 1
ATOM 11522 C CA . GLY D 1 79 ? 6.574 34.216 -20.740 1.00 52.08 79 GLY D CA 1
ATOM 11523 C C . GLY D 1 79 ? 5.253 34.967 -20.807 1.00 51.34 79 GLY D C 1
ATOM 11524 O O . GLY D 1 79 ? 5.003 35.712 -21.754 1.00 52.96 79 GLY D O 1
ATOM 11525 N N . THR D 1 80 ? 4.407 34.765 -19.803 1.00 50.53 80 THR D N 1
ATOM 11526 C CA . THR D 1 80 ? 3.144 35.487 -19.669 1.00 47.92 80 THR D CA 1
ATOM 11527 C C . THR D 1 80 ? 2.714 35.423 -18.202 1.00 46.79 80 THR D C 1
ATOM 11528 O O . THR D 1 80 ? 2.356 34.359 -17.695 1.00 48.97 80 THR D O 1
ATOM 11532 N N . LYS D 1 81 ? 2.768 36.572 -17.537 1.00 44.99 81 LYS D N 1
ATOM 11533 C CA . LYS D 1 81 ? 2.619 36.675 -16.082 1.00 42.30 81 LYS D CA 1
ATOM 11534 C C . LYS D 1 81 ? 1.298 37.322 -15.661 1.00 41.51 81 LYS D C 1
ATOM 11535 O O . LYS D 1 81 ? 0.490 37.728 -16.500 1.00 42.25 81 LYS D O 1
ATOM 11541 N N . PHE D 1 82 ? 1.089 37.404 -14.350 1.00 39.96 82 PHE D N 1
ATOM 11542 C CA . PHE D 1 82 ? -0.086 38.064 -13.785 1.00 39.67 82 PHE D CA 1
ATOM 11543 C C . PHE D 1 82 ? 0.068 39.572 -13.916 1.00 41.42 82 PHE D C 1
ATOM 11544 O O . PHE D 1 82 ? 1.054 40.137 -13.447 1.00 43.04 82 PHE D O 1
ATOM 11552 N N . LEU D 1 83 ? -0.910 40.213 -14.552 1.00 42.89 83 LEU D N 1
ATOM 11553 C CA . LEU D 1 83 ? -0.908 41.662 -14.726 1.00 44.52 83 LEU D CA 1
ATOM 11554 C C . LEU D 1 83 ? -1.868 42.325 -13.737 1.00 47.96 83 LEU D C 1
ATOM 11555 O O . LEU D 1 83 ? -1.432 42.989 -12.799 1.00 50.31 83 LEU D O 1
ATOM 11560 N N . ASN D 1 84 ? -3.169 42.128 -13.947 1.00 50.74 84 ASN D N 1
ATOM 11561 C CA . ASN D 1 84 ? -4.211 42.763 -13.134 1.00 50.82 84 ASN D CA 1
ATOM 11562 C C . ASN D 1 84 ? -5.108 41.720 -12.483 1.00 50.43 84 ASN D C 1
ATOM 11563 O O . ASN D 1 84 ? -5.291 40.627 -13.021 1.00 49.66 84 ASN D O 1
ATOM 11568 N N . ASN D 1 85 ? -5.670 42.065 -11.328 1.00 49.78 85 ASN D N 1
ATOM 11569 C CA . ASN D 1 85 ? -6.819 41.338 -10.798 1.00 49.82 85 ASN D CA 1
ATOM 11570 C C . ASN D 1 85 ? -8.038 41.665 -11.662 1.00 48.66 85 ASN D C 1
ATOM 11571 O O . ASN D 1 85 ? -8.168 42.781 -12.167 1.00 49.04 85 ASN D O 1
ATOM 11576 N N . GLY D 1 86 ? -8.922 40.689 -11.837 1.00 48.16 86 GLY D N 1
ATOM 11577 C CA . GLY D 1 86 ? -10.143 40.885 -12.618 1.00 48.64 86 GLY D CA 1
ATOM 11578 C C . GLY D 1 86 ? -9.907 40.875 -14.117 1.00 48.45 86 GLY D C 1
ATOM 11579 O O . GLY D 1 86 ? -8.848 40.462 -14.593 1.00 49.55 86 GLY D O 1
ATOM 11580 N N . THR D 1 87 ? -10.907 41.331 -14.862 1.00 48.58 87 THR D N 1
ATOM 11581 C CA . THR D 1 87 ? -10.802 41.431 -16.314 1.00 48.63 87 THR D CA 1
ATOM 11582 C C . THR D 1 87 ? -9.829 42.543 -16.688 1.00 49.57 87 THR D C 1
ATOM 11583 O O . THR D 1 87 ? -9.671 43.518 -15.951 1.00 50.42 87 THR D O 1
ATOM 11587 N N . CYS D 1 88 ? -9.178 42.394 -17.836 1.00 51.69 88 CYS D N 1
ATOM 11588 C CA . CYS D 1 88 ? -8.215 43.389 -18.299 1.00 51.80 88 CYS D CA 1
ATOM 11589 C C . CYS D 1 88 ? -8.915 44.707 -18.612 1.00 52.14 88 CYS D C 1
ATOM 11590 O O . CYS D 1 88 ? -10.057 44.719 -19.077 1.00 54.02 88 CYS D O 1
ATOM 11593 N N . THR D 1 89 ? -8.226 45.810 -18.339 1.00 52.10 89 THR D N 1
ATOM 11594 C CA . THR D 1 89 ? -8.704 47.136 -18.723 1.00 52.71 89 THR D CA 1
ATOM 11595 C C . THR D 1 89 ? -8.267 47.438 -20.154 1.00 54.64 89 THR D C 1
ATOM 11596 O O . THR D 1 89 ? -7.495 46.684 -20.753 1.00 53.70 89 THR D O 1
ATOM 11600 N N . ALA D 1 90 ? -8.771 48.543 -20.696 1.00 56.75 90 ALA D N 1
ATOM 11601 C CA . ALA D 1 90 ? -8.499 48.924 -22.083 1.00 57.18 90 ALA D CA 1
ATOM 11602 C C . ALA D 1 90 ? -7.053 49.376 -22.291 1.00 58.18 90 ALA D C 1
ATOM 11603 O O . ALA D 1 90 ? -6.483 49.160 -23.363 1.00 56.66 90 ALA D O 1
ATOM 11605 N N . GLU D 1 91 ? -6.473 49.997 -21.263 1.00 58.24 91 GLU D N 1
ATOM 11606 C CA . GLU D 1 91 ? -5.131 50.581 -21.347 1.00 57.52 91 GLU D CA 1
ATOM 11607 C C . GLU D 1 91 ? -4.312 50.311 -20.072 1.00 56.89 91 GLU D C 1
ATOM 11608 O O . GLU D 1 91 ? -3.728 51.228 -19.485 1.00 54.95 91 GLU D O 1
ATOM 11614 N N . GLY D 1 92 ? -4.269 49.046 -19.659 1.00 54.50 92 GLY D N 1
ATOM 11615 C CA . GLY D 1 92 ? -3.525 48.637 -18.461 1.00 52.39 92 GLY D CA 1
ATOM 11616 C C . GLY D 1 92 ? -2.023 48.578 -18.694 1.00 51.00 92 GLY D C 1
ATOM 11617 O O . GLY D 1 92 ? -1.571 48.197 -19.773 1.00 48.72 92 GLY D O 1
ATOM 11618 N N . LYS D 1 93 ? -1.250 48.954 -17.678 1.00 50.87 93 LYS D N 1
ATOM 11619 C CA . LYS D 1 93 ? 0.212 48.984 -17.783 1.00 50.21 93 LYS D CA 1
ATOM 11620 C C . LYS D 1 93 ? 0.865 48.915 -16.400 1.00 48.10 93 LYS D C 1
ATOM 11621 O O . LYS D 1 93 ? 0.591 49.750 -15.533 1.00 47.41 93 LYS D O 1
ATOM 11627 N N . PHE D 1 94 ? 1.727 47.916 -16.216 1.00 44.86 94 PHE D N 1
ATOM 11628 C CA . PHE D 1 94 ? 2.514 47.755 -14.996 1.00 44.59 94 PHE D CA 1
ATOM 11629 C C . PHE D 1 94 ? 4.001 47.904 -15.329 1.00 46.28 94 PHE D C 1
ATOM 11630 O O . PHE D 1 94 ? 4.476 47.344 -16.321 1.00 46.16 94 PHE D O 1
ATOM 11638 N N . SER D 1 95 ? 4.727 48.656 -14.501 1.00 46.61 95 SER D N 1
ATOM 11639 C CA . SER D 1 95 ? 6.165 48.876 -14.699 1.00 47.15 95 SER D CA 1
ATOM 11640 C C . SER D 1 95 ? 7.000 48.386 -13.519 1.00 46.86 95 SER D C 1
ATOM 11641 O O . SER D 1 95 ? 6.556 48.420 -12.373 1.00 44.91 95 SER D O 1
ATOM 11644 N N . VAL D 1 96 ? 8.215 47.934 -13.821 1.00 48.49 96 VAL D N 1
ATOM 11645 C CA . VAL D 1 96 ? 9.208 47.589 -12.804 1.00 51.00 96 VAL D CA 1
ATOM 11646 C C . VAL D 1 96 ? 10.575 48.072 -13.275 1.00 53.56 96 VAL D C 1
ATOM 11647 O O . VAL D 1 96 ? 11.272 47.366 -14.008 1.00 57.87 96 VAL D O 1
ATOM 11651 N N . SER D 1 97 ? 10.949 49.279 -12.857 1.00 52.88 97 SER D N 1
ATOM 11652 C CA . SER D 1 97 ? 12.198 49.900 -13.298 1.00 51.85 97 SER D CA 1
ATOM 11653 C C . SER D 1 97 ? 13.002 50.448 -12.125 1.00 52.10 97 SER D C 1
ATOM 11654 O O . SER D 1 97 ? 12.438 50.968 -11.161 1.00 51.90 97 SER D O 1
ATOM 11657 N N . LEU D 1 98 ? 14.323 50.320 -12.225 1.00 51.71 98 LEU D N 1
ATOM 11658 C CA . LEU D 1 98 ? 15.253 50.863 -11.235 1.00 49.51 98 LEU D CA 1
ATOM 11659 C C . LEU D 1 98 ? 15.767 52.221 -11.714 1.00 49.63 98 LEU D C 1
ATOM 11660 O O . LEU D 1 98 ? 16.107 52.379 -12.888 1.00 52.20 98 LEU D O 1
ATOM 11665 N N . LYS D 1 99 ? 15.825 53.190 -10.803 1.00 49.24 99 LYS D N 1
ATOM 11666 C CA . LYS D 1 99 ? 16.260 54.554 -11.130 1.00 50.34 99 LYS D CA 1
ATOM 11667 C C . LYS D 1 99 ? 17.519 54.969 -10.367 1.00 52.02 99 LYS D C 1
ATOM 11668 O O . LYS D 1 99 ? 17.867 54.374 -9.345 1.00 51.99 99 LYS D O 1
ATOM 11674 N N . HIS D 1 100 ? 18.190 55.994 -10.894 1.00 52.96 100 HIS D N 1
ATOM 11675 C CA . HIS D 1 100 ? 19.418 56.564 -10.312 1.00 52.35 100 HIS D CA 1
ATOM 11676 C C . HIS D 1 100 ? 20.585 55.571 -10.237 1.00 51.46 100 HIS D C 1
ATOM 11677 O O . HIS D 1 100 ? 21.520 55.765 -9.458 1.00 51.94 100 HIS D O 1
ATOM 11684 N N . GLY D 1 101 ? 20.539 54.529 -11.063 1.00 50.76 101 GLY D N 1
ATOM 11685 C CA . GLY D 1 101 ? 21.521 53.445 -11.011 1.00 49.82 101 GLY D CA 1
ATOM 11686 C C . GLY D 1 101 ? 22.653 53.579 -12.015 1.00 49.67 101 GLY D C 1
ATOM 11687 O O . GLY D 1 101 ? 22.533 54.278 -13.024 1.00 46.09 101 GLY D O 1
ATOM 11688 N N . ASN D 1 102 ? 23.756 52.894 -11.722 1.00 50.58 102 ASN D N 1
ATOM 11689 C CA . ASN D 1 102 ? 24.925 52.860 -12.600 1.00 51.78 102 ASN D CA 1
ATOM 11690 C C . ASN D 1 102 ? 25.066 51.520 -13.331 1.00 54.75 102 ASN D C 1
ATOM 11691 O O . ASN D 1 102 ? 25.318 51.485 -14.538 1.00 56.23 102 ASN D O 1
ATOM 11696 N N . THR D 1 103 ? 24.892 50.426 -12.593 1.00 55.35 103 THR D N 1
ATOM 11697 C CA . THR D 1 103 ? 25.187 49.082 -13.101 1.00 55.94 103 THR D CA 1
ATOM 11698 C C . THR D 1 103 ? 24.011 48.354 -13.777 1.00 58.69 103 THR D C 1
ATOM 11699 O O . THR D 1 103 ? 24.178 47.221 -14.236 1.00 62.24 103 THR D O 1
ATOM 11703 N N . ASP D 1 104 ? 22.832 48.980 -13.818 1.00 59.20 104 ASP D N 1
ATOM 11704 C CA . ASP D 1 104 ? 21.629 48.391 -14.452 1.00 58.59 104 ASP D CA 1
ATOM 11705 C C . ASP D 1 104 ? 20.960 47.305 -13.589 1.00 58.12 104 ASP D C 1
ATOM 11706 O O . ASP D 1 104 ? 19.758 47.059 -13.712 1.00 55.58 104 ASP D O 1
ATOM 11711 N N . SER D 1 105 ? 21.747 46.651 -12.736 1.00 56.05 105 SER D N 1
ATOM 11712 C CA . SER D 1 105 ? 21.234 45.708 -11.745 1.00 53.82 105 SER D CA 1
ATOM 11713 C C . SER D 1 105 ? 21.046 46.361 -10.366 1.00 53.22 105 SER D C 1
ATOM 11714 O O . SER D 1 105 ? 20.767 45.668 -9.386 1.00 54.71 105 SER D O 1
ATOM 11717 N N . GLU D 1 106 ? 21.196 47.687 -10.305 1.00 51.30 106 GLU D N 1
ATOM 11718 C CA . GLU D 1 106 ? 21.071 48.460 -9.061 1.00 46.54 106 GLU D CA 1
ATOM 11719 C C . GLU D 1 106 ? 20.211 49.707 -9.270 1.00 45.67 106 GLU D C 1
ATOM 11720 O O . GLU D 1 106 ? 20.144 50.245 -10.378 1.00 45.58 106 GLU D O 1
ATOM 11726 N N . GLY D 1 107 ? 19.567 50.169 -8.200 1.00 43.97 107 GLY D N 1
ATOM 11727 C CA . GLY D 1 107 ? 18.816 51.427 -8.233 1.00 42.48 107 GLY D CA 1
ATOM 11728 C C . GLY D 1 107 ? 17.747 51.553 -7.165 1.00 42.12 107 GLY D C 1
ATOM 11729 O O . GLY D 1 107 ? 17.613 50.691 -6.291 1.00 41.58 107 GLY D O 1
ATOM 11730 N N . ILE D 1 108 ? 16.998 52.652 -7.237 1.00 41.22 108 ILE D N 1
ATOM 11731 C CA . ILE D 1 108 ? 15.852 52.890 -6.362 1.00 41.14 108 ILE D CA 1
ATOM 11732 C C . ILE D 1 108 ? 14.598 52.358 -7.054 1.00 40.32 108 ILE D C 1
ATOM 11733 O O . ILE D 1 108 ? 14.301 52.734 -8.189 1.00 38.93 108 ILE D O 1
ATOM 11738 N N . VAL D 1 109 ? 13.858 51.503 -6.354 1.00 39.41 109 VAL D N 1
ATOM 11739 C CA . VAL D 1 109 ? 12.731 50.785 -6.949 1.00 39.44 109 VAL D CA 1
ATOM 11740 C C . VAL D 1 109 ? 11.517 51.690 -7.165 1.00 39.11 109 VAL D C 1
ATOM 11741 O O . VAL D 1 109 ? 10.821 52.036 -6.215 1.00 40.13 109 VAL D O 1
ATOM 11745 N N . GLU D 1 110 ? 11.287 52.079 -8.419 1.00 39.88 110 GLU D N 1
ATOM 11746 C CA . GLU D 1 110 ? 10.046 52.752 -8.820 1.00 40.65 110 GLU D CA 1
ATOM 11747 C C . GLU D 1 110 ? 9.072 51.729 -9.403 1.00 40.53 110 GLU D C 1
ATOM 11748 O O . GLU D 1 110 ? 9.487 50.755 -10.036 1.00 37.81 110 GLU D O 1
ATOM 11754 N N . VAL D 1 111 ? 7.779 51.959 -9.185 1.00 41.64 111 VAL D N 1
ATOM 11755 C CA . VAL D 1 111 ? 6.734 51.027 -9.610 1.00 40.71 111 VAL D CA 1
ATOM 11756 C C . VAL D 1 111 ? 5.503 51.771 -10.122 1.00 40.99 111 VAL D C 1
ATOM 11757 O O . VAL D 1 111 ? 4.974 52.654 -9.445 1.00 40.86 111 VAL D O 1
ATOM 11761 N N . LYS D 1 112 ? 5.062 51.398 -11.321 1.00 40.78 112 LYS D N 1
ATOM 11762 C CA . LYS D 1 112 ? 3.837 51.921 -11.916 1.00 39.97 112 LYS D CA 1
ATOM 11763 C C . LYS D 1 112 ? 2.767 50.836 -11.822 1.00 41.51 112 LYS D C 1
ATOM 11764 O O . LYS D 1 112 ? 2.996 49.693 -12.226 1.00 41.63 112 LYS D O 1
ATOM 11770 N N . LEU D 1 113 ? 1.612 51.193 -11.268 1.00 42.85 113 LEU D N 1
ATOM 11771 C CA . LEU D 1 113 ? 0.504 50.254 -11.097 1.00 43.06 113 LEU D CA 1
ATOM 11772 C C . LEU D 1 113 ? -0.569 50.489 -12.151 1.00 45.42 113 LEU D C 1
ATOM 11773 O O . LEU D 1 113 ? -0.808 51.623 -12.561 1.00 49.04 113 LEU D O 1
ATOM 11778 N N . VAL D 1 114 ? -1.212 49.411 -12.586 1.00 47.58 114 VAL D N 1
ATOM 11779 C CA . VAL D 1 114 ? -2.375 49.514 -13.463 1.00 50.20 114 VAL D CA 1
ATOM 11780 C C . VAL D 1 114 ? -3.481 50.259 -12.718 1.00 52.96 114 VAL D C 1
ATOM 11781 O O . VAL D 1 114 ? -3.665 50.064 -11.515 1.00 54.07 114 VAL D O 1
ATOM 11785 N N . ASP D 1 115 ? -4.204 51.115 -13.434 1.00 58.67 115 ASP D N 1
ATOM 11786 C CA . ASP D 1 115 ? -5.144 52.064 -12.816 1.00 63.77 115 ASP D CA 1
ATOM 11787 C C . ASP D 1 115 ? -4.430 52.940 -11.775 1.00 64.34 115 ASP D C 1
ATOM 11788 O O . ASP D 1 115 ? -4.768 52.942 -10.590 1.00 63.83 115 ASP D O 1
ATOM 11793 N N . GLN D 1 116 ? -3.420 53.661 -12.252 1.00 65.94 116 GLN D N 1
ATOM 11794 C CA . GLN D 1 116 ? -2.709 54.680 -11.476 1.00 68.86 116 GLN D CA 1
ATOM 11795 C C . GLN D 1 116 ? -1.859 55.469 -12.468 1.00 68.84 116 GLN D C 1
ATOM 11796 O O . GLN D 1 116 ? -0.981 54.900 -13.116 1.00 72.29 116 GLN D O 1
ATOM 11802 N N . ASP D 1 117 ? -2.118 56.769 -12.586 1.00 66.79 117 ASP D N 1
ATOM 11803 C CA . ASP D 1 117 ? -1.552 57.573 -13.678 1.00 65.55 117 ASP D CA 1
ATOM 11804 C C . ASP D 1 117 ? -0.206 58.237 -13.345 1.00 63.60 117 ASP D C 1
ATOM 11805 O O . ASP D 1 117 ? 0.183 59.211 -13.994 1.00 66.29 117 ASP D O 1
ATOM 11810 N N . LYS D 1 118 ? 0.505 57.710 -12.350 1.00 60.26 118 LYS D N 1
ATOM 11811 C CA . LYS D 1 118 ? 1.819 58.234 -11.967 1.00 58.62 118 LYS D CA 1
ATOM 11812 C C . LYS D 1 118 ? 2.756 57.123 -11.498 1.00 56.61 118 LYS D C 1
ATOM 11813 O O . LYS D 1 118 ? 2.312 56.030 -11.143 1.00 56.05 118 LYS D O 1
ATOM 11819 N N . THR D 1 119 ? 4.054 57.416 -11.513 1.00 53.85 119 THR D N 1
ATOM 11820 C CA . THR D 1 119 ? 5.073 56.496 -11.014 1.00 53.34 119 THR D CA 1
ATOM 11821 C C . THR D 1 119 ? 5.301 56.767 -9.535 1.00 54.92 119 THR D C 1
ATOM 11822 O O . THR D 1 119 ? 5.357 57.921 -9.117 1.00 56.23 119 THR D O 1
ATOM 11826 N N . MET D 1 120 ? 5.440 55.704 -8.750 1.00 58.24 120 MET D N 1
ATOM 11827 C CA . MET D 1 120 ? 5.554 55.827 -7.296 1.00 59.29 120 MET D CA 1
ATOM 11828 C C . MET D 1 120 ? 6.740 55.031 -6.758 1.00 57.92 120 MET D C 1
ATOM 11829 O O . MET D 1 120 ? 7.175 54.055 -7.370 1.00 58.30 120 MET D O 1
ATOM 11834 N N . PHE D 1 121 ? 7.260 55.471 -5.614 1.00 56.52 121 PHE D N 1
ATOM 11835 C CA . PHE D 1 121 ? 8.399 54.824 -4.966 1.00 54.57 121 PHE D CA 1
ATOM 11836 C C . PHE D 1 121 ? 7.936 53.675 -4.083 1.00 54.57 121 PHE D C 1
ATOM 11837 O O . PHE D 1 121 ? 6.758 53.580 -3.743 1.00 57.11 121 PHE D O 1
ATOM 11845 N N . ILE D 1 122 ? 8.883 52.815 -3.717 1.00 53.59 122 ILE D N 1
ATOM 11846 C CA . ILE D 1 122 ? 8.659 51.736 -2.758 1.00 51.58 122 ILE D CA 1
ATOM 11847 C C . ILE D 1 122 ? 9.287 52.119 -1.423 1.00 52.04 122 ILE D C 1
ATOM 11848 O O . ILE D 1 122 ? 10.403 52.632 -1.387 1.00 53.72 122 ILE D O 1
ATOM 11853 N N . CYS D 1 123 ? 8.579 51.851 -0.330 1.00 52.99 123 CYS D N 1
ATOM 11854 C CA . CYS D 1 123 ? 9.054 52.202 1.010 1.00 53.78 123 CYS D CA 1
ATOM 11855 C C . CYS D 1 123 ? 10.187 51.288 1.472 1.00 53.73 123 CYS D C 1
ATOM 11856 O O . CYS D 1 123 ? 10.391 50.206 0.920 1.00 56.74 123 CYS D O 1
ATOM 11859 N N . LYS D 1 124 ? 10.921 51.742 2.484 1.00 54.62 124 LYS D N 1
ATOM 11860 C CA . LYS D 1 124 ? 12.044 50.985 3.053 1.00 56.93 124 LYS D CA 1
ATOM 11861 C C . LYS D 1 124 ? 11.693 50.356 4.403 1.00 57.44 124 LYS D C 1
ATOM 11862 O O . LYS D 1 124 ? 12.294 49.355 4.796 1.00 59.30 124 LYS D O 1
ATOM 11868 N N . SER D 1 125 ? 10.732 50.947 5.111 1.00 57.93 125 SER D N 1
ATOM 11869 C CA . SER D 1 125 ? 10.276 50.421 6.404 1.00 59.32 125 SER D CA 1
ATOM 11870 C C . SER D 1 125 ? 9.886 48.948 6.299 1.00 58.96 125 SER D C 1
ATOM 11871 O O . SER D 1 125 ? 10.296 48.124 7.120 1.00 58.70 125 SER D O 1
ATOM 11874 N N . SER D 1 126 ? 9.091 48.641 5.276 1.00 57.09 126 SER D N 1
ATOM 11875 C CA . SER D 1 126 ? 8.642 47.280 4.990 1.00 53.96 126 SER D CA 1
ATOM 11876 C C . SER D 1 126 ? 9.198 46.814 3.644 1.00 53.31 126 SER D C 1
ATOM 11877 O O . SER D 1 126 ? 8.587 47.037 2.594 1.00 54.36 126 SER D O 1
ATOM 11880 N N . TRP D 1 127 ? 10.365 46.176 3.684 1.00 49.60 127 TRP D N 1
ATOM 11881 C CA . TRP D 1 127 ? 11.025 45.691 2.472 1.00 48.09 127 TRP D CA 1
ATOM 11882 C C . TRP D 1 127 ? 12.079 44.645 2.817 1.00 46.95 127 TRP D C 1
ATOM 11883 O O . TRP D 1 127 ? 13.257 44.967 2.977 1.00 49.69 127 TRP D O 1
ATOM 11894 N N . SER D 1 128 ? 11.643 43.392 2.934 1.00 43.12 128 SER D N 1
ATOM 11895 C CA . SER D 1 128 ? 12.552 42.285 3.223 1.00 40.54 128 SER D CA 1
ATOM 11896 C C . SER D 1 128 ? 13.126 41.729 1.920 1.00 37.94 128 SER D C 1
ATOM 11897 O O . SER D 1 128 ? 12.951 42.320 0.854 1.00 36.60 128 SER D O 1
ATOM 11900 N N . MET D 1 129 ? 13.823 40.602 2.018 1.00 36.25 129 MET D N 1
ATOM 11901 C CA . MET D 1 129 ? 14.334 39.903 0.840 1.00 36.15 129 MET D CA 1
ATOM 11902 C C . MET D 1 129 ? 13.205 39.357 -0.047 1.00 36.44 129 MET D C 1
ATOM 11903 O O . MET D 1 129 ? 13.343 39.307 -1.271 1.00 36.81 129 MET D O 1
ATOM 11908 N N . ARG D 1 130 ? 12.099 38.954 0.577 1.00 35.25 130 ARG D N 1
ATOM 11909 C CA . ARG D 1 130 ? 10.931 38.436 -0.138 1.00 34.94 130 ARG D CA 1
ATOM 11910 C C . ARG D 1 130 ? 10.576 39.276 -1.363 1.00 34.57 130 ARG D C 1
ATOM 11911 O O . ARG D 1 130 ? 10.614 38.785 -2.495 1.00 34.35 130 ARG D O 1
ATOM 11919 N N . GLU D 1 131 ? 10.223 40.536 -1.127 1.00 34.60 131 GLU D N 1
ATOM 11920 C CA . GLU D 1 131 ? 9.835 41.446 -2.218 1.00 34.90 131 GLU D CA 1
ATOM 11921 C C . GLU D 1 131 ? 11.031 41.828 -3.088 1.00 36.34 131 GLU D C 1
ATOM 11922 O O . GLU D 1 131 ? 10.870 42.142 -4.273 1.00 37.44 131 GLU D O 1
ATOM 11928 N N . ALA D 1 132 ? 12.224 41.795 -2.496 1.00 36.84 132 ALA D N 1
ATOM 11929 C CA . ALA D 1 132 ? 13.472 42.033 -3.229 1.00 36.38 132 ALA D CA 1
ATOM 11930 C C . ALA D 1 132 ? 13.723 40.967 -4.299 1.00 36.41 132 ALA D C 1
ATOM 11931 O O . ALA D 1 132 ? 14.077 41.301 -5.429 1.00 37.88 132 ALA D O 1
ATOM 11933 N N . ASN D 1 133 ? 13.548 39.696 -3.929 1.00 35.46 133 ASN D N 1
ATOM 11934 C CA . ASN D 1 133 ? 13.727 38.568 -4.855 1.00 36.05 133 ASN D CA 1
ATOM 11935 C C . ASN D 1 133 ? 12.742 38.590 -6.027 1.00 35.09 133 ASN D C 1
ATOM 11936 O O . ASN D 1 133 ? 13.125 38.343 -7.167 1.00 36.53 133 ASN D O 1
ATOM 11941 N N . VAL D 1 134 ? 11.479 38.884 -5.740 1.00 34.33 134 VAL D N 1
ATOM 11942 C CA . VAL D 1 134 ? 10.441 38.940 -6.773 1.00 32.54 134 VAL D CA 1
ATOM 11943 C C . VAL D 1 134 ? 10.689 40.078 -7.760 1.00 32.38 134 VAL D C 1
ATOM 11944 O O . VAL D 1 134 ? 10.696 39.863 -8.971 1.00 30.59 134 VAL D O 1
ATOM 11948 N N . ALA D 1 135 ? 10.897 41.281 -7.230 1.00 34.25 135 ALA D N 1
ATOM 11949 C CA . ALA D 1 135 ? 11.126 42.476 -8.053 1.00 34.06 135 ALA D CA 1
ATOM 11950 C C . ALA D 1 135 ? 12.264 42.285 -9.058 1.00 35.70 135 ALA D C 1
ATOM 11951 O O . ALA D 1 135 ? 12.186 42.759 -10.193 1.00 35.26 135 ALA D O 1
ATOM 11953 N N . CYS D 1 136 ? 13.316 41.589 -8.633 1.00 37.27 136 CYS D N 1
ATOM 11954 C CA . CYS D 1 136 ? 14.461 41.301 -9.501 1.00 38.19 136 CYS D CA 1
ATOM 11955 C C . CYS D 1 136 ? 14.156 40.293 -10.610 1.00 39.84 136 CYS D C 1
ATOM 11956 O O . CYS D 1 136 ? 14.842 40.278 -11.637 1.00 40.00 136 CYS D O 1
ATOM 11959 N N . LEU D 1 137 ? 13.144 39.454 -10.403 1.00 40.91 137 LEU D N 1
ATOM 11960 C CA . LEU D 1 137 ? 12.819 38.393 -11.358 1.00 43.34 137 LEU D CA 1
ATOM 11961 C C . LEU D 1 137 ? 12.275 38.973 -12.665 1.00 44.78 137 LEU D C 1
ATOM 11962 O O . LEU D 1 137 ? 12.782 38.650 -13.741 1.00 48.36 137 LEU D O 1
ATOM 11967 N N . ASP D 1 138 ? 11.270 39.844 -12.573 1.00 45.12 138 ASP D N 1
ATOM 11968 C CA . ASP D 1 138 ? 10.711 40.498 -13.775 1.00 45.86 138 ASP D CA 1
ATOM 11969 C C . ASP D 1 138 ? 11.486 41.752 -14.200 1.00 46.47 138 ASP D C 1
ATOM 11970 O O . ASP D 1 138 ? 11.127 42.406 -15.184 1.00 45.90 138 ASP D O 1
ATOM 11975 N N . LEU D 1 139 ? 12.553 42.075 -13.470 1.00 46.22 139 LEU D N 1
ATOM 11976 C CA . LEU D 1 139 ? 13.567 43.009 -13.966 1.00 46.14 139 LEU D CA 1
ATOM 11977 C C . LEU D 1 139 ? 14.504 42.319 -14.966 1.00 46.40 139 LEU D C 1
ATOM 11978 O O . LEU D 1 139 ? 15.362 42.964 -15.566 1.00 44.61 139 LEU D O 1
ATOM 11983 N N . GLY D 1 140 ? 14.334 41.008 -15.130 1.00 48.75 140 GLY D N 1
ATOM 11984 C CA . GLY D 1 140 ? 15.078 40.229 -16.122 1.00 49.26 140 GLY D CA 1
ATOM 11985 C C . GLY D 1 140 ? 16.276 39.493 -15.553 1.00 49.69 140 GLY D C 1
ATOM 11986 O O . GLY D 1 140 ? 17.130 39.024 -16.304 1.00 55.03 140 GLY D O 1
ATOM 11987 N N . PHE D 1 141 ? 16.334 39.381 -14.229 1.00 47.88 141 PHE D N 1
ATOM 11988 C CA . PHE D 1 141 ? 17.458 38.747 -13.551 1.00 46.73 141 PHE D CA 1
ATOM 11989 C C . PHE D 1 141 ? 17.018 37.461 -12.876 1.00 47.74 141 PHE D C 1
ATOM 11990 O O . PHE D 1 141 ? 16.145 37.476 -12.008 1.00 49.56 141 PHE D O 1
ATOM 11998 N N . GLN D 1 142 ? 17.628 36.349 -13.274 1.00 48.05 142 GLN D N 1
ATOM 11999 C CA . GLN D 1 142 ? 17.483 35.097 -12.545 1.00 47.71 142 GLN D CA 1
ATOM 12000 C C . GLN D 1 142 ? 18.318 35.257 -11.276 1.00 47.07 142 GLN D C 1
ATOM 12001 O O . GLN D 1 142 ? 19.066 36.229 -11.148 1.00 47.65 142 GLN D O 1
ATOM 12007 N N . GLN D 1 143 ? 18.186 34.314 -10.346 1.00 44.82 143 GLN D N 1
ATOM 12008 C CA . GLN D 1 143 ? 18.904 34.342 -9.054 1.00 44.60 143 GLN D CA 1
ATOM 12009 C C . GLN D 1 143 ? 18.234 35.232 -7.992 1.00 44.63 143 GLN D C 1
ATOM 12010 O O . GLN D 1 143 ? 18.531 35.103 -6.804 1.00 45.60 143 GLN D O 1
ATOM 12016 N N . GLY D 1 144 ? 17.346 36.132 -8.408 1.00 43.44 144 GLY D N 1
ATOM 12017 C CA . GLY D 1 144 ? 16.694 37.057 -7.481 1.00 43.24 144 GLY D CA 1
ATOM 12018 C C . GLY D 1 144 ? 17.620 38.172 -7.017 1.00 43.96 144 GLY D C 1
ATOM 12019 O O . GLY D 1 144 ? 18.555 38.546 -7.723 1.00 44.26 144 GLY D O 1
ATOM 12020 N N . ALA D 1 145 ? 17.361 38.688 -5.817 1.00 43.70 145 ALA D N 1
ATOM 12021 C CA . ALA D 1 145 ? 18.104 39.824 -5.267 1.00 43.21 145 ALA D CA 1
ATOM 12022 C C . ALA D 1 145 ? 19.345 39.354 -4.517 1.00 43.75 145 ALA D C 1
ATOM 12023 O O . ALA D 1 145 ? 19.416 38.202 -4.073 1.00 41.92 145 ALA D O 1
ATOM 12025 N N . ASP D 1 146 ? 20.319 40.253 -4.374 1.00 43.70 146 ASP D N 1
ATOM 12026 C CA . ASP D 1 146 ? 21.550 39.938 -3.650 1.00 43.96 146 ASP D CA 1
ATOM 12027 C C . ASP D 1 146 ? 21.315 40.018 -2.147 1.00 45.14 146 ASP D C 1
ATOM 12028 O O . ASP D 1 146 ? 20.572 40.873 -1.661 1.00 46.30 146 ASP D O 1
ATOM 12033 N N . THR D 1 147 ? 21.970 39.119 -1.423 1.00 46.25 147 THR D N 1
ATOM 12034 C CA . THR D 1 147 ? 21.801 39.001 0.024 1.00 48.83 147 THR D CA 1
ATOM 12035 C C . THR D 1 147 ? 22.447 40.150 0.808 1.00 52.57 147 THR D C 1
ATOM 12036 O O . THR D 1 147 ? 21.765 40.847 1.562 1.00 50.83 147 THR D O 1
ATOM 12040 N N . GLN D 1 148 ? 23.750 40.351 0.617 1.00 56.18 148 GLN D N 1
ATOM 12041 C CA . GLN D 1 148 ? 24.532 41.256 1.473 1.00 57.98 148 GLN D CA 1
ATOM 12042 C C . GLN D 1 148 ? 24.464 42.733 1.067 1.00 59.71 148 GLN D C 1
ATOM 12043 O O . GLN D 1 148 ? 23.931 43.563 1.806 1.00 60.79 148 GLN D O 1
ATOM 12049 N N . ARG D 1 149 ? 25.011 43.052 -0.103 1.00 61.19 149 ARG D N 1
ATOM 12050 C CA . ARG D 1 149 ? 25.292 44.442 -0.477 1.00 61.02 149 ARG D CA 1
ATOM 12051 C C . ARG D 1 149 ? 24.048 45.305 -0.715 1.00 61.29 149 ARG D C 1
ATOM 12052 O O . ARG D 1 149 ? 23.045 44.834 -1.256 1.00 59.29 149 ARG D O 1
ATOM 12060 N N . ARG D 1 150 ? 24.146 46.570 -0.303 1.00 60.10 150 ARG D N 1
ATOM 12061 C CA . ARG D 1 150 ? 23.087 47.564 -0.484 1.00 58.96 150 ARG D CA 1
ATOM 12062 C C . ARG D 1 150 ? 23.524 48.638 -1.480 1.00 57.98 150 ARG D C 1
ATOM 12063 O O . ARG D 1 150 ? 24.677 48.666 -1.914 1.00 59.43 150 ARG D O 1
ATOM 12071 N N . PHE D 1 151 ? 22.590 49.521 -1.826 1.00 55.18 151 PHE D N 1
ATOM 12072 C CA . PHE D 1 151 ? 22.846 50.641 -2.731 1.00 53.70 151 PHE D CA 1
ATOM 12073 C C . PHE D 1 151 ? 22.568 51.968 -2.016 1.00 55.14 151 PHE D C 1
ATOM 12074 O O . PHE D 1 151 ? 21.504 52.145 -1.419 1.00 56.65 151 PHE D O 1
ATOM 12082 N N . LYS D 1 152 ? 23.532 52.888 -2.083 1.00 54.62 152 LYS D N 1
ATOM 12083 C CA . LYS D 1 152 ? 23.432 54.198 -1.426 1.00 54.95 152 LYS D CA 1
ATOM 12084 C C . LYS D 1 152 ? 23.205 55.321 -2.437 1.00 56.55 152 LYS D C 1
ATOM 12085 O O . LYS D 1 152 ? 23.635 55.234 -3.591 1.00 56.34 152 LYS D O 1
ATOM 12091 N N . LEU D 1 153 ? 22.541 56.382 -1.987 1.00 57.75 153 LEU D N 1
ATOM 12092 C CA . LEU D 1 153 ? 22.249 57.534 -2.835 1.00 59.44 153 LEU D CA 1
ATOM 12093 C C . LEU D 1 153 ? 22.355 58.832 -2.036 1.00 61.13 153 LEU D C 1
ATOM 12094 O O . LEU D 1 153 ? 22.030 58.870 -0.847 1.00 61.38 153 LEU D O 1
ATOM 12099 N N . SER D 1 154 ? 22.812 59.890 -2.704 1.00 61.11 154 SER D N 1
ATOM 12100 C CA . SER D 1 154 ? 22.952 61.206 -2.085 1.00 61.58 154 SER D CA 1
ATOM 12101 C C . SER D 1 154 ? 21.610 61.933 -2.026 1.00 62.35 154 SER D C 1
ATOM 12102 O O . SER D 1 154 ? 20.954 62.134 -3.049 1.00 64.28 154 SER D O 1
ATOM 12105 N N . GLU D 1 162 ? 3.768 59.786 -1.495 1.00 64.77 162 GLU D N 1
ATOM 12106 C CA . GLU D 1 162 ? 3.352 58.770 -2.464 1.00 63.81 162 GLU D CA 1
ATOM 12107 C C . GLU D 1 162 ? 4.125 57.449 -2.317 1.00 64.51 162 GLU D C 1
ATOM 12108 O O . GLU D 1 162 ? 4.396 56.764 -3.306 1.00 68.28 162 GLU D O 1
ATOM 12114 N N . CYS D 1 163 ? 4.455 57.093 -1.076 1.00 62.95 163 CYS D N 1
ATOM 12115 C CA . CYS D 1 163 ? 5.213 55.877 -0.778 1.00 59.52 163 CYS D CA 1
ATOM 12116 C C . CYS D 1 163 ? 4.306 54.647 -0.780 1.00 57.31 163 CYS D C 1
ATOM 12117 O O . CYS D 1 163 ? 3.267 54.640 -0.119 1.00 57.13 163 CYS D O 1
ATOM 12120 N N . LEU D 1 164 ? 4.712 53.609 -1.516 1.00 53.95 164 LEU D N 1
ATOM 12121 C CA . LEU D 1 164 ? 3.945 52.361 -1.616 1.00 48.11 164 LEU D CA 1
ATOM 12122 C C . LEU D 1 164 ? 4.483 51.278 -0.689 1.00 46.80 164 LEU D C 1
ATOM 12123 O O . LEU D 1 164 ? 5.680 50.987 -0.693 1.00 47.53 164 LEU D O 1
ATOM 12128 N N . HIS D 1 165 ? 3.586 50.675 0.088 1.00 44.10 165 HIS D N 1
ATOM 12129 C CA . HIS D 1 165 ? 3.910 49.509 0.907 1.00 40.93 165 HIS D CA 1
ATOM 12130 C C . HIS D 1 165 ? 3.630 48.239 0.105 1.00 36.90 165 HIS D C 1
ATOM 12131 O O . HIS D 1 165 ? 2.505 48.021 -0.348 1.00 35.06 165 HIS D O 1
ATOM 12138 N N . VAL D 1 166 ? 4.659 47.408 -0.056 1.00 33.60 166 VAL D N 1
ATOM 12139 C CA . VAL D 1 166 ? 4.581 46.191 -0.870 1.00 30.49 166 VAL D CA 1
ATOM 12140 C C . VAL D 1 166 ? 4.774 44.967 -0.001 1.00 29.65 166 VAL D C 1
ATOM 12141 O O . VAL D 1 166 ? 5.623 44.971 0.891 1.00 30.00 166 VAL D O 1
ATOM 12145 N N . HIS D 1 167 ? 4.005 43.918 -0.279 1.00 28.05 167 HIS D N 1
ATOM 12146 C CA . HIS D 1 167 ? 4.102 42.671 0.470 1.00 28.18 167 HIS D CA 1
ATOM 12147 C C . HIS D 1 167 ? 4.008 41.465 -0.464 1.00 28.07 167 HIS D C 1
ATOM 12148 O O . HIS D 1 167 ? 3.079 41.359 -1.269 1.00 26.58 167 HIS D O 1
ATOM 12155 N N . CYS D 1 168 ? 4.978 40.562 -0.332 1.00 28.77 168 CYS D N 1
ATOM 12156 C CA . CYS D 1 168 ? 5.110 39.396 -1.202 1.00 30.27 168 CYS D CA 1
ATOM 12157 C C . CYS D 1 168 ? 5.501 38.172 -0.377 1.00 30.43 168 CYS D C 1
ATOM 12158 O O . CYS D 1 168 ? 6.261 38.285 0.581 1.00 31.52 168 CYS D O 1
ATOM 12161 N N . ARG D 1 169 ? 4.990 37.004 -0.754 1.00 30.85 169 ARG D N 1
ATOM 12162 C CA . ARG D 1 169 ? 5.380 35.747 -0.107 1.00 30.32 169 ARG D CA 1
ATOM 12163 C C . ARG D 1 169 ? 6.782 35.324 -0.550 1.00 31.26 169 ARG D C 1
ATOM 12164 O O . ARG D 1 169 ? 7.565 34.813 0.248 1.00 30.61 169 ARG D O 1
ATOM 12172 N N . GLY D 1 170 ? 7.082 35.536 -1.831 1.00 32.57 170 GLY D N 1
ATOM 12173 C CA . GLY D 1 170 ? 8.427 35.307 -2.374 1.00 32.67 170 GLY D CA 1
ATOM 12174 C C . GLY D 1 170 ? 8.556 34.161 -3.363 1.00 32.89 170 GLY D C 1
ATOM 12175 O O . GLY D 1 170 ? 9.670 33.720 -3.650 1.00 35.78 170 GLY D O 1
ATOM 12176 N N . LEU D 1 171 ? 7.425 33.660 -3.858 1.00 31.50 171 LEU D N 1
ATOM 12177 C CA . LEU D 1 171 ? 7.404 32.717 -4.984 1.00 30.27 171 LEU D CA 1
ATOM 12178 C C . LEU D 1 171 ? 6.622 33.264 -6.184 1.00 30.56 171 LEU D C 1
ATOM 12179 O O . LEU D 1 171 ? 6.643 32.669 -7.269 1.00 31.18 171 LEU D O 1
ATOM 12184 N N . GLU D 1 172 ? 5.942 34.394 -5.995 1.00 29.34 172 GLU D N 1
ATOM 12185 C CA . GLU D 1 172 ? 5.334 35.117 -7.113 1.00 30.05 172 GLU D CA 1
ATOM 12186 C C . GLU D 1 172 ? 6.375 35.305 -8.220 1.00 29.44 172 GLU D C 1
ATOM 12187 O O . GLU D 1 172 ? 7.575 35.377 -7.939 1.00 29.37 172 GLU D O 1
ATOM 12193 N N . THR D 1 173 ? 5.919 35.368 -9.469 1.00 29.45 173 THR D N 1
ATOM 12194 C CA . THR D 1 173 ? 6.822 35.551 -10.619 1.00 29.88 173 THR D CA 1
ATOM 12195 C C . THR D 1 173 ? 6.933 37.016 -11.040 1.00 31.86 173 THR D C 1
ATOM 12196 O O . THR D 1 173 ? 7.824 37.377 -11.811 1.00 33.90 173 THR D O 1
ATOM 12200 N N . SER D 1 174 ? 6.022 37.848 -10.535 1.00 32.81 174 SER D N 1
ATOM 12201 C CA . SER D 1 174 ? 6.078 39.294 -10.734 1.00 32.64 174 SER D CA 1
ATOM 12202 C C . SER D 1 174 ? 5.599 40.028 -9.489 1.00 33.43 174 SER D C 1
ATOM 12203 O O . SER D 1 174 ? 4.953 39.440 -8.620 1.00 33.40 174 SER D O 1
ATOM 12206 N N . LEU D 1 175 ? 5.925 41.318 -9.413 1.00 34.23 175 LEU D N 1
ATOM 12207 C CA . LEU D 1 175 ? 5.463 42.167 -8.311 1.00 34.17 175 LEU D CA 1
ATOM 12208 C C . LEU D 1 175 ? 3.972 42.461 -8.431 1.00 34.70 175 LEU D C 1
ATOM 12209 O O . LEU D 1 175 ? 3.321 42.762 -7.434 1.00 37.45 175 LEU D O 1
ATOM 12214 N N . ALA D 1 176 ? 3.437 42.384 -9.645 1.00 33.42 176 ALA D N 1
ATOM 12215 C CA . ALA D 1 176 ? 2.002 42.578 -9.862 1.00 33.09 176 ALA D CA 1
ATOM 12216 C C . ALA D 1 176 ? 1.172 41.766 -8.865 1.00 32.45 176 ALA D C 1
ATOM 12217 O O . ALA D 1 176 ? 0.197 42.265 -8.314 1.00 32.54 176 ALA D O 1
ATOM 12219 N N . GLU D 1 177 ? 1.588 40.523 -8.630 1.00 34.18 177 GLU D N 1
ATOM 12220 C CA . GLU D 1 177 ? 0.891 39.603 -7.717 1.00 35.21 177 GLU D CA 1
ATOM 12221 C C . GLU D 1 177 ? 0.933 40.040 -6.249 1.00 36.28 177 GLU D C 1
ATOM 12222 O O . GLU D 1 177 ? 0.108 39.601 -5.444 1.00 37.92 177 GLU D O 1
ATOM 12228 N N . CYS D 1 178 ? 1.907 40.877 -5.901 1.00 35.52 178 CYS D N 1
ATOM 12229 C CA . CYS D 1 178 ? 2.071 41.357 -4.528 1.00 34.93 178 CYS D CA 1
ATOM 12230 C C . CYS D 1 178 ? 0.975 42.345 -4.159 1.00 36.32 178 CYS D C 1
ATOM 12231 O O . CYS D 1 178 ? 0.369 42.956 -5.038 1.00 35.68 178 CYS D O 1
ATOM 12234 N N . THR D 1 179 ? 0.725 42.489 -2.857 1.00 38.11 179 THR D N 1
ATOM 12235 C CA . THR D 1 179 ? -0.312 43.404 -2.362 1.00 39.87 179 THR D CA 1
ATOM 12236 C C . THR D 1 179 ? 0.265 44.814 -2.213 1.00 40.26 179 THR D C 1
ATOM 12237 O O . THR D 1 179 ? 1.393 44.981 -1.751 1.00 40.25 179 THR D O 1
ATOM 12241 N N . PHE D 1 180 ? -0.512 45.816 -2.624 1.00 42.10 180 PHE D N 1
ATOM 12242 C CA . PHE D 1 180 ? -0.057 47.212 -2.671 1.00 41.90 180 PHE D CA 1
ATOM 12243 C C . PHE D 1 180 ? -0.995 48.156 -1.910 1.00 44.55 180 PHE D C 1
ATOM 12244 O O . PHE D 1 180 ? -2.204 48.158 -2.143 1.00 44.17 180 PHE D O 1
ATOM 12252 N N . THR D 1 181 ? -0.422 48.951 -1.006 1.00 49.50 181 THR D N 1
ATOM 12253 C CA . THR D 1 181 ? -1.147 50.010 -0.292 1.00 52.16 181 THR D CA 1
ATOM 12254 C C . THR D 1 181 ? -0.264 51.251 -0.155 1.00 55.89 181 THR D C 1
ATOM 12255 O O . THR D 1 181 ? 0.920 51.220 -0.498 1.00 57.59 181 THR D O 1
ATOM 12259 N N . LYS D 1 182 ? -0.854 52.337 0.343 1.00 58.64 182 LYS D N 1
ATOM 12260 C CA . LYS D 1 182 ? -0.127 53.585 0.594 1.00 57.59 182 LYS D CA 1
ATOM 12261 C C . LYS D 1 182 ? 0.364 53.643 2.039 1.00 59.28 182 LYS D C 1
ATOM 12262 O O . LYS D 1 182 ? -0.365 53.294 2.970 1.00 58.84 182 LYS D O 1
ATOM 12268 N N . ARG D 1 183 ? 1.608 54.083 2.209 1.00 61.62 183 ARG D N 1
ATOM 12269 C CA . ARG D 1 183 ? 2.229 54.225 3.526 1.00 62.28 183 ARG D CA 1
ATOM 12270 C C . ARG D 1 183 ? 3.049 55.515 3.530 1.00 63.65 183 ARG D C 1
ATOM 12271 O O . ARG D 1 183 ? 4.260 55.502 3.755 1.00 66.62 183 ARG D O 1
ATOM 12279 N N . ARG D 1 184 ? 2.369 56.627 3.262 1.00 65.62 184 ARG D N 1
ATOM 12280 C CA . ARG D 1 184 ? 3.005 57.943 3.203 1.00 65.54 184 ARG D CA 1
ATOM 12281 C C . ARG D 1 184 ? 3.371 58.442 4.597 1.00 66.24 184 ARG D C 1
ATOM 12282 O O . ARG D 1 184 ? 4.444 58.132 5.115 1.00 64.52 184 ARG D O 1
ATOM 12290 N N . ASP D 1 190 ? 13.540 56.707 3.500 1.00 51.38 190 ASP D N 1
ATOM 12291 C CA . ASP D 1 190 ? 12.996 55.354 3.569 1.00 51.29 190 ASP D CA 1
ATOM 12292 C C . ASP D 1 190 ? 12.400 54.936 2.223 1.00 49.48 190 ASP D C 1
ATOM 12293 O O . ASP D 1 190 ? 11.221 54.592 2.126 1.00 47.34 190 ASP D O 1
ATOM 12298 N N . PHE D 1 191 ? 13.239 54.980 1.189 1.00 48.87 191 PHE D N 1
ATOM 12299 C CA . PHE D 1 191 ? 12.861 54.557 -0.158 1.00 46.71 191 PHE D CA 1
ATOM 12300 C C . PHE D 1 191 ? 13.729 53.377 -0.575 1.00 45.60 191 PHE D C 1
ATOM 12301 O O . PHE D 1 191 ? 14.953 53.492 -0.646 1.00 44.30 191 PHE D O 1
ATOM 12309 N N . ALA D 1 192 ? 13.077 52.248 -0.848 1.00 44.14 192 ALA D N 1
ATOM 12310 C CA . ALA D 1 192 ? 13.754 50.967 -1.038 1.00 42.24 192 ALA D CA 1
ATOM 12311 C C . ALA D 1 192 ? 14.790 50.993 -2.158 1.00 41.51 192 ALA D C 1
ATOM 12312 O O . ALA D 1 192 ? 14.550 51.545 -3.232 1.00 41.12 192 ALA D O 1
ATOM 12314 N N . ASP D 1 193 ? 15.944 50.398 -1.874 1.00 41.33 193 ASP D N 1
ATOM 12315 C CA . ASP D 1 193 ? 16.988 50.173 -2.864 1.00 43.56 193 ASP D CA 1
ATOM 12316 C C . ASP D 1 193 ? 17.191 48.673 -3.006 1.00 44.83 193 ASP D C 1
ATOM 12317 O O . ASP D 1 193 ? 16.786 47.899 -2.134 1.00 45.45 193 ASP D O 1
ATOM 12322 N N . VAL D 1 194 ? 17.819 48.263 -4.102 1.00 45.56 194 VAL D N 1
ATOM 12323 C CA . VAL D 1 194 ? 18.051 46.846 -4.353 1.00 44.48 194 VAL D CA 1
ATOM 12324 C C . VAL D 1 194 ? 19.293 46.624 -5.214 1.00 44.33 194 VAL D C 1
ATOM 12325 O O . VAL D 1 194 ? 19.730 47.519 -5.939 1.00 45.45 194 VAL D O 1
ATOM 12329 N N . VAL D 1 195 ? 19.863 45.428 -5.096 1.00 42.87 195 VAL D N 1
ATOM 12330 C CA . VAL D 1 195 ? 20.966 44.983 -5.939 1.00 41.67 195 VAL D CA 1
ATOM 12331 C C . VAL D 1 195 ? 20.639 43.576 -6.442 1.00 40.67 195 VAL D C 1
ATOM 12332 O O . VAL D 1 195 ? 20.739 42.608 -5.692 1.00 41.87 195 VAL D O 1
ATOM 12336 N N . CYS D 1 196 ? 20.229 43.472 -7.705 1.00 40.20 196 CYS D N 1
ATOM 12337 C CA . CYS D 1 196 ? 19.867 42.182 -8.297 1.00 38.84 196 CYS D CA 1
ATOM 12338 C C . CYS D 1 196 ? 21.120 41.371 -8.636 1.00 39.82 196 CYS D C 1
ATOM 12339 O O . CYS D 1 196 ? 21.974 41.820 -9.400 1.00 45.02 196 CYS D O 1
ATOM 12342 N N . TYR D 1 197 ? 21.205 40.170 -8.072 1.00 39.70 197 TYR D N 1
ATOM 12343 C CA . TYR D 1 197 ? 22.406 39.327 -8.140 1.00 40.10 197 TYR D CA 1
ATOM 12344 C C . TYR D 1 197 ? 22.948 39.123 -9.559 1.00 43.18 197 TYR D C 1
ATOM 12345 O O . TYR D 1 197 ? 22.193 38.811 -10.476 1.00 45.47 197 TYR D O 1
ATOM 12354 N N . THR D 1 198 ? 24.257 39.320 -9.720 1.00 46.44 198 THR D N 1
ATOM 12355 C CA . THR D 1 198 ? 24.974 38.999 -10.963 1.00 49.10 198 THR D CA 1
ATOM 12356 C C . THR D 1 198 ? 26.436 38.689 -10.645 1.00 52.05 198 THR D C 1
ATOM 12357 O O . THR D 1 198 ? 27.252 39.602 -10.515 1.00 54.58 198 THR D O 1
ATOM 12361 N N . GLN D 1 199 ? 26.755 37.402 -10.516 1.00 54.33 199 GLN D N 1
ATOM 12362 C CA . GLN D 1 199 ? 28.121 36.958 -10.219 1.00 54.41 199 GLN D CA 1
ATOM 12363 C C . GLN D 1 199 ? 28.472 35.666 -10.954 1.00 55.63 199 GLN D C 1
ATOM 12364 O O . GLN D 1 199 ? 28.160 34.570 -10.481 1.00 52.41 199 GLN D O 1
ATOM 12370 N N . LYS D 1 200 ? 29.137 35.800 -12.100 1.00 58.07 200 LYS D N 1
ATOM 12371 C CA . LYS D 1 200 ? 29.589 34.642 -12.875 1.00 57.62 200 LYS D CA 1
ATOM 12372 C C . LYS D 1 200 ? 30.836 34.010 -12.257 1.00 58.89 200 LYS D C 1
ATOM 12373 O O . LYS D 1 200 ? 31.077 34.119 -11.053 1.00 58.98 200 LYS D O 1
ATOM 12379 N N . PHE D 1 208 ? 29.494 31.468 3.918 1.00 57.04 208 PHE D N 1
ATOM 12380 C CA . PHE D 1 208 ? 28.736 31.452 2.667 1.00 59.68 208 PHE D CA 1
ATOM 12381 C C . PHE D 1 208 ? 27.884 30.190 2.530 1.00 59.33 208 PHE D C 1
ATOM 12382 O O . PHE D 1 208 ? 28.142 29.177 3.181 1.00 57.89 208 PHE D O 1
ATOM 12390 N N . PHE D 1 209 ? 26.881 30.265 1.659 1.00 61.97 209 PHE D N 1
ATOM 12391 C CA . PHE D 1 209 ? 25.923 29.175 1.453 1.00 61.12 209 PHE D CA 1
ATOM 12392 C C . PHE D 1 209 ? 25.384 29.198 0.019 1.00 58.97 209 PHE D C 1
ATOM 12393 O O . PHE D 1 209 ? 24.683 30.131 -0.373 1.00 59.91 209 PHE D O 1
ATOM 12401 N N . GLN D 1 210 ? 25.716 28.165 -0.750 1.00 55.99 210 GLN D N 1
ATOM 12402 C CA . GLN D 1 210 ? 25.315 28.069 -2.154 1.00 54.77 210 GLN D CA 1
ATOM 12403 C C . GLN D 1 210 ? 23.875 27.576 -2.287 1.00 53.55 210 GLN D C 1
ATOM 12404 O O . GLN D 1 210 ? 23.570 26.436 -1.932 1.00 54.20 210 GLN D O 1
ATOM 12410 N N . CYS D 1 211 ? 23.000 28.438 -2.803 1.00 50.20 211 CYS D N 1
ATOM 12411 C CA . CYS D 1 211 ? 21.628 28.054 -3.136 1.00 46.82 211 CYS D CA 1
ATOM 12412 C C . CYS D 1 211 ? 21.643 27.149 -4.368 1.00 45.70 211 CYS D C 1
ATOM 12413 O O . CYS D 1 211 ? 22.632 27.106 -5.097 1.00 46.39 211 CYS D O 1
ATOM 12416 N N . VAL D 1 212 ? 20.543 26.438 -4.602 1.00 46.19 212 VAL D N 1
ATOM 12417 C CA . VAL D 1 212 ? 20.435 25.511 -5.739 1.00 44.32 212 VAL D CA 1
ATOM 12418 C C . VAL D 1 212 ? 20.584 26.219 -7.084 1.00 44.12 212 VAL D C 1
ATOM 12419 O O . VAL D 1 212 ? 21.202 25.683 -8.002 1.00 44.51 212 VAL D O 1
ATOM 12423 N N . ASN D 1 213 ? 20.029 27.424 -7.192 1.00 44.36 213 ASN D N 1
ATOM 12424 C CA . ASN D 1 213 ? 20.125 28.209 -8.433 1.00 44.58 213 ASN D CA 1
ATOM 12425 C C . ASN D 1 213 ? 21.527 28.789 -8.710 1.00 44.93 213 ASN D C 1
ATOM 12426 O O . ASN D 1 213 ? 21.744 29.424 -9.745 1.00 44.14 213 ASN D O 1
ATOM 12431 N N . GLY D 1 214 ? 22.462 28.582 -7.782 1.00 44.05 214 GLY D N 1
ATOM 12432 C CA . GLY D 1 214 ? 23.858 28.994 -7.962 1.00 43.01 214 GLY D CA 1
ATOM 12433 C C . GLY D 1 214 ? 24.280 30.126 -7.039 1.00 42.36 214 GLY D C 1
ATOM 12434 O O . GLY D 1 214 ? 25.444 30.206 -6.648 1.00 43.41 214 GLY D O 1
ATOM 12435 N N . LYS D 1 215 ? 23.329 30.992 -6.690 1.00 39.64 215 LYS D N 1
ATOM 12436 C CA . LYS D 1 215 ? 23.581 32.158 -5.836 1.00 37.70 215 LYS D CA 1
ATOM 12437 C C . LYS D 1 215 ? 24.199 31.780 -4.490 1.00 39.57 215 LYS D C 1
ATOM 12438 O O . LYS D 1 215 ? 23.970 30.683 -3.977 1.00 40.57 215 LYS D O 1
ATOM 12444 N N . TYR D 1 216 ? 24.982 32.703 -3.935 1.00 40.80 216 TYR D N 1
ATOM 12445 C CA . TYR D 1 216 ? 25.577 32.547 -2.607 1.00 41.58 216 TYR D CA 1
ATOM 12446 C C . TYR D 1 216 ? 24.934 33.505 -1.603 1.00 41.91 216 TYR D C 1
ATOM 12447 O O . TYR D 1 216 ? 24.643 34.656 -1.932 1.00 40.42 216 TYR D O 1
ATOM 12456 N N . ILE D 1 217 ? 24.724 33.022 -0.379 1.00 42.84 217 ILE D N 1
ATOM 12457 C CA . ILE D 1 217 ? 24.170 33.845 0.698 1.00 43.64 217 ILE D CA 1
ATOM 12458 C C . ILE D 1 217 ? 24.928 33.633 2.012 1.00 44.72 217 ILE D C 1
ATOM 12459 O O . ILE D 1 217 ? 25.516 32.576 2.238 1.00 44.22 217 ILE D O 1
ATOM 12464 N N . SER D 1 218 ? 24.903 34.649 2.871 1.00 46.84 218 SER D N 1
ATOM 12465 C CA . SER D 1 218 ? 25.600 34.603 4.161 1.00 48.86 218 SER D CA 1
ATOM 12466 C C . SER D 1 218 ? 25.058 33.493 5.060 1.00 52.83 218 SER D C 1
ATOM 12467 O O . SER D 1 218 ? 23.940 33.011 4.869 1.00 53.36 218 SER D O 1
ATOM 12470 N N . GLN D 1 219 ? 25.859 33.107 6.047 1.00 55.51 219 GLN D N 1
ATOM 12471 C CA . GLN D 1 219 ? 25.531 31.980 6.922 1.00 57.22 219 GLN D CA 1
ATOM 12472 C C . GLN D 1 219 ? 24.376 32.304 7.869 1.00 58.07 219 GLN D C 1
ATOM 12473 O O . GLN D 1 219 ? 23.480 31.481 8.063 1.00 61.64 219 GLN D O 1
ATOM 12479 N N . MET D 1 220 ? 24.399 33.500 8.453 1.00 57.32 220 MET D N 1
ATOM 12480 C CA . MET D 1 220 ? 23.329 33.950 9.355 1.00 57.24 220 MET D CA 1
ATOM 12481 C C . MET D 1 220 ? 21.973 34.091 8.649 1.00 56.34 220 MET D C 1
ATOM 12482 O O . MET D 1 220 ? 20.938 34.236 9.304 1.00 54.82 220 MET D O 1
ATOM 12487 N N . LYS D 1 221 ? 21.990 34.057 7.319 1.00 56.09 221 LYS D N 1
ATOM 12488 C CA . LYS D 1 221 ? 20.769 34.119 6.515 1.00 53.68 221 LYS D CA 1
ATOM 12489 C C . LYS D 1 221 ? 20.060 32.761 6.489 1.00 54.40 221 LYS D C 1
ATOM 12490 O O . LYS D 1 221 ? 18.834 32.698 6.410 1.00 55.77 221 LYS D O 1
ATOM 12496 N N . ALA D 1 222 ? 20.836 31.680 6.556 1.00 52.49 222 ALA D N 1
ATOM 12497 C CA . ALA D 1 222 ? 20.291 30.320 6.490 1.00 51.14 222 ALA D CA 1
ATOM 12498 C C . ALA D 1 222 ? 19.447 29.980 7.721 1.00 50.21 222 ALA D C 1
ATOM 12499 O O . ALA D 1 222 ? 19.780 30.369 8.837 1.00 51.30 222 ALA D O 1
ATOM 12501 N N . CYS D 1 223 ? 18.355 29.254 7.495 1.00 49.79 223 CYS D N 1
ATOM 12502 C CA . CYS D 1 223 ? 17.454 28.798 8.561 1.00 49.61 223 CYS D CA 1
ATOM 12503 C C . CYS D 1 223 ? 16.952 29.917 9.482 1.00 47.29 223 CYS D C 1
ATOM 12504 O O . CYS D 1 223 ? 16.916 29.750 10.699 1.00 46.09 223 CYS D O 1
ATOM 12507 N N . ASP D 1 224 ? 16.559 31.047 8.896 1.00 44.18 224 ASP D N 1
ATOM 12508 C CA . ASP D 1 224 ? 16.009 32.174 9.662 1.00 42.16 224 ASP D CA 1
ATOM 12509 C C . ASP D 1 224 ? 14.506 32.382 9.419 1.00 41.81 224 ASP D C 1
ATOM 12510 O O . ASP D 1 224 ? 13.925 33.365 9.890 1.00 39.32 224 ASP D O 1
ATOM 12515 N N . GLY D 1 225 ? 13.892 31.457 8.682 1.00 40.34 225 GLY D N 1
ATOM 12516 C CA . GLY D 1 225 ? 12.495 31.581 8.270 1.00 39.44 225 GLY D CA 1
ATOM 12517 C C . GLY D 1 225 ? 12.343 32.163 6.873 1.00 39.28 225 GLY D C 1
ATOM 12518 O O . GLY D 1 225 ? 11.748 31.540 5.993 1.00 41.95 225 GLY D O 1
ATOM 12519 N N . ILE D 1 226 ? 12.895 33.356 6.669 1.00 37.99 226 ILE D N 1
ATOM 12520 C CA . ILE D 1 226 ? 12.705 34.106 5.424 1.00 37.24 226 ILE D CA 1
ATOM 12521 C C . ILE D 1 226 ? 13.449 33.462 4.245 1.00 38.22 226 ILE D C 1
ATOM 12522 O O . ILE D 1 226 ? 14.553 32.941 4.412 1.00 40.17 226 ILE D O 1
ATOM 12527 N N . ASN D 1 227 ? 12.830 33.511 3.064 1.00 37.25 227 ASN D N 1
ATOM 12528 C CA . ASN D 1 227 ? 13.402 32.955 1.835 1.00 37.21 227 ASN D CA 1
ATOM 12529 C C . ASN D 1 227 ? 14.370 33.939 1.180 1.00 38.11 227 ASN D C 1
ATOM 12530 O O . ASN D 1 227 ? 13.952 34.852 0.464 1.00 40.61 227 ASN D O 1
ATOM 12535 N N . ASP D 1 228 ? 15.662 33.735 1.413 1.00 39.03 228 ASP D N 1
ATOM 12536 C CA . ASP D 1 228 ? 16.695 34.634 0.890 1.00 40.05 228 ASP D CA 1
ATOM 12537 C C . ASP D 1 228 ? 17.161 34.221 -0.501 1.00 39.18 228 ASP D C 1
ATOM 12538 O O . ASP D 1 228 ? 17.348 35.068 -1.376 1.00 38.49 228 ASP D O 1
ATOM 12543 N N . CYS D 1 229 ? 17.344 32.919 -0.701 1.00 39.96 229 CYS D N 1
ATOM 12544 C CA . CYS D 1 229 ? 17.748 32.384 -2.008 1.00 39.74 229 CYS D CA 1
ATOM 12545 C C . CYS D 1 229 ? 16.731 32.662 -3.121 1.00 37.77 229 CYS D C 1
ATOM 12546 O O . CYS D 1 229 ? 17.106 32.816 -4.284 1.00 35.48 229 CYS D O 1
ATOM 12549 N N . GLY D 1 230 ? 15.453 32.724 -2.755 1.00 36.63 230 GLY D N 1
ATOM 12550 C CA . GLY D 1 230 ? 14.370 32.938 -3.717 1.00 35.68 230 GLY D CA 1
ATOM 12551 C C . GLY D 1 230 ? 13.666 31.634 -4.035 1.00 36.54 230 GLY D C 1
ATOM 12552 O O . GLY D 1 230 ? 12.440 31.593 -4.150 1.00 41.06 230 GLY D O 1
ATOM 12553 N N . ASP D 1 231 ? 14.454 30.568 -4.157 1.00 34.31 231 ASP D N 1
ATOM 12554 C CA . ASP D 1 231 ? 13.958 29.235 -4.482 1.00 33.00 231 ASP D CA 1
ATOM 12555 C C . ASP D 1 231 ? 13.763 28.337 -3.248 1.00 31.82 231 ASP D C 1
ATOM 12556 O O . ASP D 1 231 ? 13.590 27.125 -3.388 1.00 30.73 231 ASP D O 1
ATOM 12561 N N . GLN D 1 232 ? 13.823 28.931 -2.054 1.00 30.64 232 GLN D N 1
ATOM 12562 C CA . GLN D 1 232 ? 13.666 28.217 -0.768 1.00 30.90 232 GLN D CA 1
ATOM 12563 C C . GLN D 1 232 ? 14.807 27.268 -0.377 1.00 31.49 232 GLN D C 1
ATOM 12564 O O . GLN D 1 232 ? 14.722 26.615 0.663 1.00 31.82 232 GLN D O 1
ATOM 12570 N N . SER D 1 233 ? 15.870 27.200 -1.175 1.00 32.60 233 SER D N 1
ATOM 12571 C CA . SER D 1 233 ? 16.982 26.284 -0.901 1.00 35.03 233 SER D CA 1
ATOM 12572 C C . SER D 1 233 ? 17.447 26.352 0.555 1.00 39.85 233 SER D C 1
ATOM 12573 O O . SER D 1 233 ? 17.538 25.334 1.240 1.00 42.43 233 SER D O 1
ATOM 12576 N N . ASP D 1 234 ? 17.731 27.565 1.016 1.00 44.14 234 ASP D N 1
ATOM 12577 C CA . ASP D 1 234 ? 18.327 27.787 2.341 1.00 46.74 234 ASP D CA 1
ATOM 12578 C C . ASP D 1 234 ? 17.416 27.475 3.532 1.00 50.46 234 ASP D C 1
ATOM 12579 O O . ASP D 1 234 ? 17.900 27.353 4.661 1.00 52.10 234 ASP D O 1
ATOM 12584 N N . GLU D 1 235 ? 16.114 27.350 3.287 1.00 52.74 235 GLU D N 1
ATOM 12585 C CA . GLU D 1 235 ? 15.139 27.119 4.357 1.00 53.07 235 GLU D CA 1
ATOM 12586 C C . GLU D 1 235 ? 14.435 25.764 4.216 1.00 52.09 235 GLU D C 1
ATOM 12587 O O . GLU D 1 235 ? 13.241 25.643 4.503 1.00 51.69 235 GLU D O 1
ATOM 12593 N N . LEU D 1 236 ? 15.180 24.749 3.780 1.00 50.90 236 LEU D N 1
ATOM 12594 C CA . LEU D 1 236 ? 14.628 23.402 3.583 1.00 51.20 236 LEU D CA 1
ATOM 12595 C C . LEU D 1 236 ? 15.626 22.311 3.968 1.00 53.78 236 LEU D C 1
ATOM 12596 O O . LEU D 1 236 ? 15.642 21.236 3.366 1.00 54.04 236 LEU D O 1
ATOM 12601 N N . CYS D 1 237 ? 16.443 22.588 4.981 1.00 57.51 237 CYS D N 1
ATOM 12602 C CA . CYS D 1 237 ? 17.484 21.653 5.425 1.00 57.59 237 CYS D CA 1
ATOM 12603 C C . CYS D 1 237 ? 18.010 22.024 6.812 1.00 58.34 237 CYS D C 1
ATOM 12604 O O . CYS D 1 237 ? 19.217 22.046 7.046 1.00 57.94 237 CYS D O 1
ATOM 12607 N N . CYS D 1 238 ? 17.085 22.278 7.733 1.00 58.14 238 CYS D N 1
ATOM 12608 C CA . CYS D 1 238 ? 17.406 22.879 9.025 1.00 58.01 238 CYS D CA 1
ATOM 12609 C C . CYS D 1 238 ? 17.109 21.962 10.214 1.00 59.00 238 CYS D C 1
ATOM 12610 O O . CYS D 1 238 ? 15.996 21.460 10.357 1.00 61.03 238 CYS D O 1
ATOM 12613 N N . LYS D 1 239 ? 18.111 21.763 11.067 1.00 58.32 239 LYS D N 1
ATOM 12614 C CA . LYS D 1 239 ? 17.931 21.072 12.347 1.00 56.39 239 LYS D CA 1
ATOM 12615 C C . LYS D 1 239 ? 17.183 21.961 13.344 1.00 54.91 239 LYS D C 1
ATOM 12616 O O . LYS D 1 239 ? 16.474 21.463 14.220 1.00 52.34 239 LYS D O 1
ATOM 12622 N N . ALA D 1 240 ? 17.368 23.274 13.206 1.00 53.74 240 ALA D N 1
ATOM 12623 C CA . ALA D 1 240 ? 16.704 24.267 14.055 1.00 52.81 240 ALA D CA 1
ATOM 12624 C C . ALA D 1 240 ? 16.716 25.642 13.384 1.00 53.56 240 ALA D C 1
ATOM 12625 O O . ALA D 1 240 ? 17.594 25.936 12.569 1.00 54.85 240 ALA D O 1
ATOM 12627 N N . CYS D 1 241 ? 15.746 26.482 13.735 1.00 54.09 241 CYS D N 1
ATOM 12628 C CA . CYS D 1 241 ? 15.592 27.791 13.098 1.00 55.44 241 CYS D CA 1
ATOM 12629 C C . CYS D 1 241 ? 16.239 28.919 13.898 1.00 57.80 241 CYS D C 1
ATOM 12630 O O . CYS D 1 241 ? 16.384 28.836 15.119 1.00 59.92 241 CYS D O 1
ATOM 12633 N N . GLN D 1 242 ? 16.615 29.972 13.176 1.00 59.02 242 GLN D N 1
ATOM 12634 C CA . GLN D 1 242 ? 17.294 31.138 13.726 1.00 58.39 242 GLN D CA 1
ATOM 12635 C C . GLN D 1 242 ? 16.301 32.292 13.814 1.00 60.26 242 GLN D C 1
ATOM 12636 O O . GLN D 1 242 ? 15.277 32.294 13.127 1.00 59.29 242 GLN D O 1
ATOM 12642 N N . GLY D 1 243 ? 16.605 33.267 14.667 1.00 60.94 243 GLY D N 1
ATOM 12643 C CA . GLY D 1 243 ? 15.746 34.433 14.852 1.00 60.07 243 GLY D CA 1
ATOM 12644 C C . GLY D 1 243 ? 14.361 34.041 15.337 1.00 59.87 243 GLY D C 1
ATOM 12645 O O . GLY D 1 243 ? 14.222 33.233 16.259 1.00 57.34 243 GLY D O 1
ATOM 12646 N N . LYS D 1 244 ? 13.340 34.612 14.700 1.00 59.65 244 LYS D N 1
ATOM 12647 C CA . LYS D 1 244 ? 11.939 34.285 14.991 1.00 58.56 244 LYS D CA 1
ATOM 12648 C C . LYS D 1 244 ? 11.378 33.362 13.902 1.00 55.04 244 LYS D C 1
ATOM 12649 O O . LYS D 1 244 ? 10.352 33.646 13.277 1.00 52.19 244 LYS D O 1
ATOM 12655 N N . GLY D 1 245 ? 12.077 32.254 13.683 1.00 51.47 245 GLY D N 1
ATOM 12656 C CA . GLY D 1 245 ? 11.653 31.233 12.734 1.00 51.81 245 GLY D CA 1
ATOM 12657 C C . GLY D 1 245 ? 11.205 29.995 13.482 1.00 50.29 245 GLY D C 1
ATOM 12658 O O . GLY D 1 245 ? 11.750 29.677 14.539 1.00 53.22 245 GLY D O 1
ATOM 12659 N N . PHE D 1 246 ? 10.207 29.305 12.936 1.00 47.96 246 PHE D N 1
ATOM 12660 C CA . PHE D 1 246 ? 9.639 28.114 13.565 1.00 46.29 246 PHE D CA 1
ATOM 12661 C C . PHE D 1 246 ? 10.061 26.861 12.813 1.00 45.47 246 PHE D C 1
ATOM 12662 O O . PHE D 1 246 ? 9.858 26.752 11.603 1.00 44.93 246 PHE D O 1
ATOM 12670 N N . HIS D 1 247 ? 10.647 25.920 13.545 1.00 44.04 247 HIS D N 1
ATOM 12671 C CA . HIS D 1 247 ? 11.103 24.652 12.986 1.00 42.68 247 HIS D CA 1
ATOM 12672 C C . HIS D 1 247 ? 9.963 23.648 12.914 1.00 42.41 247 HIS D C 1
ATOM 12673 O O . HIS D 1 247 ? 9.370 23.304 13.941 1.00 42.09 247 HIS D O 1
ATOM 12680 N N . CYS D 1 248 ? 9.655 23.194 11.699 1.00 41.50 248 CYS D N 1
ATOM 12681 C CA . CYS D 1 248 ? 8.755 22.060 11.502 1.00 40.27 248 CYS D CA 1
ATOM 12682 C C . CYS D 1 248 ? 9.559 20.777 11.680 1.00 39.70 248 CYS D C 1
ATOM 12683 O O . CYS D 1 248 ? 10.787 20.795 11.615 1.00 38.99 248 CYS D O 1
ATOM 12686 N N . LYS D 1 249 ? 8.862 19.663 11.879 1.00 41.09 249 LYS D N 1
ATOM 12687 C CA . LYS D 1 249 ? 9.508 18.350 12.022 1.00 41.30 249 LYS D CA 1
ATOM 12688 C C . LYS D 1 249 ? 10.226 17.872 10.749 1.00 41.56 249 LYS D C 1
ATOM 12689 O O . LYS D 1 249 ? 11.109 17.024 10.822 1.00 44.64 249 LYS D O 1
ATOM 12695 N N . SER D 1 250 ? 9.858 18.433 9.596 1.00 40.97 250 SER D N 1
ATOM 12696 C CA . SER D 1 250 ? 10.370 17.989 8.289 1.00 39.93 250 SER D CA 1
ATOM 12697 C C . SER D 1 250 ? 11.777 18.475 7.908 1.00 41.03 250 SER D C 1
ATOM 12698 O O . SER D 1 250 ? 12.243 18.212 6.793 1.00 39.90 250 SER D O 1
ATOM 12701 N N . GLY D 1 251 ? 12.450 19.180 8.814 1.00 41.10 251 GLY D N 1
ATOM 12702 C CA . GLY D 1 251 ? 13.750 19.786 8.514 1.00 38.75 251 GLY D CA 1
ATOM 12703 C C . GLY D 1 251 ? 13.617 21.039 7.659 1.00 37.11 251 GLY D C 1
ATOM 12704 O O . GLY D 1 251 ? 14.467 21.311 6.801 1.00 34.13 251 GLY D O 1
ATOM 12705 N N . VAL D 1 252 ? 12.547 21.796 7.904 1.00 35.48 252 VAL D N 1
ATOM 12706 C CA . VAL D 1 252 ? 12.245 23.030 7.171 1.00 35.27 252 VAL D CA 1
ATOM 12707 C C . VAL D 1 252 ? 12.060 24.185 8.159 1.00 36.83 252 VAL D C 1
ATOM 12708 O O . VAL D 1 252 ? 11.634 23.968 9.293 1.00 36.17 252 VAL D O 1
ATOM 12712 N N . CYS D 1 253 ? 12.380 25.405 7.726 1.00 40.48 253 CYS D N 1
ATOM 12713 C CA . CYS D 1 253 ? 12.186 26.609 8.548 1.00 43.25 253 CYS D CA 1
ATOM 12714 C C . CYS D 1 253 ? 11.203 27.586 7.907 1.00 43.36 253 CYS D C 1
ATOM 12715 O O . CYS D 1 253 ? 11.254 27.825 6.701 1.00 43.58 253 CYS D O 1
ATOM 12718 N N . ILE D 1 254 ? 10.324 28.150 8.736 1.00 43.54 254 ILE D N 1
ATOM 12719 C CA . ILE D 1 254 ? 9.317 29.122 8.305 1.00 43.23 254 ILE D CA 1
ATOM 12720 C C . ILE D 1 254 ? 9.262 30.301 9.289 1.00 44.79 254 ILE D C 1
ATOM 12721 O O . ILE D 1 254 ? 9.664 30.155 10.442 1.00 44.72 254 ILE D O 1
ATOM 12726 N N . PRO D 1 255 ? 8.770 31.473 8.841 1.00 45.56 255 PRO D N 1
ATOM 12727 C CA . PRO D 1 255 ? 8.548 32.599 9.757 1.00 47.00 255 PRO D CA 1
ATOM 12728 C C . PRO D 1 255 ? 7.521 32.306 10.868 1.00 49.83 255 PRO D C 1
ATOM 12729 O O . PRO D 1 255 ? 6.691 31.406 10.725 1.00 52.58 255 PRO D O 1
ATOM 12733 N N . SER D 1 256 ? 7.588 33.068 11.959 1.00 48.90 256 SER D N 1
ATOM 12734 C CA . SER D 1 256 ? 6.716 32.854 13.124 1.00 48.04 256 SER D CA 1
ATOM 12735 C C . SER D 1 256 ? 5.292 33.374 12.917 1.00 49.59 256 SER D C 1
ATOM 12736 O O . SER D 1 256 ? 4.348 32.848 13.510 1.00 52.14 256 SER D O 1
ATOM 12739 N N . GLN D 1 257 ? 5.138 34.412 12.097 1.00 48.32 257 GLN D N 1
ATOM 12740 C CA . GLN D 1 257 ? 3.806 34.953 11.789 1.00 47.54 257 GLN D CA 1
ATOM 12741 C C . GLN D 1 257 ? 2.978 33.996 10.912 1.00 47.45 257 GLN D C 1
ATOM 12742 O O . GLN D 1 257 ? 1.754 34.114 10.845 1.00 48.57 257 GLN D O 1
ATOM 12748 N N . TYR D 1 258 ? 3.654 33.057 10.250 1.00 45.80 258 TYR D N 1
ATOM 12749 C CA . TYR D 1 258 ? 2.990 32.003 9.474 1.00 45.32 258 TYR D CA 1
ATOM 12750 C C . TYR D 1 258 ? 2.310 30.953 10.379 1.00 45.68 258 TYR D C 1
ATOM 12751 O O . TYR D 1 258 ? 1.501 30.152 9.903 1.00 44.15 258 TYR D O 1
ATOM 12760 N N . GLN D 1 259 ? 2.641 30.955 11.673 1.00 44.28 259 GLN D N 1
ATOM 12761 C CA . GLN D 1 259 ? 2.010 30.047 12.644 1.00 42.28 259 GLN D CA 1
ATOM 12762 C C . GLN D 1 259 ? 0.572 30.460 12.943 1.00 40.96 259 GLN D C 1
ATOM 12763 O O . GLN D 1 259 ? 0.290 31.638 13.139 1.00 43.95 259 GLN D O 1
ATOM 12769 N N . CYS D 1 260 ? -0.328 29.483 12.983 1.00 41.64 260 CYS D N 1
ATOM 12770 C CA . CYS D 1 260 ? -1.749 29.721 13.278 1.00 42.09 260 CYS D CA 1
ATOM 12771 C C . CYS D 1 260 ? -2.370 30.817 12.405 1.00 40.92 260 CYS D C 1
ATOM 12772 O O . CYS D 1 260 ? -2.799 31.852 12.914 1.00 41.37 260 CYS D O 1
ATOM 12775 N N . ASN D 1 261 ? -2.407 30.582 11.094 1.00 40.43 261 ASN D N 1
ATOM 12776 C CA . ASN D 1 261 ? -3.033 31.528 10.150 1.00 38.97 261 ASN D CA 1
ATOM 12777 C C . ASN D 1 261 ? -4.052 30.913 9.180 1.00 38.41 261 ASN D C 1
ATOM 12778 O O . ASN D 1 261 ? -4.628 31.627 8.360 1.00 38.58 261 ASN D O 1
ATOM 12783 N N . GLY D 1 262 ? -4.282 29.604 9.285 1.00 38.46 262 GLY D N 1
ATOM 12784 C CA . GLY D 1 262 ? -5.272 28.909 8.454 1.00 38.89 262 GLY D CA 1
ATOM 12785 C C . GLY D 1 262 ? -4.639 27.981 7.437 1.00 40.20 262 GLY D C 1
ATOM 12786 O O . GLY D 1 262 ? -5.174 26.910 7.140 1.00 41.66 262 GLY D O 1
ATOM 12787 N N . GLU D 1 263 ? -3.496 28.403 6.901 1.00 39.81 263 GLU D N 1
ATOM 12788 C CA . GLU D 1 263 ? -2.748 27.630 5.919 1.00 37.69 263 GLU D CA 1
ATOM 12789 C C . GLU D 1 263 ? -1.687 26.785 6.615 1.00 37.30 263 GLU D C 1
ATOM 12790 O O . GLU D 1 263 ? -0.930 27.295 7.447 1.00 36.79 263 GLU D O 1
ATOM 12796 N N . VAL D 1 264 ? -1.634 25.502 6.265 1.00 35.64 264 VAL D N 1
ATOM 12797 C CA . VAL D 1 264 ? -0.579 24.605 6.734 1.00 34.43 264 VAL D CA 1
ATOM 12798 C C . VAL D 1 264 ? 0.640 24.829 5.835 1.00 34.82 264 VAL D C 1
ATOM 12799 O O . VAL D 1 264 ? 0.506 24.846 4.609 1.00 34.87 264 VAL D O 1
ATOM 12803 N N . ASP D 1 265 ? 1.813 25.016 6.439 1.00 33.75 265 ASP D N 1
ATOM 12804 C CA . ASP D 1 265 ? 3.054 25.269 5.689 1.00 33.10 265 ASP D CA 1
ATOM 12805 C C . ASP D 1 265 ? 4.146 24.230 5.940 1.00 35.53 265 ASP D C 1
ATOM 12806 O O . ASP D 1 265 ? 5.248 24.340 5.395 1.00 36.75 265 ASP D O 1
ATOM 12811 N N . CYS D 1 266 ? 3.856 23.238 6.773 1.00 38.43 266 CYS D N 1
ATOM 12812 C CA . CYS D 1 266 ? 4.770 22.121 6.980 1.00 39.34 266 CYS D CA 1
ATOM 12813 C C . CYS D 1 266 ? 4.052 20.840 6.609 1.00 38.03 266 CYS D C 1
ATOM 12814 O O . CYS D 1 266 ? 2.857 20.688 6.863 1.00 39.16 266 CYS D O 1
ATOM 12817 N N . ILE D 1 267 ? 4.795 19.917 6.015 1.00 38.01 267 ILE D N 1
ATOM 12818 C CA . ILE D 1 267 ? 4.249 18.617 5.627 1.00 37.90 267 ILE D CA 1
ATOM 12819 C C . ILE D 1 267 ? 3.848 17.755 6.829 1.00 37.81 267 ILE D C 1
ATOM 12820 O O . ILE D 1 267 ? 3.140 16.766 6.663 1.00 40.22 267 ILE D O 1
ATOM 12825 N N . THR D 1 268 ? 4.297 18.137 8.025 1.00 37.41 268 THR D N 1
ATOM 12826 C CA . THR D 1 268 ? 3.968 17.425 9.264 1.00 36.43 268 THR D CA 1
ATOM 12827 C C . THR D 1 268 ? 2.785 18.042 10.038 1.00 37.14 268 THR D C 1
ATOM 12828 O O . THR D 1 268 ? 2.220 17.397 10.925 1.00 37.23 268 THR D O 1
ATOM 12832 N N . GLY D 1 269 ? 2.437 19.289 9.720 1.00 38.06 269 GLY D N 1
ATOM 12833 C CA . GLY D 1 269 ? 1.154 19.882 10.136 1.00 37.04 269 GLY D CA 1
ATOM 12834 C C . GLY D 1 269 ? 1.119 20.754 11.382 1.00 36.92 269 GLY D C 1
ATOM 12835 O O . GLY D 1 269 ? 0.234 21.604 11.514 1.00 35.98 269 GLY D O 1
ATOM 12836 N N . GLU D 1 270 ? 2.078 20.561 12.286 1.00 37.17 270 GLU D N 1
ATOM 12837 C CA . GLU D 1 270 ? 2.018 21.137 13.644 1.00 37.30 270 GLU D CA 1
ATOM 12838 C C . GLU D 1 270 ? 1.748 22.639 13.716 1.00 39.36 270 GLU D C 1
ATOM 12839 O O . GLU D 1 270 ? 1.152 23.114 14.688 1.00 42.75 270 GLU D O 1
ATOM 12845 N N . ASP D 1 271 ? 2.166 23.380 12.690 1.00 40.06 271 ASP D N 1
ATOM 12846 C CA . ASP D 1 271 ? 2.004 24.840 12.666 1.00 39.14 271 ASP D CA 1
ATOM 12847 C C . ASP D 1 271 ? 0.546 25.315 12.611 1.00 39.50 271 ASP D C 1
ATOM 12848 O O . ASP D 1 271 ? 0.292 26.520 12.670 1.00 41.13 271 ASP D O 1
ATOM 12853 N N . GLU D 1 272 ? -0.394 24.380 12.473 1.00 39.61 272 GLU D N 1
ATOM 12854 C CA . GLU D 1 272 ? -1.830 24.686 12.528 1.00 40.38 272 GLU D CA 1
ATOM 12855 C C . GLU D 1 272 ? -2.584 23.779 13.507 1.00 41.89 272 GLU D C 1
ATOM 12856 O O . GLU D 1 272 ? -3.801 23.615 13.390 1.00 42.36 272 GLU D O 1
ATOM 12862 N N . VAL D 1 273 ? -1.867 23.180 14.456 1.00 43.40 273 VAL D N 1
ATOM 12863 C CA . VAL D 1 273 ? -2.505 22.405 15.522 1.00 46.20 273 VAL D CA 1
ATOM 12864 C C . VAL D 1 273 ? -2.254 23.094 16.862 1.00 46.72 273 VAL D C 1
ATOM 12865 O O . VAL D 1 273 ? -1.110 23.395 17.222 1.00 46.24 273 VAL D O 1
ATOM 12869 N N . GLY D 1 274 ? -3.342 23.350 17.580 1.00 46.13 274 GLY D N 1
ATOM 12870 C CA . GLY D 1 274 ? -3.302 24.092 18.831 1.00 47.29 274 GLY D CA 1
ATOM 12871 C C . GLY D 1 274 ? -3.406 25.585 18.591 1.00 47.61 274 GLY D C 1
ATOM 12872 O O . GLY D 1 274 ? -2.723 26.377 19.244 1.00 51.41 274 GLY D O 1
ATOM 12873 N N . CYS D 1 275 ? -4.271 25.966 17.656 1.00 45.25 275 CYS D N 1
ATOM 12874 C CA . CYS D 1 275 ? -4.437 27.367 17.272 1.00 44.95 275 CYS D CA 1
ATOM 12875 C C . CYS D 1 275 ? -5.823 27.928 17.638 1.00 45.96 275 CYS D C 1
ATOM 12876 O O . CYS D 1 275 ? -6.197 29.016 17.186 1.00 47.24 275 CYS D O 1
ATOM 12879 N N . ALA D 1 276 ? -6.563 27.194 18.474 1.00 44.79 276 ALA D N 1
ATOM 12880 C CA . ALA D 1 276 ? -7.903 27.598 18.925 1.00 43.53 276 ALA D CA 1
ATOM 12881 C C . ALA D 1 276 ? -8.857 27.894 17.759 1.00 44.31 276 ALA D C 1
ATOM 12882 O O . ALA D 1 276 ? -9.500 28.947 17.712 1.00 43.90 276 ALA D O 1
ATOM 12884 N N . GLY D 1 277 ? -8.939 26.956 16.820 1.00 44.08 277 GLY D N 1
ATOM 12885 C CA . GLY D 1 277 ? -9.774 27.114 15.632 1.00 45.37 277 GLY D CA 1
ATOM 12886 C C . GLY D 1 277 ? -9.090 27.942 14.556 1.00 45.92 277 GLY D C 1
ATOM 12887 O O . GLY D 1 277 ? -8.733 29.102 14.777 1.00 44.31 277 GLY D O 1
ATOM 12888 N N . MET D 1 293 ? -3.856 38.374 -3.780 1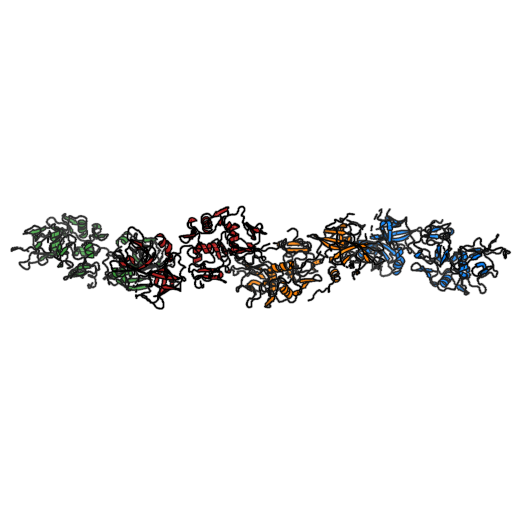.00 29.17 293 MET D N 1
ATOM 12889 C CA . MET D 1 293 ? -3.577 37.128 -4.501 1.00 30.09 293 MET D CA 1
ATOM 12890 C C . MET D 1 293 ? -3.064 36.000 -3.606 1.00 29.30 293 MET D C 1
ATOM 12891 O O . MET D 1 293 ? -3.232 34.829 -3.936 1.00 30.32 293 MET D O 1
ATOM 12896 N N . ASP D 1 294 ? -2.424 36.345 -2.493 1.00 29.72 294 ASP D N 1
ATOM 12897 C CA . ASP D 1 294 ? -2.123 35.358 -1.457 1.00 30.47 294 ASP D CA 1
ATOM 12898 C C . ASP D 1 294 ? -3.424 34.916 -0.784 1.00 30.55 294 ASP D C 1
ATOM 12899 O O . ASP D 1 294 ? -3.606 33.742 -0.458 1.00 29.91 294 ASP D O 1
ATOM 12904 N N . ALA D 1 295 ? -4.320 35.875 -0.575 1.00 31.02 295 ALA D N 1
ATOM 12905 C CA . ALA D 1 295 ? -5.687 35.587 -0.151 1.00 32.47 295 ALA D CA 1
ATOM 12906 C C . ALA D 1 295 ? -6.352 34.615 -1.126 1.00 33.41 295 ALA D C 1
ATOM 12907 O O . ALA D 1 295 ? -6.957 33.625 -0.717 1.00 35.19 295 ALA D O 1
ATOM 12909 N N . GLU D 1 296 ? -6.222 34.902 -2.416 1.00 34.41 296 GLU D N 1
ATOM 12910 C CA . GLU D 1 296 ? -6.782 34.047 -3.459 1.00 34.44 296 GLU D CA 1
ATOM 12911 C C . GLU D 1 296 ? -6.206 32.628 -3.400 1.00 34.87 296 GLU D C 1
ATOM 12912 O O . GLU D 1 296 ? -6.961 31.661 -3.435 1.00 37.04 296 GLU D O 1
ATOM 12918 N N . ARG D 1 297 ? -4.882 32.505 -3.293 1.00 34.29 297 ARG D N 1
ATOM 12919 C CA . ARG D 1 297 ? -4.227 31.188 -3.364 1.00 33.91 297 ARG D CA 1
ATOM 12920 C C . ARG D 1 297 ? -4.171 30.409 -2.053 1.00 35.07 297 ARG D C 1
ATOM 12921 O O . ARG D 1 297 ? -3.904 29.210 -2.070 1.00 38.49 297 ARG D O 1
ATOM 12929 N N . ARG D 1 298 ? -4.389 31.079 -0.926 1.00 37.39 298 ARG D N 1
ATOM 12930 C CA . ARG D 1 298 ? -4.727 30.379 0.319 1.00 37.94 298 ARG D CA 1
ATOM 12931 C C . ARG D 1 298 ? -6.072 29.693 0.120 1.00 39.68 298 ARG D C 1
ATOM 12932 O O . ARG D 1 298 ? -6.211 28.488 0.328 1.00 40.32 298 ARG D O 1
ATOM 12940 N N . ARG D 1 299 ? -7.049 30.494 -0.298 1.00 41.93 299 ARG D N 1
ATOM 12941 C CA . ARG D 1 299 ? -8.429 30.053 -0.488 1.00 44.27 299 ARG D CA 1
ATOM 12942 C C . ARG D 1 299 ? -8.527 28.883 -1.461 1.00 45.31 299 ARG D C 1
ATOM 12943 O O . ARG D 1 299 ? -9.280 27.940 -1.225 1.00 48.52 299 ARG D O 1
ATOM 12951 N N . ILE D 1 300 ? -7.759 28.945 -2.544 1.00 47.11 300 ILE D N 1
ATOM 12952 C CA . ILE D 1 300 ? -7.754 27.884 -3.554 1.00 47.54 300 ILE D CA 1
ATOM 12953 C C . ILE D 1 300 ? -7.147 26.573 -3.025 1.00 49.68 300 ILE D C 1
ATOM 12954 O O . ILE D 1 300 ? -7.575 25.489 -3.428 1.00 52.97 300 ILE D O 1
ATOM 12959 N N . LYS D 1 301 ? -6.174 26.668 -2.119 1.00 50.06 301 LYS D N 1
ATOM 12960 C CA . LYS D 1 301 ? -5.591 25.467 -1.495 1.00 50.88 301 LYS D CA 1
ATOM 12961 C C . LYS D 1 301 ? -6.583 24.738 -0.587 1.00 51.84 301 LYS D C 1
ATOM 12962 O O . LYS D 1 301 ? -6.429 23.544 -0.343 1.00 55.10 301 LYS D O 1
ATOM 12968 N N . SER D 1 302 ? -7.588 25.455 -0.085 1.00 55.41 302 SER D N 1
ATOM 12969 C CA . SER D 1 302 ? -8.627 24.860 0.768 1.00 54.97 302 SER D CA 1
ATOM 12970 C C . SER D 1 302 ? -9.796 24.279 -0.040 1.00 55.65 302 SER D C 1
ATOM 12971 O O . SER D 1 302 ? -10.751 23.759 0.542 1.00 56.45 302 SER D O 1
ATOM 12974 N N . LEU D 1 303 ? -9.716 24.382 -1.369 1.00 55.25 303 LEU D N 1
ATOM 12975 C CA . LEU D 1 303 ? -10.671 23.745 -2.286 1.00 53.74 303 LEU D CA 1
ATOM 12976 C C . LEU D 1 303 ? -10.154 22.410 -2.828 1.00 53.66 303 LEU D C 1
ATOM 12977 O O . LEU D 1 303 ? -10.885 21.687 -3.507 1.00 52.38 303 LEU D O 1
ATOM 12982 N N . LEU D 1 304 ? -8.891 22.094 -2.549 1.00 53.80 304 LEU D N 1
ATOM 12983 C CA . LEU D 1 304 ? -8.297 20.831 -2.995 1.00 51.99 304 LEU D CA 1
ATOM 12984 C C . LEU D 1 304 ? -8.930 19.664 -2.233 1.00 54.55 304 LEU D C 1
ATOM 12985 O O . LEU D 1 304 ? -8.903 19.644 -0.998 1.00 54.02 304 LEU D O 1
ATOM 12990 N N . PRO D 1 305 ? -9.502 18.690 -2.965 1.00 55.52 305 PRO D N 1
ATOM 12991 C CA . PRO D 1 305 ? -10.221 17.603 -2.312 1.00 55.84 305 PRO D CA 1
ATOM 12992 C C . PRO D 1 305 ? -9.291 16.676 -1.534 1.00 56.45 305 PRO D C 1
ATOM 12993 O O . PRO D 1 305 ? -8.534 15.909 -2.128 1.00 53.75 305 PRO D O 1
ATOM 12997 N N . LYS D 1 306 ? -9.347 16.775 -0.208 1.00 59.54 306 LYS D N 1
ATOM 12998 C CA . LYS D 1 306 ? -8.571 15.904 0.671 1.00 58.83 306 LYS D CA 1
ATOM 12999 C C . LYS D 1 306 ? -9.200 14.514 0.705 1.00 58.74 306 LYS D C 1
ATOM 13000 O O . LYS D 1 306 ? -10.376 14.367 1.042 1.00 60.49 306 LYS D O 1
ATOM 13006 N N . LEU D 1 307 ? -8.416 13.503 0.342 1.00 59.47 307 LEU D N 1
ATOM 13007 C CA . LEU D 1 307 ? -8.861 12.111 0.406 1.00 57.99 307 LEU D CA 1
ATOM 13008 C C . LEU D 1 307 ? -8.873 11.640 1.854 1.00 56.57 307 LEU D C 1
ATOM 13009 O O . LEU D 1 307 ? -8.046 12.074 2.659 1.00 56.73 307 LEU D O 1
ATOM 13014 N N . SER D 1 308 ? -9.812 10.756 2.180 1.00 56.62 308 SER D N 1
ATOM 13015 C CA . SER D 1 308 ? -9.885 10.173 3.520 1.00 55.79 308 SER D CA 1
ATOM 13016 C C . SER D 1 308 ? -8.681 9.266 3.733 1.00 55.12 308 SER D C 1
ATOM 13017 O O . SER D 1 308 ? -8.258 8.559 2.821 1.00 52.07 308 SER D O 1
ATOM 13020 N N . CYS D 1 309 ? -8.138 9.292 4.944 1.00 57.33 309 CYS D N 1
ATOM 13021 C CA . CYS D 1 309 ? -6.862 8.644 5.229 1.00 57.87 309 CYS D CA 1
ATOM 13022 C C . CYS D 1 309 ? -6.602 8.571 6.730 1.00 57.73 309 CYS D C 1
ATOM 13023 O O . CYS D 1 309 ? -6.426 9.602 7.381 1.00 57.78 309 CYS D O 1
ATOM 13026 N N . GLY D 1 310 ? -6.581 7.351 7.266 1.00 55.60 310 GLY D N 1
ATOM 13027 C CA . GLY D 1 310 ? -6.282 7.107 8.682 1.00 56.06 310 GLY D CA 1
ATOM 13028 C C . GLY D 1 310 ? -6.918 8.100 9.638 1.00 58.98 310 GLY D C 1
ATOM 13029 O O . GLY D 1 310 ? -6.277 8.551 10.590 1.00 60.80 310 GLY D O 1
ATOM 13030 N N . VAL D 1 311 ? -8.182 8.430 9.381 1.00 60.41 311 VAL D N 1
ATOM 13031 C CA . VAL D 1 311 ? -8.894 9.470 10.125 1.00 62.66 311 VAL D CA 1
ATOM 13032 C C . VAL D 1 311 ? -9.647 8.869 11.314 1.00 64.34 311 VAL D C 1
ATOM 13033 O O . VAL D 1 311 ? -9.757 7.647 11.437 1.00 67.74 311 VAL D O 1
ATOM 13037 N N . LYS D 1 312 ? -10.144 9.737 12.194 1.00 63.57 312 LYS D N 1
ATOM 13038 C CA . LYS D 1 312 ? -10.994 9.320 13.313 1.00 63.83 312 LYS D CA 1
ATOM 13039 C C . LYS D 1 312 ? -12.320 8.768 12.793 1.00 64.44 312 LYS D C 1
ATOM 13040 O O . LYS D 1 312 ? -12.705 7.639 13.106 1.00 65.92 312 LYS D O 1
ATOM 13046 N N . ASN D 1 313 ? -13.005 9.582 11.995 1.00 63.70 313 ASN D N 1
ATOM 13047 C CA . ASN D 1 313 ? -14.311 9.233 11.445 1.00 64.67 313 ASN D CA 1
ATOM 13048 C C . ASN D 1 313 ? -14.164 8.337 10.219 1.00 65.61 313 ASN D C 1
ATOM 13049 O O . ASN D 1 313 ? -14.394 7.129 10.288 1.00 65.48 313 ASN D O 1
ATOM 13054 N N . GLY D 1 331 ? -12.624 -2.194 18.642 1.00 59.48 331 GLY D N 1
ATOM 13055 C CA . GLY D 1 331 ? -12.334 -1.586 17.346 1.00 60.15 331 GLY D CA 1
ATOM 13056 C C . GLY D 1 331 ? -11.527 -0.304 17.455 1.00 60.44 331 GLY D C 1
ATOM 13057 O O . GLY D 1 331 ? -12.088 0.778 17.632 1.00 62.62 331 GLY D O 1
ATOM 13058 N N . ASP D 1 332 ? -10.206 -0.435 17.360 1.00 58.69 332 ASP D N 1
ATOM 13059 C CA . ASP D 1 332 ? -9.297 0.724 17.354 1.00 56.97 332 ASP D CA 1
ATOM 13060 C C . ASP D 1 332 ? -8.217 0.689 16.258 1.00 54.89 332 ASP D C 1
ATOM 13061 O O . ASP D 1 332 ? -7.530 1.690 16.043 1.00 54.10 332 ASP D O 1
ATOM 13066 N N . LEU D 1 333 ? -8.088 -0.439 15.555 1.00 50.62 333 LEU D N 1
ATOM 13067 C CA . LEU D 1 333 ? -7.107 -0.592 14.475 1.00 48.16 333 LEU D CA 1
ATOM 13068 C C . LEU D 1 333 ? -7.806 -0.940 13.150 1.00 47.18 333 LEU D C 1
ATOM 13069 O O . LEU D 1 333 ? -7.601 -2.028 12.601 1.00 44.79 333 LEU D O 1
ATOM 13074 N N . PRO D 1 334 ? -8.621 -0.006 12.617 1.00 46.95 334 PRO D N 1
ATOM 13075 C CA . PRO D 1 334 ? -9.451 -0.267 11.427 1.00 47.02 334 PRO D CA 1
ATOM 13076 C C . PRO D 1 334 ? -8.673 -0.464 10.118 1.00 47.79 334 PRO D C 1
ATOM 13077 O O . PRO D 1 334 ? -9.270 -0.776 9.085 1.00 50.40 334 PRO D O 1
ATOM 13081 N N . TRP D 1 335 ? -7.359 -0.274 10.171 1.00 46.26 335 TRP D N 1
ATOM 13082 C CA . TRP D 1 335 ? -6.473 -0.490 9.021 1.00 44.81 335 TRP D CA 1
ATOM 13083 C C . TRP D 1 335 ? -5.837 -1.886 9.018 1.00 43.42 335 TRP D C 1
ATOM 13084 O O . TRP D 1 335 ? -5.472 -2.394 7.956 1.00 45.42 335 TRP D O 1
ATOM 13095 N N . GLN D 1 336 ? -5.712 -2.497 10.199 1.00 40.26 336 GLN D N 1
ATOM 13096 C CA . GLN D 1 336 ? -5.007 -3.779 10.356 1.00 37.98 336 GLN D CA 1
ATOM 13097 C C . GLN D 1 336 ? -5.721 -4.909 9.607 1.00 38.75 336 GLN D C 1
ATOM 13098 O O . GLN D 1 336 ? -6.950 -4.937 9.528 1.00 39.79 336 GLN D O 1
ATOM 13104 N N . VAL D 1 337 ? -4.926 -5.839 9.076 1.00 38.62 337 VAL D N 1
ATOM 13105 C CA . VAL D 1 337 ? -5.397 -6.877 8.157 1.00 36.44 337 VAL D CA 1
ATOM 13106 C C . VAL D 1 337 ? -4.571 -8.156 8.318 1.00 36.38 337 VAL D C 1
ATOM 13107 O O . VAL D 1 337 ? -3.407 -8.099 8.720 1.00 37.50 337 VAL D O 1
ATOM 13111 N N . ALA D 1 338 ? -5.182 -9.300 8.007 1.00 36.01 338 ALA D N 1
ATOM 13112 C CA . ALA D 1 338 ? -4.535 -10.610 8.153 1.00 34.89 338 ALA D CA 1
ATOM 13113 C C . ALA D 1 338 ? -4.579 -11.420 6.857 1.00 34.61 338 ALA D C 1
ATOM 13114 O O . ALA D 1 338 ? -5.652 -11.812 6.401 1.00 35.50 338 ALA D O 1
ATOM 13116 N N . ILE D 1 339 ? -3.411 -11.663 6.268 1.00 33.53 339 ILE D N 1
ATOM 13117 C CA . ILE D 1 339 ? -3.291 -12.582 5.136 1.00 34.70 339 ILE D CA 1
ATOM 13118 C C . ILE D 1 339 ? -3.078 -13.993 5.681 1.00 37.33 339 ILE D C 1
ATOM 13119 O O . ILE D 1 339 ? -2.339 -14.174 6.649 1.00 38.49 339 ILE D O 1
ATOM 13124 N N . LYS D 1 340 ? -3.737 -14.975 5.063 1.00 39.74 340 LYS D N 1
ATOM 13125 C CA . LYS D 1 340 ? -3.613 -16.391 5.448 1.00 42.67 340 LYS D CA 1
ATOM 13126 C C . LYS D 1 340 ? -3.693 -17.297 4.221 1.00 44.69 340 LYS D C 1
ATOM 13127 O O . LYS D 1 340 ? -4.329 -16.946 3.225 1.00 45.73 340 LYS D O 1
ATOM 13133 N N . ASP D 1 341 ? -3.057 -18.465 4.310 1.00 45.69 341 ASP D N 1
ATOM 13134 C CA . ASP D 1 341 ? -3.078 -19.461 3.233 1.00 47.49 341 ASP D CA 1
ATOM 13135 C C . ASP D 1 341 ? -3.354 -20.869 3.770 1.00 48.76 341 ASP D C 1
ATOM 13136 O O . ASP D 1 341 ? -3.357 -21.094 4.980 1.00 50.18 341 ASP D O 1
ATOM 13141 N N . ALA D 1 342 ? -3.579 -21.805 2.850 1.00 51.18 342 ALA D N 1
ATOM 13142 C CA . ALA D 1 342 ? -3.965 -23.193 3.168 1.00 51.59 342 ALA D CA 1
ATOM 13143 C C . ALA D 1 342 ? -3.173 -23.834 4.311 1.00 51.32 342 ALA D C 1
ATOM 13144 O O . ALA D 1 342 ? -3.734 -24.573 5.116 1.00 52.95 342 ALA D O 1
ATOM 13146 N N . SER D 1 343 ? -1.876 -23.546 4.374 1.00 51.88 343 SER D N 1
ATOM 13147 C CA . SER D 1 343 ? -0.992 -24.106 5.405 1.00 50.41 343 SER D CA 1
ATOM 13148 C C . SER D 1 343 ? -1.278 -23.590 6.820 1.00 49.60 343 SER D C 1
ATOM 13149 O O . SER D 1 343 ? -0.797 -24.165 7.798 1.00 49.52 343 SER D O 1
ATOM 13152 N N . GLY D 1 344 ? -2.039 -22.503 6.924 1.00 49.97 344 GLY D N 1
ATOM 13153 C CA . GLY D 1 344 ? -2.354 -21.890 8.215 1.00 50.16 344 GLY D CA 1
ATOM 13154 C C . GLY D 1 344 ? -1.476 -20.696 8.548 1.00 51.31 344 GLY D C 1
ATOM 13155 O O . GLY D 1 344 ? -1.888 -19.816 9.304 1.00 54.08 344 GLY D O 1
ATOM 13156 N N . ILE D 1 345 ? -0.265 -20.668 7.992 1.00 52.61 345 ILE D N 1
ATOM 13157 C CA . ILE D 1 345 ? 0.698 -19.588 8.253 1.00 52.25 345 ILE D CA 1
ATOM 13158 C C . ILE D 1 345 ? 0.171 -18.217 7.819 1.00 51.86 345 ILE D C 1
ATOM 13159 O O . ILE D 1 345 ? -0.437 -18.072 6.757 1.00 51.24 345 ILE D O 1
ATOM 13164 N N . THR D 1 346 ? 0.421 -17.219 8.659 1.00 50.09 346 THR D N 1
ATOM 13165 C CA . THR D 1 346 ? -0.234 -15.919 8.552 1.00 48.83 346 THR D CA 1
ATOM 13166 C C . THR D 1 346 ? 0.787 -14.805 8.363 1.00 46.73 346 THR D C 1
ATOM 13167 O O . THR D 1 346 ? 1.890 -14.869 8.908 1.00 46.52 346 THR D O 1
ATOM 13171 N N . CYS D 1 347 ? 0.409 -13.789 7.590 1.00 45.20 347 CYS D N 1
ATOM 13172 C CA . CYS D 1 347 ? 1.245 -12.605 7.388 1.00 44.21 347 CYS D CA 1
ATOM 13173 C C . CYS D 1 347 ? 0.496 -11.338 7.782 1.00 41.38 347 CYS D C 1
ATOM 13174 O O . CYS D 1 347 ? -0.723 -11.251 7.632 1.00 41.43 347 CYS D O 1
ATOM 13177 N N . GLY D 1 348 ? 1.239 -10.361 8.293 1.00 38.88 348 GLY D N 1
ATOM 13178 C CA . GLY D 1 348 ? 0.672 -9.066 8.653 1.00 36.82 348 GLY D CA 1
ATOM 13179 C C . GLY D 1 348 ? 0.507 -8.183 7.432 1.00 34.16 348 GLY D C 1
ATOM 13180 O O . GLY D 1 348 ? 1.311 -8.240 6.498 1.00 32.66 348 GLY D O 1
ATOM 13181 N N . GLY D 1 349 ? -0.538 -7.364 7.444 1.00 31.94 349 GLY D N 1
ATOM 13182 C CA . GLY D 1 349 ? -0.827 -6.471 6.328 1.00 31.88 349 GLY D CA 1
ATOM 13183 C C . GLY D 1 349 ? -1.704 -5.310 6.734 1.00 32.17 349 GLY D C 1
ATOM 13184 O O . GLY D 1 349 ? -2.245 -5.287 7.841 1.00 31.95 349 GLY D O 1
ATOM 13185 N N . ILE D 1 350 ? -1.850 -4.347 5.830 1.00 32.70 350 ILE D N 1
ATOM 13186 C CA . ILE D 1 350 ? -2.611 -3.135 6.119 1.00 34.53 350 ILE D CA 1
ATOM 13187 C C . ILE D 1 350 ? -3.371 -2.679 4.875 1.00 34.95 350 ILE D C 1
ATOM 13188 O O . ILE D 1 350 ? -2.966 -2.981 3.751 1.00 35.38 350 ILE D O 1
ATOM 13193 N N . TYR D 1 351 ? -4.475 -1.964 5.088 1.00 34.52 351 TYR D N 1
ATOM 13194 C CA . TYR D 1 351 ? -5.344 -1.525 3.998 1.00 34.56 351 TYR D CA 1
ATOM 13195 C C . TYR D 1 351 ? -5.056 -0.072 3.628 1.00 35.11 351 TYR D C 1
ATOM 13196 O O . TYR D 1 351 ? -5.076 0.811 4.488 1.00 35.59 351 TYR D O 1
ATOM 13205 N N . ILE D 1 352 ? -4.803 0.167 2.344 1.00 36.13 352 ILE D N 1
ATOM 13206 C CA . ILE D 1 352 ? -4.368 1.482 1.863 1.00 35.58 352 ILE D CA 1
ATOM 13207 C C . ILE D 1 352 ? -5.287 2.103 0.801 1.00 37.29 352 ILE D C 1
ATOM 13208 O O . ILE D 1 352 ? -4.858 2.970 0.042 1.00 38.98 352 ILE D O 1
ATOM 13213 N N . GLY D 1 353 ? -6.542 1.665 0.747 1.00 38.99 353 GLY D N 1
ATOM 13214 C CA . GLY D 1 353 ? -7.532 2.269 -0.152 1.00 40.39 353 GLY D CA 1
ATOM 13215 C C . GLY D 1 353 ? -7.751 1.515 -1.455 1.00 42.30 353 GLY D C 1
ATOM 13216 O O . GLY D 1 353 ? -6.897 0.740 -1.898 1.00 41.68 353 GLY D O 1
ATOM 13217 N N . GLY D 1 354 ? -8.905 1.759 -2.071 1.00 42.93 354 GLY D N 1
ATOM 13218 C CA . GLY D 1 354 ? -9.314 1.042 -3.274 1.00 42.67 354 GLY D CA 1
ATOM 13219 C C . GLY D 1 354 ? -9.600 -0.419 -2.966 1.00 43.69 354 GLY D C 1
ATOM 13220 O O . GLY D 1 354 ? -10.553 -0.741 -2.257 1.00 44.17 354 GLY D O 1
ATOM 13221 N N . CYS D 1 355 ? -8.767 -1.300 -3.508 1.00 44.42 355 CYS D N 1
ATOM 13222 C CA . CYS D 1 355 ? -8.853 -2.732 -3.242 1.00 44.04 355 CYS D CA 1
ATOM 13223 C C . CYS D 1 355 ? -7.473 -3.279 -2.867 1.00 40.66 355 CYS D C 1
ATOM 13224 O O . CYS D 1 355 ? -7.226 -4.484 -2.956 1.00 41.44 355 CYS D O 1
ATOM 13227 N N . TRP D 1 356 ? -6.590 -2.392 -2.414 1.00 37.36 356 TRP D N 1
ATOM 13228 C CA . TRP D 1 356 ? -5.169 -2.709 -2.261 1.00 35.42 356 TRP D CA 1
ATOM 13229 C C . TRP D 1 356 ? -4.737 -2.828 -0.809 1.00 33.23 356 TRP D C 1
ATOM 13230 O O . TRP D 1 356 ? -5.246 -2.128 0.062 1.00 32.50 356 TRP D O 1
ATOM 13241 N N . ILE D 1 357 ? -3.775 -3.713 -0.572 1.00 32.28 357 ILE D N 1
ATOM 13242 C CA . ILE D 1 357 ? -3.259 -3.983 0.766 1.00 33.29 357 ILE D CA 1
ATOM 13243 C C . ILE D 1 357 ? -1.731 -3.982 0.736 1.00 33.91 357 ILE D C 1
ATOM 13244 O O . ILE D 1 357 ? -1.126 -4.489 -0.215 1.00 33.82 357 ILE D O 1
ATOM 13249 N N . LEU D 1 358 ? -1.117 -3.413 1.773 1.00 33.18 358 LEU D N 1
ATOM 13250 C CA . LEU D 1 358 ? 0.342 -3.316 1.852 1.00 34.42 358 LEU D CA 1
ATOM 13251 C C . LEU D 1 358 ? 0.913 -4.324 2.844 1.00 35.42 358 LEU D C 1
ATOM 13252 O O . LEU D 1 358 ? 0.375 -4.509 3.937 1.00 37.83 358 LEU D O 1
ATOM 13257 N N . THR D 1 359 ? 2.012 -4.963 2.455 1.00 35.47 359 THR D N 1
ATOM 13258 C CA . THR D 1 359 ? 2.655 -5.989 3.267 1.00 35.91 359 THR D CA 1
ATOM 13259 C C . THR D 1 359 ? 4.142 -6.077 2.947 1.00 36.16 359 THR D C 1
ATOM 13260 O O . THR D 1 359 ? 4.630 -5.441 2.010 1.00 34.98 359 THR D O 1
ATOM 13264 N N . ALA D 1 360 ? 4.853 -6.886 3.724 1.00 36.54 360 ALA D N 1
ATOM 13265 C CA . ALA D 1 360 ? 6.253 -7.190 3.448 1.00 37.67 360 ALA D CA 1
ATOM 13266 C C . ALA D 1 360 ? 6.357 -8.162 2.270 1.00 39.89 360 ALA D C 1
ATOM 13267 O O . ALA D 1 360 ? 5.345 -8.540 1.678 1.00 40.64 360 ALA D O 1
ATOM 13269 N N . ALA D 1 361 ? 7.585 -8.553 1.936 1.00 42.16 361 ALA D N 1
ATOM 13270 C CA . ALA D 1 361 ? 7.854 -9.479 0.832 1.00 41.00 361 ALA D CA 1
ATOM 13271 C C . ALA D 1 361 ? 8.319 -10.849 1.328 1.00 42.86 361 ALA D C 1
ATOM 13272 O O . ALA D 1 361 ? 7.896 -11.877 0.803 1.00 44.49 361 ALA D O 1
ATOM 13274 N N . HIS D 1 362 ? 9.191 -10.856 2.336 1.00 43.59 362 HIS D N 1
ATOM 13275 C CA . HIS D 1 362 ? 9.773 -12.099 2.858 1.00 43.59 362 HIS D CA 1
ATOM 13276 C C . HIS D 1 362 ? 8.752 -13.031 3.526 1.00 43.28 362 HIS D C 1
ATOM 13277 O O . HIS D 1 362 ? 8.952 -14.245 3.563 1.00 41.45 362 HIS D O 1
ATOM 13284 N N . CYS D 1 363 ? 7.673 -12.460 4.055 1.00 45.00 363 CYS D N 1
ATOM 13285 C CA . CYS D 1 363 ? 6.637 -13.233 4.750 1.00 46.05 363 CYS D CA 1
ATOM 13286 C C . CYS D 1 363 ? 5.820 -14.101 3.791 1.00 46.30 363 CYS D C 1
ATOM 13287 O O . CYS D 1 363 ? 5.593 -15.279 4.060 1.00 49.70 363 CYS D O 1
ATOM 13290 N N . LEU D 1 364 ? 5.387 -13.512 2.678 1.00 44.63 364 LEU D N 1
ATOM 13291 C CA . LEU D 1 364 ? 4.514 -14.195 1.714 1.00 44.89 364 LEU D CA 1
ATOM 13292 C C . LEU D 1 364 ? 5.180 -15.368 0.989 1.00 46.33 364 LEU D C 1
ATOM 13293 O O . LEU D 1 364 ? 4.498 -16.315 0.589 1.00 45.91 364 LEU D O 1
ATOM 13298 N N . ARG D 1 365 ? 6.499 -15.303 0.816 1.00 46.61 365 ARG D N 1
ATOM 13299 C CA . ARG D 1 365 ? 7.239 -16.354 0.106 1.00 46.44 365 ARG D CA 1
ATOM 13300 C C . ARG D 1 365 ? 7.506 -17.610 0.951 1.00 46.96 365 ARG D C 1
ATOM 13301 O O . ARG D 1 365 ? 8.061 -18.588 0.447 1.00 48.11 365 ARG D O 1
ATOM 13309 N N . ALA D 1 366 ? 7.113 -17.590 2.222 1.00 47.77 366 ALA D N 1
ATOM 13310 C CA . ALA D 1 366 ? 7.150 -18.796 3.057 1.00 49.37 366 ALA D CA 1
ATOM 13311 C C . ALA D 1 366 ? 6.051 -19.793 2.656 1.00 50.99 366 ALA D C 1
ATOM 13312 O O . ALA D 1 366 ? 6.174 -20.999 2.899 1.00 49.36 366 ALA D O 1
ATOM 13314 N N . SER D 1 367 ? 4.983 -19.285 2.045 1.00 52.71 367 SER D N 1
ATOM 13315 C CA . SER D 1 367 ? 3.867 -20.119 1.608 1.00 54.88 367 SER D CA 1
ATOM 13316 C C . SER D 1 367 ? 4.256 -20.952 0.388 1.00 56.00 367 SER D C 1
ATOM 13317 O O . SER D 1 367 ? 4.864 -20.441 -0.554 1.00 56.32 367 SER D O 1
ATOM 13320 N N . LYS D 1 368 ? 3.899 -22.234 0.422 1.00 57.06 368 LYS D N 1
ATOM 13321 C CA . LYS D 1 368 ? 4.164 -23.158 -0.683 1.00 57.40 368 LYS D CA 1
ATOM 13322 C C . LYS D 1 368 ? 3.077 -23.063 -1.754 1.00 57.53 368 LYS D C 1
ATOM 13323 O O . LYS D 1 368 ? 3.365 -23.115 -2.951 1.00 57.63 368 LYS D O 1
ATOM 13329 N N . THR D 1 369 ? 1.831 -22.922 -1.308 1.00 57.34 369 THR D N 1
ATOM 13330 C CA . THR D 1 369 ? 0.675 -22.859 -2.203 1.00 57.53 369 THR D CA 1
ATOM 13331 C C . THR D 1 369 ? 0.635 -21.565 -3.020 1.00 59.58 369 THR D C 1
ATOM 13332 O O . THR D 1 369 ? 0.423 -21.599 -4.232 1.00 57.88 369 THR D O 1
ATOM 13336 N N . HIS D 1 370 ? 0.833 -20.437 -2.338 1.00 60.76 370 HIS D N 1
ATOM 13337 C CA . HIS D 1 370 ? 0.729 -19.091 -2.930 1.00 62.54 370 HIS D CA 1
ATOM 13338 C C . HIS D 1 370 ? -0.711 -18.693 -3.292 1.00 62.28 370 HIS D C 1
ATOM 13339 O O . HIS D 1 370 ? -0.931 -17.830 -4.146 1.00 64.80 370 HIS D O 1
ATOM 13346 N N . ARG D 1 371 ? -1.680 -19.322 -2.629 1.00 61.02 371 ARG D N 1
ATOM 13347 C CA . ARG D 1 371 ? -3.087 -18.927 -2.713 1.00 60.46 371 ARG D CA 1
ATOM 13348 C C . ARG D 1 371 ? -3.527 -18.459 -1.330 1.00 63.08 371 ARG D C 1
ATOM 13349 O O . ARG D 1 371 ? -3.588 -19.257 -0.389 1.00 60.30 371 ARG D O 1
ATOM 13357 N N . TYR D 1 372 ? -3.824 -17.165 -1.214 1.00 64.46 372 TYR D N 1
ATOM 13358 C CA . TYR D 1 372 ? -4.084 -16.540 0.085 1.00 63.39 372 TYR D CA 1
ATOM 13359 C C . TYR D 1 372 ? -5.521 -16.045 0.222 1.00 63.77 372 TYR D C 1
ATOM 13360 O O . TYR D 1 372 ? -6.243 -15.900 -0.767 1.00 63.51 372 TYR D O 1
ATOM 13369 N N . GLN D 1 373 ? -5.911 -15.795 1.470 1.00 63.09 373 GLN D N 1
ATOM 13370 C CA . GLN D 1 373 ? -7.194 -15.180 1.813 1.00 61.34 373 GLN D CA 1
ATOM 13371 C C . GLN D 1 373 ? -6.938 -14.093 2.852 1.00 59.66 373 GLN D C 1
ATOM 13372 O O . GLN D 1 373 ? -5.993 -14.195 3.635 1.00 59.99 373 GLN D O 1
ATOM 13378 N N . ILE D 1 374 ? -7.786 -13.066 2.863 1.00 58.35 374 ILE D N 1
ATOM 13379 C CA . ILE D 1 374 ? -7.583 -11.885 3.712 1.00 57.85 374 ILE D CA 1
ATOM 13380 C C . ILE D 1 374 ? -8.687 -11.726 4.763 1.00 59.95 374 ILE D C 1
ATOM 13381 O O . ILE D 1 374 ? -9.851 -11.527 4.418 1.00 61.59 374 ILE D O 1
ATOM 13386 N N . TRP D 1 375 ? -8.306 -11.796 6.039 1.00 61.76 375 TRP D N 1
ATOM 13387 C CA . TRP D 1 375 ? -9.244 -11.656 7.161 1.00 62.63 375 TRP D CA 1
ATOM 13388 C C . TRP D 1 375 ? -9.245 -10.232 7.734 1.00 62.86 375 TRP D C 1
ATOM 13389 O O . TRP D 1 375 ? -8.344 -9.861 8.490 1.00 62.51 375 TRP D O 1
ATOM 13400 N N . THR D 1 376 ? -10.269 -9.454 7.386 1.00 63.47 376 THR D N 1
ATOM 13401 C CA . THR D 1 376 ? -10.369 -8.045 7.806 1.00 65.17 376 THR D CA 1
ATOM 13402 C C . THR D 1 376 ? -11.335 -7.841 8.984 1.00 64.00 376 THR D C 1
ATOM 13403 O O . THR D 1 376 ? -12.367 -7.180 8.849 1.00 60.77 376 THR D O 1
ATOM 13407 N N . THR D 1 377 ? -10.979 -8.398 10.141 1.00 64.46 377 THR D N 1
ATOM 13408 C CA . THR D 1 377 ? -11.805 -8.272 11.350 1.00 63.62 377 THR D CA 1
ATOM 13409 C C . THR D 1 377 ? -11.738 -6.849 11.898 1.00 65.58 377 THR D C 1
ATOM 13410 O O . THR D 1 377 ? -12.571 -6.444 12.709 1.00 70.65 377 THR D O 1
ATOM 13414 N N . ILE D 1 389 ? -15.553 -9.342 9.789 1.00 68.07 389 ILE D N 1
ATOM 13415 C CA . ILE D 1 389 ? -15.001 -10.673 9.519 1.00 67.12 389 ILE D CA 1
ATOM 13416 C C . ILE D 1 389 ? -15.413 -11.219 8.141 1.00 65.29 389 ILE D C 1
ATOM 13417 O O . ILE D 1 389 ? -15.684 -12.411 7.987 1.00 64.84 389 ILE D O 1
ATOM 13422 N N . VAL D 1 390 ? -15.439 -10.337 7.143 1.00 64.51 390 VAL D N 1
ATOM 13423 C CA . VAL D 1 390 ? -15.755 -10.718 5.766 1.00 64.03 390 VAL D CA 1
ATOM 13424 C C . VAL D 1 390 ? -14.454 -11.014 5.019 1.00 63.87 390 VAL D C 1
ATOM 13425 O O . VAL D 1 390 ? -13.634 -10.119 4.803 1.00 60.93 390 VAL D O 1
ATOM 13429 N N . ILE D 1 391 ? -14.278 -12.274 4.626 1.00 61.71 391 ILE D N 1
ATOM 13430 C CA . ILE D 1 391 ? -13.043 -12.721 3.982 1.00 60.46 391 ILE D CA 1
ATOM 13431 C C . ILE D 1 391 ? -12.985 -12.282 2.519 1.00 61.48 391 ILE D C 1
ATOM 13432 O O . ILE D 1 391 ? -14.000 -12.277 1.819 1.00 64.85 391 ILE D O 1
ATOM 13437 N N . GLU D 1 392 ? -11.786 -11.913 2.074 1.00 59.53 392 GLU D N 1
ATOM 13438 C CA . GLU D 1 392 ? -11.545 -11.510 0.689 1.00 58.59 392 GLU D CA 1
ATOM 13439 C C . GLU D 1 392 ? -10.497 -12.423 0.066 1.00 58.42 392 GLU D C 1
ATOM 13440 O O . GLU D 1 392 ? -9.839 -13.194 0.768 1.00 58.08 392 GLU D O 1
ATOM 13446 N N . TYR D 1 393 ? -10.346 -12.328 -1.252 1.00 57.67 393 TYR D N 1
ATOM 13447 C CA . TYR D 1 393 ? -9.453 -13.217 -1.998 1.00 58.31 393 TYR D CA 1
ATOM 13448 C C . TYR D 1 393 ? -8.458 -12.434 -2.842 1.00 58.30 393 TYR D C 1
ATOM 13449 O O . TYR D 1 393 ? -8.698 -11.279 -3.192 1.00 58.19 393 TYR D O 1
ATOM 13458 N N . VAL D 1 394 ? -7.346 -13.081 -3.173 1.00 57.46 394 VAL D N 1
ATOM 13459 C CA . VAL D 1 394 ? -6.271 -12.450 -3.931 1.00 57.28 394 VAL D CA 1
ATOM 13460 C C . VAL D 1 394 ? -6.617 -12.329 -5.416 1.00 57.27 394 VAL D C 1
ATOM 13461 O O . VAL D 1 394 ? -7.029 -13.302 -6.050 1.00 57.66 394 VAL D O 1
ATOM 13465 N N . ASP D 1 395 ? -6.449 -11.124 -5.952 1.00 55.24 395 ASP D N 1
ATOM 13466 C CA . ASP D 1 395 ? -6.519 -10.889 -7.390 1.00 54.01 395 ASP D CA 1
ATOM 13467 C C . ASP D 1 395 ? -5.141 -11.212 -7.959 1.00 54.70 395 ASP D C 1
ATOM 13468 O O . ASP D 1 395 ? -5.006 -12.042 -8.857 1.00 59.67 395 ASP D O 1
ATOM 13473 N N . ARG D 1 396 ? -4.123 -10.561 -7.405 1.00 53.65 396 ARG D N 1
ATOM 13474 C CA . ARG D 1 396 ? -2.726 -10.865 -7.712 1.00 52.02 396 ARG D CA 1
ATOM 13475 C C . ARG D 1 396 ? -1.795 -10.238 -6.670 1.00 51.89 396 ARG D C 1
ATOM 13476 O O . ARG D 1 396 ? -2.167 -9.278 -5.985 1.00 50.45 396 ARG D O 1
ATOM 13484 N N . ILE D 1 397 ? -0.592 -10.795 -6.558 1.00 50.37 397 ILE D N 1
ATOM 13485 C CA . ILE D 1 397 ? 0.429 -10.277 -5.648 1.00 49.51 397 ILE D CA 1
ATOM 13486 C C . ILE D 1 397 ? 1.606 -9.729 -6.451 1.00 48.19 397 ILE D C 1
ATOM 13487 O O . ILE D 1 397 ? 2.040 -10.346 -7.424 1.00 49.65 397 ILE D O 1
ATOM 13492 N N . ILE D 1 398 ? 2.119 -8.575 -6.030 1.00 45.91 398 ILE D N 1
ATOM 13493 C CA . ILE D 1 398 ? 3.228 -7.909 -6.716 1.00 43.68 398 ILE D CA 1
ATOM 13494 C C . ILE D 1 398 ? 4.407 -7.684 -5.766 1.00 41.37 398 ILE D C 1
ATOM 13495 O O . ILE D 1 398 ? 4.390 -6.763 -4.954 1.00 40.83 398 ILE D O 1
ATOM 13500 N N . PHE D 1 399 ? 5.426 -8.533 -5.870 1.00 39.92 399 PHE D N 1
ATOM 13501 C CA . PHE D 1 399 ? 6.682 -8.323 -5.156 1.00 38.97 399 PHE D CA 1
ATOM 13502 C C . PHE D 1 399 ? 7.474 -7.207 -5.842 1.00 39.91 399 PHE D C 1
ATOM 13503 O O . PHE D 1 399 ? 7.140 -6.788 -6.955 1.00 38.98 399 PHE D O 1
ATOM 13511 N N . HIS D 1 400 ? 8.520 -6.730 -5.172 1.00 39.84 400 HIS D N 1
ATOM 13512 C CA . HIS D 1 400 ? 9.305 -5.597 -5.665 1.00 40.59 400 HIS D CA 1
ATOM 13513 C C . HIS D 1 400 ? 10.479 -6.070 -6.532 1.00 41.74 400 HIS D C 1
ATOM 13514 O O . HIS D 1 400 ? 11.109 -7.087 -6.238 1.00 39.24 400 HIS D O 1
ATOM 13521 N N . GLU D 1 401 ? 10.771 -5.301 -7.582 1.00 43.81 401 GLU D N 1
ATOM 13522 C CA . GLU D 1 401 ? 11.715 -5.704 -8.638 1.00 45.88 401 GLU D CA 1
ATOM 13523 C C . GLU D 1 401 ? 13.028 -6.266 -8.097 1.00 45.72 401 GLU D C 1
ATOM 13524 O O . GLU D 1 401 ? 13.336 -7.441 -8.301 1.00 45.49 401 GLU D O 1
ATOM 13530 N N . ASN D 1 402 ? 13.784 -5.419 -7.401 1.00 44.76 402 ASN D N 1
ATOM 13531 C CA . ASN D 1 402 ? 15.138 -5.755 -6.959 1.00 45.02 402 ASN D CA 1
ATOM 13532 C C . ASN D 1 402 ? 15.182 -6.209 -5.498 1.00 44.07 402 ASN D C 1
ATOM 13533 O O . ASN D 1 402 ? 16.088 -5.833 -4.748 1.00 45.26 402 ASN D O 1
ATOM 13538 N N . TYR D 1 403 ? 14.208 -7.023 -5.098 1.00 41.37 403 TYR D N 1
ATOM 13539 C CA . TYR D 1 403 ? 14.179 -7.572 -3.746 1.00 37.91 403 TYR D CA 1
ATOM 13540 C C . TYR D 1 403 ? 15.409 -8.443 -3.521 1.00 37.66 403 TYR D C 1
ATOM 13541 O O . TYR D 1 403 ? 15.869 -9.138 -4.431 1.00 36.74 403 TYR D O 1
ATOM 13550 N N . ASN D 1 404 ? 15.927 -8.384 -2.298 1.00 37.79 404 ASN D N 1
ATOM 13551 C CA . ASN D 1 404 ? 17.107 -9.135 -1.893 1.00 37.69 404 ASN D CA 1
ATOM 13552 C C . ASN D 1 404 ? 16.760 -9.952 -0.645 1.00 39.12 404 ASN D C 1
ATOM 13553 O O . ASN D 1 404 ? 16.180 -9.422 0.305 1.00 41.75 404 ASN D O 1
ATOM 13558 N N . ALA D 1 405 ? 17.110 -11.237 -0.660 1.00 38.54 405 ALA D N 1
ATOM 13559 C CA . ALA D 1 405 ? 16.697 -12.184 0.383 1.00 38.24 405 ALA D CA 1
ATOM 13560 C C . ALA D 1 405 ? 17.656 -12.240 1.575 1.00 40.03 405 ALA D C 1
ATOM 13561 O O . ALA D 1 405 ? 17.266 -12.661 2.668 1.00 41.66 405 ALA D O 1
ATOM 13563 N N . GLY D 1 406 ? 18.905 -11.838 1.357 1.00 40.83 406 GLY D N 1
ATOM 13564 C CA . GLY D 1 406 ? 19.917 -11.828 2.413 1.00 39.71 406 GLY D CA 1
ATOM 13565 C C . GLY D 1 406 ? 19.957 -10.517 3.173 1.00 39.55 406 GLY D C 1
ATOM 13566 O O . GLY D 1 406 ? 20.003 -10.508 4.405 1.00 40.69 406 GLY D O 1
ATOM 13567 N N . THR D 1 407 ? 19.931 -9.411 2.434 1.00 39.91 407 THR D N 1
ATOM 13568 C CA . THR D 1 407 ? 20.011 -8.070 3.017 1.00 39.36 407 THR D CA 1
ATOM 13569 C C . THR D 1 407 ? 18.636 -7.483 3.345 1.00 40.17 407 THR D C 1
ATOM 13570 O O . THR D 1 407 ? 18.549 -6.418 3.950 1.00 43.04 407 THR D O 1
ATOM 13574 N N . TYR D 1 408 ? 17.574 -8.173 2.928 1.00 40.71 408 TYR D N 1
ATOM 13575 C CA . TYR D 1 408 ? 16.182 -7.728 3.122 1.00 40.29 408 TYR D CA 1
ATOM 13576 C C . TYR D 1 408 ? 15.856 -6.384 2.450 1.00 40.02 408 TYR D C 1
ATOM 13577 O O . TYR D 1 408 ? 14.885 -5.721 2.814 1.00 40.28 408 TYR D O 1
ATOM 13586 N N . GLN D 1 409 ? 16.650 -6.001 1.454 1.00 40.58 409 GLN D N 1
ATOM 13587 C CA . GLN D 1 409 ? 16.400 -4.774 0.695 1.00 40.64 409 GLN D CA 1
ATOM 13588 C C . GLN D 1 409 ? 15.130 -4.909 -0.140 1.00 41.14 409 GLN D C 1
ATOM 13589 O O . GLN D 1 409 ? 14.880 -5.957 -0.733 1.00 40.08 409 GLN D O 1
ATOM 13595 N N . ASN D 1 410 ? 14.341 -3.840 -0.179 1.00 42.25 410 ASN D N 1
ATOM 13596 C CA . ASN D 1 410 ? 13.095 -3.804 -0.946 1.00 41.63 410 ASN D CA 1
ATOM 13597 C C . ASN D 1 410 ? 12.099 -4.899 -0.518 1.00 40.32 410 ASN D C 1
ATOM 13598 O O . ASN D 1 410 ? 11.407 -5.492 -1.351 1.00 40.50 410 ASN D O 1
ATOM 13603 N N . ASP D 1 411 ? 12.035 -5.134 0.794 1.00 37.23 411 ASP D N 1
ATOM 13604 C CA . ASP D 1 411 ? 11.133 -6.111 1.419 1.00 35.65 411 ASP D CA 1
ATOM 13605 C C . ASP D 1 411 ? 9.700 -5.563 1.473 1.00 35.22 411 ASP D C 1
ATOM 13606 O O . ASP D 1 411 ? 9.137 -5.354 2.551 1.00 35.75 411 ASP D O 1
ATOM 13611 N N . ILE D 1 412 ? 9.110 -5.353 0.300 1.00 34.57 412 ILE D N 1
ATOM 13612 C CA . ILE D 1 412 ? 7.806 -4.700 0.183 1.00 33.86 412 ILE D CA 1
ATOM 13613 C C . ILE D 1 412 ? 6.949 -5.407 -0.871 1.00 34.30 412 ILE D C 1
ATOM 13614 O O . ILE D 1 412 ? 7.473 -5.972 -1.833 1.00 33.34 412 ILE D O 1
ATOM 13619 N N . ALA D 1 413 ? 5.632 -5.383 -0.680 1.00 35.33 413 ALA D N 1
ATOM 13620 C CA . ALA D 1 413 ? 4.718 -6.115 -1.560 1.00 35.56 413 ALA D CA 1
ATOM 13621 C C . ALA D 1 413 ? 3.282 -5.637 -1.440 1.00 35.42 413 ALA D C 1
ATOM 13622 O O . ALA D 1 413 ? 2.821 -5.297 -0.354 1.00 38.17 413 ALA D O 1
ATOM 13624 N N . LEU D 1 414 ? 2.581 -5.638 -2.569 1.00 36.21 414 LEU D N 1
ATOM 13625 C CA . LEU D 1 414 ? 1.171 -5.261 -2.631 1.00 37.03 414 LEU D CA 1
ATOM 13626 C C . LEU D 1 414 ? 0.282 -6.489 -2.803 1.00 38.65 414 LEU D C 1
ATOM 13627 O O . LEU D 1 414 ? 0.682 -7.474 -3.423 1.00 40.27 414 LEU D O 1
ATOM 13632 N N . ILE D 1 415 ? -0.924 -6.414 -2.243 1.00 39.85 415 ILE D N 1
ATOM 13633 C CA . ILE D 1 415 ? -1.957 -7.423 -2.452 1.00 39.36 415 ILE D CA 1
ATOM 13634 C C . ILE D 1 415 ? -3.215 -6.735 -2.970 1.00 39.20 415 ILE D C 1
ATOM 13635 O O . ILE D 1 415 ? -3.808 -5.914 -2.274 1.00 39.52 415 ILE D O 1
ATOM 13640 N N . GLU D 1 416 ? -3.604 -7.057 -4.201 1.00 40.06 416 GLU D N 1
ATOM 13641 C CA . GLU D 1 416 ? -4.855 -6.563 -4.767 1.00 40.74 416 GLU D CA 1
ATOM 13642 C C . GLU D 1 416 ? -5.969 -7.549 -4.451 1.00 43.66 416 GLU D C 1
ATOM 13643 O O . GLU D 1 416 ? -5.929 -8.696 -4.897 1.00 44.46 416 GLU D O 1
ATOM 13649 N N . MET D 1 417 ? -6.951 -7.102 -3.670 1.00 46.00 417 MET D N 1
ATOM 13650 C CA . MET D 1 417 ? -8.104 -7.932 -3.325 1.00 47.86 417 MET D CA 1
ATOM 13651 C C . MET D 1 417 ? -8.983 -8.150 -4.554 1.00 49.20 417 MET D C 1
ATOM 13652 O O . MET D 1 417 ? -9.061 -7.287 -5.432 1.00 50.82 417 MET D O 1
ATOM 13657 N N . LYS D 1 418 ? -9.635 -9.308 -4.612 1.00 49.67 418 LYS D N 1
ATOM 13658 C CA . LYS D 1 418 ? -10.560 -9.626 -5.697 1.00 47.70 418 LYS D CA 1
ATOM 13659 C C . LYS D 1 418 ? -11.878 -8.895 -5.473 1.00 49.53 418 LYS D C 1
ATOM 13660 O O . LYS D 1 418 ? -12.330 -8.739 -4.334 1.00 46.81 418 LYS D O 1
ATOM 13666 N N . LYS D 1 419 ? -12.480 -8.442 -6.568 1.00 51.68 419 LYS D N 1
ATOM 13667 C CA . LYS D 1 419 ? -13.752 -7.726 -6.518 1.00 53.74 419 LYS D CA 1
ATOM 13668 C C . LYS D 1 419 ? -14.898 -8.737 -6.579 1.00 57.47 419 LYS D C 1
ATOM 13669 O O . LYS D 1 419 ? -14.665 -9.948 -6.546 1.00 55.76 419 LYS D O 1
ATOM 13675 N N . ASP D 1 420 ? -16.131 -8.239 -6.656 1.00 63.71 420 ASP D N 1
ATOM 13676 C CA . ASP D 1 420 ? -17.310 -9.102 -6.784 1.00 66.43 420 ASP D CA 1
ATOM 13677 C C . ASP D 1 420 ? -18.395 -8.442 -7.637 1.00 68.43 420 ASP D C 1
ATOM 13678 O O . ASP D 1 420 ? -18.854 -7.338 -7.332 1.00 67.57 420 ASP D O 1
ATOM 13683 N N . GLY D 1 421 ? -18.789 -9.126 -8.709 1.00 71.51 421 GLY D N 1
ATOM 13684 C CA . GLY D 1 421 ? -19.823 -8.636 -9.622 1.00 75.85 421 GLY D CA 1
ATOM 13685 C C . GLY D 1 421 ? -19.248 -7.965 -10.856 1.00 78.87 421 GLY D C 1
ATOM 13686 O O . GLY D 1 421 ? -18.037 -7.766 -10.960 1.00 82.76 421 GLY D O 1
ATOM 13687 N N . ASN D 1 422 ? -20.130 -7.615 -11.790 1.00 82.61 422 ASN D N 1
ATOM 13688 C CA . ASN D 1 422 ? -19.744 -6.919 -13.023 1.00 85.08 422 ASN D CA 1
ATOM 13689 C C . ASN D 1 422 ? -19.461 -5.426 -12.797 1.00 89.46 422 ASN D C 1
ATOM 13690 O O . ASN D 1 422 ? -18.938 -4.747 -13.684 1.00 92.41 422 ASN D O 1
ATOM 13695 N N . LYS D 1 423 ? -19.810 -4.925 -11.612 1.00 91.44 423 LYS D N 1
ATOM 13696 C CA . LYS D 1 423 ? -19.579 -3.523 -11.244 1.00 93.76 423 LYS D CA 1
ATOM 13697 C C . LYS D 1 423 ? -18.123 -3.093 -11.445 1.00 97.82 423 LYS D C 1
ATOM 13698 O O . LYS D 1 423 ? -17.858 -1.962 -11.859 1.00 103.09 423 LYS D O 1
ATOM 13704 N N . LYS D 1 424 ? -17.195 -4.002 -11.144 1.00 95.77 424 LYS D N 1
ATOM 13705 C CA . LYS D 1 424 ? -15.752 -3.738 -11.225 1.00 89.99 424 LYS D CA 1
ATOM 13706 C C . LYS D 1 424 ? -15.349 -2.601 -10.275 1.00 86.96 424 LYS D C 1
ATOM 13707 O O . LYS D 1 424 ? -14.484 -1.781 -10.590 1.00 88.59 424 LYS D O 1
ATOM 13713 N N . ASP D 1 425 ? -15.998 -2.568 -9.114 1.00 83.13 425 ASP D N 1
ATOM 13714 C CA . ASP D 1 425 ? -15.686 -1.616 -8.050 1.00 79.80 425 ASP D CA 1
ATOM 13715 C C . ASP D 1 425 ? -15.360 -2.415 -6.791 1.00 75.81 425 ASP D C 1
ATOM 13716 O O . ASP D 1 425 ? -15.812 -3.552 -6.636 1.00 77.37 425 ASP D O 1
ATOM 13721 N N . CYS D 1 426 ? -14.570 -1.822 -5.902 1.00 70.33 426 CYS D N 1
ATOM 13722 C CA . CYS D 1 426 ? -14.162 -2.487 -4.668 1.00 67.33 426 CYS D CA 1
ATOM 13723 C C . CYS D 1 426 ? -14.290 -1.564 -3.461 1.00 67.19 426 CYS D C 1
ATOM 13724 O O . CYS D 1 426 ? -13.495 -0.639 -3.283 1.00 69.30 426 CYS D O 1
ATOM 13727 N N . GLU D 1 427 ? -15.303 -1.828 -2.643 1.00 66.49 427 GLU D N 1
ATOM 13728 C CA . GLU D 1 427 ? -15.528 -1.101 -1.397 1.00 64.59 427 GLU D CA 1
ATOM 13729 C C . GLU D 1 427 ? -15.416 -2.077 -0.231 1.00 63.75 427 GLU D C 1
ATOM 13730 O O . GLU D 1 427 ? -15.375 -3.293 -0.432 1.00 63.14 427 GLU D O 1
ATOM 13736 N N . LEU D 1 428 ? -15.365 -1.536 0.984 1.00 62.18 428 LEU D N 1
ATOM 13737 C CA . LEU D 1 428 ? -15.252 -2.349 2.198 1.00 62.81 428 LEU D CA 1
ATOM 13738 C C . LEU D 1 428 ? -15.950 -1.658 3.379 1.00 65.21 428 LEU D C 1
ATOM 13739 O O . LEU D 1 428 ? -15.595 -0.529 3.730 1.00 63.44 428 LEU D O 1
ATOM 13744 N N . PRO D 1 429 ? -16.942 -2.333 3.997 1.00 67.19 429 PRO D N 1
ATOM 13745 C CA . PRO D 1 429 ? -17.671 -1.754 5.126 1.00 67.40 429 PRO D CA 1
ATOM 13746 C C . PRO D 1 429 ? -16.913 -1.885 6.449 1.00 68.51 429 PRO D C 1
ATOM 13747 O O . PRO D 1 429 ? -16.629 -2.999 6.895 1.00 66.21 429 PRO D O 1
ATOM 13751 N N . PRO D 1 433 ? -8.588 2.843 6.397 1.00 41.73 433 PRO D N 1
ATOM 13752 C CA . PRO D 1 433 ? -7.403 2.722 5.551 1.00 42.78 433 PRO D CA 1
ATOM 13753 C C . PRO D 1 433 ? -6.245 3.609 6.019 1.00 42.36 433 PRO D C 1
ATOM 13754 O O . PRO D 1 433 ? -6.389 4.829 6.083 1.00 38.26 433 PRO D O 1
ATOM 13758 N N . ALA D 1 434 ? -5.114 2.986 6.345 1.00 45.18 434 ALA D N 1
ATOM 13759 C CA . ALA D 1 434 ? -3.919 3.712 6.784 1.00 46.74 434 ALA D CA 1
ATOM 13760 C C . ALA D 1 434 ? -3.213 4.328 5.579 1.00 47.14 434 ALA D C 1
ATOM 13761 O O . ALA D 1 434 ? -2.908 3.632 4.610 1.00 47.97 434 ALA D O 1
ATOM 13763 N N . CYS D 1 435 ? -2.936 5.627 5.661 1.00 47.07 435 CYS D N 1
ATOM 13764 C CA . CYS D 1 435 ? -2.521 6.413 4.498 1.00 47.58 435 CYS D CA 1
ATOM 13765 C C . CYS D 1 435 ? -1.070 6.174 4.094 1.00 45.04 435 CYS D C 1
ATOM 13766 O O . CYS D 1 435 ? -0.253 5.732 4.901 1.00 44.02 435 CYS D O 1
ATOM 13769 N N . VAL D 1 436 ? -0.762 6.497 2.839 1.00 44.12 436 VAL D N 1
ATOM 13770 C CA . VAL D 1 436 ? 0.555 6.222 2.253 1.00 43.07 436 VAL D CA 1
ATOM 13771 C C . VAL D 1 436 ? 1.448 7.463 2.288 1.00 41.89 436 VAL D C 1
ATOM 13772 O O . VAL D 1 436 ? 1.084 8.499 1.728 1.00 42.91 436 VAL D O 1
ATOM 13776 N N . PRO D 1 437 ? 2.629 7.360 2.930 1.00 40.59 437 PRO D N 1
ATOM 13777 C CA . PRO D 1 437 ? 3.537 8.503 3.033 1.00 38.60 437 PRO D CA 1
ATOM 13778 C C . PRO D 1 437 ? 4.175 8.869 1.702 1.00 38.58 437 PRO D C 1
ATOM 13779 O O . PRO D 1 437 ? 4.639 7.989 0.979 1.00 37.11 437 PRO D O 1
ATOM 13783 N N . TRP D 1 438 ? 4.202 10.164 1.399 1.00 38.96 438 TRP D N 1
ATOM 13784 C CA . TRP D 1 438 ? 4.797 10.663 0.162 1.00 38.47 438 TRP D CA 1
ATOM 13785 C C . TRP D 1 438 ? 6.240 11.129 0.355 1.00 37.22 438 TRP D C 1
ATOM 13786 O O . TRP D 1 438 ? 6.942 11.397 -0.622 1.00 36.35 438 TRP D O 1
ATOM 13797 N N . SER D 1 439 ? 6.674 11.217 1.610 1.00 35.90 439 SER D N 1
ATOM 13798 C CA . SER D 1 439 ? 7.973 11.799 1.955 1.00 34.79 439 SER D CA 1
ATOM 13799 C C . SER D 1 439 ? 8.610 11.065 3.135 1.00 34.43 439 SER D C 1
ATOM 13800 O O . SER D 1 439 ? 7.915 10.720 4.092 1.00 36.40 439 SER D O 1
ATOM 13803 N N . PRO D 1 440 ? 9.938 10.847 3.089 1.00 32.86 440 PRO D N 1
ATOM 13804 C CA . PRO D 1 440 ? 10.613 10.214 4.222 1.00 32.76 440 PRO D CA 1
ATOM 13805 C C . PRO D 1 440 ? 10.855 11.131 5.427 1.00 33.55 440 PRO D C 1
ATOM 13806 O O . PRO D 1 440 ? 11.437 10.686 6.417 1.00 31.73 440 PRO D O 1
ATOM 13810 N N . TYR D 1 441 ? 10.408 12.388 5.338 1.00 35.82 441 TYR D N 1
ATOM 13811 C CA . TYR D 1 441 ? 10.591 13.390 6.398 1.00 34.78 441 TYR D CA 1
ATOM 13812 C C . TYR D 1 441 ? 9.294 13.674 7.180 1.00 35.70 441 TYR D C 1
ATOM 13813 O O . TYR D 1 441 ? 9.213 14.660 7.914 1.00 35.75 441 TYR D O 1
ATOM 13822 N N . LEU D 1 442 ? 8.285 12.821 7.025 1.00 35.98 442 LEU D N 1
ATOM 13823 C CA . LEU D 1 442 ? 7.002 13.015 7.715 1.00 36.54 442 LEU D CA 1
ATOM 13824 C C . LEU D 1 442 ? 7.066 12.564 9.176 1.00 39.07 442 LEU D C 1
ATOM 13825 O O . LEU D 1 442 ? 6.249 12.982 9.998 1.00 38.53 442 LEU D O 1
ATOM 13830 N N . PHE D 1 443 ? 8.024 11.693 9.483 1.00 41.50 443 PHE D N 1
ATOM 13831 C CA . PHE D 1 443 ? 8.261 11.233 10.848 1.00 43.18 443 PHE D CA 1
ATOM 13832 C C . PHE D 1 443 ? 9.756 10.980 11.046 1.00 46.06 443 PHE D C 1
ATOM 13833 O O . PHE D 1 443 ? 10.350 10.160 10.347 1.00 47.21 443 PHE D O 1
ATOM 13841 N N . GLN D 1 444 ? 10.353 11.693 11.998 1.00 49.02 444 GLN D N 1
ATOM 13842 C CA . GLN D 1 444 ? 11.795 11.636 12.244 1.00 50.14 444 GLN D CA 1
ATOM 13843 C C . GLN D 1 444 ? 12.088 10.857 13.526 1.00 49.28 444 GLN D C 1
ATOM 13844 O O . GLN D 1 444 ? 11.162 10.524 14.263 1.00 47.05 444 GLN D O 1
ATOM 13850 N N . PRO D 1 445 ? 13.375 10.545 13.789 1.00 50.51 445 PRO D N 1
ATOM 13851 C CA . PRO D 1 445 ? 13.749 9.809 15.000 1.00 51.03 445 PRO D CA 1
ATOM 13852 C C . PRO D 1 445 ? 13.199 10.389 16.301 1.00 51.96 445 PRO D C 1
ATOM 13853 O O . PRO D 1 445 ? 12.978 11.598 16.405 1.00 50.35 445 PRO D O 1
ATOM 13857 N N . ASN D 1 446 ? 12.993 9.511 17.279 1.00 53.02 446 ASN D N 1
ATOM 13858 C CA . ASN D 1 446 ? 12.385 9.866 18.563 1.00 55.89 446 ASN D CA 1
ATOM 13859 C C . ASN D 1 446 ? 10.995 10.508 18.404 1.00 57.15 446 ASN D C 1
ATOM 13860 O O . ASN D 1 446 ? 10.638 11.448 19.116 1.00 60.70 446 ASN D O 1
ATOM 13865 N N . ASP D 1 447 ? 10.235 9.984 17.440 1.00 55.89 447 ASP D N 1
ATOM 13866 C CA . ASP D 1 447 ? 8.793 10.217 17.325 1.00 54.10 447 ASP D CA 1
ATOM 13867 C C . ASP D 1 447 ? 8.096 8.898 17.655 1.00 52.47 447 ASP D C 1
ATOM 13868 O O . ASP D 1 447 ? 8.645 7.823 17.393 1.00 49.87 447 ASP D O 1
ATOM 13873 N N . THR D 1 448 ? 6.894 8.980 18.224 1.00 51.02 448 THR D N 1
ATOM 13874 C CA . THR D 1 448 ? 6.207 7.793 18.758 1.00 51.26 448 THR D CA 1
ATOM 13875 C C . THR D 1 448 ? 5.282 7.130 17.732 1.00 50.49 448 THR D C 1
ATOM 13876 O O . THR D 1 448 ? 4.493 7.799 17.067 1.00 51.20 448 THR D O 1
ATOM 13880 N N . CYS D 1 449 ? 5.388 5.807 17.632 1.00 50.55 449 CYS D N 1
ATOM 13881 C CA . CYS D 1 449 ? 4.662 5.019 16.633 1.00 51.44 449 CYS D CA 1
ATOM 13882 C C . CYS D 1 449 ? 4.076 3.751 17.268 1.00 50.52 449 CYS D C 1
ATOM 13883 O O . CYS D 1 449 ? 4.260 3.512 18.464 1.00 50.89 449 CYS D O 1
ATOM 13886 N N . ILE D 1 450 ? 3.362 2.957 16.466 1.00 47.60 450 ILE D N 1
ATOM 13887 C CA . ILE D 1 450 ? 2.677 1.749 16.949 1.00 46.76 450 ILE D CA 1
ATOM 13888 C C . ILE D 1 450 ? 2.869 0.566 15.990 1.00 47.50 450 ILE D C 1
ATOM 13889 O O . ILE D 1 450 ? 2.956 0.751 14.774 1.00 46.83 450 ILE D O 1
ATOM 13894 N N . VAL D 1 451 ? 2.936 -0.644 16.552 1.00 48.31 451 VAL D N 1
ATOM 13895 C CA . VAL D 1 451 ? 3.155 -1.875 15.777 1.00 48.85 451 VAL D CA 1
ATOM 13896 C C . VAL D 1 451 ? 2.317 -3.043 16.321 1.00 49.89 451 VAL D C 1
ATOM 13897 O O . VAL D 1 451 ? 2.644 -3.621 17.360 1.00 47.28 451 VAL D O 1
ATOM 13901 N N . SER D 1 452 ? 1.244 -3.386 15.609 1.00 51.60 452 SER D N 1
ATOM 13902 C CA . SER D 1 452 ? 0.346 -4.473 16.015 1.00 53.83 452 SER D CA 1
ATOM 13903 C C . SER D 1 452 ? 0.903 -5.846 15.631 1.00 59.04 452 SER D C 1
ATOM 13904 O O . SER D 1 452 ? 1.951 -5.946 14.986 1.00 64.29 452 SER D O 1
ATOM 13907 N N . GLY D 1 453 ? 0.197 -6.901 16.034 1.00 61.40 453 GLY D N 1
ATOM 13908 C CA . GLY D 1 453 ? 0.586 -8.269 15.690 1.00 63.11 453 GLY D CA 1
ATOM 13909 C C . GLY D 1 453 ? -0.174 -9.341 16.451 1.00 64.72 453 GLY D C 1
ATOM 13910 O O . GLY D 1 453 ? -1.170 -9.057 17.123 1.00 65.93 453 GLY D O 1
ATOM 13911 N N . TRP D 1 454 ? 0.311 -10.577 16.340 1.00 63.72 454 TRP D N 1
ATOM 13912 C CA . TRP D 1 454 ? -0.307 -11.738 16.987 1.00 61.39 454 TRP D CA 1
ATOM 13913 C C . TRP D 1 454 ? 0.743 -12.593 17.690 1.00 60.63 454 TRP D C 1
ATOM 13914 O O . TRP D 1 454 ? 0.513 -13.093 18.792 1.00 57.71 454 TRP D O 1
ATOM 13925 N N . GLY D 1 469 ? 3.187 -3.270 21.694 1.00 51.61 469 GLY D N 1
ATOM 13926 C CA . GLY D 1 469 ? 2.728 -1.935 22.071 1.00 51.96 469 GLY D CA 1
ATOM 13927 C C . GLY D 1 469 ? 3.400 -0.832 21.271 1.00 50.44 469 GLY D C 1
ATOM 13928 O O . GLY D 1 469 ? 3.686 -1.004 20.086 1.00 52.33 469 GLY D O 1
ATOM 13929 N N . GLU D 1 470 ? 3.653 0.301 21.924 1.00 48.92 470 GLU D N 1
ATOM 13930 C CA . GLU D 1 470 ? 4.265 1.459 21.268 1.00 47.13 470 GLU D CA 1
ATOM 13931 C C . GLU D 1 470 ? 5.768 1.266 21.070 1.00 44.91 470 GLU D C 1
ATOM 13932 O O . GLU D 1 470 ? 6.340 0.263 21.495 1.00 43.26 470 GLU D O 1
ATOM 13938 N N . VAL D 1 471 ? 6.395 2.241 20.419 1.00 44.82 471 VAL D N 1
ATOM 13939 C CA . VAL D 1 471 ? 7.788 2.132 19.995 1.00 43.57 471 VAL D CA 1
ATOM 13940 C C . VAL D 1 471 ? 8.267 3.478 19.444 1.00 41.67 471 VAL D C 1
ATOM 13941 O O . VAL D 1 471 ? 7.470 4.248 18.904 1.00 41.42 471 VAL D O 1
ATOM 13945 N N . LYS D 1 472 ? 9.561 3.755 19.592 1.00 40.09 472 LYS D N 1
ATOM 13946 C CA . LYS D 1 472 ? 10.155 5.020 19.142 1.00 38.80 472 LYS D CA 1
ATOM 13947 C C . LYS D 1 472 ? 11.154 4.785 18.021 1.00 37.66 472 LYS D C 1
ATOM 13948 O O . LYS D 1 472 ? 12.012 3.912 18.133 1.00 38.27 472 LYS D O 1
ATOM 13954 N N . LEU D 1 473 ? 11.046 5.570 16.949 1.00 37.26 473 LEU D N 1
ATOM 13955 C CA . LEU D 1 473 ? 12.039 5.542 15.876 1.00 38.62 473 LEU D CA 1
ATOM 13956 C C . LEU D 1 473 ? 13.374 6.000 16.444 1.00 41.51 473 LEU D C 1
ATOM 13957 O O . LEU D 1 473 ? 13.419 6.966 17.205 1.00 44.25 473 LEU D O 1
ATOM 13962 N N . ILE D 1 474 ? 14.453 5.306 16.094 1.00 45.82 474 ILE D N 1
ATOM 13963 C CA . ILE D 1 474 ? 15.779 5.637 16.631 1.00 49.50 474 ILE D CA 1
ATOM 13964 C C . ILE D 1 474 ? 16.759 6.002 15.519 1.00 51.57 474 ILE D C 1
ATOM 13965 O O . ILE D 1 474 ? 16.729 5.425 14.433 1.00 52.08 474 ILE D O 1
ATOM 13970 N N . SER D 1 475 ? 17.621 6.973 15.808 1.00 55.54 475 SER D N 1
ATOM 13971 C CA . SER D 1 475 ? 18.570 7.499 14.830 1.00 56.57 475 SER D CA 1
ATOM 13972 C C . SER D 1 475 ? 19.873 6.708 14.832 1.00 57.27 475 SER D C 1
ATOM 13973 O O . SER D 1 475 ? 20.270 6.149 15.857 1.00 57.08 475 SER D O 1
ATOM 13976 N N . ASN D 1 476 ? 20.529 6.669 13.675 1.00 57.64 476 ASN D N 1
ATOM 13977 C CA . ASN D 1 476 ? 21.844 6.044 13.531 1.00 59.24 476 ASN D CA 1
ATOM 13978 C C . ASN D 1 476 ? 21.832 4.569 13.934 1.00 60.41 476 ASN D C 1
ATOM 13979 O O . ASN D 1 476 ? 22.542 4.155 14.854 1.00 61.59 476 ASN D O 1
ATOM 13984 N N . CYS D 1 477 ? 21.024 3.781 13.227 1.00 60.69 477 CYS D N 1
ATOM 13985 C CA . CYS D 1 477 ? 20.891 2.342 13.501 1.00 59.25 477 CYS D CA 1
ATOM 13986 C C . CYS D 1 477 ? 22.157 1.546 13.143 1.00 57.87 477 CYS D C 1
ATOM 13987 O O . CYS D 1 477 ? 22.242 0.346 13.420 1.00 53.82 477 CYS D O 1
ATOM 13990 N N . SER D 1 478 ? 23.136 2.219 12.537 1.00 58.25 478 SER D N 1
ATOM 13991 C CA . SER D 1 478 ? 24.437 1.620 12.221 1.00 58.44 478 SER D CA 1
ATOM 13992 C C . SER D 1 478 ? 25.264 1.223 13.452 1.00 57.66 478 SER D C 1
ATOM 13993 O O . SER D 1 478 ? 26.233 0.474 13.328 1.00 56.55 478 SER D O 1
ATOM 13996 N N . LYS D 1 479 ? 24.898 1.734 14.626 1.00 58.59 479 LYS D N 1
ATOM 13997 C CA . LYS D 1 479 ? 25.537 1.322 15.878 1.00 60.28 479 LYS D CA 1
ATOM 13998 C C . LYS D 1 479 ? 25.143 -0.113 16.226 1.00 58.66 479 LYS D C 1
ATOM 13999 O O . LYS D 1 479 ? 25.990 -0.932 16.594 1.00 56.44 479 LYS D O 1
ATOM 14005 N N . PHE D 1 480 ? 23.850 -0.403 16.096 1.00 57.02 480 PHE D N 1
ATOM 14006 C CA . PHE D 1 480 ? 23.301 -1.719 16.423 1.00 55.76 480 PHE D CA 1
ATOM 14007 C C . PHE D 1 480 ? 23.684 -2.782 15.391 1.00 55.29 480 PHE D C 1
ATOM 14008 O O . PHE D 1 480 ? 23.874 -3.950 15.741 1.00 56.59 480 PHE D O 1
ATOM 14016 N N . TYR D 1 481 ? 23.794 -2.374 14.126 1.00 52.96 481 TYR D N 1
ATOM 14017 C CA . TYR D 1 481 ? 24.062 -3.301 13.023 1.00 50.77 481 TYR D CA 1
ATOM 14018 C C . TYR D 1 481 ? 25.274 -2.868 12.187 1.00 53.77 481 TYR D C 1
ATOM 14019 O O . TYR D 1 481 ? 26.365 -3.415 12.361 1.00 58.10 481 TYR D O 1
ATOM 14028 N N . GLY D 1 482 ? 25.084 -1.894 11.296 1.00 54.42 482 GLY D N 1
ATOM 14029 C CA . GLY D 1 482 ? 26.173 -1.360 10.469 1.00 54.13 482 GLY D CA 1
ATOM 14030 C C . GLY D 1 482 ? 25.899 -1.428 8.975 1.00 53.11 482 GLY D C 1
ATOM 14031 O O . GLY D 1 482 ? 25.072 -0.678 8.449 1.00 51.07 482 GLY D O 1
ATOM 14032 N N . ASN D 1 483 ? 26.611 -2.323 8.293 1.00 53.63 483 ASN D N 1
ATOM 14033 C CA . ASN D 1 483 ? 26.466 -2.518 6.843 1.00 53.10 483 ASN D CA 1
ATOM 14034 C C . ASN D 1 483 ? 25.063 -3.000 6.473 1.00 50.57 483 ASN D C 1
ATOM 14035 O O . ASN D 1 483 ? 24.492 -2.562 5.472 1.00 50.19 483 ASN D O 1
ATOM 14040 N N . ARG D 1 484 ? 24.523 -3.894 7.299 1.00 47.09 484 ARG D N 1
ATOM 14041 C CA . ARG D 1 484 ? 23.189 -4.472 7.106 1.00 44.36 484 ARG D CA 1
ATOM 14042 C C . ARG D 1 484 ? 22.063 -3.440 6.991 1.00 42.72 484 ARG D C 1
ATOM 14043 O O . ARG D 1 484 ? 21.089 -3.672 6.281 1.00 43.20 484 ARG D O 1
ATOM 14051 N N . PHE D 1 485 ? 22.190 -2.319 7.698 1.00 41.95 485 PHE D N 1
ATOM 14052 C CA . PHE D 1 485 ? 21.192 -1.246 7.642 1.00 41.14 485 PHE D CA 1
ATOM 14053 C C . PHE D 1 485 ? 21.464 -0.335 6.451 1.00 42.81 485 PHE D C 1
ATOM 14054 O O . PHE D 1 485 ? 22.599 0.090 6.240 1.00 45.27 485 PHE D O 1
ATOM 14062 N N . TYR D 1 486 ? 20.418 -0.047 5.680 1.00 44.47 486 TYR D N 1
ATOM 14063 C CA . TYR D 1 486 ? 20.504 0.841 4.517 1.00 45.01 486 TYR D CA 1
ATOM 14064 C C . TYR D 1 486 ? 19.529 2.012 4.677 1.00 46.35 486 TYR D C 1
ATOM 14065 O O . TYR D 1 486 ? 18.317 1.846 4.515 1.00 46.35 486 TYR D O 1
ATOM 14074 N N . GLU D 1 487 ? 20.072 3.190 4.985 1.00 46.30 487 GLU D N 1
ATOM 14075 C CA . GLU D 1 487 ? 19.269 4.382 5.311 1.00 49.06 487 GLU D CA 1
ATOM 14076 C C . GLU D 1 487 ? 18.088 4.637 4.369 1.00 50.87 487 GLU D C 1
ATOM 14077 O O . GLU D 1 487 ? 16.996 4.996 4.819 1.00 52.82 487 GLU D O 1
ATOM 14083 N N . LYS D 1 488 ? 18.317 4.445 3.073 1.00 50.54 488 LYS D N 1
ATOM 14084 C CA . LYS D 1 488 ? 17.328 4.771 2.043 1.00 50.56 488 LYS D CA 1
ATOM 14085 C C . LYS D 1 488 ? 16.112 3.839 2.070 1.00 49.68 488 LYS D C 1
ATOM 14086 O O . LYS D 1 488 ? 14.982 4.295 1.912 1.00 50.96 488 LYS D O 1
ATOM 14092 N N . GLU D 1 489 ? 16.349 2.545 2.270 1.00 46.80 489 GLU D N 1
ATOM 14093 C CA . GLU D 1 489 ? 15.281 1.542 2.206 1.00 45.95 489 GLU D CA 1
ATOM 14094 C C . GLU D 1 489 ? 14.601 1.279 3.547 1.00 44.84 489 GLU D C 1
ATOM 14095 O O . GLU D 1 489 ? 13.416 0.950 3.586 1.00 44.49 489 GLU D O 1
ATOM 14101 N N . MET D 1 490 ? 15.346 1.419 4.639 1.00 43.52 490 MET D N 1
ATOM 14102 C CA . MET D 1 490 ? 14.913 0.885 5.929 1.00 44.17 490 MET D CA 1
ATOM 14103 C C . MET D 1 490 ? 14.636 1.952 6.985 1.00 45.27 490 MET D C 1
ATOM 14104 O O . MET D 1 490 ? 14.857 3.144 6.760 1.00 47.14 490 MET D O 1
ATOM 14109 N N . GLU D 1 491 ? 14.131 1.501 8.131 1.00 44.65 491 GLU D N 1
ATOM 14110 C CA . GLU D 1 491 ? 13.832 2.373 9.266 1.00 45.35 491 GLU D CA 1
ATOM 14111 C C . GLU D 1 491 ? 13.731 1.525 10.529 1.00 46.56 491 GLU D C 1
ATOM 14112 O O . GLU D 1 491 ? 12.790 0.754 10.688 1.00 47.97 491 GLU D O 1
ATOM 14118 N N . CYS D 1 492 ? 14.708 1.670 11.418 1.00 50.77 492 CYS D N 1
ATOM 14119 C CA . CYS D 1 492 ? 14.714 0.959 12.698 1.00 51.01 492 CYS D CA 1
ATOM 14120 C C . CYS D 1 492 ? 13.755 1.602 13.700 1.00 49.69 492 CYS D C 1
ATOM 14121 O O . CYS D 1 492 ? 13.362 2.759 13.545 1.00 49.46 492 CYS D O 1
ATOM 14124 N N . ALA D 1 493 ? 13.390 0.843 14.730 1.00 49.49 493 ALA D N 1
ATOM 14125 C CA . ALA D 1 493 ? 12.512 1.338 15.794 1.00 50.41 493 ALA D CA 1
ATOM 14126 C C . ALA D 1 493 ? 12.746 0.588 17.108 1.00 52.06 493 ALA D C 1
ATOM 14127 O O . ALA D 1 493 ? 12.507 -0.617 17.200 1.00 51.62 493 ALA D O 1
ATOM 14129 N N . GLY D 1 494 ? 13.208 1.313 18.121 1.00 55.06 494 GLY D N 1
ATOM 14130 C CA . GLY D 1 494 ? 13.443 0.739 19.445 1.00 56.87 494 GLY D CA 1
ATOM 14131 C C . GLY D 1 494 ? 12.149 0.594 20.224 1.00 57.30 494 GLY D C 1
ATOM 14132 O O . GLY D 1 494 ? 11.396 1.560 20.369 1.00 53.24 494 GLY D O 1
ATOM 14133 N N . THR D 1 495 ? 11.897 -0.613 20.731 1.00 59.03 495 THR D N 1
ATOM 14134 C CA . THR D 1 495 ? 10.663 -0.916 21.458 1.00 62.41 495 THR D CA 1
ATOM 14135 C C . THR D 1 495 ? 10.563 -0.088 22.741 1.00 65.96 495 THR D C 1
ATOM 14136 O O . THR D 1 495 ? 11.580 0.314 23.311 1.00 68.79 495 THR D O 1
ATOM 14140 N N . TYR D 1 496 ? 9.333 0.151 23.191 1.00 67.81 496 TYR D N 1
ATOM 14141 C CA . TYR D 1 496 ? 9.074 1.089 24.294 1.00 70.12 496 TYR D CA 1
ATOM 14142 C C . TYR D 1 496 ? 9.533 0.530 25.651 1.00 72.00 496 TYR D C 1
ATOM 14143 O O . TYR D 1 496 ? 10.236 -0.482 25.714 1.00 72.23 496 TYR D O 1
ATOM 14152 N N . ASP D 1 497 ? 9.140 1.211 26.725 1.00 72.85 497 ASP D N 1
ATOM 14153 C CA . ASP D 1 497 ? 9.480 0.828 28.092 1.00 74.11 497 ASP D CA 1
ATOM 14154 C C . ASP D 1 497 ? 8.215 0.412 28.861 1.00 75.70 497 ASP D C 1
ATOM 14155 O O . ASP D 1 497 ? 7.595 1.249 29.521 1.00 72.99 497 ASP D O 1
ATOM 14160 N N . GLY D 1 498 ? 7.802 -0.854 28.777 1.00 78.21 498 GLY D N 1
ATOM 14161 C CA . GLY D 1 498 ? 8.419 -1.880 27.928 1.00 78.99 498 GLY D CA 1
ATOM 14162 C C . GLY D 1 498 ? 7.368 -2.845 27.417 1.00 79.59 498 GLY D C 1
ATOM 14163 O O . GLY D 1 498 ? 6.913 -3.723 28.150 1.00 80.25 498 GLY D O 1
ATOM 14164 N N . SER D 1 499 ? 6.993 -2.680 26.152 1.00 79.69 499 SER D N 1
ATOM 14165 C CA . SER D 1 499 ? 5.830 -3.364 25.586 1.00 77.85 499 SER D CA 1
ATOM 14166 C C . SER D 1 499 ? 6.069 -4.859 25.317 1.00 81.10 499 SER D C 1
ATOM 14167 O O . SER D 1 499 ? 6.061 -5.659 26.255 1.00 81.97 499 SER D O 1
ATOM 14170 N N . ILE D 1 500 ? 6.282 -5.234 24.055 1.00 81.45 500 ILE D N 1
ATOM 14171 C CA . ILE D 1 500 ? 6.340 -6.649 23.663 1.00 78.43 500 ILE D CA 1
ATOM 14172 C C . ILE D 1 500 ? 7.311 -6.884 22.502 1.00 78.77 500 ILE D C 1
ATOM 14173 O O . ILE D 1 500 ? 7.422 -6.055 21.595 1.00 78.61 500 ILE D O 1
ATOM 14178 N N . ASP D 1 501 ? 8.012 -8.017 22.556 1.00 76.61 501 ASP D N 1
ATOM 14179 C CA . ASP D 1 501 ? 8.942 -8.434 21.498 1.00 75.89 501 ASP D CA 1
ATOM 14180 C C . ASP D 1 501 ? 8.588 -9.798 20.870 1.00 77.46 501 ASP D C 1
ATOM 14181 O O . ASP D 1 501 ? 9.169 -10.181 19.852 1.00 76.11 501 ASP D O 1
ATOM 14186 N N . ALA D 1 502 ? 7.648 -10.522 21.481 1.00 77.24 502 ALA D N 1
ATOM 14187 C CA . ALA D 1 502 ? 7.138 -11.798 20.951 1.00 75.90 502 ALA D CA 1
ATOM 14188 C C . ALA D 1 502 ? 8.151 -12.952 20.992 1.00 75.12 502 ALA D C 1
ATOM 14189 O O . ALA D 1 502 ? 8.101 -13.858 20.155 1.00 71.91 502 ALA D O 1
ATOM 14191 N N . CYS D 1 503 ? 9.055 -12.917 21.971 1.00 76.13 503 CYS D N 1
ATOM 14192 C CA . CYS D 1 503 ? 10.036 -13.989 22.183 1.00 76.25 503 CYS D CA 1
ATOM 14193 C C . CYS D 1 503 ? 10.247 -14.255 23.672 1.00 74.35 503 CYS D C 1
ATOM 14194 O O . CYS D 1 503 ? 9.320 -14.143 24.475 1.00 70.40 503 CYS D O 1
ATOM 14197 N N . SER D 1 507 ? 7.716 -12.450 13.280 1.00 48.07 507 SER D N 1
ATOM 14198 C CA . SER D 1 507 ? 7.514 -11.611 12.099 1.00 48.70 507 SER D CA 1
ATOM 14199 C C . SER D 1 507 ? 6.050 -11.181 11.945 1.00 48.69 507 SER D C 1
ATOM 14200 O O . SER D 1 507 ? 5.207 -11.485 12.794 1.00 49.50 507 SER D O 1
ATOM 14203 N N . GLY D 1 508 ? 5.769 -10.459 10.862 1.00 47.51 508 GLY D N 1
ATOM 14204 C CA . GLY D 1 508 ? 4.427 -9.947 10.580 1.00 45.65 508 GLY D CA 1
ATOM 14205 C C . GLY D 1 508 ? 4.141 -8.640 11.303 1.00 43.82 508 GLY D C 1
ATOM 14206 O O . GLY D 1 508 ? 4.580 -8.443 12.436 1.00 40.97 508 GLY D O 1
ATOM 14207 N N . GLY D 1 509 ? 3.422 -7.741 10.633 1.00 43.03 509 GLY D N 1
ATOM 14208 C CA . GLY D 1 509 ? 2.913 -6.513 11.253 1.00 43.03 509 GLY D CA 1
ATOM 14209 C C . GLY D 1 509 ? 3.466 -5.240 10.630 1.00 41.22 509 GLY D C 1
ATOM 14210 O O . GLY D 1 509 ? 4.660 -5.169 10.335 1.00 40.43 509 GLY D O 1
ATOM 14211 N N . PRO D 1 510 ? 2.601 -4.228 10.415 1.00 39.63 510 PRO D N 1
ATOM 14212 C CA . PRO D 1 510 ? 3.063 -2.921 9.953 1.00 39.15 510 PRO D CA 1
ATOM 14213 C C . PRO D 1 510 ? 3.370 -1.937 11.085 1.00 38.70 510 PRO D C 1
ATOM 14214 O O . PRO D 1 510 ? 2.782 -2.018 12.169 1.00 37.13 510 PRO D O 1
ATOM 14218 N N . LEU D 1 511 ? 4.298 -1.025 10.804 1.00 37.05 511 LEU D N 1
ATOM 14219 C CA . LEU D 1 511 ? 4.634 0.094 11.678 1.00 35.68 511 LEU D CA 1
ATOM 14220 C C . LEU D 1 511 ? 3.862 1.322 11.205 1.00 35.38 511 LEU D C 1
ATOM 14221 O O . LEU D 1 511 ? 4.142 1.851 10.127 1.00 34.35 511 LEU D O 1
ATOM 14226 N N . VAL D 1 512 ? 2.895 1.768 12.004 1.00 35.03 512 VAL D N 1
ATOM 14227 C CA . VAL D 1 512 ? 2.040 2.899 11.626 1.00 36.08 512 VAL D CA 1
ATOM 14228 C C . VAL D 1 512 ? 2.178 4.053 12.624 1.00 37.71 512 VAL D C 1
ATOM 14229 O O . VAL D 1 512 ? 1.988 3.862 13.823 1.00 40.15 512 VAL D O 1
ATOM 14233 N N . CYS D 1 513 ? 2.508 5.242 12.120 1.00 39.93 513 CYS D N 1
ATOM 14234 C CA . CYS D 1 513 ? 2.739 6.423 12.961 1.00 41.59 513 CYS D CA 1
ATOM 14235 C C . CYS D 1 513 ? 1.644 7.468 12.753 1.00 41.70 513 CYS D C 1
ATOM 14236 O O . CYS D 1 513 ? 1.205 7.691 11.623 1.00 41.90 513 CYS D O 1
ATOM 14239 N N . MET D 1 514 ? 1.213 8.108 13.842 1.00 40.26 514 MET D N 1
ATOM 14240 C CA . MET D 1 514 ? 0.153 9.118 13.778 1.00 40.47 514 MET D CA 1
ATOM 14241 C C . MET D 1 514 ? 0.727 10.536 13.839 1.00 42.86 514 MET D C 1
ATOM 14242 O O . MET D 1 514 ? 1.490 10.866 14.752 1.00 43.13 514 MET D O 1
ATOM 14247 N N . ASP D 1 515 ? 0.341 11.371 12.874 1.00 44.42 515 ASP D N 1
ATOM 14248 C CA . ASP D 1 515 ? 0.842 12.745 12.787 1.00 45.97 515 ASP D CA 1
ATOM 14249 C C . ASP D 1 515 ? 0.128 13.667 13.784 1.00 48.10 515 ASP D C 1
ATOM 14250 O O . ASP D 1 515 ? -0.714 13.215 14.558 1.00 51.75 515 ASP D O 1
ATOM 14255 N N . ALA D 1 516 ? 0.479 14.950 13.761 1.00 48.16 516 ALA D N 1
ATOM 14256 C CA . ALA D 1 516 ? -0.114 15.940 14.663 1.00 50.02 516 ALA D CA 1
ATOM 14257 C C . ALA D 1 516 ? -1.611 16.139 14.412 1.00 51.18 516 ALA D C 1
ATOM 14258 O O . ALA D 1 516 ? -2.379 16.351 15.352 1.00 52.53 516 ALA D O 1
ATOM 14260 N N . ASN D 1 517 ? -2.018 16.049 13.147 1.00 52.80 517 ASN D N 1
ATOM 14261 C CA . ASN D 1 517 ? -3.414 16.277 12.744 1.00 53.28 517 ASN D CA 1
ATOM 14262 C C . ASN D 1 517 ? -4.278 15.005 12.817 1.00 53.67 517 ASN D C 1
ATOM 14263 O O . ASN D 1 517 ? -5.151 14.788 11.972 1.00 51.26 517 ASN D O 1
ATOM 14268 N N . ASN D 1 518 ? -4.019 14.168 13.826 1.00 54.93 518 ASN D N 1
ATOM 14269 C CA . ASN D 1 518 ? -4.764 12.918 14.076 1.00 55.48 518 ASN D CA 1
ATOM 14270 C C . ASN D 1 518 ? -4.729 11.862 12.957 1.00 54.21 518 ASN D C 1
ATOM 14271 O O . ASN D 1 518 ? -5.257 10.762 13.136 1.00 57.38 518 ASN D O 1
ATOM 14276 N N . VAL D 1 519 ? -4.106 12.180 11.824 1.00 52.48 519 VAL D N 1
ATOM 14277 C CA . VAL D 1 519 ? -4.078 11.276 10.674 1.00 49.97 519 VAL D CA 1
ATOM 14278 C C . VAL D 1 519 ? -3.030 10.181 10.885 1.00 48.97 519 VAL D C 1
ATOM 14279 O O . VAL D 1 519 ? -1.956 10.437 11.428 1.00 48.20 519 VAL D O 1
ATOM 14283 N N . THR D 1 520 ? -3.364 8.966 10.453 1.00 47.97 520 THR D N 1
ATOM 14284 C CA . THR D 1 520 ? -2.502 7.797 10.618 1.00 44.66 520 THR D CA 1
ATOM 14285 C C . THR D 1 520 ? -1.864 7.423 9.282 1.00 42.29 520 THR D C 1
ATOM 14286 O O . THR D 1 520 ? -2.536 7.419 8.253 1.00 41.76 520 THR D O 1
ATOM 14290 N N . TYR D 1 521 ? -0.569 7.113 9.310 1.00 40.01 521 TYR D N 1
ATOM 14291 C CA . TYR D 1 521 ? 0.206 6.805 8.103 1.00 37.63 521 TYR D CA 1
ATOM 14292 C C . TYR D 1 521 ? 0.952 5.488 8.271 1.00 37.37 521 TYR D C 1
ATOM 14293 O O . TYR D 1 521 ? 1.508 5.228 9.330 1.00 38.67 521 TYR D O 1
ATOM 14302 N N . VAL D 1 522 ? 0.987 4.669 7.223 1.00 37.54 522 VAL D N 1
ATOM 14303 C CA . VAL D 1 522 ? 1.797 3.446 7.239 1.00 38.48 522 VAL D CA 1
ATOM 14304 C C . VAL D 1 522 ? 3.263 3.807 7.010 1.00 38.34 522 VAL D C 1
ATOM 14305 O O . VAL D 1 522 ? 3.671 4.099 5.886 1.00 38.51 522 VAL D O 1
ATOM 14309 N N . TRP D 1 523 ? 4.047 3.787 8.080 1.00 38.02 523 TRP D N 1
ATOM 14310 C CA . TRP D 1 523 ? 5.451 4.179 8.011 1.00 36.29 523 TRP D CA 1
ATOM 14311 C C . TRP D 1 523 ? 6.336 3.010 7.587 1.00 35.48 523 TRP D C 1
ATOM 14312 O O . TRP D 1 523 ? 7.328 3.203 6.887 1.00 38.26 523 TRP D O 1
ATOM 14323 N N . GLY D 1 524 ? 5.981 1.800 8.004 1.00 35.35 524 GLY D N 1
ATOM 14324 C CA . GLY D 1 524 ? 6.765 0.618 7.638 1.00 35.24 524 GLY D CA 1
ATOM 14325 C C . GLY D 1 524 ? 6.039 -0.702 7.789 1.00 34.51 524 GLY D C 1
ATOM 14326 O O . GLY D 1 524 ? 4.860 -0.741 8.141 1.00 32.82 524 GLY D O 1
ATOM 14327 N N . VAL D 1 525 ? 6.754 -1.786 7.497 1.00 35.44 525 VAL D N 1
ATOM 14328 C CA . VAL D 1 525 ? 6.272 -3.142 7.763 1.00 36.29 525 VAL D CA 1
ATOM 14329 C C . VAL D 1 525 ? 7.421 -4.003 8.282 1.00 38.64 525 VAL D C 1
ATOM 14330 O O . VAL D 1 525 ? 8.543 -3.929 7.770 1.00 38.35 525 VAL D O 1
ATOM 14334 N N . VAL D 1 526 ? 7.135 -4.802 9.310 1.00 40.06 526 VAL D N 1
ATOM 14335 C CA . VAL D 1 526 ? 8.149 -5.627 9.957 1.00 40.96 526 VAL D CA 1
ATOM 14336 C C . VAL D 1 526 ? 8.898 -6.425 8.903 1.00 42.28 526 VAL D C 1
ATOM 14337 O O . VAL D 1 526 ? 8.285 -7.138 8.111 1.00 45.30 526 VAL D O 1
ATOM 14341 N N . SER D 1 527 ? 10.221 -6.288 8.896 1.00 41.69 527 SER D N 1
ATOM 14342 C CA . SER D 1 527 ? 11.061 -6.912 7.882 1.00 41.14 527 SER D CA 1
ATOM 14343 C C . SER D 1 527 ? 12.078 -7.855 8.516 1.00 43.05 527 SER D C 1
ATOM 14344 O O . SER D 1 527 ? 12.073 -9.058 8.242 1.00 42.08 527 SER D O 1
ATOM 14347 N N . TRP D 1 528 ? 12.949 -7.307 9.358 1.00 44.56 528 TRP D N 1
ATOM 14348 C CA . TRP D 1 528 ? 13.975 -8.104 10.036 1.00 46.61 528 TRP D CA 1
ATOM 14349 C C . TRP D 1 528 ? 14.475 -7.418 11.305 1.00 49.34 528 TRP D C 1
ATOM 14350 O O . TRP D 1 528 ? 14.141 -6.264 11.578 1.00 49.79 528 TRP D O 1
ATOM 14361 N N . GLY D 1 529 ? 15.278 -8.142 12.076 1.00 52.21 529 GLY D N 1
ATOM 14362 C CA . GLY D 1 529 ? 15.822 -7.622 13.325 1.00 53.73 529 GLY D CA 1
ATOM 14363 C C . GLY D 1 529 ? 16.277 -8.716 14.271 1.00 58.11 529 GLY D C 1
ATOM 14364 O O . GLY D 1 529 ? 15.796 -9.851 14.210 1.00 58.60 529 GLY D O 1
ATOM 14365 N N . GLU D 1 530 ? 17.215 -8.362 15.147 1.00 62.35 530 GLU D N 1
ATOM 14366 C CA . GLU D 1 530 ? 17.727 -9.272 16.172 1.00 63.37 530 GLU D CA 1
ATOM 14367 C C . GLU D 1 530 ? 17.184 -8.874 17.548 1.00 65.96 530 GLU D C 1
ATOM 14368 O O . GLU D 1 530 ? 17.867 -9.008 18.567 1.00 68.95 530 GLU D O 1
ATOM 14374 N N . ASN D 1 531 ? 15.944 -8.391 17.563 1.00 68.05 531 ASN D N 1
ATOM 14375 C CA . ASN D 1 531 ? 15.268 -7.991 18.799 1.00 69.58 531 ASN D CA 1
ATOM 14376 C C . ASN D 1 531 ? 14.737 -9.181 19.606 1.00 72.18 531 ASN D C 1
ATOM 14377 O O . ASN D 1 531 ? 14.456 -9.051 20.798 1.00 73.01 531 ASN D O 1
ATOM 14382 N N . CYS D 1 532 ? 14.602 -10.335 18.956 1.00 74.44 532 CYS D N 1
ATOM 14383 C CA . CYS D 1 532 ? 14.115 -11.546 19.617 1.00 76.92 532 CYS D CA 1
ATOM 14384 C C . CYS D 1 532 ? 15.067 -11.997 20.721 1.00 80.45 532 CYS D C 1
ATOM 14385 O O . CYS D 1 532 ? 14.664 -12.150 21.877 1.00 80.45 532 CYS D O 1
ATOM 14388 N N . GLY D 1 533 ? 16.327 -12.206 20.353 1.00 82.16 533 GLY D N 1
ATOM 14389 C CA . GLY D 1 533 ? 17.344 -12.679 21.292 1.00 83.51 533 GLY D CA 1
ATOM 14390 C C . GLY D 1 533 ? 17.696 -11.666 22.367 1.00 83.65 533 GLY D C 1
ATOM 14391 O O . GLY D 1 533 ? 17.737 -12.001 23.553 1.00 82.17 533 GLY D O 1
ATOM 14392 N N . LYS D 1 534 ? 17.950 -10.428 21.944 1.00 83.07 534 LYS D N 1
ATOM 14393 C CA . LYS D 1 534 ? 18.336 -9.341 22.847 1.00 82.08 534 LYS D CA 1
ATOM 14394 C C . LYS D 1 534 ? 17.167 -8.384 23.100 1.00 83.46 534 LYS D C 1
ATOM 14395 O O . LYS D 1 534 ? 16.731 -7.691 22.178 1.00 85.07 534 LYS D O 1
ATOM 14401 N N . PRO D 1 535 ? 16.656 -8.339 24.347 1.00 83.75 535 PRO D N 1
ATOM 14402 C CA . PRO D 1 535 ? 15.597 -7.389 24.695 1.00 81.52 535 PRO D CA 1
ATOM 14403 C C . PRO D 1 535 ? 15.973 -5.929 24.437 1.00 79.16 535 PRO D C 1
ATOM 14404 O O . PRO D 1 535 ? 17.094 -5.513 24.734 1.00 82.45 535 PRO D O 1
ATOM 14408 N N . GLU D 1 536 ? 15.025 -5.178 23.881 1.00 74.37 536 GLU D N 1
ATOM 14409 C CA . GLU D 1 536 ? 15.181 -3.745 23.602 1.00 67.43 536 GLU D CA 1
ATOM 14410 C C . GLU D 1 536 ? 16.315 -3.446 22.610 1.00 64.12 536 GLU D C 1
ATOM 14411 O O . GLU D 1 536 ? 17.152 -2.571 22.839 1.00 63.71 536 GLU D O 1
ATOM 14417 N N . PHE D 1 537 ? 16.323 -4.205 21.516 1.00 61.24 537 PHE D N 1
ATOM 14418 C CA . PHE D 1 537 ? 17.100 -3.892 20.313 1.00 55.93 537 PHE D CA 1
ATOM 14419 C C . PHE D 1 537 ? 16.113 -3.436 19.252 1.00 51.95 537 PHE D C 1
ATOM 14420 O O . PHE D 1 537 ? 14.936 -3.791 19.313 1.00 50.99 537 PHE D O 1
ATOM 14428 N N . PRO D 1 538 ? 16.582 -2.650 18.269 1.00 50.14 538 PRO D N 1
ATOM 14429 C CA . PRO D 1 538 ? 15.668 -2.099 17.280 1.00 48.25 538 PRO D CA 1
ATOM 14430 C C . PRO D 1 538 ? 15.267 -3.124 16.224 1.00 46.59 538 PRO D C 1
ATOM 14431 O O . PRO D 1 538 ? 16.127 -3.804 15.668 1.00 46.49 538 PRO D O 1
ATOM 14435 N N . GLY D 1 539 ? 13.968 -3.240 15.971 1.00 43.53 539 GLY D N 1
ATOM 14436 C CA . GLY D 1 539 ? 13.477 -4.018 14.841 1.00 42.76 539 GLY D CA 1
ATOM 14437 C C . GLY D 1 539 ? 13.620 -3.174 13.593 1.00 42.01 539 GLY D C 1
ATOM 14438 O O . GLY D 1 539 ? 13.276 -1.993 13.610 1.00 42.26 539 GLY D O 1
ATOM 14439 N N . VAL D 1 540 ? 14.147 -3.758 12.519 1.00 40.93 540 VAL D N 1
ATOM 14440 C CA . VAL D 1 540 ? 14.298 -3.026 11.260 1.00 39.58 540 VAL D CA 1
ATOM 14441 C C . VAL D 1 540 ? 13.041 -3.178 10.417 1.00 38.37 540 VAL D C 1
ATOM 14442 O O . VAL D 1 540 ? 12.518 -4.280 10.260 1.00 37.52 540 VAL D O 1
ATOM 14446 N N . TYR D 1 541 ? 12.563 -2.055 9.891 1.00 38.08 541 TYR D N 1
ATOM 14447 C CA . TYR D 1 541 ? 11.381 -2.022 9.040 1.00 38.51 541 TYR D CA 1
ATOM 14448 C C . TYR D 1 541 ? 11.750 -1.468 7.668 1.00 38.59 541 TYR D C 1
ATOM 14449 O O . TYR D 1 541 ? 12.728 -0.735 7.530 1.00 41.85 541 TYR D O 1
ATOM 14458 N N . THR D 1 542 ? 10.970 -1.826 6.655 1.00 37.31 542 THR D N 1
ATOM 14459 C CA . THR D 1 542 ? 11.120 -1.233 5.331 1.00 36.05 542 THR D CA 1
ATOM 14460 C C . THR D 1 542 ? 10.461 0.142 5.356 1.00 35.31 542 THR D C 1
ATOM 14461 O O . THR D 1 542 ? 9.372 0.295 5.904 1.00 36.80 542 THR D O 1
ATOM 14465 N N . LYS D 1 543 ? 11.130 1.139 4.779 1.00 33.51 543 LYS D N 1
ATOM 14466 C CA . LYS D 1 543 ? 10.676 2.526 4.861 1.00 31.70 543 LYS D CA 1
ATOM 14467 C C . LYS D 1 543 ? 9.656 2.820 3.769 1.00 30.76 543 LYS D C 1
ATOM 14468 O O . LYS D 1 543 ? 10.015 3.228 2.662 1.00 33.11 543 LYS D O 1
ATOM 14474 N N . VAL D 1 544 ? 8.380 2.630 4.102 1.00 28.47 544 VAL D N 1
ATOM 14475 C CA . VAL D 1 544 ? 7.273 2.780 3.144 1.00 26.44 544 VAL D CA 1
ATOM 14476 C C . VAL D 1 544 ? 7.314 4.081 2.340 1.00 25.41 544 VAL D C 1
ATOM 14477 O O . VAL D 1 544 ? 6.874 4.105 1.191 1.00 26.48 544 VAL D O 1
ATOM 14481 N N . ALA D 1 545 ? 7.834 5.152 2.937 1.00 24.88 545 ALA D N 1
ATOM 14482 C CA . ALA D 1 545 ? 7.945 6.450 2.254 1.00 25.30 545 ALA D CA 1
ATOM 14483 C C . ALA D 1 545 ? 8.935 6.419 1.085 1.00 26.17 545 ALA D C 1
ATOM 14484 O O . ALA D 1 545 ? 8.821 7.214 0.154 1.00 26.99 545 ALA D O 1
ATOM 14486 N N . ASN D 1 546 ? 9.897 5.501 1.136 1.00 27.30 546 ASN D N 1
ATOM 14487 C CA . ASN D 1 546 ? 10.845 5.300 0.033 1.00 27.66 546 ASN D CA 1
ATOM 14488 C C . ASN D 1 546 ? 10.205 4.679 -1.217 1.00 28.22 546 ASN D C 1
ATOM 14489 O O . ASN D 1 546 ? 10.786 4.739 -2.305 1.00 27.50 546 ASN D O 1
ATOM 14494 N N . TYR D 1 547 ? 9.020 4.083 -1.060 1.00 29.03 547 TYR D N 1
ATOM 14495 C CA . TYR D 1 547 ? 8.347 3.370 -2.159 1.00 28.68 547 TYR D CA 1
ATOM 14496 C C . TYR D 1 547 ? 6.964 3.938 -2.466 1.00 29.27 547 TYR D C 1
ATOM 14497 O O . TYR D 1 547 ? 6.051 3.195 -2.800 1.00 33.72 547 TYR D O 1
ATOM 14506 N N . PHE D 1 548 ? 6.816 5.254 -2.372 1.00 28.92 548 PHE D N 1
ATOM 14507 C CA . PHE D 1 548 ? 5.546 5.906 -2.701 1.00 28.57 548 PHE D CA 1
ATOM 14508 C C . PHE D 1 548 ? 5.282 5.825 -4.202 1.00 30.24 548 PHE D C 1
ATOM 14509 O O . PHE D 1 548 ? 4.202 5.408 -4.629 1.00 30.59 548 PHE D O 1
ATOM 14517 N N . ASP D 1 549 ? 6.275 6.219 -4.997 1.00 31.56 549 ASP D N 1
ATOM 14518 C CA . ASP D 1 549 ? 6.150 6.193 -6.460 1.00 32.23 549 ASP D CA 1
ATOM 14519 C C . ASP D 1 549 ? 5.835 4.775 -6.953 1.00 32.60 549 ASP D C 1
ATOM 14520 O O . ASP D 1 549 ? 4.974 4.587 -7.814 1.00 32.14 549 ASP D O 1
ATOM 14525 N N . TRP D 1 550 ? 6.524 3.786 -6.385 1.00 32.91 550 TRP D N 1
ATOM 14526 C CA . TRP D 1 550 ? 6.270 2.381 -6.699 1.00 34.34 550 TRP D CA 1
ATOM 14527 C C . TRP D 1 550 ? 4.824 2.001 -6.378 1.00 34.94 550 TRP D C 1
ATOM 14528 O O . TRP D 1 550 ? 4.112 1.490 -7.240 1.00 36.08 550 TRP D O 1
ATOM 14539 N N . ILE D 1 551 ? 4.395 2.262 -5.145 1.00 35.07 551 ILE D N 1
ATOM 14540 C CA . ILE D 1 551 ? 3.000 2.026 -4.752 1.00 34.83 551 ILE D CA 1
ATOM 14541 C C . ILE D 1 551 ? 2.024 2.752 -5.681 1.00 35.49 551 ILE D C 1
ATOM 14542 O O . ILE D 1 551 ? 1.097 2.145 -6.202 1.00 32.87 551 ILE D O 1
ATOM 14547 N N . SER D 1 552 ? 2.248 4.049 -5.880 1.00 39.18 552 SER D N 1
ATOM 14548 C CA . SER D 1 552 ? 1.349 4.894 -6.681 1.00 42.33 552 SER D CA 1
ATOM 14549 C C . SER D 1 552 ? 1.199 4.408 -8.124 1.00 45.46 552 SER D C 1
ATOM 14550 O O . SER D 1 552 ? 0.100 4.417 -8.678 1.00 46.11 552 SER D O 1
ATOM 14553 N N . TYR D 1 553 ? 2.310 3.999 -8.728 1.00 46.73 553 TYR D N 1
ATOM 14554 C CA . TYR D 1 553 ? 2.301 3.515 -10.108 1.00 46.35 553 TYR D CA 1
ATOM 14555 C C . TYR D 1 553 ? 1.318 2.354 -10.292 1.00 46.76 553 TYR D C 1
ATOM 14556 O O . TYR D 1 553 ? 0.568 2.317 -11.265 1.00 47.45 553 TYR D O 1
ATOM 14565 N N . HIS D 1 554 ? 1.332 1.412 -9.353 1.00 48.13 554 HIS D N 1
ATOM 14566 C CA . HIS D 1 554 ? 0.449 0.244 -9.410 1.00 49.60 554 HIS D CA 1
ATOM 14567 C C . HIS D 1 554 ? -1.015 0.574 -9.088 1.00 49.05 554 HIS D C 1
ATOM 14568 O O . HIS D 1 554 ? -1.924 -0.090 -9.589 1.00 51.45 554 HIS D O 1
ATOM 14575 N N . VAL D 1 555 ? -1.233 1.589 -8.256 1.00 47.70 555 VAL D N 1
ATOM 14576 C CA . VAL D 1 555 ? -2.583 1.994 -7.857 1.00 48.77 555 VAL D CA 1
ATOM 14577 C C . VAL D 1 555 ? -3.106 3.102 -8.768 1.00 49.58 555 VAL D C 1
ATOM 14578 O O . VAL D 1 555 ? -2.745 4.272 -8.619 1.00 50.42 555 VAL D O 1
#

Solvent-accessible surface area: 95194 Å² total; per-residue (Å²): 176,114,39,25,54,168,166,5,62,82,138,114,35,18,38,68,15,5,35,6,26,58,23,13,0,17,20,94,64,87,135,23,61,10,63,21,21,53,38,177,72,11,25,194,104,30,95,31,0,1,0,63,84,192,139,53,16,88,5,6,1,45,0,11,0,26,22,42,67,108,117,67,22,55,3,11,23,91,25,95,31,65,100,163,13,128,26,37,25,28,32,103,118,40,139,73,125,13,27,0,6,0,26,1,51,32,13,95,64,121,144,67,7,28,2,6,81,94,41,43,30,41,64,0,0,5,1,0,0,46,39,44,51,43,142,58,4,0,18,24,106,165,139,26,166,51,99,97,137,64,32,141,68,118,51,4,2,25,3,69,1,47,5,22,18,41,6,0,12,2,12,68,39,61,108,113,213,45,164,48,202,63,14,13,0,12,7,14,1,26,87,193,32,87,2,47,49,32,0,142,10,50,95,146,81,4,1,21,8,74,12,3,0,23,19,40,6,1,4,0,7,3,127,42,23,82,52,136,11,58,57,0,118,0,11,10,6,14,40,28,127,56,77,67,47,69,20,64,22,4,8,12,2,28,4,36,49,83,49,160,45,35,73,28,10,78,102,6,42,100,88,59,126,170,126,99,25,2,132,171,37,58,19,40,6,22,0,74,13,86,83,60,74,59,2,8,0,0,14,18,22,26,33,30,1,0,0,0,0,17,13,0,28,14,1,170,51,106,162,18,57,3,104,91,95,91,23,98,12,84,152,44,48,74,20,126,102,15,27,1,27,37,15,32,19,0,0,0,0,0,47,10,110,82,95,54,133,170,140,97,16,110,30,120,216,35,52,25,1,5,22,0,52,0,34,46,7,14,44,64,123,32,63,2,46,31,5,91,198,107,39,83,4,73,2,43,67,116,4,67,157,66,16,27,132,125,22,70,118,136,38,0,24,1,1,12,120,149,74,1,3,0,0,1,1,83,27,58,79,106,32,2,9,0,1,0,0,45,1,52,176,105,129,9,26,1,12,0,24,0,6,54,7,67,74,28,6,50,183,47,89,172,49,35,62,174,156,6,63,70,113,127,26,19,47,66,13,4,32,6,22,76,22,33,0,11,20,39,54,40,116,30,64,8,36,16,24,23,37,166,77,8,26,179,103,35,94,36,1,0,0,60,103,171,144,64,11,84,6,7,1,39,0,9,0,29,13,44,34,111,115,53,17,51,2,16,16,57,34,93,41,43,98,163,18,131,22,43,28,37,32,100,118,28,123,76,124,13,29,0,15,0,28,0,52,2,32,79,62,125,128,70,15,32,0,0,86,86,42,39,32,40,48,3,0,6,0,0,0,53,38,51,63,44,154,38,3,0,20,18,87,157,173,13,130,102,102,132,73,95,83,126,56,76,54,2,1,26,2,63,0,55,5,39,16,33,6,0,4,4,2,30,1,60,94,141,99,20,112,40,188,39,3,14,0,21,7,17,6,52,120,201,9,92,4,62,48,30,1,123,5,29,84,158,60,7,1,19,2,63,19,3,0,21,17,26,7,2,5,1,9,5,143,38,27,111,56,175,19,46,67,0,108,1,13,5,2,13,24,26,113,25,73,71,42,58,15,59,13,1,7,9,13,26,4,43,75,75,108,91,40,48,34,8,35,41,34,17,93,113,5,51,93,69,60,123,176,137,104,57,169,99,41,58,120,164,71,190,140,31,30,13,34,15,12,2,8,2,59,12,70,62,81,54,21,4,5,0,0,18,22,18,52,25,18,0,0,0,0,0,21,18,0,87,61,34,167,50,125,187,17,58,0,88,45,215,115,24,98,21,97,24,82,136,48,26,76,23,130,98,48,68,24,18,29,4,36,16,0,0,0,0,0,38,6,137,73,165,42,46,235,33,82,26,1,11,25,0,61,0,38,41,5,9,64,47,100,30,67,0,45,29,3,32,69,159,64,54,23,86,0,76,3,36,76,101,2,50,174,73,20,17,40,17,24,57,124,129,30,2,19,0,0,22,114,179,108,42,0,2,0,0,4,0,98,30,40,85,125,32,11,17,0,0,0,0,20,3,11,14,28,108,69,42,88,115,158,94,5,12,0,11,1,25,0,8,38,8,64,74,26,8,40,123,48,32,37,230,63,158,65,46,81,124,56,91,201,108,22,24,69,169,160,10,53,80,129,140,26,26,47,60,14,6,32,6,26,67,22,32,0,8,21,95,66,73,139,25,68,6,67,23,17,57,37,157,78,10,28,209,104,29,88,32,2,0,2,70,81,102,125,45,16,88,9,7,1,40,3,12,0,23,18,38,80,112,126,57,29,62,6,21,33,88,20,92,36,74,92,168,2,108,24,47,20,54,29,112,114,33,149,72,116,12,42,0,23,3,16,0,45,30,26,131,38,129,142,77,30,67,0,4,76,82,36,23,30,40,36,0,0,5,1,0,0,43,48,49,62,39,145,62,3,0,15,14,71,144,157,18,123,76,118,81,140,112,37,2,34,2,88,2,47,4,44,23,44,6,0,14,6,8,65,44,68,131,136,188,69,107,38,177,128,8,56,0,13,7,12,2,36,126,158,137,22,96,6,59,55,21,0,123,0,24,52,148,77,0,1,27,7,63,14,1,0,23,20,28,5,3,2,0,6,1,128,40,34,48,74,150,24,67,60,0,56,1,10,6,2,10,21,45,106,36,65,67,51,78,12,57,21,2,14,7,12,46,4,37,56,84,32,114,115,54,35,67,27,19,81,80,3,47,77,78,57,122,172,156,98,23,1,126,112,46,31,10,6,3,73,41,110,144,54,4,38,0,0,22,24,12,20,6,21,0,0,1,6,3,63,58,24,108,161,158,41,64,0,67,17,58,109,226,123,52,66,26,112,37,93,128,44,17,74,21,129,101,54,65,39,18,17,2,31,16,0,0,0,0,4,34,8,118,105,129,54,157,163,197,88,11,75,86,79,185,37,48,31,2,24,23,0,67,0,45,42,10,6,46,62,106,30,85,0,57,34,35,35,150,159,152,169,32,119,2,116,2,48,77,105,5,63,169,88,11,15,47,16,24,65,113,147,31,0,26,3,1,24,151,13,0,8,0,107,30,50,93,115,36,5,29,0,2,0,6,70,4,15,11,60,113,196,102,7,2,0,13,0,25,0,4,55,7,69,76,35,8,53,187,44,99,97,36,69,181,142,5,64,80,121,130,19,22,60,62,11,6,30,5,24,76,23,34,0,9,25,91,62,62,146,31,64,2,63,20,20,71,35,153,74,2,41,179,113,38,82,31,0,0,0,56,90,160,134,52,9,85,7,4,2,30,2,9,0,43,13,44,67,124,116,68,20,62,7,18,10,101,17,102,36,56,111,165,13,122,30,29,27,32,30,83,113,38,148,68,120,8,46,0,14,0,27,1,47,35,34,126,64,138,148,66,9,54,0,4,118,85,26,43,31,42,32,2,0,7,3,0,0,62,41,39,67,40,140,48,5,0,8,12,72,137,199,24,157,98,154,112,14,7,33,0,89,1,51,5,49,25,32,7,0,15,6,10,75,40,74,130,118,213,130,106,0,32,7,13,1,10,88,94,260,126,16,114,2,61,59,27,0,99,0,16,91,143,69,2,0,34,6,54,15,6,0,18,17,30,6,1,2,0,5,3,137,43,28,59,76,137,17,66,64,0,87,0,15,3,1,10,12,32,101,33,61,70,57,69,16,60,16,2,9,4,11,25,3,39,57,84,33,110,117,48,49,64,23,12,98,100,4,49,93,79,71,115,151,132,97,21,4,80,169,177,137,116,67,100,30,28,5,3,1,68,14,92,78,46,77,57,10,11,0,0,23,23,21,49,5,20,0,0,1,6,0,12,21,0,28,22,1,159,62,83,196,10,76,0,94,28,126,154,96,53,36,122,36,74,127,42,26,73,20,126,117,13,25,3,10,32,9,42,23,0,0,0,0,0,24,2,122,59,119,69,156,183,166,78,23,144,63,157,68,0,20,23,0,59,0,33,35,3,10,58,51,101,37,61,1,68,30,27,50,219,53,76,6,85,0,36,69,114,1,57,180,82,43,23,110,114,33,65,124,137,23,5,23,0,4,16,35,72,130,64,48,136,43,94,114,123,21,5,1,0,8,0,100,26,38,95,80,14,6,17,0,0,0,4,30,5,14,7,70,44,57,68,124,112,107,48,2,8,1,19,3,27,0,7,41,12,61,82,27,4,48,187,49,97

Secondary structure (DSSP, 8-state):
---B-SSSTTT---TTBGGGSPPPTTEEEETTEEEEPPGGGS-S----EEETTTEEESSHHHHHHHHHHSTT--EEEESSPPSS---EEEEES-SSTTEEEEEEE-TT-SS-EEBPTTS--HHHHHHHHHHTT-TT-B-SS------SSS------BEEE--S--S-GGGSEEE-----SS----EEEB----B-TTS-B--TTSTTSSS--SSSSSSSSSBSS-SSS-EEETTTEEE-GGGTTSSS--SSS-TTSSS---HHHHHHHHTTS---------TTB-EEEESSS-----EEEETTEEEE-HHHHTT-SS--EEEE--EEEEEEEEE-TT--TTT-TT--EEEEE---SSSS-S--TT-PPPBPPS-TTSS-TT-EEEEE--EEEEEE-S-THHHHTTS--TTTEEEEEE----EEEEE-TT--EEEEEEE------EEEEEGGGGHHHHHHH-/----GGGTTTT--TTBTTTSPPPTTEEEETTEEEEPPGGGS-S----EEETTTEEESSHHHHHHHHHHSTT--EEESSS--SS---EEEEES-SSTTEEEEEEE-TTTSS-BEE-SSS--HHHHHHHHHHHT-TT-B-TT-----TT-------EE--B--S--SSGGGSB--B----SS----EEEB---EE-TTS-EE-GGGTTSSS-SSSSSGGGSS-SS-SSSEEEETTTEEEEGGGTTSSS--STT-GGGS------HHHHHHHHHHHSPPP--------SSS-S-TTEEEEE-SSS-EEEEEEEETTEEEE-SHHHHS-SS---EEE----EEEEEEEEE-TT--TTT-TT--EEEEE-----S-PPPBPPS-TTSS-TT-EEEEE----EEEEEE-S-GGGTSSTTS-TTTEEEEEE-----EEEEE-TTS-EEEEEEEEE--SSS-TTPPEEEEEGGGGHHHHHHHSSS----S---/---B-HHHHTTT--TTBTTTSPPPTTEEEETTEEEE--GGGS-S----EEETTS-EES-HHHHHHHHHHSBTB-EEEESS--SS---EEEEEEEEETTEEEEEEE-TT-SSEEEBBSTT--HHHHHHHHHHTT-TT-B-SS----------EEEE--S--SSSSSSEEEE----SSS-BPEEEB---EEE-SSS-EEEGGGTTSSS--SSS-GGGSSBSS-SSSEEEETTTEEEEGGGSSSSS--STT-GGGSSS---HHHHHHHHTTSPP-------EEEEE---EEEEEE-STTEEEE-SS------EEEE-----EEEEEEEEE-TT-BTTTTBT--EEEEE---STT--S--SPSPPPBPP-STTSS-TT-EEEEEE--EEEEEEEPS-THHHHGGG--TTTEEEEE--EEEE-TTS-EE--EEEEE----PPEEEEESGGGHHHHHHH-/-B-TTTTTTT--TTBTTTSPPPTTEEEETTEEEE--GGGS-S----EEETTS-EESSHHHHHHHHHHS-S--EEEESSPPTT---EEEEES-SSSSEEEEEEE-SS-SSEEEEBSSS--HHHHHHHHHTTT-TT-B-SS-------EEEEE--S--SSGGGSEEEE---B-EEEB-----EE-TTS-EE-GGGTTSSS-SSSSSGGGSSBSS--TTEEE-TTS-EEESTTTTSSS--STT-GGGSSS---HHHHHHHHTTS-PPP-S------TTEEEEEETT--EEEEEE-STTEEEE-STTGGG-SS--EEEE----EEEEEEEEE-TT--SSS-TT--EEEEEP--STT-------PBPPS-TTSS-SS-EEEE----EEEE-S-TTTTSSTT--TTTEEEEEE-SS--------EEEEE-TTS-EEEEEEEEE-STTTSTT-PEEEEEGGGGHHHHHHH-

CATH classification: 3.30.60.30 (+2 more: 3.10.250.10, 2.40.10.10)